Protein 5JGF (pdb70)

Organism: Saccharomyces cerevisiae (strain ATCC 204508 / S288c) (NCBI:txid559292)

GO terms:
  GO:0070006 metalloaminopeptidase activity (F, IDA)
  GO:0000324 fungal-type vacuole (C, IDA)
  GO:0034270 Cvt complex (C, IDA)
  GO:0005737 cytoplasm (C, HDA)
  GO:0032258 cytoplasm to vacuole targeting by the Cvt pathway (P, IMP)
  GO:0005773 vacuole (C, EXP)
  GO:0004177 aminopeptidase activity (F, EXP)
  GO:0042802 identical protein binding (F, IPI)
  GO:0005515 protein binding (F, IPI)

InterPro domains:
  IPR001948 Peptidase M18 [PF02127] (59-501)
  IPR001948 Peptidase M18 [PR00932] (126-142)
  IPR001948 Peptidase M18 [PR00932] (160-180)
  IPR001948 Peptidase M18 [PR00932] (198-215)
  IPR001948 Peptidase M18 [PR00932] (336-354)
  IPR001948 Peptidase M18 [PR00932] (379-395)
  IPR001948 Peptidase M18 [PR00932] (468-483)
  IPR001948 Peptidase M18 [PTHR28570] (48-510)
  IPR023358 Peptidase M18, domain 2 [G3DSA:2.30.250.10] (137-286)

Radius of gyration: 43.35 Å; Cα contacts (8 Å, |Δi|>4): 4606; chains: 4; bounding box: 129×74×133 Å

Foldseek 3Di:
DVLLVVLVVLLVLCLQQVFLLSNLVVLVVVQVVLPAAEDEPPDFCLVVAELLFAWYKYDDPSRKIKTKGAFSQAALLLFEEEEEAASGFKFKWFPQQQADDADVQWGFTFIGTDFPDLWPLQAPFQKKKKFKFWWDAPPGDDIDIFIFIRPPHRQWGFHQDDCVVPPVRDDDDDSGPRRIITRDGDDDDDDDPLLCLECCVNSYPVVVLCVRCVRRVHHNNGTHGTIMTIAGNDGWDQDDPVSFKIKFFRVWPVLLLVLLSVLVSVLVVPDRSNHDHHMYMYIYAYCFSPPQPDCRGLLVPPVVVCVVSNVVSNDVDDGDLLSNQQNYEYEFATAAAADDVVCNVWFDVQAHHHAPAAKEFEDEPPPQALADPVNVVLLVVLCVVLVHDYGHHYTDPPHDDDHGCHSVNCVVRVHRYTYIYFYWHPGSRSMTMGTSSRSVRSSSSSSSSVVPSSVSSVVD/DVLLVVLVVLLVLCLQQVFLLSNLVVLVVVQVVLPAAEDEPVDFCLPVAELQGAWYKYDDPSRWIKTKGAFNQAALLLFEEEEEAASGFKFKWFPQQQADDADVQWGFTFIGTDFPDLWPLQAPFQKKKKFKFWFDAPPGDDIDIFIFIRPPHRQWGFHQDPCVVPPVRDDDDDSGPRRIITRDGDDDDDQDPLLCLAPCVPSYPPVVLCVRCVRRVHHNNGTHGTIMTIAGNDGWDQDDPVSFKIKFFRVWPVLLVVLLSVLVSVLVVPDRSNPDHHMYMYIYAYCFSPPQPDCRGLLVPPVVVCVQSNVVSNDPDDGDLLSNQQNYEYEHATADAADDVVCNVWFDVQAHHHADAAKEFEDEPPPQALADDVNVVLLVVLCVVLVHDYGHHYTDPPHDDDHGCHSVNCVVRVHRYTYIYFYWHPGSRSMTMGTSSRSVRSSSSSSSCVVPSSVSSVVD/DVLLVVLVVLLVLCLQQVFLLSNLVVLVVVQVVLPAAEDEPPDFCLPVAALQGAWYKYDDPSRKIKTKGAFSQAALLLFEEEEEAASGFKFKWFPQQQADDADVQWGFTFIGTDFPDLFPLQAFFQKKKKFKFWFDAPPGDDIDIFIFIRPPHRQWHFHQDDCVVPPVNDDDDDSGPRRIITRDGDDDDDQDPLLCLECCVNSYPVVVLCVRCVRRVHDNNGTHGTIMTIAGNDGWDQDDPVSFKIKFFRVWPVLLVVLLSVLCSVLVVPDRSNPDHHMYMYIYAYCFSPPQPDCRGLLVPPVVVCVVSNVVNHDVDDGDLLSNQQNYEYEHATAAAADDVVCNVWFDPQAHHHADAAKEFEDEPPPQALADDVNVVLLVVLCVVLVHDYGHHYTDPPHDDDHGCHSVNCVVRVHRYTYIYFYWHPGSRSMTMGTSSRSVRSSSSSSSCVVPSSVSSVVD/DVLLVLLVVLLVLCLQQVFLLSNLVVLVVVQVVLPAAEDEPPDFCLPVAELQWAWYKYDDPSRKIKTKGAFSQAALLLFEEEEEAASGFKFKWFPQQQADDADVQWGFTFIGTDFPDLWPLQAFFQKKKKFKFWWDAPPGDDIDIFIFIRPPHRQWHFHQDPCVVPPVRDDDDDSGPRRIITRDGDDPVPDDDDPLLCLECCVNSYDPVVLCVRCVRRVHDNNGTHGTIMTIAGNDGWDQDDPVSFKIKFFRVWPVLLVVLLSVLVSVLVVPDRSSPDHHMYMYIYAYCFSPPQPDCRGLLVPPVVVCVVSNVVSNDVDDGDLLSNQQNYEYEHATADAADDVVCNVWFDPQAHHHADAAKEFEDEPPQQALADDVNVVLLVVLCVVLVGDYGHHYTDPPHDDDHGCHSVNCVVRVHRYTYIYFYWHPGSRSMTMGTSSRSVRSSSSSSSCVVPSSVSSVVD

Secondary structure (DSSP, 8-state):
-HHHHHHHHHHHHHHH--SHHHHHHHHHHHHHHTTPEE--TTS--TTTS-TT-EEEEEEETTTEEEEEEE-TT--GGG--EEEEEE---SEEEE-SS-----BTTBEE--EEEESS-SSGGGTT--EEEEEEEEE--TT----EEEEEE-TT---BB-PPPPGGG-GGGSS---TTTT---EEE-----PPPTTGGGSTTBTTB-HHHHHHHHHHHT--GGGEEEEEEEEEE-PPPEEESTTS-EEEES-HHHHHHHHHHHHHHHHHHTT--TTT---EEEEEEES-GGGTS-STTSGGG-HHHHHHHHHHHHH-SS---HHHHHHT-EEEEE--EEPP-TT-GGGS-TT----TTS--EEE--TTSSS---HHHHHHHHHHHHHHT---EEE---TTS-----SHHHHHHHH--EEEEEE-EEBSTTSSSEEEETTHHHHHHHHHHHHHHHHHHHHTT-/-HHHHHHHHHHHHHHH--SHHHHHHHHHHHHHHTTPEE--TTS--TTTS-TT-EEEEEEETTTEEEEEEE-TT--GGG--EEEEEE----EEEE-SS-----BTTBEE--EEEESS-SSGGGTT--EEEEEEEEEE-TT---EEEEEEE-TT---BB-PPPPGGG-GGGSS---TTTTS--EEE-----PPPTTGGGSTTBTTB-HHHHHHHHHHHTS-GGGEEEEEEEEEE-PPPEEESTTS-EEEES-HHHHHHHHHHHHHHHHHHHT--GGG---EEEEEEES-GGGTS-STTSGGG-HHHHHHHHHHHHH-SS---HHHHHHT-EEEEE--EEPP-TT-GGGS-TT----TTS--EEE--TTSSS---HHHHHHHHHHHHHHT---EEE---TTS-----SHHHHHHHH--EEEEEE-EEBSTTSSSEEEETTHHHHHHHHHHHHHHHHHHHHHT-/-HHHHHHHHHHHHHHH--SHHHHHHHHHHHHHHTTPEE--TTS--TTTS-TTEEEEEEEETTTEEEEEEEETT--GGG--EEEEEE----EEEE-SS-----BTTBEE--EEEESS-SSGGGTT--EEEEEEEEE--TT----EEEEEE-TT---BB-PPPPGGG-GGGSS---TTTTS--EEE-----PPPTTGGGSTTBTTB-HHHHHHHHHHHTS-GGGEEEEEEEEEE-PPPEEESTTS-EEEES-HHHHHHHHHHHHHHHHHHTT--GGG---EEEEEEES-GGGTS-STTSGGG-HHHHHHHHHHHHH-SS---HHHHHHT-EEEEE--EEPP-TT-GGGS-TTS---TTS-EEEE--TTSSS---HHHHHHHHHHHHHHT--EEEE---TTS-----SHHHHHHHH--EEEEEE-EEBSTTSSSEEEESSHHHHHHHHHHHHHHHHHHHHHT-/-HHHHHHHHHHHHHHH--SHHHHHHHHHHHHHHTTPEE--TTS-STTTS-TTEEEEEEEETTTEEEEEEEETT--GGG--EEEEEE---SEEEE-SS-----BTTBEE--EEEESS-SSGGGTT--EEEEEEEEE--TT----EEEEEE-TT---BB-PPPPGGG-GGGSS---TTTTS--EEE------PPPPTTGGGSTTBTTB-HHHHHHHHHHHT--GGGEEEEEEEEEE-PPPEEESTTS-EEEES-HHHHHHHHHHHHHHHHHHTT--TTT---EEEEEEES-GGGTS-STTSGGG-HHHHHHHHHHHHH-SS---HHHHHHT-EEEEE--EEPP-TT-GGGS-TT----TTS-EEEE--TTSSS---HHHHHHHHHHHHHHT--EEEE---TTS-----SHHHHHHHH--EEEEEE-EEBSTTSSSEEEETTHHHHHHHHHHHHHHHHHHHHHT-

Structure (mmCIF, N/CA/C/O backbone):
data_5JGF
#
_entry.id   5JGF
#
_cell.length_a   140.969
_cell.length_b   140.969
_cell.length_c   348.917
_cell.angle_alpha   90.00
_cell.angle_beta   90.00
_cell.angle_gamma   120.00
#
_symmetry.space_group_name_H-M   'H 3'
#
loop_
_entity.id
_entity.type
_entity.pdbx_description
1 polymer 'Vacuolar aminopeptidase 1'
2 non-polymer 'ZINC ION'
3 water water
#
loop_
_atom_site.group_PDB
_atom_site.id
_atom_site.type_symbol
_atom_site.label_atom_id
_atom_site.label_alt_id
_atom_site.label_comp_id
_atom_site.label_asym_id
_atom_site.label_entity_id
_atom_site.label_seq_id
_atom_site.pdbx_PDB_ins_code
_atom_site.Cartn_x
_atom_site.Cartn_y
_atom_site.Cartn_z
_atom_site.occupancy
_atom_site.B_iso_or_equiv
_atom_site.auth_seq_id
_atom_site.auth_comp_id
_atom_site.auth_asym_id
_atom_site.auth_atom_id
_atom_site.pdbx_PDB_model_num
ATOM 1 N N . HIS A 1 6 ? 13.943 34.312 25.061 1.00 41.37 47 HIS A N 1
ATOM 2 C CA . HIS A 1 6 ? 13.944 35.708 24.535 1.00 39.93 47 HIS A CA 1
ATOM 3 C C . HIS A 1 6 ? 15.052 35.895 23.505 1.00 37.98 47 HIS A C 1
ATOM 4 O O . HIS A 1 6 ? 14.850 36.526 22.465 1.00 37.60 47 HIS A O 1
ATOM 6 N N . ASN A 1 7 ? 16.223 35.342 23.797 1.00 33.37 48 ASN A N 1
ATOM 7 C CA . ASN A 1 7 ? 17.348 35.460 22.887 1.00 28.43 48 ASN A CA 1
ATOM 8 C C . ASN A 1 7 ? 17.056 34.706 21.591 1.00 29.14 48 ASN A C 1
ATOM 9 O O . ASN A 1 7 ? 17.413 35.163 20.504 1.00 29.07 48 ASN A O 1
ATOM 14 N N . TYR A 1 8 ? 16.398 33.556 21.711 1.00 29.41 49 TYR A N 1
ATOM 15 C CA . TYR A 1 8 ? 16.055 32.758 20.539 1.00 29.10 49 TYR A CA 1
ATOM 16 C C . TYR A 1 8 ? 15.033 33.488 19.677 1.00 27.89 49 TYR A C 1
ATOM 17 O O . TYR A 1 8 ? 15.119 33.470 18.451 1.00 26.58 49 TYR A O 1
ATOM 26 N N . GLU A 1 9 ? 14.067 34.128 20.326 1.00 26.67 50 GLU A N 1
ATOM 27 C CA . GLU A 1 9 ? 13.040 34.881 19.616 1.00 27.89 50 GLU A CA 1
ATOM 28 C C . GLU A 1 9 ? 13.659 36.067 18.888 1.00 26.05 50 GLU A C 1
ATOM 29 O O . GLU A 1 9 ? 13.299 36.364 17.747 1.00 22.02 50 GLU A O 1
ATOM 35 N N . ASP A 1 10 ? 14.591 36.745 19.550 1.00 24.05 51 ASP A N 1
ATOM 36 C CA . ASP A 1 10 ? 15.236 37.902 18.945 1.00 24.96 51 ASP A CA 1
ATOM 37 C C . ASP A 1 10 ? 16.095 37.532 17.740 1.00 22.30 51 ASP A C 1
ATOM 38 O O . ASP A 1 10 ? 16.044 38.203 16.712 1.00 21.46 51 ASP A O 1
ATOM 43 N N . ILE A 1 11 ? 16.882 36.468 17.861 1.00 20.58 52 ILE A N 1
ATOM 44 C CA . ILE A 1 11 ? 17.740 36.059 16.757 1.00 20.52 52 ILE A CA 1
ATOM 45 C C . ILE A 1 11 ? 16.898 35.531 15.592 1.00 19.60 52 ILE A C 1
ATOM 46 O O . ILE A 1 11 ? 17.295 35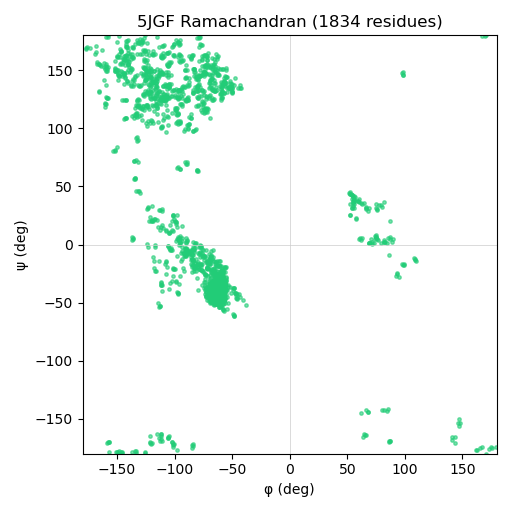.643 14.431 1.00 18.42 52 ILE A O 1
ATOM 51 N N . ALA A 1 12 ? 15.730 34.972 15.902 1.00 20.07 53 ALA A N 1
ATOM 52 C CA . ALA A 1 12 ? 14.832 34.467 14.863 1.00 20.52 53 ALA A CA 1
ATOM 53 C C . ALA A 1 12 ? 14.331 35.665 14.069 1.00 21.10 53 ALA A C 1
ATOM 54 O O . ALA A 1 12 ? 14.249 35.622 12.841 1.00 19.19 53 ALA A O 1
ATOM 56 N N . GLN A 1 13 ? 13.994 36.740 14.776 1.00 18.76 54 GLN A N 1
ATOM 57 C CA . GLN A 1 13 ? 13.527 37.950 14.110 1.00 20.51 54 GLN A CA 1
ATOM 58 C C . GLN A 1 13 ? 14.638 38.590 13.275 1.00 19.17 54 GLN A C 1
ATOM 59 O O . GLN A 1 13 ? 14.378 39.104 12.186 1.00 18.35 54 GLN A O 1
ATOM 65 N N . GLU A 1 14 ? 15.875 38.573 13.776 1.00 19.24 55 GLU A N 1
ATOM 66 C CA . GLU A 1 14 ? 16.997 39.148 13.025 1.00 19.22 55 GLU A CA 1
ATOM 67 C C . GLU A 1 14 ? 17.176 38.370 11.731 1.00 17.69 55 GLU A C 1
ATOM 68 O O . GLU A 1 14 ? 17.449 38.945 10.675 1.00 16.52 55 GLU A O 1
ATOM 74 N N . PHE A 1 15 ? 17.036 37.054 11.823 1.00 15.50 56 PHE A N 1
ATOM 75 C CA . PHE A 1 15 ? 17.172 36.198 10.653 1.00 16.29 56 PHE A CA 1
ATOM 76 C C . PHE A 1 15 ? 16.105 36.562 9.624 1.00 15.64 56 PHE A C 1
ATOM 77 O O . PHE A 1 15 ? 16.395 36.708 8.439 1.00 15.93 56 PHE A O 1
ATOM 85 N N . ILE A 1 16 ? 14.865 36.695 10.081 1.00 15.70 57 ILE A N 1
ATOM 86 C CA . ILE A 1 16 ? 13.770 37.061 9.188 1.00 15.89 57 ILE A CA 1
ATOM 87 C C . ILE A 1 16 ? 14.087 38.383 8.490 1.00 16.97 57 ILE A C 1
ATOM 88 O O . ILE A 1 16 ? 13.962 38.495 7.270 1.00 14.46 57 ILE A O 1
ATOM 93 N N . ASP A 1 17 ? 14.512 39.382 9.260 1.00 17.05 58 ASP A N 1
ATOM 94 C CA . ASP A 1 17 ? 14.854 40.678 8.682 1.00 18.62 58 ASP A CA 1
ATOM 95 C C . ASP A 1 17 ? 16.017 40.554 7.700 1.00 16.31 58 ASP A C 1
ATOM 96 O O . ASP A 1 17 ? 16.022 41.194 6.652 1.00 15.45 58 ASP A O 1
ATOM 101 N N . PHE A 1 18 ? 16.999 39.727 8.050 1.00 16.78 59 PHE A N 1
ATOM 102 C CA . PHE A 1 18 ? 18.167 39.484 7.205 1.00 15.49 59 PHE A CA 1
ATOM 103 C C . PHE A 1 18 ? 17.709 38.954 5.843 1.00 14.05 59 PHE A C 1
ATOM 104 O O . PHE A 1 18 ? 18.106 39.467 4.800 1.00 14.35 59 PHE A O 1
ATOM 112 N N . ILE A 1 19 ? 16.866 37.927 5.863 1.00 14.76 60 ILE A N 1
ATOM 113 C CA . ILE A 1 19 ? 16.349 37.330 4.631 1.00 13.55 60 ILE A CA 1
ATOM 114 C C . ILE A 1 19 ? 15.584 38.344 3.778 1.00 14.39 60 ILE A C 1
ATOM 115 O O . ILE A 1 19 ? 15.784 38.436 2.567 1.00 14.25 60 ILE A O 1
ATOM 120 N N . TYR A 1 20 ? 14.711 39.104 4.429 1.00 13.99 61 TYR A N 1
ATOM 121 C CA . TYR A 1 20 ? 13.883 40.106 3.767 1.00 15.44 61 TYR A CA 1
ATOM 122 C C . TYR A 1 20 ? 14.663 41.275 3.163 1.00 15.20 61 TYR A C 1
ATOM 123 O O . TYR A 1 20 ? 14.383 41.708 2.040 1.00 13.06 61 TYR A O 1
ATOM 132 N N . LYS A 1 21 ? 15.644 41.784 3.904 1.00 15.50 62 LYS A N 1
ATOM 133 C CA . LYS A 1 21 ? 16.435 42.922 3.442 1.00 16.14 62 LYS A CA 1
ATOM 134 C C . LYS A 1 21 ? 17.573 42.594 2.478 1.00 15.86 62 LYS A C 1
ATOM 135 O O . LYS A 1 21 ? 18.135 43.497 1.855 1.00 15.06 62 LYS A O 1
ATOM 141 N N . ASN A 1 22 ? 17.901 41.311 2.341 1.00 14.50 63 ASN A N 1
ATOM 142 C CA . ASN A 1 22 ? 18.993 40.885 1.464 1.00 16.01 63 ASN A CA 1
ATOM 143 C C . ASN A 1 22 ? 18.537 39.723 0.577 1.00 15.03 63 ASN A C 1
ATOM 144 O O . ASN A 1 22 ? 18.979 38.588 0.741 1.00 15.55 63 ASN A O 1
ATOM 149 N N . PRO A 1 23 ? 17.660 40.011 -0.397 1.00 14.82 64 PRO A N 1
ATOM 150 C CA . PRO A 1 23 ? 17.109 39.017 -1.324 1.00 15.03 64 PRO A CA 1
ATOM 151 C C . PRO A 1 23 ? 18.058 38.268 -2.257 1.00 15.58 64 PRO A C 1
ATOM 152 O O . PRO A 1 23 ? 17.834 37.089 -2.535 1.00 16.53 64 PRO A O 1
ATOM 156 N N . THR A 1 24 ? 19.105 38.926 -2.747 1.00 14.63 65 THR A N 1
ATOM 157 C CA . THR A 1 24 ? 20.028 38.250 -3.656 1.00 14.43 65 THR A CA 1
ATOM 158 C C . THR A 1 24 ? 21.345 37.902 -2.977 1.00 15.83 65 THR A C 1
ATOM 159 O O . THR A 1 24 ? 21.658 38.416 -1.900 1.00 14.90 65 THR A O 1
ATOM 163 N N . THR A 1 25 ? 22.111 37.022 -3.615 1.00 15.12 66 THR A N 1
ATOM 164 C CA . THR A 1 25 ? 23.404 36.603 -3.085 1.00 15.03 66 THR A CA 1
ATOM 165 C C . THR A 1 25 ? 24.304 37.829 -2.885 1.00 15.84 66 THR A C 1
ATOM 166 O O . THR A 1 25 ? 25.060 37.900 -1.911 1.00 16.67 66 THR A O 1
ATOM 170 N N . TYR A 1 26 ? 24.217 38.793 -3.798 1.00 13.62 67 TYR A N 1
ATOM 171 C CA . TYR A 1 26 ? 25.021 40.012 -3.683 1.00 15.09 67 TYR A CA 1
ATOM 172 C C . TYR A 1 26 ? 24.693 40.739 -2.377 1.00 16.33 67 TYR A C 1
ATOM 173 O O . TYR A 1 26 ? 25.597 41.171 -1.658 1.00 15.98 67 TYR A O 1
ATOM 182 N N . HIS A 1 27 ? 23.403 40.873 -2.076 1.00 15.79 68 HIS A N 1
ATOM 183 C CA . HIS A 1 27 ? 22.970 41.544 -0.852 1.00 15.67 68 HIS A CA 1
ATOM 184 C C . HIS A 1 27 ? 23.455 40.799 0.380 1.00 17.32 68 HIS A C 1
ATOM 185 O O . HIS A 1 27 ? 23.935 41.407 1.343 1.00 16.22 68 HIS A O 1
ATOM 192 N N . VAL A 1 28 ? 23.314 39.479 0.353 1.00 14.77 69 VAL A N 1
ATOM 193 C CA . VAL A 1 28 ? 23.731 38.644 1.471 1.00 15.83 69 VAL A CA 1
ATOM 194 C C . VAL A 1 28 ? 25.219 38.823 1.771 1.00 16.57 69 VAL A C 1
ATOM 195 O O . VAL A 1 28 ? 25.607 39.007 2.924 1.00 15.87 69 VAL A O 1
ATOM 199 N N . VAL A 1 29 ? 26.048 38.783 0.734 1.00 14.94 70 VAL A N 1
ATOM 200 C CA . VAL A 1 29 ? 27.485 38.948 0.921 1.00 16.94 70 VAL A CA 1
ATOM 201 C C . VAL A 1 29 ? 27.791 40.352 1.441 1.00 17.21 70 VAL A C 1
ATOM 202 O O . VAL A 1 29 ? 28.637 40.528 2.319 1.00 16.70 70 VAL A O 1
ATOM 206 N N . SER A 1 30 ? 27.087 41.344 0.908 1.00 17.16 71 SER A N 1
ATOM 207 C CA . SER A 1 30 ? 27.281 42.726 1.327 1.00 19.39 71 SER A CA 1
ATOM 208 C C . SER A 1 30 ? 26.877 42.896 2.789 1.00 19.38 71 SER A C 1
ATOM 209 O O . SER A 1 30 ? 27.522 43.632 3.538 1.00 18.65 71 SER A O 1
ATOM 212 N N . PHE A 1 31 ? 25.806 42.213 3.186 1.00 17.54 72 PHE A N 1
ATOM 213 C CA . PHE A 1 31 ? 25.317 42.260 4.561 1.00 18.87 72 PHE A CA 1
ATOM 214 C C . PHE A 1 31 ? 26.397 41.741 5.505 1.00 18.46 72 PHE A C 1
ATOM 215 O O . PHE A 1 31 ? 26.725 42.383 6.506 1.00 18.02 72 PHE A O 1
ATOM 223 N N . PHE A 1 32 ? 26.945 40.571 5.189 1.00 16.35 73 PHE A N 1
ATOM 224 C CA . PHE A 1 32 ? 27.979 39.980 6.027 1.00 17.43 73 PHE A CA 1
ATOM 225 C C . PHE A 1 32 ? 29.258 40.816 6.046 1.00 17.11 73 PHE A C 1
ATOM 226 O O . PHE A 1 32 ? 29.934 40.892 7.070 1.00 19.13 73 PHE A O 1
ATOM 234 N N . ALA A 1 33 ? 29.591 41.446 4.924 1.00 18.37 74 ALA A N 1
ATOM 235 C CA . ALA A 1 33 ? 30.792 42.279 4.869 1.00 18.69 74 ALA A CA 1
ATOM 236 C C . ALA A 1 33 ? 30.622 43.466 5.818 1.00 20.29 74 ALA A C 1
ATOM 237 O O . ALA A 1 33 ? 31.552 43.838 6.542 1.00 20.15 74 ALA A O 1
ATOM 239 N N . GLU A 1 34 ? 29.431 44.058 5.813 1.00 19.77 75 GLU A N 1
ATOM 240 C CA . GLU A 1 34 ? 29.145 45.193 6.687 1.00 20.87 75 GLU A CA 1
ATOM 241 C C . GLU A 1 34 ? 29.200 44.759 8.151 1.00 21.71 75 GLU A C 1
ATOM 242 O O . GLU A 1 34 ? 29.738 45.471 9.004 1.00 21.23 75 GLU A O 1
ATOM 244 N N . LEU A 1 35 ? 28.644 43.586 8.438 1.00 19.93 76 LEU A N 1
ATOM 245 C CA . LEU A 1 35 ? 28.636 43.057 9.795 1.00 21.29 76 LEU A CA 1
ATOM 246 C C . LEU A 1 35 ? 30.073 42.834 10.259 1.00 21.04 76 LEU A C 1
ATOM 247 O O . LEU A 1 35 ? 30.424 43.138 11.400 1.00 20.14 76 LEU A O 1
ATOM 252 N N . LEU A 1 36 ? 30.902 42.312 9.360 1.00 19.06 77 LEU A N 1
ATOM 253 C CA . LEU A 1 36 ? 32.303 42.038 9.672 1.00 20.53 77 LEU A CA 1
ATOM 254 C C . LEU A 1 36 ? 33.139 43.305 9.890 1.00 21.74 77 LEU A C 1
ATOM 255 O O . LEU A 1 36 ? 33.972 43.358 10.803 1.00 20.48 77 LEU A O 1
ATOM 260 N N . ASP A 1 37 ? 32.931 44.312 9.044 1.00 21.78 78 ASP A N 1
ATOM 261 C CA . ASP A 1 37 ? 33.650 45.587 9.169 1.00 23.63 78 ASP A CA 1
ATOM 262 C C . ASP A 1 37 ? 33.380 46.146 10.542 1.00 24.49 78 ASP A C 1
ATOM 263 O O . ASP A 1 37 ? 34.249 46.702 11.216 1.00 23.67 78 ASP A O 1
ATOM 268 N N . LYS A 1 38 ? 32.116 46.000 10.903 1.00 23.72 79 LYS A N 1
ATOM 269 C CA . LYS A 1 38 ? 31.548 46.457 12.143 1.00 23.10 79 LYS A CA 1
ATOM 270 C C . LYS A 1 38 ? 32.150 45.800 13.356 1.00 24.48 79 LYS A C 1
ATOM 271 O O . LYS A 1 38 ? 32.256 46.425 14.402 1.00 23.72 79 LYS A O 1
ATOM 277 N N . HIS A 1 39 ? 32.547 44.543 13.211 1.00 23.89 80 HIS A N 1
ATOM 278 C CA . HIS A 1 39 ? 33.161 43.797 14.301 1.00 23.78 80 HIS A CA 1
ATOM 279 C C . HIS A 1 39 ? 34.687 43.709 14.192 1.00 23.72 80 HIS A C 1
ATOM 280 O O . HIS A 1 39 ? 35.329 42.767 14.675 1.00 24.34 80 HIS A O 1
ATOM 287 N N . ASN A 1 40 ? 35.250 44.699 13.511 1.00 23.80 81 ASN A N 1
ATOM 288 C CA . ASN A 1 40 ? 36.689 44.834 13.352 1.00 26.11 81 ASN A CA 1
ATOM 289 C C . ASN A 1 40 ? 37.453 43.817 12.512 1.00 25.58 81 ASN A C 1
ATOM 290 O O . ASN A 1 40 ? 38.627 43.558 12.777 1.00 24.10 81 ASN A O 1
ATOM 295 N N . PHE A 1 41 ? 36.796 43.226 11.518 1.00 22.66 82 PHE A N 1
ATOM 296 C CA . PHE A 1 41 ? 37.487 42.302 10.622 1.00 21.82 82 PHE A CA 1
ATOM 297 C C . PHE A 1 41 ? 37.970 43.203 9.491 1.00 20.72 82 PHE A C 1
ATOM 298 O O . PHE A 1 41 ? 37.220 44.051 9.015 1.00 22.61 82 PHE A O 1
ATOM 306 N N . LYS A 1 42 ? 39.214 43.033 9.063 1.00 21.10 83 LYS A N 1
ATOM 307 C CA . LYS A 1 42 ? 39.757 43.869 7.997 1.00 21.36 83 LYS A CA 1
ATOM 308 C C . LYS A 1 42 ? 39.576 43.234 6.628 1.00 21.17 83 LYS A C 1
ATOM 309 O O . LYS A 1 42 ? 39.933 42.077 6.422 1.00 19.73 83 LYS A O 1
ATOM 311 N N . TYR A 1 43 ? 39.026 43.998 5.690 1.00 21.37 84 TYR A N 1
ATOM 312 C CA . TYR A 1 43 ? 38.828 43.493 4.338 1.00 22.02 84 TYR A CA 1
ATOM 313 C C . TYR A 1 43 ? 40.148 43.469 3.581 1.00 22.26 84 TYR A C 1
ATOM 314 O O . TYR A 1 43 ? 40.903 44.443 3.595 1.00 22.41 84 TYR A O 1
ATOM 323 N N . LEU A 1 44 ? 40.420 42.348 2.925 1.00 20.10 85 LEU A N 1
ATOM 324 C CA . LEU A 1 44 ? 41.626 42.190 2.128 1.00 21.14 85 LEU A CA 1
ATOM 325 C C . LEU A 1 44 ? 41.188 41.868 0.705 1.00 22.46 85 LEU A C 1
ATOM 326 O O . LEU A 1 44 ? 40.395 40.954 0.491 1.00 21.35 85 LEU A O 1
ATOM 331 N N . SER A 1 45 ? 41.693 42.621 -0.265 1.00 20.85 86 SER A N 1
ATOM 332 C CA . SER A 1 45 ? 41.341 42.379 -1.659 1.00 20.74 86 SER A CA 1
ATOM 333 C C . SER A 1 45 ? 42.128 41.199 -2.215 1.00 20.51 86 SER A C 1
ATOM 334 O O . SER A 1 45 ? 43.320 41.063 -1.947 1.00 20.27 86 SER A O 1
ATOM 337 N N . GLU A 1 46 ? 41.458 40.343 -2.984 1.00 19.93 87 GLU A N 1
ATOM 338 C CA . GLU A 1 46 ? 42.110 39.183 -3.589 1.00 21.01 87 GLU A CA 1
ATOM 339 C C . GLU A 1 46 ? 43.141 39.594 -4.628 1.00 19.26 87 GLU A C 1
ATOM 340 O O . GLU A 1 46 ? 44.085 38.853 -4.906 1.00 18.19 87 GLU A O 1
ATOM 346 N N . LYS A 1 47 ? 42.947 40.769 -5.214 1.00 18.79 88 LYS A N 1
ATOM 347 C CA . LYS A 1 47 ? 43.840 41.243 -6.261 1.00 21.98 88 LYS A CA 1
ATOM 348 C C . LYS A 1 47 ? 45.184 41.793 -5.798 1.00 20.73 88 LYS A C 1
ATOM 349 O O . LYS A 1 47 ? 46.006 42.183 -6.625 1.00 19.33 88 LYS A O 1
ATOM 355 N N . SER A 1 48 ? 45.409 41.819 -4.488 1.00 22.37 89 SER A N 1
ATOM 356 C CA . SER A 1 48 ? 46.677 42.311 -3.944 1.00 24.45 89 SER A CA 1
ATOM 357 C C . SER A 1 48 ? 47.329 41.272 -3.046 1.00 24.34 89 SER A C 1
ATOM 358 O O . SER A 1 48 ? 46.645 40.527 -2.352 1.00 23.93 89 SER A O 1
ATOM 361 N N . ASN A 1 49 ? 48.656 41.223 -3.058 1.00 25.27 90 ASN A N 1
ATOM 362 C CA . ASN A 1 49 ? 49.372 40.282 -2.215 1.00 25.43 90 ASN A CA 1
ATOM 363 C C . ASN A 1 49 ? 49.151 40.704 -0.756 1.00 24.88 90 ASN A C 1
ATOM 364 O O . ASN A 1 49 ? 49.232 41.886 -0.424 1.00 24.30 90 ASN A O 1
ATOM 369 N N . TRP A 1 50 ? 48.851 39.735 0.105 1.00 22.47 91 TRP A N 1
ATOM 370 C CA . TRP A 1 50 ? 48.586 40.004 1.515 1.00 23.10 91 TRP A CA 1
ATOM 371 C C . TRP A 1 50 ? 49.799 40.098 2.437 1.00 24.56 91 TRP A C 1
ATOM 372 O O . TRP A 1 50 ? 49.633 40.366 3.627 1.00 23.87 91 TRP A O 1
ATOM 383 N N . GLN A 1 51 ? 50.998 39.888 1.889 1.00 26.90 92 GLN A N 1
ATOM 384 C CA . GLN A 1 51 ? 52.249 39.927 2.653 1.00 32.53 92 GLN A CA 1
ATOM 385 C C . GLN A 1 51 ? 52.376 41.130 3.561 1.00 33.95 92 GLN A C 1
ATOM 386 O O . GLN A 1 51 ? 52.825 40.985 4.686 1.00 34.67 92 GLN A O 1
ATOM 392 N N . ASP A 1 52 ? 51.980 42.312 3.099 1.00 35.88 93 ASP A N 1
ATOM 393 C CA . ASP A 1 52 ? 52.090 43.503 3.941 1.00 38.31 93 ASP A CA 1
ATOM 394 C C . ASP A 1 52 ? 50.801 43.885 4.675 1.00 36.82 93 ASP A C 1
ATOM 395 O O . ASP A 1 52 ? 50.713 44.947 5.301 1.00 37.24 93 ASP A O 1
ATOM 400 N N . SER A 1 53 ? 49.793 43.028 4.577 1.00 32.89 94 SER A N 1
ATOM 401 C CA . SER A 1 53 ? 48.516 43.278 5.234 1.00 30.10 94 SER A CA 1
ATOM 402 C C . SER A 1 53 ? 48.348 42.359 6.431 1.00 28.16 94 SER A C 1
ATOM 403 O O . SER A 1 53 ? 47.618 42.676 7.364 1.00 27.07 94 SER A O 1
ATOM 406 N N . ILE A 1 54 ? 49.021 41.215 6.395 1.00 27.54 95 ILE A N 1
ATOM 407 C CA . ILE A 1 54 ? 48.950 40.246 7.484 1.00 27.62 95 ILE A CA 1
ATOM 408 C C . ILE A 1 54 ? 50.353 40.023 8.031 1.00 28.75 95 ILE A C 1
ATOM 409 O O . ILE A 1 54 ? 51.271 39.704 7.280 1.00 29.22 95 ILE A O 1
ATOM 414 N N . GLY A 1 55 ? 50.518 40.195 9.337 1.00 30.60 96 GLY A N 1
ATOM 415 C CA . GLY A 1 55 ? 51.829 40.010 9.932 1.00 31.47 96 GLY A CA 1
ATOM 416 C C . GLY A 1 55 ? 51.870 38.950 11.013 1.00 31.53 96 GLY A C 1
ATOM 417 O O . GLY A 1 55 ? 50.947 38.144 11.144 1.00 30.44 96 GLY A O 1
ATOM 418 N N . GLU A 1 56 ? 52.950 38.965 11.790 1.00 31.90 97 GLU A N 1
ATOM 419 C CA . GLU A 1 56 ? 53.164 38.018 12.881 1.00 31.54 97 GLU A CA 1
ATOM 420 C C . GLU A 1 56 ? 52.034 37.972 13.899 1.00 29.33 97 GLU A C 1
ATOM 421 O O . GLU A 1 56 ? 51.779 36.933 14.505 1.00 28.49 97 GLU A O 1
ATOM 427 N N . ASP A 1 57 ? 51.369 39.102 14.099 1.00 28.66 98 ASP A N 1
ATOM 428 C CA . ASP A 1 57 ? 50.288 39.185 15.071 1.00 28.77 98 ASP A CA 1
ATOM 429 C C . ASP A 1 57 ? 48.958 38.599 14.604 1.00 26.35 98 ASP A C 1
ATOM 430 O O . ASP A 1 57 ? 48.020 38.491 15.392 1.00 25.25 98 ASP A O 1
ATOM 435 N N . GLY A 1 58 ? 48.876 38.215 13.336 1.00 24.75 99 GLY A N 1
ATOM 436 C CA . GLY A 1 58 ? 47.629 37.666 12.831 1.00 22.65 99 GLY A CA 1
ATOM 437 C C . GLY A 1 58 ? 46.536 38.714 12.935 1.00 21.41 99 GLY A C 1
ATOM 438 O O . GLY A 1 58 ? 46.802 39.902 12.763 1.00 21.80 99 GLY A O 1
ATOM 439 N N . GLY A 1 59 ? 45.309 38.285 13.218 1.00 21.18 100 GLY A N 1
ATOM 440 C CA . GLY A 1 59 ? 44.209 39.227 13.336 1.00 19.69 100 GLY A CA 1
ATOM 441 C C . GLY A 1 59 ? 42.914 38.706 12.740 1.00 20.43 100 GLY A C 1
ATOM 442 O O . GLY A 1 59 ? 42.789 37.515 12.460 1.00 18.81 100 GLY A O 1
ATOM 443 N N . LYS A 1 60 ? 41.952 39.605 12.550 1.00 19.48 101 LYS A N 1
ATOM 444 C CA . LYS A 1 60 ? 40.650 39.260 11.987 1.00 19.08 101 LYS A CA 1
ATOM 445 C C . LYS A 1 60 ? 40.538 39.882 10.598 1.00 19.89 101 LYS A C 1
ATOM 446 O O . LYS A 1 60 ? 40.695 41.096 10.443 1.00 19.68 101 LYS A O 1
ATOM 452 N N . PHE A 1 61 ? 40.271 39.053 9.590 1.00 18.11 102 PHE A N 1
ATOM 453 C CA . PHE A 1 61 ? 40.166 39.536 8.215 1.00 17.76 102 PHE A CA 1
ATOM 454 C C . PHE A 1 61 ? 39.060 38.842 7.429 1.00 18.04 102 PHE A C 1
ATOM 455 O O . PHE A 1 61 ? 38.417 37.915 7.912 1.00 17.74 102 PHE A O 1
ATOM 463 N N . TYR A 1 62 ? 38.850 39.311 6.205 1.00 18.63 103 TYR A N 1
ATOM 464 C CA . TYR A 1 62 ? 37.885 38.696 5.301 1.00 18.18 103 TYR A CA 1
ATOM 465 C C . TYR A 1 62 ? 38.149 39.203 3.897 1.00 18.68 103 TYR A C 1
ATOM 466 O O . TYR A 1 62 ? 38.720 40.281 3.709 1.00 17.35 103 TYR A O 1
ATOM 475 N N . THR A 1 63 ? 37.766 38.403 2.909 1.00 17.83 104 THR A N 1
ATOM 476 C CA . THR A 1 63 ? 37.951 38.784 1.521 1.00 16.05 104 THR A CA 1
ATOM 477 C C . THR A 1 63 ? 36.711 38.345 0.756 1.00 16.13 104 THR A C 1
ATOM 478 O O . THR A 1 63 ? 35.908 37.555 1.262 1.00 15.14 104 THR A O 1
ATOM 482 N N . ILE A 1 64 ? 36.552 38.869 -0.451 1.00 15.40 105 ILE A N 1
ATOM 483 C CA . ILE A 1 64 ? 35.393 38.542 -1.272 1.00 16.12 105 ILE A CA 1
ATOM 484 C C . ILE A 1 64 ? 35.802 38.299 -2.714 1.00 15.98 105 ILE A C 1
ATOM 485 O O . ILE A 1 64 ? 36.665 38.991 -3.255 1.00 15.08 105 ILE A O 1
ATOM 490 N N . ARG A 1 65 ? 35.168 37.311 -3.334 1.00 15.48 106 ARG A N 1
ATOM 491 C CA . ARG A 1 65 ? 35.436 36.986 -4.723 1.00 15.28 106 ARG A CA 1
ATOM 492 C C . ARG A 1 65 ? 34.135 37.069 -5.518 1.00 14.77 106 ARG A C 1
ATOM 493 O O . ARG A 1 65 ? 33.115 36.521 -5.105 1.00 15.43 106 ARG A O 1
ATOM 501 N N . ASN A 1 66 ? 34.174 37.777 -6.642 1.00 15.06 107 ASN A N 1
ATOM 502 C CA . ASN A 1 66 ? 33.012 37.901 -7.521 1.00 17.04 107 ASN A CA 1
ATOM 503 C C . ASN A 1 66 ? 31.821 38.598 -6.868 1.00 17.67 107 ASN A C 1
ATOM 504 O O . ASN A 1 66 ? 30.746 38.679 -7.461 1.00 17.60 107 ASN A O 1
ATOM 509 N N . GLY A 1 67 ? 32.015 39.101 -5.652 1.00 17.14 108 GLY A N 1
ATOM 510 C CA . GLY A 1 67 ? 30.936 39.762 -4.936 1.00 16.04 108 GLY A CA 1
ATOM 511 C C . GLY A 1 67 ? 29.906 38.784 -4.384 1.00 15.31 108 GLY A C 1
ATOM 512 O O . GLY A 1 67 ? 28.898 39.199 -3.812 1.00 14.56 108 GLY A O 1
ATOM 513 N N . THR A 1 68 ? 30.171 37.485 -4.525 1.00 15.21 109 THR A N 1
ATOM 514 C CA . THR A 1 68 ? 29.236 36.451 -4.075 1.00 15.44 109 THR A CA 1
ATOM 515 C C . THR A 1 68 ? 29.881 35.282 -3.326 1.00 15.45 109 THR A C 1
ATOM 516 O O . THR A 1 68 ? 29.206 34.306 -2.987 1.00 15.50 109 THR A O 1
ATOM 520 N N . ASN A 1 69 ? 31.180 35.385 -3.073 1.00 15.02 110 ASN A N 1
ATOM 521 C CA . ASN A 1 69 ? 31.945 34.330 -2.409 1.00 15.65 110 ASN A CA 1
ATOM 522 C C . ASN A 1 69 ? 32.769 35.052 -1.335 1.00 15.69 110 ASN A C 1
ATOM 523 O O . ASN A 1 69 ? 33.655 35.841 -1.659 1.00 15.44 110 ASN A O 1
ATOM 528 N N . LEU A 1 70 ? 32.469 34.790 -0.066 1.00 14.38 111 LEU A N 1
ATOM 529 C CA . LEU A 1 70 ? 33.168 35.464 1.028 1.00 15.76 111 LEU A CA 1
ATOM 530 C C . LEU A 1 70 ? 33.809 34.532 2.046 1.00 16.09 111 LEU A C 1
ATOM 531 O O . LEU A 1 70 ? 33.254 33.491 2.391 1.00 16.34 111 LEU A O 1
ATOM 536 N N . SER A 1 71 ? 34.986 34.918 2.527 1.00 15.47 112 SER A N 1
ATOM 537 C CA . SER A 1 71 ? 35.687 34.134 3.533 1.00 14.82 112 SER A CA 1
ATOM 538 C C . SER A 1 71 ? 36.147 35.048 4.660 1.00 15.44 112 SER A C 1
ATOM 539 O O . SER A 1 71 ? 36.894 35.998 4.427 1.00 15.22 112 SER A O 1
ATOM 542 N N . ALA A 1 72 ? 35.680 34.769 5.871 1.00 15.30 113 ALA A N 1
ATOM 543 C CA . ALA A 1 72 ? 36.060 35.548 7.044 1.00 15.08 113 ALA A CA 1
ATOM 544 C C . ALA A 1 72 ? 36.932 34.633 7.883 1.00 17.16 113 ALA A C 1
ATOM 545 O O . ALA A 1 72 ? 36.625 33.451 8.043 1.00 16.84 113 ALA A O 1
ATOM 547 N N . PHE A 1 73 ? 38.030 35.157 8.413 1.00 16.60 114 PHE A N 1
ATOM 548 C CA . PHE A 1 73 ? 38.891 34.310 9.211 1.00 16.50 114 PHE A CA 1
ATOM 549 C C . PHE A 1 73 ? 39.561 35.024 10.369 1.00 17.33 114 PHE A C 1
ATOM 550 O O . PHE A 1 73 ? 39.722 36.246 10.363 1.00 16.70 114 PHE A O 1
ATOM 558 N N . ILE A 1 74 ? 39.922 34.238 11.374 1.00 19.30 115 ILE A N 1
ATOM 559 C CA . ILE A 1 74 ? 40.590 34.750 12.561 1.00 17.85 115 ILE A CA 1
ATOM 560 C C . ILE A 1 74 ? 41.882 33.959 12.689 1.00 18.77 115 ILE A C 1
ATOM 561 O O . ILE A 1 74 ? 41.858 32.735 12.825 1.00 18.36 115 ILE A O 1
ATOM 566 N N . LEU A 1 75 ? 43.010 34.662 12.634 1.00 18.04 116 LEU A N 1
ATOM 567 C CA . LEU A 1 75 ? 44.315 34.020 12.731 1.00 18.11 116 LEU A CA 1
ATOM 568 C C . LEU A 1 75 ? 45.039 34.478 13.994 1.00 19.49 116 LEU A C 1
ATOM 569 O O . LEU A 1 75 ? 45.314 35.667 14.162 1.00 18.70 116 LEU A O 1
ATOM 574 N N . GLY A 1 76 ? 45.338 33.530 14.877 1.00 19.74 117 GLY A N 1
ATOM 575 C CA . GLY A 1 76 ? 46.023 33.857 16.119 1.00 20.10 117 GLY A CA 1
ATOM 576 C C . GLY A 1 76 ? 47.529 33.956 15.973 1.00 20.07 117 GLY A C 1
ATOM 577 O O . GLY A 1 76 ? 48.140 33.221 15.198 1.00 19.65 117 GLY A O 1
ATOM 578 N N . LYS A 1 77 ? 48.129 34.869 16.731 1.00 21.27 118 LYS A N 1
ATOM 579 C CA . LYS A 1 77 ? 49.574 35.088 16.705 1.00 22.06 118 LYS A CA 1
ATOM 580 C C . LYS A 1 77 ? 50.355 33.814 17.001 1.00 20.17 118 LYS A C 1
ATOM 581 O O . LYS A 1 77 ? 51.451 33.609 16.478 1.00 20.74 118 LYS A O 1
ATOM 587 N N . ASN A 1 78 ? 49.785 32.955 17.836 1.00 20.19 119 ASN A N 1
ATOM 588 C CA . ASN A 1 78 ? 50.455 31.718 18.211 1.00 20.70 119 ASN A CA 1
ATOM 589 C C . ASN A 1 78 ? 50.008 30.479 17.445 1.00 20.47 119 ASN A C 1
ATOM 590 O O . ASN A 1 78 ? 50.252 29.352 17.879 1.00 20.41 119 ASN A O 1
ATOM 595 N N . TRP A 1 79 ? 49.360 30.678 16.305 1.00 20.43 120 TRP A N 1
ATOM 596 C CA . TRP A 1 79 ? 48.910 29.548 15.503 1.00 20.66 120 TRP A CA 1
ATOM 597 C C . TRP A 1 79 ? 50.098 28.862 14.823 1.00 20.47 120 TRP A C 1
ATOM 598 O O . TRP A 1 79 ? 51.096 29.511 14.494 1.00 20.73 120 TRP A O 1
ATOM 609 N N . ARG A 1 80 ? 49.993 27.543 14.650 1.00 21.66 121 ARG A N 1
ATOM 610 C CA . ARG A 1 80 ? 51.002 26.747 13.937 1.00 21.11 121 ARG A CA 1
ATOM 611 C C . ARG A 1 80 ? 50.273 25.697 13.130 1.00 20.10 121 ARG A C 1
ATOM 612 O O . ARG A 1 80 ? 49.130 25.350 13.441 1.00 18.34 121 ARG A O 1
ATOM 620 N N . ALA A 1 81 ? 50.951 25.179 12.111 1.00 20.11 122 ALA A N 1
ATOM 621 C CA . ALA A 1 81 ? 50.392 24.173 11.215 1.00 21.06 122 ALA A CA 1
ATOM 622 C C . ALA A 1 81 ? 49.675 23.032 11.927 1.00 21.77 122 ALA A C 1
ATOM 623 O O . ALA A 1 81 ? 48.567 22.648 11.538 1.00 20.81 122 ALA A O 1
ATOM 625 N N . GLU A 1 82 ? 50.292 22.492 12.974 1.00 20.49 123 GLU A N 1
ATOM 626 C CA . GLU A 1 82 ? 49.704 21.379 13.708 1.00 20.67 123 GLU A CA 1
ATOM 627 C C . GLU A 1 82 ? 48.356 21.677 14.356 1.00 19.10 123 GLU A C 1
ATOM 628 O O . GLU A 1 82 ? 47.616 20.755 14.702 1.00 18.43 123 GLU A O 1
ATOM 634 N N . LYS A 1 83 ? 48.036 22.957 14.520 1.00 17.46 124 LYS A N 1
ATOM 635 C CA . LYS A 1 83 ? 46.763 23.356 15.119 1.00 18.39 124 LYS A CA 1
ATOM 636 C C . LYS A 1 83 ? 45.629 23.227 14.099 1.00 18.01 124 LYS A C 1
ATOM 637 O O . LYS A 1 83 ? 44.452 23.219 14.463 1.00 16.45 124 LYS A O 1
ATOM 643 N N . GLY A 1 84 ? 45.997 23.140 12.824 1.00 18.23 125 GLY A N 1
ATOM 644 C CA . GLY A 1 84 ? 45.005 23.014 11.770 1.00 19.07 125 GLY A CA 1
ATOM 645 C C . GLY A 1 84 ? 44.107 24.231 11.654 1.00 20.15 125 GLY A C 1
ATOM 646 O O . GLY A 1 84 ? 44.428 25.308 12.162 1.00 18.20 125 GLY A O 1
ATOM 647 N N . VAL A 1 85 ? 42.977 24.063 10.973 1.00 18.87 126 VAL A N 1
ATOM 648 C CA . VAL A 1 85 ? 42.025 25.153 10.787 1.00 17.10 126 VAL A CA 1
ATOM 649 C C . VAL A 1 85 ? 40.611 24.678 11.133 1.00 17.81 126 VAL A C 1
ATOM 650 O O . VAL A 1 85 ? 40.220 23.569 10.769 1.00 18.04 126 VAL A O 1
ATOM 654 N N . GLY A 1 86 ? 39.865 25.509 11.857 1.00 16.21 127 GLY A N 1
ATOM 655 C CA . GLY A 1 86 ? 38.493 25.180 12.212 1.00 16.80 127 GLY A CA 1
ATOM 656 C C . GLY A 1 86 ? 37.643 25.880 11.171 1.00 16.17 127 GLY A C 1
ATOM 657 O O . GLY A 1 86 ? 37.573 27.113 11.144 1.00 15.37 127 GLY A O 1
ATOM 658 N N . VAL A 1 87 ? 36.984 25.100 10.321 1.00 14.92 128 VAL A N 1
ATOM 659 C CA . VAL A 1 87 ? 36.203 25.668 9.227 1.00 15.04 128 VAL A CA 1
ATOM 660 C C . VAL A 1 87 ? 34.715 25.351 9.186 1.00 14.27 128 VAL A C 1
ATOM 661 O O . VAL A 1 87 ? 34.286 24.255 9.535 1.00 15.88 128 VAL A O 1
ATOM 665 N N . ILE A 1 88 ? 33.931 26.334 8.760 1.00 14.64 129 ILE A N 1
ATOM 666 C CA . ILE A 1 88 ? 32.506 26.120 8.550 1.00 14.94 129 ILE A CA 1
ATOM 667 C C . ILE A 1 88 ? 32.283 26.633 7.137 1.00 14.76 129 ILE A C 1
ATOM 668 O O . ILE A 1 88 ? 32.524 27.808 6.852 1.00 14.05 129 ILE A O 1
ATOM 673 N N . GLY A 1 89 ? 31.856 25.743 6.246 1.00 13.93 130 GLY A N 1
ATOM 674 C CA . GLY A 1 89 ? 31.602 26.140 4.874 1.00 14.32 130 GLY A CA 1
ATOM 675 C C . GLY A 1 89 ? 30.124 26.003 4.572 1.00 14.87 130 GLY A C 1
ATOM 676 O O . GLY A 1 89 ? 29.527 24.970 4.866 1.00 15.32 130 GLY A O 1
ATOM 677 N N . SER A 1 90 ? 29.533 27.045 3.994 1.00 15.41 131 SER A N 1
ATOM 678 C CA . SER A 1 90 ? 28.110 27.051 3.647 1.00 16.34 131 SER A CA 1
ATOM 679 C C . SER A 1 90 ? 27.936 27.771 2.315 1.00 14.65 131 SER A C 1
ATOM 680 O O . SER A 1 90 ? 28.889 28.358 1.800 1.00 14.79 131 SER A O 1
ATOM 683 N N . HIS A 1 91 ? 26.737 27.721 1.738 1.00 13.93 132 HIS A N 1
ATOM 684 C CA . HIS A 1 91 ? 26.529 28.431 0.482 1.00 13.02 132 HIS A CA 1
ATOM 685 C C . HIS A 1 91 ? 25.500 29.538 0.637 1.00 12.57 132 HIS A C 1
ATOM 686 O O . HIS A 1 91 ? 24.541 29.416 1.403 1.00 12.86 132 HIS A O 1
ATOM 693 N N . VAL A 1 92 ? 25.737 30.645 -0.060 1.00 13.09 133 VAL A N 1
ATOM 694 C CA . VAL A 1 92 ? 24.849 31.793 0.014 1.00 12.81 133 VAL A CA 1
ATOM 695 C C . VAL A 1 92 ? 23.948 31.970 -1.197 1.00 12.62 133 VAL A C 1
ATOM 696 O O . VAL A 1 92 ? 23.108 32.866 -1.211 1.00 13.10 133 VAL A O 1
ATOM 700 N N . ASP A 1 93 ? 24.122 31.135 -2.220 1.00 12.13 134 ASP A N 1
ATOM 701 C CA . ASP A 1 93 ? 23.240 31.233 -3.374 1.00 13.46 134 ASP A CA 1
ATOM 702 C C . ASP A 1 93 ? 21.991 30.433 -3.017 1.00 12.68 134 ASP A C 1
ATOM 703 O O . ASP A 1 93 ? 22.049 29.501 -2.216 1.00 12.69 134 ASP A O 1
ATOM 708 N N . ALA A 1 94 ? 20.857 30.818 -3.585 1.00 13.71 135 ALA A N 1
ATOM 709 C CA . ALA A 1 94 ? 19.608 30.114 -3.329 1.00 13.13 135 ALA A CA 1
ATOM 710 C C . ALA A 1 94 ? 18.840 30.047 -4.639 1.00 11.99 135 ALA A C 1
ATOM 711 O O . ALA A 1 94 ? 19.055 30.868 -5.531 1.00 12.09 135 ALA A O 1
ATOM 713 N N . LEU A 1 95 ? 17.956 29.065 -4.767 1.00 14.09 136 LEU A N 1
ATOM 714 C CA . LEU A 1 95 ? 17.167 28.946 -5.985 1.00 12.25 136 LEU A CA 1
ATOM 715 C C . LEU A 1 95 ? 16.491 30.280 -6.247 1.00 11.35 136 LEU A C 1
ATOM 716 O O . LEU A 1 95 ? 15.942 30.900 -5.333 1.00 12.83 136 LEU A O 1
ATOM 721 N N . THR A 1 96 ? 16.537 30.722 -7.498 1.00 12.48 137 THR A N 1
ATOM 722 C CA . THR A 1 96 ? 15.930 31.989 -7.866 1.00 12.38 137 THR A CA 1
ATOM 723 C C . THR A 1 96 ? 15.603 32.005 -9.357 1.00 12.71 137 THR A C 1
ATOM 724 O O . THR A 1 96 ? 15.652 30.969 -10.030 1.00 13.24 137 THR A O 1
ATOM 728 N N . VAL A 1 97 ? 15.242 33.181 -9.856 1.00 12.69 138 VAL A N 1
ATOM 729 C CA . VAL A 1 97 ? 14.925 33.364 -11.265 1.00 11.78 138 VAL A CA 1
ATOM 730 C C . VAL A 1 97 ? 15.782 34.527 -11.746 1.00 13.79 138 VAL A C 1
ATOM 731 O O . VAL A 1 97 ? 15.793 35.594 -11.134 1.00 14.09 138 VAL A O 1
ATOM 735 N N . LYS A 1 98 ? 16.504 34.310 -12.840 1.00 13.27 139 LYS A N 1
ATOM 736 C CA . LYS A 1 98 ? 17.396 35.324 -13.391 1.00 14.15 139 LYS A CA 1
ATOM 737 C C . LYS A 1 98 ? 16.868 35.998 -14.648 1.00 15.11 139 LYS A C 1
ATOM 738 O O . LYS A 1 98 ? 16.319 35.338 -15.528 1.00 15.25 139 LYS A O 1
ATOM 744 N N . LEU A 1 99 ? 17.031 37.315 -14.739 1.00 13.88 140 LEU A N 1
ATOM 745 C CA . LEU A 1 99 ? 16.615 38.001 -15.954 1.00 15.21 140 LEU A CA 1
ATOM 746 C C . LEU A 1 99 ? 17.600 37.532 -17.013 1.00 15.42 140 LEU A C 1
ATOM 747 O O . LEU A 1 99 ? 18.785 37.372 -16.729 1.00 15.26 140 LEU A O 1
ATOM 752 N N . LYS A 1 100 ? 17.122 37.290 -18.226 1.00 14.43 141 LYS A N 1
ATOM 753 C CA . LYS A 1 100 ? 18.013 36.845 -19.287 1.00 15.16 141 LYS A CA 1
ATOM 754 C C . LYS A 1 100 ? 18.892 38.005 -19.747 1.00 15.24 141 LYS A C 1
ATOM 755 O O . LYS A 1 100 ? 18.590 39.168 -19.464 1.00 14.48 141 LYS A O 1
ATOM 761 N N . PRO A 1 101 ? 20.004 37.703 -20.440 1.00 15.38 142 PRO A N 1
ATOM 762 C CA . PRO A 1 101 ? 20.918 38.739 -20.937 1.00 15.01 142 PRO A CA 1
ATOM 763 C C . PRO A 1 101 ? 20.118 39.830 -21.652 1.00 16.85 142 PRO A C 1
ATOM 764 O O . PRO A 1 101 ? 20.436 41.017 -21.567 1.00 15.70 142 PRO A O 1
ATOM 768 N N . VAL A 1 102 ? 19.085 39.403 -22.371 1.00 15.26 143 VAL A N 1
ATOM 769 C CA . VAL A 1 102 ? 18.170 40.310 -23.056 1.00 14.89 143 VAL A CA 1
ATOM 770 C C . VAL A 1 102 ? 16.813 39.918 -22.485 1.00 16.76 143 VAL A C 1
ATOM 771 O O . VAL A 1 102 ? 16.289 38.857 -22.819 1.00 15.57 143 VAL A O 1
ATOM 775 N N . SER A 1 103 ? 16.254 40.750 -21.608 1.00 15.45 144 SER A N 1
ATOM 776 C CA . SER A 1 103 ? 14.965 40.419 -20.998 1.00 16.42 144 SER A CA 1
ATOM 777 C C . SER A 1 103 ? 13.796 41.000 -21.773 1.00 16.39 144 SER A C 1
ATOM 778 O O . SER A 1 103 ? 12.641 40.693 -21.486 1.00 14.93 144 SER A O 1
ATOM 781 N N . PHE A 1 104 ? 14.102 41.830 -22.764 1.00 16.89 145 PHE A N 1
ATOM 782 C CA . PHE A 1 104 ? 13.068 42.473 -23.561 1.00 18.97 145 PHE A CA 1
ATOM 783 C C . PHE A 1 104 ? 12.127 41.507 -24.270 1.00 19.67 145 PHE A C 1
ATOM 784 O O . PHE A 1 104 ? 12.556 40.513 -24.861 1.00 19.08 145 PHE A O 1
ATOM 792 N N . LYS A 1 105 ? 10.835 41.814 -24.195 1.00 19.71 146 LYS A N 1
ATOM 793 C CA . LYS A 1 105 ? 9.795 41.032 -24.857 1.00 19.89 146 LYS A CA 1
ATOM 794 C C . LYS A 1 105 ? 8.772 42.017 -25.409 1.00 20.62 146 LYS A C 1
ATOM 795 O O . LYS A 1 105 ? 8.443 43.008 -24.751 1.00 20.00 146 LYS A O 1
ATOM 801 N N . ASP A 1 106 ? 8.282 41.761 -26.618 1.00 21.53 147 ASP A N 1
ATOM 802 C CA . ASP A 1 106 ? 7.279 42.639 -27.205 1.00 24.38 147 ASP A CA 1
ATOM 803 C C . ASP A 1 106 ? 6.050 42.503 -26.320 1.00 23.81 147 ASP A C 1
ATOM 804 O O . ASP A 1 106 ? 5.840 41.456 -25.713 1.00 22.00 147 ASP A O 1
ATOM 809 N N . THR A 1 107 ? 5.243 43.553 -26.232 1.00 24.26 148 THR A N 1
ATOM 810 C CA . THR A 1 107 ? 4.037 43.465 -25.422 1.00 23.98 148 THR A CA 1
ATOM 811 C C . THR A 1 107 ? 3.140 42.428 -26.083 1.00 23.49 148 THR A C 1
ATOM 812 O O . THR A 1 107 ? 3.178 42.246 -27.301 1.00 23.17 148 THR A O 1
ATOM 816 N N . ALA A 1 108 ? 2.356 41.730 -25.273 1.00 21.90 149 ALA A N 1
ATOM 817 C CA . ALA A 1 108 ? 1.452 40.702 -25.774 1.00 21.29 149 ALA A CA 1
ATOM 818 C C . ALA A 1 108 ? 0.042 41.136 -25.411 1.00 20.55 149 ALA A C 1
ATOM 819 O O . ALA A 1 108 ? -0.362 41.041 -24.254 1.00 20.03 149 ALA A O 1
ATOM 821 N N . GLU A 1 109 ? -0.696 41.612 -26.411 1.00 19.58 150 GLU A N 1
ATOM 822 C CA . GLU A 1 109 ? -2.054 42.108 -26.212 1.00 20.54 150 GLU A CA 1
ATOM 823 C C . GLU A 1 109 ? -2.049 43.205 -25.149 1.00 20.69 150 GLU A C 1
ATOM 824 O O . GLU A 1 109 ? -3.013 43.363 -24.399 1.00 20.24 150 GLU A O 1
ATOM 830 N N . GLY A 1 110 ? -0.950 43.952 -25.080 1.00 18.64 151 GLY A N 1
ATOM 831 C CA . GLY A 1 110 ? -0.847 45.034 -24.117 1.00 17.35 151 GLY A CA 1
ATOM 832 C C . GLY A 1 110 ? -0.071 44.723 -22.849 1.00 18.46 151 GLY A C 1
ATOM 833 O O . GLY A 1 110 ? 0.338 45.635 -22.127 1.00 17.28 151 GLY A O 1
ATOM 834 N N . TYR A 1 111 ? 0.131 43.438 -22.571 1.00 16.33 152 TYR A N 1
ATOM 835 C CA . TYR A 1 111 ? 0.854 43.018 -21.373 1.00 16.91 152 TYR A CA 1
ATOM 836 C C . TYR A 1 111 ? 2.363 43.101 -21.510 1.00 15.01 152 TYR A C 1
ATOM 837 O O . TYR A 1 111 ? 2.929 42.679 -22.517 1.00 17.77 152 TYR A O 1
ATOM 846 N N . GLY A 1 112 ? 3.006 43.637 -20.480 1.00 15.75 153 GLY A N 1
ATOM 847 C CA . GLY A 1 112 ? 4.451 43.723 -20.472 1.00 14.64 153 GLY A CA 1
ATOM 848 C C . GLY A 1 112 ? 4.960 42.484 -19.757 1.00 14.22 153 GLY A C 1
ATOM 849 O O . GLY A 1 112 ? 4.410 42.085 -18.728 1.00 14.42 153 GLY A O 1
ATOM 850 N N . ARG A 1 113 ? 5.989 41.857 -20.313 1.00 13.21 154 ARG A N 1
ATOM 851 C CA . ARG A 1 113 ? 6.579 40.660 -19.726 1.00 13.50 154 ARG A CA 1
ATOM 852 C C . ARG A 1 113 ? 8.088 40.746 -19.879 1.00 14.39 154 ARG A C 1
ATOM 853 O O . ARG A 1 113 ? 8.584 41.478 -20.733 1.00 15.75 154 ARG A O 1
ATOM 861 N N . ILE A 1 114 ? 8.816 40.012 -19.045 1.00 14.28 155 ILE A N 1
ATOM 862 C CA . ILE A 1 114 ? 10.269 40.006 -19.137 1.00 14.12 155 ILE A CA 1
ATOM 863 C C . ILE A 1 114 ? 10.761 38.574 -19.295 1.00 14.47 155 ILE A C 1
ATOM 864 O O . ILE A 1 114 ? 10.210 37.647 -18.698 1.00 14.72 155 ILE A O 1
ATOM 869 N N . ALA A 1 115 ? 11.787 38.403 -20.119 1.00 12.77 156 ALA A N 1
ATOM 870 C CA . ALA A 1 115 ? 12.367 37.093 -20.371 1.00 13.14 156 ALA A CA 1
ATOM 871 C C . ALA A 1 115 ? 13.301 36.737 -19.220 1.00 13.47 156 ALA A C 1
ATOM 872 O O . ALA A 1 115 ? 14.202 37.505 -18.880 1.00 12.18 156 ALA A O 1
ATOM 874 N N . VAL A 1 116 ? 13.074 35.570 -18.627 1.00 12.13 157 VAL A N 1
ATOM 875 C CA . VAL A 1 116 ? 13.867 35.115 -17.494 1.00 12.26 157 VAL A CA 1
ATOM 876 C C . VAL A 1 116 ? 14.259 33.649 -17.632 1.00 13.72 157 VAL A C 1
ATOM 877 O O . VAL A 1 116 ? 13.752 32.936 -18.500 1.00 12.33 157 VAL A O 1
ATOM 881 N N . ALA A 1 117 ? 15.163 33.205 -16.766 1.00 13.08 158 ALA A N 1
ATOM 882 C CA . ALA A 1 117 ? 15.620 31.825 -16.779 1.00 13.68 158 ALA A CA 1
ATOM 883 C C . ALA A 1 117 ? 15.716 31.330 -15.347 1.00 13.28 158 ALA A C 1
ATOM 884 O O . ALA A 1 117 ? 15.978 32.104 -14.423 1.00 13.82 158 ALA A O 1
ATOM 886 N N . PRO A 1 118 ? 15.508 30.026 -15.137 1.00 12.95 159 PRO A N 1
ATOM 887 C CA . PRO A 1 118 ? 15.590 29.509 -13.774 1.00 11.89 159 PRO A CA 1
ATOM 888 C C . PRO A 1 118 ? 17.026 29.280 -13.313 1.00 13.17 159 PRO A C 1
ATOM 889 O O . PRO A 1 118 ? 17.883 28.877 -14.100 1.00 13.98 159 PRO A O 1
ATOM 893 N N . TYR A 1 119 ? 17.284 29.575 -12.043 1.00 12.21 160 TYR A N 1
ATOM 894 C CA . TYR A 1 119 ? 18.589 29.328 -11.431 1.00 11.86 160 TYR A CA 1
ATOM 895 C C . TYR A 1 119 ? 18.225 28.206 -10.466 1.00 11.80 160 TYR A C 1
ATOM 896 O O . TYR A 1 119 ? 17.645 28.452 -9.410 1.00 11.43 160 TYR A O 1
ATOM 905 N N . GLY A 1 120 ? 18.548 26.974 -10.835 1.00 12.89 161 GLY A N 1
ATOM 906 C CA . GLY A 1 120 ? 18.164 25.851 -9.999 1.00 13.83 161 GLY A CA 1
ATOM 907 C C . GLY A 1 120 ? 16.759 25.455 -10.431 1.00 16.06 161 GLY A C 1
ATOM 908 O O . GLY A 1 120 ? 16.262 25.957 -11.447 1.00 15.01 161 GLY A O 1
ATOM 909 N N . GLY A 1 121 ? 16.103 24.589 -9.661 1.00 16.13 162 GLY A N 1
ATOM 910 C CA . GLY A 1 121 ? 14.769 24.131 -10.021 1.00 16.69 162 GLY A CA 1
ATOM 911 C C . GLY A 1 121 ? 13.592 25.035 -9.703 1.00 16.23 162 GLY A C 1
ATOM 912 O O . GLY A 1 121 ? 12.717 24.667 -8.919 1.00 18.24 162 GLY A O 1
ATOM 913 N N . THR A 1 122 ? 13.554 26.214 -10.314 1.00 15.38 163 THR A N 1
ATOM 914 C CA . THR A 1 122 ? 12.455 27.143 -10.077 1.00 15.32 163 THR A CA 1
ATOM 915 C C . THR A 1 122 ? 11.514 27.186 -11.282 1.00 15.44 163 THR A C 1
ATOM 916 O O . THR A 1 122 ? 11.577 26.321 -12.159 1.00 15.32 163 THR A O 1
ATOM 920 N N . LEU A 1 123 ? 10.644 28.190 -11.315 1.00 13.46 164 LEU A N 1
ATOM 921 C CA . LEU A 1 123 ? 9.672 28.348 -12.394 1.00 16.92 164 LEU A CA 1
ATOM 922 C C . LEU A 1 123 ? 8.753 27.132 -12.476 1.00 16.53 164 LEU A C 1
ATOM 923 O O . LEU A 1 123 ? 8.412 26.655 -13.562 1.00 16.57 164 LEU A O 1
ATOM 928 N N . ASN A 1 124 ? 8.377 26.621 -11.309 1.00 16.26 165 ASN A N 1
ATOM 929 C CA . ASN A 1 124 ? 7.469 25.488 -11.232 1.00 15.72 165 ASN A CA 1
ATOM 930 C C . ASN A 1 124 ? 6.188 26.003 -10.605 1.00 15.99 165 ASN A C 1
ATOM 931 O O . ASN A 1 124 ? 5.991 27.211 -10.486 1.00 14.52 165 ASN A O 1
ATOM 936 N N . GLU A 1 125 ? 5.319 25.100 -10.182 1.00 14.81 166 GLU A N 1
ATOM 937 C CA . GLU A 1 125 ? 4.059 25.536 -9.612 1.00 17.04 166 GLU A CA 1
ATOM 938 C C . GLU A 1 125 ? 4.142 26.309 -8.299 1.00 16.21 166 GLU A C 1
ATOM 939 O O . GLU A 1 125 ? 3.252 27.101 -7.986 1.00 15.19 166 GLU A O 1
ATOM 945 N N . LEU A 1 126 ? 5.202 26.096 -7.527 1.00 14.08 167 LEU A N 1
ATOM 946 C CA . LEU A 1 126 ? 5.354 26.828 -6.274 1.00 14.08 167 LEU A CA 1
ATOM 947 C C . LEU A 1 126 ? 5.693 28.299 -6.557 1.00 14.60 167 LEU A C 1
ATOM 948 O O . LEU A 1 126 ? 5.494 29.170 -5.705 1.00 15.16 167 LEU A O 1
ATOM 953 N N . TRP A 1 127 ? 6.206 28.580 -7.752 1.00 12.99 168 TRP A N 1
ATOM 954 C CA . TRP A 1 127 ? 6.559 29.956 -8.121 1.00 13.34 168 TRP A CA 1
ATOM 955 C C . TRP A 1 127 ? 5.405 30.715 -8.768 1.00 12.57 168 TRP A C 1
ATOM 956 O O . TRP A 1 127 ? 5.519 31.907 -9.070 1.00 12.82 168 TRP A O 1
ATOM 967 N N . LEU A 1 128 ? 4.292 30.025 -8.983 1.00 12.10 169 LEU A N 1
ATOM 968 C CA . LEU A 1 128 ? 3.130 30.664 -9.586 1.00 12.76 169 LEU A CA 1
ATOM 969 C C . LEU A 1 128 ? 2.372 31.488 -8.556 1.00 10.70 169 LEU A C 1
ATOM 970 O O . LEU A 1 128 ? 2.295 31.121 -7.387 1.00 11.96 169 LEU A O 1
ATOM 975 N N . ASP A 1 129 ? 1.819 32.607 -9.004 1.00 12.33 170 ASP A N 1
ATOM 976 C CA . ASP A 1 129 ? 1.023 33.459 -8.140 1.00 11.30 170 ASP A CA 1
ATOM 977 C C . ASP A 1 129 ? 1.719 33.890 -6.857 1.00 12.01 170 ASP A C 1
ATOM 978 O O . ASP A 1 129 ? 1.119 33.897 -5.783 1.00 11.99 170 ASP A O 1
ATOM 983 N N . ARG A 1 130 ? 2.990 34.254 -6.985 1.00 12.08 171 ARG A N 1
ATOM 984 C CA . ARG A 1 130 ? 3.783 34.722 -5.858 1.00 13.43 171 ARG A CA 1
ATOM 985 C C . ARG A 1 130 ? 4.196 36.149 -6.220 1.00 13.46 171 ARG A C 1
ATOM 986 O O . ARG A 1 130 ? 4.502 36.428 -7.386 1.00 14.33 171 ARG A O 1
ATOM 994 N N . ASP A 1 131 ? 4.180 37.052 -5.240 1.00 13.11 172 ASP A N 1
ATOM 995 C CA . ASP A 1 131 ? 4.566 38.447 -5.471 1.00 14.31 172 ASP A CA 1
ATOM 996 C C . ASP A 1 131 ? 6.085 38.481 -5.637 1.00 13.98 172 ASP A C 1
ATOM 997 O O . ASP A 1 131 ? 6.819 38.214 -4.684 1.00 13.37 172 ASP A O 1
ATOM 1002 N N . LEU A 1 132 ? 6.555 38.820 -6.834 1.00 14.36 173 LEU A N 1
ATOM 1003 C CA . LEU A 1 132 ? 7.990 38.839 -7.102 1.00 13.17 173 LEU A CA 1
ATOM 1004 C C . LEU A 1 132 ? 8.626 40.216 -7.228 1.00 14.03 173 LEU A C 1
ATOM 1005 O O . LEU A 1 132 ? 8.198 41.043 -8.030 1.00 14.46 173 LEU A O 1
ATOM 1010 N N . GLY A 1 133 ? 9.661 40.445 -6.428 1.00 14.02 174 GLY A N 1
ATOM 1011 C CA . GLY A 1 133 ? 10.382 41.700 -6.489 1.00 14.38 174 GLY A CA 1
ATOM 1012 C C . GLY A 1 133 ? 11.583 41.470 -7.387 1.00 15.32 174 GLY A C 1
ATOM 1013 O O . GLY A 1 133 ? 11.854 40.332 -7.781 1.00 15.52 174 GLY A O 1
ATOM 1014 N N . ILE A 1 134 ? 12.297 42.536 -7.731 1.00 13.84 175 ILE A N 1
ATOM 1015 C CA . ILE A 1 134 ? 13.472 42.412 -8.587 1.00 14.32 175 ILE A CA 1
ATOM 1016 C C . ILE A 1 134 ? 14.649 43.075 -7.885 1.00 14.55 175 ILE A C 1
ATOM 1017 O O . ILE A 1 134 ? 14.476 44.057 -7.161 1.00 12.42 175 ILE A O 1
ATOM 1022 N N . GLY A 1 135 ? 15.843 42.531 -8.082 1.00 13.74 176 GLY A N 1
ATOM 1023 C CA . GLY A 1 135 ? 17.003 43.110 -7.432 1.00 14.92 176 GLY A CA 1
ATOM 1024 C C . GLY A 1 135 ? 18.287 42.428 -7.829 1.00 15.13 176 GLY A C 1
ATOM 1025 O O . GLY A 1 135 ? 18.273 41.372 -8.466 1.00 13.15 176 GLY A O 1
ATOM 1026 N N . GLY A 1 136 ? 19.407 43.027 -7.445 1.00 14.30 177 GLY A N 1
ATOM 1027 C CA . GLY A 1 136 ? 20.684 42.443 -7.786 1.00 14.29 177 GLY A CA 1
ATOM 1028 C C . GLY A 1 136 ? 21.757 43.474 -8.049 1.00 16.32 177 GLY A C 1
ATOM 1029 O O . GLY A 1 136 ? 21.694 44.598 -7.548 1.00 16.39 177 GLY A O 1
ATOM 1030 N N . ARG A 1 137 ? 22.732 43.086 -8.864 1.00 16.79 178 ARG A N 1
ATOM 1031 C CA . ARG A 1 137 ? 23.867 43.936 -9.186 1.00 17.25 178 ARG A CA 1
ATOM 1032 C C . ARG A 1 137 ? 23.789 44.645 -10.529 1.00 18.21 178 ARG A C 1
ATOM 1033 O O . ARG A 1 137 ? 23.479 44.036 -11.555 1.00 17.13 178 ARG A O 1
ATOM 1041 N N . LEU A 1 138 ? 24.077 45.942 -10.508 1.00 18.46 179 LEU A N 1
ATOM 1042 C CA . LEU A 1 138 ? 24.095 46.754 -11.716 1.00 18.69 179 LEU A CA 1
ATOM 1043 C C . LEU A 1 138 ? 25.522 47.244 -11.907 1.00 19.84 179 LEU A C 1
ATOM 1044 O O . LEU A 1 138 ? 26.191 47.606 -10.938 1.00 19.94 179 LEU A O 1
ATOM 1049 N N . LEU A 1 139 ? 25.993 47.239 -13.147 1.00 19.15 180 LEU A N 1
ATOM 1050 C CA . LEU A 1 139 ? 27.324 47.744 -13.444 1.00 20.56 180 LEU A CA 1
ATOM 1051 C C . LEU A 1 139 ? 27.074 49.018 -14.235 1.00 21.04 180 LEU A C 1
ATOM 1052 O O . LEU A 1 139 ? 26.274 49.026 -15.171 1.00 19.95 180 LEU A O 1
ATOM 1057 N N . TYR A 1 140 ? 27.736 50.102 -13.851 1.00 21.87 181 TYR A N 1
ATOM 1058 C CA . TYR A 1 140 ? 27.533 51.362 -14.548 1.00 23.62 181 TYR A CA 1
ATOM 1059 C C . TYR A 1 140 ? 28.817 52.157 -14.694 1.00 24.42 181 TYR A C 1
ATOM 1060 O O . TYR A 1 140 ? 29.804 51.903 -14.007 1.00 23.51 181 TYR A O 1
ATOM 1069 N N . LYS A 1 141 ? 28.787 53.122 -15.605 1.00 26.94 182 LYS A N 1
ATOM 1070 C CA . LYS A 1 141 ? 29.931 53.981 -15.865 1.00 29.59 182 LYS A CA 1
ATOM 1071 C C . LYS A 1 141 ? 29.432 55.420 -15.918 1.00 30.28 182 LYS A C 1
ATOM 1072 O O . LYS A 1 141 ? 28.681 55.789 -16.819 1.00 29.51 182 LYS A O 1
ATOM 1078 N N . LYS A 1 142 ? 29.833 56.228 -14.941 1.00 33.16 183 LYS A N 1
ATOM 1079 C CA . LYS A 1 142 ? 29.400 57.620 -14.897 1.00 35.63 183 LYS A CA 1
ATOM 1080 C C . LYS A 1 142 ? 29.792 58.354 -16.171 1.00 35.81 183 LYS A C 1
ATOM 1081 O O . LYS A 1 142 ? 30.896 58.181 -16.689 1.00 34.96 183 LYS A O 1
ATOM 1087 N N . LYS A 1 143 ? 28.871 59.169 -16.675 1.00 36.79 184 LYS A N 1
ATOM 1088 C CA . LYS A 1 143 ? 29.100 59.929 -17.895 1.00 38.82 184 LYS A CA 1
ATOM 1089 C C . LYS A 1 143 ? 30.449 60.650 -17.878 1.00 38.46 184 LYS A C 1
ATOM 1090 O O . LYS A 1 143 ? 30.849 61.223 -16.862 1.00 36.60 184 LYS A O 1
ATOM 1096 N N . GLY A 1 144 ? 31.149 60.599 -19.007 1.00 38.92 185 GLY A N 1
ATOM 1097 C CA . GLY A 1 144 ? 32.438 61.258 -19.121 1.00 39.81 185 GLY A CA 1
ATOM 1098 C C . GLY A 1 144 ? 33.622 60.534 -18.504 1.00 40.47 185 GLY A C 1
ATOM 1099 O O . GLY A 1 144 ? 34.742 61.045 -18.538 1.00 41.17 185 GLY A O 1
ATOM 1100 N N . THR A 1 145 ? 33.393 59.352 -17.939 1.00 39.64 186 THR A N 1
ATOM 1101 C CA . THR A 1 145 ? 34.480 58.596 -17.322 1.00 39.19 186 THR A CA 1
ATOM 1102 C C . THR A 1 145 ? 34.595 57.198 -17.920 1.00 38.71 186 THR A C 1
ATOM 1103 O O . THR A 1 145 ? 33.753 56.785 -18.715 1.00 38.77 186 THR A O 1
ATOM 1107 N N . ASN A 1 146 ? 35.641 56.474 -17.532 1.00 38.74 187 ASN A N 1
ATOM 1108 C CA . ASN A 1 146 ? 35.859 55.120 -18.028 1.00 39.55 187 ASN A CA 1
ATOM 1109 C C . ASN A 1 146 ? 35.716 54.075 -16.928 1.00 38.43 187 ASN A C 1
ATOM 1110 O O . ASN A 1 146 ? 35.607 52.882 -17.213 1.00 39.14 187 ASN A O 1
ATOM 1115 N N . GLU A 1 147 ? 35.723 54.525 -15.677 1.00 36.10 188 GLU A N 1
ATOM 1116 C CA . GLU A 1 147 ? 35.613 53.625 -14.533 1.00 34.86 188 GLU A CA 1
ATOM 1117 C C . GLU A 1 147 ? 34.276 52.890 -14.468 1.00 34.31 188 GLU A C 1
ATOM 1118 O O . GLU A 1 147 ? 33.216 53.484 -14.665 1.00 32.77 188 GLU A O 1
ATOM 1120 N N . ILE A 1 148 ? 34.336 51.591 -14.193 1.00 32.43 189 ILE A N 1
ATOM 1121 C CA . ILE A 1 148 ? 33.130 50.783 -14.082 1.00 31.70 189 ILE A CA 1
ATOM 1122 C C . ILE A 1 148 ? 32.861 50.578 -12.602 1.00 31.38 189 ILE A C 1
ATOM 1123 O O . ILE A 1 148 ? 33.749 50.162 -11.860 1.00 31.48 189 ILE A O 1
ATOM 1128 N N . LYS A 1 149 ? 31.643 50.886 -12.170 1.00 28.06 190 LYS A N 1
ATOM 1129 C CA . LYS A 1 149 ? 31.279 50.721 -10.771 1.00 23.90 190 LYS A CA 1
ATOM 1130 C C . LYS A 1 149 ? 30.086 49.793 -10.629 1.00 25.37 190 LYS A C 1
ATOM 1131 O O . LYS A 1 149 ? 29.364 49.537 -11.592 1.00 25.63 190 LYS A O 1
ATOM 1137 N N . SER A 1 150 ? 29.891 49.292 -9.416 1.00 26.11 191 SER A N 1
ATOM 1138 C CA . SER A 1 150 ? 28.788 48.392 -9.125 1.00 26.01 191 SER A CA 1
ATOM 1139 C C . SER A 1 150 ? 27.812 49.031 -8.145 1.00 26.03 191 SER A C 1
ATOM 1140 O O . SER A 1 150 ? 28.189 49.872 -7.329 1.00 25.38 191 SER A O 1
ATOM 1143 N N . ALA A 1 151 ? 26.549 48.635 -8.242 1.00 24.13 192 ALA A N 1
ATOM 1144 C CA . ALA A 1 151 ? 25.513 49.143 -7.355 1.00 22.73 192 ALA A CA 1
ATOM 1145 C C . ALA A 1 151 ? 24.475 48.047 -7.170 1.00 21.78 192 ALA A C 1
ATOM 1146 O O . ALA A 1 151 ? 24.162 47.321 -8.112 1.00 20.23 192 ALA A O 1
ATOM 1148 N N . LEU A 1 152 ? 23.958 47.914 -5.956 1.00 20.34 193 LEU A N 1
ATOM 1149 C CA . LEU A 1 152 ? 22.939 46.907 -5.692 1.00 21.29 193 LEU A CA 1
ATOM 1150 C C . LEU A 1 152 ? 21.584 47.593 -5.624 1.00 21.38 193 LEU A C 1
ATOM 1151 O O . LEU A 1 152 ? 21.459 48.678 -5.051 1.00 20.41 193 LEU A O 1
ATOM 1156 N N . VAL A 1 153 ? 20.576 46.969 -6.224 1.00 18.48 194 VAL A N 1
ATOM 1157 C CA . VAL A 1 153 ? 19.226 47.520 -6.215 1.00 16.01 194 VAL A CA 1
ATOM 1158 C C . VAL A 1 153 ? 18.258 46.464 -5.690 1.00 17.53 194 VAL A C 1
ATOM 1159 O O . VAL A 1 153 ? 18.550 45.268 -5.736 1.00 14.47 194 VAL A O 1
ATOM 1163 N N . ASP A 1 154 ? 17.108 46.913 -5.199 1.00 16.42 195 ASP A N 1
ATOM 1164 C CA . ASP A 1 154 ? 16.108 46.019 -4.632 1.00 17.01 195 ASP A CA 1
ATOM 1165 C C . ASP A 1 154 ? 14.758 46.738 -4.631 1.00 17.04 195 ASP A C 1
ATOM 1166 O O . ASP A 1 154 ? 14.619 47.800 -4.030 1.00 16.06 195 ASP A O 1
ATOM 1171 N N . SER A 1 155 ? 13.767 46.162 -5.304 1.00 17.26 196 SER A N 1
ATOM 1172 C CA . SER A 1 155 ? 12.443 46.780 -5.384 1.00 16.13 196 SER A CA 1
ATOM 1173 C C . SER A 1 155 ? 11.587 46.600 -4.131 1.00 15.34 196 SER A C 1
ATOM 1174 O O . SER A 1 155 ? 10.601 47.315 -3.949 1.00 16.65 196 SER A O 1
ATOM 1177 N N . THR A 1 156 ? 11.951 45.647 -3.278 1.00 14.33 197 THR A N 1
ATOM 1178 C CA . THR A 1 156 ? 11.190 45.375 -2.057 1.00 15.17 197 THR A CA 1
ATOM 1179 C C . THR A 1 156 ? 10.772 46.691 -1.397 1.00 18.01 197 THR A C 1
ATOM 1180 O O . THR A 1 156 ? 11.590 47.590 -1.234 1.00 16.42 197 THR A O 1
ATOM 1184 N N . PRO A 1 157 ? 9.506 46.802 -0.954 1.00 16.87 198 PRO A N 1
ATOM 1185 C CA . PRO A 1 157 ? 8.406 45.834 -1.014 1.00 17.43 198 PRO A CA 1
ATOM 1186 C C . PRO A 1 157 ? 7.605 45.742 -2.312 1.00 17.52 198 PRO A C 1
ATOM 1187 O O . PRO A 1 157 ? 6.671 44.949 -2.402 1.00 18.85 198 PRO A O 1
ATOM 1191 N N . LEU A 1 158 ? 7.951 46.536 -3.317 1.00 17.58 199 LEU A N 1
ATOM 1192 C CA . LEU A 1 158 ? 7.197 46.491 -4.563 1.00 16.60 199 LEU A CA 1
ATOM 1193 C C . LEU A 1 158 ? 7.406 45.219 -5.378 1.00 16.80 199 LEU A C 1
ATOM 1194 O O . LEU A 1 158 ? 8.520 44.924 -5.810 1.00 16.54 199 LEU A O 1
ATOM 1199 N N . PRO A 1 159 ? 6.338 44.425 -5.566 1.00 15.59 200 PRO A N 1
ATOM 1200 C CA . PRO A 1 159 ? 6.497 43.208 -6.364 1.00 15.40 200 PRO A CA 1
ATOM 1201 C C . PRO A 1 159 ? 6.243 43.662 -7.802 1.00 15.92 200 PRO A C 1
ATOM 1202 O O . PRO A 1 159 ? 5.097 43.909 -8.192 1.00 16.27 200 PRO A O 1
ATOM 1206 N N . VAL A 1 160 ? 7.317 43.800 -8.576 1.00 15.00 201 VAL A N 1
ATOM 1207 C CA . VAL A 1 160 ? 7.204 44.272 -9.955 1.00 15.39 201 VAL A CA 1
ATOM 1208 C C . VAL A 1 160 ? 6.592 43.275 -10.926 1.00 16.72 201 VAL A C 1
ATOM 1209 O O . VAL A 1 160 ? 6.139 43.655 -12.001 1.00 16.37 201 VAL A O 1
ATOM 1213 N N . CYS A 1 161 ? 6.584 41.997 -10.572 1.00 17.25 202 CYS A N 1
ATOM 1214 C CA . CYS A 1 161 ? 5.987 41.027 -11.474 1.00 18.42 202 CYS A CA 1
ATOM 1215 C C . CYS A 1 161 ? 5.390 39.836 -10.752 1.00 17.44 202 CYS A C 1
ATOM 1216 O O . CYS A 1 161 ? 5.512 39.696 -9.531 1.00 14.71 202 CYS A O 1
ATOM 1219 N N . ARG A 1 162 ? 4.737 38.979 -11.527 1.00 16.30 203 ARG A N 1
ATOM 1220 C CA . ARG A 1 162 ? 4.069 37.804 -10.995 1.00 15.08 203 ARG A CA 1
ATOM 1221 C C . ARG A 1 162 ? 3.851 36.854 -12.171 1.00 13.09 203 ARG A C 1
ATOM 1222 O O . ARG A 1 162 ? 3.573 37.300 -13.280 1.00 13.01 203 ARG A O 1
ATOM 1230 N N . ILE A 1 163 ? 4.011 35.556 -11.931 1.00 11.72 204 ILE A N 1
ATOM 1231 C CA . ILE A 1 163 ? 3.817 34.540 -12.969 1.00 11.76 204 ILE A CA 1
ATOM 1232 C C . ILE A 1 163 ? 2.409 34.013 -12.709 1.00 12.05 204 ILE A C 1
ATOM 1233 O O . ILE A 1 163 ? 2.189 33.236 -11.783 1.00 12.00 204 ILE A O 1
ATOM 1238 N N . PRO A 1 164 ? 1.438 34.424 -13.539 1.00 14.87 205 PRO A N 1
ATOM 1239 C CA . PRO A 1 164 ? 0.033 34.030 -13.408 1.00 12.47 205 PRO A CA 1
ATOM 1240 C C . PRO A 1 164 ? -0.386 32.622 -13.798 1.00 14.24 205 PRO A C 1
ATOM 1241 O O . PRO A 1 164 ? -0.207 32.201 -14.940 1.00 13.22 205 PRO A O 1
ATOM 1245 N N . SER A 1 165 ? -0.958 31.902 -12.839 1.00 13.53 206 SER A N 1
ATOM 1246 C CA . SER A 1 165 ? -1.453 30.559 -13.100 1.00 13.44 206 SER A CA 1
ATOM 1247 C C . SER A 1 165 ? -2.687 30.749 -13.974 1.00 14.20 206 SER A C 1
ATOM 1248 O O . SER A 1 165 ? -3.334 31.798 -13.910 1.00 13.68 206 SER A O 1
ATOM 1251 N N . LEU A 1 166 ? -3.007 29.751 -14.794 1.00 12.93 207 LEU A N 1
ATOM 1252 C CA . LEU A 1 166 ? -4.191 29.819 -15.644 1.00 13.07 207 LEU A CA 1
ATOM 1253 C C . LEU A 1 166 ? -5.356 29.279 -14.823 1.00 12.30 207 LEU A C 1
ATOM 1254 O O . LEU A 1 166 ? -5.208 28.276 -14.130 1.00 14.27 207 LEU A O 1
ATOM 1259 N N . ALA A 1 167 ? -6.509 29.937 -14.887 1.00 12.52 208 ALA A N 1
ATOM 1260 C CA . ALA A 1 167 ? -7.668 29.472 -14.129 1.00 13.41 208 ALA A CA 1
ATOM 1261 C C . ALA A 1 167 ? -8.001 28.030 -14.509 1.00 14.75 208 ALA A C 1
ATOM 1262 O O . ALA A 1 167 ? -7.926 27.654 -15.678 1.00 14.18 208 ALA A O 1
ATOM 1264 N N . PRO A 1 168 ? -8.381 27.207 -13.521 1.00 13.48 209 PRO A N 1
ATOM 1265 C CA . PRO A 1 168 ? -8.724 25.801 -13.760 1.00 15.65 209 PRO A CA 1
ATOM 1266 C C . PRO A 1 168 ? -9.952 25.621 -14.650 1.00 15.71 209 PRO A C 1
ATOM 1267 O O . PRO A 1 168 ? -10.159 24.550 -15.224 1.00 16.62 209 PRO A O 1
ATOM 1271 N N . HIS A 1 169 ? -10.754 26.676 -14.764 1.00 15.09 210 HIS A N 1
ATOM 1272 C CA . HIS A 1 169 ? -11.965 26.655 -15.583 1.00 16.55 210 HIS A CA 1
ATOM 1273 C C . HIS A 1 169 ? -11.670 26.243 -17.025 1.00 17.76 210 HIS A C 1
ATOM 1274 O O . HIS A 1 169 ? -12.526 25.684 -17.717 1.00 17.02 210 HIS A O 1
ATOM 1281 N N . PHE A 1 170 ? -10.452 26.517 -17.473 1.00 16.64 211 PHE A N 1
ATOM 1282 C CA . PHE A 1 170 ? -10.054 26.206 -18.840 1.00 17.61 211 PHE A CA 1
ATOM 1283 C C . PHE A 1 170 ? -9.708 24.743 -19.113 1.00 18.07 211 PHE A C 1
ATOM 1284 O O . PHE A 1 170 ? -9.472 24.361 -20.260 1.00 19.34 211 PHE A O 1
ATOM 1292 N N . GLY A 1 171 ? -9.678 23.929 -18.064 1.00 18.94 212 GLY A N 1
ATOM 1293 C CA . GLY A 1 171 ? -9.402 22.512 -18.244 1.00 18.96 212 GLY A CA 1
ATOM 1294 C C . GLY A 1 171 ? -7.955 22.057 -18.289 1.00 19.65 212 GLY A C 1
ATOM 1295 O O . GLY A 1 171 ? -7.102 22.561 -17.561 1.00 18.34 212 GLY A O 1
ATOM 1296 N N . LYS A 1 172 ? -7.688 21.086 -19.161 1.00 18.63 213 LYS A N 1
ATOM 1297 C CA . LYS A 1 172 ? -6.359 20.509 -19.316 1.00 20.48 213 LYS A CA 1
ATOM 1298 C C . LYS A 1 172 ? -5.206 21.506 -19.435 1.00 19.72 213 LYS A C 1
ATOM 1299 O O . LYS A 1 172 ? -4.145 21.297 -18.853 1.00 20.41 213 LYS A O 1
ATOM 1301 N N . PRO A 1 173 ? -5.389 22.596 -20.199 1.00 21.66 214 PRO A N 1
ATOM 1302 C CA . PRO A 1 173 ? -4.311 23.582 -20.346 1.00 21.22 214 PRO A CA 1
ATOM 1303 C C . PRO A 1 173 ? -3.843 24.180 -19.016 1.00 20.65 214 PRO A C 1
ATOM 1304 O O . PRO A 1 173 ? -2.710 24.656 -18.902 1.00 19.65 214 PRO A O 1
ATOM 1308 N N . ALA A 1 174 ? -4.717 24.148 -18.014 1.00 18.70 215 ALA A N 1
ATOM 1309 C CA . ALA A 1 174 ? -4.395 24.703 -16.704 1.00 19.37 215 ALA A CA 1
ATOM 1310 C C . ALA A 1 174 ? -3.743 23.691 -15.762 1.00 20.58 215 ALA A C 1
ATOM 1311 O O . ALA A 1 174 ? -3.478 24.002 -14.603 1.00 19.90 215 ALA A O 1
ATOM 1313 N N . GLU A 1 175 ? -3.487 22.484 -16.256 1.00 22.01 216 GLU A N 1
ATOM 1314 C CA . GLU A 1 175 ? -2.861 21.451 -15.434 1.00 23.58 216 GLU A CA 1
ATOM 1315 C C . GLU A 1 175 ? -1.354 21.421 -15.666 1.00 21.73 216 GLU A C 1
ATOM 1316 O O . GLU A 1 175 ? -0.894 21.442 -16.807 1.00 21.57 216 GLU A O 1
ATOM 1322 N N . GLY A 1 176 ? -0.589 21.376 -14.579 1.00 19.78 217 GLY A N 1
ATOM 1323 C CA . GLY A 1 176 ? 0.856 21.343 -14.701 1.00 20.61 217 GLY A CA 1
ATOM 1324 C C . GLY A 1 176 ? 1.356 19.953 -15.051 1.00 22.49 217 GLY A C 1
ATOM 1325 O O . GLY A 1 176 ? 0.555 19.024 -15.142 1.00 21.75 217 GLY A O 1
ATOM 1326 N N . PRO A 1 177 ? 2.675 19.771 -15.246 1.00 23.32 218 PRO A N 1
ATOM 1327 C CA . PRO A 1 177 ? 3.705 20.809 -15.151 1.00 21.36 218 PRO A CA 1
ATOM 1328 C C . PRO A 1 177 ? 3.644 21.792 -16.312 1.00 21.12 218 PRO A C 1
ATOM 1329 O O . PRO A 1 177 ? 3.037 21.514 -17.351 1.00 19.36 218 PRO A O 1
ATOM 1333 N N . PHE A 1 178 ? 4.279 22.944 -16.133 1.00 17.71 219 PHE A N 1
ATOM 1334 C CA . PHE A 1 178 ? 4.278 23.974 -17.156 1.00 15.90 219 PHE A CA 1
ATOM 1335 C C . PHE A 1 178 ? 5.646 24.189 -17.777 1.00 15.83 219 PHE A C 1
ATOM 1336 O O . PHE A 1 178 ? 6.675 24.008 -17.123 1.00 15.55 219 PHE A O 1
ATOM 1344 N N . ASP A 1 179 ? 5.640 24.567 -19.050 1.00 14.73 220 ASP A N 1
ATOM 1345 C CA . ASP A 1 179 ? 6.864 24.825 -19.799 1.00 14.79 220 ASP A CA 1
ATOM 1346 C C . ASP A 1 179 ? 7.535 26.069 -19.214 1.00 15.16 220 ASP A C 1
ATOM 1347 O O . ASP A 1 179 ? 6.911 27.128 -19.121 1.00 13.58 220 ASP A O 1
ATOM 1352 N N . LYS A 1 180 ? 8.804 25.944 -18.833 1.00 14.49 221 LYS A N 1
ATOM 1353 C CA . LYS A 1 180 ? 9.539 27.056 -18.225 1.00 15.59 221 LYS A CA 1
ATOM 1354 C C . LYS A 1 180 ? 9.896 28.192 -19.174 1.00 15.85 221 LYS A C 1
ATOM 1355 O O . LYS A 1 180 ? 10.233 29.292 -18.731 1.00 15.01 221 LYS A O 1
ATOM 1361 N N . GLU A 1 181 ? 9.822 27.935 -20.473 1.00 14.55 222 GLU A N 1
ATOM 1362 C CA . GLU A 1 181 ? 10.142 28.960 -21.458 1.00 15.04 222 GLU A CA 1
ATOM 1363 C C . GLU A 1 181 ? 8.904 29.667 -22.003 1.00 15.82 222 GLU A C 1
ATOM 1364 O O . GLU A 1 181 ? 8.901 30.889 -22.177 1.00 15.08 222 GLU A O 1
ATOM 1370 N N . ASP A 1 182 ? 7.845 28.904 -22.251 1.00 15.42 223 ASP A N 1
ATOM 1371 C CA . ASP A 1 182 ? 6.632 29.471 -22.829 1.00 16.38 223 ASP A CA 1
ATOM 1372 C C . ASP A 1 182 ? 5.465 29.753 -21.904 1.00 16.42 223 ASP A C 1
ATOM 1373 O O . ASP A 1 182 ? 4.602 30.564 -22.238 1.00 16.97 223 ASP A O 1
ATOM 1378 N N . GLN A 1 183 ? 5.420 29.102 -20.749 1.00 14.44 224 GLN A N 1
ATOM 1379 C CA . GLN A 1 183 ? 4.284 29.302 -19.865 1.00 15.29 224 GLN A CA 1
ATOM 1380 C C . GLN A 1 183 ? 4.537 30.018 -18.544 1.00 15.89 224 GLN A C 1
ATOM 1381 O O . GLN A 1 183 ? 3.669 30.732 -18.050 1.00 16.73 224 GLN A O 1
ATOM 1387 N N . THR A 1 184 ? 5.717 29.841 -17.968 1.00 12.99 225 THR A N 1
ATOM 1388 C CA . THR A 1 184 ? 6.013 30.483 -16.697 1.00 13.76 225 THR A CA 1
ATOM 1389 C C . THR A 1 184 ? 6.813 31.759 -16.919 1.00 13.53 225 THR A C 1
ATOM 1390 O O . THR A 1 184 ? 7.976 31.851 -16.531 1.00 12.45 225 THR A O 1
ATOM 1394 N N . ILE A 1 185 ? 6.171 32.737 -17.552 1.00 13.93 226 ILE A N 1
ATOM 1395 C CA . ILE A 1 185 ? 6.802 34.020 -17.855 1.00 13.58 226 ILE A CA 1
ATOM 1396 C C . ILE A 1 185 ? 6.240 35.116 -16.947 1.00 13.97 226 ILE A C 1
ATOM 1397 O O . ILE A 1 185 ? 5.024 35.282 -16.837 1.00 14.61 226 ILE A O 1
ATOM 1402 N N . PRO A 1 186 ? 7.122 35.874 -16.275 1.00 14.08 227 PRO A N 1
ATOM 1403 C CA . PRO A 1 186 ? 6.664 36.941 -15.384 1.00 14.20 227 PRO A CA 1
ATOM 1404 C C . PRO A 1 186 ? 5.989 38.085 -16.129 1.00 13.50 227 PRO A C 1
ATOM 1405 O O . PRO A 1 186 ? 6.500 38.569 -17.142 1.00 13.36 227 PRO A O 1
ATOM 1409 N N . VAL A 1 187 ? 4.836 38.505 -15.619 1.00 14.31 228 VAL A N 1
ATOM 1410 C CA . VAL A 1 187 ? 4.091 39.620 -16.188 1.00 13.80 228 VAL A CA 1
ATOM 1411 C C . VAL A 1 187 ? 4.505 40.807 -15.328 1.00 14.99 228 VAL A C 1
ATOM 1412 O O . VAL A 1 187 ? 4.382 40.763 -14.104 1.00 13.99 228 VAL A O 1
ATOM 1416 N N . ILE A 1 188 ? 5.000 41.862 -15.967 1.00 15.18 229 ILE A N 1
ATOM 1417 C CA . ILE A 1 188 ? 5.484 43.020 -15.228 1.00 16.98 229 ILE A CA 1
ATOM 1418 C C . ILE A 1 188 ? 4.589 44.256 -15.297 1.00 19.00 229 ILE A C 1
ATOM 1419 O O . ILE A 1 188 ? 4.738 45.185 -14.499 1.00 17.63 229 ILE A O 1
ATOM 1424 N N . GLY A 1 189 ? 3.651 44.274 -16.235 1.00 18.10 230 GLY A N 1
ATOM 1425 C CA . GLY A 1 189 ? 2.770 45.423 -16.325 1.00 19.99 230 GLY A CA 1
ATOM 1426 C C . GLY A 1 189 ? 1.809 45.413 -17.491 1.00 20.40 230 GLY A C 1
ATOM 1427 O O . GLY A 1 189 ? 1.697 44.429 -18.220 1.00 18.83 230 GLY A O 1
ATOM 1428 N N . PHE A 1 190 ? 1.094 46.522 -17.642 1.00 21.60 231 PHE A N 1
ATOM 1429 C CA . PHE A 1 190 ? 0.140 46.710 -18.726 1.00 22.47 231 PHE A CA 1
ATOM 1430 C C . PHE A 1 190 ? 0.086 48.224 -18.912 1.00 25.37 231 PHE A C 1
ATOM 1431 O O . PHE A 1 190 ? -0.819 48.891 -18.412 1.00 25.04 231 PHE A O 1
ATOM 1439 N N . PRO A 1 191 ? 1.076 48.784 -19.625 1.00 26.48 232 PRO A N 1
ATOM 1440 C CA . PRO A 1 191 ? 1.177 50.222 -19.885 1.00 28.86 232 PRO A CA 1
ATOM 1441 C C . PRO A 1 191 ? 0.102 50.838 -20.770 1.00 31.77 232 PRO A C 1
ATOM 1442 O O . PRO A 1 191 ? -0.512 50.164 -21.599 1.00 30.19 232 PRO A O 1
ATOM 1446 N N . THR A 1 192 ? -0.116 52.134 -20.571 1.00 34.35 233 THR A N 1
ATOM 1447 C CA . THR A 1 192 ? -1.087 52.895 -21.344 1.00 38.40 233 THR A CA 1
ATOM 1448 C C . THR A 1 192 ? -0.333 54.051 -21.989 1.00 41.48 233 THR A C 1
ATOM 1449 O O . THR A 1 192 ? 0.710 54.474 -21.488 1.00 41.36 233 THR A O 1
ATOM 1453 N N . PRO A 1 193 ? -0.842 54.571 -23.116 1.00 45.08 234 PRO A N 1
ATOM 1454 C CA . PRO A 1 193 ? -0.186 55.685 -23.808 1.00 46.88 234 PRO A CA 1
ATOM 1455 C C . PRO A 1 193 ? -0.439 57.028 -23.126 1.00 48.52 234 PRO A C 1
ATOM 1456 O O . PRO A 1 193 ? 0.170 57.342 -22.102 1.00 50.19 234 PRO A O 1
ATOM 1460 N N . GLU A 1 199 ? 6.787 57.455 -21.713 1.00 46.54 240 GLU A N 1
ATOM 1461 C CA . GLU A 1 199 ? 7.481 58.409 -22.568 1.00 45.93 240 GLU A CA 1
ATOM 1462 C C . GLU A 1 199 ? 8.498 57.689 -23.452 1.00 45.57 240 GLU A C 1
ATOM 1463 O O . GLU A 1 199 ? 9.193 56.780 -22.997 1.00 45.60 240 GLU A O 1
ATOM 1465 N N . PRO A 1 200 ? 8.594 58.083 -24.733 1.00 45.14 241 PRO A N 1
ATOM 1466 C CA . PRO A 1 200 ? 9.540 57.458 -25.665 1.00 44.28 241 PRO A CA 1
ATOM 1467 C C . PRO A 1 200 ? 10.990 57.660 -25.223 1.00 43.32 241 PRO A C 1
ATOM 1468 O O . PRO A 1 200 ? 11.311 58.645 -24.557 1.00 42.58 241 PRO A O 1
ATOM 1472 N N . PRO A 1 201 ? 11.882 56.725 -25.592 1.00 42.50 242 PRO A N 1
ATOM 1473 C CA . PRO A 1 201 ? 13.304 56.794 -25.235 1.00 41.68 242 PRO A CA 1
ATOM 1474 C C . PRO A 1 201 ? 13.917 58.144 -25.605 1.00 40.90 242 PRO A C 1
ATOM 1475 O O . PRO A 1 201 ? 13.601 58.706 -26.658 1.00 41.48 242 PRO A O 1
ATOM 1479 N N . THR A 1 202 ? 14.784 58.667 -24.741 1.00 39.77 243 THR A N 1
ATOM 1480 C CA . THR A 1 202 ? 15.442 59.937 -25.030 1.00 39.54 243 THR A CA 1
ATOM 1481 C C . THR A 1 202 ? 16.763 59.629 -25.721 1.00 39.10 243 THR A C 1
ATOM 1482 O O . THR A 1 202 ? 17.284 58.518 -25.601 1.00 38.99 243 THR A O 1
ATOM 1486 N N . ASP A 1 203 ? 17.301 60.609 -26.438 1.00 35.62 244 ASP A N 1
ATOM 1487 C CA . ASP A 1 203 ? 18.567 60.426 -27.119 1.00 31.82 244 ASP A CA 1
ATOM 1488 C C . ASP A 1 203 ? 19.669 60.004 -26.166 1.00 35.07 244 ASP A C 1
ATOM 1489 O O . ASP A 1 203 ? 20.547 59.226 -26.533 1.00 37.17 244 ASP A O 1
ATOM 1494 N N . ASP A 1 204 ? 19.624 60.504 -24.936 1.00 37.85 245 ASP A N 1
ATOM 1495 C CA . ASP A 1 204 ? 20.647 60.138 -23.958 1.00 38.61 245 ASP A CA 1
ATOM 1496 C C . ASP A 1 204 ? 20.464 58.700 -23.460 1.00 36.56 245 ASP A C 1
ATOM 1497 O O . ASP A 1 204 ? 21.440 57.971 -23.283 1.00 34.95 245 ASP A O 1
ATOM 1502 N N . GLU A 1 205 ? 19.218 58.298 -23.225 1.00 34.28 246 GLU A N 1
ATOM 1503 C CA . GLU A 1 205 ? 18.931 56.941 -22.755 1.00 32.49 246 GLU A CA 1
ATOM 1504 C C . GLU A 1 205 ? 19.393 55.896 -23.767 1.00 32.44 246 GLU A C 1
ATOM 1505 O O . GLU A 1 205 ? 19.787 54.792 -23.393 1.00 31.46 246 GLU A O 1
ATOM 1511 N N . LYS A 1 206 ? 19.349 56.250 -25.048 1.00 32.32 247 LYS A N 1
ATOM 1512 C CA . LYS A 1 206 ? 19.762 55.333 -26.105 1.00 33.42 247 LYS A CA 1
ATOM 1513 C C . LYS A 1 206 ? 21.274 55.156 -26.153 1.00 32.05 247 LYS A C 1
ATOM 1514 O O . LYS A 1 206 ? 21.787 54.357 -26.936 1.00 32.23 247 LYS A O 1
ATOM 1520 N N . LYS A 1 207 ? 21.984 55.906 -25.319 1.00 31.08 248 LYS A N 1
ATOM 1521 C CA . LYS A 1 207 ? 23.437 55.817 -25.271 1.00 29.97 248 LYS A CA 1
ATOM 1522 C C . LYS A 1 207 ? 23.858 54.607 -24.441 1.00 29.67 248 LYS A C 1
ATOM 1523 O O . LYS A 1 207 ? 24.987 54.129 -24.545 1.00 30.13 248 LYS A O 1
ATOM 1525 N N . SER A 1 208 ? 22.941 54.113 -23.616 1.00 27.84 249 SER A N 1
ATOM 1526 C CA . SER A 1 208 ? 23.224 52.963 -22.769 1.00 26.82 249 SER A CA 1
ATOM 1527 C C . SER A 1 208 ? 23.462 51.698 -23.583 1.00 24.97 249 SER A C 1
ATOM 1528 O O . SER A 1 208 ? 22.698 51.380 -24.491 1.00 24.03 249 SER A O 1
ATOM 1531 N N . PRO A 1 209 ? 24.541 50.966 -23.276 1.00 24.30 250 PRO A N 1
ATOM 1532 C CA . PRO A 1 209 ? 24.818 49.733 -24.015 1.00 25.17 250 PRO A CA 1
ATOM 1533 C C . PRO A 1 209 ? 23.666 48.744 -23.814 1.00 24.72 250 PRO A C 1
ATOM 1534 O O . PRO A 1 209 ? 23.542 47.759 -24.538 1.00 24.49 250 PRO A O 1
ATOM 1538 N N . LEU A 1 210 ? 22.823 49.020 -22.822 1.00 23.32 251 LEU A N 1
ATOM 1539 C CA . LEU A 1 210 ? 21.692 48.148 -22.528 1.00 22.42 251 LEU A CA 1
ATOM 1540 C C . LEU A 1 210 ? 20.401 48.571 -23.214 1.00 22.30 251 LEU A C 1
ATOM 1541 O O . LEU A 1 210 ? 19.394 47.870 -23.123 1.00 21.10 251 LEU A O 1
ATOM 1546 N N . PHE A 1 211 ? 20.411 49.710 -23.897 1.00 22.06 252 PHE A N 1
ATOM 1547 C CA . PHE A 1 211 ? 19.193 50.144 -24.566 1.00 23.38 252 PHE A CA 1
ATOM 1548 C C . PHE A 1 211 ? 18.765 49.104 -25.593 1.00 23.14 252 PHE A C 1
ATOM 1549 O O . PHE A 1 211 ? 19.566 48.660 -26.411 1.00 23.17 252 PHE A O 1
ATOM 1557 N N . GLY A 1 212 ? 17.498 48.714 -25.535 1.00 24.06 253 GLY A N 1
ATOM 1558 C CA . GLY A 1 212 ? 16.996 47.723 -26.465 1.00 24.93 253 GLY A CA 1
ATOM 1559 C C . GLY A 1 212 ? 17.084 46.310 -25.919 1.00 25.61 253 GLY A C 1
ATOM 1560 O O . GLY A 1 212 ? 16.325 45.438 -26.343 1.00 26.70 253 GLY A O 1
ATOM 1561 N N . LYS A 1 213 ? 18.005 46.075 -24.986 1.00 23.46 254 LYS A N 1
ATOM 1562 C CA . LYS A 1 213 ? 18.170 44.746 -24.402 1.00 21.85 254 LYS A CA 1
ATOM 1563 C C . LYS A 1 213 ? 17.176 44.506 -23.278 1.00 20.33 254 LYS A C 1
ATOM 1564 O O . LYS A 1 213 ? 16.902 43.366 -22.902 1.00 18.69 254 LYS A O 1
ATOM 1570 N N . HIS A 1 214 ? 16.649 45.596 -22.737 1.00 20.20 255 HIS A N 1
ATOM 1571 C CA . HIS A 1 214 ? 15.669 45.536 -21.666 1.00 18.64 255 HIS A CA 1
ATOM 1572 C C . HIS A 1 214 ? 14.718 46.698 -21.887 1.00 20.98 255 HIS A C 1
ATOM 1573 O O . HIS A 1 214 ? 15.121 47.744 -22.402 1.00 22.36 255 HIS A O 1
ATOM 1580 N N . CYS A 1 215 ? 13.461 46.509 -21.505 1.00 21.49 256 CYS A N 1
ATOM 1581 C CA . CYS A 1 215 ? 12.449 47.545 -21.653 1.00 25.06 256 CYS A CA 1
ATOM 1582 C C . CYS A 1 215 ? 12.942 48.856 -21.050 1.00 23.16 256 CYS A C 1
ATOM 1583 O O . CYS A 1 215 ? 13.504 48.868 -19.959 1.00 23.35 256 CYS A O 1
ATOM 1586 N N . ILE A 1 216 ? 12.729 49.961 -21.759 1.00 23.19 257 ILE A N 1
ATOM 1587 C CA . ILE A 1 216 ? 13.158 51.261 -21.256 1.00 23.31 257 ILE A CA 1
ATOM 1588 C C . ILE A 1 216 ? 12.531 51.531 -19.885 1.00 21.76 257 ILE A C 1
ATOM 1589 O O . ILE A 1 216 ? 13.124 52.214 -19.049 1.00 23.23 257 ILE A O 1
ATOM 1594 N N . HIS A 1 217 ? 11.340 50.989 -19.650 1.00 22.02 258 HIS A N 1
ATOM 1595 C CA . HIS A 1 217 ? 10.675 51.175 -18.366 1.00 21.63 258 HIS A CA 1
ATOM 1596 C C . HIS A 1 217 ? 11.492 50.524 -17.251 1.00 21.97 258 HIS A C 1
ATOM 1597 O O . HIS A 1 217 ? 11.689 51.120 -16.190 1.00 21.24 258 HIS A O 1
ATOM 1599 N N . LEU A 1 218 ? 11.976 49.308 -17.497 1.00 21.61 259 LEU A N 1
ATOM 1600 C CA . LEU A 1 218 ? 12.781 48.602 -16.504 1.00 21.66 259 LEU A CA 1
ATOM 1601 C C . LEU A 1 218 ? 14.119 49.310 -16.324 1.00 20.19 259 LEU A C 1
ATOM 1602 O O . LEU A 1 218 ? 14.603 49.448 -15.201 1.00 19.19 259 LEU A O 1
ATOM 1607 N N . LEU A 1 219 ? 14.716 49.761 -17.426 1.00 19.79 260 LEU A N 1
ATOM 1608 C CA . LEU A 1 219 ? 15.997 50.467 -17.349 1.00 20.99 260 LEU A CA 1
ATOM 1609 C C . LEU A 1 219 ? 15.870 51.720 -16.487 1.00 20.62 260 LEU A C 1
ATOM 1610 O O . LEU A 1 219 ? 16.712 51.979 -15.627 1.00 20.00 260 LEU A O 1
ATOM 1615 N N . ARG A 1 220 ? 14.817 52.497 -16.725 1.00 20.84 261 ARG A N 1
ATOM 1616 C CA . ARG A 1 220 ? 14.586 53.713 -15.952 1.00 21.45 261 ARG A CA 1
ATOM 1617 C C . ARG A 1 220 ? 14.371 53.395 -14.475 1.00 21.51 261 ARG A C 1
ATOM 1618 O O . ARG A 1 220 ? 14.852 54.114 -13.599 1.00 20.93 261 ARG A O 1
ATOM 1626 N N . TYR A 1 221 ? 13.650 52.312 -14.203 1.00 20.70 262 TYR A N 1
ATOM 1627 C CA . TYR A 1 221 ? 13.357 51.919 -12.831 1.00 21.32 262 TYR A CA 1
ATOM 1628 C C . TYR A 1 221 ? 14.586 51.523 -12.012 1.00 21.33 262 TYR A C 1
ATOM 1629 O O . TYR A 1 221 ? 14.753 51.981 -10.879 1.00 20.70 262 TYR A O 1
ATOM 1638 N N . VAL A 1 222 ? 15.448 50.676 -12.565 1.00 19.58 263 VAL A N 1
ATOM 1639 C CA . VAL A 1 222 ? 16.632 50.269 -11.818 1.00 20.40 263 VAL A CA 1
ATOM 1640 C C . VAL A 1 222 ? 17.662 51.394 -11.754 1.00 19.92 263 VAL A C 1
ATOM 1641 O O . VAL A 1 222 ? 18.427 51.488 -10.793 1.00 19.55 263 VAL A O 1
ATOM 1645 N N . ALA A 1 223 ? 17.681 52.247 -12.772 1.00 20.77 264 ALA A N 1
ATOM 1646 C CA . ALA A 1 223 ? 18.603 53.379 -12.778 1.00 21.70 264 ALA A CA 1
ATOM 1647 C C . ALA A 1 223 ? 18.211 54.290 -11.626 1.00 22.38 264 ALA A C 1
ATOM 1648 O O . ALA A 1 223 ? 19.062 54.808 -10.907 1.00 23.19 264 ALA A O 1
ATOM 1650 N N . LYS A 1 224 ? 16.909 54.468 -11.450 1.00 21.63 265 LYS A N 1
ATOM 1651 C CA . LYS A 1 224 ? 16.398 55.307 -10.383 1.00 21.78 265 LYS A CA 1
ATOM 1652 C C . LYS A 1 224 ? 16.700 54.727 -9.011 1.00 23.12 265 LYS A C 1
ATOM 1653 O O . LYS A 1 224 ? 17.025 55.465 -8.091 1.00 21.88 265 LYS A O 1
ATOM 1659 N N . LEU A 1 225 ? 16.583 53.410 -8.867 1.00 22.53 266 LEU A N 1
ATOM 1660 C CA . LEU A 1 225 ? 16.871 52.774 -7.586 1.00 22.81 266 LEU A CA 1
ATOM 1661 C C . LEU A 1 225 ? 18.348 52.933 -7.229 1.00 23.33 266 LEU A C 1
ATOM 1662 O O . LEU A 1 225 ? 18.704 53.088 -6.061 1.00 23.77 266 LEU A O 1
ATOM 1667 N N . ALA A 1 226 ? 19.203 52.896 -8.243 1.00 21.71 267 ALA A N 1
ATOM 1668 C CA . ALA A 1 226 ? 20.644 53.014 -8.036 1.00 24.43 267 ALA A CA 1
ATOM 1669 C C . ALA A 1 226 ? 21.125 54.460 -7.971 1.00 25.69 267 ALA A C 1
ATOM 1670 O O . ALA A 1 226 ? 22.232 54.729 -7.507 1.00 27.28 267 ALA A O 1
ATOM 1672 N N . GLY A 1 227 ? 20.297 55.385 -8.440 1.00 26.31 268 GLY A N 1
ATOM 1673 C CA . GLY A 1 227 ? 20.680 56.783 -8.423 1.00 27.11 268 GLY A CA 1
ATOM 1674 C C . GLY A 1 227 ? 21.647 57.143 -9.537 1.00 27.58 268 GLY A C 1
ATOM 1675 O O . GLY A 1 227 ? 22.525 57.984 -9.354 1.00 28.95 268 GLY A O 1
ATOM 1676 N N . VAL A 1 228 ? 21.496 56.502 -10.692 1.00 26.19 269 VAL A N 1
ATOM 1677 C CA . VAL A 1 228 ? 22.358 56.776 -11.837 1.00 25.21 269 VAL A CA 1
ATOM 1678 C C . VAL A 1 228 ? 21.490 57.048 -13.058 1.00 25.70 269 VAL A C 1
ATOM 1679 O O . VAL A 1 228 ? 20.268 56.924 -12.991 1.00 25.72 269 VAL A O 1
ATOM 1683 N N . GLU A 1 229 ? 22.117 57.425 -14.168 1.00 25.14 270 GLU A N 1
ATOM 1684 C CA . GLU A 1 229 ? 21.381 57.693 -15.397 1.00 26.31 270 GLU A CA 1
ATOM 1685 C C . GLU A 1 229 ? 21.283 56.408 -16.210 1.00 25.45 270 GLU A C 1
ATOM 1686 O O . GLU A 1 229 ? 22.125 55.519 -16.075 1.00 24.63 270 GLU A O 1
ATOM 1692 N N . VAL A 1 230 ? 20.257 56.309 -17.050 1.00 23.88 271 VAL A N 1
ATOM 1693 C CA . VAL A 1 230 ? 20.080 55.127 -17.884 1.00 23.79 271 VAL A CA 1
ATOM 1694 C C . VAL A 1 230 ? 21.284 54.945 -18.810 1.00 24.64 271 VAL A C 1
ATOM 1695 O O . VAL A 1 230 ? 21.778 53.830 -18.990 1.00 24.60 271 VAL A O 1
ATOM 1699 N N . SER A 1 231 ? 21.759 56.046 -19.387 1.00 23.56 272 SER A N 1
ATOM 1700 C CA . SER A 1 231 ? 22.900 56.010 -20.298 1.00 22.73 272 SER A CA 1
ATOM 1701 C C . SER A 1 231 ? 24.150 55.426 -19.643 1.00 23.61 272 SER A C 1
ATOM 1702 O O . SER A 1 231 ? 25.050 54.938 -20.329 1.00 23.82 272 SER A O 1
ATOM 1705 N N . GLU A 1 232 ? 24.199 55.469 -18.317 1.00 22.43 273 GLU A N 1
ATOM 1706 C CA . GLU A 1 232 ? 25.354 54.972 -17.578 1.00 25.35 273 GLU A CA 1
ATOM 1707 C C . GLU A 1 232 ? 25.334 53.475 -17.270 1.00 24.06 273 GLU A C 1
ATOM 1708 O O . GLU A 1 232 ? 26.340 52.918 -16.836 1.00 25.88 273 GLU A O 1
ATOM 1714 N N . LEU A 1 233 ? 24.198 52.825 -17.494 1.00 22.75 274 LEU A N 1
ATOM 1715 C CA . LEU A 1 233 ? 24.086 51.390 -17.233 1.00 22.21 274 LEU A CA 1
ATOM 1716 C C . LEU A 1 233 ? 24.772 50.598 -18.345 1.00 21.75 274 LEU A C 1
ATOM 1717 O O . LEU A 1 233 ? 24.484 50.810 -19.523 1.00 22.25 274 LEU A O 1
ATOM 1722 N N . ILE A 1 234 ? 25.674 49.687 -17.986 1.00 22.29 275 ILE A N 1
ATOM 1723 C CA . ILE A 1 234 ? 26.350 48.889 -19.009 1.00 22.65 275 ILE A CA 1
ATOM 1724 C C . ILE A 1 234 ? 26.039 47.395 -18.912 1.00 21.06 275 ILE A C 1
ATOM 1725 O O . ILE A 1 234 ? 26.180 46.667 -19.894 1.00 19.94 275 ILE A O 1
ATOM 1730 N N . GLN A 1 235 ? 25.623 46.937 -17.733 1.00 19.82 276 GLN A N 1
ATOM 1731 C CA . GLN A 1 235 ? 25.262 45.529 -17.538 1.00 19.15 276 GLN A CA 1
ATOM 1732 C C . GLN A 1 235 ? 24.571 45.299 -16.200 1.00 19.63 276 GLN A C 1
ATOM 1733 O O . GLN A 1 235 ? 24.620 46.139 -15.303 1.00 19.01 276 GLN A O 1
ATOM 1739 N N . MET A 1 236 ? 23.915 44.153 -16.069 1.00 18.40 277 MET A N 1
ATOM 1740 C CA . MET A 1 236 ? 23.239 43.830 -14.824 1.00 17.92 277 MET A CA 1
ATOM 1741 C C . MET A 1 236 ? 23.011 42.340 -14.653 1.00 17.19 277 MET A C 1
ATOM 1742 O O . MET A 1 236 ? 22.928 41.591 -15.625 1.00 16.10 277 MET A O 1
ATOM 1747 N N . ASP A 1 237 ? 22.941 41.930 -13.393 1.00 15.51 278 ASP A N 1
ATOM 1748 C CA . ASP A 1 237 ? 22.720 40.545 -12.999 1.00 16.30 278 ASP A CA 1
ATOM 1749 C C . ASP A 1 237 ? 21.607 40.635 -11.960 1.00 14.78 278 ASP A C 1
ATOM 1750 O O . ASP A 1 237 ? 21.875 40.784 -10.770 1.00 15.18 278 ASP A O 1
ATOM 1755 N N . LEU A 1 238 ? 20.359 40.560 -12.417 1.00 14.60 279 LEU A N 1
ATOM 1756 C CA . LEU A 1 238 ? 19.208 40.682 -11.525 1.00 14.18 279 LEU A CA 1
ATOM 1757 C C . LEU A 1 238 ? 18.400 39.400 -11.330 1.00 14.87 279 LEU A C 1
ATOM 1758 O O . LEU A 1 238 ? 18.291 38.576 -12.244 1.00 13.06 279 LEU A O 1
ATOM 1763 N N . ASP A 1 239 ? 17.834 39.263 -10.129 1.00 14.86 280 ASP A N 1
ATOM 1764 C CA . ASP A 1 239 ? 17.000 38.123 -9.738 1.00 13.99 280 ASP A CA 1
ATOM 1765 C C . ASP A 1 239 ? 15.560 38.589 -9.570 1.00 15.62 280 ASP A C 1
ATOM 1766 O O . ASP A 1 239 ? 15.294 39.780 -9.382 1.00 14.43 280 ASP A O 1
ATOM 1771 N N . LEU A 1 240 ? 14.644 37.626 -9.609 1.00 15.41 281 LEU A N 1
ATOM 1772 C CA . LEU A 1 240 ? 13.235 37.872 -9.324 1.00 13.46 281 LEU A CA 1
ATOM 1773 C C . LEU A 1 240 ? 13.101 36.981 -8.097 1.00 13.58 281 LEU A C 1
ATOM 1774 O O . LEU A 1 240 ? 13.589 35.848 -8.101 1.00 12.50 281 LEU A O 1
ATOM 1779 N N . PHE A 1 241 ? 12.469 37.487 -7.045 1.00 10.87 282 PHE A N 1
ATOM 1780 C CA . PHE A 1 241 ? 12.343 36.728 -5.805 1.00 13.72 282 PHE A CA 1
ATOM 1781 C C . PHE A 1 241 ? 11.062 37.068 -5.054 1.00 11.63 282 PHE A C 1
ATOM 1782 O O . PHE A 1 241 ? 10.453 38.109 -5.289 1.00 12.72 282 PHE A O 1
ATOM 1790 N N . ASP A 1 242 ? 10.667 36.184 -4.144 1.00 12.66 283 ASP A N 1
ATOM 1791 C CA . ASP A 1 242 ? 9.458 36.385 -3.354 1.00 13.12 283 ASP A CA 1
ATOM 1792 C C . ASP A 1 242 ? 9.698 37.538 -2.380 1.00 14.68 283 ASP A C 1
ATOM 1793 O O . ASP A 1 242 ? 10.695 37.544 -1.654 1.00 13.48 283 ASP A O 1
ATOM 1798 N N . VAL A 1 243 ? 8.796 38.514 -2.365 1.00 14.99 284 VAL A N 1
ATOM 1799 C CA . VAL A 1 243 ? 8.947 39.645 -1.451 1.00 16.24 284 VAL A CA 1
ATOM 1800 C C . VAL A 1 243 ? 8.153 39.471 -0.163 1.00 17.33 284 VAL A C 1
ATOM 1801 O O . VAL A 1 243 ? 8.099 40.386 0.658 1.00 17.69 284 VAL A O 1
ATOM 1805 N N . GLN A 1 244 ? 7.532 38.310 0.030 1.00 14.69 285 GLN A N 1
ATOM 1806 C CA . GLN A 1 244 ? 6.770 38.110 1.259 1.00 15.47 285 GLN A CA 1
ATOM 1807 C C . GLN A 1 244 ? 7.732 37.919 2.423 1.00 16.21 285 GLN A C 1
ATOM 1808 O O . GLN A 1 244 ? 8.513 36.964 2.456 1.00 13.53 285 GLN A O 1
ATOM 1814 N N . LYS A 1 245 ? 7.681 38.844 3.375 1.00 15.10 286 LYS A N 1
ATOM 1815 C CA . LYS A 1 245 ? 8.553 38.782 4.539 1.00 14.54 286 LYS A CA 1
ATOM 1816 C C . LYS A 1 245 ? 8.285 37.518 5.343 1.00 14.32 286 LYS A C 1
ATOM 1817 O O . LYS A 1 245 ? 7.151 37.040 5.410 1.00 14.27 286 LYS A O 1
ATOM 1823 N N . GLY A 1 246 ? 9.337 36.981 5.951 1.00 14.09 287 GLY A N 1
ATOM 1824 C CA . GLY A 1 246 ? 9.196 35.783 6.758 1.00 14.49 287 GLY A CA 1
ATOM 1825 C C . GLY A 1 246 ? 8.307 36.038 7.959 1.00 16.07 287 GLY A C 1
ATOM 1826 O O . GLY A 1 246 ? 8.061 37.188 8.323 1.00 16.31 287 GLY A O 1
ATOM 1827 N N . THR A 1 247 ? 7.830 34.969 8.585 1.00 16.13 288 THR A N 1
ATOM 1828 C CA . THR A 1 247 ? 6.944 35.099 9.734 1.00 17.12 288 THR A CA 1
ATOM 1829 C C . THR A 1 247 ? 7.071 33.916 10.684 1.00 17.97 288 THR A C 1
ATOM 1830 O O . THR A 1 247 ? 7.373 32.801 10.264 1.00 16.53 288 THR A O 1
ATOM 1834 N N . ILE A 1 248 ? 6.850 34.169 11.971 1.00 17.22 289 ILE A N 1
ATOM 1835 C CA . ILE A 1 248 ? 6.870 33.104 12.960 1.00 16.62 289 ILE A CA 1
ATOM 1836 C C . ILE A 1 248 ? 5.456 32.541 12.870 1.00 17.17 289 ILE A C 1
ATOM 1837 O O . ILE A 1 248 ? 4.486 33.300 12.892 1.00 18.24 289 ILE A O 1
ATOM 1842 N N . GLY A 1 249 ? 5.337 31.222 12.758 1.00 16.21 290 GLY A N 1
ATOM 1843 C CA . GLY A 1 249 ? 4.024 30.618 12.622 1.00 17.24 290 GLY A CA 1
ATOM 1844 C C . GLY A 1 249 ? 3.756 29.415 13.497 1.00 15.70 290 GLY A C 1
ATOM 1845 O O . GLY A 1 249 ? 4.598 29.002 14.292 1.00 16.42 290 GLY A O 1
ATOM 1846 N N . GLY A 1 250 ? 2.573 28.838 13.327 1.00 15.81 291 GLY A N 1
ATOM 1847 C CA . GLY A 1 250 ? 2.178 27.702 14.134 1.00 16.59 291 GLY A CA 1
ATOM 1848 C C . GLY A 1 250 ? 1.304 28.271 15.234 1.00 18.31 291 GLY A C 1
ATOM 1849 O O . GLY A 1 250 ? 1.530 29.395 15.680 1.00 17.22 291 GLY A O 1
ATOM 1850 N N . ILE A 1 251 ? 0.300 27.519 15.665 1.00 17.75 292 ILE A N 1
ATOM 1851 C CA . ILE A 1 251 ? -0.592 28.004 16.708 1.00 19.41 292 ILE A CA 1
ATOM 1852 C C . ILE A 1 251 ? 0.181 28.279 18.004 1.00 20.01 292 ILE A C 1
ATOM 1853 O O . ILE A 1 251 ? -0.234 29.102 18.821 1.00 20.30 292 ILE A O 1
ATOM 1858 N N . GLY A 1 252 ? 1.313 27.598 18.169 1.00 19.21 293 GLY A N 1
ATOM 1859 C CA . GLY A 1 252 ? 2.143 27.783 19.347 1.00 19.87 293 GLY A CA 1
ATOM 1860 C C . GLY A 1 252 ? 3.450 28.479 19.010 1.00 19.42 293 GLY A C 1
ATOM 1861 O O . GLY A 1 252 ? 4.386 28.492 19.810 1.00 18.47 293 GLY A O 1
ATOM 1862 N N . LYS A 1 253 ? 3.504 29.060 17.814 1.00 19.39 294 LYS A N 1
ATOM 1863 C CA . LYS A 1 253 ? 4.680 29.772 17.321 1.00 19.32 294 LYS A CA 1
ATOM 1864 C C . LYS A 1 253 ? 5.953 28.927 17.331 1.00 19.37 294 LYS A C 1
ATOM 1865 O O . LYS A 1 253 ? 7.032 29.407 17.679 1.00 18.48 294 LYS A O 1
ATOM 1871 N N . HIS A 1 254 ? 5.813 27.671 16.917 1.00 18.72 295 HIS A N 1
ATOM 1872 C CA . HIS A 1 254 ? 6.921 26.723 16.861 1.00 19.34 295 HIS A CA 1
ATOM 1873 C C . HIS A 1 254 ? 7.706 26.809 15.552 1.00 18.18 295 HIS A C 1
ATOM 1874 O O . HIS A 1 254 ? 8.801 26.255 15.449 1.00 17.21 295 HIS A O 1
ATOM 1881 N N . PHE A 1 255 ? 7.152 27.498 14.558 1.00 16.46 296 PHE A N 1
ATOM 1882 C CA . PHE A 1 255 ? 7.795 27.589 13.248 1.00 15.95 296 PHE A CA 1
ATOM 1883 C C . PHE A 1 255 ? 8.189 28.977 12.778 1.00 15.04 296 PHE A C 1
ATOM 1884 O O . PHE A 1 255 ? 7.726 29.990 13.296 1.00 15.32 296 PHE A O 1
ATOM 1892 N N . LEU A 1 256 ? 9.045 28.988 11.764 1.00 14.74 297 LEU A N 1
ATOM 1893 C CA . LEU A 1 256 ? 9.515 30.204 11.117 1.00 14.45 297 LEU A CA 1
ATOM 1894 C C . LEU A 1 256 ? 9.327 29.919 9.627 1.00 14.22 297 LEU A C 1
ATOM 1895 O O . LEU A 1 256 ? 9.884 28.950 9.102 1.00 14.20 297 LEU A O 1
ATOM 1900 N N . PHE A 1 257 ? 8.511 30.736 8.966 1.00 13.20 298 PHE A N 1
ATOM 1901 C CA . PHE A 1 257 ? 8.246 30.583 7.540 1.00 13.54 298 PHE A CA 1
ATOM 1902 C C . PHE A 1 257 ? 9.004 31.681 6.813 1.00 13.58 298 PHE A C 1
ATOM 1903 O O . PHE A 1 257 ? 8.850 32.858 7.131 1.00 14.32 298 PHE A O 1
ATOM 1911 N N . ALA A 1 258 ? 9.817 31.307 5.835 1.00 13.99 299 ALA A N 1
ATOM 1912 C CA . ALA A 1 258 ? 10.588 32.304 5.106 1.00 15.10 299 ALA A CA 1
ATOM 1913 C C . ALA A 1 258 ? 11.174 31.734 3.827 1.00 14.52 299 ALA A C 1
ATOM 1914 O O . ALA A 1 258 ? 11.387 30.528 3.711 1.00 15.07 299 ALA A O 1
ATOM 1916 N N . PRO A 1 259 ? 11.444 32.605 2.844 1.00 14.39 300 PRO A N 1
ATOM 1917 C CA . PRO A 1 259 ? 12.016 32.146 1.581 1.00 14.04 300 PRO A CA 1
ATOM 1918 C C . PRO A 1 259 ? 13.530 32.035 1.675 1.00 14.38 300 PRO A C 1
ATOM 1919 O O . PRO A 1 259 ? 14.154 32.573 2.598 1.00 11.69 300 PRO A O 1
ATOM 1923 N N . ARG A 1 260 ? 14.101 31.304 0.725 1.00 12.95 301 ARG A N 1
ATOM 1924 C CA . ARG A 1 260 ? 15.541 31.143 0.603 1.00 12.84 301 ARG A CA 1
ATOM 1925 C C . ARG A 1 260 ? 16.283 30.648 1.846 1.00 14.23 301 ARG A C 1
ATOM 1926 O O . ARG A 1 260 ? 17.390 31.098 2.125 1.00 14.42 301 ARG A O 1
ATOM 1934 N N . LEU A 1 261 ? 15.684 29.712 2.579 1.00 13.67 302 LEU A N 1
ATOM 1935 C CA . LEU A 1 261 ? 16.328 29.158 3.778 1.00 15.56 302 LEU A CA 1
ATOM 1936 C C . LEU A 1 261 ? 17.586 28.359 3.404 1.00 16.63 302 LEU A C 1
ATOM 1937 O O . LEU A 1 261 ? 18.593 28.400 4.102 1.00 14.45 302 LEU A O 1
ATOM 1942 N N . ASP A 1 262 ? 17.513 27.629 2.299 1.00 16.08 303 ASP A N 1
ATOM 1943 C CA . ASP A 1 262 ? 18.627 26.840 1.806 1.00 18.34 303 ASP A CA 1
ATOM 1944 C C . ASP A 1 262 ? 19.525 27.743 0.926 1.00 19.52 303 ASP A C 1
ATOM 1945 O O . ASP A 1 262 ? 19.088 28.164 -0.142 1.00 18.95 303 ASP A O 1
ATOM 1950 N N . ASP A 1 263 ? 20.727 28.118 1.371 1.00 16.35 304 ASP A N 1
ATOM 1951 C CA . ASP A 1 263 ? 21.337 27.706 2.642 1.00 16.25 304 ASP A CA 1
ATOM 1952 C C . ASP A 1 263 ? 21.700 28.954 3.493 1.00 18.97 304 ASP A C 1
ATOM 1953 O O . ASP A 1 263 ? 22.672 28.946 4.244 1.00 14.00 304 ASP A O 1
ATOM 1958 N N . ARG A 1 264 ? 20.925 30.026 3.361 1.00 15.21 305 ARG A N 1
ATOM 1959 C CA . ARG A 1 264 ? 21.201 31.252 4.103 1.00 15.82 305 ARG A CA 1
ATOM 1960 C C . ARG A 1 264 ? 20.881 31.069 5.576 1.00 16.21 305 ARG A C 1
ATOM 1961 O O . ARG A 1 264 ? 21.290 31.871 6.420 1.00 17.41 305 ARG A O 1
ATOM 1969 N N . LEU A 1 265 ? 20.152 30.003 5.894 1.00 14.72 306 LEU A N 1
ATOM 1970 C CA . LEU A 1 265 ? 19.828 29.698 7.286 1.00 15.41 306 LEU A CA 1
ATOM 1971 C C . LEU A 1 265 ? 21.125 29.291 8.012 1.00 16.70 306 LEU A C 1
ATOM 1972 O O . LEU A 1 265 ? 21.431 29.808 9.088 1.00 16.11 306 LEU A O 1
ATOM 1977 N N . CYS A 1 266 ? 21.884 28.367 7.422 1.00 15.22 307 CYS A N 1
ATOM 1978 C CA . CYS A 1 266 ? 23.151 27.932 8.021 1.00 17.03 307 CYS A CA 1
ATOM 1979 C C . CYS A 1 266 ? 24.217 29.017 7.891 1.00 16.66 307 CYS A C 1
ATOM 1980 O O . CYS A 1 266 ? 25.036 29.210 8.791 1.00 15.00 307 CYS A O 1
ATOM 1983 N N . SER A 1 267 ? 24.211 29.717 6.761 1.00 15.63 308 SER A N 1
ATOM 1984 C CA . SER A 1 267 ? 25.181 30.780 6.526 1.00 16.91 308 SER A CA 1
ATOM 1985 C C . SER A 1 267 ? 25.052 31.848 7.608 1.00 16.60 308 SER A C 1
ATOM 1986 O O . SER A 1 267 ? 26.046 32.299 8.176 1.00 17.87 308 SER A O 1
ATOM 1989 N N . PHE A 1 268 ? 23.817 32.242 7.894 1.00 16.02 309 PHE A N 1
ATOM 1990 C CA . PHE A 1 268 ? 23.558 33.253 8.914 1.00 16.99 309 PHE A CA 1
ATOM 1991 C C . PHE A 1 268 ? 23.981 32.753 10.296 1.00 16.95 309 PHE A C 1
ATOM 1992 O O . PHE A 1 268 ? 24.681 33.450 11.033 1.00 17.12 309 PHE A O 1
ATOM 2000 N N . ALA A 1 269 ? 23.556 31.543 10.646 1.00 15.90 310 ALA A N 1
ATOM 2001 C CA . ALA A 1 269 ? 23.890 30.974 11.946 1.00 17.84 310 ALA A CA 1
ATOM 2002 C C . ALA A 1 269 ? 25.392 30.838 12.145 1.00 18.24 310 ALA A C 1
ATOM 2003 O O . ALA A 1 269 ? 25.915 31.137 13.220 1.00 17.18 310 ALA A O 1
ATOM 2005 N N . ALA A 1 270 ? 26.087 30.385 11.107 1.00 17.37 311 ALA A N 1
ATOM 2006 C CA . ALA A 1 270 ? 27.532 30.206 11.183 1.00 17.16 311 ALA A CA 1
ATOM 2007 C C . ALA A 1 270 ? 28.256 31.543 11.321 1.00 18.37 311 ALA A C 1
ATOM 2008 O O . ALA A 1 270 ? 29.195 31.676 12.110 1.00 16.80 311 ALA A O 1
ATOM 2010 N N . MET A 1 271 ? 27.815 32.529 10.549 1.00 18.74 312 MET A N 1
ATOM 2011 C CA . MET A 1 271 ? 28.422 33.855 10.566 1.00 20.87 312 MET A CA 1
ATOM 2012 C C . MET A 1 271 ? 28.214 34.546 11.914 1.00 21.92 312 MET A C 1
ATOM 2013 O O . MET A 1 271 ? 29.139 35.149 12.464 1.00 20.57 312 MET A O 1
ATOM 2018 N N . ILE A 1 272 ? 27.000 34.459 12.445 1.00 21.04 313 ILE A N 1
ATOM 2019 C CA . ILE A 1 272 ? 26.696 35.069 13.734 1.00 21.92 313 ILE A CA 1
ATOM 2020 C C . ILE A 1 272 ? 27.505 34.373 14.823 1.00 22.06 313 ILE A C 1
ATOM 2021 O O . ILE A 1 272 ? 27.979 35.012 15.763 1.00 21.39 313 ILE A O 1
ATOM 2026 N N . ALA A 1 273 ? 27.664 33.060 14.694 1.00 19.39 314 ALA A N 1
ATOM 2027 C CA . ALA A 1 273 ? 28.429 32.301 15.673 1.00 19.30 314 ALA A CA 1
ATOM 2028 C C . ALA A 1 273 ? 29.886 32.757 15.648 1.00 18.61 314 ALA A C 1
ATOM 2029 O O . ALA A 1 273 ? 30.521 32.879 16.696 1.00 18.47 314 ALA A O 1
ATOM 2031 N N . LEU A 1 274 ? 30.411 33.011 14.452 1.00 18.28 315 LEU A N 1
ATOM 2032 C CA . LEU A 1 274 ? 31.793 33.462 14.312 1.00 20.01 315 LEU A CA 1
ATOM 2033 C C . LEU A 1 274 ? 31.983 34.821 14.987 1.00 22.05 315 LEU A C 1
ATOM 2034 O O . LEU A 1 274 ? 32.966 35.042 15.699 1.00 21.05 315 LEU A O 1
ATOM 2039 N N . ILE A 1 275 ? 31.038 35.728 14.752 1.00 22.19 316 ILE A N 1
ATOM 2040 C CA . ILE A 1 275 ? 31.088 37.068 15.329 1.00 26.11 316 ILE A CA 1
ATOM 2041 C C . ILE A 1 275 ? 30.994 37.028 16.853 1.00 25.40 316 ILE A C 1
ATOM 2042 O O . ILE A 1 275 ? 31.712 37.753 17.542 1.00 25.02 316 ILE A O 1
ATOM 2047 N N . CYS A 1 276 ? 30.103 36.191 17.375 1.00 24.58 317 CYS A N 1
ATOM 2048 C CA . CYS A 1 276 ? 29.941 36.061 18.820 1.00 26.27 317 CYS A CA 1
ATOM 2049 C C . CYS A 1 276 ? 31.207 35.479 19.429 1.00 26.50 317 CYS A C 1
ATOM 2050 O O . CYS A 1 276 ? 31.641 35.890 20.505 1.00 25.50 317 CYS A O 1
ATOM 2053 N N . TYR A 1 277 ? 31.789 34.514 18.727 1.00 23.99 318 TYR A N 1
ATOM 2054 C CA . TYR A 1 277 ? 33.009 33.861 19.170 1.00 24.08 318 TYR A CA 1
ATOM 2055 C C . TYR A 1 277 ? 34.206 34.809 19.109 1.00 25.54 318 TYR A C 1
ATOM 2056 O O . TYR A 1 277 ? 35.026 34.848 20.029 1.00 25.96 318 TYR A O 1
ATOM 2065 N N . ALA A 1 278 ? 34.295 35.575 18.027 1.00 25.06 319 ALA A N 1
ATOM 2066 C CA . ALA A 1 278 ? 35.392 36.517 17.830 1.00 26.41 319 ALA A CA 1
ATOM 2067 C C . ALA A 1 278 ? 35.443 37.601 18.905 1.00 28.41 319 ALA A C 1
ATOM 2068 O O . ALA A 1 278 ? 36.517 38.115 19.224 1.00 27.81 319 ALA A O 1
ATOM 2070 N N . LYS A 1 279 ? 34.284 37.947 19.457 1.00 28.83 320 LYS A N 1
ATOM 2071 C CA . LYS A 1 279 ? 34.205 38.978 20.486 1.00 32.67 320 LYS A CA 1
ATOM 2072 C C . LYS A 1 279 ? 35.095 38.652 21.682 1.00 34.04 320 LYS A C 1
ATOM 2073 O O . LYS A 1 279 ? 35.609 39.555 22.344 1.00 34.51 320 LYS A O 1
ATOM 2075 N N . ASP A 1 280 ? 35.277 37.365 21.959 1.00 34.62 321 ASP A N 1
ATOM 2076 C CA . ASP A 1 280 ? 36.103 36.955 23.085 1.00 36.01 321 ASP A CA 1
ATOM 2077 C C . ASP A 1 280 ? 37.439 36.357 22.681 1.00 34.82 321 ASP A C 1
ATOM 2078 O O . ASP A 1 280 ? 38.135 35.768 23.508 1.00 35.96 321 ASP A O 1
ATOM 2083 N N . VAL A 1 281 ? 37.808 36.507 21.416 1.00 32.70 322 VAL A N 1
ATOM 2084 C CA . VAL A 1 281 ? 39.082 35.975 20.968 1.00 31.64 322 VAL A CA 1
ATOM 2085 C C . VAL A 1 281 ? 40.133 37.074 20.903 1.00 30.92 322 VAL A C 1
ATOM 2086 O O . VAL A 1 281 ? 39.922 38.131 20.305 1.00 30.53 322 VAL A O 1
ATOM 2090 N N . ASN A 1 282 ? 41.274 36.806 21.526 1.00 28.43 323 ASN A N 1
ATOM 2091 C CA . ASN A 1 282 ? 42.398 37.734 21.545 1.00 25.59 323 ASN A CA 1
ATOM 2092 C C . ASN A 1 282 ? 43.408 37.123 20.579 1.00 26.83 323 ASN A C 1
ATOM 2093 O O . ASN A 1 282 ? 44.090 36.149 20.926 1.00 29.01 323 ASN A O 1
ATOM 2098 N N . THR A 1 283 ? 43.498 37.682 19.371 1.00 28.08 324 THR A N 1
ATOM 2099 C CA . THR A 1 283 ? 44.420 37.157 18.370 1.00 28.49 324 THR A CA 1
ATOM 2100 C C . THR A 1 283 ? 45.876 37.297 18.783 1.00 28.00 324 THR A C 1
ATOM 2101 O O . THR A 1 283 ? 46.746 36.665 18.191 1.00 28.55 324 THR A O 1
ATOM 2105 N N . GLU A 1 284 ? 46.147 38.122 19.790 1.00 29.05 325 GLU A N 1
ATOM 2106 C CA . GLU A 1 284 ? 47.522 38.308 20.255 1.00 29.68 325 GLU A CA 1
ATOM 2107 C C . GLU A 1 284 ? 47.976 37.097 21.066 1.00 30.62 325 GLU A C 1
ATOM 2108 O O . GLU A 1 284 ? 49.170 36.828 21.183 1.00 31.50 325 GLU A O 1
ATOM 2110 N N . GLU A 1 285 ? 47.013 36.362 21.612 1.00 30.75 326 GLU A N 1
ATOM 2111 C CA . GLU A 1 285 ? 47.308 35.187 22.423 1.00 33.20 326 GLU A CA 1
ATOM 2112 C C . GLU A 1 285 ? 46.902 33.875 21.752 1.00 30.57 326 GLU A C 1
ATOM 2113 O O . GLU A 1 285 ? 47.615 32.875 21.835 1.00 29.87 326 GLU A O 1
ATOM 2119 N N . SER A 1 286 ? 45.752 33.894 21.089 1.00 27.57 327 SER A N 1
ATOM 2120 C CA . SER A 1 286 ? 45.198 32.718 20.422 1.00 23.79 327 SER A CA 1
ATOM 2121 C C . SER A 1 286 ? 46.157 31.912 19.549 1.00 20.64 327 SER A C 1
ATOM 2122 O O . SER A 1 286 ? 47.022 32.468 18.880 1.00 19.99 327 SER A O 1
ATOM 2125 N N . ASP A 1 287 ? 45.989 30.593 19.558 1.00 20.05 328 ASP A N 1
ATOM 2126 C CA . ASP A 1 287 ? 46.817 29.709 18.743 1.00 20.55 328 ASP A CA 1
ATOM 2127 C C . ASP A 1 287 ? 45.953 29.007 17.693 1.00 19.03 328 ASP A C 1
ATOM 2128 O O . ASP A 1 287 ? 46.330 27.969 17.152 1.00 19.62 328 ASP A O 1
ATOM 2133 N N . LEU A 1 288 ? 44.799 29.593 17.396 1.00 20.17 329 LEU A N 1
ATOM 2134 C CA . LEU A 1 288 ? 43.882 29.007 16.426 1.00 19.37 329 LEU A CA 1
ATOM 2135 C C . LEU A 1 288 ? 43.760 29.788 15.124 1.00 20.08 329 LEU A C 1
ATOM 2136 O O . LEU A 1 288 ? 44.164 30.949 15.026 1.00 20.20 329 LEU A O 1
ATOM 2141 N N . PHE A 1 289 ? 43.199 29.117 14.122 1.00 18.80 330 PHE A N 1
ATOM 2142 C CA . PHE A 1 289 ? 42.949 29.692 12.806 1.00 17.57 330 PHE A CA 1
ATOM 2143 C C . PHE A 1 289 ? 41.523 29.218 12.526 1.00 18.20 330 PHE A C 1
ATOM 2144 O O . PHE A 1 289 ? 41.289 28.024 12.316 1.00 17.69 330 PHE A O 1
ATOM 2152 N N . SER A 1 290 ? 40.576 30.150 12.557 1.00 17.02 331 SER A N 1
ATOM 2153 C CA . SER A 1 290 ? 39.166 29.829 12.349 1.00 16.99 331 SER A CA 1
ATOM 2154 C C . SER A 1 290 ? 38.590 30.581 11.162 1.00 17.00 331 SER A C 1
ATOM 2155 O O . SER A 1 290 ? 39.027 31.682 10.844 1.00 15.04 331 SER A O 1
ATOM 2158 N N . THR A 1 291 ? 37.592 29.994 10.511 1.00 15.86 332 THR A N 1
ATOM 2159 C CA . THR A 1 291 ? 36.996 30.657 9.368 1.00 15.50 332 THR A CA 1
ATOM 2160 C C . THR A 1 291 ? 35.619 30.142 9.007 1.00 14.65 332 THR A C 1
ATOM 2161 O O . THR A 1 291 ? 35.278 28.988 9.266 1.00 13.27 332 THR A O 1
ATOM 2165 N N . VAL A 1 292 ? 34.832 31.039 8.431 1.00 14.15 333 VAL A N 1
ATOM 2166 C CA . VAL A 1 292 ? 33.516 30.714 7.911 1.00 14.78 333 VAL A CA 1
ATOM 2167 C C . VAL A 1 292 ? 33.664 31.182 6.470 1.00 15.07 333 VAL A C 1
ATOM 2168 O O . VAL A 1 292 ? 33.963 32.351 6.220 1.00 15.29 333 VAL A O 1
ATOM 2172 N N . THR A 1 293 ? 33.503 30.265 5.524 1.00 15.22 334 THR A N 1
ATOM 2173 C CA . THR A 1 293 ? 33.616 30.615 4.120 1.00 13.52 334 THR A CA 1
ATOM 2174 C C . THR A 1 293 ? 32.264 30.324 3.474 1.00 15.23 334 THR A C 1
ATOM 2175 O O . THR A 1 293 ? 31.716 29.233 3.622 1.00 14.34 334 THR A O 1
ATOM 2179 N N . LEU A 1 294 ? 31.731 31.328 2.785 1.00 13.52 335 LEU A N 1
ATOM 2180 C CA . LEU A 1 294 ? 30.429 31.243 2.138 1.00 14.48 335 LEU A CA 1
ATOM 2181 C C . LEU A 1 294 ? 30.600 31.183 0.632 1.00 14.15 335 LEU A C 1
ATOM 2182 O O . LEU A 1 294 ? 31.216 32.070 0.033 1.00 14.02 335 LEU A O 1
ATOM 2187 N N . TYR A 1 295 ? 30.030 30.146 0.022 1.00 13.19 336 TYR A N 1
ATOM 2188 C CA . TYR A 1 295 ? 30.152 29.947 -1.415 1.00 13.36 336 TYR A CA 1
ATOM 2189 C C . TYR A 1 295 ? 28.911 30.246 -2.236 1.00 12.62 336 TYR A C 1
ATOM 2190 O O . TYR A 1 295 ? 27.783 30.181 -1.751 1.00 12.59 336 TYR A O 1
ATOM 2199 N N . ASP A 1 296 ? 29.149 30.560 -3.501 1.00 13.28 337 ASP A N 1
ATOM 2200 C CA . ASP A 1 296 ? 28.092 30.840 -4.460 1.00 14.21 337 ASP A CA 1
ATOM 2201 C C . ASP A 1 296 ? 27.968 29.555 -5.275 1.00 13.04 337 ASP A C 1
ATOM 2202 O O . ASP A 1 296 ? 28.780 28.640 -5.121 1.00 13.87 337 ASP A O 1
ATOM 2207 N N . ASN A 1 297 ? 26.932 29.475 -6.104 1.00 12.38 338 ASN A N 1
ATOM 2208 C CA . ASN A 1 297 ? 26.745 28.354 -7.023 1.00 12.94 338 ASN A CA 1
ATOM 2209 C C . ASN A 1 297 ? 26.653 26.909 -6.533 1.00 11.42 338 ASN A C 1
ATOM 2210 O O . ASN A 1 297 ? 26.901 25.991 -7.313 1.00 12.41 338 ASN A O 1
ATOM 2215 N N . GLU A 1 298 ? 26.304 26.672 -5.273 1.00 10.86 339 GLU A N 1
ATOM 2216 C CA . GLU A 1 298 ? 26.184 25.286 -4.821 1.00 10.92 339 GLU A CA 1
ATOM 2217 C C . GLU A 1 298 ? 24.982 24.644 -5.518 1.00 13.37 339 GLU A C 1
ATOM 2218 O O . GLU A 1 298 ? 24.994 23.449 -5.837 1.00 11.94 339 GLU A O 1
ATOM 2224 N N . GLU A 1 299 ? 23.952 25.449 -5.762 1.00 12.63 340 GLU A N 1
ATOM 2225 C CA . GLU A 1 299 ? 22.732 24.959 -6.392 1.00 15.44 340 GLU A CA 1
ATOM 2226 C C . GLU A 1 299 ? 22.918 24.566 -7.856 1.00 15.28 340 GLU A C 1
ATOM 2227 O O . GLU A 1 299 ? 22.021 23.970 -8.453 1.00 15.35 340 GLU A O 1
ATOM 2233 N N . ILE A 1 300 ? 24.072 24.896 -8.436 1.00 14.50 341 ILE A N 1
ATOM 2234 C CA . ILE A 1 300 ? 24.336 24.514 -9.818 1.00 15.95 341 ILE A CA 1
ATOM 2235 C C . ILE A 1 300 ? 25.572 23.627 -9.981 1.00 14.69 341 ILE A C 1
ATOM 2236 O O . ILE A 1 300 ? 26.129 23.525 -11.073 1.00 15.38 341 ILE A O 1
ATOM 2241 N N . GLY A 1 301 ? 26.005 22.985 -8.899 1.00 13.58 342 GLY A N 1
ATOM 2242 C CA . GLY A 1 301 ? 27.143 22.086 -9.007 1.00 15.92 342 GLY A CA 1
ATOM 2243 C C . GLY A 1 301 ? 28.469 22.510 -8.405 1.00 15.09 342 GLY A C 1
ATOM 2244 O O . GLY A 1 301 ? 29.385 21.692 -8.315 1.00 13.70 342 GLY A O 1
ATOM 2245 N N . SER A 1 302 ? 28.586 23.779 -8.024 1.00 14.69 343 SER A N 1
ATOM 2246 C CA . SER A 1 302 ? 29.805 24.296 -7.399 1.00 14.73 343 SER A CA 1
ATOM 2247 C C . SER A 1 302 ? 31.054 24.393 -8.277 1.00 14.80 343 SER A C 1
ATOM 2248 O O . SER A 1 302 ? 32.109 24.801 -7.791 1.00 12.71 343 SER A O 1
ATOM 2251 N N . LEU A 1 303 ? 30.951 24.027 -9.553 1.00 13.12 344 LEU A N 1
ATOM 2252 C CA . LEU A 1 303 ? 32.109 24.102 -10.440 1.00 12.14 344 LEU A CA 1
ATOM 2253 C C . LEU A 1 303 ? 32.220 25.463 -11.127 1.00 13.77 344 LEU A C 1
ATOM 2254 O O . LEU A 1 303 ? 32.010 25.588 -12.335 1.00 12.33 344 LEU A O 1
ATOM 2259 N N . THR A 1 304 ? 32.530 26.482 -10.332 1.00 13.53 345 THR A N 1
ATOM 2260 C CA . THR A 1 304 ? 32.722 27.847 -10.820 1.00 13.86 345 THR A CA 1
ATOM 2261 C C . THR A 1 304 ? 33.806 28.416 -9.911 1.00 14.12 345 THR A C 1
ATOM 2262 O O . THR A 1 304 ? 34.096 27.839 -8.865 1.00 14.03 345 THR A O 1
ATOM 2266 N N . ARG A 1 305 ? 34.405 29.537 -10.288 1.00 14.20 346 ARG A N 1
ATOM 2267 C CA . ARG A 1 305 ? 35.460 30.091 -9.446 1.00 16.04 346 ARG A CA 1
ATOM 2268 C C . ARG A 1 305 ? 34.925 30.601 -8.107 1.00 15.65 346 ARG A C 1
ATOM 2269 O O . ARG A 1 305 ? 35.670 30.672 -7.128 1.00 15.11 346 ARG A O 1
ATOM 2277 N N . GLN A 1 306 ? 33.641 30.952 -8.056 1.00 13.90 347 GLN A N 1
ATOM 2278 C CA . GLN A 1 306 ? 33.055 31.440 -6.810 1.00 14.31 347 GLN A CA 1
ATOM 2279 C C . GLN A 1 306 ? 32.345 30.333 -6.026 1.00 14.30 347 GLN A C 1
ATOM 2280 O O . GLN A 1 306 ? 31.759 30.586 -4.974 1.00 13.29 347 GLN A O 1
ATOM 2286 N N . GLY A 1 307 ? 32.409 29.110 -6.547 1.00 13.56 348 GLY A N 1
ATOM 2287 C CA . GLY A 1 307 ? 31.796 27.975 -5.878 1.00 12.68 348 GLY A CA 1
ATOM 2288 C C . GLY A 1 307 ? 32.832 27.248 -5.036 1.00 12.93 348 GLY A C 1
ATOM 2289 O O . GLY A 1 307 ? 34.013 27.604 -5.060 1.00 14.30 348 GLY A O 1
ATOM 2290 N N . ALA A 1 308 ? 32.406 26.225 -4.301 1.00 12.02 349 ALA A N 1
ATOM 2291 C CA . ALA A 1 308 ? 33.320 25.480 -3.441 1.00 12.88 349 ALA A CA 1
ATOM 2292 C C . ALA A 1 308 ? 34.526 24.909 -4.175 1.00 13.72 349 ALA A C 1
ATOM 2293 O O . ALA A 1 308 ? 35.620 24.841 -3.615 1.00 14.36 349 ALA A O 1
ATOM 2295 N N . LYS A 1 309 ? 34.333 24.497 -5.424 1.00 12.20 350 LYS A N 1
ATOM 2296 C CA . LYS A 1 309 ? 35.427 23.924 -6.198 1.00 13.58 350 LYS A CA 1
ATOM 2297 C C . LYS A 1 309 ? 36.397 25.001 -6.672 1.00 14.01 350 LYS A C 1
ATOM 2298 O O . LYS A 1 309 ? 37.477 24.689 -7.179 1.00 15.49 350 LYS A O 1
ATOM 2304 N N . GLY A 1 310 ? 36.006 26.261 -6.485 1.00 13.09 351 GLY A N 1
ATOM 2305 C CA . GLY A 1 310 ? 36.835 27.394 -6.869 1.00 14.57 351 GLY A CA 1
ATOM 2306 C C . GLY A 1 310 ? 37.999 27.597 -5.910 1.00 15.73 351 GLY A C 1
ATOM 2307 O O . GLY A 1 310 ? 38.920 28.367 -6.185 1.00 16.03 351 GLY A O 1
ATOM 2308 N N . GLY A 1 311 ? 37.935 26.927 -4.763 1.00 15.09 352 GLY A N 1
ATOM 2309 C CA . GLY A 1 311 ? 39.015 26.983 -3.789 1.00 15.28 352 GLY A CA 1
ATOM 2310 C C . GLY A 1 311 ? 39.348 28.241 -3.003 1.00 16.62 352 GLY A C 1
ATOM 2311 O O . GLY A 1 311 ? 40.514 28.439 -2.649 1.00 16.42 352 GLY A O 1
ATOM 2312 N N . LEU A 1 312 ? 38.368 29.085 -2.702 1.00 15.03 353 LEU A N 1
ATOM 2313 C CA . LEU A 1 312 ? 38.671 30.292 -1.933 1.00 17.08 353 LEU A CA 1
ATOM 2314 C C . LEU A 1 312 ? 39.205 29.931 -0.544 1.00 17.17 353 LEU A C 1
ATOM 2315 O O . LEU A 1 312 ? 40.114 30.588 -0.032 1.00 16.12 353 LEU A O 1
ATOM 2320 N N . LEU A 1 313 ? 38.647 28.884 0.062 1.00 14.98 354 LEU A N 1
ATOM 2321 C CA . LEU A 1 313 ? 39.087 28.460 1.392 1.00 16.83 354 LEU A CA 1
ATOM 2322 C C . LEU A 1 313 ? 40.575 28.127 1.394 1.00 17.81 354 LEU A C 1
ATOM 2323 O O . LEU A 1 313 ? 41.332 28.623 2.234 1.00 17.85 354 LEU A O 1
ATOM 2328 N N . GLU A 1 314 ? 40.985 27.285 0.451 1.00 16.17 355 GLU A N 1
ATOM 2329 C CA . GLU A 1 314 ? 42.377 26.875 0.336 1.00 18.17 355 GLU A CA 1
ATOM 2330 C C . GLU A 1 314 ? 43.271 28.082 0.064 1.00 19.19 355 GLU A C 1
ATOM 2331 O O . GLU A 1 314 ? 44.398 28.160 0.566 1.00 17.12 355 GLU A O 1
ATOM 2337 N N . SER A 1 315 ? 42.764 29.022 -0.729 1.00 17.70 356 SER A N 1
ATOM 2338 C CA . SER A 1 315 ? 43.512 30.230 -1.059 1.00 20.05 356 SER A CA 1
ATOM 2339 C C . SER A 1 315 ? 43.756 31.063 0.193 1.00 19.94 356 SER A C 1
ATOM 2340 O O . SER A 1 315 ? 44.879 31.498 0.452 1.00 20.34 356 SER A O 1
ATOM 2343 N N . VAL A 1 316 ? 42.697 31.281 0.966 1.00 17.55 357 VAL A N 1
ATOM 2344 C CA . VAL A 1 316 ? 42.790 32.056 2.195 1.00 18.30 357 VAL A CA 1
ATOM 2345 C C . VAL A 1 316 ? 43.831 31.464 3.141 1.00 19.51 357 VAL A C 1
ATOM 2346 O O . VAL A 1 316 ? 44.662 32.187 3.692 1.00 19.23 357 VAL A O 1
ATOM 2350 N N . VAL A 1 317 ? 43.799 30.149 3.315 1.00 17.40 358 VAL A N 1
ATOM 2351 C CA . VAL A 1 317 ? 44.741 29.494 4.214 1.00 18.83 358 VAL A CA 1
ATOM 2352 C C . VAL A 1 317 ? 46.178 29.572 3.721 1.00 19.72 358 VAL A C 1
ATOM 2353 O O . VAL A 1 317 ? 47.098 29.792 4.514 1.00 18.73 358 VAL A O 1
ATOM 2357 N N . GLU A 1 318 ? 46.382 29.396 2.419 1.00 17.95 359 GLU A N 1
ATOM 2358 C CA . GLU A 1 318 ? 47.730 29.466 1.880 1.00 20.23 359 GLU A CA 1
ATOM 2359 C C . GLU A 1 318 ? 48.275 30.892 1.936 1.00 20.42 359 GLU A C 1
ATOM 2360 O O . GLU A 1 318 ? 49.382 31.114 2.426 1.00 20.29 359 GLU A O 1
ATOM 2366 N N . ARG A 1 319 ? 47.498 31.855 1.446 1.00 18.44 360 ARG A N 1
ATOM 2367 C CA . ARG A 1 319 ? 47.927 33.252 1.450 1.00 19.49 360 ARG A CA 1
ATOM 2368 C C . ARG A 1 319 ? 48.205 33.744 2.872 1.00 20.78 360 ARG A C 1
ATOM 2369 O O . ARG A 1 319 ? 49.218 34.396 3.127 1.00 20.51 360 ARG A O 1
ATOM 2377 N N . SER A 1 320 ? 47.299 33.428 3.791 1.00 19.72 361 SER A N 1
ATOM 2378 C CA . SER A 1 320 ? 47.441 33.836 5.183 1.00 22.28 361 SER A CA 1
ATOM 2379 C C . SER A 1 320 ? 48.691 33.249 5.834 1.00 22.59 361 SER A C 1
ATOM 2380 O O . SER A 1 320 ? 49.480 33.973 6.445 1.00 23.58 361 SER A O 1
ATOM 2383 N N . SER A 1 321 ? 48.866 31.939 5.707 1.00 21.80 362 SER A N 1
ATOM 2384 C CA . SER A 1 321 ? 50.015 31.268 6.301 1.00 23.03 362 SER A CA 1
ATOM 2385 C C . SER A 1 321 ? 51.336 31.746 5.699 1.00 22.84 362 SER A C 1
ATOM 2386 O O . SER A 1 321 ? 52.366 31.744 6.375 1.00 22.84 362 SER A O 1
ATOM 2389 N N . SER A 1 322 ? 51.307 32.166 4.438 1.00 22.31 363 SER A N 1
ATOM 2390 C CA . SER A 1 322 ? 52.514 32.658 3.778 1.00 25.42 363 SER A CA 1
ATOM 2391 C C . SER A 1 322 ? 52.907 34.043 4.279 1.00 25.26 363 SER A C 1
ATOM 2392 O O . SER A 1 322 ? 54.088 34.337 4.447 1.00 25.50 363 SER A O 1
ATOM 2395 N N . ALA A 1 323 ? 51.916 34.893 4.515 1.00 24.51 364 ALA A N 1
ATOM 2396 C CA . ALA A 1 323 ? 52.179 36.248 4.990 1.00 25.16 364 ALA A CA 1
ATOM 2397 C C . ALA A 1 323 ? 52.436 36.270 6.493 1.00 25.40 364 ALA A C 1
ATOM 2398 O O . ALA A 1 323 ? 53.158 37.126 6.999 1.00 25.02 364 ALA A O 1
ATOM 2400 N N . PHE A 1 324 ? 51.839 35.309 7.187 1.00 25.57 365 PHE A N 1
ATOM 2401 C CA . PHE A 1 324 ? 51.924 35.170 8.636 1.00 27.23 365 PHE A CA 1
ATOM 2402 C C . PHE A 1 324 ? 53.324 34.971 9.210 1.00 28.48 365 PHE A C 1
ATOM 2403 O O . PHE A 1 324 ? 53.664 35.545 10.246 1.00 27.18 365 PHE A O 1
ATOM 2411 N N . THR A 1 325 ? 54.132 34.153 8.548 1.00 30.32 366 THR A N 1
ATOM 2412 C CA . THR A 1 325 ? 55.475 33.878 9.034 1.00 31.78 366 THR A CA 1
ATOM 2413 C C . THR A 1 325 ? 56.489 33.791 7.904 1.00 32.54 366 THR A C 1
ATOM 2414 O O . THR A 1 325 ? 56.126 33.574 6.750 1.00 32.15 366 THR A O 1
ATOM 2418 N N . LYS A 1 326 ? 57.763 33.961 8.244 1.00 33.95 367 LYS A N 1
ATOM 2419 C CA . LYS A 1 326 ? 58.835 33.905 7.256 1.00 34.45 367 LYS A CA 1
ATOM 2420 C C . LYS A 1 326 ? 59.242 32.461 6.993 1.00 34.91 367 LYS A C 1
ATOM 2421 O O . LYS A 1 326 ? 59.836 32.150 5.962 1.00 35.65 367 LYS A O 1
ATOM 2423 N N . LYS A 1 327 ? 58.918 31.581 7.932 1.00 34.96 368 LYS A N 1
ATOM 2424 C CA . LYS A 1 327 ? 59.244 30.169 7.801 1.00 36.14 368 LYS A CA 1
ATOM 2425 C C . LYS A 1 327 ? 58.190 29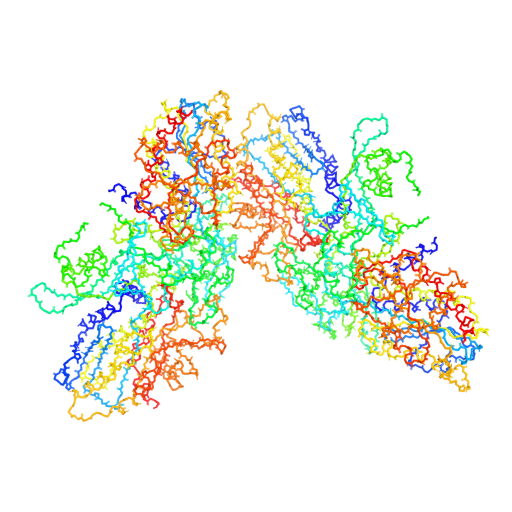.465 6.952 1.00 36.33 368 LYS A C 1
ATOM 2426 O O . LYS A 1 327 ? 57.017 29.841 6.959 1.00 35.46 368 LYS A O 1
ATOM 2428 N N . PRO A 1 328 ? 58.598 28.428 6.207 1.00 36.43 369 PRO A N 1
ATOM 2429 C CA . PRO A 1 328 ? 57.660 27.690 5.361 1.00 36.21 369 PRO A CA 1
ATOM 2430 C C . PRO A 1 328 ? 56.596 26.969 6.180 1.00 34.94 369 PRO A C 1
ATOM 2431 O O . PRO A 1 328 ? 56.882 26.407 7.239 1.00 35.97 369 PRO A O 1
ATOM 2435 N N . VAL A 1 329 ? 55.361 27.008 5.691 1.00 32.57 370 VAL A N 1
ATOM 2436 C CA . VAL A 1 329 ? 54.252 26.338 6.362 1.00 29.64 370 VAL A CA 1
ATOM 2437 C C . VAL A 1 329 ? 53.833 25.143 5.517 1.00 27.85 370 VAL A C 1
ATOM 2438 O O . VAL A 1 329 ? 53.569 25.281 4.326 1.00 27.50 370 VAL A O 1
ATOM 2442 N N . ASP A 1 330 ? 53.781 23.977 6.150 1.00 25.40 371 ASP A N 1
ATOM 2443 C CA . ASP A 1 330 ? 53.412 22.723 5.495 1.00 22.45 371 ASP A CA 1
ATOM 2444 C C . ASP A 1 330 ? 51.883 22.621 5.463 1.00 21.54 371 ASP A C 1
ATOM 2445 O O . ASP A 1 330 ? 51.255 22.227 6.450 1.00 20.27 371 ASP A O 1
ATOM 2450 N N . LEU A 1 331 ? 51.289 22.997 4.332 1.00 21.25 372 LEU A N 1
ATOM 2451 C CA . LEU A 1 331 ? 49.833 22.968 4.164 1.00 19.98 372 LEU A CA 1
ATOM 2452 C C . LEU A 1 331 ? 49.222 21.575 4.313 1.00 18.43 372 LEU A C 1
ATOM 2453 O O . LEU A 1 331 ? 48.074 21.438 4.736 1.00 19.54 372 LEU A O 1
ATOM 2458 N N . HIS A 1 332 ? 49.979 20.542 3.962 1.00 17.74 373 HIS A N 1
ATOM 2459 C CA . HIS A 1 332 ? 49.479 19.177 4.090 1.00 18.62 373 HIS A CA 1
ATOM 2460 C C . HIS A 1 332 ? 49.304 18.836 5.568 1.00 18.29 373 HIS A C 1
ATOM 2461 O O . HIS A 1 332 ? 48.367 18.133 5.949 1.00 17.62 373 HIS A O 1
ATOM 2468 N N . THR A 1 333 ? 50.207 19.336 6.407 1.00 16.69 374 THR A N 1
ATOM 2469 C CA . THR A 1 333 ? 50.107 19.101 7.842 1.00 17.86 374 THR A CA 1
ATOM 2470 C C . THR A 1 333 ? 48.947 19.927 8.385 1.00 16.69 374 THR A C 1
ATOM 2471 O O . THR A 1 333 ? 48.211 19.475 9.265 1.00 16.32 374 THR A O 1
ATOM 2475 N N . VAL A 1 334 ? 48.779 21.139 7.864 1.00 17.09 375 VAL A N 1
ATOM 2476 C CA . VAL A 1 334 ? 47.691 22.005 8.310 1.00 17.26 375 VAL A CA 1
ATOM 2477 C C . VAL A 1 334 ? 46.350 21.314 8.108 1.00 17.26 375 VAL A C 1
ATOM 2478 O O . VAL A 1 334 ? 45.578 21.143 9.049 1.00 14.93 375 VAL A O 1
ATOM 2482 N N . TRP A 1 335 ? 46.086 20.897 6.877 1.00 16.12 376 TRP A N 1
ATOM 2483 C CA . TRP A 1 335 ? 44.819 20.252 6.570 1.00 16.54 376 TRP A CA 1
ATOM 2484 C C . TRP A 1 335 ? 44.622 18.906 7.257 1.00 16.34 376 TRP A C 1
ATOM 2485 O O . TRP A 1 335 ? 43.495 18.533 7.598 1.00 16.94 376 TRP A O 1
ATOM 2496 N N . ALA A 1 336 ? 45.711 18.185 7.498 1.00 17.25 377 ALA A N 1
ATOM 2497 C CA . ALA A 1 336 ? 45.596 16.896 8.173 1.00 18.21 377 ALA A CA 1
ATOM 2498 C C . ALA A 1 336 ? 45.106 17.082 9.610 1.00 18.67 377 ALA A C 1
ATOM 2499 O O . ALA A 1 336 ? 44.534 16.168 10.203 1.00 20.32 377 ALA A O 1
ATOM 2501 N N . ASN A 1 337 ? 45.318 18.273 10.162 1.00 18.34 378 ASN A N 1
ATOM 2502 C CA . ASN A 1 337 ? 44.906 18.568 11.534 1.00 17.57 378 ASN A CA 1
ATOM 2503 C C . ASN A 1 337 ? 43.659 19.444 11.610 1.00 17.38 378 ASN A C 1
ATOM 2504 O O . ASN A 1 337 ? 43.281 19.909 12.690 1.00 14.96 378 ASN A O 1
ATOM 2509 N N . SER A 1 338 ? 43.013 19.653 10.468 1.00 16.15 379 SER A N 1
ATOM 2510 C CA . SER A 1 338 ? 41.830 20.499 10.407 1.00 15.98 379 SER A CA 1
ATOM 2511 C C . SER A 1 338 ? 40.498 19.760 10.456 1.00 15.32 379 SER A C 1
ATOM 2512 O O . SER A 1 338 ? 40.421 18.557 10.209 1.00 14.96 379 SER A O 1
ATOM 2515 N N . ILE A 1 339 ? 39.450 20.504 10.792 1.00 15.14 380 ILE A N 1
ATOM 2516 C CA . ILE A 1 339 ? 38.095 19.973 10.814 1.00 15.59 380 ILE A CA 1
ATOM 2517 C C . ILE A 1 339 ? 37.224 20.954 10.036 1.00 17.35 380 ILE A C 1
ATOM 2518 O O . ILE A 1 339 ? 37.198 22.151 10.332 1.00 15.97 380 ILE A O 1
ATOM 2523 N N . ILE A 1 340 ? 36.527 20.449 9.027 1.00 14.46 381 ILE A N 1
ATOM 2524 C CA . ILE A 1 340 ? 35.656 21.296 8.229 1.00 14.80 381 ILE A CA 1
ATOM 2525 C C . ILE A 1 340 ? 34.208 20.901 8.458 1.00 15.68 381 ILE A C 1
ATOM 2526 O O . ILE A 1 340 ? 33.852 19.731 8.323 1.00 14.31 381 ILE A O 1
ATOM 2531 N N . LEU A 1 341 ? 33.381 21.866 8.837 1.00 14.72 382 LEU A N 1
ATOM 2532 C CA . LEU A 1 341 ? 31.968 21.587 9.008 1.00 14.10 382 LEU A CA 1
ATOM 2533 C C . LEU A 1 341 ? 31.329 22.093 7.729 1.00 14.54 382 LEU A C 1
ATOM 2534 O O . LEU A 1 341 ? 31.397 23.284 7.427 1.00 14.11 382 LEU A O 1
ATOM 2539 N N . SER A 1 342 ? 30.756 21.177 6.960 1.00 13.95 383 SER A N 1
ATOM 2540 C CA . SER A 1 342 ? 30.065 21.535 5.727 1.00 14.16 383 SER A CA 1
ATOM 2541 C C . SER A 1 342 ? 28.628 21.734 6.186 1.00 14.25 383 SER A C 1
ATOM 2542 O O . SER A 1 342 ? 27.883 20.771 6.350 1.00 14.05 383 SER A O 1
ATOM 2545 N N . ALA A 1 343 ? 28.251 22.987 6.416 1.00 14.01 384 ALA A N 1
ATOM 2546 C CA . ALA A 1 343 ? 26.920 23.299 6.914 1.00 13.78 384 ALA A CA 1
ATOM 2547 C C . ALA A 1 343 ? 25.928 23.655 5.820 1.00 14.69 384 ALA A C 1
ATOM 2548 O O . ALA A 1 343 ? 25.964 24.748 5.259 1.00 14.14 384 ALA A O 1
ATOM 2550 N N . ASP A 1 344 ? 25.049 22.708 5.519 1.00 13.92 385 ASP A N 1
ATOM 2551 C CA . ASP A 1 344 ? 24.021 22.908 4.510 1.00 13.85 385 ASP A CA 1
ATOM 2552 C C . ASP A 1 344 ? 22.746 22.334 5.111 1.00 13.42 385 ASP A C 1
ATOM 2553 O O . ASP A 1 344 ? 22.767 21.268 5.730 1.00 15.01 385 ASP A O 1
ATOM 2558 N N . VAL A 1 345 ? 21.640 23.050 4.952 1.00 13.94 386 VAL A N 1
ATOM 2559 C CA . VAL A 1 345 ? 20.374 22.596 5.502 1.00 13.41 386 VAL A CA 1
ATOM 2560 C C . VAL A 1 345 ? 20.025 21.190 5.019 1.00 14.34 386 VAL A C 1
ATOM 2561 O O . VAL A 1 345 ? 20.344 20.813 3.891 1.00 14.64 386 VAL A O 1
ATOM 2565 N N . ASN A 1 346 ? 19.411 20.403 5.894 1.00 14.02 387 ASN A N 1
ATOM 2566 C CA . ASN A 1 346 ? 18.974 19.065 5.526 1.00 15.51 387 ASN A CA 1
ATOM 2567 C C . ASN A 1 346 ? 17.467 19.004 5.740 1.00 15.28 387 ASN A C 1
ATOM 2568 O O . ASN A 1 346 ? 16.840 20.025 6.041 1.00 13.98 387 ASN A O 1
ATOM 2573 N N . HIS A 1 347 ? 16.890 17.816 5.619 1.00 14.05 388 HIS A N 1
ATOM 2574 C CA . HIS A 1 347 ? 15.438 17.664 5.688 1.00 15.34 388 HIS A CA 1
ATOM 2575 C C . HIS A 1 347 ? 14.725 17.335 6.988 1.00 14.00 388 HIS A C 1
ATOM 2576 O O . HIS A 1 347 ? 14.960 16.291 7.595 1.00 13.19 388 HIS A O 1
ATOM 2583 N N . LEU A 1 348 ? 13.819 18.221 7.388 1.00 14.50 389 LEU A N 1
ATOM 2584 C CA . LEU A 1 348 ? 13.010 17.990 8.576 1.00 13.28 389 LEU A CA 1
ATOM 2585 C C . LEU A 1 348 ? 11.975 16.940 8.192 1.00 14.94 389 LEU A C 1
ATOM 2586 O O . LEU A 1 348 ? 11.500 16.915 7.058 1.00 13.85 389 LEU A O 1
ATOM 2591 N N . TYR A 1 349 ? 11.629 16.073 9.133 1.00 14.02 390 TYR A N 1
ATOM 2592 C CA . TYR A 1 349 ? 10.617 15.059 8.885 1.00 16.12 390 TYR A CA 1
ATOM 2593 C C . TYR A 1 349 ? 9.328 15.778 8.465 1.00 15.66 390 TYR A C 1
ATOM 2594 O O . TYR A 1 349 ? 8.907 16.731 9.119 1.00 14.79 390 TYR A O 1
ATOM 2603 N N . ASN A 1 350 ? 8.724 15.346 7.361 1.00 15.43 391 ASN A N 1
ATOM 2604 C CA . ASN A 1 350 ? 7.461 15.931 6.902 1.00 14.70 391 ASN A CA 1
ATOM 2605 C C . ASN A 1 350 ? 6.436 14.844 7.220 1.00 15.02 391 ASN A C 1
ATOM 2606 O O . ASN A 1 350 ? 6.424 13.790 6.584 1.00 14.28 391 ASN A O 1
ATOM 2611 N N . PRO A 1 351 ? 5.559 15.089 8.206 1.00 14.50 392 PRO A N 1
ATOM 2612 C CA . PRO A 1 351 ? 4.543 14.114 8.609 1.00 15.78 392 PRO A CA 1
ATOM 2613 C C . PRO A 1 351 ? 3.574 13.633 7.533 1.00 15.80 392 PRO A C 1
ATOM 2614 O O . PRO A 1 351 ? 2.938 12.592 7.694 1.00 16.12 392 PRO A O 1
ATOM 2618 N N . ASN A 1 352 ? 3.451 14.380 6.443 1.00 14.52 393 ASN A N 1
ATOM 2619 C CA . ASN A 1 352 ? 2.534 13.982 5.382 1.00 15.21 393 ASN A CA 1
ATOM 2620 C C . ASN A 1 352 ? 3.161 13.034 4.363 1.00 15.65 393 ASN A C 1
ATOM 2621 O O . ASN A 1 352 ? 2.468 12.511 3.488 1.00 15.82 393 ASN A O 1
ATOM 2626 N N . PHE A 1 353 ? 4.469 12.817 4.479 1.00 14.99 394 PHE A N 1
ATOM 2627 C CA . PHE A 1 353 ? 5.180 11.912 3.574 1.00 16.25 394 PHE A CA 1
ATOM 2628 C C . PHE A 1 353 ? 6.095 11.003 4.399 1.00 16.22 394 PHE A C 1
ATOM 2629 O O . PHE A 1 353 ? 7.300 10.935 4.161 1.00 17.00 394 PHE A O 1
ATOM 2637 N N . PRO A 1 354 ? 5.524 10.274 5.368 1.00 16.81 395 PRO A N 1
ATOM 2638 C CA . PRO A 1 354 ? 6.330 9.385 6.210 1.00 18.08 395 PRO A CA 1
ATOM 2639 C C . PRO A 1 354 ? 7.113 8.324 5.446 1.00 19.34 395 PRO A C 1
ATOM 2640 O O . PRO A 1 354 ? 8.187 7.907 5.877 1.00 18.31 395 PRO A O 1
ATOM 2644 N N . GLU A 1 355 ? 6.579 7.905 4.305 1.00 19.99 396 GLU A N 1
ATOM 2645 C CA . GLU A 1 355 ? 7.217 6.868 3.510 1.00 20.82 396 GLU A CA 1
ATOM 2646 C C . GLU A 1 355 ? 8.567 7.218 2.882 1.00 19.17 396 GLU A C 1
ATOM 2647 O O . GLU A 1 355 ? 9.247 6.332 2.364 1.00 19.34 396 GLU A O 1
ATOM 2653 N N . VAL A 1 356 ? 8.965 8.487 2.915 1.00 18.21 397 VAL A N 1
ATOM 2654 C CA . VAL A 1 356 ? 10.255 8.864 2.337 1.00 18.96 397 VAL A CA 1
ATOM 2655 C C . VAL A 1 356 ? 11.323 9.169 3.395 1.00 18.42 397 VAL A C 1
ATOM 2656 O O . VAL A 1 356 ? 12.470 9.476 3.065 1.00 18.29 397 VAL A O 1
ATOM 2660 N N . TYR A 1 357 ? 10.947 9.081 4.667 1.00 17.30 398 TYR A N 1
ATOM 2661 C CA . TYR A 1 357 ? 11.894 9.341 5.744 1.00 16.47 398 TYR A CA 1
ATOM 2662 C C . TYR A 1 357 ? 12.310 8.055 6.453 1.00 16.83 398 TYR A C 1
ATOM 2663 O O . TYR A 1 357 ? 11.474 7.212 6.791 1.00 18.31 398 TYR A O 1
ATOM 2672 N N . LEU A 1 358 ? 13.614 7.913 6.669 1.00 17.26 399 LEU A N 1
ATOM 2673 C CA . LEU A 1 358 ? 14.180 6.731 7.314 1.00 15.22 399 LEU A CA 1
ATOM 2674 C C . LEU A 1 358 ? 13.989 6.727 8.826 1.00 16.68 399 LEU A C 1
ATOM 2675 O O . LEU A 1 358 ? 14.449 7.632 9.522 1.00 15.70 399 LEU A O 1
ATOM 2680 N N . LYS A 1 359 ? 13.313 5.699 9.331 1.00 17.11 400 LYS A N 1
ATOM 2681 C CA . LYS A 1 359 ? 13.069 5.581 10.761 1.00 18.56 400 LYS A CA 1
ATOM 2682 C C . LYS A 1 359 ? 14.387 5.694 11.521 1.00 17.83 400 LYS A C 1
ATOM 2683 O O . LYS A 1 359 ? 15.391 5.090 11.135 1.00 15.78 400 LYS A O 1
ATOM 2689 N N . ASN A 1 360 ? 14.367 6.481 12.593 1.00 17.19 401 ASN A N 1
ATOM 2690 C CA . ASN A 1 360 ? 15.535 6.719 13.438 1.00 17.51 401 ASN A CA 1
ATOM 2691 C C . ASN A 1 360 ? 16.604 7.579 12.776 1.00 17.89 401 ASN A C 1
ATOM 2692 O O . ASN A 1 360 ? 17.661 7.823 13.363 1.00 16.69 401 ASN A O 1
ATOM 2697 N N . HIS A 1 361 ? 16.333 8.041 11.558 1.00 16.41 402 HIS A N 1
ATOM 2698 C CA . HIS A 1 361 ? 17.292 8.883 10.855 1.00 15.05 402 HIS A CA 1
ATOM 2699 C C . HIS A 1 361 ? 16.668 10.141 10.262 1.00 15.15 402 HIS A C 1
ATOM 2700 O O . HIS A 1 361 ? 16.898 10.475 9.100 1.00 15.74 402 HIS A O 1
ATOM 2707 N N . PHE A 1 362 ? 15.857 10.828 11.057 1.00 16.11 403 PHE A N 1
ATOM 2708 C CA . PHE A 1 362 ? 15.264 12.078 10.614 1.00 15.46 403 PHE A CA 1
ATOM 2709 C C . PHE A 1 362 ? 15.184 13.029 11.797 1.00 14.61 403 PHE A C 1
ATOM 2710 O O . PHE A 1 362 ? 15.038 12.603 12.946 1.00 15.94 403 PHE A O 1
ATOM 2718 N N . PRO A 1 363 ? 15.314 14.332 11.532 1.00 13.76 404 PRO A N 1
ATOM 2719 C CA . PRO A 1 363 ? 15.257 15.348 12.581 1.00 14.05 404 PRO A CA 1
ATOM 2720 C C . PRO A 1 363 ? 13.875 15.981 12.725 1.00 15.41 404 PRO A C 1
ATOM 2721 O O . PRO A 1 363 ? 13.028 15.864 11.837 1.00 14.48 404 PRO A O 1
ATOM 2725 N N . VAL A 1 364 ? 13.662 16.642 13.858 1.00 14.14 405 VAL A N 1
ATOM 2726 C CA . VAL A 1 364 ? 12.417 17.341 14.138 1.00 15.47 405 VAL A CA 1
ATOM 2727 C C . VAL A 1 364 ? 12.778 18.783 14.496 1.00 14.99 405 VAL A C 1
ATOM 2728 O O . VAL A 1 364 ? 13.943 19.096 14.754 1.00 14.05 405 VAL A O 1
ATOM 2732 N N . PRO A 1 365 ? 11.784 19.681 14.519 1.00 14.39 406 PRO A N 1
ATOM 2733 C CA . PRO A 1 365 ? 12.043 21.088 14.838 1.00 15.43 406 PRO A CA 1
ATOM 2734 C C . PRO A 1 365 ? 12.465 21.394 16.273 1.00 15.53 406 PRO A C 1
ATOM 2735 O O . PRO A 1 365 ? 12.158 20.651 17.200 1.00 16.27 406 PRO A O 1
ATOM 2739 N N . ASN A 1 366 ? 13.179 22.504 16.420 1.00 15.44 407 ASN A N 1
ATOM 2740 C CA . ASN A 1 366 ? 13.607 23.026 17.716 1.00 16.88 407 ASN A CA 1
ATOM 2741 C C . ASN A 1 366 ? 14.352 22.106 18.675 1.00 17.09 407 ASN A C 1
ATOM 2742 O O . ASN A 1 366 ? 14.197 22.215 19.895 1.00 16.74 407 ASN A O 1
ATOM 2747 N N . VAL A 1 367 ? 15.176 21.219 18.132 1.00 15.01 408 VAL A N 1
ATOM 2748 C CA . VAL A 1 367 ? 15.943 20.300 18.959 1.00 16.48 408 VAL A CA 1
ATOM 2749 C C . VAL A 1 367 ? 17.432 20.631 18.868 1.00 18.23 408 VAL A C 1
ATOM 2750 O O . VAL A 1 367 ? 18.099 20.822 19.888 1.00 17.42 408 VAL A O 1
ATOM 2754 N N . GLY A 1 368 ? 17.947 20.715 17.645 1.00 17.80 409 GLY A N 1
ATOM 2755 C CA . GLY A 1 368 ? 19.354 21.024 17.462 1.00 16.56 409 GLY A CA 1
ATOM 2756 C C . GLY A 1 368 ? 19.863 20.674 16.076 1.00 17.75 409 GLY A C 1
ATOM 2757 O O . GLY A 1 368 ? 19.099 20.231 15.214 1.00 16.02 409 GLY A O 1
ATOM 2758 N N . ILE A 1 369 ? 21.163 20.867 15.873 1.00 16.32 410 ILE A N 1
ATOM 2759 C CA . ILE A 1 369 ? 21.813 20.596 14.596 1.00 14.74 410 ILE A CA 1
ATOM 2760 C C . ILE A 1 369 ? 21.576 19.152 14.146 1.00 14.79 410 ILE A C 1
ATOM 2761 O O . ILE A 1 369 ? 21.414 18.253 14.970 1.00 14.55 410 ILE A O 1
ATOM 2766 N N . THR A 1 370 ? 21.547 18.933 12.835 1.00 15.94 411 THR A N 1
ATOM 2767 C CA . THR A 1 370 ? 21.323 17.596 12.294 1.00 13.51 411 THR A CA 1
ATOM 2768 C C . THR A 1 370 ? 22.528 17.127 11.491 1.00 13.22 411 THR A C 1
ATOM 2769 O O . THR A 1 370 ? 22.988 17.817 10.589 1.00 13.20 411 THR A O 1
ATOM 2773 N N . LEU A 1 371 ? 23.046 15.956 11.842 1.00 14.49 412 LEU A N 1
ATOM 2774 C CA . LEU A 1 371 ? 24.190 15.381 11.145 1.00 16.67 412 LEU A CA 1
ATOM 2775 C C . LEU A 1 371 ? 23.679 14.733 9.864 1.00 16.11 412 LEU A C 1
ATOM 2776 O O . LEU A 1 371 ? 22.702 13.990 9.904 1.00 17.19 412 LEU A O 1
ATOM 2781 N N . SER A 1 372 ? 24.332 15.015 8.739 1.00 14.71 413 SER A N 1
ATOM 2782 C CA . SER A 1 372 ? 23.939 14.428 7.459 1.00 15.50 413 SER A CA 1
ATOM 2783 C C . SER A 1 372 ? 24.838 13.225 7.195 1.00 16.79 413 SER A C 1
ATOM 2784 O O . SER A 1 372 ? 26.055 13.361 7.061 1.00 14.30 413 SER A O 1
ATOM 2787 N N . LEU A 1 373 ? 24.230 12.046 7.120 1.00 15.53 414 LEU A N 1
ATOM 2788 C CA . LEU A 1 373 ? 24.976 10.816 6.910 1.00 16.13 414 LEU A CA 1
ATOM 2789 C C . LEU A 1 373 ? 24.583 10.119 5.614 1.00 16.44 414 LEU A C 1
ATOM 2790 O O . LEU A 1 373 ? 23.407 10.071 5.257 1.00 16.29 414 LEU A O 1
ATOM 2795 N N . ASP A 1 374 ? 25.574 9.578 4.914 1.00 15.97 415 ASP A N 1
ATOM 2796 C CA . ASP A 1 374 ? 25.326 8.866 3.664 1.00 15.70 415 ASP A CA 1
ATOM 2797 C C . ASP A 1 374 ? 26.507 7.947 3.381 1.00 17.22 415 ASP A C 1
ATOM 2798 O O . ASP A 1 374 ? 27.654 8.391 3.347 1.00 17.80 415 ASP A O 1
ATOM 2803 N N . PRO A 1 375 ? 26.239 6.651 3.159 1.00 16.85 416 PRO A N 1
ATOM 2804 C CA . PRO A 1 375 ? 27.312 5.690 2.890 1.00 17.24 416 PRO A CA 1
ATOM 2805 C C . PRO A 1 375 ? 27.794 5.620 1.441 1.00 18.16 416 PRO A C 1
ATOM 2806 O O . PRO A 1 375 ? 28.733 4.883 1.137 1.00 18.00 416 PRO A O 1
ATOM 2810 N N . ASN A 1 376 ? 27.167 6.382 0.551 1.00 17.02 417 ASN A N 1
ATOM 2811 C CA . ASN A 1 376 ? 27.560 6.344 -0.850 1.00 17.06 417 ASN A CA 1
ATOM 2812 C C . ASN A 1 376 ? 28.182 7.615 -1.414 1.00 16.61 417 ASN A C 1
ATOM 2813 O O . ASN A 1 376 ? 28.048 7.907 -2.601 1.00 15.59 417 ASN A O 1
ATOM 2818 N N . GLY A 1 377 ? 28.855 8.370 -0.554 1.00 17.41 418 GLY A N 1
ATOM 2819 C CA . GLY A 1 377 ? 29.540 9.568 -1.003 1.00 17.42 418 GLY A CA 1
ATOM 2820 C C . GLY A 1 377 ? 28.782 10.870 -1.177 1.00 17.71 418 GLY A C 1
ATOM 2821 O O . GLY A 1 377 ? 29.386 11.860 -1.594 1.00 17.12 418 GLY A O 1
ATOM 2822 N N . HIS A 1 378 ? 27.487 10.902 -0.876 1.00 16.10 419 HIS A N 1
ATOM 2823 C CA . HIS A 1 378 ? 26.748 12.152 -1.024 1.00 18.02 419 HIS A CA 1
ATOM 2824 C C . HIS A 1 378 ? 27.130 13.146 0.072 1.00 17.41 419 HIS A C 1
ATOM 2825 O O . HIS A 1 378 ? 27.022 14.359 -0.112 1.00 18.81 419 HIS A O 1
ATOM 2832 N N . MET A 1 379 ? 27.567 12.617 1.209 1.00 15.38 420 MET A N 1
ATOM 2833 C CA . MET A 1 379 ? 28.000 13.431 2.345 1.00 15.39 420 MET A CA 1
ATOM 2834 C C . MET A 1 379 ? 29.414 12.959 2.688 1.00 16.63 420 MET A C 1
ATOM 2835 O O . MET A 1 379 ? 29.754 11.800 2.448 1.00 15.74 420 MET A O 1
ATOM 2840 N N . ALA A 1 380 ? 30.232 13.846 3.249 1.00 16.43 421 ALA A N 1
ATOM 2841 C CA . ALA A 1 380 ? 31.613 13.497 3.599 1.00 16.16 421 ALA A CA 1
ATOM 2842 C C . ALA A 1 380 ? 31.758 12.970 5.025 1.00 16.65 421 ALA A C 1
ATOM 2843 O O . ALA A 1 380 ? 32.821 12.474 5.409 1.00 15.52 421 ALA A O 1
ATOM 2845 N N . THR A 1 381 ? 30.687 13.076 5.803 1.00 16.36 422 THR A N 1
ATOM 2846 C CA . THR A 1 381 ? 30.676 12.625 7.191 1.00 16.13 422 THR A CA 1
ATOM 2847 C C . THR A 1 381 ? 31.193 11.196 7.366 1.00 19.48 422 THR A C 1
ATOM 2848 O O . THR A 1 381 ? 30.787 10.283 6.638 1.00 17.86 422 THR A O 1
ATOM 2852 N N . ASP A 1 382 ? 32.098 11.007 8.326 1.00 17.72 423 ASP A N 1
ATOM 2853 C CA . ASP A 1 382 ? 32.651 9.680 8.605 1.00 17.96 423 ASP A CA 1
ATOM 2854 C C . ASP A 1 382 ? 32.481 9.327 10.084 1.00 18.21 423 ASP A C 1
ATOM 2855 O O . ASP A 1 382 ? 31.942 10.121 10.857 1.00 16.67 423 ASP A O 1
ATOM 2860 N N . VAL A 1 383 ? 32.942 8.142 10.478 1.00 17.62 424 VAL A N 1
ATOM 2861 C CA . VAL A 1 383 ? 32.788 7.694 11.861 1.00 18.25 424 VAL A CA 1
ATOM 2862 C C . VAL A 1 383 ? 33.497 8.578 12.889 1.00 17.70 424 VAL A C 1
ATOM 2863 O O . VAL A 1 383 ? 32.964 8.820 13.970 1.00 18.47 424 VAL A O 1
ATOM 2867 N N . VAL A 1 384 ? 34.689 9.064 12.561 1.00 16.59 425 VAL A N 1
ATOM 2868 C CA . VAL A 1 384 ? 35.413 9.927 13.490 1.00 15.86 425 VAL A CA 1
ATOM 2869 C C . VAL A 1 384 ? 34.724 11.286 13.594 1.00 17.40 425 VAL A C 1
ATOM 2870 O O . VAL A 1 384 ? 34.570 11.831 14.689 1.00 16.73 425 VAL A O 1
ATOM 2874 N N . GLY A 1 385 ? 34.304 11.828 12.451 1.00 16.14 426 GLY A N 1
ATOM 2875 C CA . GLY A 1 385 ? 33.627 13.113 12.455 1.00 16.04 426 GLY A CA 1
ATOM 2876 C C . GLY A 1 385 ? 32.335 13.055 13.248 1.00 17.30 426 GLY A C 1
ATOM 2877 O O . GLY A 1 385 ? 31.986 13.997 13.964 1.00 16.42 426 GLY A O 1
ATOM 2878 N N . THR A 1 386 ? 31.616 11.945 13.118 1.00 17.15 427 THR A N 1
ATOM 2879 C CA . THR A 1 386 ? 30.364 11.766 13.841 1.00 16.44 427 THR A CA 1
ATOM 2880 C C . THR A 1 386 ? 30.655 11.768 15.340 1.00 18.10 427 THR A C 1
ATOM 2881 O O . THR A 1 386 ? 29.986 12.453 16.113 1.00 17.86 427 THR A O 1
ATOM 2885 N N . ALA A 1 387 ? 31.665 11.003 15.744 1.00 17.67 428 ALA A N 1
ATOM 2886 C CA . ALA A 1 387 ? 32.040 10.926 17.151 1.00 18.19 428 ALA A CA 1
ATOM 2887 C C . ALA A 1 387 ? 32.452 12.301 17.670 1.00 19.11 428 ALA A C 1
ATOM 2888 O O . ALA A 1 387 ? 32.094 12.686 18.785 1.00 20.44 428 ALA A O 1
ATOM 2890 N N . LEU A 1 388 ? 33.198 13.044 16.857 1.00 19.24 429 LEU A N 1
ATOM 2891 C CA . LEU A 1 388 ? 33.658 14.370 17.253 1.00 18.64 429 LEU A CA 1
ATOM 2892 C C . LEU A 1 388 ? 32.495 15.321 17.502 1.00 19.20 429 LEU A C 1
ATOM 2893 O O . LEU A 1 388 ? 32.466 16.029 18.508 1.00 16.42 429 LEU A O 1
ATOM 2898 N N . VAL A 1 389 ? 31.534 15.341 16.584 1.00 17.86 430 VAL A N 1
ATOM 2899 C CA . VAL A 1 389 ? 30.382 16.218 16.739 1.00 17.63 430 VAL A CA 1
ATOM 2900 C C . VAL A 1 389 ? 29.546 15.826 17.954 1.00 17.98 430 VAL A C 1
ATOM 2901 O O . VAL A 1 389 ? 29.036 16.689 18.670 1.00 17.24 430 VAL A O 1
ATOM 2905 N N . GLU A 1 390 ? 29.409 14.527 18.196 1.00 17.94 431 GLU A N 1
ATOM 2906 C CA . GLU A 1 390 ? 28.623 14.077 19.333 1.00 19.04 431 GLU A CA 1
ATOM 2907 C C . GLU A 1 390 ? 29.326 14.405 20.652 1.00 21.02 431 GLU A C 1
ATOM 2908 O O . GLU A 1 390 ? 28.673 14.727 21.643 1.00 20.79 431 GLU A O 1
ATOM 2914 N N . GLU A 1 391 ? 30.654 14.348 20.658 1.00 22.68 432 GLU A N 1
ATOM 2915 C CA . GLU A 1 391 ? 31.422 14.669 21.861 1.00 24.08 432 GLU A CA 1
ATOM 2916 C C . GLU A 1 391 ? 31.327 16.175 22.083 1.00 24.26 432 GLU A C 1
ATOM 2917 O O . GLU A 1 391 ? 31.132 16.648 23.203 1.00 23.36 432 GLU A O 1
ATOM 2923 N N . LEU A 1 392 ? 31.458 16.919 20.992 1.00 23.10 433 LEU A N 1
ATOM 2924 C CA . LEU A 1 392 ? 31.382 18.370 21.018 1.00 24.23 433 LEU A CA 1
ATOM 2925 C C . LEU A 1 392 ? 30.033 18.785 21.602 1.00 25.02 433 LEU A C 1
ATOM 2926 O O . LEU A 1 392 ? 29.959 19.642 22.486 1.00 22.69 433 LEU A O 1
ATOM 2931 N N . ALA A 1 393 ? 28.967 18.160 21.108 1.00 22.26 434 ALA A N 1
ATOM 2932 C CA . ALA A 1 393 ? 27.617 18.461 21.568 1.00 22.60 434 ALA A CA 1
ATOM 2933 C C . ALA A 1 393 ? 27.425 18.123 23.044 1.00 23.29 434 ALA A C 1
ATOM 2934 O O . ALA A 1 393 ? 26.793 18.879 23.782 1.00 23.21 434 ALA A O 1
ATOM 2936 N N . ARG A 1 394 ? 27.958 16.985 23.473 1.00 24.48 435 ARG A N 1
ATOM 2937 C CA . ARG A 1 394 ? 27.823 16.592 24.869 1.00 27.80 435 ARG A CA 1
ATOM 2938 C C . ARG A 1 394 ? 28.486 17.624 25.779 1.00 27.42 435 ARG A C 1
ATOM 2939 O O . ARG A 1 394 ? 27.977 17.924 26.859 1.00 26.24 435 ARG A O 1
ATOM 2947 N N . ARG A 1 395 ? 29.607 18.183 25.330 1.00 27.57 436 ARG A N 1
ATOM 2948 C CA . ARG A 1 395 ? 30.328 19.183 26.115 1.00 28.54 436 ARG A CA 1
ATOM 2949 C C . ARG A 1 395 ? 29.645 20.545 26.173 1.00 28.74 436 ARG A C 1
ATOM 2950 O O . ARG A 1 395 ? 29.667 21.206 27.212 1.00 28.06 436 ARG A O 1
ATOM 2958 N N . ASN A 1 396 ? 29.052 20.965 25.058 1.00 26.32 437 ASN A N 1
ATOM 2959 C CA . ASN A 1 396 ? 28.402 22.271 24.979 1.00 24.76 437 ASN A CA 1
ATOM 2960 C C . ASN A 1 396 ? 26.924 22.236 25.357 1.00 22.89 437 ASN A C 1
ATOM 2961 O O . ASN A 1 396 ? 26.267 23.274 25.392 1.00 23.57 437 ASN A O 1
ATOM 2966 N N . GLY A 1 397 ? 26.400 21.050 25.644 1.00 20.55 438 GLY A N 1
ATOM 2967 C CA . GLY A 1 397 ? 25.000 20.951 26.009 1.00 20.87 438 GLY A CA 1
ATOM 2968 C C . GLY A 1 397 ? 24.088 21.112 24.807 1.00 22.05 438 GLY A C 1
ATOM 2969 O O . GLY A 1 397 ? 22.997 21.681 24.908 1.00 21.81 438 GLY A O 1
ATOM 2970 N N . ASP A 1 398 ? 24.544 20.620 23.660 1.00 20.72 439 ASP A N 1
ATOM 2971 C CA . ASP A 1 398 ? 23.761 20.691 22.431 1.00 21.18 439 ASP A CA 1
ATOM 2972 C C . ASP A 1 398 ? 23.193 19.314 22.124 1.00 20.06 439 ASP A C 1
ATOM 2973 O O . ASP A 1 398 ? 23.716 18.298 22.581 1.00 20.80 439 ASP A O 1
ATOM 2978 N N . LYS A 1 399 ? 22.115 19.292 21.352 1.00 20.56 440 LYS A N 1
ATOM 2979 C CA . LYS A 1 399 ? 21.490 18.044 20.937 1.00 22.11 440 LYS A CA 1
ATOM 2980 C C . LYS A 1 399 ? 21.902 17.829 19.484 1.00 20.30 440 LYS A C 1
ATOM 2981 O O . LYS A 1 399 ? 22.059 18.794 18.733 1.00 18.63 440 LYS A O 1
ATOM 2987 N N . VAL A 1 400 ? 22.086 16.572 19.094 1.00 19.08 441 VAL A N 1
ATOM 2988 C CA . VAL A 1 400 ? 22.466 16.251 17.724 1.00 20.01 441 VAL A CA 1
ATOM 2989 C C . VAL A 1 400 ? 21.457 15.282 17.125 1.00 18.62 441 VAL A C 1
ATOM 2990 O O . VAL A 1 400 ? 21.131 14.262 17.731 1.00 20.15 441 VAL A O 1
ATOM 2994 N N . GLN A 1 401 ? 20.963 15.606 15.937 1.00 16.05 442 GLN A N 1
ATOM 2995 C CA . GLN A 1 401 ? 19.996 14.752 15.264 1.00 15.19 442 GLN A CA 1
ATOM 2996 C C . GLN A 1 401 ? 20.654 14.095 14.063 1.00 15.27 442 GLN A C 1
ATOM 2997 O O . GLN A 1 401 ? 21.781 14.436 13.704 1.00 13.64 442 GLN A O 1
ATOM 3003 N N . TYR A 1 402 ? 19.946 13.152 13.447 1.00 15.46 443 TYR A N 1
ATOM 3004 C CA . TYR A 1 402 ? 20.469 12.440 12.287 1.00 15.16 443 TYR A CA 1
ATOM 3005 C C . TYR A 1 402 ? 19.553 12.524 11.080 1.00 15.64 443 TYR A C 1
ATOM 3006 O O . TYR A 1 402 ? 18.332 12.611 11.215 1.00 12.01 443 TYR A O 1
ATOM 3015 N N . PHE A 1 403 ? 20.162 12.499 9.900 1.00 14.83 444 PHE A N 1
ATOM 3016 C CA . PHE A 1 403 ? 19.406 12.424 8.662 1.00 15.61 444 PHE A CA 1
ATOM 3017 C C . PHE A 1 403 ? 20.169 11.570 7.670 1.00 15.11 444 PHE A C 1
ATOM 3018 O O . PHE A 1 403 ? 21.337 11.830 7.376 1.00 14.58 444 PHE A O 1
ATOM 3026 N N . GLN A 1 404 ? 19.496 10.536 7.179 1.00 14.23 445 GLN A N 1
ATOM 3027 C CA . GLN A 1 404 ? 20.042 9.639 6.174 1.00 14.81 445 GLN A CA 1
ATOM 3028 C C . GLN A 1 404 ? 18.844 9.176 5.357 1.00 15.26 445 GLN A C 1
ATOM 3029 O O . GLN A 1 404 ? 17.740 9.019 5.891 1.00 16.04 445 GLN A O 1
ATOM 3035 N N . ILE A 1 405 ? 19.053 8.978 4.064 1.00 16.38 446 ILE A N 1
ATOM 3036 C CA . ILE A 1 405 ? 17.969 8.546 3.192 1.00 17.74 446 ILE A CA 1
ATOM 3037 C C . ILE A 1 405 ? 17.644 7.071 3.353 1.00 18.79 446 ILE A C 1
ATOM 3038 O O . ILE A 1 405 ? 18.469 6.302 3.846 1.00 17.39 446 ILE A O 1
ATOM 3043 N N . LYS A 1 406 ? 16.439 6.672 2.955 1.00 17.89 447 LYS A N 1
ATOM 3044 C CA . LYS A 1 406 ? 16.066 5.263 3.013 1.00 18.13 447 LYS A CA 1
ATOM 3045 C C . LYS A 1 406 ? 16.841 4.623 1.867 1.00 17.86 447 LYS A C 1
ATOM 3046 O O . LYS A 1 406 ? 17.185 5.310 0.899 1.00 17.36 447 LYS A O 1
ATOM 3052 N N . ASN A 1 407 ? 17.122 3.325 1.964 1.00 17.63 448 ASN A N 1
ATOM 3053 C CA . ASN A 1 407 ? 17.875 2.636 0.918 1.00 16.92 448 ASN A CA 1
ATOM 3054 C C . ASN A 1 407 ? 17.223 2.707 -0.456 1.00 19.24 448 ASN A C 1
ATOM 3055 O O . ASN A 1 407 ? 17.925 2.632 -1.468 1.00 17.73 448 ASN A O 1
ATOM 3060 N N . ASN A 1 408 ? 15.900 2.868 -0.502 1.00 18.54 449 ASN A N 1
ATOM 3061 C CA . ASN A 1 408 ? 15.179 2.924 -1.775 1.00 19.46 449 ASN A CA 1
ATOM 3062 C C . ASN A 1 408 ? 14.812 4.349 -2.168 1.00 21.75 449 ASN A C 1
ATOM 3063 O O . ASN A 1 408 ? 13.919 4.553 -2.998 1.00 20.59 449 ASN A O 1
ATOM 3068 N N . SER A 1 409 ? 15.514 5.328 -1.600 1.00 21.61 450 SER A N 1
ATOM 3069 C CA . SER A 1 409 ? 15.245 6.740 -1.880 1.00 21.46 450 SER A CA 1
ATOM 3070 C C . SER A 1 409 ? 16.380 7.403 -2.666 1.00 22.14 450 SER A C 1
ATOM 3071 O O . SER A 1 409 ? 17.218 6.713 -3.245 1.00 21.67 450 SER A O 1
ATOM 3074 N N . ARG A 1 410 ? 16.384 8.735 -2.705 1.00 21.69 451 ARG A N 1
ATOM 3075 C CA . ARG A 1 410 ? 17.406 9.487 -3.440 1.00 22.59 451 ARG A CA 1
ATOM 3076 C C . ARG A 1 410 ? 18.010 10.556 -2.538 1.00 21.01 451 ARG A C 1
ATOM 3077 O O . ARG A 1 410 ? 17.322 11.117 -1.689 1.00 20.79 451 ARG A O 1
ATOM 3079 N N . SER A 1 411 ? 19.290 10.850 -2.741 1.00 21.82 452 SER A N 1
ATOM 3080 C CA . SER A 1 411 ? 19.977 11.847 -1.926 1.00 22.48 452 SER A CA 1
ATOM 3081 C C . SER A 1 411 ? 20.397 13.102 -2.683 1.00 22.51 452 SER A C 1
ATOM 3082 O O . SER A 1 411 ? 20.765 13.044 -3.857 1.00 21.67 452 SER A O 1
ATOM 3085 N N . GLY A 1 412 ? 20.330 14.238 -1.994 1.00 22.51 453 GLY A N 1
ATOM 3086 C CA . GLY A 1 412 ? 20.755 15.490 -2.587 1.00 22.56 453 GLY A CA 1
ATOM 3087 C C . GLY A 1 412 ? 22.256 15.562 -2.366 1.00 22.45 453 GLY A C 1
ATOM 3088 O O . GLY A 1 412 ? 22.850 14.607 -1.856 1.00 22.21 453 GLY A O 1
ATOM 3089 N N . GLY A 1 413 ? 22.877 16.675 -2.737 1.00 21.76 454 GLY A N 1
ATOM 3090 C CA . GLY A 1 413 ? 24.314 16.799 -2.558 1.00 20.32 454 GLY A CA 1
ATOM 3091 C C . GLY A 1 413 ? 24.701 18.054 -1.804 1.00 18.89 454 GLY A C 1
ATOM 3092 O O . GLY A 1 413 ? 23.851 18.887 -1.499 1.00 17.84 454 GLY A O 1
ATOM 3093 N N . THR A 1 414 ? 25.985 18.184 -1.490 1.00 18.44 455 THR A N 1
ATOM 3094 C CA . THR A 1 414 ? 26.492 19.354 -0.779 1.00 17.59 455 THR A CA 1
ATOM 3095 C C . THR A 1 414 ? 27.921 19.602 -1.249 1.00 17.34 455 THR A C 1
ATOM 3096 O O . THR A 1 414 ? 28.446 18.860 -2.080 1.00 16.84 455 THR A O 1
ATOM 3100 N N . ILE A 1 415 ? 28.544 20.646 -0.712 1.00 15.97 456 ILE A N 1
ATOM 3101 C CA . ILE A 1 415 ? 29.922 20.973 -1.058 1.00 14.37 456 ILE A CA 1
ATOM 3102 C C . ILE A 1 415 ? 30.885 20.148 -0.201 1.00 13.94 456 ILE A C 1
ATOM 3103 O O . ILE A 1 415 ? 32.101 20.223 -0.380 1.00 13.12 456 ILE A O 1
ATOM 3108 N N . GLY A 1 416 ? 30.333 19.374 0.730 1.00 13.37 457 GLY A N 1
ATOM 3109 C CA . GLY A 1 416 ? 31.145 18.570 1.634 1.00 13.87 457 GLY A CA 1
ATOM 3110 C C . GLY A 1 416 ? 32.249 17.736 1.007 1.00 14.83 457 GLY A C 1
ATOM 3111 O O . GLY A 1 416 ? 33.430 17.919 1.327 1.00 15.46 457 GLY A O 1
ATOM 3112 N N . PRO A 1 417 ? 31.896 16.782 0.129 1.00 13.27 458 PRO A N 1
ATOM 3113 C CA . PRO A 1 417 ? 32.876 15.920 -0.537 1.00 14.39 458 PRO A CA 1
ATOM 3114 C C . PRO A 1 417 ? 33.943 16.715 -1.289 1.00 14.44 458 PRO A C 1
ATOM 3115 O O . PRO A 1 417 ? 35.114 16.335 -1.303 1.00 14.79 458 PRO A O 1
ATOM 3119 N N . SER A 1 418 ? 33.531 17.814 -1.916 1.00 13.99 459 SER A N 1
ATOM 3120 C CA . SER A 1 418 ? 34.466 18.657 -2.654 1.00 12.51 459 SER A CA 1
ATOM 3121 C C . SER A 1 418 ? 35.509 19.258 -1.716 1.00 13.46 459 SER A C 1
ATOM 3122 O O . SER A 1 418 ? 36.708 19.185 -1.982 1.00 13.54 459 SER A O 1
ATOM 3125 N N . LEU A 1 419 ? 35.055 19.851 -0.619 1.00 13.47 460 LEU A N 1
ATOM 3126 C CA . LEU A 1 419 ? 35.983 20.463 0.325 1.00 14.95 460 LEU A CA 1
ATOM 3127 C C . LEU A 1 419 ? 36.917 19.435 0.943 1.00 14.02 460 LEU A C 1
ATOM 3128 O O . LEU A 1 419 ? 38.117 19.677 1.074 1.00 16.12 460 LEU A O 1
ATOM 3133 N N . ALA A 1 420 ? 36.372 18.280 1.309 1.00 15.67 461 ALA A N 1
ATOM 3134 C CA . ALA A 1 420 ? 37.176 17.223 1.911 1.00 13.83 461 ALA A CA 1
ATOM 3135 C C . ALA A 1 420 ? 38.249 16.719 0.951 1.00 14.75 461 ALA A C 1
ATOM 3136 O O . ALA A 1 420 ? 39.402 16.532 1.343 1.00 14.94 461 ALA A O 1
ATOM 3138 N N . SER A 1 421 ? 37.872 16.506 -0.306 1.00 13.35 462 SER A N 1
ATOM 3139 C CA . SER A 1 421 ? 38.808 16.005 -1.306 1.00 14.31 462 SER A CA 1
ATOM 3140 C C . SER A 1 421 ? 39.854 17.050 -1.693 1.00 15.00 462 SER A C 1
ATOM 3141 O O . SER A 1 421 ? 41.024 16.725 -1.903 1.00 14.52 462 SER A O 1
ATOM 3144 N N . GLN A 1 422 ? 39.428 18.305 -1.779 1.00 13.09 463 GLN A N 1
ATOM 3145 C CA . GLN A 1 422 ? 40.319 19.396 -2.157 1.00 15.52 463 GLN A CA 1
ATOM 3146 C C . GLN A 1 422 ? 41.369 19.735 -1.100 1.00 15.87 463 GLN A C 1
ATOM 3147 O O . GLN A 1 422 ? 42.486 20.135 -1.434 1.00 16.37 463 GLN A O 1
ATOM 3153 N N . THR A 1 423 ? 41.012 19.570 0.168 1.00 15.78 464 THR A N 1
ATOM 3154 C CA . THR A 1 423 ? 41.926 19.885 1.265 1.00 15.34 464 THR A CA 1
ATOM 3155 C C . THR A 1 423 ? 42.586 18.670 1.895 1.00 16.96 464 THR A C 1
ATOM 3156 O O . THR A 1 423 ? 43.716 18.755 2.377 1.00 16.53 464 THR A O 1
ATOM 3160 N N . GLY A 1 424 ? 41.879 17.544 1.895 1.00 17.17 465 GLY A N 1
ATOM 3161 C CA . GLY A 1 424 ? 42.408 16.344 2.515 1.00 18.09 465 GLY A CA 1
ATOM 3162 C C . GLY A 1 424 ? 42.020 16.329 3.988 1.00 16.87 465 GLY A C 1
ATOM 3163 O O . GLY A 1 424 ? 42.377 15.414 4.730 1.00 17.04 465 GLY A O 1
ATOM 3164 N N . ALA A 1 425 ? 41.271 17.345 4.408 1.00 16.27 466 ALA A N 1
ATOM 3165 C CA . ALA A 1 425 ? 40.834 17.468 5.797 1.00 15.62 466 ALA A CA 1
ATOM 3166 C C . ALA A 1 425 ? 39.524 16.746 6.089 1.00 15.96 466 ALA A C 1
ATOM 3167 O O . ALA A 1 425 ? 38.623 16.709 5.252 1.00 15.39 466 ALA A O 1
ATOM 3169 N N . ARG A 1 426 ? 39.425 16.166 7.281 1.00 14.83 467 ARG A N 1
ATOM 3170 C CA . ARG A 1 426 ? 38.205 15.481 7.682 1.00 15.65 467 ARG A CA 1
ATOM 3171 C C . ARG A 1 426 ? 37.071 16.505 7.649 1.00 16.64 467 ARG A C 1
ATOM 3172 O O . ARG A 1 426 ? 37.160 17.575 8.261 1.00 14.88 467 ARG A O 1
ATOM 3180 N N . THR A 1 427 ? 36.011 16.169 6.921 1.00 15.57 468 THR A N 1
ATOM 3181 C CA . THR A 1 427 ? 34.867 17.058 6.756 1.00 15.00 468 THR A CA 1
ATOM 3182 C C . THR A 1 427 ? 33.580 16.407 7.247 1.00 15.84 468 THR A C 1
ATOM 3183 O O . THR A 1 427 ? 33.316 15.237 6.965 1.00 14.46 468 THR A O 1
ATOM 3187 N N . ILE A 1 428 ? 32.790 17.181 7.986 1.00 13.49 469 ILE A N 1
ATOM 3188 C CA . ILE A 1 428 ? 31.531 16.715 8.543 1.00 14.95 469 ILE A CA 1
ATOM 3189 C C . ILE A 1 428 ? 30.357 17.478 7.929 1.00 13.86 469 ILE A C 1
ATOM 3190 O O . ILE A 1 428 ? 30.291 18.705 8.019 1.00 13.52 469 ILE A O 1
ATOM 3195 N N . ASP A 1 429 ? 29.441 16.755 7.289 1.00 14.00 470 ASP A N 1
ATOM 3196 C CA . ASP A 1 429 ? 28.270 17.388 6.698 1.00 12.85 470 ASP A CA 1
ATOM 3197 C C . ASP A 1 429 ? 27.148 17.401 7.718 1.00 12.86 470 ASP A C 1
ATOM 3198 O O . ASP A 1 429 ? 26.763 16.362 8.249 1.00 14.92 470 ASP A O 1
ATOM 3203 N N . LEU A 1 430 ? 26.630 18.589 7.995 1.00 13.22 471 LEU A N 1
ATOM 3204 C CA . LEU A 1 430 ? 25.548 18.746 8.950 1.00 13.94 471 LEU A CA 1
ATOM 3205 C C . LEU A 1 430 ? 24.811 20.039 8.650 1.00 12.75 471 LEU A C 1
ATOM 3206 O O . LEU A 1 430 ? 25.138 20.742 7.698 1.00 14.99 471 LEU A O 1
ATOM 3211 N N . GLY A 1 431 ? 23.807 20.353 9.453 1.00 13.50 472 GLY A N 1
ATOM 3212 C CA . GLY A 1 431 ? 23.086 21.586 9.220 1.00 13.59 472 GLY A CA 1
ATOM 3213 C C . GLY A 1 431 ? 21.795 21.686 9.989 1.00 12.32 472 GLY A C 1
ATOM 3214 O O . GLY A 1 431 ? 21.427 20.781 10.735 1.00 15.76 472 GLY A O 1
ATOM 3215 N N . ILE A 1 432 ? 21.117 22.811 9.815 1.00 13.28 473 ILE A N 1
ATOM 3216 C CA . ILE A 1 432 ? 19.841 23.045 10.462 1.00 13.49 473 ILE A CA 1
ATOM 3217 C C . ILE A 1 432 ? 18.811 22.469 9.495 1.00 15.74 473 ILE A C 1
ATOM 3218 O O . ILE A 1 432 ? 18.786 22.837 8.320 1.00 16.58 473 ILE A O 1
ATOM 3223 N N . ALA A 1 433 ? 17.983 21.553 9.986 1.00 15.18 474 ALA A N 1
ATOM 3224 C CA . ALA A 1 433 ? 16.969 20.914 9.151 1.00 15.06 474 ALA A CA 1
ATOM 3225 C C . ALA A 1 433 ? 15.804 21.848 8.855 1.00 15.29 474 ALA A C 1
ATOM 3226 O O . ALA A 1 433 ? 15.455 22.706 9.667 1.00 13.78 474 ALA A O 1
ATOM 3228 N N . GLN A 1 434 ? 15.206 21.681 7.681 1.00 13.31 475 GLN A N 1
ATOM 3229 C CA . GLN A 1 434 ? 14.083 22.516 7.287 1.00 14.35 475 GLN A CA 1
ATOM 3230 C C . GLN A 1 434 ? 13.068 21.720 6.476 1.00 13.85 475 GLN A C 1
ATOM 3231 O O . GLN A 1 434 ? 13.383 20.667 5.923 1.00 13.23 475 GLN A O 1
ATOM 3237 N N . LEU A 1 435 ? 11.846 22.232 6.419 1.00 13.66 476 LEU A N 1
ATOM 3238 C CA . LEU A 1 435 ? 10.787 21.610 5.634 1.00 15.07 476 LEU A CA 1
ATOM 3239 C C . LEU A 1 435 ? 10.755 22.317 4.284 1.00 14.93 476 LEU A C 1
ATOM 3240 O O . LEU A 1 435 ? 11.224 23.452 4.156 1.00 13.95 476 LEU A O 1
ATOM 3245 N N . SER A 1 436 ? 10.212 21.635 3.281 1.00 13.73 477 SER A N 1
ATOM 3246 C CA . SER A 1 436 ? 10.039 22.210 1.952 1.00 13.65 477 SER A CA 1
ATOM 3247 C C . SER A 1 436 ? 11.276 22.830 1.316 1.00 13.31 477 SER A C 1
ATOM 3248 O O . SER A 1 436 ? 11.199 23.911 0.728 1.00 13.18 477 SER A O 1
ATOM 3251 N N . MET A 1 437 ? 12.410 22.150 1.418 1.00 13.67 478 MET A N 1
ATOM 3252 C CA . MET A 1 437 ? 13.634 22.665 0.826 1.00 13.14 478 MET A CA 1
ATOM 3253 C C . MET A 1 437 ? 13.387 22.892 -0.668 1.00 14.56 478 MET A C 1
ATOM 3254 O O . MET A 1 437 ? 12.734 22.080 -1.329 1.00 13.09 478 MET A O 1
ATOM 3259 N N . HIS A 1 438 ? 13.903 24.009 -1.175 1.00 12.48 479 HIS A N 1
ATOM 3260 C CA . HIS A 1 438 ? 13.782 24.418 -2.574 1.00 12.35 479 HIS A CA 1
ATOM 3261 C C . HIS A 1 438 ? 12.427 24.988 -2.988 1.00 13.24 479 HIS A C 1
ATOM 3262 O O . HIS A 1 438 ? 12.208 25.295 -4.159 1.00 12.97 479 HIS A O 1
ATOM 3269 N N . SER A 1 439 ? 11.517 25.128 -2.033 1.00 11.83 480 SER A N 1
ATOM 3270 C CA . SER A 1 439 ? 10.233 25.744 -2.325 1.00 13.02 480 SER A CA 1
ATOM 3271 C C . SER A 1 439 ? 10.542 27.238 -2.397 1.00 13.63 480 SER A C 1
ATOM 3272 O O . SER A 1 439 ? 11.655 27.656 -2.075 1.00 12.51 480 SER A O 1
ATOM 3275 N N . ILE A 1 440 ? 9.577 28.047 -2.818 1.00 11.92 481 ILE A N 1
ATOM 3276 C CA . ILE A 1 440 ? 9.815 29.481 -2.862 1.00 11.56 481 ILE A CA 1
ATOM 3277 C C . ILE A 1 440 ? 9.673 30.028 -1.431 1.00 13.63 481 ILE A C 1
ATOM 3278 O O . ILE A 1 440 ? 10.189 31.096 -1.102 1.00 13.00 481 ILE A O 1
ATOM 3283 N N . ARG A 1 441 ? 8.981 29.279 -0.580 1.00 12.13 482 ARG A N 1
ATOM 3284 C CA . ARG A 1 441 ? 8.795 29.680 0.815 1.00 14.17 482 ARG A CA 1
ATOM 3285 C C . ARG A 1 441 ? 8.842 28.427 1.681 1.00 15.52 482 ARG A C 1
ATOM 3286 O O . ARG A 1 441 ? 7.922 27.603 1.657 1.00 15.54 482 ARG A O 1
ATOM 3294 N N . ALA A 1 442 ? 9.923 28.288 2.445 1.00 14.73 483 ALA A N 1
ATOM 3295 C CA . ALA A 1 442 ? 10.118 27.118 3.290 1.00 12.59 483 ALA A CA 1
ATOM 3296 C C . ALA A 1 442 ? 9.816 27.362 4.764 1.00 13.29 483 ALA A C 1
ATOM 3297 O O . ALA A 1 442 ? 9.280 28.406 5.143 1.00 12.33 483 ALA A O 1
ATOM 3299 N N . ALA A 1 443 ? 10.170 26.387 5.596 1.00 15.36 484 ALA A N 1
ATOM 3300 C CA . ALA A 1 443 ? 9.928 26.493 7.027 1.00 14.72 484 ALA A CA 1
ATOM 3301 C C . ALA A 1 443 ? 10.924 25.701 7.860 1.00 14.73 484 ALA A C 1
ATOM 3302 O O . ALA A 1 443 ? 11.475 24.695 7.413 1.00 13.55 484 ALA A O 1
ATOM 3304 N N . THR A 1 444 ? 11.150 26.171 9.081 1.00 14.27 485 THR A N 1
ATOM 3305 C CA . THR A 1 444 ? 12.041 25.501 10.018 1.00 14.31 485 THR A CA 1
ATOM 3306 C C . THR A 1 444 ? 11.517 25.828 11.412 1.00 15.47 485 THR A C 1
ATOM 3307 O O . THR A 1 444 ? 10.494 26.500 11.541 1.00 13.40 485 THR A O 1
ATOM 3311 N N . GLY A 1 445 ? 12.192 25.343 12.449 1.00 14.93 486 GLY A N 1
ATOM 3312 C CA . GLY A 1 445 ? 11.741 25.629 13.800 1.00 15.12 486 GLY A CA 1
ATOM 3313 C C . GLY A 1 445 ? 12.054 27.065 14.178 1.00 16.30 486 GLY A C 1
ATOM 3314 O O . GLY A 1 445 ? 13.045 27.630 13.719 1.00 15.90 486 GLY A O 1
ATOM 3315 N N . SER A 1 446 ? 11.214 27.666 15.016 1.00 16.22 487 SER A N 1
ATOM 3316 C CA . SER A 1 446 ? 11.440 29.049 15.433 1.00 17.73 487 SER A CA 1
ATOM 3317 C C . SER A 1 446 ? 12.669 29.181 16.332 1.00 17.55 487 SER A C 1
ATOM 3318 O O . SER A 1 446 ? 13.242 30.264 16.461 1.00 18.22 487 SER A O 1
ATOM 3321 N N . LYS A 1 447 ? 13.077 28.076 16.944 1.00 17.19 488 LYS A N 1
ATOM 3322 C CA . LYS A 1 447 ? 14.247 28.080 17.820 1.00 17.78 488 LYS A CA 1
ATOM 3323 C C . LYS A 1 447 ? 15.505 27.584 17.117 1.00 18.20 488 LYS A C 1
ATOM 3324 O O . LYS A 1 447 ? 16.612 27.687 17.651 1.00 17.48 488 LYS A O 1
ATOM 3330 N N . ASP A 1 448 ? 15.334 27.047 15.918 1.00 17.36 489 ASP A N 1
ATOM 3331 C CA . ASP A 1 448 ? 16.457 26.499 15.183 1.00 17.20 489 ASP A CA 1
ATOM 3332 C C . ASP A 1 448 ? 17.581 27.447 14.775 1.00 16.13 489 ASP A C 1
ATOM 3333 O O . ASP A 1 448 ? 18.735 27.029 14.714 1.00 15.94 489 ASP A O 1
ATOM 3338 N N . VAL A 1 449 ? 17.279 28.712 14.501 1.00 16.37 490 VAL A N 1
ATOM 3339 C CA . VAL A 1 449 ? 18.352 29.641 14.150 1.00 17.90 490 VAL A CA 1
ATOM 3340 C C . VAL A 1 449 ? 19.237 29.785 15.392 1.00 18.09 490 VAL A C 1
ATOM 3341 O O . VAL A 1 449 ? 20.460 29.677 15.312 1.00 17.85 490 VAL A O 1
ATOM 3345 N N . GLY A 1 450 ? 18.604 30.009 16.539 1.00 17.59 491 GLY A N 1
ATOM 3346 C CA . GLY A 1 450 ? 19.344 30.149 17.785 1.00 18.93 491 GLY A CA 1
ATOM 3347 C C . GLY A 1 450 ? 20.112 28.897 18.176 1.00 17.64 491 GLY A C 1
ATOM 3348 O O . GLY A 1 450 ? 21.264 28.973 18.613 1.00 18.79 491 GLY A O 1
ATOM 3349 N N . LEU A 1 451 ? 19.478 27.737 18.031 1.00 16.37 492 LEU A N 1
ATOM 3350 C CA . LEU A 1 451 ? 20.131 26.477 18.370 1.00 16.78 492 LEU A CA 1
ATOM 3351 C C . LEU A 1 451 ? 21.317 26.240 17.441 1.00 16.37 492 LEU A C 1
ATOM 3352 O O . LEU A 1 451 ? 22.322 25.645 17.837 1.00 17.57 492 LEU A O 1
ATOM 3357 N N . GLY A 1 452 ? 21.195 26.711 16.204 1.00 15.85 493 GLY A N 1
ATOM 3358 C CA . GLY A 1 452 ? 22.272 26.553 15.245 1.00 16.69 493 GLY A CA 1
ATOM 3359 C C . GLY A 1 452 ? 23.452 27.414 15.647 1.00 16.14 493 GLY A C 1
ATOM 3360 O O . GLY A 1 452 ? 24.594 26.956 15.653 1.00 16.19 493 GLY A O 1
ATOM 3361 N N . VAL A 1 453 ? 23.173 28.667 15.989 1.00 16.54 494 VAL A N 1
ATOM 3362 C CA . VAL A 1 453 ? 24.222 29.591 16.406 1.00 17.51 494 VAL A CA 1
ATOM 3363 C C . VAL A 1 453 ? 24.942 29.022 17.623 1.00 17.46 494 VAL A C 1
ATOM 3364 O O . VAL A 1 453 ? 26.169 29.039 17.698 1.00 19.15 494 VAL A O 1
ATOM 3368 N N . LYS A 1 454 ? 24.166 28.515 18.573 1.00 18.97 495 LYS A N 1
ATOM 3369 C CA . LYS A 1 454 ? 24.721 27.944 19.792 1.00 19.66 495 LYS A CA 1
ATOM 3370 C C . LYS A 1 454 ? 25.682 26.810 19.461 1.00 19.18 495 LYS A C 1
ATOM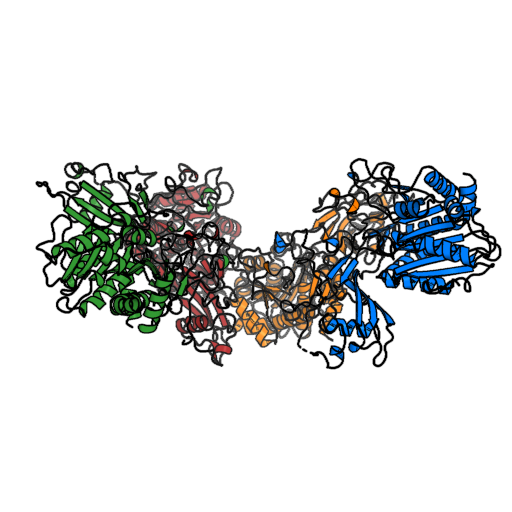 3371 O O . LYS A 1 454 ? 26.790 26.752 19.994 1.00 17.99 495 LYS A O 1
ATOM 3377 N N . PHE A 1 455 ? 25.262 25.914 18.573 1.00 16.83 496 PHE A N 1
ATOM 3378 C CA . PHE A 1 455 ? 26.110 24.796 18.185 1.00 17.11 496 PHE A CA 1
ATOM 3379 C C . PHE A 1 455 ? 27.400 25.238 17.496 1.00 15.90 496 PHE A C 1
ATOM 3380 O O . PHE A 1 455 ? 28.483 24.757 17.833 1.00 17.31 496 PHE A O 1
ATOM 3388 N N . PHE A 1 456 ? 27.289 26.137 16.521 1.00 16.13 497 PHE A N 1
ATOM 3389 C CA . PHE A 1 456 ? 28.470 26.603 15.798 1.00 16.63 497 PHE A CA 1
ATOM 3390 C C . PHE A 1 456 ? 29.418 27.391 16.693 1.00 18.23 497 PHE A C 1
ATOM 3391 O O . PHE A 1 456 ? 30.636 27.348 16.509 1.00 17.81 497 PHE A O 1
ATOM 3399 N N . ASN A 1 457 ? 28.857 28.121 17.651 1.00 19.86 498 ASN A N 1
ATOM 3400 C CA . ASN A 1 457 ? 29.672 28.896 18.580 1.00 21.56 498 ASN A CA 1
ATOM 3401 C C . ASN A 1 457 ? 30.486 27.882 19.377 1.00 20.52 498 ASN A C 1
ATOM 3402 O O . ASN A 1 457 ? 31.690 28.050 19.574 1.00 21.37 498 ASN A O 1
ATOM 3407 N N . GLY A 1 458 ? 29.815 26.822 19.818 1.00 19.56 499 GLY A N 1
ATOM 3408 C CA . GLY A 1 458 ? 30.476 25.774 20.577 1.00 19.22 499 GLY A CA 1
ATOM 3409 C C . GLY A 1 458 ? 31.577 25.114 19.770 1.00 19.50 499 GLY A C 1
ATOM 3410 O O . GLY A 1 458 ? 32.603 24.709 20.319 1.00 19.23 499 GLY A O 1
ATOM 3411 N N . PHE A 1 459 ? 31.366 24.998 18.462 1.00 18.46 500 PHE A N 1
ATOM 3412 C CA . PHE A 1 459 ? 32.368 24.397 17.585 1.00 17.24 500 PHE A CA 1
ATOM 3413 C C . PHE A 1 459 ? 33.661 25.208 17.608 1.00 17.87 500 PHE A C 1
ATOM 3414 O O . PHE A 1 459 ? 34.737 24.668 17.852 1.00 17.15 500 PHE A O 1
ATOM 3422 N N . PHE A 1 460 ? 33.558 26.507 17.344 1.00 18.58 501 PHE A N 1
ATOM 3423 C CA . PHE A 1 460 ? 34.748 27.350 17.328 1.00 19.01 501 PHE A CA 1
ATOM 3424 C C . PHE A 1 460 ? 35.468 27.340 18.670 1.00 20.95 501 PHE A C 1
ATOM 3425 O O . PHE A 1 460 ? 36.697 27.363 18.727 1.00 21.47 501 PHE A O 1
ATOM 3433 N N . LYS A 1 461 ? 34.699 27.281 19.748 1.00 21.43 502 LYS A N 1
ATOM 3434 C CA . LYS A 1 461 ? 35.269 27.279 21.085 1.00 23.78 502 LYS A CA 1
ATOM 3435 C C . LYS A 1 461 ? 35.948 25.979 21.504 1.00 23.67 502 LYS A C 1
ATOM 3436 O O . LYS A 1 461 ? 37.034 26.008 22.084 1.00 20.84 502 LYS A O 1
ATOM 3442 N N . HIS A 1 462 ? 35.335 24.841 21.187 1.00 22.96 503 HIS A N 1
ATOM 3443 C CA . HIS A 1 462 ? 35.877 23.561 21.634 1.00 23.40 503 HIS A CA 1
ATOM 3444 C C . HIS A 1 462 ? 36.352 22.507 20.640 1.00 21.34 503 HIS A C 1
ATOM 3445 O O . HIS A 1 462 ? 36.840 21.463 21.069 1.00 20.64 503 HIS A O 1
ATOM 3452 N N . TRP A 1 463 ? 36.231 22.743 19.337 1.00 19.28 504 TRP A N 1
ATOM 3453 C CA . TRP A 1 463 ? 36.645 21.707 18.389 1.00 18.99 504 TRP A CA 1
ATOM 3454 C C . TRP A 1 463 ? 38.100 21.260 18.525 1.00 18.36 504 TRP A C 1
ATOM 3455 O O . TRP A 1 463 ? 38.390 20.066 18.468 1.00 17.81 504 TRP A O 1
ATOM 3466 N N . ARG A 1 464 ? 39.016 22.207 18.708 1.00 18.38 505 ARG A N 1
ATOM 3467 C CA . ARG A 1 464 ? 40.429 21.860 18.826 1.00 19.92 505 ARG A CA 1
ATOM 3468 C C . ARG A 1 464 ? 40.671 20.919 20.005 1.00 19.25 505 ARG A C 1
ATOM 3469 O O . ARG A 1 464 ? 41.350 19.900 19.871 1.00 20.79 505 ARG A O 1
ATOM 3477 N N . SER A 1 465 ? 40.102 21.256 21.156 1.00 21.05 506 SER A N 1
ATOM 3478 C CA . SER A 1 465 ? 40.263 20.440 22.357 1.00 23.35 506 SER A CA 1
ATOM 3479 C C . SER A 1 465 ? 39.676 19.045 22.184 1.00 24.59 506 SER A C 1
ATOM 3480 O O . SER A 1 465 ? 40.235 18.062 22.671 1.00 23.26 506 SER A O 1
ATOM 3483 N N . VAL A 1 466 ? 38.545 18.960 21.492 1.00 24.52 507 VAL A N 1
ATOM 3484 C CA . VAL A 1 466 ? 37.890 17.678 21.267 1.00 24.53 507 VAL A CA 1
ATOM 3485 C C . VAL A 1 466 ? 38.642 16.814 20.258 1.00 24.74 507 VAL A C 1
ATOM 3486 O O . VAL A 1 466 ? 38.834 15.616 20.476 1.00 24.97 507 VAL A O 1
ATOM 3490 N N . TYR A 1 467 ? 39.074 17.416 19.156 1.00 23.85 508 TYR A N 1
ATOM 3491 C CA . TYR A 1 467 ? 39.787 16.660 18.139 1.00 24.39 508 TYR A CA 1
ATOM 3492 C C . TYR A 1 467 ? 41.105 16.122 18.694 1.00 25.71 508 TYR A C 1
ATOM 3493 O O . TYR A 1 467 ? 41.595 15.084 18.244 1.00 25.91 508 TYR A O 1
ATOM 3502 N N . ASP A 1 468 ? 41.671 16.817 19.680 1.00 24.67 509 ASP A N 1
ATOM 3503 C CA . ASP A 1 468 ? 42.925 16.371 20.290 1.00 26.85 509 ASP A CA 1
ATOM 3504 C C . ASP A 1 468 ? 42.778 14.988 20.913 1.00 27.26 509 ASP A C 1
ATOM 3505 O O . ASP A 1 468 ? 43.742 14.231 20.987 1.00 28.40 509 ASP A O 1
ATOM 3510 N N . GLU A 1 469 ? 41.571 14.664 21.368 1.00 29.93 510 GLU A N 1
ATOM 3511 C CA . GLU A 1 469 ? 41.322 13.372 22.000 1.00 32.89 510 GLU A CA 1
ATOM 3512 C C . GLU A 1 469 ? 41.400 12.204 21.026 1.00 33.91 510 GLU A C 1
ATOM 3513 O O . GLU A 1 469 ? 41.479 11.050 21.445 1.00 33.97 510 GLU A O 1
ATOM 3519 N N . PHE A 1 470 ? 41.370 12.499 19.731 1.00 33.63 511 PHE A N 1
ATOM 3520 C CA . PHE A 1 470 ? 41.456 11.452 18.722 1.00 35.72 511 PHE A CA 1
ATOM 3521 C C . PHE A 1 470 ? 42.899 11.336 18.243 1.00 38.66 511 PHE A C 1
ATOM 3522 O O . PHE A 1 470 ? 43.105 11.035 17.048 1.00 41.42 511 PHE A O 1
ATOM 3530 N N . HIS B 1 6 ? -6.347 59.520 -7.781 1.00 40.78 47 HIS B N 1
ATOM 3531 C CA . HIS B 1 6 ? -6.233 59.310 -6.307 1.00 40.54 47 HIS B CA 1
ATOM 3532 C C . HIS B 1 6 ? -7.445 58.554 -5.763 1.00 38.78 47 HIS B C 1
ATOM 3533 O O . HIS B 1 6 ? -7.323 57.758 -4.832 1.00 37.78 47 HIS B O 1
ATOM 3535 N N . ASN B 1 7 ? -8.612 58.810 -6.347 1.00 36.84 48 ASN B N 1
ATOM 3536 C CA . ASN B 1 7 ? -9.842 58.147 -5.927 1.00 34.07 48 ASN B CA 1
ATOM 3537 C C . ASN B 1 7 ? -9.752 56.643 -6.188 1.00 32.38 48 ASN B C 1
ATOM 3538 O O . ASN B 1 7 ? -10.147 55.836 -5.346 1.00 29.75 48 ASN B O 1
ATOM 3540 N N . TYR B 1 8 ? -9.234 56.271 -7.356 1.00 30.88 49 TYR B N 1
ATOM 3541 C CA . TYR B 1 8 ? -9.097 54.861 -7.704 1.00 29.46 49 TYR B CA 1
ATOM 3542 C C . TYR B 1 8 ? -8.086 54.166 -6.804 1.00 27.91 49 TYR B C 1
ATOM 3543 O O . TYR B 1 8 ? -8.294 53.028 -6.390 1.00 26.17 49 TYR B O 1
ATOM 3552 N N . GLU B 1 9 ? -6.991 54.855 -6.502 1.00 27.64 50 GLU B N 1
ATOM 3553 C CA . GLU B 1 9 ? -5.957 54.297 -5.640 1.00 28.01 50 GLU B CA 1
ATOM 3554 C C . GLU B 1 9 ? -6.506 54.068 -4.237 1.00 26.99 50 GLU B C 1
ATOM 3555 O O . GLU B 1 9 ? -6.251 53.030 -3.625 1.00 24.67 50 GLU B O 1
ATOM 3561 N N . ASP B 1 10 ? -7.264 55.038 -3.731 1.00 24.66 51 ASP B N 1
ATOM 3562 C CA . ASP B 1 10 ? -7.835 54.924 -2.395 1.00 24.87 51 ASP B CA 1
ATOM 3563 C C . ASP B 1 10 ? -8.817 53.764 -2.276 1.00 22.42 51 ASP B C 1
ATOM 3564 O O . ASP B 1 10 ? -8.768 53.002 -1.312 1.00 20.28 51 ASP B O 1
ATOM 3569 N N . ILE B 1 11 ? -9.710 53.627 -3.252 1.00 21.01 52 ILE B N 1
ATOM 3570 C CA . ILE B 1 11 ? -10.689 52.550 -3.203 1.00 21.03 52 ILE B CA 1
ATOM 3571 C C . ILE B 1 11 ? -9.990 51.198 -3.359 1.00 19.86 52 ILE B C 1
ATOM 3572 O O . ILE B 1 11 ? -10.437 50.189 -2.804 1.00 17.43 52 ILE B O 1
ATOM 3577 N N . ALA B 1 12 ? -8.886 51.183 -4.103 1.00 19.87 53 ALA B N 1
ATOM 3578 C CA . ALA B 1 12 ? -8.125 49.952 -4.293 1.00 18.62 53 ALA B CA 1
ATOM 3579 C C . ALA B 1 12 ? -7.591 49.512 -2.934 1.00 19.52 53 ALA B C 1
ATOM 3580 O O . ALA B 1 12 ? -7.657 48.332 -2.581 1.00 16.77 53 ALA B O 1
ATOM 3582 N N . GLN B 1 13 ? -7.066 50.468 -2.170 1.00 19.24 54 GLN B N 1
ATOM 3583 C CA . GLN B 1 13 ? -6.539 50.178 -0.840 1.00 19.56 54 GLN B CA 1
ATOM 3584 C C . GLN B 1 13 ? -7.645 49.730 0.109 1.00 17.98 54 GLN B C 1
ATOM 3585 O O . GLN B 1 13 ? -7.434 48.850 0.941 1.00 18.04 54 GLN B O 1
ATOM 3591 N N . GLU B 1 14 ? -8.822 50.338 -0.004 1.00 17.87 55 GLU B N 1
ATOM 3592 C CA . GLU B 1 14 ? -9.943 49.960 0.854 1.00 18.55 55 GLU B CA 1
ATOM 3593 C C . GLU B 1 14 ? -10.315 48.506 0.579 1.00 17.20 55 GLU B C 1
ATOM 3594 O O . GLU B 1 14 ? -10.644 47.750 1.499 1.00 16.22 55 GLU B O 1
ATOM 3600 N N . PHE B 1 15 ? -10.270 48.125 -0.695 1.00 16.48 56 PHE B N 1
ATOM 3601 C CA . PHE B 1 15 ? -10.592 46.757 -1.085 1.00 15.33 56 PHE B CA 1
ATOM 3602 C C . PHE B 1 15 ? -9.572 45.795 -0.485 1.00 14.57 56 PHE B C 1
ATOM 3603 O O . PHE B 1 15 ? -9.932 44.756 0.068 1.00 14.79 56 PHE B O 1
ATOM 3611 N N . ILE B 1 16 ? -8.294 46.143 -0.602 1.00 15.70 57 ILE B N 1
ATOM 3612 C CA . ILE B 1 16 ? -7.235 45.307 -0.045 1.00 16.09 57 ILE B CA 1
ATOM 3613 C C . ILE B 1 16 ? -7.457 45.118 1.458 1.00 15.51 57 ILE B C 1
ATOM 3614 O O . ILE B 1 16 ? -7.405 43.998 1.965 1.00 14.50 57 ILE B O 1
ATOM 3619 N N . ASP B 1 17 ? -7.719 46.211 2.171 1.00 17.06 58 ASP B N 1
ATOM 3620 C CA . ASP B 1 17 ? -7.954 46.119 3.611 1.00 18.60 58 ASP B CA 1
ATOM 3621 C C . ASP B 1 17 ? -9.189 45.276 3.918 1.00 16.05 58 ASP B C 1
ATOM 3622 O O . ASP B 1 17 ? -9.201 44.501 4.871 1.00 17.29 58 ASP B O 1
ATOM 3627 N N . PHE B 1 18 ? -10.226 45.444 3.103 1.00 16.49 59 PHE B N 1
ATOM 3628 C CA . PHE B 1 18 ? -11.473 44.703 3.253 1.00 15.58 59 PHE B CA 1
ATOM 3629 C C . PHE B 1 18 ? -11.202 43.202 3.155 1.00 15.53 59 PHE B C 1
ATOM 3630 O O . PHE B 1 18 ? -11.652 42.421 3.994 1.00 14.56 59 PHE B O 1
ATOM 3638 N N . ILE B 1 19 ? -10.456 42.805 2.129 1.00 14.95 60 ILE B N 1
ATOM 3639 C CA . ILE B 1 19 ? -10.130 41.395 1.929 1.00 14.50 60 ILE B CA 1
ATOM 3640 C C . ILE B 1 19 ? -9.302 40.854 3.092 1.00 14.41 60 ILE B C 1
ATOM 3641 O O . ILE B 1 19 ? -9.549 39.759 3.593 1.00 14.89 60 ILE B O 1
ATOM 3646 N N . TYR B 1 20 ? -8.322 41.639 3.522 1.00 13.98 61 TYR B N 1
ATOM 3647 C CA . TYR B 1 20 ? -7.432 41.249 4.608 1.00 14.77 61 TYR B CA 1
ATOM 3648 C C . TYR B 1 20 ? -8.123 41.118 5.972 1.00 16.66 61 TYR B C 1
ATOM 3649 O O . TYR B 1 20 ? -7.877 40.165 6.716 1.00 15.65 61 TYR B O 1
ATOM 3658 N N . LYS B 1 21 ? -8.992 42.071 6.293 1.00 15.40 62 LYS B N 1
ATOM 3659 C CA . LYS B 1 21 ? -9.678 42.073 7.583 1.00 17.77 62 LYS B CA 1
ATOM 3660 C C . LYS B 1 21 ? -10.932 41.209 7.680 1.00 16.88 62 LYS B C 1
ATOM 3661 O O . LYS B 1 21 ? -11.468 41.013 8.769 1.00 15.61 62 LYS B O 1
ATOM 3667 N N . ASN B 1 22 ? -11.391 40.678 6.552 1.00 15.73 63 ASN B N 1
ATOM 3668 C CA . ASN B 1 22 ? -12.594 39.847 6.536 1.00 16.95 63 ASN B CA 1
ATOM 3669 C C . ASN B 1 22 ? -12.328 38.591 5.708 1.00 16.25 63 ASN B C 1
ATOM 3670 O O . ASN B 1 22 ? -12.839 38.441 4.601 1.00 15.61 63 ASN B O 1
ATOM 3675 N N . PRO B 1 23 ? -11.525 37.665 6.254 1.00 16.67 64 PRO B N 1
ATOM 3676 C CA . PRO B 1 23 ? -11.160 36.413 5.583 1.00 16.27 64 PRO B CA 1
ATOM 3677 C C . PRO B 1 23 ? -12.249 35.398 5.250 1.00 16.34 64 PRO B C 1
ATOM 3678 O O . PRO B 1 23 ? -12.165 34.730 4.220 1.00 16.63 64 PRO B O 1
ATOM 3682 N N . THR B 1 24 ? -13.260 35.265 6.101 1.00 15.15 65 THR B N 1
ATOM 3683 C CA . THR B 1 24 ? -14.316 34.292 5.830 1.00 15.71 65 THR B CA 1
ATOM 3684 C C . THR B 1 24 ? -15.616 34.945 5.385 1.00 16.55 65 THR B C 1
ATOM 3685 O O . THR B 1 24 ? -15.813 36.147 5.558 1.00 16.03 65 THR B O 1
ATOM 3689 N N . THR B 1 25 ? -16.506 34.136 4.819 1.00 16.08 66 THR B N 1
ATOM 3690 C CA . THR B 1 25 ? -17.795 34.628 4.352 1.00 15.39 66 THR B CA 1
ATOM 3691 C C . THR B 1 25 ? -18.525 35.330 5.503 1.00 16.85 66 THR B C 1
ATOM 3692 O O . THR B 1 25 ? -19.165 36.364 5.303 1.00 15.97 66 THR B O 1
ATOM 3696 N N . TYR B 1 26 ? -18.418 34.769 6.705 1.00 14.42 67 TYR B N 1
ATOM 3697 C CA . TYR B 1 26 ? -19.051 35.366 7.880 1.00 16.54 67 TYR B CA 1
ATOM 3698 C C . TYR B 1 26 ? -18.545 36.793 8.098 1.00 16.57 67 TYR B C 1
ATOM 3699 O O . TYR B 1 26 ? -19.340 37.709 8.317 1.00 16.43 67 TYR B O 1
ATOM 3708 N N . HIS B 1 27 ? -17.227 36.981 8.042 1.00 16.34 68 HIS B N 1
ATOM 3709 C CA . HIS B 1 27 ? -16.649 38.315 8.237 1.00 17.51 68 HIS B CA 1
ATOM 3710 C C . HIS B 1 27 ? -17.114 39.278 7.153 1.00 16.44 68 HIS B C 1
ATOM 3711 O O . HIS B 1 27 ? -17.469 40.417 7.442 1.00 16.46 68 HIS B O 1
ATOM 3718 N N . VAL B 1 28 ? -17.092 38.821 5.905 1.00 14.30 69 VAL B N 1
ATOM 3719 C CA . VAL B 1 28 ? -17.510 39.649 4.777 1.00 15.23 69 VAL B CA 1
ATOM 3720 C C . VAL B 1 28 ? -18.944 40.152 4.959 1.00 16.27 69 VAL B C 1
ATOM 3721 O O . VAL B 1 28 ? -19.219 41.342 4.791 1.00 15.32 69 VAL B O 1
ATOM 3725 N N . VAL B 1 29 ? -19.857 39.251 5.308 1.00 15.84 70 VAL B N 1
ATOM 3726 C CA . VAL B 1 29 ? -21.247 39.649 5.506 1.00 17.22 70 VAL B CA 1
ATOM 3727 C C . VAL B 1 29 ? -21.360 40.619 6.683 1.00 17.50 70 VAL B C 1
ATOM 3728 O O . VAL B 1 29 ? -22.097 41.603 6.613 1.00 18.32 70 VAL B O 1
ATOM 3732 N N . SER B 1 30 ? -20.617 40.348 7.751 1.00 17.48 71 SER B N 1
ATOM 3733 C CA . SER B 1 30 ? -20.634 41.207 8.932 1.00 19.18 71 SER B CA 1
ATOM 3734 C C . SER B 1 30 ? -20.127 42.597 8.558 1.00 19.41 71 SER B C 1
ATOM 3735 O O . SER B 1 30 ? -20.657 43.614 9.015 1.00 18.94 71 SER B O 1
ATOM 3738 N N . PHE B 1 31 ? -19.096 42.632 7.719 1.00 17.74 72 PHE B N 1
ATOM 3739 C CA . PHE B 1 31 ? -18.513 43.884 7.253 1.00 18.21 72 PHE B CA 1
ATOM 3740 C C . PHE B 1 31 ? -19.557 44.724 6.524 1.00 19.09 72 PHE B C 1
ATOM 3741 O O . PHE B 1 31 ? -19.716 45.916 6.797 1.00 18.09 72 PHE B O 1
ATOM 3749 N N . PHE B 1 32 ? -20.265 44.106 5.583 1.00 18.20 73 PHE B N 1
ATOM 3750 C CA . PHE B 1 32 ? -21.272 44.836 4.830 1.00 18.32 73 PHE B CA 1
ATOM 3751 C C . PHE B 1 32 ? -22.441 45.263 5.709 1.00 18.83 73 PHE B C 1
ATOM 3752 O O . PHE B 1 32 ? -23.001 46.343 5.517 1.00 18.89 73 PHE B O 1
ATOM 3760 N N . ALA B 1 33 ? -22.800 44.428 6.679 1.00 18.16 74 ALA B N 1
ATOM 3761 C CA . ALA B 1 33 ? -23.896 44.761 7.582 1.00 19.66 74 ALA B CA 1
ATOM 3762 C C . ALA B 1 33 ? -23.552 46.041 8.343 1.00 21.32 74 ALA B C 1
ATOM 3763 O O . ALA B 1 33 ? -24.374 46.950 8.456 1.00 19.31 74 ALA B O 1
ATOM 3765 N N . GLU B 1 34 ? -22.331 46.109 8.865 1.00 22.24 75 GLU B N 1
ATOM 3766 C CA . GLU B 1 34 ? -21.899 47.290 9.604 1.00 25.30 75 GLU B CA 1
ATOM 3767 C C . GLU B 1 34 ? -21.859 48.520 8.709 1.00 23.92 75 GLU B C 1
ATOM 3768 O O . GLU B 1 34 ? -22.225 49.619 9.131 1.00 23.14 75 GLU B O 1
ATOM 3774 N N . LEU B 1 35 ? -21.415 48.333 7.472 1.00 21.97 76 LEU B N 1
ATOM 3775 C CA . LEU B 1 35 ? -21.340 49.429 6.517 1.00 22.61 76 LEU B CA 1
ATOM 3776 C C . LEU B 1 35 ? -22.746 49.948 6.251 1.00 22.03 76 LEU B C 1
ATOM 3777 O O . LEU B 1 35 ? -22.980 51.157 6.204 1.00 22.77 76 LEU B O 1
ATOM 3782 N N . LEU B 1 36 ? -23.679 49.018 6.078 1.00 19.29 77 LEU B N 1
ATOM 3783 C CA . LEU B 1 36 ? -25.066 49.367 5.819 1.00 20.18 77 LEU B CA 1
ATOM 3784 C C . LEU B 1 36 ? -25.672 50.104 7.013 1.00 21.02 77 LEU B C 1
ATOM 3785 O O . LEU B 1 36 ? -26.410 51.074 6.832 1.00 19.84 77 LEU B O 1
ATOM 3790 N N . ASP B 1 37 ? -25.358 49.648 8.225 1.00 22.45 78 ASP B N 1
ATOM 3791 C CA . ASP B 1 37 ? -25.869 50.297 9.432 1.00 23.64 78 ASP B CA 1
ATOM 3792 C C . ASP B 1 37 ? -25.395 51.743 9.462 1.00 25.07 78 ASP B C 1
ATOM 3793 O O . ASP B 1 37 ? -26.176 52.660 9.717 1.00 24.54 78 ASP B O 1
ATOM 3798 N N . LYS B 1 38 ? -24.107 51.938 9.201 1.00 25.51 79 LYS B N 1
ATOM 3799 C CA . LYS B 1 38 ? -23.518 53.268 9.204 1.00 28.14 79 LYS B CA 1
ATOM 3800 C C . LYS B 1 38 ? -24.176 54.189 8.184 1.00 28.01 79 LYS B C 1
ATOM 3801 O O . LYS B 1 38 ? -24.199 55.406 8.370 1.00 28.11 79 LYS B O 1
ATOM 3807 N N . HIS B 1 39 ? -24.710 53.618 7.108 1.00 25.75 80 HIS B N 1
ATOM 3808 C CA . HIS B 1 39 ? -25.360 54.425 6.085 1.00 24.82 80 HIS B CA 1
ATOM 3809 C C . HIS B 1 39 ? -26.881 54.411 6.175 1.00 24.86 80 HIS B C 1
ATOM 3810 O O . HIS B 1 39 ? -27.591 54.631 5.192 1.00 24.44 80 HIS B O 1
ATOM 3817 N N . ASN B 1 40 ? -27.360 54.150 7.384 1.00 25.17 81 ASN B N 1
ATOM 3818 C CA . ASN B 1 40 ? -28.777 54.141 7.712 1.00 27.29 81 ASN B CA 1
ATOM 3819 C C . ASN B 1 40 ? -29.722 53.157 7.037 1.00 25.93 81 ASN B C 1
ATOM 3820 O O . ASN B 1 40 ? -30.871 53.495 6.750 1.00 23.66 81 ASN B O 1
ATOM 3825 N N . PHE B 1 41 ? -29.243 51.947 6.773 1.00 22.60 82 PHE B N 1
ATOM 3826 C CA . PHE B 1 41 ? -30.107 50.918 6.216 1.00 21.20 82 PHE B CA 1
ATOM 3827 C C . PHE B 1 41 ? -30.591 50.209 7.469 1.00 21.48 82 PHE B C 1
ATOM 3828 O O . PHE B 1 41 ? -29.804 49.956 8.380 1.00 22.61 82 PHE B O 1
ATOM 3836 N N . LYS B 1 42 ? -31.876 49.894 7.528 1.00 21.32 83 LYS B N 1
ATOM 3837 C CA . LYS B 1 42 ? -32.429 49.233 8.700 1.00 23.65 83 LYS B CA 1
ATOM 3838 C C . LYS B 1 42 ? -32.453 47.715 8.555 1.00 21.92 83 LYS B C 1
ATOM 3839 O O . LYS B 1 42 ? -32.991 47.185 7.588 1.00 20.20 83 LYS B O 1
ATOM 3845 N N . TYR B 1 43 ? -31.864 47.021 9.522 1.00 21.41 84 TYR B N 1
ATOM 3846 C CA . TYR B 1 43 ? -31.839 45.566 9.493 1.00 21.36 84 TYR B CA 1
ATOM 3847 C C . TYR B 1 43 ? -33.190 44.974 9.848 1.00 22.63 84 TYR B C 1
ATOM 3848 O O . TYR B 1 43 ? -33.811 45.363 10.838 1.00 22.63 84 TYR B O 1
ATOM 3857 N N . LEU B 1 44 ? -33.635 44.027 9.030 1.00 20.38 85 LEU B N 1
ATOM 3858 C CA . LEU B 1 44 ? -34.899 43.344 9.250 1.00 20.07 85 LEU B CA 1
ATOM 3859 C C . LEU B 1 44 ? -34.604 41.853 9.380 1.00 21.55 85 LEU B C 1
ATOM 3860 O O . LEU B 1 44 ? -33.887 41.284 8.558 1.00 21.30 85 LEU B O 1
ATOM 3865 N N . SER B 1 45 ? -35.146 41.225 10.415 1.00 20.31 86 SER B N 1
ATOM 3866 C CA . SER B 1 45 ? -34.934 39.799 10.627 1.00 20.24 86 SER B CA 1
ATOM 3867 C C . SER B 1 45 ? -35.859 38.957 9.756 1.00 20.68 86 SER B C 1
ATOM 3868 O O . SER B 1 45 ? -37.056 39.234 9.653 1.00 19.58 86 SER B O 1
ATOM 3871 N N . GLU B 1 46 ? -35.294 37.927 9.130 1.00 19.93 87 GLU B N 1
ATOM 3872 C CA . GLU B 1 46 ? -36.055 37.022 8.278 1.00 21.75 87 GLU B CA 1
ATOM 3873 C C . GLU B 1 46 ? -37.108 36.261 9.064 1.00 21.10 87 GLU B C 1
ATOM 3874 O O . GLU B 1 46 ? -38.143 35.876 8.525 1.00 21.73 87 GLU B O 1
ATOM 3880 N N . LYS B 1 47 ? -36.828 36.024 10.339 1.00 21.04 88 LYS B N 1
ATOM 3881 C CA . LYS B 1 47 ? -37.746 35.263 11.175 1.00 22.72 88 LYS B CA 1
ATOM 3882 C C . LYS B 1 47 ? -38.961 36.041 11.663 1.00 22.31 88 LYS B C 1
ATOM 3883 O O . LYS B 1 47 ? -39.801 35.493 12.370 1.00 21.80 88 LYS B O 1
ATOM 3889 N N . SER B 1 48 ? -39.047 37.314 11.285 1.00 23.45 89 SER B N 1
ATOM 3890 C CA . SER B 1 48 ? -40.176 38.156 11.676 1.00 24.46 89 SER B CA 1
ATOM 3891 C C . SER B 1 48 ? -40.921 38.708 10.456 1.00 23.11 89 SER B C 1
ATOM 3892 O O . SER B 1 48 ? -40.306 39.002 9.434 1.00 21.84 89 SER B O 1
ATOM 3895 N N . ASN B 1 49 ? -42.242 38.845 10.562 1.00 22.59 90 ASN B N 1
ATOM 3896 C CA . ASN B 1 49 ? -43.027 39.389 9.462 1.00 22.42 90 ASN B CA 1
ATOM 3897 C C . ASN B 1 49 ? -42.696 40.873 9.350 1.00 22.80 90 ASN B C 1
ATOM 3898 O O . ASN B 1 49 ? -42.576 41.555 10.365 1.00 21.87 90 ASN B O 1
ATOM 3903 N N . TRP B 1 50 ? -42.557 41.372 8.124 1.00 20.24 91 TRP B N 1
ATOM 3904 C CA . TRP B 1 50 ? -42.186 42.769 7.909 1.00 22.39 91 TRP B CA 1
ATOM 3905 C C . TRP B 1 50 ? -43.328 43.764 7.708 1.00 22.82 91 TRP B C 1
ATOM 3906 O O . TRP B 1 50 ? -43.073 44.943 7.471 1.00 22.41 91 TRP B O 1
ATOM 3917 N N . GLN B 1 51 ? -44.571 43.306 7.800 1.00 24.93 92 GLN B N 1
ATOM 3918 C CA . GLN B 1 51 ? -45.716 44.188 7.586 1.00 28.77 92 GLN B CA 1
ATOM 3919 C C . GLN B 1 51 ? -45.629 45.523 8.327 1.00 29.46 92 GLN B C 1
ATOM 3920 O O . GLN B 1 51 ? -45.936 46.570 7.759 1.00 29.56 92 GLN B O 1
ATOM 3926 N N . ASP B 1 52 ? -45.204 45.497 9.585 1.00 29.70 93 ASP B N 1
ATOM 3927 C CA . ASP B 1 52 ? -45.112 46.734 10.357 1.00 31.42 93 ASP B CA 1
ATOM 3928 C C . ASP B 1 52 ? -43.729 47.370 10.362 1.00 30.18 93 ASP B C 1
ATOM 3929 O O . ASP B 1 52 ? -43.528 48.411 10.988 1.00 30.59 93 ASP B O 1
ATOM 3934 N N . SER B 1 53 ? -42.776 46.756 9.669 1.00 26.99 94 SER B N 1
ATOM 3935 C CA . SER B 1 53 ? -41.421 47.294 9.627 1.00 26.41 94 SER B CA 1
ATOM 3936 C C . SER B 1 53 ? -41.205 48.156 8.394 1.00 24.01 94 SER B C 1
ATOM 3937 O O . SER B 1 53 ? -40.372 49.058 8.393 1.00 24.00 94 SER B O 1
ATOM 3940 N N . ILE B 1 54 ? -41.956 47.866 7.341 1.00 23.33 95 ILE B N 1
ATOM 3941 C CA . ILE B 1 54 ? -41.847 48.624 6.105 1.00 24.43 95 ILE B CA 1
ATOM 3942 C C . ILE B 1 54 ? -43.167 49.343 5.860 1.00 25.48 95 ILE B C 1
ATOM 3943 O O . ILE B 1 54 ? -44.197 48.700 5.700 1.00 25.17 95 ILE B O 1
ATOM 3948 N N . GLY B 1 55 ? -43.127 50.676 5.839 1.00 26.72 96 GLY B N 1
ATOM 3949 C CA . GLY B 1 55 ? -44.330 51.472 5.624 1.00 27.77 96 GLY B CA 1
ATOM 3950 C C . GLY B 1 55 ? -44.467 52.021 4.216 1.00 27.52 96 GLY B C 1
ATOM 3951 O O . GLY B 1 55 ? -43.661 51.688 3.346 1.00 26.76 96 GLY B O 1
ATOM 3952 N N . GLU B 1 56 ? -45.463 52.877 3.984 1.00 26.39 97 GLU B N 1
ATOM 3953 C CA . GLU B 1 56 ? -45.659 53.426 2.646 1.00 24.65 97 GLU B CA 1
ATOM 3954 C C . GLU B 1 56 ? -44.591 54.399 2.179 1.00 24.66 97 GLU B C 1
ATOM 3955 O O . GLU B 1 56 ? -44.557 54.745 1.006 1.00 27.13 97 GLU B O 1
ATOM 3961 N N . ASP B 1 57 ? -43.720 54.846 3.075 1.00 25.51 98 ASP B N 1
ATOM 3962 C CA . ASP B 1 57 ? -42.650 55.744 2.663 1.00 26.75 98 ASP B CA 1
ATOM 3963 C C . ASP B 1 57 ? -41.464 54.916 2.170 1.00 25.85 98 ASP B C 1
ATOM 3964 O O . ASP B 1 57 ? -40.477 55.459 1.681 1.00 25.62 98 ASP B O 1
ATOM 3969 N N . GLY B 1 58 ? -41.563 53.598 2.315 1.00 24.50 99 GLY B N 1
ATOM 3970 C CA . GLY B 1 58 ? -40.480 52.728 1.888 1.00 23.44 99 GLY B CA 1
ATOM 3971 C C . GLY B 1 58 ? -39.255 52.969 2.744 1.00 22.18 99 GLY B C 1
ATOM 3972 O O . GLY B 1 58 ? -39.373 53.205 3.947 1.00 22.71 99 GLY B O 1
ATOM 3973 N N . GLY B 1 59 ? -38.074 52.921 2.139 1.00 20.18 100 GLY B N 1
ATOM 3974 C CA . GLY B 1 59 ? -36.866 53.150 2.909 1.00 19.68 100 GLY B CA 1
ATOM 3975 C C . GLY B 1 59 ? -35.690 52.293 2.489 1.00 20.75 100 GLY B C 1
ATOM 3976 O O . GLY B 1 59 ? -35.704 51.690 1.420 1.00 18.38 100 GLY B O 1
ATOM 3977 N N . LYS B 1 60 ? -34.673 52.248 3.343 1.00 19.96 101 LYS B N 1
ATOM 3978 C CA . LYS B 1 60 ? -33.462 51.477 3.089 1.00 20.19 101 LYS B CA 1
ATOM 3979 C C . LYS B 1 60 ? -33.363 50.384 4.144 1.00 20.66 101 LYS B C 1
ATOM 3980 O O . LYS B 1 60 ? -33.373 50.667 5.346 1.00 20.12 101 LYS B O 1
ATOM 3986 N N . PHE B 1 61 ? -33.278 49.135 3.694 1.00 18.35 102 PHE B N 1
ATOM 3987 C CA . PHE B 1 61 ? -33.202 48.003 4.613 1.00 19.24 102 PHE B CA 1
ATOM 3988 C C . PHE B 1 61 ? -32.262 46.918 4.110 1.00 19.10 102 PHE B C 1
ATOM 3989 O O . PHE B 1 61 ? -31.735 46.991 3.000 1.00 17.92 102 PHE B O 1
ATOM 3997 N N . TYR B 1 62 ? -32.065 45.907 4.948 1.00 18.97 103 TYR B N 1
ATOM 3998 C CA . TYR B 1 62 ? -31.259 44.751 4.581 1.00 18.65 103 TYR B CA 1
ATOM 3999 C C . TYR B 1 62 ? -31.597 43.618 5.532 1.00 18.44 103 TYR B C 1
ATOM 4000 O O . TYR B 1 62 ? -32.096 43.845 6.635 1.00 18.97 103 TYR B O 1
ATOM 4009 N N . THR B 1 63 ? -31.359 42.392 5.085 1.00 17.18 104 THR B N 1
ATOM 4010 C CA . THR B 1 63 ? -31.619 41.230 5.912 1.00 16.34 104 THR B CA 1
ATOM 4011 C C . THR B 1 63 ? -30.511 40.225 5.652 1.00 17.76 104 THR B C 1
ATOM 4012 O O . THR B 1 63 ? -29.799 40.315 4.649 1.00 15.46 104 THR B O 1
ATOM 4016 N N . ILE B 1 64 ? -30.361 39.273 6.563 1.00 17.57 105 ILE B N 1
ATOM 4017 C CA . ILE B 1 64 ? -29.325 38.265 6.433 1.00 17.93 105 ILE B CA 1
ATOM 4018 C C . ILE B 1 64 ? -29.888 36.881 6.717 1.00 18.14 105 ILE B C 1
ATOM 4019 O O . ILE B 1 64 ? -30.770 36.716 7.560 1.00 16.84 105 ILE B O 1
ATOM 4024 N N . ARG B 1 65 ? -29.381 35.894 5.991 1.00 16.12 106 ARG B N 1
ATOM 4025 C CA . ARG B 1 65 ? -29.798 34.513 6.170 1.00 17.19 106 ARG B CA 1
ATOM 4026 C C . ARG B 1 65 ? -28.552 33.668 6.417 1.00 17.37 106 ARG B C 1
ATOM 4027 O O . ARG B 1 65 ? -27.562 33.801 5.699 1.00 16.38 106 ARG B O 1
ATOM 4035 N N . ASN B 1 66 ? -28.599 32.824 7.445 1.00 16.15 107 ASN B N 1
ATOM 4036 C CA . ASN B 1 66 ? -27.490 31.929 7.775 1.00 17.89 107 ASN B CA 1
ATOM 4037 C C . ASN B 1 66 ? -26.188 32.661 8.106 1.00 17.22 107 ASN B C 1
ATOM 4038 O O . ASN B 1 66 ? -25.156 32.026 8.313 1.00 18.16 107 ASN B O 1
ATOM 4043 N N . GLY B 1 67 ? -26.238 33.989 8.149 1.00 17.45 108 GLY B N 1
ATOM 4044 C CA . GLY B 1 67 ? -25.046 34.770 8.437 1.00 18.01 108 GLY B CA 1
ATOM 4045 C C . GLY B 1 67 ? -24.075 34.843 7.264 1.00 17.36 108 GLY B C 1
ATOM 4046 O O . GLY B 1 67 ? -22.976 35.388 7.394 1.00 16.00 108 GLY B O 1
ATOM 4047 N N . THR B 1 68 ? -24.485 34.313 6.113 1.00 17.64 109 THR B N 1
ATOM 4048 C CA . THR B 1 68 ? -23.630 34.294 4.923 1.00 16.34 109 THR B CA 1
ATOM 4049 C C . THR B 1 68 ? -24.356 34.690 3.635 1.00 17.92 109 THR B C 1
ATOM 4050 O O . THR B 1 68 ? -23.777 34.636 2.544 1.00 16.84 109 THR B O 1
ATOM 4054 N N . ASN B 1 69 ? -25.616 35.091 3.762 1.00 16.13 110 ASN B N 1
ATOM 4055 C CA . ASN B 1 69 ? -26.444 35.457 2.613 1.00 15.95 110 ASN B CA 1
ATOM 4056 C C . ASN B 1 69 ? -27.120 36.777 2.989 1.00 16.70 110 ASN B C 1
ATOM 4057 O O . ASN B 1 69 ? -27.972 36.809 3.874 1.00 16.55 110 ASN B O 1
ATOM 4062 N N . LEU B 1 70 ? -26.734 37.861 2.323 1.00 16.55 111 LEU B N 1
ATOM 4063 C CA . LEU B 1 70 ? -27.279 39.180 2.641 1.00 16.89 111 LEU B CA 1
ATOM 4064 C C . LEU B 1 70 ? -27.953 39.896 1.480 1.00 16.57 111 LEU B C 1
ATOM 4065 O O . LEU B 1 70 ? -27.522 39.790 0.335 1.00 16.67 111 LEU B O 1
ATOM 4070 N N . SER B 1 71 ? -29.017 40.632 1.788 1.00 16.01 112 SER B N 1
ATOM 4071 C CA . SER B 1 71 ? -29.735 41.387 0.770 1.00 14.99 112 SER B CA 1
ATOM 4072 C C . SER B 1 71 ? -30.025 42.797 1.264 1.00 16.27 112 SER B C 1
ATOM 4073 O O . SER B 1 71 ? -30.721 42.975 2.259 1.00 14.99 112 SER B O 1
ATOM 4076 N N . ALA B 1 72 ? -29.469 43.787 0.575 1.00 15.87 113 ALA B N 1
ATOM 4077 C CA . ALA B 1 72 ? -29.682 45.186 0.921 1.00 16.66 113 ALA B CA 1
ATOM 4078 C C . ALA B 1 72 ? -30.581 45.762 -0.160 1.00 17.17 113 ALA B C 1
ATOM 4079 O O . ALA B 1 72 ? -30.409 45.464 -1.342 1.00 16.39 113 ALA B O 1
ATOM 4081 N N . PHE B 1 73 ? -31.556 46.573 0.233 1.00 16.97 114 PHE B N 1
ATOM 4082 C CA . PHE B 1 73 ? -32.447 47.150 -0.758 1.00 17.24 114 PHE B CA 1
ATOM 4083 C C . PHE B 1 73 ? -32.955 48.532 -0.399 1.00 18.44 114 PHE B C 1
ATOM 4084 O O . PHE B 1 73 ? -32.998 48.911 0.769 1.00 17.66 114 PHE B O 1
ATOM 4092 N N . ILE B 1 74 ? -33.317 49.280 -1.435 1.00 18.68 115 ILE B N 1
ATOM 4093 C CA . ILE B 1 74 ? -33.832 50.632 -1.296 1.00 18.97 115 ILE B CA 1
ATOM 4094 C C . ILE B 1 74 ? -35.185 50.626 -1.984 1.00 19.36 115 ILE B C 1
ATOM 4095 O O . ILE B 1 74 ? -35.280 50.329 -3.175 1.00 21.37 115 ILE B O 1
ATOM 4100 N N . LEU B 1 75 ? -36.232 50.943 -1.232 1.00 18.16 116 LEU B N 1
ATOM 4101 C CA . LEU B 1 75 ? -37.579 50.953 -1.779 1.00 18.93 116 LEU B CA 1
ATOM 4102 C C . LEU B 1 75 ? -38.161 52.361 -1.744 1.00 20.71 116 LEU B C 1
ATOM 4103 O O . LEU B 1 75 ? -38.291 52.959 -0.678 1.00 20.49 116 LEU B O 1
ATOM 4108 N N . GLY B 1 76 ? -38.505 52.880 -2.918 1.00 20.81 117 GLY B N 1
ATOM 4109 C CA . GLY B 1 76 ? -39.055 54.221 -3.008 1.00 22.84 117 GLY B CA 1
ATOM 4110 C C . GLY B 1 76 ? -40.539 54.306 -2.711 1.00 23.25 117 GLY B C 1
ATOM 4111 O O . GLY B 1 76 ? -41.301 53.377 -2.980 1.00 22.26 117 GLY B O 1
ATOM 4112 N N . LYS B 1 77 ? -40.953 55.440 -2.157 1.00 24.31 118 LYS B N 1
ATOM 4113 C CA . LYS B 1 77 ? -42.351 55.665 -1.817 1.00 24.46 118 LYS B CA 1
ATOM 4114 C C . LYS B 1 77 ? -43.263 55.561 -3.036 1.00 23.78 118 LYS B C 1
ATOM 4115 O O . LYS B 1 77 ? -44.375 55.044 -2.942 1.00 25.45 118 LYS B O 1
ATOM 4121 N N . ASN B 1 78 ? -42.789 56.046 -4.179 1.00 22.98 119 ASN B N 1
ATOM 4122 C CA . ASN B 1 78 ? -43.589 56.020 -5.400 1.00 23.63 119 ASN B CA 1
ATOM 4123 C C . ASN B 1 78 ? -43.371 54.814 -6.313 1.00 22.82 119 ASN B C 1
ATOM 4124 O O . ASN B 1 78 ? -43.771 54.836 -7.479 1.00 22.41 119 ASN B O 1
ATOM 4129 N N . TRP B 1 79 ? -42.749 53.763 -5.790 1.00 23.03 120 TRP B N 1
ATOM 4130 C CA . TRP B 1 79 ? -42.500 52.569 -6.589 1.00 22.47 120 TRP B CA 1
ATOM 4131 C C . TRP B 1 79 ? -43.795 51.817 -6.886 1.00 23.07 120 TRP B C 1
ATOM 4132 O O . TRP B 1 79 ? -44.733 51.813 -6.084 1.00 22.99 120 TRP B O 1
ATOM 4143 N N . ARG B 1 80 ? -43.834 51.198 -8.062 1.00 22.33 121 ARG B N 1
ATOM 4144 C CA . ARG B 1 80 ? -44.972 50.395 -8.498 1.00 25.38 121 ARG B CA 1
ATOM 4145 C C . ARG B 1 80 ? -44.403 49.205 -9.247 1.00 22.85 121 ARG B C 1
ATOM 4146 O O . ARG B 1 80 ? -43.293 49.284 -9.776 1.00 20.31 121 ARG B O 1
ATOM 4154 N N . ALA B 1 81 ? -45.186 48.133 -9.339 1.00 22.26 122 ALA B N 1
ATOM 4155 C CA . ALA B 1 81 ? -44.776 46.915 -10.036 1.00 21.94 122 ALA B CA 1
ATOM 4156 C C . ALA B 1 81 ? -44.135 47.162 -11.407 1.00 22.88 122 ALA B C 1
ATOM 4157 O O . ALA B 1 81 ? -43.078 46.598 -11.716 1.00 20.70 122 ALA B O 1
ATOM 4159 N N . GLU B 1 82 ? -44.749 48.015 -12.226 1.00 21.53 123 GLU B N 1
ATOM 4160 C CA . GLU B 1 82 ? -44.210 48.285 -13.561 1.00 22.97 123 GLU B CA 1
ATOM 4161 C C . GLU B 1 82 ? -42.798 48.874 -13.602 1.00 20.63 123 GLU B C 1
ATOM 4162 O O . GLU B 1 82 ? -42.139 48.822 -14.641 1.00 20.89 123 GLU B O 1
ATOM 4168 N N . LYS B 1 83 ? -42.329 49.428 -12.487 1.00 20.12 124 LYS B N 1
ATOM 4169 C CA . LYS B 1 83 ? -40.982 49.995 -12.432 1.00 19.96 124 LYS B CA 1
ATOM 4170 C C . LYS B 1 83 ? -39.948 48.875 -12.306 1.00 20.21 124 LYS B C 1
ATOM 4171 O O . LYS B 1 83 ? -38.761 49.086 -12.555 1.00 18.25 124 LYS B O 1
ATOM 4177 N N . GLY B 1 84 ? -40.404 47.692 -11.900 1.00 19.67 125 GLY B N 1
ATOM 4178 C CA . GLY B 1 84 ? -39.500 46.564 -11.745 1.00 18.86 125 GLY B CA 1
ATOM 4179 C C . GLY B 1 84 ? -38.490 46.750 -10.626 1.00 20.04 125 GLY B C 1
ATOM 4180 O O . GLY B 1 84 ? -38.651 47.611 -9.754 1.00 18.91 125 GLY B O 1
ATOM 4181 N N . VAL B 1 85 ? -37.443 45.932 -10.645 1.00 17.87 126 VAL B N 1
ATOM 4182 C CA . VAL B 1 85 ? -36.395 46.002 -9.633 1.00 16.61 126 VAL B CA 1
ATOM 4183 C C . VAL B 1 85 ? -35.026 46.007 -10.314 1.00 16.65 126 VAL B C 1
ATOM 4184 O O . VAL B 1 85 ? -34.800 45.258 -11.268 1.00 16.19 126 VAL B O 1
ATOM 4188 N N . GLY B 1 86 ? -34.130 46.866 -9.833 1.00 15.82 127 GLY B N 1
ATOM 4189 C CA . GLY B 1 86 ? -32.780 46.935 -10.372 1.00 16.50 127 GLY B CA 1
ATOM 4190 C C . GLY B 1 86 ? -31.954 46.093 -9.424 1.00 15.74 127 GLY B C 1
ATOM 4191 O O . GLY B 1 86 ? -31.764 46.466 -8.267 1.00 16.75 127 GLY B O 1
ATOM 4192 N N . VAL B 1 87 ? -31.458 44.960 -9.909 1.00 15.61 128 VAL B N 1
ATOM 4193 C CA . VAL B 1 87 ? -30.714 44.030 -9.066 1.00 14.23 128 VAL B CA 1
ATOM 4194 C C . VAL B 1 87 ? -29.279 43.721 -9.475 1.00 14.38 128 VAL B C 1
ATOM 4195 O O . VAL B 1 87 ? -28.965 43.631 -10.658 1.00 15.46 128 VAL B O 1
ATOM 4199 N N . ILE B 1 88 ? -28.415 43.562 -8.477 1.00 14.69 129 ILE B N 1
ATOM 4200 C CA . ILE B 1 88 ? -27.038 43.143 -8.713 1.00 14.85 129 ILE B CA 1
ATOM 4201 C C . ILE B 1 88 ? -26.851 41.962 -7.772 1.00 14.12 129 ILE B C 1
ATOM 4202 O O . ILE B 1 88 ? -26.955 42.109 -6.555 1.00 13.90 129 ILE B O 1
ATOM 4207 N N . GLY B 1 89 ? -26.600 40.787 -8.337 1.00 12.96 130 GLY B N 1
ATOM 4208 C CA . GLY B 1 89 ? -26.400 39.610 -7.516 1.00 14.00 130 GLY B CA 1
ATOM 4209 C C . GLY B 1 89 ? -24.974 39.118 -7.648 1.00 15.08 130 GLY B C 1
ATOM 4210 O O . GLY B 1 89 ? -24.457 38.995 -8.759 1.00 14.82 130 GLY B O 1
ATOM 4211 N N . SER B 1 90 ? -24.334 38.850 -6.514 1.00 14.56 131 SER B N 1
ATOM 4212 C CA . SER B 1 90 ? -22.957 38.363 -6.497 1.00 15.81 131 SER B CA 1
ATOM 4213 C C . SER B 1 90 ? -22.813 37.338 -5.384 1.00 15.68 131 SER B C 1
ATOM 4214 O O . SER B 1 90 ? -23.718 37.173 -4.563 1.00 15.59 131 SER B O 1
ATOM 4217 N N . HIS B 1 91 ? -21.684 36.641 -5.348 1.00 13.59 132 HIS B N 1
ATOM 4218 C CA . HIS B 1 91 ? -21.493 35.668 -4.287 1.00 13.56 132 HIS B CA 1
ATOM 4219 C C . HIS B 1 91 ? -20.332 36.069 -3.396 1.00 13.19 132 HIS B C 1
ATOM 4220 O O . HIS B 1 91 ? -19.335 36.622 -3.864 1.00 13.14 132 HIS B O 1
ATOM 4227 N N . VAL B 1 92 ? -20.499 35.831 -2.099 1.00 12.32 133 VAL B N 1
ATOM 4228 C CA . VAL B 1 92 ? -19.484 36.186 -1.121 1.00 13.72 133 VAL B CA 1
ATOM 4229 C C . VAL B 1 92 ? -18.659 35.014 -0.620 1.00 13.70 133 VAL B C 1
ATOM 4230 O O . VAL B 1 92 ? -17.726 35.207 0.156 1.00 13.93 133 VAL B O 1
ATOM 4234 N N . ASP B 1 93 ? -19.001 33.797 -1.039 1.00 12.83 134 ASP B N 1
ATOM 4235 C CA . ASP B 1 93 ? -18.202 32.649 -0.627 1.00 14.08 134 ASP B CA 1
ATOM 4236 C C . ASP B 1 93 ? -17.019 32.576 -1.591 1.00 13.63 134 ASP B C 1
ATOM 4237 O O . ASP B 1 93 ? -17.119 33.011 -2.738 1.00 14.22 134 ASP B O 1
ATOM 4242 N N . ALA B 1 94 ? -15.897 32.051 -1.114 1.00 11.78 135 ALA B N 1
ATOM 4243 C CA . ALA B 1 94 ? -14.704 31.911 -1.943 1.00 13.24 135 ALA B CA 1
ATOM 4244 C C . ALA B 1 94 ? -14.044 30.578 -1.619 1.00 12.55 135 ALA B C 1
ATOM 4245 O O . ALA B 1 94 ? -14.227 30.034 -0.528 1.00 12.40 135 ALA B O 1
ATOM 4247 N N . LEU B 1 95 ? -13.289 30.044 -2.571 1.00 13.36 136 LEU B N 1
ATOM 4248 C CA . LEU B 1 95 ? -12.606 28.781 -2.350 1.00 12.71 136 LEU B CA 1
ATOM 4249 C C . LEU B 1 95 ? -11.815 28.890 -1.052 1.00 12.61 136 LEU B C 1
ATOM 4250 O O . LEU B 1 95 ? -11.150 29.898 -0.799 1.00 13.57 136 LEU B O 1
ATOM 4255 N N . THR B 1 96 ? -11.896 27.857 -0.226 1.00 12.56 137 THR B N 1
ATOM 4256 C CA . THR B 1 96 ? -11.186 27.859 1.038 1.00 12.47 137 THR B CA 1
ATOM 4257 C C . THR B 1 96 ? -11.006 26.428 1.526 1.00 12.54 137 THR B C 1
ATOM 4258 O O . THR B 1 96 ? -11.252 25.468 0.787 1.00 13.99 137 THR B O 1
ATOM 4262 N N . VAL B 1 97 ? -10.548 26.296 2.761 1.00 12.81 138 VAL B N 1
ATOM 4263 C CA . VAL B 1 97 ? -10.336 24.996 3.381 1.00 13.47 138 VAL B CA 1
ATOM 4264 C C . VAL B 1 97 ? -11.106 25.023 4.695 1.00 14.88 138 VAL B C 1
ATOM 4265 O O . VAL B 1 97 ? -10.970 25.960 5.480 1.00 14.83 138 VAL B O 1
ATOM 4269 N N . LYS B 1 98 ? -11.920 23.998 4.919 1.00 14.42 139 LYS B N 1
ATOM 4270 C CA . LYS B 1 98 ? -12.747 23.909 6.120 1.00 15.26 139 LYS B CA 1
ATOM 4271 C C . LYS B 1 98 ? -12.234 22.887 7.126 1.00 16.21 139 LYS B C 1
ATOM 4272 O O . LYS B 1 98 ? -11.836 21.790 6.749 1.00 14.52 139 LYS B O 1
ATOM 4278 N N . LEU B 1 99 ? -12.237 23.242 8.408 1.00 14.89 140 LEU B N 1
ATOM 4279 C CA . LEU B 1 99 ? -11.832 22.272 9.416 1.00 15.52 140 LEU B CA 1
ATOM 4280 C C . LEU B 1 99 ? -12.934 21.222 9.388 1.00 15.48 140 LEU B C 1
ATOM 4281 O O . LEU B 1 99 ? -14.104 21.557 9.191 1.00 15.40 140 LEU B O 1
ATOM 4286 N N . LYS B 1 100 ? -12.575 19.956 9.563 1.00 14.03 141 LYS B N 1
ATOM 4287 C CA . LYS B 1 100 ? -13.581 18.904 9.561 1.00 15.40 141 LYS B CA 1
ATOM 4288 C C . LYS B 1 100 ? -14.383 18.944 10.865 1.00 17.26 141 LYS B C 1
ATOM 4289 O O . LYS B 1 100 ? -13.965 19.579 11.834 1.00 16.59 141 LYS B O 1
ATOM 4295 N N . PRO B 1 101 ? -15.561 18.291 10.893 1.00 17.23 142 PRO B N 1
ATOM 4296 C CA . PRO B 1 101 ? -16.398 18.266 12.100 1.00 16.68 142 PRO B CA 1
ATOM 4297 C C . PRO B 1 101 ? -15.544 17.878 13.305 1.00 17.08 142 PRO B C 1
ATOM 4298 O O . PRO B 1 101 ? -15.723 18.390 14.408 1.00 17.18 142 PRO B O 1
ATOM 4302 N N . VAL B 1 102 ? -14.617 16.957 13.073 1.00 17.45 143 VAL B N 1
ATOM 4303 C CA . VAL B 1 102 ? -13.673 16.515 14.091 1.00 16.90 143 VAL B CA 1
ATOM 4304 C C . VAL B 1 102 ? -12.314 16.760 13.441 1.00 18.96 143 VAL B C 1
ATOM 4305 O O . VAL B 1 102 ? -11.885 15.990 12.583 1.00 19.35 143 VAL B O 1
ATOM 4309 N N . SER B 1 103 ? -11.647 17.843 13.828 1.00 18.26 144 SER B N 1
ATOM 4310 C CA . SER B 1 103 ? -10.355 18.169 13.232 1.00 18.09 144 SER B CA 1
ATOM 4311 C C . SER B 1 103 ? -9.194 17.515 13.962 1.00 19.51 144 SER B C 1
ATOM 4312 O O . SER B 1 103 ? -8.050 17.606 13.524 1.00 17.52 144 SER B O 1
ATOM 4315 N N . PHE B 1 104 ? -9.491 16.850 15.073 1.00 19.85 145 PHE B N 1
ATOM 4316 C CA . PHE B 1 104 ? -8.455 16.206 15.866 1.00 20.97 145 PHE B CA 1
ATOM 4317 C C . PHE B 1 104 ? -7.673 15.122 15.126 1.00 22.02 145 PHE B C 1
ATOM 4318 O O . PHE B 1 104 ? -8.241 14.303 14.403 1.00 21.78 145 PHE B O 1
ATOM 4326 N N . LYS B 1 105 ? -6.356 15.139 15.309 1.00 22.16 146 LYS B N 1
ATOM 4327 C CA . LYS B 1 105 ? -5.461 14.149 14.714 1.00 23.80 146 LYS B CA 1
ATOM 4328 C C . LYS B 1 105 ? -4.387 13.832 15.748 1.00 23.91 146 LYS B C 1
ATOM 4329 O O . LYS B 1 105 ? -3.927 14.728 16.458 1.00 23.08 146 LYS B O 1
ATOM 4335 N N . ASP B 1 106 ? -3.999 12.566 15.851 1.00 25.14 147 ASP B N 1
ATOM 4336 C CA . ASP B 1 106 ? -2.949 12.196 16.793 1.00 26.50 147 ASP B CA 1
ATOM 4337 C C . ASP B 1 106 ? -1.685 12.890 16.297 1.00 25.71 147 ASP B C 1
ATOM 4338 O O . ASP B 1 106 ? -1.569 13.179 15.107 1.00 24.22 147 ASP B O 1
ATOM 4343 N N . THR B 1 107 ? -0.747 13.176 17.194 1.00 26.05 148 THR B N 1
ATOM 4344 C CA . THR B 1 107 ? 0.490 13.814 16.760 1.00 26.16 148 THR B CA 1
ATOM 4345 C C . THR B 1 107 ? 1.257 12.778 15.950 1.00 25.44 148 THR B C 1
ATOM 4346 O O . THR B 1 107 ? 1.186 11.583 16.235 1.00 24.98 148 THR B O 1
ATOM 4350 N N . ALA B 1 108 ? 1.971 13.238 14.929 1.00 23.53 149 ALA B N 1
ATOM 4351 C CA . ALA B 1 108 ? 2.742 12.350 14.067 1.00 23.48 149 ALA B CA 1
ATOM 4352 C C . ALA B 1 108 ? 4.216 12.669 14.261 1.00 22.32 149 ALA B C 1
ATOM 4353 O O . ALA B 1 108 ? 4.704 13.690 13.776 1.00 20.36 149 ALA B O 1
ATOM 4355 N N . GLU B 1 109 ? 4.912 11.787 14.974 1.00 21.83 150 GLU B N 1
ATOM 4356 C CA . GLU B 1 109 ? 6.324 11.971 15.286 1.00 21.95 150 GLU B CA 1
ATOM 4357 C C . GLU B 1 109 ? 6.504 13.328 15.961 1.00 21.44 150 GLU B C 1
ATOM 4358 O O . GLU B 1 109 ? 7.518 14.001 15.779 1.00 21.22 150 GLU B O 1
ATOM 4364 N N . GLY B 1 110 ? 5.498 13.736 16.731 1.00 21.19 151 GLY B N 1
ATOM 4365 C CA . GLY B 1 110 ? 5.576 15.004 17.433 1.00 18.82 151 GLY B CA 1
ATOM 4366 C C . GLY B 1 110 ? 4.883 16.172 16.759 1.00 20.05 151 GLY B C 1
ATOM 4367 O O . GLY B 1 110 ? 4.634 17.200 17.395 1.00 19.40 151 GLY B O 1
ATOM 4368 N N . TYR B 1 111 ? 4.574 16.030 15.474 1.00 18.36 152 TYR B N 1
ATOM 4369 C CA . TYR B 1 111 ? 3.910 17.103 14.744 1.00 17.45 152 TYR B CA 1
ATOM 4370 C C . TYR B 1 111 ? 2.417 17.157 15.002 1.00 17.36 152 TYR B C 1
ATOM 4371 O O . TYR B 1 111 ? 1.738 16.130 15.017 1.00 18.57 152 TYR B O 1
ATOM 4380 N N . GLY B 1 112 ? 1.915 18.371 15.190 1.00 16.51 153 GLY B N 1
ATOM 4381 C CA . GLY B 1 112 ? 0.497 18.565 15.393 1.00 16.02 153 GLY B CA 1
ATOM 4382 C C . GLY B 1 112 ? -0.092 18.940 14.043 1.00 16.61 153 GLY B C 1
ATOM 4383 O O . GLY B 1 112 ? 0.467 19.778 13.328 1.00 16.42 153 GLY B O 1
ATOM 4384 N N . ARG B 1 113 ? -1.202 18.303 13.684 1.00 15.13 154 ARG B N 1
ATOM 4385 C CA . ARG B 1 113 ? -1.890 18.567 12.422 1.00 15.29 154 ARG B CA 1
ATOM 4386 C C . ARG B 1 113 ? -3.391 18.616 12.685 1.00 16.70 154 ARG B C 1
ATOM 4387 O O . ARG B 1 113 ? -3.861 18.132 13.712 1.00 17.19 154 ARG B O 1
ATOM 4395 N N . ILE B 1 114 ? -4.139 19.211 11.763 1.00 15.08 155 ILE B N 1
ATOM 4396 C CA . ILE B 1 114 ? -5.589 19.276 11.907 1.00 15.94 155 ILE B CA 1
ATOM 4397 C C . ILE B 1 114 ? -6.235 18.702 10.653 1.00 14.91 155 ILE B C 1
ATOM 4398 O O . ILE B 1 114 ? -5.744 18.910 9.540 1.00 15.64 155 ILE B O 1
ATOM 4403 N N . ALA B 1 115 ? -7.324 17.966 10.842 1.00 13.77 156 ALA B N 1
ATOM 4404 C CA . ALA B 1 115 ? -8.048 17.360 9.730 1.00 13.56 156 ALA B CA 1
ATOM 4405 C C . ALA B 1 115 ? -8.935 18.417 9.081 1.00 14.14 156 ALA B C 1
ATOM 4406 O O . ALA B 1 115 ? -9.730 19.072 9.757 1.00 12.12 156 ALA B O 1
ATOM 4408 N N . VAL B 1 116 ? -8.788 18.582 7.768 1.00 13.69 157 VAL B N 1
ATOM 4409 C CA . VAL B 1 116 ? -9.561 19.573 7.031 1.00 13.39 157 VAL B CA 1
ATOM 4410 C C . VAL B 1 116 ? -10.123 18.995 5.741 1.00 14.54 157 VAL B C 1
ATOM 4411 O O . VAL B 1 116 ? -9.796 17.871 5.356 1.00 14.24 157 VAL B O 1
ATOM 4415 N N . ALA B 1 117 ? -10.968 19.779 5.080 1.00 13.37 158 ALA B N 1
ATOM 4416 C CA . ALA B 1 117 ? -11.584 19.377 3.821 1.00 13.10 158 ALA B CA 1
ATOM 4417 C C . ALA B 1 117 ? -11.618 20.580 2.893 1.00 13.10 158 ALA B C 1
ATOM 4418 O O . ALA B 1 117 ? -11.706 21.722 3.341 1.00 13.31 158 ALA B O 1
ATOM 4420 N N . PRO B 1 118 ? -11.549 20.343 1.576 1.00 13.35 159 PRO B N 1
ATOM 4421 C CA . PRO B 1 118 ? -11.577 21.469 0.644 1.00 13.82 159 PRO B CA 1
ATOM 4422 C C . PRO B 1 118 ? -12.988 21.988 0.382 1.00 13.59 159 PRO B C 1
ATOM 4423 O O . PRO B 1 118 ? -13.944 21.215 0.333 1.00 14.13 159 PRO B O 1
ATOM 4427 N N . TYR B 1 119 ? -13.109 23.305 0.242 1.00 13.32 160 TYR B N 1
ATOM 4428 C CA . TYR B 1 119 ? -14.380 23.942 -0.094 1.00 12.21 160 TYR B CA 1
ATOM 4429 C C . TYR B 1 119 ? -14.070 24.440 -1.499 1.00 12.19 160 TYR B C 1
ATOM 4430 O O . TYR B 1 119 ? -13.398 25.455 -1.672 1.00 11.80 160 TYR B O 1
ATOM 4439 N N . GLY B 1 120 ? -14.538 23.714 -2.507 1.00 13.49 161 GLY B N 1
ATOM 4440 C CA . GLY B 1 120 ? -14.214 24.091 -3.868 1.00 12.62 161 GLY B CA 1
ATOM 4441 C C . GLY B 1 120 ? -12.893 23.415 -4.200 1.00 13.68 161 GLY B C 1
ATOM 4442 O O . GLY B 1 120 ? -12.423 22.573 -3.429 1.00 14.84 161 GLY B O 1
ATOM 4443 N N . GLY B 1 121 ? -12.277 23.789 -5.318 1.00 14.93 162 GLY B N 1
ATOM 4444 C CA . GLY B 1 121 ? -11.026 23.163 -5.724 1.00 15.60 162 GLY B CA 1
ATOM 4445 C C . GLY B 1 121 ? -9.751 23.656 -5.066 1.00 16.06 162 GLY B C 1
ATOM 4446 O O . GLY B 1 121 ? -8.875 24.204 -5.736 1.00 17.07 162 GLY B O 1
ATOM 4447 N N . THR B 1 122 ? -9.635 23.457 -3.757 1.00 14.47 163 THR B N 1
ATOM 4448 C CA . THR B 1 122 ? -8.441 23.878 -3.033 1.00 14.08 163 THR B CA 1
ATOM 4449 C C . THR B 1 122 ? -7.587 22.665 -2.676 1.00 15.13 163 THR B C 1
ATOM 4450 O O . THR B 1 122 ? -7.797 21.575 -3.208 1.00 15.07 163 THR B O 1
ATOM 4454 N N . LEU B 1 123 ? -6.623 22.862 -1.784 1.00 13.78 164 LEU B N 1
ATOM 4455 C CA . LEU B 1 123 ? -5.729 21.788 -1.364 1.00 15.22 164 LEU B CA 1
ATOM 4456 C C . LEU B 1 123 ? -4.944 21.218 -2.540 1.00 16.02 164 LEU B C 1
ATOM 4457 O O . LEU B 1 123 ? -4.699 20.014 -2.620 1.00 16.94 164 LEU B O 1
ATOM 4462 N N . ASN B 1 124 ? -4.568 22.097 -3.461 1.00 16.40 165 ASN B N 1
ATOM 4463 C CA . ASN B 1 124 ? -3.775 21.708 -4.615 1.00 18.21 165 ASN B CA 1
ATOM 4464 C C . ASN B 1 124 ? -2.399 22.335 -4.428 1.00 17.32 165 ASN B C 1
ATOM 4465 O O . ASN B 1 124 ? -2.094 22.856 -3.356 1.00 16.50 165 ASN B O 1
ATOM 4470 N N . GLU B 1 125 ? -1.572 22.303 -5.463 1.00 16.15 166 GLU B N 1
ATOM 4471 C CA . GLU B 1 125 ? -0.231 22.854 -5.345 1.00 18.15 166 GLU B CA 1
ATOM 4472 C C . GLU B 1 125 ? -0.157 24.346 -5.042 1.00 17.77 166 GLU B C 1
ATOM 4473 O O . GLU B 1 125 ? 0.810 24.804 -4.439 1.00 17.00 166 GLU B O 1
ATOM 4479 N N . LEU B 1 126 ? -1.172 25.106 -5.435 1.00 16.07 167 LEU B N 1
ATOM 4480 C CA . LEU B 1 126 ? -1.157 26.537 -5.152 1.00 15.78 167 LEU B CA 1
ATOM 4481 C C . LEU B 1 126 ? -1.366 26.797 -3.658 1.00 15.21 167 LEU B C 1
ATOM 4482 O O . LEU B 1 126 ? -1.023 27.866 -3.155 1.00 14.52 167 LEU B O 1
ATOM 4487 N N . TRP B 1 127 ? -1.919 25.816 -2.949 1.00 13.58 168 TRP B N 1
ATOM 4488 C CA . TRP B 1 127 ? -2.153 25.963 -1.512 1.00 13.69 168 TRP B CA 1
ATOM 4489 C C . TRP B 1 127 ? -0.980 25.486 -0.659 1.00 13.16 168 TRP B C 1
ATOM 4490 O O . TRP B 1 127 ? -0.997 25.618 0.565 1.00 14.78 168 TRP B O 1
ATOM 4501 N N . LEU B 1 128 ? 0.040 24.933 -1.304 1.00 12.47 169 LEU B N 1
ATOM 4502 C CA . LEU B 1 128 ? 1.213 24.455 -0.582 1.00 12.06 169 LEU B CA 1
ATOM 4503 C C . LEU B 1 128 ? 2.141 25.609 -0.226 1.00 12.33 169 LEU B C 1
ATOM 4504 O O . LEU B 1 128 ? 2.270 26.572 -0.979 1.00 11.12 169 LEU B O 1
ATOM 4509 N N . ASP B 1 129 ? 2.790 25.496 0.925 1.00 12.70 170 ASP B N 1
ATOM 4510 C CA . ASP B 1 129 ? 3.746 26.500 1.363 1.00 12.11 170 ASP B CA 1
ATOM 4511 C C . ASP B 1 129 ? 3.202 27.922 1.384 1.00 13.85 170 ASP B C 1
ATOM 4512 O O . ASP B 1 129 ? 3.875 28.869 0.976 1.00 13.70 170 ASP B O 1
ATOM 4517 N N . ARG B 1 130 ? 1.977 28.053 1.881 1.00 13.34 171 ARG B N 1
ATOM 4518 C CA . ARG B 1 130 ? 1.311 29.340 2.007 1.00 13.64 171 ARG B CA 1
ATOM 4519 C C . ARG B 1 130 ? 1.006 29.513 3.495 1.00 13.53 171 ARG B C 1
ATOM 4520 O O . ARG B 1 130 ? 0.621 28.551 4.165 1.00 13.52 171 ARG B O 1
ATOM 4528 N N . ASP B 1 131 ? 1.190 30.725 4.012 1.00 13.99 172 ASP B N 1
ATOM 4529 C CA . ASP B 1 131 ? 0.913 31.009 5.422 1.00 14.97 172 ASP B CA 1
ATOM 4530 C C . ASP B 1 131 ? -0.600 31.029 5.613 1.00 14.46 172 ASP B C 1
ATOM 4531 O O . ASP B 1 131 ? -1.283 31.899 5.073 1.00 14.12 172 ASP B O 1
ATOM 4536 N N . LEU B 1 132 ? -1.121 30.082 6.387 1.00 13.44 173 LEU B N 1
ATOM 4537 C CA . LEU B 1 132 ? -2.560 29.998 6.598 1.00 13.47 173 LEU B CA 1
ATOM 4538 C C . LEU B 1 132 ? -3.046 30.362 7.994 1.00 15.46 173 LEU B C 1
ATOM 4539 O O . LEU B 1 132 ? -2.613 29.781 8.992 1.00 15.20 173 LEU B O 1
ATOM 4544 N N . GLY B 1 133 ? -3.965 31.319 8.051 1.00 14.65 174 GLY B N 1
ATOM 4545 C CA . GLY B 1 133 ? -4.536 31.714 9.322 1.00 15.77 174 GLY B CA 1
ATOM 4546 C C . GLY B 1 133 ? -5.825 30.936 9.492 1.00 16.06 174 GLY B C 1
ATOM 4547 O O . GLY B 1 133 ? -6.263 30.244 8.567 1.00 16.78 174 GLY B O 1
ATOM 4548 N N . ILE B 1 134 ? -6.438 31.028 10.665 1.00 15.22 175 ILE B N 1
ATOM 4549 C CA . ILE B 1 134 ? -7.688 30.320 10.908 1.00 14.22 175 ILE B CA 1
ATOM 4550 C C . ILE B 1 134 ? -8.735 31.325 11.375 1.00 16.50 175 ILE B C 1
ATOM 4551 O O . ILE B 1 134 ? -8.409 32.311 12.031 1.00 15.68 175 ILE B O 1
ATOM 4556 N N . GLY B 1 135 ? -9.991 31.093 11.016 1.00 16.03 176 GLY B N 1
ATOM 4557 C CA . GLY B 1 135 ? -11.029 32.017 11.424 1.00 16.83 176 GLY B CA 1
ATOM 4558 C C . GLY B 1 135 ? -12.403 31.573 10.987 1.00 17.46 176 GLY B C 1
ATOM 4559 O O . GLY B 1 135 ? -12.545 30.650 10.183 1.00 16.67 176 GLY B O 1
ATOM 4560 N N . GLY B 1 136 ? -13.424 32.237 11.515 1.00 16.21 177 GLY B N 1
ATOM 4561 C CA . GLY B 1 136 ? -14.778 31.877 11.158 1.00 16.76 177 GLY B CA 1
ATOM 4562 C C . GLY B 1 136 ? -15.767 32.079 12.285 1.00 18.44 177 GLY B C 1
ATOM 4563 O O . GLY B 1 136 ? -15.583 32.947 13.142 1.00 18.39 177 GLY B O 1
ATOM 4564 N N . ARG B 1 137 ? -16.809 31.254 12.289 1.00 19.13 178 ARG B N 1
ATOM 4565 C CA . ARG B 1 137 ? -17.873 31.344 13.280 1.00 19.94 178 ARG B CA 1
ATOM 4566 C C . ARG B 1 137 ? -17.813 30.321 14.405 1.00 20.65 178 ARG B C 1
ATOM 4567 O O . ARG B 1 137 ? -17.647 29.120 14.176 1.00 19.02 178 ARG B O 1
ATOM 4575 N N . LEU B 1 138 ? -17.967 30.824 15.625 1.00 20.57 179 LEU B N 1
ATOM 4576 C CA . LEU B 1 138 ? -17.972 30.009 16.829 1.00 21.02 179 LEU B CA 1
ATOM 4577 C C . LEU B 1 138 ? -19.357 30.124 17.455 1.00 21.03 179 LEU B C 1
ATOM 4578 O O . LEU B 1 138 ? -19.914 31.219 17.526 1.00 20.67 179 LEU B O 1
ATOM 4583 N N . LEU B 1 139 ? -19.918 29.000 17.888 1.00 19.88 180 LEU B N 1
ATOM 4584 C CA . LEU B 1 139 ? -21.218 29.008 18.554 1.00 21.11 180 LEU B CA 1
ATOM 4585 C C . LEU B 1 139 ? -20.920 28.664 20.004 1.00 21.87 180 LEU B C 1
ATOM 4586 O O . LEU B 1 139 ? -20.227 27.688 20.281 1.00 22.23 180 LEU B O 1
ATOM 4591 N N . TYR B 1 140 ? -21.424 29.464 20.933 1.00 23.41 181 TYR B N 1
ATOM 4592 C CA . TYR B 1 140 ? -21.156 29.191 22.337 1.00 25.04 181 TYR B CA 1
ATOM 4593 C C . TYR B 1 140 ? -22.371 29.418 23.222 1.00 26.07 181 TYR B C 1
ATOM 4594 O O . TYR B 1 140 ? -23.334 30.076 22.828 1.00 25.20 181 TYR B O 1
ATOM 4603 N N . LYS B 1 141 ? -22.307 28.856 24.422 1.00 28.73 182 LYS B N 1
ATOM 4604 C CA . LYS B 1 141 ? -23.375 28.963 25.405 1.00 31.74 182 LYS B CA 1
ATOM 4605 C C . LYS B 1 141 ? -22.760 29.437 26.718 1.00 33.75 182 LYS B C 1
ATOM 4606 O O . LYS B 1 141 ? -22.061 28.677 27.387 1.00 31.86 182 LYS B O 1
ATOM 4612 N N . LYS B 1 142 ? -23.001 30.694 27.077 1.00 36.69 183 LYS B N 1
ATOM 4613 C CA . LYS B 1 142 ? -22.459 31.230 28.322 1.00 40.67 183 LYS B CA 1
ATOM 4614 C C . LYS B 1 142 ? -22.855 30.343 29.495 1.00 40.64 183 LYS B C 1
ATOM 4615 O O . LYS B 1 142 ? -24.008 29.929 29.610 1.00 39.82 183 LYS B O 1
ATOM 4621 N N . LYS B 1 143 ? -21.888 30.052 30.359 1.00 41.24 184 LYS B N 1
ATOM 4622 C CA . LYS B 1 143 ? -22.125 29.209 31.524 1.00 42.31 184 LYS B CA 1
ATOM 4623 C C . LYS B 1 143 ? -23.343 29.680 32.311 1.00 42.91 184 LYS B C 1
ATOM 4624 O O . LYS B 1 143 ? -23.517 30.876 32.554 1.00 42.88 184 LYS B O 1
ATOM 4626 N N . GLY B 1 144 ? -24.191 28.731 32.697 1.00 43.64 185 GLY B N 1
ATOM 4627 C CA . GLY B 1 144 ? -25.376 29.065 33.463 1.00 44.21 185 GLY B CA 1
ATOM 4628 C C . GLY B 1 144 ? -26.593 29.464 32.649 1.00 44.85 185 GLY B C 1
ATOM 4629 O O . GLY B 1 144 ? -27.682 29.609 33.203 1.00 45.77 185 GLY B O 1
ATOM 4630 N N . THR B 1 145 ? -26.424 29.644 31.341 1.00 44.36 186 THR B N 1
ATOM 4631 C CA . THR B 1 145 ? -27.544 30.033 30.486 1.00 44.02 186 THR B CA 1
ATOM 4632 C C . THR B 1 145 ? -27.885 28.942 29.477 1.00 43.40 186 THR B C 1
ATOM 4633 O O . THR B 1 145 ? -27.236 27.897 29.432 1.00 42.81 186 THR B O 1
ATOM 4637 N N . ASN B 1 146 ? -28.914 29.191 28.673 1.00 42.99 187 ASN B N 1
ATOM 4638 C CA . ASN B 1 146 ? -29.341 28.242 27.649 1.00 42.79 187 ASN B CA 1
ATOM 4639 C C . ASN B 1 146 ? -29.196 28.855 26.261 1.00 41.51 187 ASN B C 1
ATOM 4640 O O . ASN B 1 146 ? -29.146 28.139 25.260 1.00 41.73 187 ASN B O 1
ATOM 4645 N N . GLU B 1 147 ? -29.131 30.181 26.211 1.00 38.83 188 GLU B N 1
ATOM 4646 C CA . GLU B 1 147 ? -29.013 30.901 24.951 1.00 37.55 188 GLU B CA 1
ATOM 4647 C C . GLU B 1 147 ? -27.724 30.596 24.199 1.00 36.84 188 GLU B C 1
ATOM 4648 O O . GLU B 1 147 ? -26.633 30.596 24.772 1.00 36.08 188 GLU B O 1
ATOM 4650 N N . ILE B 1 148 ? -27.865 30.331 22.907 1.00 35.07 189 ILE B N 1
ATOM 4651 C CA . ILE B 1 148 ? -26.725 30.042 22.054 1.00 33.67 189 ILE B CA 1
ATOM 4652 C C . ILE B 1 148 ? -26.379 31.316 21.301 1.00 32.76 189 ILE B C 1
ATOM 4653 O O . ILE B 1 148 ? -27.243 31.924 20.671 1.00 33.66 189 ILE B O 1
ATOM 4658 N N . LYS B 1 149 ? -25.120 31.729 21.382 1.00 29.38 190 LYS B N 1
ATOM 4659 C CA . LYS B 1 149 ? -24.676 32.930 20.692 1.00 24.62 190 LYS B CA 1
ATOM 4660 C C . LYS B 1 149 ? -23.517 32.582 19.777 1.00 26.21 190 LYS B C 1
ATOM 4661 O O . LYS B 1 149 ? -22.945 31.495 19.870 1.00 26.03 190 LYS B O 1
ATOM 4667 N N . SER B 1 150 ? -23.178 33.497 18.880 1.00 26.67 191 SER B N 1
ATOM 4668 C CA . SER B 1 150 ? -22.072 33.249 17.975 1.00 28.18 191 SER B CA 1
ATOM 4669 C C . SER B 1 150 ? -21.063 34.377 18.048 1.00 26.91 191 SER B C 1
ATOM 4670 O O . SER B 1 150 ? -21.398 35.519 18.369 1.00 27.08 191 SER B O 1
ATOM 4673 N N . ALA B 1 151 ? -19.817 34.036 17.753 1.00 24.50 192 ALA B N 1
ATOM 4674 C CA . ALA B 1 151 ? -18.733 34.997 17.750 1.00 22.82 192 ALA B CA 1
ATOM 4675 C C . ALA B 1 151 ? -17.874 34.688 16.535 1.00 22.80 192 ALA B C 1
ATOM 4676 O O . ALA B 1 151 ? -17.789 33.536 16.106 1.00 20.35 192 ALA B O 1
ATOM 4678 N N . LEU B 1 152 ? -17.262 35.721 15.971 1.00 21.31 193 LEU B N 1
ATOM 4679 C CA . LEU B 1 152 ? -16.384 35.554 14.823 1.00 20.99 193 LEU B CA 1
ATOM 4680 C C . LEU B 1 152 ? -14.955 35.689 15.324 1.00 21.69 193 LEU B C 1
ATOM 4681 O O . LEU B 1 152 ? -14.655 36.571 16.126 1.00 19.60 193 LEU B O 1
ATOM 4686 N N . VAL B 1 153 ? -14.078 34.800 14.872 1.00 18.51 194 VAL B N 1
ATOM 4687 C CA . VAL B 1 153 ? -12.682 34.847 15.279 1.00 16.70 194 VAL B CA 1
ATOM 4688 C C . VAL B 1 153 ? -11.795 34.892 14.039 1.00 17.90 194 VAL B C 1
ATOM 4689 O O . VAL B 1 153 ? -12.219 34.504 12.944 1.00 14.51 194 VAL B O 1
ATOM 4693 N N . ASP B 1 154 ? -10.567 35.366 14.220 1.00 15.45 195 ASP B N 1
ATOM 4694 C CA . ASP B 1 154 ? -9.619 35.500 13.121 1.00 15.80 195 ASP B CA 1
ATOM 4695 C C . ASP B 1 154 ? -8.203 35.596 13.687 1.00 16.71 195 ASP B C 1
ATOM 4696 O O . ASP B 1 154 ? -7.887 36.529 14.425 1.00 16.24 195 ASP B O 1
ATOM 4701 N N . SER B 1 155 ? -7.350 34.638 13.333 1.00 15.97 196 SER B N 1
ATOM 4702 C CA . SER B 1 155 ? -5.976 34.616 13.833 1.00 15.55 196 SER B CA 1
ATOM 4703 C C . SER B 1 155 ? -5.043 35.629 13.171 1.00 15.60 196 SER B C 1
ATOM 4704 O O . SER B 1 155 ? -3.962 35.904 13.692 1.00 16.46 196 SER B O 1
ATOM 4707 N N . THR B 1 156 ? -5.445 36.168 12.022 1.00 15.78 197 THR B N 1
ATOM 4708 C CA . THR B 1 156 ? -4.616 37.138 11.299 1.00 15.57 197 THR B CA 1
ATOM 4709 C C . THR B 1 156 ? -4.023 38.128 12.299 1.00 17.87 197 THR B C 1
ATOM 4710 O O . THR B 1 156 ? -4.745 38.651 13.145 1.00 17.31 197 THR B O 1
ATOM 4714 N N . PRO B 1 157 ? -2.728 38.473 12.161 1.00 17.00 198 PRO B N 1
ATOM 4715 C CA . PRO B 1 157 ? -1.727 38.017 11.189 1.00 16.64 198 PRO B CA 1
ATOM 4716 C C . PRO B 1 157 ? -1.028 36.689 11.454 1.00 16.82 198 PRO B C 1
ATOM 4717 O O . PRO B 1 157 ? -0.167 36.279 10.675 1.00 18.12 198 PRO B O 1
ATOM 4721 N N . LEU B 1 158 ? -1.390 36.012 12.536 1.00 17.14 199 LEU B N 1
ATOM 4722 C CA . LEU B 1 158 ? -0.751 34.745 12.867 1.00 16.64 199 LEU B CA 1
ATOM 4723 C C . LEU B 1 158 ? -1.149 33.586 11.959 1.00 16.49 199 LEU B C 1
ATOM 4724 O O . LEU B 1 158 ? -2.318 33.204 11.898 1.00 15.99 199 LEU B O 1
ATOM 4729 N N . PRO B 1 159 ? -0.180 33.030 11.215 1.00 17.33 200 PRO B N 1
ATOM 4730 C CA . PRO B 1 159 ? -0.516 31.901 10.345 1.00 16.20 200 PRO B CA 1
ATOM 4731 C C . PRO B 1 159 ? -0.336 30.671 11.227 1.00 15.62 200 PRO B C 1
ATOM 4732 O O . PRO B 1 159 ? 0.787 30.246 11.499 1.00 16.84 200 PRO B O 1
ATOM 4736 N N . VAL B 1 160 ? -1.442 30.117 11.703 1.00 15.37 201 VAL B N 1
ATOM 4737 C CA . VAL B 1 160 ? -1.368 28.961 12.589 1.00 15.94 201 VAL B CA 1
ATOM 4738 C C . VAL B 1 160 ? -0.954 27.656 11.917 1.00 16.15 201 VAL B C 1
ATOM 4739 O O . VAL B 1 160 ? -0.516 26.723 12.591 1.00 15.11 201 VAL B O 1
ATOM 4743 N N . CYS B 1 161 ? -1.104 27.583 10.597 1.00 17.46 202 CYS B N 1
ATOM 4744 C CA . CYS B 1 161 ? -0.747 26.361 9.888 1.00 18.03 202 CYS B CA 1
ATOM 4745 C C . CYS B 1 161 ? -0.223 26.581 8.510 1.00 16.95 202 CYS B C 1
ATOM 4746 O O . CYS B 1 161 ? -0.276 27.688 7.990 1.00 14.74 202 CYS B O 1
ATOM 4749 N N . ARG B 1 162 ? 0.324 25.517 7.942 1.00 15.64 203 ARG B N 1
ATOM 4750 C CA . ARG B 1 162 ? 0.924 25.560 6.623 1.00 15.92 203 ARG B CA 1
ATOM 4751 C C . ARG B 1 162 ? 0.980 24.124 6.101 1.00 13.40 203 ARG B C 1
ATOM 4752 O O . ARG B 1 162 ? 1.273 23.196 6.857 1.00 14.11 203 ARG B O 1
ATOM 4760 N N . ILE B 1 163 ? 0.646 23.944 4.827 1.00 14.03 204 ILE B N 1
ATOM 4761 C CA . ILE B 1 163 ? 0.675 22.619 4.198 1.00 12.61 204 ILE B CA 1
ATOM 4762 C C . ILE B 1 163 ? 2.044 22.537 3.523 1.00 13.19 204 ILE B C 1
ATOM 4763 O O . ILE B 1 163 ? 2.279 23.166 2.492 1.00 14.41 204 ILE B O 1
ATOM 4768 N N . PRO B 1 164 ? 2.964 21.750 4.098 1.00 14.14 205 PRO B N 1
ATOM 4769 C CA . PRO B 1 164 ? 4.326 21.589 3.585 1.00 13.33 205 PRO B CA 1
ATOM 4770 C C . PRO B 1 164 ? 4.561 20.724 2.358 1.00 13.00 205 PRO B C 1
ATOM 4771 O O . PRO B 1 164 ? 4.223 19.543 2.340 1.00 12.97 205 PRO B O 1
ATOM 4775 N N . SER B 1 165 ? 5.163 21.323 1.336 1.00 13.38 206 SER B N 1
ATOM 4776 C CA . SER B 1 165 ? 5.495 20.586 0.126 1.00 13.95 206 SER B CA 1
ATOM 4777 C C . SER B 1 165 ? 6.673 19.697 0.497 1.00 14.13 206 SER B C 1
ATOM 4778 O O . SER B 1 165 ? 7.432 20.018 1.413 1.00 14.30 206 SER B O 1
ATOM 4781 N N . LEU B 1 166 ? 6.820 18.574 -0.195 1.00 13.66 207 LEU B N 1
ATOM 4782 C CA . LEU B 1 166 ? 7.946 17.684 0.060 1.00 14.88 207 LEU B CA 1
ATOM 4783 C C . LEU B 1 166 ? 9.093 18.184 -0.812 1.00 14.65 207 LEU B C 1
ATOM 4784 O O . LEU B 1 166 ? 8.875 18.574 -1.957 1.00 15.13 207 LEU B O 1
ATOM 4789 N N . ALA B 1 167 ? 10.310 18.183 -0.277 1.00 13.80 208 ALA B N 1
ATOM 4790 C CA . ALA B 1 167 ? 11.461 18.639 -1.049 1.00 15.88 208 ALA B CA 1
ATOM 4791 C C . ALA B 1 167 ? 11.599 17.774 -2.298 1.00 17.25 208 ALA B C 1
ATOM 4792 O O . ALA B 1 167 ? 11.411 16.558 -2.245 1.00 16.40 208 ALA B O 1
ATOM 4794 N N . PRO B 1 168 ? 11.932 18.393 -3.440 1.00 16.01 209 PRO B N 1
ATOM 4795 C CA . PRO B 1 168 ? 12.089 17.666 -4.704 1.00 18.37 209 PRO B CA 1
ATOM 4796 C C . PRO B 1 168 ? 13.215 16.635 -4.666 1.00 17.84 209 PRO B C 1
ATOM 4797 O O . PRO B 1 168 ? 13.259 15.721 -5.493 1.00 16.56 209 PRO B O 1
ATOM 4801 N N . HIS B 1 169 ? 14.109 16.786 -3.692 1.00 16.86 210 HIS B N 1
ATOM 4802 C CA . HIS B 1 169 ? 15.248 15.889 -3.517 1.00 18.67 210 HIS B CA 1
ATOM 4803 C C . HIS B 1 169 ? 14.819 14.431 -3.401 1.00 19.08 210 HIS B C 1
ATOM 4804 O O . HIS B 1 169 ? 15.568 13.524 -3.763 1.00 19.05 210 HIS B O 1
ATOM 4811 N N . PHE B 1 170 ? 13.610 14.215 -2.894 1.00 17.96 211 PHE B N 1
ATOM 4812 C CA . PHE B 1 170 ? 13.088 12.870 -2.693 1.00 18.41 211 PHE B CA 1
ATOM 4813 C C . PHE B 1 170 ? 12.559 12.201 -3.954 1.00 19.60 211 PHE B C 1
ATOM 4814 O O . PHE B 1 170 ? 12.127 11.049 -3.915 1.00 19.88 211 PHE B O 1
ATOM 4822 N N . GLY B 1 171 ? 12.589 12.926 -5.067 1.00 19.79 212 GLY B N 1
ATOM 4823 C CA . GLY B 1 171 ? 12.146 12.358 -6.328 1.00 20.32 212 GLY B CA 1
ATOM 4824 C C . GLY B 1 171 ? 10.656 12.290 -6.605 1.00 20.71 212 GLY B C 1
ATOM 4825 O O . GLY B 1 171 ? 9.896 13.194 -6.255 1.00 19.32 212 GLY B O 1
ATOM 4826 N N . LYS B 1 172 ? 10.247 11.197 -7.245 1.00 20.21 213 LYS B N 1
ATOM 4827 C CA . LYS B 1 172 ? 8.857 10.976 -7.629 1.00 21.43 213 LYS B CA 1
ATOM 4828 C C . LYS B 1 172 ? 7.805 11.308 -6.573 1.00 20.90 213 LYS B C 1
ATOM 4829 O O . LYS B 1 172 ? 6.766 11.889 -6.892 1.00 21.67 213 LYS B O 1
ATOM 4831 N N . PRO B 1 173 ? 8.043 10.931 -5.307 1.00 20.99 214 PRO B N 1
ATOM 4832 C CA . PRO B 1 173 ? 7.058 11.230 -4.262 1.00 21.23 214 PRO B CA 1
ATOM 4833 C C . PRO B 1 173 ? 6.758 12.723 -4.113 1.00 20.85 214 PRO B C 1
ATOM 4834 O O . PRO B 1 173 ? 5.700 13.106 -3.607 1.00 20.59 214 PRO B O 1
ATOM 4838 N N . ALA B 1 174 ? 7.688 13.561 -4.561 1.00 20.39 215 ALA B N 1
ATOM 4839 C CA . ALA B 1 174 ? 7.526 15.009 -4.458 1.00 20.01 215 ALA B CA 1
ATOM 4840 C C . ALA B 1 174 ? 6.840 15.635 -5.669 1.00 20.21 215 ALA B C 1
ATOM 4841 O O . ALA B 1 174 ? 6.680 16.853 -5.732 1.00 20.02 215 ALA B O 1
ATOM 4843 N N . GLU B 1 175 ? 6.440 14.812 -6.632 1.00 20.82 216 GLU B N 1
ATOM 4844 C CA . GLU B 1 175 ? 5.771 15.330 -7.821 1.00 23.22 216 GLU B CA 1
ATOM 4845 C C . GLU B 1 175 ? 4.259 15.257 -7.640 1.00 22.77 216 GLU B C 1
ATOM 4846 O O . GLU B 1 175 ? 3.731 14.241 -7.189 1.00 22.61 216 GLU B O 1
ATOM 4852 N N . GLY B 1 176 ? 3.567 16.339 -7.983 1.00 21.30 217 GLY B N 1
ATOM 4853 C CA . GLY B 1 176 ? 2.121 16.359 -7.847 1.00 21.37 217 GLY B CA 1
ATOM 4854 C C . GLY B 1 176 ? 1.436 15.656 -9.006 1.00 22.70 217 GLY B C 1
ATOM 4855 O O . GLY B 1 176 ? 2.114 15.188 -9.923 1.00 21.71 217 GLY B O 1
ATOM 4856 N N . PRO B 1 177 ? 0.095 15.555 -8.998 1.00 22.90 218 PRO B N 1
ATOM 4857 C CA . PRO B 1 177 ? -0.807 16.082 -7.968 1.00 22.37 218 PRO B CA 1
ATOM 4858 C C . PRO B 1 177 ? -0.738 15.297 -6.663 1.00 21.70 218 PRO B C 1
ATOM 4859 O O . PRO B 1 177 ? -0.280 14.152 -6.628 1.00 19.19 218 PRO B O 1
ATOM 4863 N N . PHE B 1 178 ? -1.214 15.919 -5.592 1.00 19.87 219 PHE B N 1
ATOM 4864 C CA . PHE B 1 178 ? -1.177 15.300 -4.279 1.00 17.58 219 PHE B CA 1
ATOM 4865 C C . PHE B 1 178 ? -2.552 14.919 -3.756 1.00 17.13 219 PHE B C 1
ATOM 4866 O O . PHE B 1 178 ? -3.545 15.593 -4.036 1.00 16.25 219 PHE B O 1
ATOM 4874 N N . ASP B 1 179 ? -2.595 13.824 -3.005 1.00 15.17 220 ASP B N 1
ATOM 4875 C CA . ASP B 1 179 ? -3.834 13.325 -2.423 1.00 15.70 220 ASP B CA 1
ATOM 4876 C C . ASP B 1 179 ? -4.330 14.344 -1.403 1.00 16.03 220 ASP B C 1
ATOM 4877 O O . ASP B 1 179 ? -3.601 14.716 -0.480 1.00 15.79 220 ASP B O 1
ATOM 4882 N N . LYS B 1 180 ? -5.571 14.789 -1.556 1.00 15.27 221 LYS B N 1
ATOM 4883 C CA . LYS B 1 180 ? -6.116 15.797 -0.652 1.00 16.64 221 LYS B CA 1
ATOM 4884 C C . LYS B 1 180 ? -6.449 15.321 0.766 1.00 16.71 221 LYS B C 1
ATOM 4885 O O . LYS B 1 180 ? -6.665 16.137 1.664 1.00 16.60 221 LYS B O 1
ATOM 4891 N N . GLU B 1 181 ? -6.510 14.011 0.969 1.00 15.05 222 GLU B N 1
ATOM 4892 C CA . GLU B 1 181 ? -6.806 13.471 2.295 1.00 16.71 222 GLU B CA 1
ATOM 4893 C C . GLU B 1 181 ? -5.532 13.085 3.051 1.00 16.72 222 GLU B C 1
ATOM 4894 O O . GLU B 1 181 ? -5.398 13.366 4.244 1.00 16.42 222 GLU B O 1
ATOM 4900 N N . ASP B 1 182 ? -4.584 12.467 2.353 1.00 17.73 223 ASP B N 1
ATOM 4901 C CA . ASP B 1 182 ? -3.354 12.007 2.995 1.00 18.28 223 ASP B CA 1
ATOM 4902 C C . ASP B 1 182 ? -2.091 12.847 2.856 1.00 19.81 223 ASP B C 1
ATOM 4903 O O . ASP B 1 182 ? -1.177 12.720 3.674 1.00 18.40 223 ASP B O 1
ATOM 4908 N N . GLN B 1 183 ? -2.020 13.700 1.841 1.00 16.97 224 GLN B N 1
ATOM 4909 C CA . GLN B 1 183 ? -0.807 14.482 1.652 1.00 17.28 224 GLN B CA 1
ATOM 4910 C C . GLN B 1 183 ? -0.902 15.984 1.908 1.00 18.31 224 GLN B C 1
ATOM 4911 O O . GLN B 1 183 ? 0.050 16.590 2.394 1.00 20.13 224 GLN B O 1
ATOM 4917 N N . THR B 1 184 ? -2.037 16.591 1.592 1.00 15.76 225 THR B N 1
ATOM 4918 C CA . THR B 1 184 ? -2.180 18.028 1.797 1.00 15.37 225 THR B CA 1
ATOM 4919 C C . THR B 1 184 ? -2.841 18.325 3.140 1.00 16.41 225 THR B C 1
ATOM 4920 O O . THR B 1 184 ? -3.949 18.863 3.200 1.00 15.22 225 THR B O 1
ATOM 4924 N N . ILE B 1 185 ? -2.141 17.973 4.217 1.00 14.23 226 ILE B N 1
ATOM 4925 C CA . ILE B 1 185 ? -2.647 18.175 5.571 1.00 15.09 226 ILE B CA 1
ATOM 4926 C C . ILE B 1 185 ? -1.909 19.319 6.265 1.00 16.13 226 ILE B C 1
ATOM 4927 O O . ILE B 1 185 ? -0.680 19.336 6.322 1.00 15.30 226 ILE B O 1
ATOM 4932 N N . PRO B 1 186 ? -2.656 20.292 6.803 1.00 15.33 227 PRO B N 1
ATOM 4933 C CA . PRO B 1 186 ? -2.048 21.436 7.490 1.00 14.89 227 PRO B CA 1
ATOM 4934 C C . PRO B 1 186 ? -1.295 21.036 8.752 1.00 15.57 227 PRO B C 1
ATOM 4935 O O . PRO B 1 186 ? -1.811 20.280 9.579 1.00 15.62 227 PRO B O 1
ATOM 4939 N N . VAL B 1 187 ? -0.073 21.538 8.890 1.00 15.78 228 VAL B N 1
ATOM 4940 C CA . VAL B 1 187 ? 0.730 21.271 10.075 1.00 15.44 228 VAL B CA 1
ATOM 4941 C C . VAL B 1 187 ? 0.492 22.492 10.951 1.00 17.17 228 VAL B C 1
ATOM 4942 O O . VAL B 1 187 ? 0.683 23.623 10.505 1.00 17.95 228 VAL B O 1
ATOM 4946 N N . ILE B 1 188 ? 0.071 22.268 12.190 1.00 17.79 229 ILE B N 1
ATOM 4947 C CA . ILE B 1 188 ? -0.238 23.380 13.074 1.00 18.55 229 ILE B CA 1
ATOM 4948 C C . ILE B 1 188 ? 0.773 23.622 14.199 1.00 20.03 229 ILE B C 1
ATOM 4949 O O . ILE B 1 188 ? 0.765 24.680 14.828 1.00 20.24 229 ILE B O 1
ATOM 4954 N N . GLY B 1 189 ? 1.657 22.663 14.444 1.00 19.95 230 GLY B N 1
ATOM 4955 C CA . GLY B 1 189 ? 2.646 22.865 15.489 1.00 20.76 230 GLY B CA 1
ATOM 4956 C C . GLY B 1 189 ? 3.517 21.670 15.812 1.00 21.49 230 GLY B C 1
ATOM 4957 O O . GLY B 1 189 ? 3.455 20.636 15.149 1.00 20.01 230 GLY B O 1
ATOM 4958 N N . PHE B 1 190 ? 4.355 21.838 16.830 1.00 22.28 231 PHE B N 1
ATOM 4959 C CA . PHE B 1 190 ? 5.244 20.785 17.308 1.00 23.11 231 PHE B CA 1
ATOM 4960 C C . PHE B 1 190 ? 5.442 21.094 18.791 1.00 25.38 231 PHE B C 1
ATOM 4961 O O . PHE B 1 190 ? 6.446 21.683 19.186 1.00 25.05 231 PHE B O 1
ATOM 4969 N N . PRO B 1 191 ? 4.469 20.706 19.629 1.00 27.87 232 PRO B N 1
ATOM 4970 C CA . PRO B 1 191 ? 4.514 20.944 21.075 1.00 30.36 232 PRO B CA 1
ATOM 4971 C C . PRO B 1 191 ? 5.601 20.214 21.857 1.00 33.10 232 PRO B C 1
ATOM 4972 O O . PRO B 1 191 ? 6.100 19.169 21.441 1.00 31.53 232 PRO B O 1
ATOM 4976 N N . THR B 1 192 ? 5.963 20.792 22.996 1.00 36.80 233 THR B N 1
ATOM 4977 C CA . THR B 1 192 ? 6.968 20.213 23.877 1.00 40.25 233 THR B CA 1
ATOM 4978 C C . THR B 1 192 ? 6.312 19.986 25.232 1.00 42.90 233 THR B C 1
ATOM 4979 O O . THR B 1 192 ? 5.378 20.695 25.600 1.00 42.83 233 THR B O 1
ATOM 4983 N N . PRO B 1 193 ? 6.787 18.986 25.989 1.00 45.50 234 PRO B N 1
ATOM 4984 C CA . PRO B 1 193 ? 6.222 18.690 27.308 1.00 46.94 234 PRO B CA 1
ATOM 4985 C C . PRO B 1 193 ? 6.666 19.692 28.372 1.00 48.07 234 PRO B C 1
ATOM 4986 O O . PRO B 1 193 ? 6.245 20.849 28.365 1.00 49.04 234 PRO B O 1
ATOM 4990 N N . GLU B 1 199 ? -0.658 22.589 29.332 1.00 50.50 240 GLU B N 1
ATOM 4991 C CA . GLU B 1 199 ? -1.291 21.964 30.487 1.00 49.85 240 GLU B CA 1
ATOM 4992 C C . GLU B 1 199 ? -2.344 20.945 30.058 1.00 49.07 240 GLU B C 1
ATOM 4993 O O . GLU B 1 199 ? -2.970 21.092 29.009 1.00 48.91 240 GLU B O 1
ATOM 4995 N N . PRO B 1 200 ? -2.537 19.885 30.860 1.00 48.41 241 PRO B N 1
ATOM 4996 C CA . PRO B 1 200 ? -3.528 18.848 30.549 1.00 47.10 241 PRO B CA 1
ATOM 4997 C C . PRO B 1 200 ? -4.944 19.431 30.599 1.00 45.67 241 PRO B C 1
ATOM 4998 O O . PRO B 1 200 ? -5.176 20.445 31.256 1.00 44.49 241 PRO B O 1
ATOM 5002 N N . PRO B 1 201 ? -5.906 18.798 29.906 1.00 45.13 242 PRO B N 1
ATOM 5003 C CA . PRO B 1 201 ? -7.293 19.278 29.891 1.00 44.28 242 PRO B CA 1
ATOM 5004 C C . PRO B 1 201 ? -7.846 19.421 31.310 1.00 43.99 242 PRO B C 1
ATOM 5005 O O . PRO B 1 201 ? -7.703 18.505 32.127 1.00 44.76 242 PRO B O 1
ATOM 5009 N N . THR B 1 202 ? -8.463 20.563 31.615 1.00 40.23 243 THR B N 1
ATOM 5010 C CA . THR B 1 202 ? -9.040 20.736 32.950 1.00 32.85 243 THR B CA 1
ATOM 5011 C C . THR B 1 202 ? -10.443 20.139 32.955 1.00 40.73 243 THR B C 1
ATOM 5012 O O . THR B 1 202 ? -11.056 19.968 31.901 1.00 44.36 243 THR B O 1
ATOM 5016 N N . ASP B 1 203 ? -10.950 19.836 34.145 1.00 44.12 244 ASP B N 1
ATOM 5017 C CA . ASP B 1 203 ? -12.282 19.260 34.279 1.00 44.60 244 ASP B CA 1
ATOM 5018 C C . ASP B 1 203 ? -13.353 20.161 33.668 1.00 43.16 244 ASP B C 1
ATOM 5019 O O . ASP B 1 203 ? -14.352 19.680 33.132 1.00 43.55 244 ASP B O 1
ATOM 5024 N N . ASP B 1 204 ? -13.149 21.471 33.748 1.00 41.76 245 ASP B N 1
ATOM 5025 C CA . ASP B 1 204 ? -14.117 22.411 33.190 1.00 41.57 245 ASP B CA 1
ATOM 5026 C C . ASP B 1 204 ? -14.066 22.413 31.661 1.00 39.67 245 ASP B C 1
ATOM 5027 O O . ASP B 1 204 ? -15.100 22.466 30.993 1.00 39.08 245 ASP B O 1
ATOM 5032 N N . GLU B 1 205 ? -12.856 22.359 31.111 1.00 37.59 246 GLU B N 1
ATOM 5033 C CA . GLU B 1 205 ? -12.679 22.344 29.662 1.00 36.19 246 GLU B CA 1
ATOM 5034 C C . GLU B 1 205 ? -13.323 21.092 29.074 1.00 35.79 246 GLU B C 1
ATOM 5035 O O . GLU B 1 205 ? -13.872 21.123 27.971 1.00 35.13 246 GLU B O 1
ATOM 5041 N N . LYS B 1 206 ? -13.261 19.993 29.821 1.00 35.27 247 LYS B N 1
ATOM 5042 C CA . LYS B 1 206 ? -13.838 18.731 29.371 1.00 35.71 247 LYS B CA 1
ATOM 5043 C C . LYS B 1 206 ? -15.362 18.778 29.322 1.00 34.67 247 LYS B C 1
ATOM 5044 O O . LYS B 1 206 ? -16.002 17.830 28.869 1.00 34.92 247 LYS B O 1
ATOM 5050 N N . LYS B 1 207 ? -15.941 19.881 29.787 1.00 31.50 248 LYS B N 1
ATOM 5051 C CA . LYS B 1 207 ? -17.392 20.035 29.776 1.00 27.69 248 LYS B CA 1
ATOM 5052 C C . LYS B 1 207 ? -17.883 20.494 28.409 1.00 28.97 248 LYS B C 1
ATOM 5053 O O . LYS B 1 207 ? -19.074 20.412 28.107 1.00 29.85 248 LYS B O 1
ATOM 5059 N N . SER B 1 208 ? -16.965 20.981 27.583 1.00 28.26 249 SER B N 1
ATOM 5060 C CA . SER B 1 208 ? -17.330 21.448 26.253 1.00 27.76 249 SER B CA 1
ATOM 5061 C C . SER B 1 208 ? -17.770 20.304 25.357 1.00 26.51 249 SER B C 1
ATOM 5062 O O . SER B 1 208 ? -17.129 19.256 25.317 1.00 27.08 249 SER B O 1
ATOM 5065 N N . PRO B 1 209 ? -18.885 20.485 24.637 1.00 26.41 250 PRO B N 1
ATOM 5066 C CA . PRO B 1 209 ? -19.372 19.437 23.738 1.00 26.62 250 PRO B CA 1
ATOM 5067 C C . PRO B 1 209 ? -18.321 19.168 22.661 1.00 26.62 250 PRO B C 1
ATOM 5068 O O . PRO B 1 209 ? -18.351 18.138 21.993 1.00 28.26 250 PRO B O 1
ATOM 5072 N N . LEU B 1 210 ? -17.391 20.106 22.502 1.00 25.42 251 LEU B N 1
ATOM 5073 C CA . LEU B 1 210 ? -16.338 19.979 21.502 1.00 24.42 251 LEU B CA 1
ATOM 5074 C C . LEU B 1 210 ? -15.074 19.313 22.026 1.00 25.74 251 LEU B C 1
ATOM 5075 O O . LEU B 1 210 ? -14.176 18.985 21.248 1.00 24.12 251 LEU B O 1
ATOM 5080 N N . PHE B 1 211 ? -14.987 19.112 23.336 1.00 25.03 252 PHE B N 1
ATOM 5081 C CA . PHE B 1 211 ? -13.800 18.475 23.884 1.00 26.93 252 PHE B CA 1
ATOM 5082 C C . PHE B 1 211 ? -13.589 17.113 23.231 1.00 26.63 252 PHE B C 1
ATOM 5083 O O . PHE B 1 211 ? -14.512 16.305 23.147 1.00 26.92 252 PHE B O 1
ATOM 5091 N N . GLY B 1 212 ? -12.371 16.871 22.759 1.00 27.45 253 GLY B N 1
ATOM 5092 C CA . GLY B 1 212 ? -12.070 15.606 22.114 1.00 28.69 253 GLY B CA 1
ATOM 5093 C C . GLY B 1 212 ? -12.211 15.660 20.603 1.00 28.78 253 GLY B C 1
ATOM 5094 O O . GLY B 1 212 ? -11.535 14.918 19.887 1.00 29.49 253 GLY B O 1
ATOM 5095 N N . LYS B 1 213 ? -13.082 16.540 20.112 1.00 27.77 254 LYS B N 1
ATOM 5096 C CA . LYS B 1 213 ? -13.304 16.676 18.675 1.00 25.81 254 LYS B CA 1
ATOM 5097 C C . LYS B 1 213 ? -12.283 17.598 18.014 1.00 24.27 254 LYS B C 1
ATOM 5098 O O . LYS B 1 213 ? -12.113 17.582 16.796 1.00 21.05 254 LYS B O 1
ATOM 5104 N N . HIS B 1 214 ? -11.611 18.403 18.830 1.00 23.23 255 HIS B N 1
ATOM 5105 C CA . HIS B 1 214 ? -10.591 19.329 18.353 1.00 22.34 255 HIS B CA 1
ATOM 5106 C C . HIS B 1 214 ? -9.521 19.399 19.435 1.00 24.74 255 HIS B C 1
ATOM 5107 O O . HIS B 1 214 ? -9.834 19.315 20.624 1.00 23.84 255 HIS B O 1
ATOM 5114 N N . CYS B 1 215 ? -8.266 19.545 19.022 1.00 25.38 256 CYS B N 1
ATOM 5115 C CA . CYS B 1 215 ? -7.156 19.629 19.963 1.00 27.30 256 CYS B CA 1
ATOM 5116 C C . CYS B 1 215 ? -7.448 20.682 21.029 1.00 26.82 256 CYS B C 1
ATOM 5117 O O . CYS B 1 215 ? -7.948 21.762 20.723 1.00 26.14 256 CYS B O 1
ATOM 5120 N N . ILE B 1 216 ? -7.129 20.366 22.281 1.00 26.21 257 ILE B N 1
ATOM 5121 C CA . ILE B 1 216 ? -7.368 21.300 23.375 1.00 25.32 257 ILE B CA 1
ATOM 5122 C C . ILE B 1 216 ? -6.641 22.625 23.147 1.00 25.01 257 ILE B C 1
ATOM 5123 O O . ILE B 1 216 ? -7.105 23.680 23.584 1.00 25.10 257 ILE B O 1
ATOM 5128 N N . HIS B 1 217 ? -5.502 22.574 22.465 1.00 24.45 258 HIS B N 1
ATOM 5129 C CA . HIS B 1 217 ? -4.748 23.792 22.182 1.00 23.80 258 HIS B CA 1
ATOM 5130 C C . HIS B 1 217 ? -5.556 24.689 21.241 1.00 24.52 258 HIS B C 1
ATOM 5131 O O . HIS B 1 217 ? -5.594 25.908 21.405 1.00 24.85 258 HIS B O 1
ATOM 5133 N N . LEU B 1 218 ? -6.202 24.078 20.254 1.00 23.74 259 LEU B N 1
ATOM 5134 C CA . LEU B 1 218 ? -7.019 24.827 19.302 1.00 23.20 259 LEU B CA 1
ATOM 5135 C C . LEU B 1 218 ? -8.244 25.415 19.998 1.00 21.73 259 LEU B C 1
ATOM 5136 O O . LEU B 1 218 ? -8.592 26.574 19.781 1.00 21.43 259 LEU B O 1
ATOM 5141 N N . LEU B 1 219 ? -8.903 24.609 20.827 1.00 20.27 260 LEU B N 1
ATOM 5142 C CA . LEU B 1 219 ? -10.082 25.066 21.554 1.00 20.23 260 LEU B CA 1
ATOM 5143 C C . LEU B 1 219 ? -9.726 26.241 22.457 1.00 20.94 260 LEU B C 1
ATOM 5144 O O . LEU B 1 219 ? -10.446 27.237 22.501 1.00 21.30 260 LEU B O 1
ATOM 5149 N N . ARG B 1 220 ? -8.610 26.128 23.171 1.00 21.49 261 ARG B N 1
ATOM 5150 C CA . ARG B 1 220 ? -8.181 27.206 24.058 1.00 21.71 261 ARG B CA 1
ATOM 5151 C C . ARG B 1 220 ? -7.878 28.460 23.256 1.00 21.99 261 ARG B C 1
ATOM 5152 O O . ARG B 1 220 ? -8.195 29.570 23.679 1.00 21.26 261 ARG B O 1
ATOM 5160 N N . TYR B 1 221 ? -7.268 28.276 22.090 1.00 21.35 262 TYR B N 1
ATOM 5161 C CA . TYR B 1 221 ? -6.910 29.403 21.246 1.00 22.68 262 TYR B CA 1
ATOM 5162 C C . TYR B 1 221 ? -8.115 30.170 20.711 1.00 22.14 262 TYR B C 1
ATOM 5163 O O . TYR B 1 221 ? -8.179 31.393 20.840 1.00 22.59 262 TYR B O 1
ATOM 5172 N N . VAL B 1 222 ? -9.074 29.469 20.117 1.00 21.54 263 VAL B N 1
ATOM 5173 C CA . VAL B 1 222 ? -10.239 30.163 19.580 1.00 22.48 263 VAL B CA 1
ATOM 5174 C C . VAL B 1 222 ? -11.122 30.719 20.697 1.00 22.17 263 VAL B C 1
ATOM 5175 O O . VAL B 1 222 ? -11.764 31.753 20.528 1.00 21.58 263 VAL B O 1
ATOM 5179 N N . ALA B 1 223 ? -11.146 30.043 21.842 1.00 22.68 264 ALA B N 1
ATOM 5180 C CA . ALA B 1 223 ? -11.938 30.521 22.971 1.00 23.08 264 ALA B CA 1
ATOM 5181 C C . ALA B 1 223 ? -11.354 31.858 23.425 1.00 23.98 264 ALA B C 1
ATOM 5182 O O . ALA B 1 223 ? -12.089 32.798 23.728 1.00 24.05 264 ALA B O 1
ATOM 5184 N N . LYS B 1 224 ? -10.026 31.937 23.456 1.00 24.53 265 LYS B N 1
ATOM 5185 C CA . LYS B 1 224 ? -9.338 33.160 23.859 1.00 25.45 265 LYS B CA 1
ATOM 5186 C C . LYS B 1 224 ? -9.597 34.293 22.866 1.00 25.38 265 LYS B C 1
ATOM 5187 O O . LYS B 1 224 ? -9.778 35.445 23.264 1.00 24.03 265 LYS B O 1
ATOM 5189 N N . LEU B 1 225 ? -9.609 33.973 21.575 1.00 24.31 266 LEU B N 1
ATOM 5190 C CA . LEU B 1 225 ? -9.864 34.987 20.555 1.00 24.56 266 LEU B CA 1
ATOM 5191 C C . LEU B 1 225 ? -11.283 35.528 20.688 1.00 24.27 266 LEU B C 1
ATOM 5192 O O . LEU B 1 225 ? -11.532 36.709 20.450 1.00 25.58 266 LEU B O 1
ATOM 5197 N N . ALA B 1 226 ? -12.211 34.655 21.066 1.00 23.90 267 ALA B N 1
ATOM 5198 C CA . ALA B 1 226 ? -13.610 35.040 21.212 1.00 26.01 267 ALA B CA 1
ATOM 5199 C C . ALA B 1 226 ? -13.914 35.644 22.582 1.00 27.76 267 ALA B C 1
ATOM 5200 O O . ALA B 1 226 ? -14.922 36.330 22.755 1.00 27.48 267 ALA B O 1
ATOM 5202 N N . GLY B 1 227 ? -13.043 35.389 23.551 1.00 27.94 268 GLY B N 1
ATOM 5203 C CA . GLY B 1 227 ? -13.257 35.922 24.883 1.00 28.44 268 GLY B CA 1
ATOM 5204 C C . GLY B 1 227 ? -14.274 35.119 25.670 1.00 28.58 268 GLY B C 1
ATOM 5205 O O . GLY B 1 227 ? -15.029 35.672 26.468 1.00 30.02 268 GLY B O 1
ATOM 5206 N N . VAL B 1 228 ? -14.301 33.811 25.438 1.00 27.32 269 VAL B N 1
ATOM 5207 C CA . VAL B 1 228 ? -15.220 32.923 26.140 1.00 26.29 269 VAL B CA 1
ATOM 5208 C C . VAL B 1 228 ? -14.428 31.760 26.727 1.00 26.49 269 VAL B C 1
ATOM 5209 O O . VAL B 1 228 ? -13.228 31.639 26.483 1.00 27.07 269 VAL B O 1
ATOM 5213 N N . GLU B 1 229 ? -15.096 30.911 27.500 1.00 27.05 270 GLU B N 1
ATOM 5214 C CA . GLU B 1 229 ? -14.444 29.756 28.106 1.00 28.48 270 GLU B CA 1
ATOM 5215 C C . GLU B 1 229 ? -14.568 28.553 27.180 1.00 26.89 270 GLU B C 1
ATOM 5216 O O . GLU B 1 229 ? -15.540 28.436 26.436 1.00 25.61 270 GLU B O 1
ATOM 5222 N N . VAL B 1 230 ? -13.585 27.661 27.230 1.00 25.53 271 VAL B N 1
ATOM 5223 C CA . VAL B 1 230 ? -13.603 26.462 26.399 1.00 24.70 271 VAL B CA 1
ATOM 5224 C C . VAL B 1 230 ? -14.881 25.667 26.655 1.00 25.81 271 VAL B C 1
ATOM 5225 O O . VAL B 1 230 ? -15.497 25.147 25.724 1.00 25.06 271 VAL B O 1
ATOM 5229 N N . SER B 1 231 ? -15.283 25.590 27.921 1.00 25.09 272 SER B N 1
ATOM 5230 C CA . SER B 1 231 ? -16.483 24.854 28.305 1.00 25.54 272 SER B CA 1
ATOM 5231 C C . SER B 1 231 ? -17.743 25.397 27.640 1.00 25.25 272 SER B C 1
ATOM 5232 O O . SER B 1 231 ? -18.740 24.685 27.506 1.00 26.54 272 SER B O 1
ATOM 5235 N N . GLU B 1 232 ? -17.697 26.659 27.227 1.00 24.92 273 GLU B N 1
ATOM 5236 C CA . GLU B 1 232 ? -18.844 27.299 26.598 1.00 25.58 273 GLU B CA 1
ATOM 5237 C C . GLU B 1 232 ? -18.909 27.087 25.084 1.00 24.85 273 GLU B C 1
ATOM 5238 O O . GLU B 1 232 ? -19.903 27.435 24.451 1.00 25.86 273 GLU B O 1
ATOM 5244 N N . LEU B 1 233 ? -17.864 26.514 24.498 1.00 23.90 274 LEU B N 1
ATOM 5245 C CA . LEU B 1 233 ? -17.855 26.281 23.052 1.00 24.16 274 LEU B CA 1
ATOM 5246 C C . LEU B 1 233 ? -18.810 25.138 22.691 1.00 24.16 274 LEU B C 1
ATOM 5247 O O . LEU B 1 233 ? -18.691 24.039 23.220 1.00 24.36 274 LEU B O 1
ATOM 5252 N N . ILE B 1 234 ? -19.747 25.410 21.781 1.00 23.46 275 ILE B N 1
ATOM 5253 C CA . ILE B 1 234 ? -20.762 24.448 21.347 1.00 24.08 275 ILE B CA 1
ATOM 5254 C C . ILE B 1 234 ? -20.523 23.847 19.958 1.00 22.23 275 ILE B C 1
ATOM 5255 O O . ILE B 1 234 ? -20.767 22.659 19.748 1.00 20.87 275 ILE B O 1
ATOM 5260 N N . GLN B 1 235 ? -20.040 24.661 19.025 1.00 20.89 276 GLN B N 1
ATOM 5261 C CA . GLN B 1 235 ? -19.758 24.207 17.668 1.00 19.76 276 GLN B CA 1
ATOM 5262 C C . GLN B 1 235 ? -18.969 25.288 16.969 1.00 20.08 276 GLN B C 1
ATOM 5263 O O . GLN B 1 235 ? -18.817 26.391 17.494 1.00 18.72 276 GLN B O 1
ATOM 5269 N N . MET B 1 236 ? -18.460 24.974 15.786 1.00 19.13 277 MET B N 1
ATOM 5270 C CA . MET B 1 236 ? -17.715 25.967 15.040 1.00 19.01 277 MET B CA 1
ATOM 5271 C C . MET B 1 236 ? -17.633 25.640 13.566 1.00 17.96 277 MET B C 1
ATOM 5272 O O . MET B 1 236 ? -17.724 24.481 13.170 1.00 17.95 277 MET B O 1
ATOM 5277 N N . ASP B 1 237 ? -17.486 26.689 12.765 1.00 17.38 278 ASP B N 1
ATOM 5278 C CA . ASP B 1 237 ? -17.372 26.590 11.314 1.00 17.45 278 ASP B CA 1
ATOM 5279 C C . ASP B 1 237 ? -16.179 27.474 10.966 1.00 16.60 278 ASP B C 1
ATOM 5280 O O . ASP B 1 237 ? -16.333 28.672 10.710 1.00 16.17 278 ASP B O 1
ATOM 5285 N N . LEU B 1 238 ? -14.990 26.879 10.967 1.00 15.77 279 LEU B N 1
ATOM 5286 C CA . LEU B 1 238 ? -13.764 27.622 10.699 1.00 15.43 279 LEU B CA 1
ATOM 5287 C C . LEU B 1 238 ? -13.091 27.299 9.370 1.00 15.04 279 LEU B C 1
ATOM 5288 O O . LEU B 1 238 ? -13.141 26.165 8.893 1.00 15.45 279 LEU B O 1
ATOM 5293 N N . ASP B 1 239 ? -12.467 28.321 8.787 1.00 16.11 280 ASP B N 1
ATOM 5294 C CA . ASP B 1 239 ? -11.739 28.210 7.524 1.00 15.61 280 ASP B CA 1
ATOM 5295 C C . ASP B 1 239 ? -10.255 28.384 7.791 1.00 16.09 280 ASP B C 1
ATOM 5296 O O . ASP B 1 239 ? -9.852 28.934 8.822 1.00 15.15 280 ASP B O 1
ATOM 5301 N N . LEU B 1 240 ? -9.459 27.927 6.830 1.00 14.53 281 LEU B N 1
ATOM 5302 C CA . LEU B 1 240 ? -8.018 28.124 6.835 1.00 14.65 281 LEU B CA 1
ATOM 5303 C C . LEU B 1 240 ? -7.901 28.978 5.580 1.00 15.74 281 LEU B C 1
ATOM 5304 O O . LEU B 1 240 ? -8.531 28.674 4.560 1.00 14.97 281 LEU B O 1
ATOM 5309 N N . PHE B 1 241 ? -7.122 30.049 5.650 1.00 13.61 282 PHE B N 1
ATOM 5310 C CA . PHE B 1 241 ? -6.994 30.956 4.517 1.00 14.79 282 PHE B CA 1
ATOM 5311 C C . PHE B 1 241 ? -5.634 31.626 4.493 1.00 14.17 282 PHE B C 1
ATOM 5312 O O . PHE B 1 241 ? -4.935 31.671 5.502 1.00 15.60 282 PHE B O 1
ATOM 5320 N N . ASP B 1 242 ? -5.270 32.157 3.333 1.00 14.09 283 ASP B N 1
ATOM 5321 C CA . ASP B 1 242 ? -3.990 32.834 3.168 1.00 15.14 283 ASP B CA 1
ATOM 5322 C C . ASP B 1 242 ? -4.019 34.150 3.942 1.00 15.52 283 ASP B C 1
ATOM 5323 O O . ASP B 1 242 ? -4.933 34.956 3.762 1.00 14.21 283 ASP B O 1
ATOM 5328 N N . VAL B 1 243 ? -3.021 34.373 4.797 1.00 14.33 284 VAL B N 1
ATOM 5329 C CA . VAL B 1 243 ? -2.968 35.609 5.575 1.00 15.08 284 VAL B CA 1
ATOM 5330 C C . VAL B 1 243 ? -2.099 36.682 4.931 1.00 17.01 284 VAL B C 1
ATOM 5331 O O . VAL B 1 243 ? -1.864 37.733 5.532 1.00 17.29 284 VAL B O 1
ATOM 5335 N N . GLN B 1 244 ? -1.604 36.431 3.722 1.00 14.17 285 GLN B N 1
ATOM 5336 C CA . GLN B 1 244 ? -0.774 37.436 3.066 1.00 15.14 285 GLN B CA 1
ATOM 5337 C C . GLN B 1 244 ? -1.656 38.575 2.570 1.00 16.18 285 GLN B C 1
ATOM 5338 O O . GLN B 1 244 ? -2.528 38.378 1.721 1.00 14.69 285 GLN B O 1
ATOM 5344 N N . LYS B 1 245 ? -1.431 39.766 3.114 1.00 15.63 286 LYS B N 1
ATOM 5345 C CA . LYS B 1 245 ? -2.206 40.939 2.734 1.00 15.00 286 LYS B CA 1
ATOM 5346 C C . LYS B 1 245 ? -2.027 41.267 1.257 1.00 14.68 286 LYS B C 1
ATOM 5347 O O . LYS B 1 245 ? -0.947 41.074 0.697 1.00 15.33 286 LYS B O 1
ATOM 5353 N N . GLY B 1 246 ? -3.092 41.763 0.635 1.00 14.14 287 GLY B N 1
ATOM 5354 C CA . GLY B 1 246 ? -3.037 42.127 -0.770 1.00 14.98 287 GLY B CA 1
ATOM 5355 C C . GLY B 1 246 ? -2.035 43.244 -1.002 1.00 17.20 287 GLY B C 1
ATOM 5356 O O . GLY B 1 246 ? -1.653 43.946 -0.061 1.00 16.51 287 GLY B O 1
ATOM 5357 N N . THR B 1 247 ? -1.615 43.416 -2.252 1.00 15.39 288 THR B N 1
ATOM 5358 C CA . THR B 1 247 ? -0.641 44.443 -2.592 1.00 18.05 288 THR B CA 1
ATOM 5359 C C . THR B 1 247 ? -0.821 44.975 -4.005 1.00 18.54 288 THR B C 1
ATOM 5360 O O . THR B 1 247 ? -1.275 44.258 -4.896 1.00 18.54 288 THR B O 1
ATOM 5364 N N . ILE B 1 248 ? -0.463 46.241 -4.201 1.00 17.54 289 ILE B N 1
ATOM 5365 C CA . ILE B 1 248 ? -0.513 46.844 -5.521 1.00 17.38 289 ILE B CA 1
ATOM 5366 C C . ILE B 1 248 ? 0.814 46.406 -6.128 1.00 18.75 289 ILE B C 1
ATOM 5367 O O . ILE B 1 248 ? 1.865 46.540 -5.492 1.00 18.68 289 ILE B O 1
ATOM 5372 N N . GLY B 1 249 ? 0.768 45.864 -7.340 1.00 17.13 290 GLY B N 1
ATOM 5373 C CA . GLY B 1 249 ? 1.985 45.389 -7.971 1.00 17.87 290 GLY B CA 1
ATOM 5374 C C . GLY B 1 249 ? 2.196 45.791 -9.414 1.00 16.18 290 GLY B C 1
ATOM 5375 O O . GLY B 1 249 ? 1.364 46.476 -10.020 1.00 16.38 290 GLY B O 1
ATOM 5376 N N . GLY B 1 250 ? 3.317 45.338 -9.968 1.00 16.39 291 GLY B N 1
ATOM 5377 C CA . GLY B 1 250 ? 3.663 45.669 -11.334 1.00 15.14 291 GLY B CA 1
ATOM 5378 C C . GLY B 1 250 ? 4.649 46.815 -11.265 1.00 17.44 291 GLY B C 1
ATOM 5379 O O . GLY B 1 250 ? 4.552 47.666 -10.379 1.00 16.36 291 GLY B O 1
ATOM 5380 N N . ILE B 1 251 ? 5.601 46.850 -12.187 1.00 17.12 292 ILE B N 1
ATOM 5381 C CA . ILE B 1 251 ? 6.600 47.910 -12.181 1.00 19.54 292 ILE B CA 1
ATOM 5382 C C . ILE B 1 251 ? 5.968 49.302 -12.291 1.00 20.20 292 ILE B C 1
ATOM 5383 O O . ILE B 1 251 ? 6.563 50.297 -11.866 1.00 20.04 292 ILE B O 1
ATOM 5388 N N . GLY B 1 252 ? 4.767 49.362 -12.861 1.00 18.43 293 GLY B N 1
ATOM 5389 C CA . GLY B 1 252 ? 4.064 50.627 -13.010 1.00 17.98 293 GLY B CA 1
ATOM 5390 C C . GLY B 1 252 ? 2.823 50.673 -12.133 1.00 18.75 293 GLY B C 1
ATOM 5391 O O . GLY B 1 252 ? 1.969 51.550 -12.284 1.00 17.71 293 GLY B O 1
ATOM 5392 N N . LYS B 1 253 ? 2.734 49.716 -11.212 1.00 17.40 294 LYS B N 1
ATOM 5393 C CA . LYS B 1 253 ? 1.619 49.600 -10.274 1.00 17.74 294 LYS B CA 1
ATOM 5394 C C . LYS B 1 253 ? 0.261 49.485 -10.962 1.00 17.84 294 LYS B C 1
ATOM 5395 O O . LYS B 1 253 ? -0.730 50.058 -10.509 1.00 17.84 294 LYS B O 1
ATOM 5401 N N . HIS B 1 254 ? 0.229 48.709 -12.042 1.00 17.18 295 HIS B N 1
ATOM 5402 C CA . HIS B 1 254 ? -0.982 48.481 -12.828 1.00 17.68 295 HIS B CA 1
ATOM 5403 C C . HIS B 1 254 ? -1.846 47.353 -12.265 1.00 16.89 295 HIS B C 1
ATOM 5404 O O . HIS B 1 254 ? -2.994 47.184 -12.683 1.00 16.20 295 HIS B O 1
ATOM 5411 N N . PHE B 1 255 ? -1.301 46.578 -11.332 1.00 16.17 296 PHE B N 1
ATOM 5412 C CA . PHE B 1 255 ? -2.037 45.448 -10.770 1.00 16.02 296 PHE B CA 1
ATOM 5413 C C . PHE B 1 255 ? -2.299 45.477 -9.277 1.00 16.10 296 PHE B C 1
ATOM 5414 O O . PHE B 1 255 ? -1.661 46.207 -8.521 1.00 17.24 296 PHE B O 1
ATOM 5422 N N . LEU B 1 256 ? -3.240 44.632 -8.871 1.00 16.06 297 LEU B N 1
ATOM 5423 C CA . LEU B 1 256 ? -3.610 44.462 -7.476 1.00 15.92 297 LEU B CA 1
ATOM 5424 C C . LEU B 1 256 ? -3.581 42.953 -7.242 1.00 15.40 297 LEU B C 1
ATOM 5425 O O . LEU B 1 256 ? -4.327 42.207 -7.887 1.00 15.01 297 LEU B O 1
ATOM 5430 N N . PHE B 1 257 ? -2.697 42.509 -6.352 1.00 14.51 298 PHE B N 1
ATOM 5431 C CA . PHE B 1 257 ? -2.574 41.087 -6.025 1.00 14.11 298 PHE B CA 1
ATOM 5432 C C . PHE B 1 257 ? -3.255 40.854 -4.687 1.00 14.75 298 PHE B C 1
ATOM 5433 O O . PHE B 1 257 ? -2.963 41.540 -3.706 1.00 14.89 298 PHE B O 1
ATOM 5441 N N . ALA B 1 258 ? -4.160 39.885 -4.639 1.00 14.04 299 ALA B N 1
ATOM 5442 C CA . ALA B 1 258 ? -4.874 39.610 -3.405 1.00 14.29 299 ALA B CA 1
ATOM 5443 C C . ALA B 1 258 ? -5.618 38.290 -3.464 1.00 13.99 299 ALA B C 1
ATOM 5444 O O . ALA B 1 258 ? -5.968 37.802 -4.538 1.00 14.63 299 ALA B O 1
ATOM 5446 N N . PRO B 1 259 ? -5.878 37.696 -2.296 1.00 14.55 300 PRO B N 1
ATOM 5447 C CA . PRO B 1 259 ? -6.592 36.424 -2.253 1.00 14.09 300 PRO B CA 1
ATOM 5448 C C . PRO B 1 259 ? -8.105 36.614 -2.270 1.00 15.96 300 PRO B C 1
ATOM 5449 O O . PRO B 1 259 ? -8.619 37.703 -1.991 1.00 14.21 300 PRO B O 1
ATOM 5453 N N . ARG B 1 260 ? -8.802 35.547 -2.637 1.00 14.23 301 ARG B N 1
ATOM 5454 C CA . ARG B 1 260 ? -10.257 35.519 -2.637 1.00 14.47 301 ARG B CA 1
ATOM 5455 C C . ARG B 1 260 ? -10.973 36.595 -3.463 1.00 15.11 301 ARG B C 1
ATOM 5456 O O . ARG B 1 260 ? -12.023 37.091 -3.062 1.00 15.56 301 ARG B O 1
ATOM 5464 N N . LEU B 1 261 ? -10.417 36.941 -4.621 1.00 14.26 302 LEU B N 1
ATOM 5465 C CA . LEU B 1 261 ? -11.041 37.945 -5.486 1.00 14.61 302 LEU B CA 1
ATOM 5466 C C . LEU B 1 261 ? -12.401 37.458 -6.013 1.00 16.35 302 LEU B C 1
ATOM 5467 O O . LEU B 1 261 ? -13.340 38.236 -6.155 1.00 14.52 302 LEU B O 1
ATOM 5472 N N . ASP B 1 262 ? -12.490 36.168 -6.307 1.00 15.49 303 ASP B N 1
ATOM 5473 C CA . ASP B 1 262 ? -13.722 35.535 -6.799 1.00 17.44 303 ASP B CA 1
ATOM 5474 C C . ASP B 1 262 ? -14.543 35.159 -5.551 1.00 18.89 303 ASP B C 1
ATOM 5475 O O . ASP B 1 262 ? -14.154 34.238 -4.835 1.00 18.35 303 ASP B O 1
ATOM 5480 N N . ASP B 1 263 ? -15.692 35.799 -5.299 1.00 16.31 304 ASP B N 1
ATOM 5481 C CA . ASP B 1 263 ? -16.222 36.951 -6.053 1.00 14.17 304 ASP B CA 1
ATOM 5482 C C . ASP B 1 263 ? -16.401 38.188 -5.149 1.00 18.27 304 ASP B C 1
ATOM 5483 O O . ASP B 1 263 ? -17.326 38.985 -5.313 1.00 13.51 304 ASP B O 1
ATOM 5488 N N . ARG B 1 264 ? -15.526 38.335 -4.161 1.00 14.47 305 ARG B N 1
ATOM 5489 C CA . ARG B 1 264 ? -15.614 39.469 -3.245 1.00 15.13 305 ARG B CA 1
ATOM 5490 C C . ARG B 1 264 ? -15.214 40.756 -3.949 1.00 14.54 305 ARG B C 1
ATOM 5491 O O . ARG B 1 264 ? -15.479 41.861 -3.468 1.00 15.29 305 ARG B O 1
ATOM 5499 N N . LEU B 1 265 ? -14.575 40.612 -5.104 1.00 15.14 306 LEU B N 1
ATOM 5500 C CA . LEU B 1 265 ? -14.174 41.764 -5.909 1.00 15.19 306 LEU B CA 1
ATOM 5501 C C . LEU B 1 265 ? -15.456 42.447 -6.421 1.00 16.35 306 LEU B C 1
ATOM 5502 O O . LEU B 1 265 ? -15.630 43.659 -6.270 1.00 14.72 306 LEU B O 1
ATOM 5507 N N . CYS B 1 266 ? -16.354 41.669 -7.024 1.00 15.92 307 CYS B N 1
ATOM 5508 C CA . CYS B 1 266 ? -17.617 42.226 -7.517 1.00 16.05 307 CYS B CA 1
ATOM 5509 C C . CYS B 1 266 ? -18.556 42.569 -6.362 1.00 16.41 307 CYS B C 1
ATOM 5510 O O . CYS B 1 266 ? -19.277 43.571 -6.415 1.00 15.06 307 CYS B O 1
ATOM 5513 N N . SER B 1 267 ? -18.558 41.735 -5.325 1.00 14.42 308 SER B N 1
ATOM 5514 C CA . SER B 1 267 ? -19.418 41.977 -4.168 1.00 15.98 308 SER B CA 1
ATOM 5515 C C . SER B 1 267 ? -19.087 43.336 -3.553 1.00 16.68 308 SER B C 1
ATOM 5516 O O . SER B 1 267 ? -19.976 44.154 -3.297 1.00 16.47 308 SER B O 1
ATOM 5519 N N . PHE B 1 268 ? -17.803 43.571 -3.319 1.00 15.56 309 PHE B N 1
ATOM 5520 C CA . PHE B 1 268 ? -17.354 44.829 -2.738 1.00 16.42 309 PHE B CA 1
ATOM 5521 C C . PHE B 1 268 ? -17.734 46.008 -3.636 1.00 16.85 309 PHE B C 1
ATOM 5522 O O . PHE B 1 268 ? -18.337 46.984 -3.178 1.00 17.45 309 PHE B O 1
ATOM 5530 N N . ALA B 1 269 ? -17.383 45.912 -4.916 1.00 15.27 310 ALA B N 1
ATOM 5531 C CA . ALA B 1 269 ? -17.676 46.979 -5.868 1.00 16.56 310 ALA B CA 1
ATOM 5532 C C . ALA B 1 269 ? -19.165 47.283 -5.956 1.00 17.17 310 ALA B C 1
ATOM 5533 O O . ALA B 1 269 ? -19.566 48.448 -6.025 1.00 18.43 310 ALA B O 1
ATOM 5535 N N . ALA B 1 270 ? -19.986 46.238 -5.957 1.00 15.29 311 ALA B N 1
ATOM 5536 C CA . ALA B 1 270 ? -21.432 46.410 -6.046 1.00 16.71 311 ALA B CA 1
ATOM 5537 C C . ALA B 1 270 ? -22.013 47.065 -4.790 1.00 17.91 311 ALA B C 1
ATOM 5538 O O . ALA B 1 270 ? -22.875 47.946 -4.881 1.00 18.03 311 ALA B O 1
ATOM 5540 N N . MET B 1 271 ? -21.548 46.634 -3.622 1.00 17.36 312 MET B N 1
ATOM 5541 C CA . MET B 1 271 ? -22.042 47.191 -2.365 1.00 19.28 312 MET B CA 1
ATOM 5542 C C . MET B 1 271 ? -21.624 48.646 -2.185 1.00 19.92 312 MET B C 1
ATOM 5543 O O . MET B 1 271 ? -22.408 49.466 -1.708 1.00 19.24 312 MET B O 1
ATOM 5548 N N . ILE B 1 272 ? -20.387 48.965 -2.553 1.00 20.10 313 ILE B N 1
ATOM 5549 C CA . ILE B 1 272 ? -19.910 50.336 -2.427 1.00 20.39 313 ILE B CA 1
ATOM 5550 C C . ILE B 1 272 ? -20.691 51.227 -3.392 1.00 20.20 313 ILE B C 1
ATOM 5551 O O . ILE B 1 272 ? -21.010 52.374 -3.073 1.00 19.62 313 ILE B O 1
ATOM 5556 N N . ALA B 1 273 ? -21.003 50.695 -4.570 1.00 18.38 314 ALA B N 1
ATOM 5557 C CA . ALA B 1 273 ? -21.764 51.452 -5.555 1.00 18.42 314 ALA B CA 1
ATOM 5558 C C . ALA B 1 273 ? -23.170 51.711 -5.014 1.00 19.66 314 ALA B C 1
ATOM 5559 O O . ALA B 1 273 ? -23.725 52.795 -5.202 1.00 18.78 314 ALA B O 1
ATOM 5561 N N . LEU B 1 274 ? -23.743 50.712 -4.345 1.00 18.18 315 LEU B N 1
ATOM 5562 C CA . LEU B 1 274 ? -25.081 50.853 -3.780 1.00 19.81 315 LEU B CA 1
ATOM 5563 C C . LEU B 1 274 ? -25.071 51.932 -2.701 1.00 21.71 315 LEU B C 1
ATOM 5564 O O . LEU B 1 274 ? -25.988 52.746 -2.620 1.00 22.33 315 LEU B O 1
ATOM 5569 N N . ILE B 1 275 ? -24.030 51.925 -1.874 1.00 23.00 316 ILE B N 1
ATOM 5570 C CA . ILE B 1 275 ? -23.891 52.897 -0.795 1.00 25.50 316 ILE B CA 1
ATOM 5571 C C . ILE B 1 275 ? -23.726 54.310 -1.345 1.00 25.37 316 ILE B C 1
ATOM 5572 O O . ILE B 1 275 ? -24.366 55.248 -0.864 1.00 24.67 316 ILE B O 1
ATOM 5577 N N . CYS B 1 276 ? -22.864 54.463 -2.346 1.00 24.19 317 CYS B N 1
ATOM 5578 C CA . CYS B 1 276 ? -22.639 55.770 -2.955 1.00 25.52 317 CYS B CA 1
ATOM 5579 C C . CYS B 1 276 ? -23.929 56.271 -3.579 1.00 25.15 317 CYS B C 1
ATOM 5580 O O . CYS B 1 276 ? -24.271 57.448 -3.469 1.00 24.12 317 CYS B O 1
ATOM 5583 N N . TYR B 1 277 ? -24.636 55.366 -4.244 1.00 22.96 318 TYR B N 1
ATOM 5584 C CA . TYR B 1 277 ? -25.895 55.699 -4.891 1.00 21.94 318 TYR B CA 1
ATOM 5585 C C . TYR B 1 277 ? -26.964 56.089 -3.872 1.00 22.35 318 TYR B C 1
ATOM 5586 O O . TYR B 1 277 ? -27.669 57.084 -4.050 1.00 23.61 318 TYR B O 1
ATOM 5595 N N . ALA B 1 278 ? -27.069 55.310 -2.800 1.00 21.71 319 ALA B N 1
ATOM 5596 C CA . ALA B 1 278 ? -28.056 55.552 -1.755 1.00 22.73 319 ALA B CA 1
ATOM 5597 C C . ALA B 1 278 ? -27.886 56.904 -1.061 1.00 25.13 319 ALA B C 1
ATOM 5598 O O . ALA B 1 278 ? -28.853 57.476 -0.556 1.00 23.80 319 ALA B O 1
ATOM 5600 N N . LYS B 1 279 ? -26.658 57.413 -1.038 1.00 26.25 320 LYS B N 1
ATOM 5601 C CA . LYS B 1 279 ? -26.374 58.689 -0.389 1.00 30.04 320 LYS B CA 1
ATOM 5602 C C . LYS B 1 279 ? -27.228 59.828 -0.936 1.00 32.29 320 LYS B C 1
ATOM 5603 O O . LYS B 1 279 ? -27.631 60.721 -0.187 1.00 32.95 320 LYS B O 1
ATOM 5605 N N . ASP B 1 280 ? -27.509 59.797 -2.236 1.00 33.34 321 ASP B N 1
ATOM 5606 C CA . ASP B 1 280 ? -28.305 60.848 -2.863 1.00 35.58 321 ASP B CA 1
ATOM 5607 C C . ASP B 1 280 ? -29.738 60.440 -3.177 1.00 35.36 321 ASP B C 1
ATOM 5608 O O . ASP B 1 280 ? -30.414 61.102 -3.964 1.00 36.33 321 ASP B O 1
ATOM 5613 N N . VAL B 1 281 ? -30.208 59.363 -2.565 1.00 33.62 322 VAL B N 1
ATOM 5614 C CA . VAL B 1 281 ? -31.560 58.904 -2.821 1.00 33.24 322 VAL B CA 1
ATOM 5615 C C . VAL B 1 281 ? -32.485 59.160 -1.646 1.00 32.50 322 VAL B C 1
ATOM 5616 O O . VAL B 1 281 ? -32.234 58.677 -0.542 1.00 33.94 322 VAL B O 1
ATOM 5620 N N . ASN B 1 282 ? -33.546 59.930 -1.845 1.00 31.07 323 ASN B N 1
ATOM 5621 C CA . ASN B 1 282 ? -34.483 60.068 -0.741 1.00 27.90 323 ASN B CA 1
ATOM 5622 C C . ASN B 1 282 ? -35.656 59.239 -1.195 1.00 29.64 323 ASN B C 1
ATOM 5623 O O . ASN B 1 282 ? -36.311 59.548 -2.198 1.00 31.84 323 ASN B O 1
ATOM 5628 N N . THR B 1 283 ? -35.913 58.183 -0.441 1.00 31.00 324 THR B N 1
ATOM 5629 C CA . THR B 1 283 ? -36.985 57.254 -0.735 1.00 31.16 324 THR B CA 1
ATOM 5630 C C . THR B 1 283 ? -38.378 57.882 -0.736 1.00 30.27 324 THR B C 1
ATOM 5631 O O . THR B 1 283 ? -39.329 57.276 -1.226 1.00 30.57 324 THR B O 1
ATOM 5635 N N . GLU B 1 284 ? -38.505 59.090 -0.192 1.00 29.70 325 GLU B N 1
ATOM 5636 C CA . GLU B 1 284 ? -39.801 59.762 -0.168 1.00 27.21 325 GLU B CA 1
ATOM 5637 C C . GLU B 1 284 ? -40.154 60.301 -1.550 1.00 29.12 325 GLU B C 1
ATOM 5638 O O . GLU B 1 284 ? -41.328 60.493 -1.865 1.00 31.49 325 GLU B O 1
ATOM 5644 N N . GLU B 1 285 ? -39.137 60.537 -2.376 1.00 28.86 326 GLU B N 1
ATOM 5645 C CA . GLU B 1 285 ? -39.348 61.056 -3.725 1.00 27.31 326 GLU B CA 1
ATOM 5646 C C . GLU B 1 285 ? -38.789 60.126 -4.803 1.00 30.05 326 GLU B C 1
ATOM 5647 O O . GLU B 1 285 ? -38.487 60.564 -5.913 1.00 34.52 326 GLU B O 1
ATOM 5653 N N . SER B 1 286 ? -38.652 58.846 -4.479 1.00 29.59 327 SER B N 1
ATOM 5654 C CA . SER B 1 286 ? -38.121 57.878 -5.433 1.00 26.54 327 SER B CA 1
ATOM 5655 C C . SER B 1 286 ? -39.182 56.865 -5.845 1.00 24.62 327 SER B C 1
ATOM 5656 O O . SER B 1 286 ? -40.043 56.497 -5.046 1.00 22.53 327 SER B O 1
ATOM 5659 N N . ASP B 1 287 ? -39.119 56.420 -7.097 1.00 23.69 328 ASP B N 1
ATOM 5660 C CA . ASP B 1 287 ? -40.066 55.433 -7.602 1.00 23.40 328 ASP B CA 1
ATOM 5661 C C . ASP B 1 287 ? -39.335 54.149 -7.993 1.00 22.58 328 ASP B C 1
ATOM 5662 O O . ASP B 1 287 ? -39.842 53.353 -8.781 1.00 20.67 328 ASP B O 1
ATOM 5667 N N . LEU B 1 288 ? -38.148 53.949 -7.428 1.00 21.10 329 LEU B N 1
ATOM 5668 C CA . LEU B 1 288 ? -37.348 52.765 -7.734 1.00 21.05 329 LEU B CA 1
ATOM 5669 C C . LEU B 1 288 ? -37.236 51.770 -6.585 1.00 21.07 329 LEU B C 1
ATOM 5670 O O . LEU B 1 288 ? -37.491 52.095 -5.423 1.00 20.34 329 LEU B O 1
ATOM 5675 N N . PHE B 1 289 ? -36.854 50.547 -6.940 1.00 18.50 330 PHE B N 1
ATOM 5676 C CA . PHE B 1 289 ? -36.651 49.462 -5.991 1.00 18.23 330 PHE B CA 1
ATOM 5677 C C . PHE B 1 289 ? -35.298 48.902 -6.437 1.00 18.89 330 PHE B C 1
ATOM 5678 O O . PHE B 1 289 ? -35.188 48.311 -7.516 1.00 17.99 330 PHE B O 1
ATOM 5686 N N . SER B 1 290 ? -34.271 49.126 -5.622 1.00 16.75 331 SER B N 1
ATOM 5687 C CA . SER B 1 290 ? -32.917 48.684 -5.945 1.00 17.18 331 SER B CA 1
ATOM 5688 C C . SER B 1 290 ? -32.363 47.735 -4.895 1.00 17.34 331 SER B C 1
ATOM 5689 O O . SER B 1 290 ? -32.702 47.834 -3.716 1.00 16.51 331 SER B O 1
ATOM 5692 N N . THR B 1 291 ? -31.498 46.821 -5.319 1.00 15.51 332 THR B N 1
ATOM 5693 C CA . THR B 1 291 ? -30.926 45.882 -4.372 1.00 16.02 332 THR B CA 1
ATOM 5694 C C . THR B 1 291 ? -29.639 45.215 -4.824 1.00 15.44 332 THR B C 1
ATOM 5695 O O . THR B 1 291 ? -29.408 45.014 -6.011 1.00 14.32 332 THR B O 1
ATOM 5699 N N . VAL B 1 292 ? -28.800 44.901 -3.846 1.00 15.97 333 VAL B N 1
ATOM 5700 C CA . VAL B 1 292 ? -27.573 44.162 -4.081 1.00 15.41 333 VAL B CA 1
ATOM 5701 C C . VAL B 1 292 ? -27.769 42.967 -3.164 1.00 16.68 333 VAL B C 1
ATOM 5702 O O . VAL B 1 292 ? -27.899 43.124 -1.947 1.00 16.50 333 VAL B O 1
ATOM 5706 N N . THR B 1 293 ? -27.842 41.776 -3.745 1.00 15.80 334 THR B N 1
ATOM 5707 C CA . THR B 1 293 ? -28.016 40.576 -2.946 1.00 15.02 334 THR B CA 1
ATOM 5708 C C . THR B 1 293 ? -26.752 39.738 -3.082 1.00 15.60 334 THR B C 1
ATOM 5709 O O . THR B 1 293 ? -26.290 39.474 -4.192 1.00 15.56 334 THR B O 1
ATOM 5713 N N . LEU B 1 294 ? -26.194 39.351 -1.938 1.00 14.35 335 LEU B N 1
ATOM 5714 C CA . LEU B 1 294 ? -24.956 38.582 -1.872 1.00 13.87 335 LEU B CA 1
ATOM 5715 C C . LEU B 1 294 ? -25.245 37.160 -1.425 1.00 14.62 335 LEU B C 1
ATOM 5716 O O . LEU B 1 294 ? -25.828 36.937 -0.361 1.00 12.82 335 LEU B O 1
ATOM 5721 N N . TYR B 1 295 ? -24.821 36.199 -2.239 1.00 14.34 336 TYR B N 1
ATOM 5722 C CA . TYR B 1 295 ? -25.066 34.794 -1.956 1.00 14.11 336 TYR B CA 1
ATOM 5723 C C . TYR B 1 295 ? -23.859 33.992 -1.497 1.00 14.43 336 TYR B C 1
ATOM 5724 O O . TYR B 1 295 ? -22.715 34.312 -1.810 1.00 13.22 336 TYR B O 1
ATOM 5733 N N . ASP B 1 296 ? -24.152 32.925 -0.767 1.00 13.65 337 ASP B N 1
ATOM 5734 C CA . ASP B 1 296 ? -23.142 32.008 -0.259 1.00 15.02 337 ASP B CA 1
ATOM 5735 C C . ASP B 1 296 ? -23.206 30.795 -1.191 1.00 14.64 337 ASP B C 1
ATOM 5736 O O . ASP B 1 296 ? -24.098 30.704 -2.036 1.00 13.84 337 ASP B O 1
ATOM 5741 N N . ASN B 1 297 ? -22.237 29.894 -1.069 1.00 14.22 338 ASN B N 1
ATOM 5742 C CA . ASN B 1 297 ? -22.237 28.645 -1.828 1.00 12.91 338 ASN B CA 1
ATOM 5743 C C . ASN B 1 297 ? -22.273 28.624 -3.362 1.00 12.17 338 ASN B C 1
ATOM 5744 O O . ASN B 1 297 ? -22.680 27.618 -3.951 1.00 12.32 338 ASN B O 1
ATOM 5749 N N . GLU B 1 298 ? -21.858 29.699 -4.026 1.00 10.02 339 GLU B N 1
ATOM 5750 C CA . GLU B 1 298 ? -21.848 29.682 -5.487 1.00 11.24 339 GLU B CA 1
ATOM 5751 C C . GLU B 1 298 ? -20.787 28.687 -5.954 1.00 13.79 339 GLU B C 1
ATOM 5752 O O . GLU B 1 298 ? -20.960 28.003 -6.966 1.00 12.23 339 GLU B O 1
ATOM 5758 N N . GLU B 1 299 ? -19.693 28.601 -5.201 1.00 13.35 340 GLU B N 1
ATOM 5759 C CA . GLU B 1 299 ? -18.594 27.712 -5.561 1.00 16.52 340 GLU B CA 1
ATOM 5760 C C . GLU B 1 299 ? -18.931 26.227 -5.424 1.00 16.91 340 GLU B C 1
ATOM 5761 O O . GLU B 1 299 ? -18.163 25.376 -5.878 1.00 16.56 340 GLU B O 1
ATOM 5767 N N . ILE B 1 300 ? -20.065 25.909 -4.800 1.00 14.74 341 ILE B N 1
ATOM 5768 C CA . ILE B 1 300 ? -20.458 24.510 -4.674 1.00 15.82 341 ILE B CA 1
ATOM 5769 C C . ILE B 1 300 ? -21.791 24.181 -5.348 1.00 15.32 341 ILE B C 1
ATOM 5770 O O . ILE B 1 300 ? -22.427 23.180 -5.020 1.00 16.38 341 ILE B O 1
ATOM 5775 N N . GLY B 1 301 ? -22.216 25.024 -6.288 1.00 13.33 342 GLY B N 1
ATOM 5776 C CA . GLY B 1 301 ? -23.446 24.739 -7.014 1.00 15.11 342 GLY B CA 1
ATOM 5777 C C . GLY B 1 301 ? -24.677 25.585 -6.745 1.00 15.02 342 GLY B C 1
ATOM 5778 O O . GLY B 1 301 ? -25.655 25.504 -7.500 1.00 12.79 342 GLY B O 1
ATOM 5779 N N . SER B 1 302 ? -24.645 26.365 -5.668 1.00 12.60 343 SER B N 1
ATOM 5780 C CA . SER B 1 302 ? -25.748 27.252 -5.303 1.00 14.63 343 SER B CA 1
ATOM 5781 C C . SER B 1 302 ? -27.032 26.586 -4.814 1.00 15.69 343 SER B C 1
ATOM 5782 O O . SER B 1 302 ? -28.005 27.280 -4.506 1.00 14.84 343 SER B O 1
ATOM 5785 N N . LEU B 1 303 ? -27.051 25.258 -4.735 1.00 13.30 344 LEU B N 1
ATOM 5786 C CA . LEU B 1 303 ? -28.254 24.573 -4.275 1.00 14.52 344 LEU B CA 1
ATOM 5787 C C . LEU B 1 303 ? -28.263 24.398 -2.756 1.00 12.67 344 LEU B C 1
ATOM 5788 O O . LEU B 1 303 ? -28.095 23.294 -2.233 1.00 12.94 344 LEU B O 1
ATOM 5793 N N . THR B 1 304 ? -28.438 25.513 -2.054 1.00 14.26 345 THR B N 1
ATOM 5794 C CA . THR B 1 304 ? -28.518 25.526 -0.595 1.00 13.75 345 THR B CA 1
ATOM 5795 C C . THR B 1 304 ? -29.458 26.680 -0.274 1.00 14.52 345 THR B C 1
ATOM 5796 O O . THR B 1 304 ? -29.717 27.522 -1.134 1.00 14.54 345 THR B O 1
ATOM 5800 N N . ARG B 1 305 ? -29.972 26.736 0.948 1.00 15.83 346 ARG B N 1
ATOM 5801 C CA . ARG B 1 305 ? -30.891 27.816 1.285 1.00 15.19 346 ARG B CA 1
ATOM 5802 C C . ARG B 1 305 ? -30.208 29.181 1.273 1.00 16.40 346 ARG B C 1
ATOM 5803 O O . ARG B 1 305 ? -30.869 30.200 1.093 1.00 15.91 346 ARG B O 1
ATOM 5811 N N . GLN B 1 306 ? -28.890 29.211 1.459 1.00 15.25 347 GLN B N 1
ATOM 5812 C CA . GLN B 1 306 ? -28.180 30.487 1.451 1.00 15.11 347 GLN B CA 1
ATOM 5813 C C . GLN B 1 306 ? -27.530 30.792 0.101 1.00 14.90 347 GLN B C 1
ATOM 5814 O O . GLN B 1 306 ? -26.827 31.793 -0.049 1.00 14.35 347 GLN B O 1
ATOM 5820 N N . GLY B 1 307 ? -27.774 29.921 -0.874 1.00 13.26 348 GLY B N 1
ATOM 5821 C CA . GLY B 1 307 ? -27.237 30.115 -2.211 1.00 12.57 348 GLY B CA 1
ATOM 5822 C C . GLY B 1 307 ? -28.282 30.772 -3.098 1.00 13.08 348 GLY B C 1
ATOM 5823 O O . GLY B 1 307 ? -29.429 30.954 -2.679 1.00 13.68 348 GLY B O 1
ATOM 5824 N N . ALA B 1 308 ? -27.900 31.121 -4.323 1.00 12.96 349 ALA B N 1
ATOM 5825 C CA . ALA B 1 308 ? -28.820 31.777 -5.248 1.00 13.81 349 ALA B CA 1
ATOM 5826 C C . ALA B 1 308 ? -30.126 31.015 -5.440 1.00 14.80 349 ALA B C 1
ATOM 5827 O O . ALA B 1 308 ? -31.179 31.627 -5.619 1.00 14.47 349 ALA B O 1
ATOM 5829 N N . LYS B 1 309 ? -30.060 29.687 -5.405 1.00 12.48 350 LYS B N 1
ATOM 5830 C CA . LYS B 1 309 ? -31.255 28.869 -5.588 1.00 14.74 350 LYS B CA 1
ATOM 5831 C C . LYS B 1 309 ? -32.160 28.874 -4.355 1.00 14.73 350 LYS B C 1
ATOM 5832 O O . LYS B 1 309 ? -33.289 28.387 -4.413 1.00 13.72 350 LYS B O 1
ATOM 5838 N N . GLY B 1 310 ? -31.656 29.435 -3.256 1.00 13.53 351 GLY B N 1
ATOM 5839 C CA . GLY B 1 310 ? -32.419 29.522 -2.017 1.00 13.71 351 GLY B CA 1
ATOM 5840 C C . GLY B 1 310 ? -33.447 30.642 -2.072 1.00 16.24 351 GLY B C 1
ATOM 5841 O O . GLY B 1 310 ? -34.297 30.772 -1.188 1.00 16.14 351 GLY B O 1
ATOM 5842 N N . GLY B 1 311 ? -33.338 31.472 -3.104 1.00 14.47 352 GLY B N 1
ATOM 5843 C CA . GLY B 1 311 ? -34.285 32.553 -3.330 1.00 15.28 352 GLY B CA 1
ATOM 5844 C C . GLY B 1 311 ? -34.442 33.718 -2.367 1.00 14.73 352 GLY B C 1
ATOM 5845 O O . GLY B 1 311 ? -35.560 34.209 -2.199 1.00 16.24 352 GLY B O 1
ATOM 5846 N N . LEU B 1 312 ? -33.365 34.184 -1.744 1.00 14.08 353 LEU B N 1
ATOM 5847 C CA . LEU B 1 312 ? -33.495 35.319 -0.831 1.00 15.45 353 LEU B CA 1
ATOM 5848 C C . LEU B 1 312 ? -33.954 36.565 -1.593 1.00 16.17 353 LEU B C 1
ATOM 5849 O O . LEU B 1 312 ? -34.712 37.381 -1.064 1.00 15.95 353 LEU B O 1
ATOM 5854 N N . LEU B 1 313 ? -33.498 36.710 -2.837 1.00 15.57 354 LEU B N 1
ATOM 5855 C CA . LEU B 1 313 ? -33.874 37.859 -3.656 1.00 15.34 354 LEU B CA 1
ATOM 5856 C C . LEU B 1 313 ? -35.383 37.907 -3.854 1.00 16.62 354 LEU B C 1
ATOM 5857 O O . LEU B 1 313 ? -36.028 38.928 -3.595 1.00 15.68 354 LEU B O 1
ATOM 5862 N N . GLU B 1 314 ? -35.936 36.795 -4.322 1.00 15.98 355 GLU B N 1
ATOM 5863 C CA . GLU B 1 314 ? -37.365 36.693 -4.562 1.00 17.89 355 GLU B CA 1
ATOM 5864 C C . GLU B 1 314 ? -38.136 36.958 -3.267 1.00 19.05 355 GLU B C 1
ATOM 5865 O O . GLU B 1 314 ? -39.173 37.623 -3.276 1.00 17.89 355 GLU B O 1
ATOM 5871 N N . SER B 1 315 ? -37.615 36.441 -2.159 1.00 18.03 356 SER B N 1
ATOM 5872 C CA . SER B 1 315 ? -38.240 36.615 -0.850 1.00 20.10 356 SER B CA 1
ATOM 5873 C C . SER B 1 315 ? -38.303 38.090 -0.455 1.00 19.20 356 SER B C 1
ATOM 5874 O O . SER B 1 315 ? -39.349 38.591 -0.041 1.00 19.51 356 SER B O 1
ATOM 5877 N N . VAL B 1 316 ? -37.177 38.780 -0.585 1.00 17.74 357 VAL B N 1
ATOM 5878 C CA . VAL B 1 316 ? -37.110 40.191 -0.235 1.00 19.31 357 VAL B CA 1
ATOM 5879 C C . VAL B 1 316 ? -38.103 41.017 -1.044 1.00 19.47 357 VAL B C 1
ATOM 5880 O O . VAL B 1 316 ? -38.808 41.863 -0.494 1.00 19.45 357 VAL B O 1
ATOM 5884 N N . VAL B 1 317 ? -38.171 40.768 -2.345 1.00 17.48 358 VAL B N 1
ATOM 5885 C CA . VAL B 1 317 ? -39.086 41.518 -3.194 1.00 18.45 358 VAL B CA 1
ATOM 5886 C C . VAL B 1 317 ? -40.551 41.250 -2.852 1.00 19.75 358 VAL B C 1
ATOM 5887 O O . VAL B 1 317 ? -41.363 42.178 -2.821 1.00 18.69 358 VAL B O 1
ATOM 5891 N N . GLU B 1 318 ? -40.892 39.992 -2.583 1.00 17.98 359 GLU B N 1
ATOM 5892 C CA . GLU B 1 318 ? -42.271 39.664 -2.245 1.00 19.95 359 GLU B CA 1
ATOM 5893 C C . GLU B 1 318 ? -42.672 40.212 -0.876 1.00 20.46 359 GLU B C 1
ATOM 5894 O O . GLU B 1 318 ? -43.730 40.827 -0.735 1.00 19.69 359 GLU B O 1
ATOM 5900 N N . ARG B 1 319 ? -41.829 39.993 0.129 1.00 18.59 360 ARG B N 1
ATOM 5901 C CA . ARG B 1 319 ? -42.121 40.471 1.479 1.00 19.58 360 ARG B CA 1
ATOM 5902 C C . ARG B 1 319 ? -42.237 41.994 1.513 1.00 19.93 360 ARG B C 1
ATOM 5903 O O . ARG B 1 319 ? -43.159 42.543 2.120 1.00 19.14 360 ARG B O 1
ATOM 5911 N N . SER B 1 320 ? -41.301 42.664 0.850 1.00 19.91 361 SER B N 1
ATOM 5912 C CA . SER B 1 320 ? -41.271 44.120 0.794 1.00 21.40 361 SER B CA 1
ATOM 5913 C C . SER B 1 320 ? -42.492 44.710 0.103 1.00 22.12 361 SER B C 1
ATOM 5914 O O . SER B 1 320 ? -43.124 45.626 0.631 1.00 23.24 361 SER B O 1
ATOM 5917 N N . SER B 1 321 ? -42.824 44.191 -1.075 1.00 21.38 362 SER B N 1
ATOM 5918 C CA . SER B 1 321 ? -43.977 44.691 -1.814 1.00 22.75 362 SER B CA 1
ATOM 5919 C C . SER B 1 321 ? -45.281 44.406 -1.067 1.00 23.75 362 SER B C 1
ATOM 5920 O O . SER B 1 321 ? -46.248 45.161 -1.179 1.00 22.72 362 SER B O 1
ATOM 5923 N N . SER B 1 322 ? -45.305 43.321 -0.299 1.00 23.23 363 SER B N 1
ATOM 5924 C CA . SER B 1 322 ? -46.494 42.974 0.470 1.00 24.97 363 SER B CA 1
ATOM 5925 C C . SER B 1 322 ? -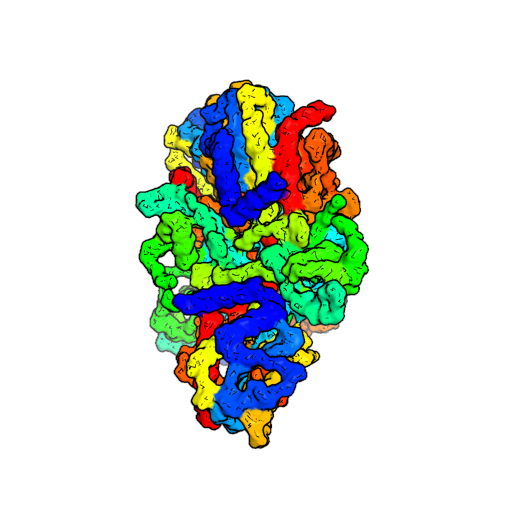46.687 43.947 1.630 1.00 25.19 363 SER B C 1
ATOM 5926 O O . SER B 1 322 ? -47.786 44.441 1.861 1.00 25.57 363 SER B O 1
ATOM 5929 N N . ALA B 1 323 ? -45.609 44.226 2.355 1.00 25.64 364 ALA B N 1
ATOM 5930 C CA . ALA B 1 323 ? -45.672 45.130 3.499 1.00 25.76 364 ALA B CA 1
ATOM 5931 C C . ALA B 1 323 ? -45.818 46.588 3.072 1.00 26.79 364 ALA B C 1
ATOM 5932 O O . ALA B 1 323 ? -46.453 47.391 3.755 1.00 27.11 364 ALA B O 1
ATOM 5934 N N . PHE B 1 324 ? -45.227 46.906 1.928 1.00 26.24 365 PHE B N 1
ATOM 5935 C CA . PHE B 1 324 ? -45.214 48.250 1.357 1.00 28.24 365 PHE B CA 1
ATOM 5936 C C . PHE B 1 324 ? -46.564 48.930 1.117 1.00 29.82 365 PHE B C 1
ATOM 5937 O O . PHE B 1 324 ? -46.764 50.084 1.503 1.00 29.74 365 PHE B O 1
ATOM 5945 N N . THR B 1 325 ? -47.478 48.223 0.463 1.00 31.34 366 THR B N 1
ATOM 5946 C CA . THR B 1 325 ? -48.786 48.783 0.144 1.00 31.87 366 THR B CA 1
ATOM 5947 C C . THR B 1 325 ? -49.924 47.839 0.499 1.00 32.39 366 THR B C 1
ATOM 5948 O O . THR B 1 325 ? -49.712 46.646 0.708 1.00 31.13 366 THR B O 1
ATOM 5952 N N . LYS B 1 326 ? -51.135 48.385 0.563 1.00 33.30 367 LYS B N 1
ATOM 5953 C CA . LYS B 1 326 ? -52.317 47.596 0.883 1.00 33.81 367 LYS B CA 1
ATOM 5954 C C . LYS B 1 326 ? -52.860 46.936 -0.380 1.00 34.03 367 LYS B C 1
ATOM 5955 O O . LYS B 1 326 ? -53.555 45.924 -0.313 1.00 34.80 367 LYS B O 1
ATOM 5957 N N . LYS B 1 327 ? -52.540 47.515 -1.532 1.00 35.72 368 LYS B N 1
ATOM 5958 C CA . LYS B 1 327 ? -52.991 46.970 -2.807 1.00 36.55 368 LYS B CA 1
ATOM 5959 C C . LYS B 1 327 ? -52.124 45.772 -3.189 1.00 37.12 368 LYS B C 1
ATOM 5960 O O . LYS B 1 327 ? -50.923 45.751 -2.913 1.00 35.65 368 LYS B O 1
ATOM 5962 N N . PRO B 1 328 ? -52.723 44.754 -3.827 1.00 37.38 369 PRO B N 1
ATOM 5963 C CA . PRO B 1 328 ? -51.964 43.567 -4.231 1.00 36.88 369 PRO B CA 1
ATOM 5964 C C . PRO B 1 328 ? -50.926 43.911 -5.295 1.00 35.35 369 PRO B C 1
ATOM 5965 O O . PRO B 1 328 ? -51.177 44.735 -6.176 1.00 35.82 369 PRO B O 1
ATOM 5969 N N . VAL B 1 329 ? -49.758 43.286 -5.202 1.00 32.85 370 VAL B N 1
ATOM 5970 C CA . VAL B 1 329 ? -48.688 43.526 -6.163 1.00 31.50 370 VAL B CA 1
ATOM 5971 C C . VAL B 1 329 ? -48.477 42.300 -7.037 1.00 28.94 370 VAL B C 1
ATOM 5972 O O . VAL B 1 329 ? -48.271 41.199 -6.534 1.00 29.66 370 VAL B O 1
ATOM 5976 N N . ASP B 1 330 ? -48.539 42.502 -8.348 1.00 27.11 371 ASP B N 1
ATOM 5977 C CA . ASP B 1 330 ? -48.351 41.420 -9.306 1.00 26.74 371 ASP B CA 1
ATOM 5978 C C . ASP B 1 330 ? -46.853 41.202 -9.505 1.00 24.00 371 ASP B C 1
ATOM 5979 O O . ASP B 1 330 ? -46.207 41.928 -10.257 1.00 23.65 371 ASP B O 1
ATOM 5984 N N . LEU B 1 331 ? -46.308 40.204 -8.817 1.00 22.45 372 LEU B N 1
ATOM 5985 C CA . LEU B 1 331 ? -44.882 39.899 -8.900 1.00 21.37 372 LEU B CA 1
ATOM 5986 C C . LEU B 1 331 ? -44.417 39.517 -10.306 1.00 20.68 372 LEU B C 1
ATOM 5987 O O . LEU B 1 331 ? -43.247 39.702 -10.648 1.00 19.03 372 LEU B O 1
ATOM 5992 N N . HIS B 1 332 ? -45.324 38.988 -11.121 1.00 19.60 373 HIS B N 1
ATOM 5993 C CA . HIS B 1 332 ? -44.964 38.609 -12.482 1.00 21.86 373 HIS B CA 1
ATOM 5994 C C . HIS B 1 332 ? -44.700 39.861 -13.307 1.00 21.18 373 HIS B C 1
ATOM 5995 O O . HIS B 1 332 ? -43.836 39.867 -14.186 1.00 20.92 373 HIS B O 1
ATOM 6002 N N . THR B 1 333 ? -45.444 40.926 -13.019 1.00 18.93 374 THR B N 1
ATOM 6003 C CA . THR B 1 333 ? -45.254 42.184 -13.725 1.00 18.61 374 THR B CA 1
ATOM 6004 C C . THR B 1 333 ? -43.971 42.828 -13.215 1.00 17.62 374 THR B C 1
ATOM 6005 O O . THR B 1 333 ? -43.214 43.427 -13.981 1.00 17.70 374 THR B O 1
ATOM 6009 N N . VAL B 1 334 ? -43.726 42.692 -11.916 1.00 16.25 375 VAL B N 1
ATOM 6010 C CA . VAL B 1 334 ? -42.522 43.252 -11.315 1.00 16.66 375 VAL B CA 1
ATOM 6011 C C . VAL B 1 334 ? -41.281 42.686 -12.001 1.00 14.32 375 VAL B C 1
ATOM 6012 O O . VAL B 1 334 ? -40.449 43.428 -12.515 1.00 15.47 375 VAL B O 1
ATOM 6016 N N . TRP B 1 335 ? -41.160 41.364 -12.011 1.00 15.64 376 TRP B N 1
ATOM 6017 C CA . TRP B 1 335 ? -39.997 40.730 -12.617 1.00 15.31 376 TRP B CA 1
ATOM 6018 C C . TRP B 1 335 ? -39.893 40.927 -14.124 1.00 14.64 376 TRP B C 1
ATOM 6019 O O . TRP B 1 335 ? -38.789 41.028 -14.666 1.00 14.42 376 TRP B O 1
ATOM 6030 N N . ALA B 1 336 ? -41.030 41.012 -14.805 1.00 14.98 377 ALA B N 1
ATOM 6031 C CA . ALA B 1 336 ? -41.009 41.218 -16.251 1.00 15.38 377 ALA B CA 1
ATOM 6032 C C . ALA B 1 336 ? -40.374 42.569 -16.591 1.00 15.68 377 ALA B C 1
ATOM 6033 O O . ALA B 1 336 ? -39.811 42.746 -17.669 1.00 16.08 377 ALA B O 1
ATOM 6035 N N . ASN B 1 337 ? -40.454 43.516 -15.659 1.00 16.12 378 ASN B N 1
ATOM 6036 C CA . ASN B 1 337 ? -39.899 44.855 -15.858 1.00 16.46 378 ASN B CA 1
ATOM 6037 C C . ASN B 1 337 ? -38.560 45.066 -15.153 1.00 16.69 378 ASN B C 1
ATOM 6038 O O . ASN B 1 337 ? -38.076 46.193 -15.063 1.00 15.98 378 ASN B O 1
ATOM 6043 N N . SER B 1 338 ? -37.958 43.986 -14.666 1.00 16.48 379 SER B N 1
ATOM 6044 C CA . SER B 1 338 ? -36.697 44.083 -13.934 1.00 15.98 379 SER B CA 1
ATOM 6045 C C . SER B 1 338 ? -35.448 43.732 -14.731 1.00 15.55 379 SER B C 1
ATOM 6046 O O . SER B 1 338 ? -35.520 43.107 -15.785 1.00 15.22 379 SER B O 1
ATOM 6049 N N . ILE B 1 339 ? -34.299 44.156 -14.211 1.00 15.61 380 ILE B N 1
ATOM 6050 C CA . ILE B 1 339 ? -33.009 43.848 -14.817 1.00 15.62 380 ILE B CA 1
ATOM 6051 C C . ILE B 1 339 ? -32.107 43.350 -13.700 1.00 16.04 380 ILE B C 1
ATOM 6052 O O . ILE B 1 339 ? -31.939 44.021 -12.680 1.00 13.51 380 ILE B O 1
ATOM 6057 N N . ILE B 1 340 ? -31.542 42.164 -13.887 1.00 14.29 381 ILE B N 1
ATOM 6058 C CA . ILE B 1 340 ? -30.651 41.591 -12.892 1.00 14.53 381 ILE B CA 1
ATOM 6059 C C . ILE B 1 340 ? -29.244 41.508 -13.452 1.00 16.02 381 ILE B C 1
ATOM 6060 O O . ILE B 1 340 ? -29.029 40.930 -14.519 1.00 14.31 381 ILE B O 1
ATOM 6065 N N . LEU B 1 341 ? -28.292 42.107 -12.747 1.00 15.35 382 LEU B N 1
ATOM 6066 C CA . LEU B 1 341 ? -26.905 42.023 -13.163 1.00 14.95 382 LEU B CA 1
ATOM 6067 C C . LEU B 1 341 ? -26.304 40.930 -12.297 1.00 14.00 382 LEU B C 1
ATOM 6068 O O . LEU B 1 341 ? -26.217 41.077 -11.081 1.00 16.53 382 LEU B O 1
ATOM 6073 N N . SER B 1 342 ? -25.939 39.817 -12.919 1.00 13.50 383 SER B N 1
ATOM 6074 C CA . SER B 1 342 ? -25.304 38.719 -12.204 1.00 13.36 383 SER B CA 1
ATOM 6075 C C . SER B 1 342 ? -23.830 39.089 -12.290 1.00 13.95 383 SER B C 1
ATOM 6076 O O . SER B 1 342 ? -23.190 38.877 -13.319 1.00 13.84 383 SER B O 1
ATOM 6079 N N . ALA B 1 343 ? -23.304 39.669 -11.218 1.00 13.15 384 ALA B N 1
ATOM 6080 C CA . ALA B 1 343 ? -21.918 40.111 -11.198 1.00 13.48 384 ALA B CA 1
ATOM 6081 C C . ALA B 1 343 ? -20.969 39.098 -10.590 1.00 14.55 384 ALA B C 1
ATOM 6082 O O . ALA B 1 343 ? -20.932 38.921 -9.375 1.00 15.06 384 ALA B O 1
ATOM 6084 N N . ASP B 1 344 ? -20.202 38.436 -11.452 1.00 14.29 385 ASP B N 1
ATOM 6085 C CA . ASP B 1 344 ? -19.225 37.449 -11.013 1.00 13.90 385 ASP B CA 1
ATOM 6086 C C . ASP B 1 344 ? -17.976 37.676 -11.849 1.00 13.65 385 ASP B C 1
ATOM 6087 O O . ASP B 1 344 ? -18.057 37.897 -13.054 1.00 13.18 385 ASP B O 1
ATOM 6092 N N . VAL B 1 345 ? -16.821 37.634 -11.206 1.00 12.80 386 VAL B N 1
ATOM 6093 C CA . VAL B 1 345 ? -15.574 37.858 -11.912 1.00 13.59 386 VAL B CA 1
ATOM 6094 C C . VAL B 1 345 ? -15.420 36.907 -13.092 1.00 14.43 386 VAL B C 1
ATOM 6095 O O . VAL B 1 345 ? -15.877 35.763 -13.047 1.00 14.04 386 VAL B O 1
ATOM 6099 N N . ASN B 1 346 ? -14.823 37.400 -14.170 1.00 12.40 387 ASN B N 1
ATOM 6100 C CA . ASN B 1 346 ? -14.568 36.560 -15.329 1.00 14.23 387 ASN B CA 1
ATOM 6101 C C . ASN B 1 346 ? -13.063 36.575 -15.580 1.00 15.59 387 ASN B C 1
ATOM 6102 O O . ASN B 1 346 ? -12.300 37.094 -14.757 1.00 13.84 387 ASN B O 1
ATOM 6107 N N . HIS B 1 347 ? -12.637 36.033 -16.714 1.00 12.81 388 HIS B N 1
ATOM 6108 C CA . HIS B 1 347 ? -11.213 35.897 -16.997 1.00 13.88 388 HIS B CA 1
ATOM 6109 C C . HIS B 1 347 ? -10.458 36.946 -17.795 1.00 12.64 388 HIS B C 1
ATOM 6110 O O . HIS B 1 347 ? -10.779 37.223 -18.947 1.00 12.05 388 HIS B O 1
ATOM 6117 N N . LEU B 1 348 ? -9.433 37.511 -17.166 1.00 12.06 389 LEU B N 1
ATOM 6118 C CA . LEU B 1 348 ? -8.566 38.472 -17.832 1.00 12.13 389 LEU B CA 1
ATOM 6119 C C . LEU B 1 348 ? -7.681 37.662 -18.771 1.00 13.89 389 LEU B C 1
ATOM 6120 O O . LEU B 1 348 ? -7.320 36.522 -18.468 1.00 13.25 389 LEU B O 1
ATOM 6125 N N . TYR B 1 349 ? -7.333 38.243 -19.909 1.00 13.01 390 TYR B N 1
ATOM 6126 C CA . TYR B 1 349 ? -6.453 37.572 -20.851 1.00 14.15 390 TYR B CA 1
ATOM 6127 C C . TYR B 1 349 ? -5.140 37.274 -20.120 1.00 14.44 390 TYR B C 1
ATOM 6128 O O . TYR B 1 349 ? -4.602 38.143 -19.438 1.00 13.35 390 TYR B O 1
ATOM 6137 N N . ASN B 1 350 ? -4.649 36.043 -20.241 1.00 14.59 391 ASN B N 1
ATOM 6138 C CA . ASN B 1 350 ? -3.375 35.652 -19.633 1.00 13.89 391 ASN B CA 1
ATOM 6139 C C . ASN B 1 350 ? -2.454 35.468 -20.838 1.00 14.49 391 ASN B C 1
ATOM 6140 O O . ASN B 1 350 ? -2.584 34.495 -21.586 1.00 14.74 391 ASN B O 1
ATOM 6145 N N . PRO B 1 351 ? -1.507 36.401 -21.039 1.00 14.22 392 PRO B N 1
ATOM 6146 C CA . PRO B 1 351 ? -0.570 36.353 -22.166 1.00 15.48 392 PRO B CA 1
ATOM 6147 C C . PRO B 1 351 ? 0.259 35.087 -22.330 1.00 14.54 392 PRO B C 1
ATOM 6148 O O . PRO B 1 351 ? 0.782 34.830 -23.415 1.00 15.07 392 PRO B O 1
ATOM 6152 N N . ASN B 1 352 ? 0.374 34.296 -21.269 1.00 14.35 393 ASN B N 1
ATOM 6153 C CA . ASN B 1 352 ? 1.164 33.073 -21.335 1.00 14.48 393 ASN B CA 1
ATOM 6154 C C . ASN B 1 352 ? 0.374 31.865 -21.833 1.00 14.23 393 ASN B C 1
ATOM 6155 O O . ASN B 1 352 ? 0.946 30.799 -22.066 1.00 14.38 393 ASN B O 1
ATOM 6160 N N . PHE B 1 353 ? -0.936 32.038 -21.991 1.00 13.69 394 PHE B N 1
ATOM 6161 C CA . PHE B 1 353 ? -1.802 30.968 -22.487 1.00 14.58 394 PHE B CA 1
ATOM 6162 C C . PHE B 1 353 ? -2.731 31.541 -23.560 1.00 14.61 394 PHE B C 1
ATOM 6163 O O . PHE B 1 353 ? -3.950 31.435 -23.456 1.00 14.64 394 PHE B O 1
ATOM 6171 N N . PRO B 1 354 ? -2.161 32.139 -24.619 1.00 15.67 395 PRO B N 1
ATOM 6172 C CA . PRO B 1 354 ? -2.992 32.718 -25.676 1.00 16.00 395 PRO B CA 1
ATOM 6173 C C . PRO B 1 354 ? -3.941 31.735 -26.352 1.00 17.37 395 PRO B C 1
ATOM 6174 O O . PRO B 1 354 ? -4.999 32.129 -26.839 1.00 17.27 395 PRO B O 1
ATOM 6178 N N . GLU B 1 355 ? -3.565 30.459 -26.363 1.00 17.95 396 GLU B N 1
ATOM 6179 C CA . GLU B 1 355 ? -4.366 29.423 -27.008 1.00 18.68 396 GLU B CA 1
ATOM 6180 C C . GLU B 1 355 ? -5.729 29.136 -26.374 1.00 17.78 396 GLU B C 1
ATOM 6181 O O . GLU B 1 355 ? -6.567 28.468 -26.985 1.00 16.63 396 GLU B O 1
ATOM 6187 N N . VAL B 1 356 ? -5.967 29.622 -25.160 1.00 16.44 397 VAL B N 1
ATOM 6188 C CA . VAL B 1 356 ? -7.253 29.356 -24.522 1.00 17.26 397 VAL B CA 1
ATOM 6189 C C . VAL B 1 356 ? -8.194 30.551 -24.523 1.00 17.38 397 VAL B C 1
ATOM 6190 O O . VAL B 1 356 ? -9.327 30.451 -24.057 1.00 17.83 397 VAL B O 1
ATOM 6194 N N . TYR B 1 357 ? -7.730 31.683 -25.041 1.00 15.82 398 TYR B N 1
ATOM 6195 C CA . TYR B 1 357 ? -8.575 32.868 -25.088 1.00 16.23 398 TYR B CA 1
ATOM 6196 C C . TYR B 1 357 ? -9.068 33.146 -26.503 1.00 16.41 398 TYR B C 1
ATOM 6197 O O . TYR B 1 357 ? -8.312 33.053 -27.472 1.00 17.02 398 TYR B O 1
ATOM 6206 N N . LEU B 1 358 ? -10.352 33.477 -26.606 1.00 15.96 399 LEU B N 1
ATOM 6207 C CA . LEU B 1 358 ? -10.995 33.754 -27.886 1.00 14.08 399 LEU B CA 1
ATOM 6208 C C . LEU B 1 358 ? -10.694 35.152 -28.402 1.00 15.43 399 LEU B C 1
ATOM 6209 O O . LEU B 1 358 ? -11.036 36.148 -27.762 1.00 14.59 399 LEU B O 1
ATOM 6214 N N . LYS B 1 359 ? -10.060 35.223 -29.567 1.00 13.83 400 LYS B N 1
ATOM 6215 C CA . LYS B 1 359 ? -9.725 36.503 -30.170 1.00 17.10 400 LYS B CA 1
ATOM 6216 C C . LYS B 1 359 ? -10.962 37.395 -30.243 1.00 16.68 400 LYS B C 1
ATOM 6217 O O . LYS B 1 359 ? -12.042 36.949 -30.641 1.00 14.70 400 LYS B O 1
ATOM 6223 N N . ASN B 1 360 ? -10.785 38.652 -29.844 1.00 16.42 401 ASN B N 1
ATOM 6224 C CA . ASN B 1 360 ? -11.852 39.650 -29.829 1.00 17.27 401 ASN B CA 1
ATOM 6225 C C . ASN B 1 360 ? -12.866 39.427 -28.716 1.00 16.64 401 ASN B C 1
ATOM 6226 O O . ASN B 1 360 ? -13.834 40.176 -28.598 1.00 16.69 401 ASN B O 1
ATOM 6231 N N . HIS B 1 361 ? -12.647 38.401 -27.899 1.00 14.78 402 HIS B N 1
ATOM 6232 C CA . HIS B 1 361 ? -13.563 38.113 -26.803 1.00 13.67 402 HIS B CA 1
ATOM 6233 C C . HIS B 1 361 ? -12.857 37.900 -25.471 1.00 11.84 402 HIS B C 1
ATOM 6234 O O . HIS B 1 361 ? -13.140 36.938 -24.763 1.00 13.55 402 HIS B O 1
ATOM 6241 N N . PHE B 1 362 ? -11.920 38.783 -25.143 1.00 13.90 403 PHE B N 1
ATOM 6242 C CA . PHE B 1 362 ? -11.237 38.711 -23.861 1.00 12.30 403 PHE B CA 1
ATOM 6243 C C . PHE B 1 362 ? -10.973 40.123 -23.363 1.00 12.05 403 PHE B C 1
ATOM 6244 O O . PHE B 1 362 ? -10.781 41.048 -24.155 1.00 14.28 403 PHE B O 1
ATOM 6252 N N . PRO B 1 363 ? -10.997 40.313 -22.037 1.00 13.59 404 PRO B N 1
ATOM 6253 C CA . PRO B 1 363 ? -10.760 41.623 -21.430 1.00 13.87 404 PRO B CA 1
ATOM 6254 C C . PRO B 1 363 ? -9.310 41.820 -20.996 1.00 14.02 404 PRO B C 1
ATOM 6255 O O . PRO B 1 363 ? -8.550 40.857 -20.868 1.00 13.46 404 PRO B O 1
ATOM 6259 N N . VAL B 1 364 ? -8.940 43.076 -20.772 1.00 14.53 405 VAL B N 1
ATOM 6260 C CA . VAL B 1 364 ? -7.603 43.416 -20.308 1.00 12.94 405 VAL B CA 1
ATOM 6261 C C . VAL B 1 364 ? -7.776 44.263 -19.051 1.00 14.26 405 VAL B C 1
ATOM 6262 O O . VAL B 1 364 ? -8.875 44.735 -18.761 1.00 13.01 405 VAL B O 1
ATOM 6266 N N . PRO B 1 365 ? -6.694 44.467 -18.287 1.00 14.08 406 PRO B N 1
ATOM 6267 C CA . PRO B 1 365 ? -6.756 45.256 -17.052 1.00 14.39 406 PRO B CA 1
ATOM 6268 C C . PRO B 1 365 ? -7.037 46.746 -17.204 1.00 14.98 406 PRO B C 1
ATOM 6269 O O . PRO B 1 365 ? -6.697 47.361 -18.215 1.00 13.47 406 PRO B O 1
ATOM 6273 N N . ASN B 1 366 ? -7.667 47.304 -16.174 1.00 15.14 407 ASN B N 1
ATOM 6274 C CA . ASN B 1 366 ? -7.956 48.731 -16.082 1.00 16.17 407 ASN B CA 1
ATOM 6275 C C . ASN B 1 366 ? -8.718 49.407 -17.215 1.00 16.80 407 ASN B C 1
ATOM 6276 O O . ASN B 1 366 ? -8.438 50.560 -17.555 1.00 17.64 407 ASN B O 1
ATOM 6281 N N . VAL B 1 367 ? -9.692 48.711 -17.788 1.00 15.56 408 VAL B N 1
ATOM 6282 C CA . VAL B 1 367 ? -10.483 49.287 -18.869 1.00 15.77 408 VAL B CA 1
ATOM 6283 C C . VAL B 1 367 ? -11.929 49.468 -18.426 1.00 16.82 408 VAL B C 1
ATOM 6284 O O . VAL B 1 367 ? -12.505 50.547 -18.574 1.00 16.39 408 VAL B O 1
ATOM 6288 N N . GLY B 1 368 ? -12.512 48.410 -17.874 1.00 16.67 409 GLY B N 1
ATOM 6289 C CA . GLY B 1 368 ? -13.889 48.492 -17.427 1.00 17.27 409 GLY B CA 1
ATOM 6290 C C . GLY B 1 368 ? -14.526 47.132 -17.242 1.00 17.32 409 GLY B C 1
ATOM 6291 O O . GLY B 1 368 ? -13.877 46.099 -17.413 1.00 15.40 409 GLY B O 1
ATOM 6292 N N . ILE B 1 369 ? -15.808 47.138 -16.896 1.00 17.09 410 ILE B N 1
ATOM 6293 C CA . ILE B 1 369 ? -16.561 45.912 -16.669 1.00 15.07 410 ILE B CA 1
ATOM 6294 C C . ILE B 1 369 ? -16.498 44.991 -17.892 1.00 15.17 410 ILE B C 1
ATOM 6295 O O . ILE B 1 369 ? -16.346 45.453 -19.024 1.00 13.96 410 ILE B O 1
ATOM 6300 N N . THR B 1 370 ? -16.617 43.686 -17.664 1.00 14.88 411 THR B N 1
ATOM 6301 C CA . THR B 1 370 ? -16.574 42.721 -18.757 1.00 12.96 411 THR B CA 1
ATOM 6302 C C . THR B 1 370 ? -17.870 41.930 -18.855 1.00 14.17 411 THR B C 1
ATOM 6303 O O . THR B 1 370 ? -18.317 41.334 -17.877 1.00 13.78 411 THR B O 1
ATOM 6307 N N . LEU B 1 371 ? -18.473 41.936 -20.039 1.00 15.25 412 LEU B N 1
ATOM 6308 C CA . LEU B 1 371 ? -19.707 41.196 -20.276 1.00 15.54 412 LEU B CA 1
ATOM 6309 C C . LEU B 1 371 ? -19.354 39.732 -20.477 1.00 16.15 412 LEU B C 1
ATOM 6310 O O . LEU B 1 371 ? -18.429 39.417 -21.230 1.00 16.15 412 LEU B O 1
ATOM 6315 N N . SER B 1 372 ? -20.085 38.842 -19.809 1.00 14.45 413 SER B N 1
ATOM 6316 C CA . SER B 1 372 ? -19.855 37.406 -19.942 1.00 15.55 413 SER B CA 1
ATOM 6317 C C . SER B 1 372 ? -20.886 36.857 -20.921 1.00 16.31 413 SER B C 1
ATOM 6318 O O . SER B 1 372 ? -22.092 36.888 -20.659 1.00 14.46 413 SER B O 1
ATOM 6321 N N . LEU B 1 373 ? -20.404 36.355 -22.051 1.00 14.61 414 LEU B N 1
ATOM 6322 C CA . LEU B 1 373 ? -21.281 35.835 -23.086 1.00 15.84 414 LEU B CA 1
ATOM 6323 C C . LEU B 1 373 ? -21.060 34.352 -23.337 1.00 15.30 414 LEU B C 1
ATOM 6324 O O . LEU B 1 373 ? -19.927 33.879 -23.346 1.00 15.22 414 LEU B O 1
ATOM 6329 N N . ASP B 1 374 ? -22.150 33.625 -23.543 1.00 15.38 415 ASP B N 1
ATOM 6330 C CA . ASP B 1 374 ? -22.075 32.197 -23.820 1.00 16.09 415 ASP B CA 1
ATOM 6331 C C . ASP B 1 374 ? -23.367 31.754 -24.491 1.00 16.42 415 ASP B C 1
ATOM 6332 O O . ASP B 1 374 ? -24.456 32.000 -23.975 1.00 17.11 415 ASP B O 1
ATOM 6337 N N . PRO B 1 375 ? -23.261 31.083 -25.646 1.00 16.92 416 PRO B N 1
ATOM 6338 C CA . PRO B 1 375 ? -24.445 30.620 -26.377 1.00 17.08 416 PRO B CA 1
ATOM 6339 C C . PRO B 1 375 ? -25.036 29.293 -25.911 1.00 16.72 416 PRO B C 1
ATOM 6340 O O . PRO B 1 375 ? -26.097 28.886 -26.388 1.00 15.89 416 PRO B O 1
ATOM 6344 N N . ASN B 1 376 ? -24.365 28.617 -24.983 1.00 15.50 417 ASN B N 1
ATOM 6345 C CA . ASN B 1 376 ? -24.867 27.335 -24.519 1.00 15.90 417 ASN B CA 1
ATOM 6346 C C . ASN B 1 376 ? -25.389 27.288 -23.087 1.00 15.87 417 ASN B C 1
ATOM 6347 O O . ASN B 1 376 ? -25.307 26.261 -22.419 1.00 15.53 417 ASN B O 1
ATOM 6352 N N . GLY B 1 377 ? -25.922 28.412 -22.620 1.00 16.50 418 GLY B N 1
ATOM 6353 C CA . GLY B 1 377 ? -26.512 28.460 -21.294 1.00 15.88 418 GLY B CA 1
ATOM 6354 C C . GLY B 1 377 ? -25.642 28.644 -20.066 1.00 16.24 418 GLY B C 1
ATOM 6355 O O . GLY B 1 377 ? -26.170 28.642 -18.954 1.00 14.76 418 GLY B O 1
ATOM 6356 N N . HIS B 1 378 ? -24.332 28.805 -20.231 1.00 15.67 419 HIS B N 1
ATOM 6357 C CA . HIS B 1 378 ? -23.477 28.991 -19.062 1.00 17.57 419 HIS B CA 1
ATOM 6358 C C . HIS B 1 378 ? -23.665 30.386 -18.472 1.00 17.29 419 HIS B C 1
ATOM 6359 O O . HIS B 1 378 ? -23.416 30.606 -17.285 1.00 17.97 419 HIS B O 1
ATOM 6366 N N . MET B 1 379 ? -24.097 31.319 -19.313 1.00 15.32 420 MET B N 1
ATOM 6367 C CA . MET B 1 379 ? -24.350 32.700 -18.898 1.00 16.05 420 MET B CA 1
ATOM 6368 C C . MET B 1 379 ? -25.780 33.036 -19.330 1.00 16.04 420 MET B C 1
ATOM 6369 O O . MET B 1 379 ? -26.275 32.470 -20.302 1.00 14.45 420 MET B O 1
ATOM 6374 N N . ALA B 1 380 ? -26.439 33.951 -18.622 1.00 15.68 421 ALA B N 1
ATOM 6375 C CA . ALA B 1 380 ? -27.821 34.319 -18.956 1.00 15.97 421 ALA B CA 1
ATOM 6376 C C . ALA B 1 380 ? -27.912 35.489 -19.937 1.00 15.73 421 ALA B C 1
ATOM 6377 O O . ALA B 1 380 ? -28.989 35.787 -20.467 1.00 14.94 421 ALA B O 1
ATOM 6379 N N . THR B 1 381 ? -26.778 36.136 -20.183 1.00 14.74 422 THR B N 1
ATOM 6380 C CA . THR B 1 381 ? -26.701 37.284 -21.082 1.00 14.47 422 THR B CA 1
ATOM 6381 C C . THR B 1 381 ? -27.348 37.036 -22.443 1.00 17.69 422 THR B C 1
ATOM 6382 O O . THR B 1 381 ? -27.080 36.015 -23.083 1.00 16.65 422 THR B O 1
ATOM 6386 N N . ASP B 1 382 ? -28.195 37.971 -22.880 1.00 15.67 423 ASP B N 1
ATOM 6387 C CA . ASP B 1 382 ? -28.867 37.866 -24.176 1.00 16.34 423 ASP B CA 1
ATOM 6388 C C . ASP B 1 382 ? -28.616 39.120 -25.012 1.00 17.29 423 ASP B C 1
ATOM 6389 O O . ASP B 1 382 ? -27.913 40.031 -24.573 1.00 16.99 423 ASP B O 1
ATOM 6394 N N . VAL B 1 383 ? -29.196 39.178 -26.207 1.00 17.00 424 VAL B N 1
ATOM 6395 C CA . VAL B 1 383 ? -28.971 40.318 -27.091 1.00 17.25 424 VAL B CA 1
ATOM 6396 C C . VAL B 1 383 ? -29.513 41.644 -26.553 1.00 17.16 424 VAL B C 1
ATOM 6397 O O . VAL B 1 383 ? -28.872 42.685 -26.710 1.00 17.94 424 VAL B O 1
ATOM 6401 N N . VAL B 1 384 ? -30.681 41.617 -25.918 1.00 16.47 425 VAL B N 1
ATOM 6402 C CA . VAL B 1 384 ? -31.248 42.845 -25.364 1.00 16.25 425 VAL B CA 1
ATOM 6403 C C . VAL B 1 384 ? -30.426 43.301 -24.162 1.00 16.76 425 VAL B C 1
ATOM 6404 O O . VAL B 1 384 ? -30.137 44.489 -24.012 1.00 15.89 425 VAL B O 1
ATOM 6408 N N . GLY B 1 385 ? -30.036 42.353 -23.316 1.00 15.78 426 GLY B N 1
ATOM 6409 C CA . GLY B 1 385 ? -29.240 42.693 -22.148 1.00 16.93 426 GLY B CA 1
ATOM 6410 C C . GLY B 1 385 ? -27.905 43.297 -22.547 1.00 17.83 426 GLY B C 1
ATOM 6411 O O . GLY B 1 385 ? -27.415 44.232 -21.911 1.00 17.21 426 GLY B O 1
ATOM 6412 N N . THR B 1 386 ? -27.314 42.756 -23.607 1.00 16.17 427 THR B N 1
ATOM 6413 C CA . THR B 1 386 ? -26.037 43.241 -24.115 1.00 16.60 427 THR B CA 1
ATOM 6414 C C . THR B 1 386 ? -26.179 44.687 -24.591 1.00 17.02 427 THR B C 1
ATOM 6415 O O . THR B 1 386 ? -25.348 45.537 -24.274 1.00 16.72 427 THR B O 1
ATOM 6419 N N . ALA B 1 387 ? -27.235 44.959 -25.350 1.00 16.71 428 ALA B N 1
ATOM 6420 C CA . ALA B 1 387 ? -27.483 46.306 -25.857 1.00 15.98 428 ALA B CA 1
ATOM 6421 C C . ALA B 1 387 ? -27.731 47.270 -24.695 1.00 16.53 428 ALA B C 1
ATOM 6422 O O . ALA B 1 387 ? -27.246 48.401 -24.702 1.00 16.06 428 ALA B O 1
ATOM 6424 N N . LEU B 1 388 ? -28.480 46.817 -23.694 1.00 16.70 429 LEU B N 1
ATOM 6425 C CA . LEU B 1 388 ? -28.783 47.660 -22.541 1.00 17.24 429 LEU B CA 1
ATOM 6426 C C . LEU B 1 388 ? -27.503 48.072 -21.824 1.00 18.42 429 LEU B C 1
ATOM 6427 O O . LEU B 1 388 ? -27.301 49.251 -21.530 1.00 15.96 429 LEU B O 1
ATOM 6432 N N . VAL B 1 389 ? -26.635 47.103 -21.547 1.00 17.42 430 VAL B N 1
ATOM 6433 C CA . VAL B 1 389 ? -25.378 47.400 -20.870 1.00 17.92 430 VAL B CA 1
ATOM 6434 C C . VAL B 1 389 ? -24.499 48.325 -21.713 1.00 17.66 430 VAL B C 1
ATOM 6435 O O . VAL B 1 389 ? -23.853 49.230 -21.188 1.00 16.76 430 VAL B O 1
ATOM 6439 N N . GLU B 1 390 ? -24.478 48.110 -23.025 1.00 19.68 431 GLU B N 1
ATOM 6440 C CA . GLU B 1 390 ? -23.655 48.953 -23.887 1.00 19.82 431 GLU B CA 1
ATOM 6441 C C . GLU B 1 390 ? -24.223 50.366 -23.980 1.00 20.95 431 GLU B C 1
ATOM 6442 O O . GLU B 1 390 ? -23.480 51.343 -24.087 1.00 20.95 431 GLU B O 1
ATOM 6448 N N . GLU B 1 391 ? -25.545 50.477 -23.927 1.00 21.55 432 GLU B N 1
ATOM 6449 C CA . GLU B 1 391 ? -26.173 51.801 -23.949 1.00 23.89 432 GLU B CA 1
ATOM 6450 C C . GLU B 1 391 ? -25.872 52.529 -22.642 1.00 23.16 432 GLU B C 1
ATOM 6451 O O . GLU B 1 391 ? -25.533 53.683 -22.617 1.00 22.12 432 GLU B O 1
ATOM 6457 N N . LEU B 1 392 ? -25.995 51.815 -21.546 1.00 22.66 433 LEU B N 1
ATOM 6458 C CA . LEU B 1 392 ? -25.716 52.332 -20.217 1.00 22.91 433 LEU B CA 1
ATOM 6459 C C . LEU B 1 392 ? -24.324 52.896 -20.179 1.00 22.80 433 LEU B C 1
ATOM 6460 O O . LEU B 1 392 ? -24.097 54.009 -19.745 1.00 22.37 433 LEU B O 1
ATOM 6465 N N . ALA B 1 393 ? -23.379 52.048 -20.558 1.00 21.30 434 ALA B N 1
ATOM 6466 C CA . ALA B 1 393 ? -21.958 52.415 -20.595 1.00 21.21 434 ALA B CA 1
ATOM 6467 C C . ALA B 1 393 ? -21.733 53.684 -21.448 1.00 22.42 434 ALA B C 1
ATOM 6468 O O . ALA B 1 393 ? -21.002 54.592 -21.052 1.00 23.76 434 ALA B O 1
ATOM 6470 N N . ARG B 1 394 ? -22.363 53.753 -22.620 1.00 23.08 435 ARG B N 1
ATOM 6471 C CA . ARG B 1 394 ? -22.213 54.924 -23.481 1.00 26.57 435 ARG B CA 1
ATOM 6472 C C . ARG B 1 394 ? -22.720 56.178 -22.775 1.00 28.09 435 ARG B C 1
ATOM 6473 O O . ARG B 1 394 ? -22.086 57.228 -22.841 1.00 29.50 435 ARG B O 1
ATOM 6481 N N . ARG B 1 395 ? -23.845 56.063 -22.076 1.00 28.60 436 ARG B N 1
ATOM 6482 C CA . ARG B 1 395 ? -24.406 57.208 -21.366 1.00 29.07 436 ARG B CA 1
ATOM 6483 C C . ARG B 1 395 ? -23.572 57.636 -20.168 1.00 28.78 436 ARG B C 1
ATOM 6484 O O . ARG B 1 395 ? -23.472 58.826 -19.868 1.00 29.17 436 ARG B O 1
ATOM 6492 N N . ASN B 1 396 ? -22.971 56.669 -19.484 1.00 25.33 437 ASN B N 1
ATOM 6493 C CA . ASN B 1 396 ? -22.199 56.970 -18.287 1.00 24.65 437 ASN B CA 1
ATOM 6494 C C . ASN B 1 396 ? -20.696 57.126 -18.453 1.00 22.62 437 ASN B C 1
ATOM 6495 O O . ASN B 1 396 ? -19.988 57.393 -17.483 1.00 23.15 437 ASN B O 1
ATOM 6500 N N . GLY B 1 397 ? -20.207 56.970 -19.676 1.00 20.89 438 GLY B N 1
ATOM 6501 C CA . GLY B 1 397 ? -18.782 57.106 -19.904 1.00 21.60 438 GLY B CA 1
ATOM 6502 C C . GLY B 1 397 ? -18.000 55.897 -19.428 1.00 20.81 438 GLY B C 1
ATOM 6503 O O . GLY B 1 397 ? -16.850 56.018 -19.006 1.00 20.59 438 GLY B O 1
ATOM 6504 N N . ASP B 1 398 ? -18.627 54.727 -19.483 1.00 19.14 439 ASP B N 1
ATOM 6505 C CA . ASP B 1 398 ? -17.963 53.495 -19.074 1.00 18.85 439 ASP B CA 1
ATOM 6506 C C . ASP B 1 398 ? -17.579 52.693 -20.307 1.00 19.84 439 ASP B C 1
ATOM 6507 O O . ASP B 1 398 ? -18.193 52.828 -21.368 1.00 18.95 439 ASP B O 1
ATOM 6512 N N . LYS B 1 399 ? -16.558 51.857 -20.163 1.00 19.05 440 LYS B N 1
ATOM 6513 C CA . LYS B 1 399 ? -16.126 50.998 -21.254 1.00 20.20 440 LYS B CA 1
ATOM 6514 C C . LYS B 1 399 ? -16.587 49.583 -20.929 1.00 18.63 440 LYS B C 1
ATOM 6515 O O . LYS B 1 399 ? -16.635 49.192 -19.761 1.00 17.01 440 LYS B O 1
ATOM 6521 N N . VAL B 1 400 ? -16.944 48.829 -21.963 1.00 16.76 441 VAL B N 1
ATOM 6522 C CA . VAL B 1 400 ? -17.423 47.465 -21.786 1.00 17.05 441 VAL B CA 1
ATOM 6523 C C . VAL B 1 400 ? -16.557 46.504 -22.586 1.00 16.65 441 VAL B C 1
ATOM 6524 O O . VAL B 1 400 ? -16.261 46.753 -23.754 1.00 17.37 441 VAL B O 1
ATOM 6528 N N . GLN B 1 401 ? -16.145 45.415 -21.949 1.00 14.08 442 GLN B N 1
ATOM 6529 C CA . GLN B 1 401 ? -15.315 44.418 -22.609 1.00 13.64 442 GLN B CA 1
ATOM 6530 C C . GLN B 1 401 ? -16.119 43.136 -22.746 1.00 14.39 442 GLN B C 1
ATOM 6531 O O . GLN B 1 401 ? -17.201 43.011 -22.174 1.00 13.07 442 GLN B O 1
ATOM 6537 N N . TYR B 1 402 ? -15.589 42.184 -23.505 1.00 13.76 443 TYR B N 1
ATOM 6538 C CA . TYR B 1 402 ? -16.269 40.917 -23.715 1.00 13.35 443 TYR B CA 1
ATOM 6539 C C . TYR B 1 402 ? -15.421 39.728 -23.301 1.00 14.57 443 TYR B C 1
ATOM 6540 O O . TYR B 1 402 ? -14.186 39.772 -23.348 1.00 13.06 443 TYR B O 1
ATOM 6549 N N . PHE B 1 403 ? -16.104 38.666 -22.896 1.00 13.78 444 PHE B N 1
ATOM 6550 C CA . PHE B 1 403 ? -15.450 37.407 -22.607 1.00 14.74 444 PHE B CA 1
ATOM 6551 C C . PHE B 1 403 ? -16.382 36.286 -23.009 1.00 14.10 444 PHE B C 1
ATOM 6552 O O . PHE B 1 403 ? -17.534 36.231 -22.577 1.00 14.82 444 PHE B O 1
ATOM 6560 N N . GLN B 1 404 ? -15.876 35.412 -23.868 1.00 12.69 445 GLN B N 1
ATOM 6561 C CA . GLN B 1 404 ? -16.607 34.236 -24.308 1.00 14.19 445 GLN B CA 1
ATOM 6562 C C . GLN B 1 404 ? -15.523 33.197 -24.569 1.00 14.79 445 GLN B C 1
ATOM 6563 O O . GLN B 1 404 ? -14.417 33.545 -24.986 1.00 13.46 445 GLN B O 1
ATOM 6569 N N . ILE B 1 405 ? -15.825 31.932 -24.306 1.00 15.44 446 ILE B N 1
ATOM 6570 C CA . ILE B 1 405 ? -14.842 30.877 -24.518 1.00 15.93 446 ILE B CA 1
ATOM 6571 C C . ILE B 1 405 ? -14.679 30.533 -25.992 1.00 16.70 446 ILE B C 1
ATOM 6572 O O . ILE B 1 405 ? -15.521 30.875 -26.818 1.00 15.74 446 ILE B O 1
ATOM 6577 N N . LYS B 1 406 ? -13.575 29.867 -26.318 1.00 15.57 447 LYS B N 1
ATOM 6578 C CA . LYS B 1 406 ? -13.340 29.424 -27.684 1.00 16.58 447 LYS B CA 1
ATOM 6579 C C . LYS B 1 406 ? -14.257 28.213 -27.843 1.00 14.44 447 LYS B C 1
ATOM 6580 O O . LYS B 1 406 ? -14.588 27.562 -26.856 1.00 14.30 447 LYS B O 1
ATOM 6586 N N . ASN B 1 407 ? -14.678 27.916 -29.069 1.00 15.48 448 ASN B N 1
ATOM 6587 C CA . ASN B 1 407 ? -15.573 26.783 -29.300 1.00 13.90 448 ASN B CA 1
ATOM 6588 C C . ASN B 1 407 ? -15.003 25.442 -28.828 1.00 16.56 448 ASN B C 1
ATOM 6589 O O . ASN B 1 407 ? -15.760 24.530 -28.505 1.00 14.81 448 ASN B O 1
ATOM 6594 N N . ASN B 1 408 ? -13.676 25.327 -28.800 1.00 16.73 449 ASN B N 1
ATOM 6595 C CA . ASN B 1 408 ? -13.020 24.087 -28.386 1.00 17.77 449 ASN B CA 1
ATOM 6596 C C . ASN B 1 408 ? -12.538 24.112 -26.937 1.00 19.45 449 ASN B C 1
ATOM 6597 O O . ASN B 1 408 ? -11.689 23.311 -26.540 1.00 18.49 449 ASN B O 1
ATOM 6602 N N . SER B 1 409 ? -13.096 25.023 -26.148 1.00 19.35 450 SER B N 1
ATOM 6603 C CA . SER B 1 409 ? -12.716 25.162 -24.746 1.00 20.17 450 SER B CA 1
ATOM 6604 C C . SER B 1 409 ? -13.921 24.818 -23.870 1.00 21.14 450 SER B C 1
ATOM 6605 O O . SER B 1 409 ? -14.867 24.179 -24.329 1.00 21.16 450 SER B O 1
ATOM 6608 N N . ARG B 1 410 ? -13.883 25.218 -22.606 1.00 22.10 451 ARG B N 1
ATOM 6609 C CA . ARG B 1 410 ? -15.003 24.960 -21.709 1.00 23.76 451 ARG B CA 1
ATOM 6610 C C . ARG B 1 410 ? -15.232 26.171 -20.826 1.00 22.18 451 ARG B C 1
ATOM 6611 O O . ARG B 1 410 ? -14.307 26.935 -20.548 1.00 22.37 451 ARG B O 1
ATOM 6619 N N . SER B 1 411 ? -16.472 26.338 -20.386 1.00 22.16 452 SER B N 1
ATOM 6620 C CA . SER B 1 411 ? -16.846 27.479 -19.562 1.00 22.14 452 SER B CA 1
ATOM 6621 C C . SER B 1 411 ? -17.223 27.140 -18.131 1.00 22.01 452 SER B C 1
ATOM 6622 O O . SER B 1 411 ? -17.731 26.055 -17.849 1.00 20.47 452 SER B O 1
ATOM 6625 N N . GLY B 1 412 ? -16.969 28.089 -17.233 1.00 21.28 453 GLY B N 1
ATOM 6626 C CA . GLY B 1 412 ? -17.343 27.916 -15.845 1.00 20.79 453 GLY B CA 1
ATOM 6627 C C . GLY B 1 412 ? -18.796 28.361 -15.774 1.00 20.22 453 GLY B C 1
ATOM 6628 O O . GLY B 1 412 ? -19.407 28.631 -16.813 1.00 19.08 453 GLY B O 1
ATOM 6629 N N . GLY B 1 413 ? -19.356 28.444 -14.572 1.00 19.25 454 GLY B N 1
ATOM 6630 C CA . GLY B 1 413 ? -20.744 28.860 -14.448 1.00 18.97 454 GLY B CA 1
ATOM 6631 C C . GLY B 1 413 ? -20.927 29.991 -13.454 1.00 18.90 454 GLY B C 1
ATOM 6632 O O . GLY B 1 413 ? -19.969 30.414 -12.806 1.00 16.22 454 GLY B O 1
ATOM 6633 N N . THR B 1 414 ? -22.157 30.487 -13.343 1.00 17.34 455 THR B N 1
ATOM 6634 C CA . THR B 1 414 ? -22.479 31.570 -12.417 1.00 16.21 455 THR B CA 1
ATOM 6635 C C . THR B 1 414 ? -23.900 31.356 -11.898 1.00 17.66 455 THR B C 1
ATOM 6636 O O . THR B 1 414 ? -24.556 30.377 -12.252 1.00 18.18 455 THR B O 1
ATOM 6640 N N . ILE B 1 415 ? -24.372 32.279 -11.066 1.00 16.05 456 ILE B N 1
ATOM 6641 C CA . ILE B 1 415 ? -25.722 32.193 -10.520 1.00 14.43 456 ILE B CA 1
ATOM 6642 C C . ILE B 1 415 ? -26.712 32.832 -11.494 1.00 15.34 456 ILE B C 1
ATOM 6643 O O . ILE B 1 415 ? -27.926 32.793 -11.273 1.00 13.70 456 ILE B O 1
ATOM 6648 N N . GLY B 1 416 ? -26.182 33.422 -12.564 1.00 13.56 457 GLY B N 1
ATOM 6649 C CA . GLY B 1 416 ? -27.012 34.099 -13.549 1.00 14.24 457 GLY B CA 1
ATOM 6650 C C . GLY B 1 416 ? -28.215 33.322 -14.052 1.00 14.41 457 GLY B C 1
ATOM 6651 O O . GLY B 1 416 ? -29.356 33.764 -13.885 1.00 14.14 457 GLY B O 1
ATOM 6652 N N . PRO B 1 417 ? -27.997 32.164 -14.694 1.00 13.53 458 PRO B N 1
ATOM 6653 C CA . PRO B 1 417 ? -29.111 31.360 -15.206 1.00 15.16 458 PRO B CA 1
ATOM 6654 C C . PRO B 1 417 ? -30.147 31.025 -14.130 1.00 14.75 458 PRO B C 1
ATOM 6655 O O . PRO B 1 417 ? -31.351 31.025 -14.400 1.00 15.19 458 PRO B O 1
ATOM 6659 N N . SER B 1 418 ? -29.678 30.739 -12.917 1.00 14.41 459 SER B N 1
ATOM 6660 C CA . SER B 1 418 ? -30.577 30.414 -11.810 1.00 15.48 459 SER B CA 1
ATOM 6661 C C . SER B 1 418 ? -31.482 31.602 -11.474 1.00 15.09 459 SER B C 1
ATOM 6662 O O . SER B 1 418 ? -32.697 31.450 -11.362 1.00 13.97 459 SER B O 1
ATOM 6665 N N . LEU B 1 419 ? -30.891 32.782 -11.309 1.00 13.25 460 LEU B N 1
ATOM 6666 C CA . LEU B 1 419 ? -31.693 33.961 -10.987 1.00 14.25 460 LEU B CA 1
ATOM 6667 C C . LEU B 1 419 ? -32.681 34.284 -12.108 1.00 13.90 460 LEU B C 1
ATOM 6668 O O . LEU B 1 419 ? -33.846 34.593 -11.848 1.00 13.31 460 LEU B O 1
ATOM 6673 N N . ALA B 1 420 ? -32.224 34.202 -13.354 1.00 14.29 461 ALA B N 1
ATOM 6674 C CA . ALA B 1 420 ? -33.090 34.491 -14.499 1.00 14.82 461 ALA B CA 1
ATOM 6675 C C . ALA B 1 420 ? -34.286 33.538 -14.567 1.00 15.42 461 ALA B C 1
ATOM 6676 O O . ALA B 1 420 ? -35.421 33.965 -14.783 1.00 16.79 461 ALA B O 1
ATOM 6678 N N . SER B 1 421 ? -34.025 32.248 -14.380 1.00 14.84 462 SER B N 1
ATOM 6679 C CA . SER B 1 421 ? -35.070 31.230 -14.430 1.00 15.11 462 SER B CA 1
ATOM 6680 C C . SER B 1 421 ? -36.028 31.335 -13.249 1.00 16.77 462 SER B C 1
ATOM 6681 O O . SER B 1 421 ? -37.238 31.160 -13.398 1.00 14.92 462 SER B O 1
ATOM 6684 N N . GLN B 1 422 ? -35.479 31.622 -12.075 1.00 13.57 463 GLN B N 1
ATOM 6685 C CA . GLN B 1 422 ? -36.287 31.722 -10.866 1.00 16.23 463 GLN B CA 1
ATOM 6686 C C . GLN B 1 422 ? -37.207 32.934 -10.847 1.00 16.17 463 GLN B C 1
ATOM 6687 O O . GLN B 1 422 ? -38.327 32.854 -10.346 1.00 16.25 463 GLN B O 1
ATOM 6693 N N . THR B 1 423 ? -36.743 34.049 -11.398 1.00 15.08 464 THR B N 1
ATOM 6694 C CA . THR B 1 423 ? -37.538 35.276 -11.408 1.00 15.84 464 THR B CA 1
ATOM 6695 C C . THR B 1 423 ? -38.269 35.519 -12.718 1.00 17.08 464 THR B C 1
ATOM 6696 O O . THR B 1 423 ? -39.358 36.099 -12.734 1.00 17.71 464 THR B O 1
ATOM 6700 N N . GLY B 1 424 ? -37.665 35.076 -13.816 1.00 16.06 465 GLY B N 1
ATOM 6701 C CA . GLY B 1 424 ? -38.254 35.293 -15.123 1.00 15.64 465 GLY B CA 1
ATOM 6702 C C . GLY B 1 424 ? -37.795 36.643 -15.646 1.00 15.00 465 GLY B C 1
ATOM 6703 O O . GLY B 1 424 ? -38.240 37.100 -16.694 1.00 17.22 465 GLY B O 1
ATOM 6704 N N . ALA B 1 425 ? -36.888 37.280 -14.912 1.00 14.06 466 ALA B N 1
ATOM 6705 C CA . ALA B 1 425 ? -36.371 38.591 -15.290 1.00 14.97 466 ALA B CA 1
ATOM 6706 C C . ALA B 1 425 ? -35.119 38.507 -16.151 1.00 15.17 466 ALA B C 1
ATOM 6707 O O . ALA B 1 425 ? -34.277 37.628 -15.953 1.00 15.37 466 ALA B O 1
ATOM 6709 N N . ARG B 1 426 ? -35.004 39.424 -17.107 1.00 12.73 467 ARG B N 1
ATOM 6710 C CA . ARG B 1 426 ? -33.840 39.470 -17.982 1.00 12.85 467 ARG B CA 1
ATOM 6711 C C . ARG B 1 426 ? -32.615 39.644 -17.090 1.00 14.84 467 ARG B C 1
ATOM 6712 O O . ARG B 1 426 ? -32.553 40.561 -16.266 1.00 12.63 467 ARG B O 1
ATOM 6720 N N . THR B 1 427 ? -31.647 38.748 -17.256 1.00 14.00 468 THR B N 1
ATOM 6721 C CA . THR B 1 427 ? -30.440 38.752 -16.442 1.00 12.28 468 THR B CA 1
ATOM 6722 C C . THR B 1 427 ? -29.191 38.877 -17.305 1.00 14.51 468 THR B C 1
ATOM 6723 O O . THR B 1 427 ? -29.076 38.242 -18.354 1.00 13.46 468 THR B O 1
ATOM 6727 N N . ILE B 1 428 ? -28.259 39.704 -16.849 1.00 13.44 469 ILE B N 1
ATOM 6728 C CA . ILE B 1 428 ? -27.029 39.953 -17.581 1.00 13.77 469 ILE B CA 1
ATOM 6729 C C . ILE B 1 428 ? -25.824 39.526 -16.755 1.00 13.80 469 ILE B C 1
ATOM 6730 O O . ILE B 1 428 ? -25.603 40.037 -15.662 1.00 11.33 469 ILE B O 1
ATOM 6735 N N . ASP B 1 429 ? -25.057 38.574 -17.277 1.00 13.07 470 ASP B N 1
ATOM 6736 C CA . ASP B 1 429 ? -23.865 38.104 -16.589 1.00 12.35 470 ASP B CA 1
ATOM 6737 C C . ASP B 1 429 ? -22.684 38.966 -17.004 1.00 12.41 470 ASP B C 1
ATOM 6738 O O . ASP B 1 429 ? -22.400 39.118 -18.186 1.00 14.03 470 ASP B O 1
ATOM 6743 N N . LEU B 1 430 ? -22.017 39.550 -16.018 1.00 12.92 471 LEU B N 1
ATOM 6744 C CA . LEU B 1 430 ? -20.863 40.397 -16.266 1.00 13.29 471 LEU B CA 1
ATOM 6745 C C . LEU B 1 430 ? -20.034 40.441 -14.999 1.00 13.11 471 LEU B C 1
ATOM 6746 O O . LEU B 1 430 ? -20.383 39.813 -14.004 1.00 15.35 471 LEU B O 1
ATOM 6751 N N . GLY B 1 431 ? -18.929 41.169 -15.029 1.00 13.42 472 GLY B N 1
ATOM 6752 C CA . GLY B 1 431 ? -18.112 41.246 -13.838 1.00 13.75 472 GLY B CA 1
ATOM 6753 C C . GLY B 1 431 ? -16.777 41.893 -14.091 1.00 12.59 472 GLY B C 1
ATOM 6754 O O . GLY B 1 431 ? -16.475 42.291 -15.212 1.00 14.40 472 GLY B O 1
ATOM 6755 N N . ILE B 1 432 ? -15.985 42.013 -13.033 1.00 13.39 473 ILE B N 1
ATOM 6756 C CA . ILE B 1 432 ? -14.657 42.590 -13.137 1.00 13.63 473 ILE B CA 1
ATOM 6757 C C . ILE B 1 432 ? -13.751 41.403 -13.429 1.00 13.79 473 ILE B C 1
ATOM 6758 O O . ILE B 1 432 ? -13.754 40.419 -12.691 1.00 14.65 473 ILE B O 1
ATOM 6763 N N . ALA B 1 433 ? -12.997 41.489 -14.517 1.00 14.03 474 ALA B N 1
ATOM 6764 C CA . ALA B 1 433 ? -12.109 40.403 -14.915 1.00 13.64 474 ALA B CA 1
ATOM 6765 C C . ALA B 1 433 ? -10.872 40.305 -14.031 1.00 14.74 474 ALA B C 1
ATOM 6766 O O . ALA B 1 433 ? -10.368 41.313 -13.530 1.00 12.77 474 ALA B O 1
ATOM 6768 N N . GLN B 1 434 ? -10.385 39.082 -13.848 1.00 12.58 475 GLN B N 1
ATOM 6769 C CA . GLN B 1 434 ? -9.203 38.846 -13.033 1.00 13.73 475 GLN B CA 1
ATOM 6770 C C . GLN B 1 434 ? -8.356 37.713 -13.607 1.00 13.76 475 GLN B C 1
ATOM 6771 O O . GLN B 1 434 ? -8.841 36.877 -14.374 1.00 12.72 475 GLN B O 1
ATOM 6777 N N . LEU B 1 435 ? -7.085 37.696 -13.224 1.00 12.93 476 LEU B N 1
ATOM 6778 C CA . LEU B 1 435 ? -6.175 36.637 -13.639 1.00 13.16 476 LEU B CA 1
ATOM 6779 C C . LEU B 1 435 ? -6.194 35.593 -12.531 1.00 13.90 476 LEU B C 1
ATOM 6780 O O . LEU B 1 435 ? -6.576 35.886 -11.397 1.00 12.06 476 LEU B O 1
ATOM 6785 N N . SER B 1 436 ? -5.791 34.375 -12.872 1.00 12.50 477 SER B N 1
ATOM 6786 C CA . SER B 1 436 ? -5.676 33.291 -11.905 1.00 13.09 477 SER B CA 1
ATOM 6787 C C . SER B 1 436 ? -6.884 33.016 -11.019 1.00 12.36 477 SER B C 1
ATOM 6788 O O . SER B 1 436 ? -6.735 32.809 -9.814 1.00 12.54 477 SER B O 1
ATOM 6791 N N . MET B 1 437 ? -8.076 32.996 -11.604 1.00 12.33 478 MET B N 1
ATOM 6792 C CA . MET B 1 437 ? -9.272 32.724 -10.821 1.00 11.70 478 MET B CA 1
ATOM 6793 C C . MET B 1 437 ? -9.106 31.382 -10.103 1.00 12.25 478 MET B C 1
ATOM 6794 O O . MET B 1 437 ? -8.575 30.425 -10.670 1.00 12.41 478 MET B O 1
ATOM 6799 N N . HIS B 1 438 ? -9.549 31.338 -8.850 1.00 10.73 479 HIS B N 1
ATOM 6800 C CA . HIS B 1 438 ? -9.480 30.156 -7.992 1.00 10.47 479 HIS B CA 1
ATOM 6801 C C . HIS B 1 438 ? -8.108 29.817 -7.435 1.00 10.30 479 HIS B C 1
ATOM 6802 O O . HIS B 1 438 ? -7.929 28.777 -6.805 1.00 12.16 479 HIS B O 1
ATOM 6809 N N . SER B 1 439 ? -7.133 30.685 -7.669 1.00 11.47 480 SER B N 1
ATOM 6810 C CA . SER B 1 439 ? -5.810 30.468 -7.097 1.00 12.01 480 SER B CA 1
ATOM 6811 C C . SER B 1 439 ? -5.966 30.936 -5.656 1.00 13.37 480 SER B C 1
ATOM 6812 O O . SER B 1 439 ? -6.985 31.536 -5.311 1.00 12.50 480 SER B O 1
ATOM 6815 N N . ILE B 1 440 ? -4.975 30.666 -4.814 1.00 12.07 481 ILE B N 1
ATOM 6816 C CA . ILE B 1 440 ? -5.053 31.124 -3.433 1.00 11.86 481 ILE B CA 1
ATOM 6817 C C . ILE B 1 440 ? -4.737 32.625 -3.420 1.00 14.60 481 ILE B C 1
ATOM 6818 O O . ILE B 1 440 ? -5.110 33.341 -2.490 1.00 14.28 481 ILE B O 1
ATOM 6823 N N . ARG B 1 441 ? -4.054 33.101 -4.459 1.00 13.26 482 ARG B N 1
ATOM 6824 C CA . ARG B 1 441 ? -3.724 34.528 -4.570 1.00 13.57 482 ARG B CA 1
ATOM 6825 C C . ARG B 1 441 ? -3.837 34.947 -6.036 1.00 14.97 482 ARG B C 1
ATOM 6826 O O . ARG B 1 441 ? -3.006 34.576 -6.869 1.00 16.04 482 ARG B O 1
ATOM 6834 N N . ALA B 1 442 ? -4.867 35.731 -6.338 1.00 13.46 483 ALA B N 1
ATOM 6835 C CA . ALA B 1 442 ? -5.139 36.174 -7.699 1.00 12.34 483 ALA B CA 1
ATOM 6836 C C . ALA B 1 442 ? -4.701 37.601 -8.005 1.00 12.52 483 ALA B C 1
ATOM 6837 O O . ALA B 1 442 ? -4.029 38.246 -7.200 1.00 12.09 483 ALA B O 1
ATOM 6839 N N . ALA B 1 443 ? -5.087 38.089 -9.180 1.00 12.87 484 ALA B N 1
ATOM 6840 C CA . ALA B 1 443 ? -4.719 39.439 -9.594 1.00 13.77 484 ALA B CA 1
ATOM 6841 C C . ALA B 1 443 ? -5.732 40.072 -10.536 1.00 13.88 484 ALA B C 1
ATOM 6842 O O . ALA B 1 443 ? -6.403 39.380 -11.302 1.00 13.56 484 ALA B O 1
ATOM 6844 N N . THR B 1 444 ? -5.832 41.397 -10.467 1.00 13.77 485 THR B N 1
ATOM 6845 C CA . THR B 1 444 ? -6.721 42.167 -11.330 1.00 14.44 485 THR B CA 1
ATOM 6846 C C . THR B 1 444 ? -6.045 43.523 -11.522 1.00 14.89 485 THR B C 1
ATOM 6847 O O . THR B 1 444 ? -4.937 43.741 -11.022 1.00 13.52 485 THR B O 1
ATOM 6851 N N . GLY B 1 445 ? -6.677 44.428 -12.260 1.00 14.73 486 GLY B N 1
ATOM 6852 C CA . GLY B 1 445 ? -6.070 45.731 -12.450 1.00 14.51 486 GLY B CA 1
ATOM 6853 C C . GLY B 1 445 ? -6.215 46.572 -11.196 1.00 15.06 486 GLY B C 1
ATOM 6854 O O . GLY B 1 445 ? -7.201 46.449 -10.470 1.00 14.87 486 GLY B O 1
ATOM 6855 N N . SER B 1 446 ? -5.225 47.416 -10.922 1.00 14.88 487 SER B N 1
ATOM 6856 C CA . SER B 1 446 ? -5.292 48.290 -9.753 1.00 15.98 487 SER B CA 1
ATOM 6857 C C . SER B 1 446 ? -6.433 49.311 -9.892 1.00 16.88 487 SER B C 1
ATOM 6858 O O . SER B 1 446 ? -6.881 49.871 -8.903 1.00 16.80 487 SER B O 1
ATOM 6861 N N . LYS B 1 447 ? -6.897 49.550 -11.115 1.00 17.51 488 LYS B N 1
ATOM 6862 C CA . LYS B 1 447 ? -8.003 50.475 -11.401 1.00 19.10 488 LYS B CA 1
ATOM 6863 C C . LYS B 1 447 ? -9.367 49.790 -11.435 1.00 19.25 488 LYS B C 1
ATOM 6864 O O . LYS B 1 447 ? -10.404 50.444 -11.348 1.00 17.57 488 LYS B O 1
ATOM 6870 N N . ASP B 1 448 ? -9.367 48.479 -11.620 1.00 18.09 489 ASP B N 1
ATOM 6871 C CA . ASP B 1 448 ? -10.618 47.752 -11.757 1.00 17.09 489 ASP B CA 1
ATOM 6872 C C . ASP B 1 448 ? -11.651 47.817 -10.638 1.00 17.08 489 ASP B C 1
ATOM 6873 O O . ASP B 1 448 ? -12.851 47.760 -10.906 1.00 17.83 489 ASP B O 1
ATOM 6878 N N . VAL B 1 449 ? -11.219 47.960 -9.392 1.00 16.97 490 VAL B N 1
ATOM 6879 C CA . VAL B 1 449 ? -12.193 48.072 -8.311 1.00 18.34 490 VAL B CA 1
ATOM 6880 C C . VAL B 1 449 ? -12.972 49.377 -8.499 1.00 16.66 490 VAL B C 1
ATOM 6881 O O . VAL B 1 449 ? -14.203 49.385 -8.461 1.00 16.32 490 VAL B O 1
ATOM 6885 N N . GLY B 1 450 ? -12.243 50.469 -8.713 1.00 15.77 491 GLY B N 1
ATOM 6886 C CA . GLY B 1 450 ? -12.878 51.761 -8.922 1.00 17.65 491 GLY B CA 1
ATOM 6887 C C . GLY B 1 450 ? -13.718 51.810 -10.188 1.00 16.54 491 GLY B C 1
ATOM 6888 O O . GLY B 1 450 ? -14.802 52.395 -10.199 1.00 16.99 491 GLY B O 1
ATOM 6889 N N . LEU B 1 451 ? -13.227 51.200 -11.263 1.00 15.31 492 LEU B N 1
ATOM 6890 C CA . LEU B 1 451 ? -13.969 51.185 -12.517 1.00 16.68 492 LEU B CA 1
ATOM 6891 C C . LEU B 1 451 ? -15.256 50.385 -12.345 1.00 16.08 492 LEU B C 1
ATOM 6892 O O . LEU B 1 451 ? -16.288 50.717 -12.932 1.00 16.36 492 LEU B O 1
ATOM 6897 N N . GLY B 1 452 ? -15.187 49.333 -11.535 1.00 16.08 493 GLY B N 1
ATOM 6898 C CA . GLY B 1 452 ? -16.356 48.509 -11.287 1.00 15.72 493 GLY B CA 1
ATOM 6899 C C . GLY B 1 452 ? -17.387 49.302 -10.506 1.00 16.39 493 GLY B C 1
ATOM 6900 O O . GLY B 1 452 ? -18.570 49.315 -10.853 1.00 15.31 493 GLY B O 1
ATOM 6901 N N . VAL B 1 453 ? -16.939 49.969 -9.446 1.00 15.51 494 VAL B N 1
ATOM 6902 C CA . VAL B 1 453 ? -17.845 50.778 -8.635 1.00 16.34 494 VAL B CA 1
ATOM 6903 C C . VAL B 1 453 ? -18.534 51.810 -9.523 1.00 16.09 494 VAL B C 1
ATOM 6904 O O . VAL B 1 453 ? -19.749 51.993 -9.456 1.00 17.49 494 VAL B O 1
ATOM 6908 N N . LYS B 1 454 ? -17.749 52.479 -10.360 1.00 16.88 495 LYS B N 1
ATOM 6909 C CA . LYS B 1 454 ? -18.283 53.497 -11.259 1.00 18.11 495 LYS B CA 1
ATOM 6910 C C . LYS B 1 454 ? -19.381 52.924 -12.147 1.00 18.56 495 LYS B C 1
ATOM 6911 O O . LYS B 1 454 ? -20.452 53.516 -12.287 1.00 16.66 495 LYS B O 1
ATOM 6917 N N . PHE B 1 455 ? -19.122 51.764 -12.740 1.00 16.68 496 PHE B N 1
ATOM 6918 C CA . PHE B 1 455 ? -20.111 51.143 -13.606 1.00 16.63 496 PHE B CA 1
ATOM 6919 C C . PHE B 1 455 ? -21.390 50.766 -12.862 1.00 15.10 496 PHE B C 1
ATOM 6920 O O . PHE B 1 455 ? -22.493 51.053 -13.332 1.00 16.36 496 PHE B O 1
ATOM 6928 N N . PHE B 1 456 ? -21.251 50.116 -11.710 1.00 15.22 497 PHE B N 1
ATOM 6929 C CA . PHE B 1 456 ? -22.423 49.698 -10.948 1.00 15.56 497 PHE B CA 1
ATOM 6930 C C . PHE B 1 456 ? -23.220 50.890 -10.432 1.00 17.61 497 PHE B C 1
ATOM 6931 O O . PHE B 1 456 ? -24.444 50.826 -10.332 1.00 16.71 497 PHE B O 1
ATOM 6939 N N . ASN B 1 457 ? -22.524 51.970 -10.096 1.00 18.90 498 ASN B N 1
ATOM 6940 C CA . ASN B 1 457 ? -23.192 53.171 -9.613 1.00 20.29 498 ASN B CA 1
ATOM 6941 C C . ASN B 1 457 ? -24.034 53.705 -10.768 1.00 19.60 498 ASN B C 1
ATOM 6942 O O . ASN B 1 457 ? -25.177 54.115 -10.578 1.00 20.75 498 ASN B O 1
ATOM 6947 N N . GLY B 1 458 ? -23.463 53.678 -11.970 1.00 18.61 499 GLY B N 1
ATOM 6948 C CA . GLY B 1 458 ? -24.174 54.149 -13.145 1.00 18.86 499 GLY B CA 1
ATOM 6949 C C . GLY B 1 458 ? -25.396 53.297 -13.427 1.00 19.49 499 GLY B C 1
ATOM 6950 O O . GLY B 1 458 ? -26.414 53.789 -13.920 1.00 18.12 499 GLY B O 1
ATOM 6951 N N . PHE B 1 459 ? -25.291 52.008 -13.120 1.00 18.71 500 PHE B N 1
ATOM 6952 C CA . PHE B 1 459 ? -26.398 51.084 -13.323 1.00 17.79 500 PHE B CA 1
ATOM 6953 C C . PHE B 1 459 ? -27.595 51.500 -12.470 1.00 18.24 500 PHE B C 1
ATOM 6954 O O . PHE B 1 459 ? -28.704 51.660 -12.978 1.00 18.90 500 PHE B O 1
ATOM 6962 N N . PHE B 1 460 ? -27.371 51.667 -11.170 1.00 18.11 501 PHE B N 1
ATOM 6963 C CA . PHE B 1 460 ? -28.455 52.049 -10.275 1.00 19.48 501 PHE B CA 1
ATOM 6964 C C . PHE B 1 460 ? -29.066 53.391 -10.665 1.00 19.93 501 PHE B C 1
ATOM 6965 O O . PHE B 1 460 ? -30.283 53.568 -10.612 1.00 19.55 501 PHE B O 1
ATOM 6973 N N . LYS B 1 461 ? -28.220 54.323 -11.079 1.00 20.28 502 LYS B N 1
ATOM 6974 C CA . LYS B 1 461 ? -28.684 55.645 -11.472 1.00 21.43 502 LYS B CA 1
ATOM 6975 C C . LYS B 1 461 ? -29.479 55.695 -12.773 1.00 21.82 502 LYS B C 1
ATOM 6976 O O . LYS B 1 461 ? -30.468 56.423 -12.866 1.00 20.47 502 LYS B O 1
ATOM 6982 N N . HIS B 1 462 ? -29.073 54.910 -13.769 1.00 20.27 503 HIS B N 1
ATOM 6983 C CA . HIS B 1 462 ? -29.730 54.986 -15.068 1.00 21.59 503 HIS B CA 1
ATOM 6984 C C . HIS B 1 462 ? -30.346 53.756 -15.723 1.00 19.67 503 HIS B C 1
ATOM 6985 O O . HIS B 1 462 ? -30.881 53.875 -16.822 1.00 19.63 503 HIS B O 1
ATOM 6992 N N . TRP B 1 463 ? -30.295 52.587 -15.090 1.00 17.69 504 TRP B N 1
ATOM 6993 C CA . TRP B 1 463 ? -30.857 51.403 -15.743 1.00 16.99 504 TRP B CA 1
ATOM 6994 C C . TRP B 1 463 ? -32.336 51.531 -16.116 1.00 17.68 504 TRP B C 1
ATOM 6995 O O . TRP B 1 463 ? -32.746 51.092 -17.193 1.00 16.16 504 TRP B O 1
ATOM 7006 N N . ARG B 1 464 ? -33.134 52.133 -15.236 1.00 17.28 505 ARG B N 1
ATOM 7007 C CA . ARG B 1 464 ? -34.567 52.285 -15.486 1.00 18.45 505 ARG B CA 1
ATOM 7008 C C . ARG B 1 464 ? -34.857 53.131 -16.725 1.00 18.99 505 ARG B C 1
ATOM 7009 O O . ARG B 1 464 ? -35.683 52.761 -17.563 1.00 19.49 505 ARG B O 1
ATOM 7017 N N . SER B 1 465 ? -34.171 54.262 -16.841 1.00 20.98 506 SER B N 1
ATOM 7018 C CA . SER B 1 465 ? -34.352 55.155 -17.982 1.00 22.40 506 SER B CA 1
ATOM 7019 C C . SER B 1 465 ? -33.890 54.492 -19.277 1.00 23.09 506 SER B C 1
ATOM 7020 O O . SER B 1 465 ? -34.475 54.693 -20.342 1.00 21.35 506 SER B O 1
ATOM 7023 N N . VAL B 1 466 ? -32.831 53.697 -19.183 1.00 22.73 507 VAL B N 1
ATOM 7024 C CA . VAL B 1 466 ? -32.306 53.015 -20.354 1.00 22.76 507 VAL B CA 1
ATOM 7025 C C . VAL B 1 466 ? -33.223 51.885 -20.805 1.00 22.22 507 VAL B C 1
ATOM 7026 O O . VAL B 1 466 ? -33.541 51.774 -21.990 1.00 23.28 507 VAL B O 1
ATOM 7030 N N . TYR B 1 467 ? -33.656 51.055 -19.861 1.00 22.18 508 TYR B N 1
ATOM 7031 C CA . TYR B 1 467 ? -34.525 49.932 -20.188 1.00 22.61 508 TYR B CA 1
ATOM 7032 C C . TYR B 1 467 ? -35.864 50.413 -20.745 1.00 24.39 508 TYR B C 1
ATOM 7033 O O . TYR B 1 467 ? -36.529 49.686 -21.489 1.00 22.36 508 TYR B O 1
ATOM 7042 N N . ASP B 1 468 ? -36.255 51.636 -20.392 1.00 23.43 509 ASP B N 1
ATOM 7043 C CA . ASP B 1 468 ? -37.507 52.195 -20.896 1.00 24.70 509 ASP B CA 1
ATOM 7044 C C . ASP B 1 468 ? -37.459 52.309 -22.419 1.00 25.41 509 ASP B C 1
ATOM 7045 O O . ASP B 1 468 ? -38.486 52.191 -23.085 1.00 26.15 509 ASP B O 1
ATOM 7050 N N . GLU B 1 469 ? -36.265 52.539 -22.962 1.00 26.45 510 GLU B N 1
ATOM 7051 C CA . GLU B 1 469 ? -36.088 52.685 -24.406 1.00 29.89 510 GLU B CA 1
ATOM 7052 C C . GLU B 1 469 ? -36.296 51.380 -25.164 1.00 30.63 510 GLU B C 1
ATOM 7053 O O . GLU B 1 469 ? -36.389 51.377 -26.391 1.00 30.60 510 GLU B O 1
ATOM 7059 N N . PHE B 1 470 ? -36.359 50.271 -24.434 1.00 31.53 511 PHE B N 1
ATOM 7060 C CA . PHE B 1 470 ? -36.577 48.967 -25.049 1.00 33.97 511 PHE B CA 1
ATOM 7061 C C . PHE B 1 470 ? -38.045 48.581 -24.922 1.00 36.39 511 PHE B C 1
ATOM 7062 O O . PHE B 1 470 ? -38.844 49.452 -24.514 1.00 39.22 511 PHE B O 1
ATOM 7070 N N . HIS C 1 6 ? -22.231 39.880 -67.436 1.00 38.02 47 HIS C N 1
ATOM 7071 C CA . HIS C 1 6 ? -23.437 39.006 -67.391 1.00 36.56 47 HIS C CA 1
ATOM 7072 C C . HIS C 1 6 ? -23.148 37.650 -68.026 1.00 35.19 47 HIS C C 1
ATOM 7073 O O . HIS C 1 6 ? -23.806 36.657 -67.712 1.00 35.18 47 HIS C O 1
ATOM 7075 N N . ASN C 1 7 ? -22.160 37.615 -68.916 1.00 33.15 48 ASN C N 1
ATOM 7076 C CA . ASN C 1 7 ? -21.780 36.381 -69.594 1.00 31.20 48 ASN C CA 1
ATOM 7077 C C . ASN C 1 7 ? -21.299 35.327 -68.596 1.00 29.76 48 ASN C C 1
ATOM 7078 O O . ASN C 1 7 ? -21.653 34.154 -68.714 1.00 28.06 48 ASN C O 1
ATOM 7080 N N . TYR C 1 8 ? -20.491 35.746 -67.622 1.00 28.10 49 TYR C N 1
ATOM 7081 C CA . TYR C 1 8 ? -19.979 34.822 -66.611 1.00 26.37 49 TYR C CA 1
ATOM 7082 C C . TYR C 1 8 ? -21.111 34.288 -65.744 1.00 25.06 49 TYR C C 1
ATOM 7083 O O . TYR C 1 8 ? -21.123 33.114 -65.378 1.00 23.45 49 TYR C O 1
ATOM 7092 N N . GLU C 1 9 ? -22.057 35.158 -65.411 1.00 24.46 50 GLU C N 1
ATOM 7093 C CA . GLU C 1 9 ? -23.202 34.762 -64.604 1.00 24.44 50 GLU C CA 1
ATOM 7094 C C . GLU C 1 9 ? -24.075 33.783 -65.381 1.00 23.36 50 GLU C C 1
ATOM 7095 O O . GLU C 1 9 ? -24.541 32.782 -64.832 1.00 21.05 50 GLU C O 1
ATOM 7101 N N . ASP C 1 10 ? -24.298 34.072 -66.662 1.00 21.20 51 ASP C N 1
ATOM 7102 C CA . ASP C 1 10 ? -25.128 33.205 -67.491 1.00 21.91 51 ASP C CA 1
ATOM 7103 C C . ASP C 1 10 ? -24.548 31.808 -67.642 1.00 20.52 51 ASP C C 1
ATOM 7104 O O . ASP C 1 10 ? -25.259 30.815 -67.483 1.00 19.08 51 ASP C O 1
ATOM 7109 N N . ILE C 1 11 ? -23.260 31.731 -67.958 1.00 19.16 52 ILE C N 1
ATOM 7110 C CA . ILE C 1 11 ? -22.622 30.438 -68.147 1.00 19.09 52 ILE C CA 1
ATOM 7111 C C . ILE C 1 11 ? -22.572 29.668 -66.827 1.00 18.43 52 ILE C C 1
ATOM 7112 O O . ILE C 1 11 ? -22.648 28.438 -66.818 1.00 18.18 52 ILE C O 1
ATOM 7117 N N . ALA C 1 12 ? -22.458 30.389 -65.714 1.00 16.96 53 ALA C N 1
ATOM 7118 C CA . ALA C 1 12 ? -22.439 29.749 -64.400 1.00 16.79 53 ALA C CA 1
ATOM 7119 C C . ALA C 1 12 ? -23.792 29.077 -64.189 1.00 17.03 53 ALA C C 1
ATOM 7120 O O . ALA C 1 12 ? -23.868 27.952 -63.698 1.00 15.43 53 ALA C O 1
ATOM 7122 N N . GLN C 1 13 ? -24.863 29.775 -64.558 1.00 16.79 54 GLN C N 1
ATOM 7123 C CA . GLN C 1 13 ? -26.209 29.227 -64.422 1.00 18.47 54 GLN C CA 1
ATOM 7124 C C . GLN C 1 13 ? -26.408 28.037 -65.355 1.00 18.15 54 GLN C C 1
ATOM 7125 O O . GLN C 1 13 ? -27.064 27.060 -64.991 1.00 16.59 54 GLN C O 1
ATOM 7131 N N . GLU C 1 14 ? -25.849 28.118 -66.560 1.00 17.81 55 GLU C N 1
ATOM 7132 C CA . GLU C 1 14 ? -25.970 27.019 -67.513 1.00 17.08 55 GLU C CA 1
ATOM 7133 C C . GLU C 1 14 ? -25.280 25.787 -66.932 1.00 16.15 55 GLU C C 1
ATOM 7134 O O . GLU C 1 14 ? -25.762 24.664 -67.078 1.00 14.39 55 GLU C O 1
ATOM 7140 N N . PHE C 1 15 ? -24.143 26.006 -66.281 1.00 14.84 56 PHE C N 1
ATOM 7141 C CA . PHE C 1 15 ? -23.403 24.903 -65.683 1.00 12.90 56 PHE C CA 1
ATOM 7142 C C . PHE C 1 15 ? -24.234 24.259 -64.578 1.00 12.23 56 PHE C C 1
ATOM 7143 O O . PHE C 1 15 ? -24.321 23.035 -64.480 1.00 13.87 56 PHE C O 1
ATOM 7151 N N . ILE C 1 16 ? -24.841 25.089 -63.738 1.00 13.15 57 ILE C N 1
ATOM 7152 C CA . ILE C 1 16 ? -25.674 24.586 -62.654 1.00 13.32 57 ILE C CA 1
ATOM 7153 C C . ILE C 1 16 ? -26.808 23.730 -63.217 1.00 14.31 57 ILE C C 1
ATOM 7154 O O . ILE C 1 16 ? -27.070 22.629 -62.727 1.00 12.54 57 ILE C O 1
ATOM 7159 N N . ASP C 1 17 ? -27.477 24.227 -64.254 1.00 14.26 58 ASP C N 1
ATOM 7160 C CA . ASP C 1 17 ? -28.569 23.477 -64.864 1.00 16.32 58 ASP C CA 1
ATOM 7161 C C . ASP C 1 17 ? -28.055 22.172 -65.469 1.00 13.88 58 ASP C C 1
ATOM 7162 O O . ASP C 1 17 ? -28.703 21.134 -65.359 1.00 14.31 58 ASP C O 1
ATOM 7167 N N . PHE C 1 18 ? -26.888 22.237 -66.103 1.00 13.62 59 PHE C N 1
ATOM 7168 C CA . PHE C 1 18 ? -26.261 21.067 -66.714 1.00 12.64 59 PHE C CA 1
ATOM 7169 C C . PHE C 1 18 ? -26.049 19.978 -65.655 1.00 13.06 59 PHE C C 1
ATOM 7170 O O . PHE C 1 18 ? -26.416 18.817 -65.855 1.00 13.04 59 PHE C O 1
ATOM 7178 N N . ILE C 1 19 ? -25.463 20.359 -64.526 1.00 12.64 60 ILE C N 1
ATOM 7179 C CA . ILE C 1 19 ? -25.215 19.409 -63.446 1.00 12.21 60 ILE C CA 1
ATOM 7180 C C . ILE C 1 19 ? -26.512 18.811 -62.900 1.00 12.35 60 ILE C C 1
ATOM 7181 O O . ILE C 1 19 ? -26.601 17.608 -62.653 1.00 12.24 60 ILE C O 1
ATOM 7186 N N . TYR C 1 20 ? -27.512 19.664 -62.710 1.00 12.14 61 TYR C N 1
ATOM 7187 C CA . TYR C 1 20 ? -28.801 19.251 -62.170 1.00 13.34 61 TYR C CA 1
ATOM 7188 C C . TYR C 1 20 ? -29.601 18.338 -63.101 1.00 13.62 61 TYR C C 1
ATOM 7189 O O . TYR C 1 20 ? -30.210 17.358 -62.659 1.00 13.19 61 TYR C O 1
ATOM 7198 N N . LYS C 1 21 ? -29.593 18.652 -64.392 1.00 13.31 62 LYS C N 1
ATOM 7199 C CA . LYS C 1 21 ? -30.353 17.870 -65.362 1.00 15.32 62 LYS C CA 1
ATOM 7200 C C . LYS C 1 21 ? -29.671 16.623 -65.903 1.00 13.78 62 LYS C C 1
ATOM 7201 O O . LYS C 1 21 ? -30.302 15.826 -66.587 1.00 13.57 62 LYS C O 1
ATOM 7207 N N . ASN C 1 22 ? -28.394 16.442 -65.584 1.00 12.73 63 ASN C N 1
ATOM 7208 C CA . ASN C 1 22 ? -27.645 15.285 -66.069 1.00 13.76 63 ASN C CA 1
ATOM 7209 C C . ASN C 1 22 ? -26.829 14.693 -64.921 1.00 13.42 63 ASN C C 1
ATOM 7210 O O . ASN C 1 22 ? -25.607 14.803 -64.890 1.00 15.44 63 ASN C O 1
ATOM 7215 N N . PRO C 1 23 ? -27.510 14.037 -63.968 1.00 12.85 64 PRO C N 1
ATOM 7216 C CA . PRO C 1 23 ? -26.885 13.423 -62.791 1.00 13.85 64 PRO C CA 1
ATOM 7217 C C . PRO C 1 23 ? -25.891 12.281 -62.987 1.00 13.73 64 PRO C C 1
ATOM 7218 O O . PRO C 1 23 ? -24.918 12.182 -62.236 1.00 14.70 64 PRO C O 1
ATOM 7222 N N . THR C 1 24 ? -26.116 11.419 -63.973 1.00 13.92 65 THR C N 1
ATOM 7223 C CA . THR C 1 24 ? -25.200 10.300 -64.184 1.00 13.23 65 THR C CA 1
ATOM 7224 C C . THR C 1 24 ? -24.283 10.511 -65.382 1.00 14.11 65 THR C C 1
ATOM 7225 O O . THR C 1 24 ? -24.513 11.394 -66.211 1.00 13.08 65 THR C O 1
ATOM 7229 N N . THR C 1 25 ? -23.237 9.697 -65.467 1.00 12.74 66 THR C N 1
ATOM 7230 C CA . THR C 1 25 ? -22.294 9.807 -66.569 1.00 12.49 66 THR C CA 1
ATOM 7231 C C . THR C 1 25 ? -23.044 9.634 -67.891 1.00 13.64 66 THR C C 1
ATOM 7232 O O . THR C 1 25 ? -22.749 10.314 -68.876 1.00 13.82 66 THR C O 1
ATOM 7236 N N . TYR C 1 26 ? -24.019 8.730 -67.907 1.00 11.43 67 TYR C N 1
ATOM 7237 C CA . TYR C 1 26 ? -24.808 8.498 -69.116 1.00 13.02 67 TYR C CA 1
ATOM 7238 C C . TYR C 1 26 ? -25.497 9.778 -69.569 1.00 13.97 67 TYR C C 1
ATOM 7239 O O . TYR C 1 26 ? -25.484 10.108 -70.757 1.00 14.04 67 TYR C O 1
ATOM 7248 N N . HIS C 1 27 ? -26.104 10.492 -68.624 1.00 13.24 68 HIS C N 1
ATOM 7249 C CA . HIS C 1 27 ? -26.795 11.740 -68.945 1.00 13.80 68 HIS C CA 1
ATOM 7250 C C . HIS C 1 27 ? -25.819 12.785 -69.461 1.00 13.98 68 HIS C C 1
ATOM 7251 O O . HIS C 1 27 ? -26.097 13.475 -70.439 1.00 12.74 68 HIS C O 1
ATOM 7258 N N . VAL C 1 28 ? -24.675 12.904 -68.795 1.00 13.65 69 VAL C N 1
ATOM 7259 C CA . VAL C 1 28 ? -23.666 13.876 -69.188 1.00 13.64 69 VAL C CA 1
ATOM 7260 C C . VAL C 1 28 ? -23.209 13.657 -70.630 1.00 14.92 69 VAL C C 1
ATOM 7261 O O . VAL C 1 28 ? -23.106 14.609 -71.405 1.00 12.85 69 VAL C O 1
ATOM 7265 N N . VAL C 1 29 ? -22.945 12.406 -70.994 1.00 13.37 70 VAL C N 1
ATOM 7266 C CA . VAL C 1 29 ? -22.505 12.107 -72.352 1.00 14.40 70 VAL C CA 1
ATOM 7267 C C . VAL C 1 29 ? -23.629 12.411 -73.343 1.00 15.11 70 VAL C C 1
ATOM 7268 O O . VAL C 1 29 ? -23.393 12.995 -74.402 1.00 15.22 70 VAL C O 1
ATOM 7272 N N . SER C 1 30 ? -24.849 12.027 -72.988 1.00 15.06 71 SER C N 1
ATOM 7273 C CA . SER C 1 30 ? -26.002 12.273 -73.846 1.00 17.68 71 SER C CA 1
ATOM 7274 C C . SER C 1 30 ? -26.173 13.781 -74.055 1.00 18.22 71 SER C C 1
ATOM 7275 O O . SER C 1 30 ? -26.473 14.237 -75.161 1.00 17.50 71 SER C O 1
ATOM 7278 N N . PHE C 1 31 ? -25.975 14.551 -72.987 1.00 16.22 72 PHE C N 1
ATOM 7279 C CA . PHE C 1 31 ? -26.085 16.006 -73.054 1.00 15.88 72 PHE C CA 1
ATOM 7280 C C . PHE C 1 31 ? -25.093 16.573 -74.065 1.00 16.19 72 PHE C C 1
ATOM 7281 O O . PHE C 1 31 ? -25.449 17.399 -74.912 1.00 14.44 72 PHE C O 1
ATOM 7289 N N . PHE C 1 32 ? -23.840 16.141 -73.974 1.00 15.25 73 PHE C N 1
ATOM 7290 C CA . PHE C 1 32 ? -22.836 16.644 -74.897 1.00 15.60 73 PHE C CA 1
ATOM 7291 C C . PHE C 1 32 ? -23.102 16.188 -76.329 1.00 16.52 73 PHE C C 1
ATOM 7292 O O . PHE C 1 32 ? -22.892 16.950 -77.275 1.00 16.12 73 PHE C O 1
ATOM 7300 N N . ALA C 1 33 ? -23.576 14.958 -76.493 1.00 13.90 74 ALA C N 1
ATOM 7301 C CA . ALA C 1 33 ? -23.879 14.454 -77.829 1.00 16.79 74 ALA C CA 1
ATOM 7302 C C . ALA C 1 33 ? -24.936 15.345 -78.481 1.00 18.84 74 ALA C C 1
ATOM 7303 O O . ALA C 1 33 ? -24.803 15.740 -79.642 1.00 18.52 74 ALA C O 1
ATOM 7305 N N . GLU C 1 34 ? -25.988 15.652 -77.727 1.00 18.72 75 GLU C N 1
ATOM 7306 C CA . GLU C 1 34 ? -27.066 16.497 -78.231 1.00 20.09 75 GLU C CA 1
ATOM 7307 C C . GLU C 1 34 ? -26.558 17.892 -78.580 1.00 20.17 75 GLU C C 1
ATOM 7308 O O . GLU C 1 34 ? -26.947 18.467 -79.598 1.00 20.48 75 GLU C O 1
ATOM 7314 N N . LEU C 1 35 ? -25.688 18.432 -77.734 1.00 18.52 76 LEU C N 1
ATOM 7315 C CA . LEU C 1 35 ? -25.117 19.753 -77.964 1.00 19.13 76 LEU C CA 1
ATOM 7316 C C . LEU C 1 35 ? -24.271 19.746 -79.236 1.00 19.85 76 LEU C C 1
ATOM 7317 O O . LEU C 1 35 ? -24.315 20.683 -80.034 1.00 19.75 76 LEU C O 1
ATOM 7322 N N . LEU C 1 36 ? -23.489 18.688 -79.410 1.00 16.85 77 LEU C N 1
ATOM 7323 C CA . LEU C 1 36 ? -22.638 18.556 -80.584 1.00 18.32 77 LEU C CA 1
ATOM 7324 C C . LEU C 1 36 ? -23.492 18.427 -81.847 1.00 19.66 77 LEU C C 1
ATOM 7325 O O . LEU C 1 36 ? -23.160 19.006 -82.885 1.00 19.53 77 LEU C O 1
ATOM 7330 N N . ASP C 1 37 ? -24.586 17.672 -81.754 1.00 20.52 78 ASP C N 1
ATOM 7331 C CA . ASP C 1 37 ? -25.489 17.494 -82.893 1.00 21.85 78 ASP C CA 1
ATOM 7332 C C . ASP C 1 37 ? -26.006 18.856 -83.341 1.00 23.40 78 ASP C C 1
ATOM 7333 O O . ASP C 1 37 ? -26.016 19.173 -84.531 1.00 23.71 78 ASP C O 1
ATOM 7338 N N . LYS C 1 38 ? -26.442 19.652 -82.371 1.00 22.83 79 LYS C N 1
ATOM 7339 C CA . LYS C 1 38 ? -26.980 20.979 -82.640 1.00 23.97 79 LYS C CA 1
ATOM 7340 C C . LYS C 1 38 ? -25.957 21.897 -83.294 1.00 24.56 79 LYS C C 1
ATOM 7341 O O . LYS C 1 38 ? -26.323 22.835 -84.002 1.00 24.90 79 LYS C O 1
ATOM 7343 N N . HIS C 1 39 ? -24.675 21.632 -83.056 1.00 22.38 80 HIS C N 1
ATOM 7344 C CA . HIS C 1 39 ? -23.625 22.458 -83.632 1.00 21.42 80 HIS C CA 1
ATOM 7345 C C . HIS C 1 39 ? -22.956 21.830 -84.844 1.00 21.19 80 HIS C C 1
ATOM 7346 O O . HIS C 1 39 ? -21.812 22.134 -85.175 1.00 21.29 80 HIS C O 1
ATOM 7353 N N . ASN C 1 40 ? -23.695 20.938 -85.490 1.00 22.15 81 ASN C N 1
ATOM 7354 C CA . ASN C 1 40 ? -23.256 20.282 -86.713 1.00 24.14 81 ASN C CA 1
ATOM 7355 C C . ASN C 1 40 ? -22.073 19.324 -86.673 1.00 22.73 81 ASN C C 1
ATOM 7356 O O . ASN C 1 40 ? -21.338 19.210 -87.652 1.00 21.21 81 ASN C O 1
ATOM 7361 N N . PHE C 1 41 ? -21.876 18.646 -85.545 1.00 19.05 82 PHE C N 1
ATOM 7362 C CA . PHE C 1 41 ? -20.818 17.647 -85.453 1.00 18.70 82 PHE C CA 1
ATOM 7363 C C . PHE C 1 41 ? -21.524 16.357 -85.852 1.00 19.09 82 PHE C C 1
ATOM 7364 O O . PHE C 1 41 ? -22.639 16.101 -85.406 1.00 21.21 82 PHE C O 1
ATOM 7372 N N . LYS C 1 42 ? -20.890 15.549 -86.691 1.00 19.42 83 LYS C N 1
ATOM 7373 C CA . LYS C 1 42 ? -21.504 14.305 -87.140 1.00 21.66 83 LYS C CA 1
ATOM 7374 C C . LYS C 1 42 ? -21.084 13.116 -86.288 1.00 19.69 83 LYS C C 1
ATOM 7375 O O . LYS C 1 42 ? -19.893 12.870 -86.097 1.00 16.94 83 LYS C O 1
ATOM 7381 N N . TYR C 1 43 ? -22.067 12.374 -85.792 1.00 19.48 84 TYR C N 1
ATOM 7382 C CA . TYR C 1 43 ? -21.787 11.202 -84.977 1.00 19.91 84 TYR C CA 1
ATOM 7383 C C . TYR C 1 43 ? -21.309 10.044 -85.833 1.00 19.97 84 TYR C C 1
ATOM 7384 O O . TYR C 1 43 ? -21.918 9.720 -86.856 1.00 19.36 84 TYR C O 1
ATOM 7393 N N . LEU C 1 44 ? -20.213 9.428 -85.407 1.00 17.31 85 LEU C N 1
ATOM 7394 C CA . LEU C 1 44 ? -19.640 8.281 -86.097 1.00 17.77 85 LEU C CA 1
ATOM 7395 C C . LEU C 1 44 ? -19.628 7.106 -85.128 1.00 20.82 85 LEU C C 1
ATOM 7396 O O . LEU C 1 44 ? -19.175 7.240 -83.993 1.00 19.68 85 LEU C O 1
ATOM 7401 N N . SER C 1 45 ? -20.124 5.958 -85.572 1.00 19.35 86 SER C N 1
ATOM 7402 C CA . SER C 1 45 ? -20.145 4.775 -84.723 1.00 20.32 86 SER C CA 1
ATOM 7403 C C . SER C 1 45 ? -18.789 4.082 -84.706 1.00 19.88 86 SER C C 1
ATOM 7404 O O . SER C 1 45 ? -18.149 3.927 -85.746 1.00 18.35 86 SER C O 1
ATOM 7407 N N . GLU C 1 46 ? -18.353 3.671 -83.519 1.00 19.73 87 GLU C N 1
ATOM 7408 C CA . GLU C 1 46 ? -17.082 2.971 -83.371 1.00 19.50 87 GLU C CA 1
ATOM 7409 C C . GLU C 1 46 ? -17.118 1.618 -84.062 1.00 18.78 87 GLU C C 1
ATOM 7410 O O . GLU C 1 46 ? -16.086 1.095 -84.478 1.00 18.76 87 GLU C O 1
ATOM 7416 N N . LYS C 1 47 ? -18.312 1.048 -84.169 1.00 17.88 88 LYS C N 1
ATOM 7417 C CA . LYS C 1 47 ? -18.466 -0.269 -84.769 1.00 19.51 88 LYS C CA 1
ATOM 7418 C C . LYS C 1 47 ? -18.405 -0.332 -86.289 1.00 19.11 88 LYS C C 1
ATOM 7419 O O . LYS C 1 47 ? -18.490 -1.417 -86.863 1.00 17.36 88 LYS C O 1
ATOM 7425 N N . SER C 1 48 ? -18.254 0.818 -86.939 1.00 18.73 89 SER C N 1
ATOM 7426 C CA . SER C 1 48 ? -18.167 0.864 -88.396 1.00 20.61 89 SER C CA 1
ATOM 7427 C C . SER C 1 48 ? -16.892 1.575 -88.824 1.00 20.96 89 SER C C 1
ATOM 7428 O O . SER C 1 48 ? -16.423 2.477 -88.137 1.00 19.05 89 SER C O 1
ATOM 7431 N N . ASN C 1 49 ? -16.333 1.168 -89.959 1.00 20.90 90 ASN C N 1
ATOM 7432 C CA . ASN C 1 49 ? -15.122 1.796 -90.466 1.00 22.06 90 ASN C CA 1
ATOM 7433 C C . ASN C 1 49 ? -15.460 3.212 -90.925 1.00 21.73 90 ASN C C 1
ATOM 7434 O O . ASN C 1 49 ? -16.522 3.442 -91.500 1.00 21.83 90 ASN C O 1
ATOM 7439 N N . TRP C 1 50 ? -14.559 4.156 -90.669 1.00 19.87 91 TRP C N 1
ATOM 7440 C CA . TRP C 1 50 ? -14.793 5.554 -91.021 1.00 22.15 91 TRP C CA 1
ATOM 7441 C C . TRP C 1 50 ? -14.222 6.025 -92.357 1.00 22.86 91 TRP C C 1
ATOM 7442 O O . TRP C 1 50 ? -14.353 7.199 -92.698 1.00 24.16 91 TRP C O 1
ATOM 7453 N N . GLN C 1 51 ? -13.599 5.127 -93.111 1.00 25.05 92 GLN C N 1
ATOM 7454 C CA . GLN C 1 51 ? -12.999 5.504 -94.391 1.00 28.69 92 GLN C CA 1
ATOM 7455 C C . GLN C 1 51 ? -13.911 6.365 -95.263 1.00 30.02 92 GLN C C 1
ATOM 7456 O O . GLN C 1 51 ? -13.478 7.381 -95.802 1.00 30.70 92 GLN C O 1
ATOM 7462 N N . ASP C 1 52 ? -15.173 5.976 -95.396 1.00 29.83 93 ASP C N 1
ATOM 7463 C CA . ASP C 1 52 ? -16.092 6.739 -96.234 1.00 31.85 93 ASP C CA 1
ATOM 7464 C C . ASP C 1 52 ? -16.922 7.793 -95.505 1.00 31.72 93 ASP C C 1
ATOM 7465 O O . ASP C 1 52 ? -17.687 8.526 -96.134 1.00 31.76 93 ASP C O 1
ATOM 7470 N N . SER C 1 53 ? -16.771 7.880 -94.188 1.00 28.14 94 SER C N 1
ATOM 7471 C CA . SER C 1 53 ? -17.519 8.863 -93.411 1.00 26.98 94 SER C CA 1
ATOM 7472 C C . SER C 1 53 ? -16.734 10.159 -93.273 1.00 26.10 94 SER C C 1
ATOM 7473 O O . SER C 1 53 ? -17.309 11.221 -93.041 1.00 24.82 94 SER C O 1
ATOM 7476 N N . ILE C 1 54 ? -15.415 10.067 -93.412 1.00 25.04 95 ILE C N 1
ATOM 7477 C CA . ILE C 1 54 ? -14.555 11.238 -93.303 1.00 25.86 95 ILE C CA 1
ATOM 7478 C C . ILE C 1 54 ? -13.831 11.456 -94.630 1.00 26.28 95 ILE C C 1
ATOM 7479 O O . ILE C 1 54 ? -13.021 10.631 -95.041 1.00 25.65 95 ILE C O 1
ATOM 7484 N N . GLY C 1 55 ? -14.127 12.569 -95.294 1.00 27.69 96 GLY C N 1
ATOM 7485 C CA . GLY C 1 55 ? -13.500 12.854 -96.575 1.00 28.44 96 GLY C CA 1
ATOM 7486 C C . GLY C 1 55 ? -12.305 13.786 -96.512 1.00 28.40 96 GLY C C 1
ATOM 7487 O O . GLY C 1 55 ? -11.887 14.209 -95.433 1.00 27.90 96 GLY C O 1
ATOM 7488 N N . GLU C 1 56 ? -11.758 14.113 -97.680 1.00 26.61 97 GLU C N 1
ATOM 7489 C CA . GLU C 1 56 ? -10.597 14.992 -97.776 1.00 23.57 97 GLU C CA 1
ATOM 7490 C C . GLU C 1 56 ? -10.849 16.377 -97.189 1.00 24.25 97 GLU C C 1
ATOM 7491 O O . GLU C 1 56 ? -9.908 17.075 -96.815 1.00 26.27 97 GLU C O 1
ATOM 7497 N N . ASP C 1 57 ? -12.114 16.777 -97.117 1.00 23.99 98 ASP C N 1
ATOM 7498 C CA . ASP C 1 57 ? -12.470 18.082 -96.569 1.00 24.36 98 ASP C CA 1
ATOM 7499 C C . ASP C 1 57 ? -12.447 18.064 -95.044 1.00 22.92 98 ASP C C 1
ATOM 7500 O O . ASP C 1 57 ? -12.570 19.108 -94.407 1.00 22.41 98 ASP C O 1
ATOM 7505 N N . GLY C 1 58 ? -12.286 16.879 -94.462 1.00 21.95 99 GLY C N 1
ATOM 7506 C CA . GLY C 1 58 ? -12.281 16.774 -93.012 1.00 21.48 99 GLY C CA 1
ATOM 7507 C C . GLY C 1 58 ? -13.670 17.084 -92.483 1.00 20.69 99 GLY C C 1
ATOM 7508 O O . GLY C 1 58 ? -14.665 16.732 -93.117 1.00 21.17 99 GLY C O 1
ATOM 7509 N N . GLY C 1 59 ? -13.755 17.740 -91.329 1.00 19.38 100 GLY C N 1
ATOM 7510 C CA . GLY C 1 59 ? -15.060 18.068 -90.785 1.00 18.25 100 GLY C CA 1
ATOM 7511 C C . GLY C 1 59 ? -15.139 17.979 -89.276 1.00 18.80 100 GLY C C 1
ATOM 7512 O O . GLY C 1 59 ? -14.123 17.823 -88.602 1.00 17.30 100 GLY C O 1
ATOM 7513 N N . LYS C 1 60 ? -16.356 18.086 -88.752 1.00 17.11 101 LYS C N 1
ATOM 7514 C CA . LYS C 1 60 ? -16.603 18.028 -87.318 1.00 16.94 101 LYS C CA 1
ATOM 7515 C C . LYS C 1 60 ? -17.330 16.729 -87.001 1.00 17.44 101 LYS C C 1
ATOM 7516 O O . LYS C 1 60 ? -18.388 16.446 -87.567 1.00 17.60 101 LYS C O 1
ATOM 7522 N N . PHE C 1 61 ? -16.756 15.940 -86.097 1.00 16.13 102 PHE C N 1
ATOM 7523 C CA . PHE C 1 61 ? -17.337 14.655 -85.735 1.00 16.35 102 PHE C CA 1
ATOM 7524 C C . PHE C 1 61 ? -17.196 14.330 -84.254 1.00 15.16 102 PHE C C 1
ATOM 7525 O O . PHE C 1 61 ? -16.525 15.032 -83.502 1.00 15.65 102 PHE C O 1
ATOM 7533 N N . TYR C 1 62 ? -17.838 13.242 -83.850 1.00 15.69 103 TYR C N 1
ATOM 7534 C CA . TYR C 1 62 ? -17.726 12.754 -82.485 1.00 16.02 103 TYR C CA 1
ATOM 7535 C C . TYR C 1 62 ? -18.161 11.298 -82.449 1.00 16.83 103 TYR C C 1
ATOM 7536 O O . TYR C 1 62 ? -18.935 10.844 -83.296 1.00 16.01 103 TYR C O 1
ATOM 7545 N N . THR C 1 63 ? -17.624 10.551 -81.493 1.00 14.55 104 THR C N 1
ATOM 7546 C CA . THR C 1 63 ? -17.991 9.157 -81.348 1.00 14.41 104 THR C CA 1
ATOM 7547 C C . THR C 1 63 ? -18.171 8.880 -79.862 1.00 14.83 104 THR C C 1
ATOM 7548 O O . THR C 1 63 ? -17.737 9.668 -79.019 1.00 14.01 104 THR C O 1
ATOM 7552 N N . ILE C 1 64 ? -18.826 7.772 -79.544 1.00 14.07 105 ILE C N 1
ATOM 7553 C CA . ILE C 1 64 ? -19.077 7.415 -78.157 1.00 14.20 105 ILE C CA 1
ATOM 7554 C C . ILE C 1 64 ? -18.787 5.939 -77.929 1.00 15.58 105 ILE C C 1
ATOM 7555 O O . ILE C 1 64 ? -19.077 5.094 -78.783 1.00 14.87 105 ILE C O 1
ATOM 7560 N N . ARG C 1 65 ? -18.209 5.636 -76.774 1.00 13.97 106 ARG C N 1
ATOM 7561 C CA . ARG C 1 65 ? -17.900 4.259 -76.409 1.00 15.14 106 ARG C CA 1
ATOM 7562 C C . ARG C 1 65 ? -18.570 3.946 -75.071 1.00 14.99 106 ARG C C 1
ATOM 7563 O O . ARG C 1 65 ? -18.471 4.733 -74.131 1.00 14.04 106 ARG C O 1
ATOM 7571 N N . ASN C 1 66 ? -19.268 2.813 -75.002 1.00 15.18 107 ASN C N 1
ATOM 7572 C CA . ASN C 1 66 ? -19.927 2.369 -73.770 1.00 16.11 107 ASN C CA 1
ATOM 7573 C C . ASN C 1 66 ? -20.990 3.343 -73.254 1.00 16.25 107 ASN C C 1
ATOM 7574 O O . ASN C 1 66 ? -21.548 3.143 -72.172 1.00 15.84 107 ASN C O 1
ATOM 7579 N N . GLY C 1 67 ? -21.266 4.389 -74.030 1.00 15.54 108 GLY C N 1
ATOM 7580 C CA . GLY C 1 67 ? -22.242 5.390 -73.628 1.00 14.48 108 GLY C CA 1
ATOM 7581 C C . GLY C 1 67 ? -21.732 6.306 -72.524 1.00 13.88 108 GLY C C 1
ATOM 7582 O O . GLY C 1 67 ? -22.477 7.140 -72.004 1.00 12.94 108 GLY C O 1
ATOM 7583 N N . THR C 1 68 ? -20.450 6.176 -72.187 1.00 13.35 109 THR C N 1
ATOM 7584 C CA . THR C 1 68 ? -19.851 6.966 -71.109 1.00 12.39 109 THR C CA 1
ATOM 7585 C C . THR C 1 68 ? -18.466 7.530 -71.438 1.00 14.34 109 THR C C 1
ATOM 7586 O O . THR C 1 68 ? -17.811 8.116 -70.573 1.00 13.59 109 THR C O 1
ATOM 7590 N N . ASN C 1 69 ? -18.029 7.359 -72.683 1.00 12.59 110 ASN C N 1
ATOM 7591 C CA . ASN C 1 69 ? -16.704 7.795 -73.129 1.00 13.50 110 ASN C CA 1
ATOM 7592 C C . ASN C 1 69 ? -16.945 8.467 -74.485 1.00 14.26 110 ASN C C 1
ATOM 7593 O O . ASN C 1 69 ? -17.302 7.799 -75.454 1.00 13.48 110 ASN C O 1
ATOM 7598 N N . LEU C 1 70 ? -16.756 9.783 -74.548 1.00 14.56 111 LEU C N 1
ATOM 7599 C CA . LEU C 1 70 ? -17.008 10.526 -75.780 1.00 14.14 111 LEU C CA 1
ATOM 7600 C C . LEU C 1 70 ? -15.817 11.325 -76.288 1.00 15.24 111 LEU C C 1
ATOM 7601 O O . LEU C 1 70 ? -15.031 11.861 -75.509 1.00 14.38 111 LEU C O 1
ATOM 7606 N N . SER C 1 71 ? -15.681 11.388 -77.607 1.00 13.81 112 SER C N 1
ATOM 7607 C CA . SER C 1 71 ? -14.611 12.163 -78.211 1.00 13.08 112 SER C CA 1
ATOM 7608 C C . SER C 1 71 ? -15.176 12.996 -79.347 1.00 13.85 112 SER C C 1
ATOM 7609 O O . SER C 1 71 ? -15.748 12.456 -80.292 1.00 11.83 112 SER C O 1
ATOM 7612 N N . ALA C 1 72 ? -15.032 14.311 -79.232 1.00 13.51 113 ALA C N 1
ATOM 7613 C CA . ALA C 1 72 ? -15.499 15.234 -80.262 1.00 14.24 113 ALA C CA 1
ATOM 7614 C C . ALA C 1 72 ? -14.242 15.765 -80.920 1.00 14.97 113 ALA C C 1
ATOM 7615 O O . ALA C 1 72 ? -13.273 16.089 -80.234 1.00 14.17 113 ALA C O 1
ATOM 7617 N N . PHE C 1 73 ? -14.236 15.848 -82.245 1.00 14.54 114 PHE C N 1
ATOM 7618 C CA . PHE C 1 73 ? -13.052 16.350 -82.915 1.00 14.14 114 PHE C CA 1
ATOM 7619 C C . PHE C 1 73 ? -13.346 17.163 -84.162 1.00 15.24 114 PHE C C 1
ATOM 7620 O O . PHE C 1 73 ? -14.418 17.050 -84.761 1.00 15.39 114 PHE C O 1
ATOM 7628 N N . ILE C 1 74 ? -12.383 18.007 -84.514 1.00 14.89 115 ILE C N 1
ATOM 7629 C CA . ILE C 1 74 ? -12.473 18.879 -85.677 1.00 15.48 115 ILE C CA 1
ATOM 7630 C C . ILE C 1 74 ? -11.220 18.626 -86.499 1.00 16.27 115 ILE C C 1
ATOM 7631 O O . ILE C 1 74 ? -10.110 18.886 -86.037 1.00 16.38 115 ILE C O 1
ATOM 7636 N N . LEU C 1 75 ? -11.399 18.109 -87.710 1.00 16.94 116 LEU C N 1
ATOM 7637 C CA . LEU C 1 75 ? -10.275 17.808 -88.589 1.00 16.67 116 LEU C CA 1
ATOM 7638 C C . LEU C 1 75 ? -10.266 18.744 -89.799 1.00 18.10 116 LEU C C 1
ATOM 7639 O O . LEU C 1 75 ? -11.222 18.779 -90.571 1.00 17.69 116 LEU C O 1
ATOM 7644 N N . GLY C 1 76 ? -9.178 19.490 -89.957 1.00 18.16 117 GLY C N 1
ATOM 7645 C CA . GLY C 1 76 ? -9.075 20.420 -91.069 1.00 18.85 117 GLY C CA 1
ATOM 7646 C C . GLY C 1 76 ? -8.653 19.760 -92.368 1.00 18.91 117 GLY C C 1
ATOM 7647 O O . GLY C 1 76 ? -7.851 18.826 -92.376 1.00 18.49 117 GLY C O 1
ATOM 7648 N N . LYS C 1 77 ? -9.195 20.255 -93.475 1.00 19.60 118 LYS C N 1
ATOM 7649 C CA . LYS C 1 77 ? -8.874 19.724 -94.794 1.00 19.34 118 LYS C CA 1
ATOM 7650 C C . LYS C 1 77 ? -7.375 19.771 -95.073 1.00 19.62 118 LYS C C 1
ATOM 7651 O O . LYS C 1 77 ? -6.827 18.888 -95.731 1.00 20.02 118 LYS C O 1
ATOM 7657 N N . ASN C 1 78 ? -6.713 20.801 -94.561 1.00 20.50 119 ASN C N 1
ATOM 7658 C CA . ASN C 1 78 ? -5.287 20.976 -94.800 1.00 20.26 119 ASN C CA 1
ATOM 7659 C C . ASN C 1 78 ? -4.383 20.496 -93.670 1.00 19.35 119 ASN C C 1
ATOM 7660 O O . ASN C 1 78 ? -3.218 20.886 -93.586 1.00 18.06 119 ASN C O 1
ATOM 7665 N N . TRP C 1 79 ? -4.913 19.639 -92.809 1.00 18.75 120 TRP C N 1
ATOM 7666 C CA . TRP C 1 79 ? -4.124 19.121 -91.699 1.00 17.21 120 TRP C CA 1
ATOM 7667 C C . TRP C 1 79 ? -3.091 18.109 -92.185 1.00 18.19 120 TRP C C 1
ATOM 7668 O O . TRP C 1 79 ? -3.283 17.446 -93.203 1.00 16.87 120 TRP C O 1
ATOM 7679 N N . ARG C 1 80 ? -1.983 18.015 -91.459 1.00 18.66 121 ARG C N 1
ATOM 7680 C CA . ARG C 1 80 ? -0.940 17.048 -91.762 1.00 17.42 121 ARG C CA 1
ATOM 7681 C C . ARG C 1 80 ? -0.247 16.729 -90.445 1.00 17.00 121 ARG C C 1
ATOM 7682 O O . ARG C 1 80 ? -0.320 17.512 -89.493 1.00 16.01 121 ARG C O 1
ATOM 7690 N N . ALA C 1 81 ? 0.407 15.574 -90.396 1.00 17.72 122 ALA C N 1
ATOM 7691 C CA . ALA C 1 81 ? 1.092 15.095 -89.195 1.00 16.83 122 ALA C CA 1
ATOM 7692 C C . ALA C 1 81 ? 1.863 16.134 -88.393 1.00 18.09 122 ALA C C 1
ATOM 7693 O O . ALA C 1 81 ? 1.733 16.203 -87.167 1.00 17.08 122 ALA C O 1
ATOM 7695 N N . GLU C 1 82 ? 2.666 16.940 -89.077 1.00 15.98 123 GLU C N 1
ATOM 7696 C CA . GLU C 1 82 ? 3.477 17.944 -88.408 1.00 16.52 123 GLU C CA 1
ATOM 7697 C C . GLU C 1 82 ? 2.708 18.991 -87.603 1.00 15.36 123 GLU C C 1
ATOM 7698 O O . GLU C 1 82 ? 3.284 19.649 -86.742 1.00 15.49 123 GLU C O 1
ATOM 7704 N N . LYS C 1 83 ? 1.416 19.143 -87.875 1.00 14.58 124 LYS C N 1
ATOM 7705 C CA . LYS C 1 83 ? 0.597 20.111 -87.145 1.00 15.73 124 LYS C CA 1
ATOM 7706 C C . LYS C 1 83 ? 0.185 19.538 -85.788 1.00 15.94 124 LYS C C 1
ATOM 7707 O O . LYS C 1 83 ? -0.247 20.274 -84.900 1.00 15.82 124 LYS C O 1
ATOM 7713 N N . GLY C 1 84 ? 0.314 18.222 -85.646 1.00 15.34 125 GLY C N 1
ATOM 7714 C CA . GLY C 1 84 ? -0.046 17.566 -84.400 1.00 14.73 125 GLY C CA 1
ATOM 7715 C C . GLY C 1 84 ? -1.529 17.654 -84.102 1.00 15.72 125 GLY C C 1
ATOM 7716 O O . GLY C 1 84 ? -2.333 17.958 -84.985 1.00 14.84 125 GLY C O 1
ATOM 7717 N N . VAL C 1 85 ? -1.897 17.379 -82.854 1.00 14.44 126 VAL C N 1
ATOM 7718 C CA . VAL C 1 85 ? -3.294 17.439 -82.431 1.00 13.93 126 VAL C CA 1
ATOM 7719 C C . VAL C 1 85 ? -3.398 18.275 -81.154 1.00 15.77 126 VAL C C 1
ATOM 7720 O O . VAL C 1 85 ? -2.571 18.135 -80.253 1.00 15.22 126 VAL C O 1
ATOM 7724 N N . GLY C 1 86 ? -4.399 19.153 -81.098 1.00 14.06 127 GLY C N 1
ATOM 7725 C CA . GLY C 1 86 ? -4.628 19.973 -79.917 1.00 14.57 127 GLY C CA 1
ATOM 7726 C C . GLY C 1 86 ? -5.697 19.233 -79.137 1.00 13.90 127 GLY C C 1
ATOM 7727 O O . GLY C 1 86 ? -6.843 19.143 -79.580 1.00 12.90 127 GLY C O 1
ATOM 7728 N N . VAL C 1 87 ? -5.327 18.718 -77.969 1.00 12.38 128 VAL C N 1
ATOM 7729 C CA . VAL C 1 87 ? -6.234 17.904 -77.163 1.00 13.39 128 VAL C CA 1
ATOM 7730 C C . VAL C 1 87 ? -6.542 18.386 -75.756 1.00 12.78 128 VAL C C 1
ATOM 7731 O O . VAL C 1 87 ? -5.677 18.917 -75.071 1.00 13.66 128 VAL C O 1
ATOM 7735 N N . ILE C 1 88 ? -7.788 18.195 -75.333 1.00 11.96 129 ILE C N 1
ATOM 7736 C CA . ILE C 1 88 ? -8.164 18.486 -73.956 1.00 14.71 129 ILE C CA 1
ATOM 7737 C C . ILE C 1 88 ? -8.824 17.191 -73.507 1.00 12.98 129 ILE C C 1
ATOM 7738 O O . ILE C 1 88 ? -9.807 16.753 -74.103 1.00 14.11 129 ILE C O 1
ATOM 7743 N N . GLY C 1 89 ? -8.263 16.564 -72.479 1.00 10.72 130 GLY C N 1
ATOM 7744 C CA . GLY C 1 89 ? -8.836 15.328 -71.981 1.00 13.09 130 GLY C CA 1
ATOM 7745 C C . GLY C 1 89 ? -9.325 15.519 -70.559 1.00 13.87 130 GLY C C 1
ATOM 7746 O O . GLY C 1 89 ? -8.593 16.036 -69.719 1.00 12.96 130 GLY C O 1
ATOM 7747 N N . SER C 1 90 ? -10.563 15.116 -70.291 1.00 13.17 131 SER C N 1
ATOM 7748 C CA . SER C 1 90 ? -11.149 15.241 -68.957 1.00 13.53 131 SER C CA 1
ATOM 7749 C C . SER C 1 90 ? -11.997 14.009 -68.670 1.00 13.22 131 SER C C 1
ATOM 7750 O O . SER C 1 90 ? -12.235 13.195 -69.564 1.00 13.63 131 SER C O 1
ATOM 7753 N N . HIS C 1 91 ? -12.449 13.853 -67.429 1.00 11.17 132 HIS C N 1
ATOM 7754 C CA . HIS C 1 91 ? -13.288 12.703 -67.125 1.00 12.73 132 HIS C CA 1
ATOM 7755 C C . HIS C 1 91 ? -14.695 13.134 -66.746 1.00 12.22 132 HIS C C 1
ATOM 7756 O O . HIS C 1 91 ? -14.896 14.179 -66.120 1.00 11.73 132 HIS C O 1
ATOM 7763 N N . VAL C 1 92 ? -15.677 12.343 -67.173 1.00 11.24 133 VAL C N 1
ATOM 7764 C CA . VAL C 1 92 ? -17.069 12.652 -66.893 1.00 11.11 133 VAL C CA 1
ATOM 7765 C C . VAL C 1 92 ? -17.688 11.804 -65.794 1.00 10.73 133 VAL C C 1
ATOM 7766 O O . VAL C 1 92 ? -18.845 12.013 -65.431 1.00 11.57 133 VAL C O 1
ATOM 7770 N N . ASP C 1 93 ? -16.937 10.836 -65.273 1.00 10.95 134 ASP C N 1
ATOM 7771 C CA . ASP C 1 93 ? -17.465 10.033 -64.180 1.00 12.46 134 ASP C CA 1
ATOM 7772 C C . ASP C 1 93 ? -17.224 10.840 -62.906 1.00 12.76 134 ASP C C 1
ATOM 7773 O O . ASP C 1 93 ? -16.297 11.647 -62.839 1.00 12.45 134 ASP C O 1
ATOM 7778 N N . ALA C 1 94 ? -18.084 10.650 -61.912 1.00 11.48 135 ALA C N 1
ATOM 7779 C CA . ALA C 1 94 ? -17.946 11.351 -60.644 1.00 11.59 135 ALA C CA 1
ATOM 7780 C C . ALA C 1 94 ? -18.291 10.380 -59.527 1.00 10.59 135 ALA C C 1
ATOM 7781 O O . ALA C 1 94 ? -19.023 9.417 -59.744 1.00 10.88 135 ALA C O 1
ATOM 7783 N N . LEU C 1 95 ? -17.750 10.618 -58.337 1.00 11.50 136 LEU C N 1
ATOM 7784 C CA . LEU C 1 95 ? -18.042 9.747 -57.206 1.00 10.94 136 LEU C CA 1
ATOM 7785 C C . LEU C 1 95 ? -19.553 9.612 -57.082 1.00 10.94 136 LEU C C 1
ATOM 7786 O O . LEU C 1 95 ? -20.281 10.598 -57.180 1.00 11.61 136 LEU C O 1
ATOM 7791 N N . THR C 1 96 ? -20.024 8.389 -56.878 1.00 10.26 137 THR C N 1
ATOM 7792 C CA . THR C 1 96 ? -21.449 8.161 -56.748 1.00 10.30 137 THR C CA 1
ATOM 7793 C C . THR C 1 96 ? -21.710 6.863 -55.991 1.00 11.43 137 THR C C 1
ATOM 7794 O O . THR C 1 96 ? -20.797 6.283 -55.402 1.00 10.95 137 THR C O 1
ATOM 7798 N N . VAL C 1 97 ? -22.965 6.436 -55.987 1.00 12.14 138 VAL C N 1
ATOM 7799 C CA . VAL C 1 97 ? -23.372 5.207 -55.317 1.00 11.26 138 VAL C CA 1
ATOM 7800 C C . VAL C 1 97 ? -24.117 4.389 -56.362 1.00 12.60 138 VAL C C 1
ATOM 7801 O O . VAL C 1 97 ? -25.032 4.893 -57.006 1.00 12.11 138 VAL C O 1
ATOM 7805 N N . LYS C 1 98 ? -23.708 3.136 -56.536 1.00 12.62 139 LYS C N 1
ATOM 7806 C CA . LYS C 1 98 ? -24.314 2.252 -57.533 1.00 12.86 139 LYS C CA 1
ATOM 7807 C C . LYS C 1 98 ? -25.242 1.202 -56.940 1.00 13.50 139 LYS C C 1
ATOM 7808 O O . LYS C 1 98 ? -24.937 0.609 -55.910 1.00 13.45 139 LYS C O 1
ATOM 7814 N N . LEU C 1 99 ? -26.379 0.965 -57.584 1.00 11.49 140 LEU C N 1
ATOM 7815 C CA . LEU C 1 99 ? -27.258 -0.081 -57.094 1.00 13.26 140 LEU C CA 1
ATOM 7816 C C . LEU C 1 99 ? -26.495 -1.371 -57.373 1.00 12.75 140 LEU C C 1
ATOM 7817 O O . LEU C 1 99 ? -25.809 -1.475 -58.390 1.00 12.33 140 LEU C O 1
ATOM 7822 N N . LYS C 1 100 ? -26.585 -2.342 -56.475 1.00 13.40 141 LYS C N 1
ATOM 7823 C CA . LYS C 1 100 ? -25.893 -3.606 -56.696 1.00 13.05 141 LYS C CA 1
ATOM 7824 C C . LYS C 1 100 ? -26.633 -4.412 -57.759 1.00 13.86 141 LYS C C 1
ATOM 7825 O O . LYS C 1 100 ? -27.788 -4.117 -58.073 1.00 12.92 141 LYS C O 1
ATOM 7831 N N . PRO C 1 101 ? -25.969 -5.425 -58.347 1.00 14.00 142 PRO C N 1
ATOM 7832 C CA . PRO C 1 101 ? -26.598 -6.260 -59.377 1.00 14.22 142 PRO C CA 1
ATOM 7833 C C . PRO C 1 101 ? -27.965 -6.740 -58.900 1.00 14.47 142 PRO C C 1
ATOM 7834 O O . PRO C 1 101 ? -28.916 -6.817 -59.674 1.00 13.80 142 PRO C O 1
ATOM 7838 N N . VAL C 1 102 ? -28.044 -7.073 -57.617 1.00 14.38 143 VAL C N 1
ATOM 7839 C CA . VAL C 1 102 ? -29.295 -7.479 -56.986 1.00 13.71 143 VAL C CA 1
ATOM 7840 C C . VAL C 1 102 ? -29.453 -6.459 -55.859 1.00 14.60 143 VAL C C 1
ATOM 7841 O O . VAL C 1 102 ? -28.752 -6.537 -54.856 1.00 13.63 143 VAL C O 1
ATOM 7845 N N . SER C 1 103 ? -30.346 -5.486 -56.032 1.00 14.86 144 SER C N 1
ATOM 7846 C CA . SER C 1 103 ? -30.532 -4.458 -55.008 1.00 14.93 144 SER C CA 1
ATOM 7847 C C . SER C 1 103 ? -31.593 -4.842 -53.987 1.00 15.74 144 SER C C 1
ATOM 7848 O O . SER C 1 103 ? -31.765 -4.163 -52.978 1.00 14.93 144 SER C O 1
ATOM 7851 N N . PHE C 1 104 ? -32.298 -5.936 -54.252 1.00 16.35 145 PHE C N 1
ATOM 7852 C CA . PHE C 1 104 ? -33.356 -6.398 -53.362 1.00 18.75 145 PHE C CA 1
ATOM 7853 C C . PHE C 1 104 ? -32.891 -6.649 -51.934 1.00 18.87 145 PHE C C 1
ATOM 7854 O O . PHE C 1 104 ? -31.825 -7.221 -51.704 1.00 18.30 145 PHE C O 1
ATOM 7862 N N . LYS C 1 105 ? -33.706 -6.210 -50.979 1.00 19.04 146 LYS C N 1
ATOM 7863 C CA . LYS C 1 105 ? -33.445 -6.418 -49.559 1.00 19.50 146 LYS C CA 1
ATOM 7864 C C . LYS C 1 105 ? -34.801 -6.652 -48.899 1.00 20.78 146 LYS C C 1
ATOM 7865 O O . LYS C 1 105 ? -35.781 -5.989 -49.241 1.00 20.23 146 LYS C O 1
ATOM 7871 N N . ASP C 1 106 ? -34.870 -7.608 -47.978 1.00 21.78 147 ASP C N 1
ATOM 7872 C CA . ASP C 1 106 ? -36.127 -7.865 -47.290 1.00 23.41 147 ASP C CA 1
ATOM 7873 C C . ASP C 1 106 ? -36.421 -6.610 -46.482 1.00 22.92 147 ASP C C 1
ATOM 7874 O O . ASP C 1 106 ? -35.494 -5.916 -46.058 1.00 20.56 147 ASP C O 1
ATOM 7879 N N . THR C 1 107 ? -37.698 -6.306 -46.281 1.00 22.58 148 THR C N 1
ATOM 7880 C CA . THR C 1 107 ? -38.049 -5.138 -45.488 1.00 23.36 148 THR C CA 1
ATOM 7881 C C . THR C 1 107 ? -37.521 -5.399 -44.084 1.00 22.90 148 THR C C 1
ATOM 7882 O O . THR C 1 107 ? -37.428 -6.551 -43.654 1.00 22.70 148 THR C O 1
ATOM 7886 N N . ALA C 1 108 ? -37.160 -4.331 -43.382 1.00 21.16 149 ALA C N 1
ATOM 7887 C CA . ALA C 1 108 ? -36.627 -4.433 -42.029 1.00 21.17 149 ALA C CA 1
ATOM 7888 C C . ALA C 1 108 ? -37.561 -3.668 -41.105 1.00 20.84 149 ALA C C 1
ATOM 7889 O O . ALA C 1 108 ? -37.575 -2.435 -41.106 1.00 19.08 149 ALA C O 1
ATOM 7891 N N . GLU C 1 109 ? -38.338 -4.408 -40.318 1.00 20.34 150 GLU C N 1
ATOM 7892 C CA . GLU C 1 109 ? -39.308 -3.809 -39.410 1.00 20.06 150 GLU C CA 1
ATOM 7893 C C . GLU C 1 109 ? -40.216 -2.885 -40.216 1.00 19.53 150 GLU C C 1
ATOM 7894 O O . GLU C 1 109 ? -40.684 -1.864 -39.715 1.00 19.27 150 GLU C O 1
ATOM 7900 N N . GLY C 1 110 ? -40.446 -3.243 -41.478 1.00 18.69 151 GLY C N 1
ATOM 7901 C CA . GLY C 1 110 ? -41.312 -2.449 -42.333 1.00 17.17 151 GLY C CA 1
ATOM 7902 C C . GLY C 1 110 ? -40.611 -1.487 -43.279 1.00 17.65 151 GLY C C 1
ATOM 7903 O O . GLY C 1 110 ? -41.210 -1.014 -44.246 1.00 16.70 151 GLY C O 1
ATOM 7904 N N . TYR C 1 111 ? -39.345 -1.189 -43.005 1.00 15.84 152 TYR C N 1
ATOM 7905 C CA . TYR C 1 111 ? -38.578 -0.268 -43.843 1.00 15.87 152 TYR C CA 1
ATOM 7906 C C . TYR C 1 111 ? -38.072 -0.894 -45.125 1.00 14.93 152 TYR C C 1
ATOM 7907 O O . TYR C 1 111 ? -37.556 -2.009 -45.120 1.00 16.66 152 TYR C O 1
ATOM 7916 N N . GLY C 1 112 ? -38.213 -0.154 -46.219 1.00 14.50 153 GLY C N 1
ATOM 7917 C CA . GLY C 1 112 ? -37.724 -0.622 -47.497 1.00 14.55 153 GLY C CA 1
ATOM 7918 C C . GLY C 1 112 ? -36.334 -0.040 -47.692 1.00 14.37 153 GLY C C 1
ATOM 7919 O O . GLY C 1 112 ? -36.112 1.152 -47.444 1.00 14.56 153 GLY C O 1
ATOM 7920 N N . ARG C 1 113 ? -35.393 -0.882 -48.104 1.00 12.32 154 ARG C N 1
ATOM 7921 C CA . ARG C 1 113 ? -34.019 -0.454 -48.346 1.00 13.02 154 ARG C CA 1
ATOM 7922 C C . ARG C 1 113 ? -33.522 -1.102 -49.633 1.00 13.09 154 ARG C C 1
ATOM 7923 O O . ARG C 1 113 ? -34.080 -2.099 -50.087 1.00 14.19 154 ARG C O 1
ATOM 7931 N N . ILE C 1 114 ? -32.484 -0.529 -50.227 1.00 13.31 155 ILE C N 1
ATOM 7932 C CA . ILE C 1 114 ? -31.909 -1.098 -51.440 1.00 12.54 155 ILE C CA 1
ATOM 7933 C C . ILE C 1 114 ? -30.417 -1.323 -51.226 1.00 12.42 155 ILE C C 1
ATOM 7934 O O . ILE C 1 114 ? -29.743 -0.516 -50.584 1.00 13.65 155 ILE C O 1
ATOM 7939 N N . ALA C 1 115 ? -29.911 -2.430 -51.754 1.00 11.88 156 ALA C N 1
ATOM 7940 C CA . ALA C 1 115 ? -28.500 -2.762 -51.620 1.00 12.42 156 ALA C CA 1
ATOM 7941 C C . ALA C 1 115 ? -27.716 -1.980 -52.659 1.00 12.67 156 ALA C C 1
ATOM 7942 O O . ALA C 1 115 ? -28.031 -2.023 -53.853 1.00 11.59 156 ALA C O 1
ATOM 7944 N N . VAL C 1 116 ? -26.697 -1.263 -52.195 1.00 12.16 157 VAL C N 1
ATOM 7945 C CA . VAL C 1 116 ? -25.869 -0.441 -53.068 1.00 12.34 157 VAL C CA 1
ATOM 7946 C C . VAL C 1 116 ? -24.392 -0.606 -52.744 1.00 12.61 157 VAL C C 1
ATOM 7947 O O . VAL C 1 116 ? -24.030 -1.213 -51.733 1.00 13.00 157 VAL C O 1
ATOM 7951 N N . ALA C 1 117 ? -23.548 -0.058 -53.610 1.00 12.56 158 ALA C N 1
ATOM 7952 C CA . ALA C 1 117 ? -22.103 -0.117 -53.435 1.00 12.23 158 ALA C CA 1
ATOM 7953 C C . ALA C 1 117 ? -21.512 1.239 -53.794 1.00 11.46 158 ALA C C 1
ATOM 7954 O O . ALA C 1 117 ? -22.066 1.976 -54.609 1.00 12.11 158 ALA C O 1
ATOM 7956 N N . PRO C 1 118 ? -20.371 1.586 -53.190 1.00 12.45 159 PRO C N 1
ATOM 7957 C CA . PRO C 1 118 ? -19.749 2.875 -53.490 1.00 10.40 159 PRO C CA 1
ATOM 7958 C C . PRO C 1 118 ? -18.936 2.852 -54.780 1.00 12.27 159 PRO C C 1
ATOM 7959 O O . PRO C 1 118 ? -18.296 1.849 -55.098 1.00 12.56 159 PRO C O 1
ATOM 7963 N N . TYR C 1 119 ? -18.993 3.951 -55.527 1.00 10.61 160 TYR C N 1
ATOM 7964 C CA . TYR C 1 119 ? -18.208 4.115 -56.750 1.00 10.09 160 TYR C CA 1
ATOM 7965 C C . TYR C 1 119 ? -17.250 5.211 -56.311 1.00 11.16 160 TYR C C 1
ATOM 7966 O O . TYR C 1 119 ? -17.617 6.383 -56.277 1.00 11.57 160 TYR C O 1
ATOM 7975 N N . GLY C 1 120 ? -16.026 4.835 -55.963 1.00 11.22 161 GLY C N 1
ATOM 7976 C CA . GLY C 1 120 ? -15.093 5.825 -55.460 1.00 12.85 161 GLY C CA 1
ATOM 7977 C C . GLY C 1 120 ? -15.365 5.919 -53.963 1.00 14.47 161 GLY C C 1
ATOM 7978 O O . GLY C 1 120 ? -16.131 5.111 -53.421 1.00 14.03 161 GLY C O 1
ATOM 7979 N N . GLY C 1 121 ? -14.776 6.907 -53.297 1.00 14.82 162 GLY C N 1
ATOM 7980 C CA . GLY C 1 121 ? -14.947 7.041 -51.858 1.00 15.51 162 GLY C CA 1
ATOM 7981 C C . GLY C 1 121 ? -16.214 7.698 -51.347 1.00 14.84 162 GLY C C 1
ATOM 7982 O O . GLY C 1 121 ? -16.160 8.759 -50.726 1.00 14.87 162 GLY C O 1
ATOM 7983 N N . THR C 1 122 ? -17.356 7.070 -51.595 1.00 14.00 163 THR C N 1
ATOM 7984 C CA . THR C 1 122 ? -18.628 7.605 -51.129 1.00 12.51 163 THR C CA 1
ATOM 7985 C C . THR C 1 122 ? -19.130 6.798 -49.931 1.00 14.68 163 THR C C 1
ATOM 7986 O O . THR C 1 122 ? -18.377 6.031 -49.327 1.00 13.35 163 THR C O 1
ATOM 7990 N N . LEU C 1 123 ? -20.404 6.969 -49.594 1.00 12.40 164 LEU C N 1
ATOM 7991 C CA . LEU C 1 123 ? -20.999 6.267 -48.462 1.00 14.79 164 LEU C CA 1
ATOM 7992 C C . LEU C 1 123 ? -20.275 6.588 -47.156 1.00 15.75 164 LEU C C 1
ATOM 7993 O O . LEU C 1 123 ? -20.082 5.721 -46.301 1.00 15.36 164 LEU C O 1
ATOM 7998 N N . ASN C 1 124 ? -19.859 7.842 -47.019 1.00 14.77 165 ASN C N 1
ATOM 7999 C CA . ASN C 1 124 ? -19.207 8.294 -45.800 1.00 16.14 165 ASN C CA 1
ATOM 8000 C C . ASN C 1 124 ? -20.156 9.289 -45.142 1.00 15.10 165 ASN C C 1
ATOM 8001 O O . ASN C 1 124 ? -21.308 9.418 -45.554 1.00 12.52 165 ASN C O 1
ATOM 8006 N N . GLU C 1 125 ? -19.677 10.001 -44.130 1.00 14.72 166 GLU C N 1
ATOM 8007 C CA . GLU C 1 125 ? -20.523 10.948 -43.427 1.00 15.25 166 GLU C CA 1
ATOM 8008 C C . GLU C 1 125 ? -21.073 12.091 -44.272 1.00 15.32 166 GLU C C 1
ATOM 8009 O O . GLU C 1 125 ? -22.134 12.630 -43.966 1.00 15.07 166 GLU C O 1
ATOM 8015 N N . LEU C 1 126 ? -20.374 12.457 -45.340 1.00 13.27 167 LEU C N 1
ATOM 8016 C CA . LEU C 1 126 ? -20.865 13.531 -46.193 1.00 12.17 167 LEU C CA 1
ATOM 8017 C C . LEU C 1 126 ? -22.086 13.065 -46.990 1.00 13.43 167 LEU C C 1
ATOM 8018 O O . LEU C 1 126 ? -22.877 13.884 -47.456 1.00 13.15 167 LEU C O 1
ATOM 8023 N N . TRP C 1 127 ? -22.247 11.751 -47.131 1.00 12.17 168 TRP C N 1
ATOM 8024 C CA . TRP C 1 127 ? -23.385 11.206 -47.872 1.00 12.29 168 TRP C CA 1
ATOM 8025 C C . TRP C 1 127 ? -24.600 10.944 -46.991 1.00 12.04 168 TRP C C 1
ATOM 8026 O O . TRP C 1 127 ? -25.665 10.572 -47.483 1.00 13.08 168 TRP C O 1
ATOM 8037 N N . LEU C 1 128 ? -24.445 11.146 -45.688 1.00 11.94 169 LEU C N 1
ATOM 8038 C CA . LEU C 1 128 ? -25.547 10.940 -44.756 1.00 11.70 169 LEU C CA 1
ATOM 8039 C C . LEU C 1 128 ? -26.522 12.111 -44.779 1.00 10.49 169 LEU C C 1
ATOM 8040 O O . LEU C 1 128 ? -26.124 13.261 -44.960 1.00 9.71 169 LEU C O 1
ATOM 8045 N N . ASP C 1 129 ? -27.799 11.802 -44.595 1.00 9.87 170 ASP C N 1
ATOM 8046 C CA . ASP C 1 129 ? -28.832 12.823 -44.535 1.00 11.61 170 ASP C CA 1
ATOM 8047 C C . ASP C 1 129 ? -28.842 13.771 -45.732 1.00 11.98 170 ASP C C 1
ATOM 8048 O O . ASP C 1 129 ? -28.987 14.989 -45.582 1.00 12.70 170 ASP C O 1
ATOM 8053 N N . ARG C 1 130 ? -28.684 13.192 -46.918 1.00 11.96 171 ARG C N 1
ATOM 8054 C CA . ARG C 1 130 ? -28.701 13.935 -48.173 1.00 12.05 171 ARG C CA 1
ATOM 8055 C C . ARG C 1 130 ? -29.851 13.353 -48.994 1.00 12.37 171 ARG C C 1
ATOM 8056 O O . ARG C 1 130 ? -30.054 12.135 -49.002 1.00 12.70 171 ARG C O 1
ATOM 8064 N N . ASP C 1 131 ? -30.609 14.219 -49.662 1.00 11.80 172 ASP C N 1
ATOM 8065 C CA . ASP C 1 131 ? -31.735 13.779 -50.491 1.00 13.44 172 ASP C CA 1
ATOM 8066 C C . ASP C 1 131 ? -31.172 13.111 -51.745 1.00 12.49 172 ASP C C 1
ATOM 8067 O O . ASP C 1 131 ? -30.560 13.775 -52.582 1.00 11.75 172 ASP C O 1
ATOM 8072 N N . LEU C 1 132 ? -31.396 11.808 -51.886 1.00 12.95 173 LEU C N 1
ATOM 8073 C CA . LEU C 1 132 ? -30.858 11.077 -53.028 1.00 11.92 173 LEU C CA 1
ATOM 8074 C C . LEU C 1 132 ? -31.863 10.640 -54.086 1.00 12.37 173 LEU C C 1
ATOM 8075 O O . LEU C 1 132 ? -32.850 9.966 -53.788 1.00 14.38 173 LEU C O 1
ATOM 8080 N N . GLY C 1 133 ? -31.592 11.019 -55.329 1.00 12.44 174 GLY C N 1
ATOM 8081 C CA . GLY C 1 133 ? -32.458 10.617 -56.421 1.00 12.19 174 GLY C CA 1
ATOM 8082 C C . GLY C 1 133 ? -31.838 9.380 -57.042 1.00 12.93 174 GLY C C 1
ATOM 8083 O O . GLY C 1 133 ? -30.731 8.982 -56.667 1.00 12.58 174 GLY C O 1
ATOM 8084 N N . ILE C 1 134 ? -32.546 8.758 -57.977 1.00 12.85 175 ILE C N 1
ATOM 8085 C CA . ILE C 1 134 ? -32.030 7.570 -58.643 1.00 12.15 175 ILE C CA 1
ATOM 8086 C C . ILE C 1 134 ? -32.111 7.804 -60.149 1.00 14.40 175 ILE C C 1
ATOM 8087 O O . ILE C 1 134 ? -33.011 8.490 -60.630 1.00 12.54 175 ILE C O 1
ATOM 8092 N N . GLY C 1 135 ? -31.157 7.260 -60.893 1.00 12.02 176 GLY C N 1
ATOM 8093 C CA . GLY C 1 135 ? -31.178 7.462 -62.328 1.00 12.49 176 GLY C CA 1
ATOM 8094 C C . GLY C 1 135 ? -30.063 6.707 -63.009 1.00 13.95 176 GLY C C 1
ATOM 8095 O O . GLY C 1 135 ? -29.151 6.210 -62.351 1.00 12.41 176 GLY C O 1
ATOM 8096 N N . GLY C 1 136 ? -30.130 6.625 -64.333 1.00 11.88 177 GLY C N 1
ATOM 8097 C CA . GLY C 1 136 ? -29.105 5.912 -65.060 1.00 13.58 177 GLY C CA 1
ATOM 8098 C C . GLY C 1 136 ? -29.627 5.243 -66.311 1.00 14.41 177 GLY C C 1
ATOM 8099 O O . GLY C 1 136 ? -30.631 5.665 -66.889 1.00 14.26 177 GLY C O 1
ATOM 8100 N N . ARG C 1 137 ? -28.950 4.175 -66.708 1.00 13.86 178 ARG C N 1
ATOM 8101 C CA . ARG C 1 137 ? -29.288 3.447 -67.917 1.00 16.53 178 ARG C CA 1
ATOM 8102 C C . ARG C 1 137 ? -30.068 2.157 -67.701 1.00 16.52 178 ARG C C 1
ATOM 8103 O O . ARG C 1 137 ? -29.723 1.338 -66.846 1.00 15.82 178 ARG C O 1
ATOM 8111 N N . LEU C 1 138 ? -31.129 1.990 -68.484 1.00 16.36 179 LEU C N 1
ATOM 8112 C CA . LEU C 1 138 ? -31.939 0.782 -68.436 1.00 16.22 179 LEU C CA 1
ATOM 8113 C C . LEU C 1 138 ? -31.789 0.118 -69.797 1.00 17.32 179 LEU C C 1
ATOM 8114 O O . LEU C 1 138 ? -31.712 0.802 -70.816 1.00 17.05 179 LEU C O 1
ATOM 8119 N N . LEU C 1 139 ? -31.726 -1.206 -69.812 1.00 18.46 180 LEU C N 1
ATOM 8120 C CA . LEU C 1 139 ? -31.650 -1.945 -71.065 1.00 19.46 180 LEU C CA 1
ATOM 8121 C C . LEU C 1 139 ? -32.968 -2.700 -71.112 1.00 19.63 180 LEU C C 1
ATOM 8122 O O . LEU C 1 139 ? -33.372 -3.315 -70.125 1.00 20.05 180 LEU C O 1
ATOM 8127 N N . TYR C 1 140 ? -33.655 -2.636 -72.245 1.00 21.69 181 TYR C N 1
ATOM 8128 C CA . TYR C 1 140 ? -34.931 -3.320 -72.354 1.00 22.70 181 TYR C CA 1
ATOM 8129 C C . TYR C 1 140 ? -35.134 -3.922 -73.732 1.00 24.26 181 TYR C C 1
ATOM 8130 O O . TYR C 1 140 ? -34.453 -3.564 -74.693 1.00 23.88 181 TYR C O 1
ATOM 8139 N N . LYS C 1 141 ? -36.079 -4.849 -73.810 1.00 26.52 182 LYS C N 1
ATOM 8140 C CA . LYS C 1 141 ? -36.405 -5.537 -75.053 1.00 28.90 182 LYS C CA 1
ATOM 8141 C C . LYS C 1 141 ? -37.918 -5.422 -75.230 1.00 29.35 182 LYS C C 1
ATOM 8142 O O . LYS C 1 141 ? -38.659 -6.023 -74.460 1.00 27.42 182 LYS C O 1
ATOM 8148 N N . LYS C 1 142 ? -38.385 -4.661 -76.222 1.00 30.02 183 LYS C N 1
ATOM 8149 C CA . LYS C 1 142 ? -39.832 -4.519 -76.410 1.00 30.05 183 LYS C CA 1
ATOM 8150 C C . LYS C 1 142 ? -40.423 -5.899 -76.637 1.00 34.47 183 LYS C C 1
ATOM 8151 O O . LYS C 1 142 ? -39.839 -6.711 -77.350 1.00 35.62 183 LYS C O 1
ATOM 8157 N N . LYS C 1 143 ? -41.581 -6.150 -76.032 1.00 38.77 184 LYS C N 1
ATOM 8158 C CA . LYS C 1 143 ? -42.271 -7.432 -76.141 1.00 40.69 184 LYS C CA 1
ATOM 8159 C C . LYS C 1 143 ? -42.420 -7.890 -77.587 1.00 41.88 184 LYS C C 1
ATOM 8160 O O . LYS C 1 143 ? -42.723 -7.091 -78.472 1.00 41.14 184 LYS C O 1
ATOM 8162 N N . GLY C 1 144 ? -42.192 -9.180 -77.818 1.00 42.88 185 GLY C N 1
ATOM 8163 C CA . GLY C 1 144 ? -42.317 -9.733 -79.154 1.00 43.62 185 GLY C CA 1
ATOM 8164 C C . GLY C 1 144 ? -41.116 -9.523 -80.057 1.00 44.28 185 GLY C C 1
ATOM 8165 O O . GLY C 1 144 ? -41.151 -9.893 -81.230 1.00 44.49 185 GLY C O 1
ATOM 8166 N N . THR C 1 145 ? -40.050 -8.933 -79.525 1.00 43.25 186 THR C N 1
ATOM 8167 C CA . THR C 1 145 ? -38.857 -8.692 -80.327 1.00 43.20 186 THR C CA 1
ATOM 8168 C C . THR C 1 145 ? -37.601 -9.195 -79.629 1.00 42.75 186 THR C C 1
ATOM 8169 O O . THR C 1 145 ? -37.655 -9.668 -78.494 1.00 42.89 186 THR C O 1
ATOM 8173 N N . ASN C 1 146 ? -36.468 -9.086 -80.314 1.00 43.20 187 ASN C N 1
ATOM 8174 C CA . ASN C 1 146 ? -35.198 -9.536 -79.760 1.00 43.07 187 ASN C CA 1
ATOM 8175 C C . ASN C 1 146 ? -34.199 -8.394 -79.617 1.00 40.66 187 ASN C C 1
ATOM 8176 O O . ASN C 1 146 ? -33.154 -8.558 -78.988 1.00 40.72 187 ASN C O 1
ATOM 8181 N N . GLU C 1 147 ? -34.512 -7.240 -80.197 1.00 35.07 188 GLU C N 1
ATOM 8182 C CA . GLU C 1 147 ? -33.610 -6.102 -80.120 1.00 29.92 188 GLU C CA 1
ATOM 8183 C C . GLU C 1 147 ? -33.525 -5.485 -78.729 1.00 30.74 188 GLU C C 1
ATOM 8184 O O . GLU C 1 147 ? -34.539 -5.264 -78.066 1.00 31.42 188 GLU C O 1
ATOM 8190 N N . ILE C 1 148 ? -32.300 -5.213 -78.295 1.00 30.99 189 ILE C N 1
ATOM 8191 C CA . ILE C 1 148 ? -32.063 -4.608 -76.995 1.00 29.52 189 ILE C CA 1
ATOM 8192 C C . ILE C 1 148 ? -31.911 -3.110 -77.203 1.00 29.52 189 ILE C C 1
ATOM 8193 O O . ILE C 1 148 ? -31.152 -2.673 -78.067 1.00 28.93 189 ILE C O 1
ATOM 8198 N N . LYS C 1 149 ? -32.636 -2.324 -76.414 1.00 27.20 190 LYS C N 1
ATOM 8199 C CA . LYS C 1 149 ? -32.562 -0.875 -76.525 1.00 22.84 190 LYS C CA 1
ATOM 8200 C C . LYS C 1 149 ? -32.209 -0.261 -75.182 1.00 24.11 190 LYS C C 1
ATOM 8201 O O . LYS C 1 149 ? -32.312 -0.914 -74.141 1.00 22.51 190 LYS C O 1
ATOM 8207 N N . SER C 1 150 ? -31.796 0.998 -75.210 1.00 24.11 191 SER C N 1
ATOM 8208 C CA . SER C 1 150 ? -31.419 1.683 -73.989 1.00 24.75 191 SER C CA 1
ATOM 8209 C C . SER C 1 150 ? -32.306 2.891 -73.717 1.00 23.32 191 SER C C 1
ATOM 8210 O O . SER C 1 150 ? -32.809 3.536 -74.639 1.00 22.45 191 SER C O 1
ATOM 8213 N N . ALA C 1 151 ? -32.498 3.183 -72.437 1.00 21.21 192 ALA C N 1
ATOM 8214 C CA . ALA C 1 151 ? -33.299 4.319 -72.008 1.00 20.29 192 ALA C CA 1
ATOM 8215 C C . ALA C 1 151 ? -32.624 4.903 -70.776 1.00 19.02 192 ALA C C 1
ATOM 8216 O O . ALA C 1 151 ? -32.076 4.167 -69.958 1.00 18.94 192 ALA C O 1
ATOM 8218 N N . LEU C 1 152 ? -32.649 6.223 -70.659 1.00 17.58 193 LEU C N 1
ATOM 8219 C CA . LEU C 1 152 ? -32.062 6.896 -69.508 1.00 19.04 193 LEU C CA 1
ATOM 8220 C C . LEU C 1 152 ? -33.213 7.360 -68.625 1.00 18.67 193 LEU C C 1
ATOM 8221 O O . LEU C 1 152 ? -34.195 7.900 -69.130 1.00 17.87 193 LEU C O 1
ATOM 8226 N N . VAL C 1 153 ? -33.108 7.132 -67.319 1.00 15.22 194 VAL C N 1
ATOM 8227 C CA . VAL C 1 153 ? -34.151 7.563 -66.391 1.00 14.44 194 VAL C CA 1
ATOM 8228 C C . VAL C 1 153 ? -33.540 8.448 -65.308 1.00 15.32 194 VAL C C 1
ATOM 8229 O O . VAL C 1 153 ? -32.334 8.402 -65.067 1.00 13.93 194 VAL C O 1
ATOM 8233 N N . ASP C 1 154 ? -34.377 9.252 -64.662 1.00 15.04 195 ASP C N 1
ATOM 8234 C CA . ASP C 1 154 ? -33.917 10.185 -63.637 1.00 14.40 195 ASP C CA 1
ATOM 8235 C C . ASP C 1 154 ? -35.120 10.580 -62.781 1.00 15.03 195 ASP C C 1
ATOM 8236 O O . ASP C 1 154 ? -36.104 11.104 -63.301 1.00 16.14 195 ASP C O 1
ATOM 8241 N N . SER C 1 155 ? -35.040 10.337 -61.476 1.00 12.88 196 SER C N 1
ATOM 8242 C CA . SER C 1 155 ? -36.150 10.651 -60.577 1.00 13.22 196 SER C CA 1
ATOM 8243 C C . SER C 1 155 ? -36.238 12.119 -60.180 1.00 14.08 196 SER C C 1
ATOM 8244 O O . SER C 1 155 ? -37.261 12.561 -59.654 1.00 13.77 196 SER C O 1
ATOM 8247 N N . THR C 1 156 ? -35.170 12.874 -60.418 1.00 13.96 197 THR C N 1
ATOM 8248 C CA . THR C 1 156 ? -35.150 14.287 -60.060 1.00 14.54 197 THR C CA 1
ATOM 8249 C C . THR C 1 156 ? -36.457 14.952 -60.487 1.00 16.27 197 THR C C 1
ATOM 8250 O O . THR C 1 156 ? -36.921 14.749 -61.606 1.00 15.79 197 THR C O 1
ATOM 8254 N N . PRO C 1 157 ? -37.062 15.771 -59.607 1.00 15.69 198 PRO C N 1
ATOM 8255 C CA . PRO C 1 157 ? -36.630 16.167 -58.261 1.00 14.34 198 PRO C CA 1
ATOM 8256 C C . PRO C 1 157 ? -36.969 15.224 -57.098 1.00 14.12 198 PRO C C 1
ATOM 8257 O O . PRO C 1 157 ? -36.654 15.530 -55.951 1.00 15.56 198 PRO C O 1
ATOM 8261 N N . LEU C 1 158 ? -37.598 14.089 -57.375 1.00 14.02 199 LEU C N 1
ATOM 8262 C CA . LEU C 1 158 ? -37.955 13.175 -56.297 1.00 14.98 199 LEU C CA 1
ATOM 8263 C C . LEU C 1 158 ? -36.773 12.428 -55.692 1.00 13.91 199 LEU C C 1
ATOM 8264 O O . LEU C 1 158 ? -36.100 11.658 -56.379 1.00 14.06 199 LEU C O 1
ATOM 8269 N N . PRO C 1 159 ? -36.486 12.667 -54.402 1.00 14.61 200 PRO C N 1
ATOM 8270 C CA . PRO C 1 159 ? -35.373 11.957 -53.769 1.00 14.09 200 PRO C CA 1
ATOM 8271 C C . PRO C 1 159 ? -35.986 10.657 -53.244 1.00 14.17 200 PRO C C 1
ATOM 8272 O O . PRO C 1 159 ? -36.700 10.658 -52.240 1.00 15.15 200 PRO C O 1
ATOM 8276 N N . VAL C 1 160 ? -35.733 9.555 -53.940 1.00 12.68 201 VAL C N 1
ATOM 8277 C CA . VAL C 1 160 ? -36.298 8.267 -53.550 1.00 13.99 201 VAL C CA 1
ATOM 8278 C C . VAL C 1 160 ? -35.595 7.610 -52.365 1.00 14.12 201 VAL C C 1
ATOM 8279 O O . VAL C 1 160 ? -36.183 6.772 -51.687 1.00 13.75 201 VAL C O 1
ATOM 8283 N N . CYS C 1 161 ? -34.344 7.997 -52.126 1.00 15.78 202 CYS C N 1
ATOM 8284 C CA . CYS C 1 161 ? -33.528 7.414 -51.058 1.00 17.21 202 CYS C CA 1
ATOM 8285 C C . CYS C 1 161 ? -32.901 8.446 -50.137 1.00 14.61 202 CYS C C 1
ATOM 8286 O O . CYS C 1 161 ? -32.819 9.627 -50.464 1.00 14.66 202 CYS C O 1
ATOM 8289 N N . ARG C 1 162 ? -32.441 7.964 -48.988 1.00 14.32 203 ARG C N 1
ATOM 8290 C CA . ARG C 1 162 ? -31.765 8.784 -47.992 1.00 13.19 203 ARG C CA 1
ATOM 8291 C C . ARG C 1 162 ? -31.089 7.821 -47.026 1.00 11.58 203 ARG C C 1
ATOM 8292 O O . ARG C 1 162 ? -31.703 6.853 -46.587 1.00 12.55 203 ARG C O 1
ATOM 8300 N N . ILE C 1 163 ? -29.819 8.073 -46.728 1.00 12.10 204 ILE C N 1
ATOM 8301 C CA . ILE C 1 163 ? -29.048 7.242 -45.800 1.00 11.30 204 ILE C CA 1
ATOM 8302 C C . ILE C 1 163 ? -29.124 7.987 -44.471 1.00 12.90 204 ILE C C 1
ATOM 8303 O O . ILE C 1 163 ? -28.456 9.004 -44.278 1.00 11.55 204 ILE C O 1
ATOM 8308 N N . PRO C 1 164 ? -29.936 7.479 -43.530 1.00 13.37 205 PRO C N 1
ATOM 8309 C CA . PRO C 1 164 ? -30.133 8.098 -42.216 1.00 13.78 205 PRO C CA 1
ATOM 8310 C C . PRO C 1 164 ? -29.050 7.980 -41.158 1.00 12.94 205 PRO C C 1
ATOM 8311 O O . PRO C 1 164 ? -28.687 6.883 -40.747 1.00 10.93 205 PRO C O 1
ATOM 8315 N N . SER C 1 165 ? -28.555 9.125 -40.702 1.00 12.53 206 SER C N 1
ATOM 8316 C CA . SER C 1 165 ? -27.560 9.130 -39.643 1.00 12.04 206 SER C CA 1
ATOM 8317 C C . SER C 1 165 ? -28.305 8.707 -38.382 1.00 13.22 206 SER C C 1
ATOM 8318 O O . SER C 1 165 ? -29.522 8.880 -38.288 1.00 12.58 206 SER C O 1
ATOM 8321 N N . LEU C 1 166 ? -27.583 8.139 -37.424 1.00 12.24 207 LEU C N 1
ATOM 8322 C CA . LEU C 1 166 ? -28.188 7.736 -36.159 1.00 12.51 207 LEU C CA 1
ATOM 8323 C C . LEU C 1 166 ? -28.086 8.935 -35.221 1.00 12.95 207 LEU C C 1
ATOM 8324 O O . LEU C 1 166 ? -27.046 9.592 -35.165 1.00 13.64 207 LEU C O 1
ATOM 8329 N N . ALA C 1 167 ? -29.154 9.226 -34.483 1.00 11.86 208 ALA C N 1
ATOM 8330 C CA . ALA C 1 167 ? -29.136 10.358 -33.563 1.00 12.63 208 ALA C CA 1
ATOM 8331 C C . ALA C 1 167 ? -27.982 10.212 -32.574 1.00 14.43 208 ALA C C 1
ATOM 8332 O O . ALA C 1 167 ? -27.700 9.114 -32.095 1.00 14.53 208 ALA C O 1
ATOM 8334 N N . PRO C 1 168 ? -27.304 11.324 -32.252 1.00 13.15 209 PRO C N 1
ATOM 8335 C CA . PRO C 1 168 ? -26.176 11.307 -31.315 1.00 16.01 209 PRO C CA 1
ATOM 8336 C C . PRO C 1 168 ? -26.566 10.880 -29.898 1.00 16.23 209 PRO C C 1
ATOM 8337 O O . PRO C 1 168 ? -25.709 10.488 -29.102 1.00 15.27 209 PRO C O 1
ATOM 8341 N N . HIS C 1 169 ? -27.861 10.950 -29.601 1.00 15.07 210 HIS C N 1
ATOM 8342 C CA . HIS C 1 169 ? -28.392 10.577 -28.292 1.00 17.31 210 HIS C CA 1
ATOM 8343 C C . HIS C 1 169 ? -27.997 9.155 -27.894 1.00 17.72 210 HIS C C 1
ATOM 8344 O O . HIS C 1 169 ? -27.839 8.851 -26.708 1.00 17.85 210 HIS C O 1
ATOM 8351 N N . PHE C 1 170 ? -27.838 8.286 -28.887 1.00 16.77 211 PHE C N 1
ATOM 8352 C CA . PHE C 1 170 ? -27.488 6.893 -28.629 1.00 16.96 211 PHE C CA 1
ATOM 8353 C C . PHE C 1 170 ? -26.033 6.640 -28.246 1.00 17.97 211 PHE C C 1
ATOM 8354 O O . PHE C 1 170 ? -25.657 5.508 -27.936 1.00 19.57 211 PHE C O 1
ATOM 8362 N N . GLY C 1 171 ? -25.215 7.685 -28.272 1.00 19.12 212 GLY C N 1
ATOM 8363 C CA . GLY C 1 171 ? -23.826 7.531 -27.873 1.00 18.88 212 GLY C CA 1
ATOM 8364 C C . GLY C 1 171 ? -22.840 7.043 -28.916 1.00 19.77 212 GLY C C 1
ATOM 8365 O O . GLY C 1 171 ? -22.933 7.391 -30.091 1.00 18.42 212 GLY C O 1
ATOM 8366 N N . LYS C 1 172 ? -21.889 6.225 -28.467 1.00 19.72 213 LYS C N 1
ATOM 8367 C CA . LYS C 1 172 ? -20.835 5.688 -29.323 1.00 19.72 213 LYS C CA 1
ATOM 8368 C C . LYS C 1 172 ? -21.274 5.106 -30.668 1.00 19.13 213 LYS C C 1
ATOM 8369 O O . LYS C 1 172 ? -20.615 5.327 -31.684 1.00 19.73 213 LYS C O 1
ATOM 8371 N N . PRO C 1 173 ? -22.382 4.347 -30.698 1.00 19.92 214 PRO C N 1
ATOM 8372 C CA . PRO C 1 173 ? -22.821 3.777 -31.978 1.00 19.73 214 PRO C CA 1
ATOM 8373 C C . PRO C 1 173 ? -23.095 4.831 -33.052 1.00 18.72 214 PRO C C 1
ATOM 8374 O O . PRO C 1 173 ? -23.084 4.528 -34.247 1.00 17.39 214 PRO C O 1
ATOM 8378 N N . ALA C 1 174 ? -23.339 6.064 -32.618 1.00 17.91 215 ALA C N 1
ATOM 8379 C CA . ALA C 1 174 ? -23.635 7.159 -33.537 1.00 18.07 215 ALA C CA 1
ATOM 8380 C C . ALA C 1 174 ? -22.386 7.902 -34.004 1.00 18.63 215 ALA C C 1
ATOM 8381 O O . ALA C 1 174 ? -22.480 8.887 -34.736 1.00 18.40 215 ALA C O 1
ATOM 8383 N N . GLU C 1 175 ? -21.219 7.435 -33.577 1.00 19.45 216 GLU C N 1
ATOM 8384 C CA . GLU C 1 175 ? -19.964 8.065 -33.971 1.00 20.74 216 GLU C CA 1
ATOM 8385 C C . GLU C 1 175 ? -19.360 7.339 -35.165 1.00 19.33 216 GLU C C 1
ATOM 8386 O O . GLU C 1 175 ? -19.280 6.113 -35.177 1.00 19.17 216 GLU C O 1
ATOM 8392 N N . GLY C 1 176 ? -18.945 8.101 -36.173 1.00 17.29 217 GLY C N 1
ATOM 8393 C CA . GLY C 1 176 ? -18.350 7.500 -37.351 1.00 18.93 217 GLY C CA 1
ATOM 8394 C C . GLY C 1 176 ? -16.904 7.114 -37.101 1.00 21.65 217 GLY C C 1
ATOM 8395 O O . GLY C 1 176 ? -16.382 7.359 -36.013 1.00 20.42 217 GLY C O 1
ATOM 8396 N N . PRO C 1 177 ? -16.220 6.517 -38.090 1.00 22.55 218 PRO C N 1
ATOM 8397 C CA . PRO C 1 177 ? -16.735 6.188 -39.424 1.00 22.10 218 PRO C CA 1
ATOM 8398 C C . PRO C 1 177 ? -17.729 5.036 -39.395 1.00 20.58 218 PRO C C 1
ATOM 8399 O O . PRO C 1 177 ? -17.741 4.230 -38.462 1.00 20.04 218 PRO C O 1
ATOM 8403 N N . PHE C 1 178 ? -18.555 4.956 -40.429 1.00 18.20 219 PHE C N 1
ATOM 8404 C CA . PHE C 1 178 ? -19.563 3.915 -40.508 1.00 16.33 219 PHE C CA 1
ATOM 8405 C C . PHE C 1 178 ? -19.243 2.854 -41.549 1.00 15.32 219 PHE C C 1
ATOM 8406 O O . PHE C 1 178 ? -18.603 3.130 -42.562 1.00 15.04 219 PHE C O 1
ATOM 8414 N N . ASP C 1 179 ? -19.682 1.633 -41.270 1.00 14.84 220 ASP C N 1
ATOM 8415 C CA . ASP C 1 179 ? -19.474 0.496 -42.159 1.00 13.23 220 ASP C CA 1
ATOM 8416 C C . ASP C 1 179 ? -20.295 0.716 -43.430 1.00 13.99 220 ASP C C 1
ATOM 8417 O O . ASP C 1 179 ? -21.512 0.905 -43.365 1.00 12.79 220 ASP C O 1
ATOM 8422 N N . LYS C 1 180 ? -19.636 0.681 -44.584 1.00 15.05 221 LYS C N 1
ATOM 8423 C CA . LYS C 1 180 ? -20.317 0.914 -45.855 1.00 15.18 221 LYS C CA 1
ATOM 8424 C C . LYS C 1 180 ? -21.272 -0.189 -46.307 1.00 15.28 221 LYS C C 1
ATOM 8425 O O . LYS C 1 180 ? -22.098 0.034 -47.194 1.00 13.67 221 LYS C O 1
ATOM 8431 N N . GLU C 1 181 ? -21.174 -1.372 -45.707 1.00 14.00 222 GLU C N 1
ATOM 8432 C CA . GLU C 1 181 ? -22.062 -2.477 -46.080 1.00 14.73 222 GLU C CA 1
ATOM 8433 C C . GLU C 1 181 ? -23.270 -2.611 -45.149 1.00 16.39 222 GLU C C 1
ATOM 8434 O O . GLU C 1 181 ? -24.403 -2.821 -45.595 1.00 15.52 222 GLU C O 1
ATOM 8440 N N . ASP C 1 182 ? -23.022 -2.480 -43.851 1.00 16.83 223 ASP C N 1
ATOM 8441 C CA . ASP C 1 182 ? -24.076 -2.641 -42.853 1.00 17.14 223 ASP C CA 1
ATOM 8442 C C . ASP C 1 182 ? -24.724 -1.389 -42.279 1.00 17.25 223 ASP C C 1
ATOM 8443 O O . ASP C 1 182 ? -25.834 -1.461 -41.750 1.00 18.19 223 ASP C O 1
ATOM 8448 N N . GLN C 1 183 ? -24.055 -0.247 -42.367 1.00 13.11 224 GLN C N 1
ATOM 8449 C CA . GLN C 1 183 ? -24.621 0.957 -41.777 1.00 14.18 224 GLN C CA 1
ATOM 8450 C C . GLN C 1 183 ? -25.071 2.062 -42.725 1.00 16.11 224 GLN C C 1
ATOM 8451 O O . GLN C 1 183 ? -26.059 2.744 -42.449 1.00 16.17 224 GLN C O 1
ATOM 8457 N N . THR C 1 184 ? -24.367 2.243 -43.837 1.00 12.18 225 THR C N 1
ATOM 8458 C CA . THR C 1 184 ? -24.736 3.289 -44.785 1.00 12.60 225 THR C CA 1
ATOM 8459 C C . THR C 1 184 ? -25.610 2.729 -45.905 1.00 13.32 225 THR C C 1
ATOM 8460 O O . THR C 1 184 ? -25.216 2.718 -47.072 1.00 13.40 225 THR C O 1
ATOM 8464 N N . ILE C 1 185 ? -26.803 2.272 -45.530 1.00 12.85 226 ILE C N 1
ATOM 8465 C CA . ILE C 1 185 ? -27.748 1.686 -46.475 1.00 13.89 226 ILE C CA 1
ATOM 8466 C C . ILE C 1 185 ? -28.911 2.634 -46.759 1.00 15.20 226 ILE C C 1
ATOM 8467 O O . ILE C 1 185 ? -29.575 3.111 -45.838 1.00 14.76 226 ILE C O 1
ATOM 8472 N N . PRO C 1 186 ? -29.173 2.919 -48.046 1.00 14.68 227 PRO C N 1
ATOM 8473 C CA . PRO C 1 186 ? -30.268 3.822 -48.407 1.00 14.60 227 PRO C CA 1
ATOM 8474 C C . PRO C 1 186 ? -31.642 3.282 -48.031 1.00 14.95 227 PRO C C 1
ATOM 8475 O O . PRO C 1 186 ? -31.960 2.120 -48.306 1.00 13.76 227 PRO C O 1
ATOM 8479 N N . VAL C 1 187 ? -32.444 4.126 -47.389 1.00 13.88 228 VAL C N 1
ATOM 8480 C CA . VAL C 1 187 ? -33.807 3.758 -47.024 1.00 14.72 228 VAL C CA 1
ATOM 8481 C C . VAL C 1 187 ? -34.655 4.330 -48.156 1.00 15.91 228 VAL C C 1
ATOM 8482 O O . VAL C 1 187 ? -34.555 5.518 -48.473 1.00 14.13 228 VAL C O 1
ATOM 8486 N N . ILE C 1 188 ? -35.485 3.493 -48.767 1.00 16.01 229 ILE C N 1
ATOM 8487 C CA . ILE C 1 188 ? -36.286 3.944 -49.895 1.00 16.40 229 ILE C CA 1
ATOM 8488 C C . ILE C 1 188 ? -37.781 4.109 -49.612 1.00 17.11 229 ILE C C 1
ATOM 8489 O O . ILE C 1 188 ? -38.492 4.769 -50.373 1.00 16.73 229 ILE C O 1
ATOM 8494 N N . GLY C 1 189 ? -38.261 3.527 -48.519 1.00 16.17 230 GLY C N 1
ATOM 8495 C CA . GLY C 1 189 ? -39.671 3.668 -48.201 1.00 18.29 230 GLY C CA 1
ATOM 8496 C C . GLY C 1 189 ? -40.150 2.894 -46.991 1.00 18.70 230 GLY C C 1
ATOM 8497 O O . GLY C 1 189 ? -39.363 2.283 -46.271 1.00 19.38 230 GLY C O 1
ATOM 8498 N N . PHE C 1 190 ? -41.457 2.951 -46.759 1.00 20.88 231 PHE C N 1
ATOM 8499 C CA . PHE C 1 190 ? -42.098 2.236 -45.662 1.00 21.05 231 PHE C CA 1
ATOM 8500 C C . PHE C 1 190 ? -43.503 1.953 -46.183 1.00 23.71 231 PHE C C 1
ATOM 8501 O O . PHE C 1 190 ? -44.439 2.705 -45.919 1.00 23.40 231 PHE C O 1
ATOM 8509 N N . PRO C 1 191 ? -43.657 0.867 -46.953 1.00 25.19 232 PRO C N 1
ATOM 8510 C CA . PRO C 1 191 ? -44.945 0.476 -47.533 1.00 27.55 232 PRO C CA 1
ATOM 8511 C C . PRO C 1 191 ? -46.023 0.064 -46.540 1.00 29.84 232 PRO C C 1
ATOM 8512 O O . PRO C 1 191 ? -45.737 -0.293 -45.400 1.00 29.62 232 PRO C O 1
ATOM 8516 N N . THR C 1 192 ? -47.268 0.129 -46.996 1.00 33.15 233 THR C N 1
ATOM 8517 C CA . THR C 1 192 ? -48.417 -0.250 -46.185 1.00 36.60 233 THR C CA 1
ATOM 8518 C C . THR C 1 192 ? -49.230 -1.257 -46.994 1.00 39.26 233 THR C C 1
ATOM 8519 O O . THR C 1 192 ? -49.193 -1.246 -48.223 1.00 39.25 233 THR C O 1
ATOM 8523 N N . PRO C 1 193 ? -49.969 -2.149 -46.315 1.00 42.43 234 PRO C N 1
ATOM 8524 C CA . PRO C 1 193 ? -50.777 -3.149 -47.022 1.00 44.55 234 PRO C CA 1
ATOM 8525 C C . PRO C 1 193 ? -51.967 -2.537 -47.757 1.00 45.74 234 PRO C C 1
ATOM 8526 O O . PRO C 1 193 ? -51.866 -2.182 -48.933 1.00 47.47 234 PRO C O 1
ATOM 8530 N N . GLU C 1 199 ? -49.312 -3.519 -54.878 1.00 48.19 240 GLU C N 1
ATOM 8531 C CA . GLU C 1 199 ? -50.038 -4.653 -55.436 1.00 47.47 240 GLU C CA 1
ATOM 8532 C C . GLU C 1 199 ? -49.081 -5.795 -55.770 1.00 46.76 240 GLU C C 1
ATOM 8533 O O . GLU C 1 199 ? -47.921 -5.566 -56.108 1.00 47.00 240 GLU C O 1
ATOM 8535 N N . PRO C 1 200 ? -49.561 -7.045 -55.671 1.00 46.28 241 PRO C N 1
ATOM 8536 C CA . PRO C 1 200 ? -48.755 -8.236 -55.960 1.00 44.74 241 PRO C CA 1
ATOM 8537 C C . PRO C 1 200 ? -48.247 -8.261 -57.396 1.00 43.35 241 PRO C C 1
ATOM 8538 O O . PRO C 1 200 ? -48.881 -7.720 -58.300 1.00 42.67 241 PRO C O 1
ATOM 8542 N N . PRO C 1 201 ? -47.088 -8.896 -57.624 1.00 42.73 242 PRO C N 1
ATOM 8543 C CA . PRO C 1 201 ? -46.521 -8.976 -58.972 1.00 41.76 242 PRO C CA 1
ATOM 8544 C C . PRO C 1 201 ? -47.495 -9.657 -59.927 1.00 40.48 242 PRO C C 1
ATOM 8545 O O . PRO C 1 201 ? -48.124 -10.649 -59.567 1.00 41.41 242 PRO C O 1
ATOM 8549 N N . THR C 1 202 ? -47.635 -9.126 -61.135 1.00 36.77 243 THR C N 1
ATOM 8550 C CA . THR C 1 202 ? -48.525 -9.740 -62.113 1.00 30.41 243 THR C CA 1
ATOM 8551 C C . THR C 1 202 ? -47.695 -10.800 -62.846 1.00 35.39 243 THR C C 1
ATOM 8552 O O . THR C 1 202 ? -46.463 -10.782 -62.776 1.00 37.58 243 THR C O 1
ATOM 8556 N N . ASP C 1 203 ? -48.357 -11.735 -63.522 1.00 34.88 244 ASP C N 1
ATOM 8557 C CA . ASP C 1 203 ? -47.641 -12.771 -64.256 1.00 31.67 244 ASP C CA 1
ATOM 8558 C C . ASP C 1 203 ? -46.741 -12.193 -65.328 1.00 35.43 244 ASP C C 1
ATOM 8559 O O . ASP C 1 203 ? -45.671 -12.729 -65.592 1.00 38.44 244 ASP C O 1
ATOM 8564 N N . ASP C 1 204 ? -47.169 -11.096 -65.937 1.00 38.00 245 ASP C N 1
ATOM 8565 C CA . ASP C 1 204 ? -46.372 -10.470 -66.976 1.00 38.38 245 ASP C CA 1
ATOM 8566 C C . ASP C 1 204 ? -45.109 -9.843 -66.398 1.00 36.34 245 ASP C C 1
ATOM 8567 O O . ASP C 1 204 ? -44.043 -9.926 -67.003 1.00 35.15 245 ASP C O 1
ATOM 8572 N N . GLU C 1 205 ? -45.228 -9.217 -65.232 1.00 33.59 246 GLU C N 1
ATOM 8573 C CA . GLU C 1 205 ? -44.082 -8.595 -64.570 1.00 32.79 246 GLU C CA 1
ATOM 8574 C C . GLU C 1 205 ? -43.048 -9.660 -64.211 1.00 32.61 246 GLU C C 1
ATOM 8575 O O . GLU C 1 205 ? -41.840 -9.432 -64.321 1.00 32.32 246 GLU C O 1
ATOM 8581 N N . LYS C 1 206 ? -43.519 -10.830 -63.787 1.00 32.73 247 LYS C N 1
ATOM 8582 C CA . LYS C 1 206 ? -42.614 -11.922 -63.424 1.00 33.86 247 LYS C CA 1
ATOM 8583 C C . LYS C 1 206 ? -41.839 -12.463 -64.626 1.00 33.15 247 LYS C C 1
ATOM 8584 O O . LYS C 1 206 ? -40.970 -13.327 -64.481 1.00 33.58 247 LYS C O 1
ATOM 8590 N N . LYS C 1 207 ? -42.152 -11.950 -65.810 1.00 32.56 248 LYS C N 1
ATOM 8591 C CA . LYS C 1 207 ? -41.474 -12.384 -67.026 1.00 31.58 248 LYS C CA 1
ATOM 8592 C C . LYS C 1 207 ? -40.146 -11.655 -67.200 1.00 31.00 248 LYS C C 1
ATOM 8593 O O . LYS C 1 207 ? -39.293 -12.074 -67.984 1.00 31.08 248 LYS C O 1
ATOM 8595 N N . SER C 1 208 ? -39.970 -10.560 -66.469 1.00 28.99 249 SER C N 1
ATOM 8596 C CA . SER C 1 208 ? -38.739 -9.787 -66.564 1.00 27.03 249 SER C CA 1
ATOM 8597 C C . SER C 1 208 ? -37.542 -10.535 -65.989 1.00 24.93 249 SER C C 1
ATOM 8598 O O . SER C 1 208 ? -37.640 -11.178 -64.945 1.00 24.25 249 SER C O 1
ATOM 8601 N N . PRO C 1 209 ? -36.398 -10.480 -66.683 1.00 24.70 250 PRO C N 1
ATOM 8602 C CA . PRO C 1 209 ? -35.198 -11.160 -66.190 1.00 24.92 250 PRO C CA 1
ATOM 8603 C C . PRO C 1 209 ? -34.761 -10.518 -64.868 1.00 24.23 250 PRO C C 1
ATOM 8604 O O . PRO C 1 209 ? -33.976 -11.092 -64.112 1.00 23.82 250 PRO C O 1
ATOM 8608 N N . LEU C 1 210 ? -35.281 -9.324 -64.595 1.00 23.09 251 LEU C N 1
ATOM 8609 C CA . LEU C 1 210 ? -34.935 -8.611 -63.369 1.00 22.49 251 LEU C CA 1
ATOM 8610 C C . LEU C 1 210 ? -35.883 -8.881 -62.212 1.00 22.87 251 LEU C C 1
ATOM 8611 O O . LEU C 1 210 ? -35.631 -8.443 -61.089 1.00 22.01 251 LEU C O 1
ATOM 8616 N N . PHE C 1 211 ? -36.977 -9.593 -62.464 1.00 23.27 252 PHE C N 1
ATOM 8617 C CA . PHE C 1 211 ? -37.906 -9.866 -61.377 1.00 24.88 252 PHE C CA 1
ATOM 8618 C C . PHE C 1 211 ? -37.206 -10.619 -60.254 1.00 24.63 252 PHE C C 1
ATOM 8619 O O . PHE C 1 211 ? -36.530 -11.618 -60.491 1.00 25.46 252 PHE C O 1
ATOM 8627 N N . GLY C 1 212 ? -37.365 -10.127 -59.030 1.00 25.56 253 GLY C N 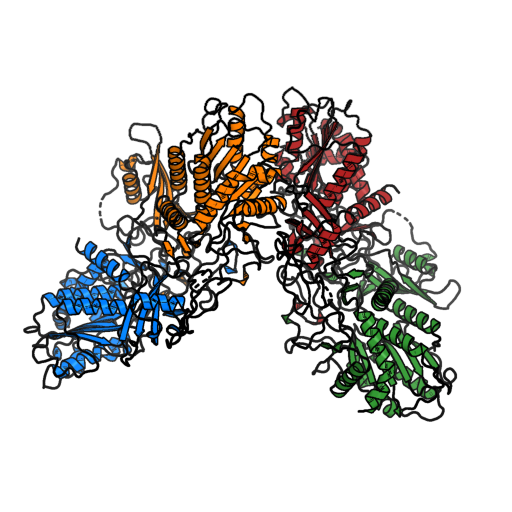1
ATOM 8628 C CA . GLY C 1 212 ? -36.732 -10.767 -57.893 1.00 26.94 253 GLY C CA 1
ATOM 8629 C C . GLY C 1 212 ? -35.370 -10.178 -57.570 1.00 27.02 253 GLY C C 1
ATOM 8630 O O . GLY C 1 212 ? -34.931 -10.219 -56.420 1.00 28.80 253 GLY C O 1
ATOM 8631 N N . LYS C 1 213 ? -34.697 -9.631 -58.579 1.00 24.62 254 LYS C N 1
ATOM 8632 C CA . LYS C 1 213 ? -33.379 -9.039 -58.372 1.00 22.82 254 LYS C CA 1
ATOM 8633 C C . LYS C 1 213 ? -33.488 -7.619 -57.829 1.00 21.45 254 LYS C C 1
ATOM 8634 O O . LYS C 1 213 ? -32.532 -7.078 -57.276 1.00 17.94 254 LYS C O 1
ATOM 8640 N N . HIS C 1 214 ? -34.663 -7.023 -57.997 1.00 20.49 255 HIS C N 1
ATOM 8641 C CA . HIS C 1 214 ? -34.932 -5.674 -57.516 1.00 19.42 255 HIS C CA 1
ATOM 8642 C C . HIS C 1 214 ? -36.392 -5.650 -57.085 1.00 21.35 255 HIS C C 1
ATOM 8643 O O . HIS C 1 214 ? -37.220 -6.347 -57.669 1.00 20.36 255 HIS C O 1
ATOM 8650 N N . CYS C 1 215 ? -36.703 -4.861 -56.061 1.00 22.31 256 CYS C N 1
ATOM 8651 C CA . CYS C 1 215 ? -38.073 -4.757 -55.565 1.00 24.34 256 CYS C CA 1
ATOM 8652 C C . CYS C 1 215 ? -39.016 -4.437 -56.720 1.00 23.71 256 CYS C C 1
ATOM 8653 O O . CYS C 1 215 ? -38.687 -3.625 -57.584 1.00 23.02 256 CYS C O 1
ATOM 8656 N N . ILE C 1 216 ? -40.187 -5.068 -56.738 1.00 24.46 257 ILE C N 1
ATOM 8657 C CA . ILE C 1 216 ? -41.144 -4.817 -57.813 1.00 23.47 257 ILE C CA 1
ATOM 8658 C C . ILE C 1 216 ? -41.536 -3.337 -57.846 1.00 23.07 257 ILE C C 1
ATOM 8659 O O . ILE C 1 216 ? -41.824 -2.785 -58.908 1.00 23.50 257 ILE C O 1
ATOM 8664 N N . HIS C 1 217 ? -41.535 -2.690 -56.684 1.00 23.15 258 HIS C N 1
ATOM 8665 C CA . HIS C 1 217 ? -41.880 -1.273 -56.621 1.00 22.29 258 HIS C CA 1
ATOM 8666 C C . HIS C 1 217 ? -40.848 -0.465 -57.408 1.00 22.06 258 HIS C C 1
ATOM 8667 O O . HIS C 1 217 ? -41.199 0.444 -58.162 1.00 22.82 258 HIS C O 1
ATOM 8669 N N . LEU C 1 218 ? -39.573 -0.796 -57.237 1.00 20.97 259 LEU C N 1
ATOM 8670 C CA . LEU C 1 218 ? -38.523 -0.084 -57.959 1.00 20.55 259 LEU C CA 1
ATOM 8671 C C . LEU C 1 218 ? -38.622 -0.360 -59.457 1.00 19.88 259 LEU C C 1
ATOM 8672 O O . LEU C 1 218 ? -38.506 0.557 -60.272 1.00 18.60 259 LEU C O 1
ATOM 8677 N N . LEU C 1 219 ? -38.840 -1.621 -59.821 1.00 18.35 260 LEU C N 1
ATOM 8678 C CA . LEU C 1 219 ? -38.954 -1.984 -61.230 1.00 19.19 260 LEU C CA 1
ATOM 8679 C C . LEU C 1 219 ? -40.108 -1.240 -61.899 1.00 19.36 260 LEU C C 1
ATOM 8680 O O . LEU C 1 219 ? -39.962 -0.716 -63.004 1.00 19.56 260 LEU C O 1
ATOM 8685 N N . ARG C 1 220 ? -41.252 -1.191 -61.225 1.00 19.81 261 ARG C N 1
ATOM 8686 C CA . ARG C 1 220 ? -42.412 -0.494 -61.766 1.00 19.41 261 ARG C CA 1
ATOM 8687 C C . ARG C 1 220 ? -42.102 0.988 -61.951 1.00 20.02 261 ARG C C 1
ATOM 8688 O O . ARG C 1 220 ? -42.469 1.588 -62.960 1.00 19.34 261 ARG C O 1
ATOM 8696 N N . TYR C 1 221 ? -41.412 1.570 -60.975 1.00 20.37 262 TYR C N 1
ATOM 8697 C CA . TYR C 1 221 ? -41.069 2.986 -61.028 1.00 19.20 262 TYR C CA 1
ATOM 8698 C C . TYR C 1 221 ? -40.161 3.363 -62.198 1.00 20.04 262 TYR C C 1
ATOM 8699 O O . TYR C 1 221 ? -40.469 4.293 -62.948 1.00 18.11 262 TYR C O 1
ATOM 8708 N N . VAL C 1 222 ? -39.047 2.655 -62.366 1.00 18.29 263 VAL C N 1
ATOM 8709 C CA . VAL C 1 222 ? -38.145 2.984 -63.464 1.00 21.09 263 VAL C CA 1
ATOM 8710 C C . VAL C 1 222 ? -38.768 2.647 -64.816 1.00 20.83 263 VAL C C 1
ATOM 8711 O O . VAL C 1 222 ? -38.484 3.304 -65.818 1.00 20.03 263 VAL C O 1
ATOM 8715 N N . ALA C 1 223 ? -39.629 1.633 -64.843 1.00 22.63 264 ALA C N 1
ATOM 8716 C CA . ALA C 1 223 ? -40.297 1.258 -66.086 1.00 21.82 264 ALA C CA 1
ATOM 8717 C C . ALA C 1 223 ? -41.205 2.415 -66.493 1.00 21.79 264 ALA C C 1
ATOM 8718 O O . ALA C 1 223 ? -41.273 2.787 -67.662 1.00 22.75 264 ALA C O 1
ATOM 8720 N N . LYS C 1 224 ? -41.893 2.988 -65.511 1.00 22.60 265 LYS C N 1
ATOM 8721 C CA . LYS C 1 224 ? -42.791 4.110 -65.753 1.00 22.98 265 LYS C CA 1
ATOM 8722 C C . LYS C 1 224 ? -42.019 5.328 -66.264 1.00 23.22 265 LYS C C 1
ATOM 8723 O O . LYS C 1 224 ? -42.471 6.020 -67.175 1.00 22.15 265 LYS C O 1
ATOM 8725 N N . LEU C 1 225 ? -40.852 5.586 -65.681 1.00 22.95 266 LEU C N 1
ATOM 8726 C CA . LEU C 1 225 ? -40.035 6.721 -66.100 1.00 23.39 266 LEU C CA 1
ATOM 8727 C C . LEU C 1 225 ? -39.544 6.551 -67.533 1.00 21.75 266 LEU C C 1
ATOM 8728 O O . LEU C 1 225 ? -39.456 7.523 -68.284 1.00 23.51 266 LEU C O 1
ATOM 8733 N N . ALA C 1 226 ? -39.227 5.316 -67.907 1.00 20.56 267 ALA C N 1
ATOM 8734 C CA . ALA C 1 226 ? -38.723 5.023 -69.246 1.00 22.15 267 ALA C CA 1
ATOM 8735 C C . ALA C 1 226 ? -39.835 4.826 -70.268 1.00 23.20 267 ALA C C 1
ATOM 8736 O O . ALA C 1 226 ? -39.594 4.893 -71.474 1.00 23.83 267 ALA C O 1
ATOM 8738 N N . GLY C 1 227 ? -41.047 4.575 -69.790 1.00 23.96 268 GLY C N 1
ATOM 8739 C CA . GLY C 1 227 ? -42.160 4.370 -70.699 1.00 24.57 268 GLY C CA 1
ATOM 8740 C C . GLY C 1 227 ? -42.199 2.973 -71.289 1.00 25.30 268 GLY C C 1
ATOM 8741 O O . GLY C 1 227 ? -42.629 2.785 -72.427 1.00 26.59 268 GLY C O 1
ATOM 8742 N N . VAL C 1 228 ? -41.746 1.986 -70.522 1.00 23.88 269 VAL C N 1
ATOM 8743 C CA . VAL C 1 228 ? -41.755 0.604 -70.985 1.00 23.66 269 VAL C CA 1
ATOM 8744 C C . VAL C 1 228 ? -42.416 -0.276 -69.930 1.00 24.42 269 VAL C C 1
ATOM 8745 O O . VAL C 1 228 ? -42.720 0.185 -68.829 1.00 24.88 269 VAL C O 1
ATOM 8749 N N . GLU C 1 229 ? -42.644 -1.540 -70.270 1.00 24.57 270 GLU C N 1
ATOM 8750 C CA . GLU C 1 229 ? -43.260 -2.474 -69.335 1.00 26.40 270 GLU C CA 1
ATOM 8751 C C . GLU C 1 229 ? -42.180 -3.152 -68.503 1.00 25.80 270 GLU C C 1
ATOM 8752 O O . GLU C 1 229 ? -41.052 -3.335 -68.963 1.00 25.05 270 GLU C O 1
ATOM 8758 N N . VAL C 1 230 ? -42.533 -3.523 -67.277 1.00 24.39 271 VAL C N 1
ATOM 8759 C CA . VAL C 1 230 ? -41.597 -4.190 -66.384 1.00 23.75 271 VAL C CA 1
ATOM 8760 C C . VAL C 1 230 ? -41.034 -5.446 -67.045 1.00 24.85 271 VAL C C 1
ATOM 8761 O O . VAL C 1 230 ? -39.835 -5.718 -66.958 1.00 23.04 271 VAL C O 1
ATOM 8765 N N . SER C 1 231 ? -41.902 -6.202 -67.712 1.00 24.64 272 SER C N 1
ATOM 8766 C CA . SER C 1 231 ? -41.501 -7.435 -68.383 1.00 24.30 272 SER C CA 1
ATOM 8767 C C . SER C 1 231 ? -40.403 -7.216 -69.415 1.00 23.83 272 SER C C 1
ATOM 8768 O O . SER C 1 231 ? -39.646 -8.136 -69.733 1.00 24.43 272 SER C O 1
ATOM 8771 N N . GLU C 1 232 ? -40.319 -5.998 -69.937 1.00 22.89 273 GLU C N 1
ATOM 8772 C CA . GLU C 1 232 ? -39.329 -5.669 -70.956 1.00 23.58 273 GLU C CA 1
ATOM 8773 C C . GLU C 1 232 ? -37.949 -5.287 -70.415 1.00 23.06 273 GLU C C 1
ATOM 8774 O O . GLU C 1 232 ? -36.984 -5.218 -71.174 1.00 24.92 273 GLU C O 1
ATOM 8780 N N . LEU C 1 233 ? -37.849 -5.045 -69.113 1.00 20.97 274 LEU C N 1
ATOM 8781 C CA . LEU C 1 233 ? -36.567 -4.679 -68.508 1.00 21.04 274 LEU C CA 1
ATOM 8782 C C . LEU C 1 233 ? -35.654 -5.903 -68.410 1.00 21.76 274 LEU C C 1
ATOM 8783 O O . LEU C 1 233 ? -36.064 -6.942 -67.892 1.00 21.28 274 LEU C O 1
ATOM 8788 N N . ILE C 1 234 ? -34.421 -5.796 -68.903 1.00 21.50 275 ILE C N 1
ATOM 8789 C CA . ILE C 1 234 ? -33.507 -6.935 -68.814 1.00 22.79 275 ILE C CA 1
ATOM 8790 C C . ILE C 1 234 ? -32.261 -6.656 -67.969 1.00 20.95 275 ILE C C 1
ATOM 8791 O O . ILE C 1 234 ? -31.633 -7.583 -67.472 1.00 20.03 275 ILE C O 1
ATOM 8796 N N . GLN C 1 235 ? -31.908 -5.382 -67.812 1.00 20.07 276 GLN C N 1
ATOM 8797 C CA . GLN C 1 235 ? -30.753 -4.990 -66.996 1.00 18.67 276 GLN C CA 1
ATOM 8798 C C . GLN C 1 235 ? -30.730 -3.484 -66.746 1.00 18.85 276 GLN C C 1
ATOM 8799 O O . GLN C 1 235 ? -31.443 -2.720 -67.396 1.00 17.22 276 GLN C O 1
ATOM 8805 N N . MET C 1 236 ? -29.914 -3.055 -65.792 1.00 17.40 277 MET C N 1
ATOM 8806 C CA . MET C 1 236 ? -29.806 -1.635 -65.505 1.00 16.71 277 MET C CA 1
ATOM 8807 C C . MET C 1 236 ? -28.529 -1.292 -64.770 1.00 15.94 277 MET C C 1
ATOM 8808 O O . MET C 1 236 ? -27.931 -2.136 -64.106 1.00 15.11 277 MET C O 1
ATOM 8813 N N . ASP C 1 237 ? -28.113 -0.042 -64.931 1.00 14.38 278 ASP C N 1
ATOM 8814 C CA . ASP C 1 237 ? -26.918 0.503 -64.303 1.00 14.71 278 ASP C CA 1
ATOM 8815 C C . ASP C 1 237 ? -27.385 1.846 -63.746 1.00 12.82 278 ASP C C 1
ATOM 8816 O O . ASP C 1 237 ? -27.361 2.863 -64.441 1.00 14.47 278 ASP C O 1
ATOM 8821 N N . LEU C 1 238 ? -27.829 1.836 -62.493 1.00 12.25 279 LEU C N 1
ATOM 8822 C CA . LEU C 1 238 ? -28.344 3.040 -61.852 1.00 11.37 279 LEU C CA 1
ATOM 8823 C C . LEU C 1 238 ? -27.482 3.556 -60.707 1.00 13.72 279 LEU C C 1
ATOM 8824 O O . LEU C 1 238 ? -26.849 2.775 -59.986 1.00 12.33 279 LEU C O 1
ATOM 8829 N N . ASP C 1 239 ? -27.484 4.881 -60.560 1.00 12.78 280 ASP C N 1
ATOM 8830 C CA . ASP C 1 239 ? -26.749 5.598 -59.518 1.00 12.16 280 ASP C CA 1
ATOM 8831 C C . ASP C 1 239 ? -27.753 6.208 -58.556 1.00 13.95 280 ASP C C 1
ATOM 8832 O O . ASP C 1 239 ? -28.927 6.398 -58.896 1.00 11.51 280 ASP C O 1
ATOM 8837 N N . LEU C 1 240 ? -27.259 6.544 -57.367 1.00 12.31 281 LEU C N 1
ATOM 8838 C CA . LEU C 1 240 ? -28.030 7.274 -56.371 1.00 12.49 281 LEU C CA 1
ATOM 8839 C C . LEU C 1 240 ? -27.170 8.533 -56.324 1.00 13.09 281 LEU C C 1
ATOM 8840 O O . LEU C 1 240 ? -25.936 8.440 -56.314 1.00 13.13 281 LEU C O 1
ATOM 8845 N N . PHE C 1 241 ? -27.804 9.700 -56.313 1.00 11.12 282 PHE C N 1
ATOM 8846 C CA . PHE C 1 241 ? -27.069 10.959 -56.327 1.00 12.67 282 PHE C CA 1
ATOM 8847 C C . PHE C 1 241 ? -27.822 12.067 -55.605 1.00 11.24 282 PHE C C 1
ATOM 8848 O O . PHE C 1 241 ? -29.023 11.967 -55.383 1.00 10.25 282 PHE C O 1
ATOM 8856 N N . ASP C 1 242 ? -27.107 13.128 -55.248 1.00 11.28 283 ASP C N 1
ATOM 8857 C CA . ASP C 1 242 ? -27.715 14.255 -54.549 1.00 12.03 283 ASP C CA 1
ATOM 8858 C C . ASP C 1 242 ? -28.599 15.029 -55.527 1.00 13.13 283 ASP C C 1
ATOM 8859 O O . ASP C 1 242 ? -28.142 15.419 -56.601 1.00 12.91 283 ASP C O 1
ATOM 8864 N N . VAL C 1 243 ? -29.857 15.255 -55.159 1.00 13.67 284 VAL C N 1
ATOM 8865 C CA . VAL C 1 243 ? -30.766 15.989 -56.034 1.00 15.42 284 VAL C CA 1
ATOM 8866 C C . VAL C 1 243 ? -30.849 17.472 -55.705 1.00 15.70 284 VAL C C 1
ATOM 8867 O O . VAL C 1 243 ? -31.687 18.177 -56.262 1.00 15.06 284 VAL C O 1
ATOM 8871 N N . GLN C 1 244 ? -30.005 17.954 -54.797 1.00 13.19 285 GLN C N 1
ATOM 8872 C CA . GLN C 1 244 ? -30.048 19.373 -54.467 1.00 13.62 285 GLN C CA 1
ATOM 8873 C C . GLN C 1 244 ? -29.406 20.168 -55.596 1.00 14.07 285 GLN C C 1
ATOM 8874 O O . GLN C 1 244 ? -28.225 19.999 -55.897 1.00 14.07 285 GLN C O 1
ATOM 8880 N N . LYS C 1 245 ? -30.195 21.032 -56.227 1.00 13.80 286 LYS C N 1
ATOM 8881 C CA . LYS C 1 245 ? -29.700 21.845 -57.333 1.00 13.71 286 LYS C CA 1
ATOM 8882 C C . LYS C 1 245 ? -28.593 22.786 -56.878 1.00 12.81 286 LYS C C 1
ATOM 8883 O O . LYS C 1 245 ? -28.605 23.273 -55.746 1.00 13.17 286 LYS C O 1
ATOM 8889 N N . GLY C 1 246 ? -27.632 23.027 -57.766 1.00 12.85 287 GLY C N 1
ATOM 8890 C CA . GLY C 1 246 ? -26.530 23.921 -57.451 1.00 14.17 287 GLY C CA 1
ATOM 8891 C C . GLY C 1 246 ? -27.032 25.331 -57.199 1.00 14.76 287 GLY C C 1
ATOM 8892 O O . GLY C 1 246 ? -28.130 25.690 -57.631 1.00 14.66 287 GLY C O 1
ATOM 8893 N N . THR C 1 247 ? -26.227 26.135 -56.513 1.00 13.64 288 THR C N 1
ATOM 8894 C CA . THR C 1 247 ? -26.614 27.500 -56.191 1.00 16.08 288 THR C CA 1
ATOM 8895 C C . THR C 1 247 ? -25.421 28.442 -56.168 1.00 17.15 288 THR C C 1
ATOM 8896 O O . THR C 1 247 ? -24.303 28.036 -55.852 1.00 16.17 288 THR C O 1
ATOM 8900 N N . ILE C 1 248 ? -25.664 29.703 -56.512 1.00 16.19 289 ILE C N 1
ATOM 8901 C CA . ILE C 1 248 ? -24.620 30.710 -56.448 1.00 15.53 289 ILE C CA 1
ATOM 8902 C C . ILE C 1 248 ? -24.681 31.131 -54.987 1.00 16.64 289 ILE C C 1
ATOM 8903 O O . ILE C 1 248 ? -25.771 31.374 -54.461 1.00 17.66 289 ILE C O 1
ATOM 8908 N N . GLY C 1 249 ? -23.527 31.203 -54.329 1.00 15.07 290 GLY C N 1
ATOM 8909 C CA . GLY C 1 249 ? -23.516 31.556 -52.922 1.00 15.26 290 GLY C CA 1
ATOM 8910 C C . GLY C 1 249 ? -22.446 32.528 -52.472 1.00 14.74 290 GLY C C 1
ATOM 8911 O O . GLY C 1 249 ? -21.627 33.001 -53.263 1.00 15.71 290 GLY C O 1
ATOM 8912 N N . GLY C 1 250 ? -22.446 32.801 -51.172 1.00 16.07 291 GLY C N 1
ATOM 8913 C CA . GLY C 1 250 ? -21.505 33.746 -50.608 1.00 15.81 291 GLY C CA 1
ATOM 8914 C C . GLY C 1 250 ? -22.265 35.051 -50.484 1.00 16.39 291 GLY C C 1
ATOM 8915 O O . GLY C 1 250 ? -23.152 35.328 -51.295 1.00 14.73 291 GLY C O 1
ATOM 8916 N N . ILE C 1 251 ? -21.934 35.850 -49.478 1.00 16.20 292 ILE C N 1
ATOM 8917 C CA . ILE C 1 251 ? -22.624 37.118 -49.265 1.00 17.06 292 ILE C CA 1
ATOM 8918 C C . ILE C 1 251 ? -22.473 38.050 -50.469 1.00 18.16 292 ILE C C 1
ATOM 8919 O O . ILE C 1 251 ? -23.322 38.912 -50.706 1.00 17.70 292 ILE C O 1
ATOM 8924 N N . GLY C 1 252 ? -21.398 37.861 -51.230 1.00 16.88 293 GLY C N 1
ATOM 8925 C CA . GLY C 1 252 ? -21.160 38.676 -52.410 1.00 17.77 293 GLY C CA 1
ATOM 8926 C C . GLY C 1 252 ? -21.300 37.858 -53.684 1.00 18.25 293 GLY C C 1
ATOM 8927 O O . GLY C 1 252 ? -20.871 38.282 -54.757 1.00 18.65 293 GLY C O 1
ATOM 8928 N N . LYS C 1 253 ? -21.907 36.679 -53.554 1.00 16.87 294 LYS C N 1
ATOM 8929 C CA . LYS C 1 253 ? -22.130 35.759 -54.668 1.00 17.22 294 LYS C CA 1
ATOM 8930 C C . LYS C 1 253 ? -20.851 35.405 -55.417 1.00 16.70 294 LYS C C 1
ATOM 8931 O O . LYS C 1 253 ? -20.839 35.309 -56.645 1.00 17.85 294 LYS C O 1
ATOM 8937 N N . HIS C 1 254 ? -19.784 35.185 -54.656 1.00 16.47 295 HIS C N 1
ATOM 8938 C CA . HIS C 1 254 ? -18.475 34.836 -55.200 1.00 16.71 295 HIS C CA 1
ATOM 8939 C C . HIS C 1 254 ? -18.337 33.340 -55.473 1.00 15.13 295 HIS C C 1
ATOM 8940 O O . HIS C 1 254 ? -17.413 32.919 -56.167 1.00 13.46 295 HIS C O 1
ATOM 8947 N N . PHE C 1 255 ? -19.250 32.544 -54.930 1.00 14.45 296 PHE C N 1
ATOM 8948 C CA . PHE C 1 255 ? -19.171 31.092 -55.072 1.00 13.83 296 PHE C CA 1
ATOM 8949 C C . PHE C 1 255 ? -20.296 30.401 -55.824 1.00 14.91 296 PHE C C 1
ATOM 8950 O O . PHE C 1 255 ? -21.375 30.953 -56.026 1.00 12.80 296 PHE C O 1
ATOM 8958 N N . LEU C 1 256 ? -20.013 29.163 -56.218 1.00 13.23 297 LEU C N 1
ATOM 8959 C CA . LEU C 1 256 ? -20.967 28.305 -56.900 1.00 13.82 297 LEU C CA 1
ATOM 8960 C C . LEU C 1 256 ? -20.910 26.982 -56.133 1.00 14.20 297 LEU C C 1
ATOM 8961 O O . LEU C 1 256 ? -19.850 26.352 -56.052 1.00 13.48 297 LEU C O 1
ATOM 8966 N N . PHE C 1 257 ? -22.035 26.590 -55.538 1.00 12.30 298 PHE C N 1
ATOM 8967 C CA . PHE C 1 257 ? -22.120 25.345 -54.780 1.00 12.09 298 PHE C CA 1
ATOM 8968 C C . PHE C 1 257 ? -22.882 24.339 -55.631 1.00 12.78 298 PHE C C 1
ATOM 8969 O O . PHE C 1 257 ? -23.994 24.620 -56.078 1.00 13.04 298 PHE C O 1
ATOM 8977 N N . ALA C 1 258 ? -22.292 23.170 -55.857 1.00 12.95 299 ALA C N 1
ATOM 8978 C CA . ALA C 1 258 ? -22.950 22.151 -56.667 1.00 12.04 299 ALA C CA 1
ATOM 8979 C C . ALA C 1 258 ? -22.277 20.797 -56.505 1.00 11.88 299 ALA C C 1
ATOM 8980 O O . ALA C 1 258 ? -21.100 20.710 -56.156 1.00 11.50 299 ALA C O 1
ATOM 8982 N N . PRO C 1 259 ? -23.025 19.717 -56.754 1.00 12.02 300 PRO C N 1
ATOM 8983 C CA . PRO C 1 259 ? -22.460 18.375 -56.631 1.00 12.18 300 PRO C CA 1
ATOM 8984 C C . PRO C 1 259 ? -21.733 17.960 -57.903 1.00 13.45 300 PRO C C 1
ATOM 8985 O O . PRO C 1 259 ? -21.894 18.577 -58.960 1.00 12.07 300 PRO C O 1
ATOM 8989 N N . ARG C 1 260 ? -20.909 16.929 -57.771 1.00 11.99 301 ARG C N 1
ATOM 8990 C CA . ARG C 1 260 ? -20.198 16.345 -58.897 1.00 12.16 301 ARG C CA 1
ATOM 8991 C C . ARG C 1 260 ? -19.336 17.283 -59.749 1.00 12.54 301 ARG C C 1
ATOM 8992 O O . ARG C 1 260 ? -19.246 17.108 -60.964 1.00 11.70 301 ARG C O 1
ATOM 9000 N N . LEU C 1 261 ? -18.689 18.261 -59.116 1.00 11.91 302 LEU C N 1
ATOM 9001 C CA . LEU C 1 261 ? -17.830 19.199 -59.841 1.00 12.05 302 LEU C CA 1
ATOM 9002 C C . LEU C 1 261 ? -16.632 18.477 -60.469 1.00 13.11 302 LEU C C 1
ATOM 9003 O O . LEU C 1 261 ? -16.225 18.780 -61.582 1.00 13.39 302 LEU C O 1
ATOM 9008 N N . ASP C 1 262 ? -16.075 17.518 -59.739 1.00 14.60 303 ASP C N 1
ATOM 9009 C CA . ASP C 1 262 ? -14.940 16.728 -60.201 1.00 17.02 303 ASP C CA 1
ATOM 9010 C C . ASP C 1 262 ? -15.487 15.551 -61.016 1.00 16.88 303 ASP C C 1
ATOM 9011 O O . ASP C 1 262 ? -16.116 14.663 -60.443 1.00 16.60 303 ASP C O 1
ATOM 9016 N N . ASP C 1 263 ? -15.324 15.540 -62.341 1.00 15.17 304 ASP C N 1
ATOM 9017 C CA . ASP C 1 263 ? -14.614 16.552 -63.133 1.00 14.89 304 ASP C CA 1
ATOM 9018 C C . ASP C 1 263 ? -15.537 17.135 -64.228 1.00 18.18 304 ASP C C 1
ATOM 9019 O O . ASP C 1 263 ? -15.079 17.519 -65.301 1.00 13.27 304 ASP C O 1
ATOM 9024 N N . ARG C 1 264 ? -16.836 17.192 -63.963 1.00 13.89 305 ARG C N 1
ATOM 9025 C CA . ARG C 1 264 ? -17.775 17.719 -64.948 1.00 14.84 305 ARG C CA 1
ATOM 9026 C C . ARG C 1 264 ? -17.608 19.225 -65.083 1.00 15.08 305 ARG C C 1
ATOM 9027 O O . ARG C 1 264 ? -18.101 19.840 -66.033 1.00 14.57 305 ARG C O 1
ATOM 9035 N N . LEU C 1 265 ? -16.892 19.826 -64.137 1.00 15.03 306 LEU C N 1
ATOM 9036 C CA . LEU C 1 265 ? -16.627 21.263 -64.196 1.00 13.28 306 LEU C CA 1
ATOM 9037 C C . LEU C 1 265 ? -15.679 21.536 -65.382 1.00 14.56 306 LEU C C 1
ATOM 9038 O O . LEU C 1 265 ? -15.935 22.416 -66.205 1.00 13.01 306 LEU C O 1
ATOM 9043 N N . CYS C 1 266 ? -14.587 20.777 -65.472 1.00 13.61 307 CYS C N 1
ATOM 9044 C CA . CYS C 1 266 ? -13.645 20.956 -66.580 1.00 14.66 307 CYS C CA 1
ATOM 9045 C C . CYS C 1 266 ? -14.220 20.403 -67.882 1.00 15.09 307 CYS C C 1
ATOM 9046 O O . CYS C 1 266 ? -13.988 20.959 -68.956 1.00 12.89 307 CYS C O 1
ATOM 9049 N N . SER C 1 267 ? -14.965 19.305 -67.786 1.00 12.92 308 SER C N 1
ATOM 9050 C CA . SER C 1 267 ? -15.560 18.701 -68.975 1.00 14.01 308 SER C CA 1
ATOM 9051 C C . SER C 1 267 ? -16.517 19.686 -69.644 1.00 14.24 308 SER C C 1
ATOM 9052 O O . SER C 1 267 ? -16.482 19.872 -70.862 1.00 15.48 308 SER C O 1
ATOM 9055 N N . PHE C 1 268 ? -17.364 20.321 -68.843 1.00 13.18 309 PHE C N 1
ATOM 9056 C CA . PHE C 1 268 ? -18.324 21.289 -69.364 1.00 13.85 309 PHE C CA 1
ATOM 9057 C C . PHE C 1 268 ? -17.582 22.476 -69.977 1.00 15.11 309 PHE C C 1
ATOM 9058 O O . PHE C 1 268 ? -17.851 22.871 -71.114 1.00 15.00 309 PHE C O 1
ATOM 9066 N N . ALA C 1 269 ? -16.646 23.042 -69.221 1.00 12.72 310 ALA C N 1
ATOM 9067 C CA . ALA C 1 269 ? -15.869 24.186 -69.696 1.00 14.83 310 ALA C CA 1
ATOM 9068 C C . ALA C 1 269 ? -15.116 23.883 -70.989 1.00 15.28 310 ALA C C 1
ATOM 9069 O O . ALA C 1 269 ? -15.082 24.712 -71.905 1.00 14.78 310 ALA C O 1
ATOM 9071 N N . ALA C 1 270 ? -14.511 22.699 -71.065 1.00 13.29 311 ALA C N 1
ATOM 9072 C CA . ALA C 1 270 ? -13.759 22.308 -72.254 1.00 13.63 311 ALA C CA 1
ATOM 9073 C C . ALA C 1 270 ? -14.671 22.123 -73.470 1.00 15.36 311 ALA C C 1
ATOM 9074 O O . ALA C 1 270 ? -14.353 22.580 -74.574 1.00 14.77 311 ALA C O 1
ATOM 9076 N N . MET C 1 271 ? -15.800 21.451 -73.268 1.00 15.49 312 MET C N 1
ATOM 9077 C CA . MET C 1 271 ? -16.740 21.213 -74.361 1.00 17.66 312 MET C CA 1
ATOM 9078 C C . MET C 1 271 ? -17.344 22.507 -74.881 1.00 18.19 312 MET C C 1
ATOM 9079 O O . MET C 1 271 ? -17.494 22.683 -76.090 1.00 18.10 312 MET C O 1
ATOM 9084 N N . ILE C 1 272 ? -17.703 23.408 -73.972 1.00 17.61 313 ILE C N 1
ATOM 9085 C CA . ILE C 1 272 ? -18.279 24.680 -74.378 1.00 18.01 313 ILE C CA 1
ATOM 9086 C C . ILE C 1 272 ? -17.230 25.479 -75.141 1.00 16.96 313 ILE C C 1
ATOM 9087 O O . ILE C 1 272 ? -17.548 26.151 -76.121 1.00 18.64 313 ILE C O 1
ATOM 9092 N N . ALA C 1 273 ? -15.978 25.397 -74.702 1.00 15.80 314 ALA C N 1
ATOM 9093 C CA . ALA C 1 273 ? -14.900 26.108 -75.380 1.00 16.29 314 ALA C CA 1
ATOM 9094 C C . ALA C 1 273 ? -14.750 25.575 -76.803 1.00 16.08 314 ALA C C 1
ATOM 9095 O O . ALA C 1 273 ? -14.575 26.347 -77.748 1.00 16.37 314 ALA C O 1
ATOM 9097 N N . LEU C 1 274 ? -14.817 24.254 -76.950 1.00 15.88 315 LEU C N 1
ATOM 9098 C CA . LEU C 1 274 ? -14.695 23.613 -78.258 1.00 18.22 315 LEU C CA 1
ATOM 9099 C C . LEU C 1 274 ? -15.826 24.071 -79.178 1.00 19.33 315 LEU C C 1
ATOM 9100 O O . LEU C 1 274 ? -15.605 24.360 -80.356 1.00 18.83 315 LEU C O 1
ATOM 9105 N N . ILE C 1 275 ? -17.036 24.123 -78.629 1.00 20.31 316 ILE C N 1
ATOM 9106 C CA . ILE C 1 275 ? -18.214 24.546 -79.380 1.00 23.41 316 ILE C CA 1
ATOM 9107 C C . ILE C 1 275 ? -18.084 25.999 -79.841 1.00 23.35 316 ILE C C 1
ATOM 9108 O O . ILE C 1 275 ? -18.348 26.312 -81.004 1.00 22.36 316 ILE C O 1
ATOM 9113 N N . CYS C 1 276 ? -17.688 26.881 -78.925 1.00 22.63 317 CYS C N 1
ATOM 9114 C CA . CYS C 1 276 ? -17.519 28.296 -79.247 1.00 24.50 317 CYS C CA 1
ATOM 9115 C C . CYS C 1 276 ? -16.437 28.447 -80.300 1.00 24.45 317 CYS C C 1
ATOM 9116 O O . CYS C 1 276 ? -16.585 29.209 -81.256 1.00 25.08 317 CYS C O 1
ATOM 9119 N N . TYR C 1 277 ? -15.343 27.719 -80.106 1.00 21.61 318 TYR C N 1
ATOM 9120 C CA . TYR C 1 277 ? -14.218 27.742 -81.031 1.00 20.90 318 TYR C CA 1
ATOM 9121 C C . TYR C 1 277 ? -14.621 27.226 -82.409 1.00 21.43 318 TYR C C 1
ATOM 9122 O O . TYR C 1 277 ? -14.288 27.830 -83.432 1.00 21.44 318 TYR C O 1
ATOM 9131 N N . ALA C 1 278 ? -15.342 26.109 -82.423 1.00 19.60 319 ALA C N 1
ATOM 9132 C CA . ALA C 1 278 ? -15.785 25.479 -83.662 1.00 20.81 319 ALA C CA 1
ATOM 9133 C C . ALA C 1 278 ? -16.713 26.323 -84.529 1.00 22.67 319 ALA C C 1
ATOM 9134 O O . ALA C 1 278 ? -16.742 26.153 -85.749 1.00 22.06 319 ALA C O 1
ATOM 9136 N N . LYS C 1 279 ? -17.474 27.227 -83.922 1.00 23.20 320 LYS C N 1
ATOM 9137 C CA . LYS C 1 279 ? -18.389 28.029 -84.723 1.00 24.78 320 LYS C CA 1
ATOM 9138 C C . LYS C 1 279 ? -17.669 28.970 -85.685 1.00 27.34 320 LYS C C 1
ATOM 9139 O O . LYS C 1 279 ? -18.264 29.402 -86.665 1.00 28.00 320 LYS C O 1
ATOM 9145 N N . ASP C 1 280 ? -16.404 29.286 -85.426 1.00 28.28 321 ASP C N 1
ATOM 9146 C CA . ASP C 1 280 ? -15.667 30.154 -86.336 1.00 31.30 321 ASP C CA 1
ATOM 9147 C C . ASP C 1 280 ? -14.635 29.366 -87.131 1.00 30.74 321 ASP C C 1
ATOM 9148 O O . ASP C 1 280 ? -13.761 29.946 -87.775 1.00 30.58 321 ASP C O 1
ATOM 9153 N N . VAL C 1 281 ? -14.721 28.043 -87.061 1.00 29.23 322 VAL C N 1
ATOM 9154 C CA . VAL C 1 281 ? -13.802 27.201 -87.802 1.00 27.92 322 VAL C CA 1
ATOM 9155 C C . VAL C 1 281 ? -14.509 26.564 -88.985 1.00 27.77 322 VAL C C 1
ATOM 9156 O O . VAL C 1 281 ? -15.579 25.972 -88.844 1.00 27.87 322 VAL C O 1
ATOM 9160 N N . ASN C 1 282 ? -13.921 26.721 -90.163 1.00 27.40 323 ASN C N 1
ATOM 9161 C CA . ASN C 1 282 ? -14.445 26.095 -91.367 1.00 23.90 323 ASN C CA 1
ATOM 9162 C C . ASN C 1 282 ? -13.337 25.134 -91.739 1.00 25.32 323 ASN C C 1
ATOM 9163 O O . ASN C 1 282 ? -12.243 25.555 -92.125 1.00 24.37 323 ASN C O 1
ATOM 9168 N N . THR C 1 283 ? -13.629 23.844 -91.620 1.00 26.23 324 THR C N 1
ATOM 9169 C CA . THR C 1 283 ? -12.652 22.802 -91.894 1.00 27.24 324 THR C CA 1
ATOM 9170 C C . THR C 1 283 ? -12.021 22.846 -93.283 1.00 26.58 324 THR C C 1
ATOM 9171 O O . THR C 1 283 ? -10.921 22.328 -93.478 1.00 26.69 324 THR C O 1
ATOM 9175 N N . GLU C 1 284 ? -12.699 23.456 -94.252 1.00 26.34 325 GLU C N 1
ATOM 9176 C CA . GLU C 1 284 ? -12.130 23.543 -95.597 1.00 25.25 325 GLU C CA 1
ATOM 9177 C C . GLU C 1 284 ? -10.938 24.497 -95.625 1.00 27.47 325 GLU C C 1
ATOM 9178 O O . GLU C 1 284 ? -10.088 24.408 -96.510 1.00 28.58 325 GLU C O 1
ATOM 9184 N N . GLU C 1 285 ? -10.871 25.394 -94.643 1.00 29.08 326 GLU C N 1
ATOM 9185 C CA . GLU C 1 285 ? -9.791 26.377 -94.557 1.00 32.09 326 GLU C CA 1
ATOM 9186 C C . GLU C 1 285 ? -8.895 26.178 -93.333 1.00 30.57 326 GLU C C 1
ATOM 9187 O O . GLU C 1 285 ? -8.135 27.075 -92.967 1.00 31.15 326 GLU C O 1
ATOM 9193 N N . SER C 1 286 ? -8.980 25.015 -92.698 1.00 25.69 327 SER C N 1
ATOM 9194 C CA . SER C 1 286 ? -8.180 24.764 -91.505 1.00 22.67 327 SER C CA 1
ATOM 9195 C C . SER C 1 286 ? -7.127 23.688 -91.710 1.00 19.48 327 SER C C 1
ATOM 9196 O O . SER C 1 286 ? -7.324 22.759 -92.486 1.00 18.02 327 SER C O 1
ATOM 9199 N N . ASP C 1 287 ? -6.007 23.823 -91.007 1.00 19.53 328 ASP C N 1
ATOM 9200 C CA . ASP C 1 287 ? -4.935 22.840 -91.085 1.00 20.01 328 ASP C CA 1
ATOM 9201 C C . ASP C 1 287 ? -4.713 22.242 -89.696 1.00 19.77 328 ASP C C 1
ATOM 9202 O O . ASP C 1 287 ? -3.658 21.677 -89.407 1.00 16.62 328 ASP C O 1
ATOM 9207 N N . LEU C 1 288 ? -5.728 22.366 -88.846 1.00 18.53 329 LEU C N 1
ATOM 9208 C CA . LEU C 1 288 ? -5.645 21.859 -87.481 1.00 18.37 329 LEU C CA 1
ATOM 9209 C C . LEU C 1 288 ? -6.507 20.629 -87.224 1.00 18.59 329 LEU C C 1
ATOM 9210 O O . LEU C 1 288 ? -7.422 20.316 -87.985 1.00 17.22 329 LEU C O 1
ATOM 9215 N N . PHE C 1 289 ? -6.186 19.934 -86.136 1.00 16.54 330 PHE C N 1
ATOM 9216 C CA . PHE C 1 289 ? -6.909 18.746 -85.699 1.00 16.25 330 PHE C CA 1
ATOM 9217 C C . PHE C 1 289 ? -7.081 19.022 -84.206 1.00 16.95 330 PHE C C 1
ATOM 9218 O O . PHE C 1 289 ? -6.103 19.039 -83.454 1.00 15.71 330 PHE C O 1
ATOM 9226 N N . SER C 1 290 ? -8.318 19.280 -83.791 1.00 15.68 331 SER C N 1
ATOM 9227 C CA . SER C 1 290 ? -8.610 19.589 -82.395 1.00 15.23 331 SER C CA 1
ATOM 9228 C C . SER C 1 290 ? -9.620 18.607 -81.820 1.00 15.44 331 SER C C 1
ATOM 9229 O O . SER C 1 290 ? -10.481 18.105 -82.537 1.00 16.06 331 SER C O 1
ATOM 9232 N N . THR C 1 291 ? -9.521 18.339 -80.522 1.00 14.43 332 THR C N 1
ATOM 9233 C CA . THR C 1 291 ? -10.451 17.414 -79.893 1.00 13.91 332 THR C CA 1
ATOM 9234 C C . THR C 1 291 ? -10.570 17.577 -78.390 1.00 12.55 332 THR C C 1
ATOM 9235 O O . THR C 1 291 ? -9.634 18.006 -77.715 1.00 11.82 332 THR C O 1
ATOM 9239 N N . VAL C 1 292 ? -11.749 17.242 -77.888 1.00 14.40 333 VAL C N 1
ATOM 9240 C CA . VAL C 1 292 ? -12.013 17.223 -76.459 1.00 12.84 333 VAL C CA 1
ATOM 9241 C C . VAL C 1 292 ? -12.502 15.795 -76.284 1.00 13.62 333 VAL C C 1
ATOM 9242 O O . VAL C 1 292 ? -13.498 15.396 -76.890 1.00 13.02 333 VAL C O 1
ATOM 9246 N N . THR C 1 293 ? -11.779 15.014 -75.493 1.00 11.93 334 THR C N 1
ATOM 9247 C CA . THR C 1 293 ? -12.163 13.636 -75.251 1.00 13.09 334 THR C CA 1
ATOM 9248 C C . THR C 1 293 ? -12.512 13.505 -73.773 1.00 11.63 334 THR C C 1
ATOM 9249 O O . THR C 1 293 ? -11.738 13.912 -72.907 1.00 13.57 334 THR C O 1
ATOM 9253 N N . LEU C 1 294 ? -13.695 12.956 -73.510 1.00 12.47 335 LEU C N 1
ATOM 9254 C CA . LEU C 1 294 ? -14.222 12.785 -72.160 1.00 12.87 335 LEU C CA 1
ATOM 9255 C C . LEU C 1 294 ? -14.188 11.315 -71.770 1.00 12.19 335 LEU C C 1
ATOM 9256 O O . LEU C 1 294 ? -14.761 10.471 -72.456 1.00 11.57 335 LEU C O 1
ATOM 9261 N N . TYR C 1 295 ? -13.529 11.027 -70.651 1.00 12.08 336 TYR C N 1
ATOM 9262 C CA . TYR C 1 295 ? -13.363 9.660 -70.170 1.00 11.84 336 TYR C CA 1
ATOM 9263 C C . TYR C 1 295 ? -14.207 9.264 -68.966 1.00 10.97 336 TYR C C 1
ATOM 9264 O O . TYR C 1 295 ? -14.584 10.092 -68.140 1.00 11.46 336 TYR C O 1
ATOM 9273 N N . ASP C 1 296 ? -14.477 7.969 -68.881 1.00 10.46 337 ASP C N 1
ATOM 9274 C CA . ASP C 1 296 ? -15.234 7.389 -67.778 1.00 12.13 337 ASP C CA 1
ATOM 9275 C C . ASP C 1 296 ? -14.169 6.776 -66.865 1.00 11.05 337 ASP C C 1
ATOM 9276 O O . ASP C 1 296 ? -12.984 6.765 -67.203 1.00 12.26 337 ASP C O 1
ATOM 9281 N N . ASN C 1 297 ? -14.590 6.315 -65.693 1.00 11.56 338 ASN C N 1
ATOM 9282 C CA . ASN C 1 297 ? -13.715 5.620 -64.753 1.00 11.28 338 ASN C CA 1
ATOM 9283 C C . ASN C 1 297 ? -12.384 6.199 -64.285 1.00 10.67 338 ASN C C 1
ATOM 9284 O O . ASN C 1 297 ? -11.493 5.438 -63.902 1.00 11.79 338 ASN C O 1
ATOM 9289 N N . GLU C 1 298 ? -12.221 7.515 -64.298 1.00 9.55 339 GLU C N 1
ATOM 9290 C CA . GLU C 1 298 ? -10.968 8.084 -63.800 1.00 10.32 339 GLU C CA 1
ATOM 9291 C C . GLU C 1 298 ? -10.920 7.868 -62.285 1.00 12.28 339 GLU C C 1
ATOM 9292 O O . GLU C 1 298 ? -9.851 7.639 -61.707 1.00 10.50 339 GLU C O 1
ATOM 9298 N N . GLU C 1 299 ? -12.087 7.926 -61.651 1.00 11.16 340 GLU C N 1
ATOM 9299 C CA . GLU C 1 299 ? -12.172 7.775 -60.200 1.00 13.94 340 GLU C CA 1
ATOM 9300 C C . GLU C 1 299 ? -11.875 6.364 -59.705 1.00 13.92 340 GLU C C 1
ATOM 9301 O O . GLU C 1 299 ? -11.772 6.146 -58.495 1.00 13.16 340 GLU C O 1
ATOM 9307 N N . ILE C 1 300 ? -11.741 5.409 -60.625 1.00 12.92 341 ILE C N 1
ATOM 9308 C CA . ILE C 1 300 ? -11.413 4.047 -60.227 1.00 13.63 341 ILE C CA 1
ATOM 9309 C C . ILE C 1 300 ? -10.127 3.524 -60.870 1.00 14.17 341 ILE C C 1
ATOM 9310 O O . ILE C 1 300 ? -9.911 2.315 -60.945 1.00 14.12 341 ILE C O 1
ATOM 9315 N N . GLY C 1 301 ? -9.271 4.427 -61.343 1.00 12.67 342 GLY C N 1
ATOM 9316 C CA . GLY C 1 301 ? -8.004 3.981 -61.904 1.00 14.46 342 GLY C CA 1
ATOM 9317 C C . GLY C 1 301 ? -7.785 4.095 -63.398 1.00 13.53 342 GLY C C 1
ATOM 9318 O O . GLY C 1 301 ? -6.653 3.947 -63.860 1.00 12.88 342 GLY C O 1
ATOM 9319 N N . SER C 1 302 ? -8.859 4.331 -64.145 1.00 12.65 343 SER C N 1
ATOM 9320 C CA . SER C 1 302 ? -8.794 4.492 -65.597 1.00 12.47 343 SER C CA 1
ATOM 9321 C C . SER C 1 302 ? -8.450 3.245 -66.406 1.00 12.86 343 SER C C 1
ATOM 9322 O O . SER C 1 302 ? -8.358 3.320 -67.635 1.00 11.24 343 SER C O 1
ATOM 9325 N N . LEU C 1 303 ? -8.266 2.107 -65.741 1.00 10.30 344 LEU C N 1
ATOM 9326 C CA . LEU C 1 303 ? -7.935 0.881 -66.460 1.00 11.02 344 LEU C CA 1
ATOM 9327 C C . LEU C 1 303 ? -9.186 0.103 -66.870 1.00 11.43 344 LEU C C 1
ATOM 9328 O O . LEU C 1 303 ? -9.490 -0.968 -66.327 1.00 10.28 344 LEU C O 1
ATOM 9333 N N . THR C 1 304 ? -9.922 0.672 -67.820 1.00 12.17 345 THR C N 1
ATOM 9334 C CA . THR C 1 304 ? -11.127 0.053 -68.367 1.00 11.03 345 THR C CA 1
ATOM 9335 C C . THR C 1 304 ? -11.150 0.492 -69.826 1.00 11.85 345 THR C C 1
ATOM 9336 O O . THR C 1 304 ? -10.418 1.405 -70.202 1.00 12.31 345 THR C O 1
ATOM 9340 N N . ARG C 1 305 ? -11.978 -0.132 -70.653 1.00 12.03 346 ARG C N 1
ATOM 9341 C CA . ARG C 1 305 ? -11.993 0.258 -72.057 1.00 13.63 346 ARG C CA 1
ATOM 9342 C C . ARG C 1 305 ? -12.559 1.660 -72.277 1.00 13.84 346 ARG C C 1
ATOM 9343 O O . ARG C 1 305 ? -12.258 2.300 -73.285 1.00 13.03 346 ARG C O 1
ATOM 9351 N N . GLN C 1 306 ? -13.363 2.147 -71.332 1.00 13.00 347 GLN C N 1
ATOM 9352 C CA . GLN C 1 306 ? -13.946 3.476 -71.465 1.00 13.01 347 GLN C CA 1
ATOM 9353 C C . GLN C 1 306 ? -13.175 4.534 -70.670 1.00 12.58 347 GLN C C 1
ATOM 9354 O O . GLN C 1 306 ? -13.569 5.700 -70.626 1.00 11.78 347 GLN C O 1
ATOM 9360 N N . GLY C 1 307 ? -12.078 4.118 -70.045 1.00 11.68 348 GLY C N 1
ATOM 9361 C CA . GLY C 1 307 ? -11.256 5.040 -69.284 1.00 11.84 348 GLY C CA 1
ATOM 9362 C C . GLY C 1 307 ? -10.095 5.512 -70.141 1.00 12.00 348 GLY C C 1
ATOM 9363 O O . GLY C 1 307 ? -9.910 5.021 -71.258 1.00 13.45 348 GLY C O 1
ATOM 9364 N N . ALA C 1 308 ? -9.307 6.452 -69.629 1.00 12.86 349 ALA C N 1
ATOM 9365 C CA . ALA C 1 308 ? -8.173 6.990 -70.378 1.00 11.77 349 ALA C CA 1
ATOM 9366 C C . ALA C 1 308 ? -7.237 5.916 -70.926 1.00 12.09 349 ALA C C 1
ATOM 9367 O O . ALA C 1 308 ? -6.702 6.059 -72.025 1.00 12.04 349 ALA C O 1
ATOM 9369 N N . LYS C 1 309 ? -7.037 4.839 -70.172 1.00 11.11 350 LYS C N 1
ATOM 9370 C CA . LYS C 1 309 ? -6.143 3.777 -70.620 1.00 11.56 350 LYS C CA 1
ATOM 9371 C C . LYS C 1 309 ? -6.746 2.937 -71.744 1.00 12.25 350 LYS C C 1
ATOM 9372 O O . LYS C 1 309 ? -6.042 2.142 -72.371 1.00 12.47 350 LYS C O 1
ATOM 9378 N N . GLY C 1 310 ? -8.038 3.137 -72.004 1.00 12.73 351 GLY C N 1
ATOM 9379 C CA . GLY C 1 310 ? -8.732 2.414 -73.060 1.00 11.38 351 GLY C CA 1
ATOM 9380 C C . GLY C 1 310 ? -8.392 2.941 -74.447 1.00 14.65 351 GLY C C 1
ATOM 9381 O O . GLY C 1 310 ? -8.764 2.343 -75.457 1.00 13.62 351 GLY C O 1
ATOM 9382 N N . GLY C 1 311 ? -7.708 4.083 -74.487 1.00 14.09 352 GLY C N 1
ATOM 9383 C CA . GLY C 1 311 ? -7.265 4.672 -75.741 1.00 14.01 352 GLY C CA 1
ATOM 9384 C C . GLY C 1 311 ? -8.226 5.218 -76.787 1.00 14.77 352 GLY C C 1
ATOM 9385 O O . GLY C 1 311 ? -7.901 5.177 -77.973 1.00 15.57 352 GLY C O 1
ATOM 9386 N N . LEU C 1 312 ? -9.382 5.747 -76.396 1.00 14.15 353 LEU C N 1
ATOM 9387 C CA . LEU C 1 312 ? -10.301 6.291 -77.400 1.00 14.03 353 LEU C CA 1
ATOM 9388 C C . LEU C 1 312 ? -9.655 7.454 -78.165 1.00 15.13 353 LEU C C 1
ATOM 9389 O O . LEU C 1 312 ? -9.869 7.611 -79.370 1.00 15.28 353 LEU C O 1
ATOM 9394 N N . LEU C 1 313 ? -8.862 8.266 -77.470 1.00 14.21 354 LEU C N 1
ATOM 9395 C CA . LEU C 1 313 ? -8.197 9.398 -78.114 1.00 14.81 354 LEU C CA 1
ATOM 9396 C C . LEU C 1 313 ? -7.276 8.921 -79.233 1.00 15.60 354 LEU C C 1
ATOM 9397 O O . LEU C 1 313 ? -7.334 9.418 -80.361 1.00 15.85 354 LEU C O 1
ATOM 9402 N N . GLU C 1 314 ? -6.420 7.958 -78.910 1.00 15.48 355 GLU C N 1
ATOM 9403 C CA . GLU C 1 314 ? -5.487 7.412 -79.882 1.00 15.93 355 GLU C CA 1
ATOM 9404 C C . GLU C 1 314 ? -6.250 6.795 -81.051 1.00 16.70 355 GLU C C 1
ATOM 9405 O O . GLU C 1 314 ? -5.849 6.928 -82.208 1.00 15.42 355 GLU C O 1
ATOM 9411 N N . SER C 1 315 ? -7.353 6.124 -80.738 1.00 15.92 356 SER C N 1
ATOM 9412 C CA . SER C 1 315 ? -8.182 5.487 -81.753 1.00 17.85 356 SER C CA 1
ATOM 9413 C C . SER C 1 315 ? -8.740 6.525 -82.723 1.00 17.17 356 SER C C 1
ATOM 9414 O O . SER C 1 315 ? -8.652 6.361 -83.941 1.00 16.98 356 SER C O 1
ATOM 9417 N N . VAL C 1 316 ? -9.309 7.594 -82.176 1.00 15.94 357 VAL C N 1
ATOM 9418 C CA . VAL C 1 316 ? -9.877 8.662 -82.988 1.00 16.17 357 VAL C CA 1
ATOM 9419 C C . VAL C 1 316 ? -8.840 9.253 -83.938 1.00 17.09 357 VAL C C 1
ATOM 9420 O O . VAL C 1 316 ? -9.108 9.437 -85.127 1.00 16.43 357 VAL C O 1
ATOM 9424 N N . VAL C 1 317 ? -7.654 9.547 -83.417 1.00 14.87 358 VAL C N 1
ATOM 9425 C CA . VAL C 1 317 ? -6.602 10.123 -84.243 1.00 16.94 358 VAL C CA 1
ATOM 9426 C C . VAL C 1 317 ? -6.139 9.164 -85.337 1.00 17.44 358 VAL C C 1
ATOM 9427 O O . VAL C 1 317 ? -5.947 9.576 -86.484 1.00 17.19 358 VAL C O 1
ATOM 9431 N N . GLU C 1 318 ? -5.968 7.889 -85.000 1.00 15.97 359 GLU C N 1
ATOM 9432 C CA . GLU C 1 318 ? -5.532 6.925 -86.005 1.00 16.98 359 GLU C CA 1
ATOM 9433 C C . GLU C 1 318 ? -6.607 6.683 -87.065 1.00 17.20 359 GLU C C 1
ATOM 9434 O O . GLU C 1 318 ? -6.324 6.742 -88.265 1.00 17.92 359 GLU C O 1
ATOM 9440 N N . ARG C 1 319 ? -7.835 6.418 -86.628 1.00 16.49 360 ARG C N 1
ATOM 9441 C CA . ARG C 1 319 ? -8.938 6.167 -87.561 1.00 17.07 360 ARG C CA 1
ATOM 9442 C C . ARG C 1 319 ? -9.191 7.359 -88.483 1.00 18.15 360 ARG C C 1
ATOM 9443 O O . ARG C 1 319 ? -9.372 7.196 -89.692 1.00 18.47 360 ARG C O 1
ATOM 9451 N N . SER C 1 320 ? -9.210 8.555 -87.904 1.00 16.88 361 SER C N 1
ATOM 9452 C CA . SER C 1 320 ? -9.448 9.782 -88.663 1.00 19.14 361 SER C CA 1
ATOM 9453 C C . SER C 1 320 ? -8.365 10.056 -89.701 1.00 19.75 361 SER C C 1
ATOM 9454 O O . SER C 1 320 ? -8.663 10.335 -90.866 1.00 21.07 361 SER C O 1
ATOM 9457 N N . SER C 1 321 ? -7.107 9.988 -89.277 1.00 19.04 362 SER C N 1
ATOM 9458 C CA . SER C 1 321 ? -5.995 10.242 -90.184 1.00 20.32 362 SER C CA 1
ATOM 9459 C C . SER C 1 321 ? -5.940 9.199 -91.295 1.00 20.97 362 SER C C 1
ATOM 9460 O O . SER C 1 321 ? -5.563 9.511 -92.426 1.00 20.74 362 SER C O 1
ATOM 9463 N N . SER C 1 322 ? -6.323 7.965 -90.982 1.00 19.93 363 SER C N 1
ATOM 9464 C CA . SER C 1 322 ? -6.315 6.904 -91.983 1.00 21.75 363 SER C CA 1
ATOM 9465 C C . SER C 1 322 ? -7.440 7.096 -92.993 1.00 22.75 363 SER C C 1
ATOM 9466 O O . SER C 1 322 ? -7.279 6.800 -94.174 1.00 23.28 363 SER C O 1
ATOM 9469 N N . ALA C 1 323 ? -8.575 7.602 -92.525 1.00 21.34 364 ALA C N 1
ATOM 9470 C CA . ALA C 1 323 ? -9.728 7.800 -93.392 1.00 22.87 364 ALA C CA 1
ATOM 9471 C C . ALA C 1 323 ? -9.703 9.041 -94.285 1.00 23.38 364 ALA C C 1
ATOM 9472 O O . ALA C 1 323 ? -10.106 8.973 -95.446 1.00 24.26 364 ALA C O 1
ATOM 9474 N N . PHE C 1 324 ? -9.220 10.165 -93.765 1.00 23.40 365 PHE C N 1
ATOM 9475 C CA . PHE C 1 324 ? -9.238 11.404 -94.537 1.00 24.69 365 PHE C CA 1
ATOM 9476 C C . PHE C 1 324 ? -8.202 11.592 -95.655 1.00 25.71 365 PHE C C 1
ATOM 9477 O O . PHE C 1 324 ? -8.290 12.547 -96.425 1.00 25.43 365 PHE C O 1
ATOM 9485 N N . THR C 1 325 ? -7.245 10.677 -95.768 1.00 26.88 366 THR C N 1
ATOM 9486 C CA . THR C 1 325 ? -6.242 10.779 -96.824 1.00 28.42 366 THR C CA 1
ATOM 9487 C C . THR C 1 325 ? -5.738 9.407 -97.260 1.00 29.16 366 THR C C 1
ATOM 9488 O O . THR C 1 325 ? -5.676 8.479 -96.458 1.00 29.19 366 THR C O 1
ATOM 9492 N N . LYS C 1 326 ? -5.381 9.279 -98.536 1.00 28.86 367 LYS C N 1
ATOM 9493 C CA . LYS C 1 326 ? -4.876 8.012 -99.054 1.00 27.28 367 LYS C CA 1
ATOM 9494 C C . LYS C 1 326 ? -3.395 7.841 -98.740 1.00 30.34 367 LYS C C 1
ATOM 9495 O O . LYS C 1 326 ? -2.867 6.731 -98.773 1.00 32.63 367 LYS C O 1
ATOM 9501 N N . LYS C 1 327 ? -2.729 8.947 -98.437 1.00 32.26 368 LYS C N 1
ATOM 9502 C CA . LYS C 1 327 ? -1.312 8.910 -98.113 1.00 33.55 368 LYS C CA 1
ATOM 9503 C C . LYS C 1 327 ? -1.119 8.424 -96.680 1.00 34.22 368 LYS C C 1
ATOM 9504 O O . LYS C 1 327 ? -1.978 8.629 -95.822 1.00 33.33 368 LYS C O 1
ATOM 9506 N N . PRO C 1 328 ? 0.012 7.760 -96.406 1.00 34.70 369 PRO C N 1
ATOM 9507 C CA . PRO C 1 328 ? 0.273 7.264 -95.054 1.00 33.62 369 PRO C CA 1
ATOM 9508 C C . PRO C 1 328 ? 0.463 8.436 -94.103 1.00 31.10 369 PRO C C 1
ATOM 9509 O O . PRO C 1 328 ? 0.956 9.494 -94.502 1.00 30.93 369 PRO C O 1
ATOM 9513 N N . VAL C 1 329 ? 0.056 8.257 -92.852 1.00 27.88 370 VAL C N 1
ATOM 9514 C CA . VAL C 1 329 ? 0.225 9.302 -91.846 1.00 24.67 370 VAL C CA 1
ATOM 9515 C C . VAL C 1 329 ? 1.083 8.729 -90.724 1.00 23.02 370 VAL C C 1
ATOM 9516 O O . VAL C 1 329 ? 0.766 7.687 -90.154 1.00 23.90 370 VAL C O 1
ATOM 9520 N N . ASP C 1 330 ? 2.177 9.420 -90.428 1.00 21.59 371 ASP C N 1
ATOM 9521 C CA . ASP C 1 330 ? 3.128 9.015 -89.395 1.00 19.91 371 ASP C CA 1
ATOM 9522 C C . ASP C 1 330 ? 2.581 9.464 -88.044 1.00 18.58 371 ASP C C 1
ATOM 9523 O O . ASP C 1 330 ? 2.711 10.633 -87.688 1.00 18.28 371 ASP C O 1
ATOM 9528 N N . LEU C 1 331 ? 1.965 8.546 -87.301 1.00 18.45 372 LEU C N 1
ATOM 9529 C CA . LEU C 1 331 ? 1.382 8.875 -85.995 1.00 17.24 372 LEU C CA 1
ATOM 9530 C C . LEU C 1 331 ? 2.424 9.298 -84.963 1.00 16.24 372 LEU C C 1
ATOM 9531 O O . LEU C 1 331 ? 2.120 10.061 -84.039 1.00 16.87 372 LEU C O 1
ATOM 9536 N N . HIS C 1 332 ? 3.649 8.806 -85.110 1.00 15.54 373 HIS C N 1
ATOM 9537 C CA . HIS C 1 332 ? 4.714 9.176 -84.182 1.00 16.87 373 HIS C CA 1
ATOM 9538 C C . HIS C 1 332 ? 5.041 10.650 -84.373 1.00 16.65 373 HIS C C 1
ATOM 9539 O O . HIS C 1 332 ? 5.313 11.361 -83.410 1.00 16.16 373 HIS C O 1
ATOM 9546 N N . THR C 1 333 ? 5.010 11.113 -85.620 1.00 15.67 374 THR C N 1
ATOM 9547 C CA . THR C 1 333 ? 5.275 12.518 -85.892 1.00 15.44 374 THR C CA 1
ATOM 9548 C C . THR C 1 333 ? 4.075 13.331 -85.412 1.00 14.25 374 THR C C 1
ATOM 9549 O O . THR C 1 333 ? 4.226 14.436 -84.897 1.00 13.57 374 THR C O 1
ATOM 9553 N N . VAL C 1 334 ? 2.879 12.773 -85.580 1.00 14.13 375 VAL C N 1
ATOM 9554 C CA . VAL C 1 334 ? 1.670 13.455 -85.136 1.00 13.72 375 VAL C CA 1
ATOM 9555 C C . VAL C 1 334 ? 1.763 13.772 -83.641 1.00 13.54 375 VAL C C 1
ATOM 9556 O O . VAL C 1 334 ? 1.669 14.925 -83.229 1.00 13.63 375 VAL C O 1
ATOM 9560 N N . TRP C 1 335 ? 1.959 12.742 -82.828 1.00 13.87 376 TRP C N 1
ATOM 9561 C CA . TRP C 1 335 ? 2.019 12.947 -81.388 1.00 14.38 376 TRP C CA 1
ATOM 9562 C C . TRP C 1 335 ? 3.212 13.769 -80.918 1.00 14.67 376 TRP C C 1
ATOM 9563 O O . TRP C 1 335 ? 3.109 14.504 -79.933 1.00 13.61 376 TRP C O 1
ATOM 9574 N N . ALA C 1 336 ? 4.335 13.678 -81.626 1.00 14.30 377 ALA C N 1
ATOM 9575 C CA . ALA C 1 336 ? 5.509 14.451 -81.233 1.00 15.40 377 ALA C CA 1
ATOM 9576 C C . ALA C 1 336 ? 5.232 15.949 -81.371 1.00 16.73 377 ALA C C 1
ATOM 9577 O O . ALA C 1 336 ? 5.867 16.769 -80.711 1.00 16.53 377 ALA C O 1
ATOM 9579 N N . ASN C 1 337 ? 4.269 16.297 -82.218 1.00 15.30 378 ASN C N 1
ATOM 9580 C CA . ASN C 1 337 ? 3.913 17.697 -82.450 1.00 15.86 378 ASN C CA 1
ATOM 9581 C C . ASN C 1 337 ? 2.611 18.111 -81.759 1.00 15.52 378 ASN C C 1
ATOM 9582 O O . ASN C 1 337 ? 2.091 19.197 -82.007 1.00 14.14 378 ASN C O 1
ATOM 9587 N N . SER C 1 338 ? 2.100 17.256 -80.878 1.00 14.27 379 SER C N 1
ATOM 9588 C CA . SER C 1 338 ? 0.839 17.537 -80.197 1.00 13.65 379 SER C CA 1
ATOM 9589 C C . SER C 1 338 ? 0.980 18.066 -78.779 1.00 12.75 379 SER C C 1
ATOM 9590 O O . SER C 1 338 ? 2.033 17.954 -78.154 1.00 13.09 379 SER C O 1
ATOM 9593 N N . ILE C 1 339 ? -0.104 18.654 -78.288 1.00 14.35 380 ILE C N 1
ATOM 9594 C CA . ILE C 1 339 ? -0.168 19.165 -76.926 1.00 12.75 380 ILE C CA 1
ATOM 9595 C C . ILE C 1 339 ? -1.476 18.663 -76.339 1.00 14.75 380 ILE C C 1
ATOM 9596 O O . ILE C 1 339 ? -2.552 18.880 -76.905 1.00 14.43 380 ILE C O 1
ATOM 9601 N N . ILE C 1 340 ? -1.381 17.975 -75.209 1.00 13.01 381 ILE C N 1
ATOM 9602 C CA . ILE C 1 340 ? -2.564 17.451 -74.550 1.00 12.87 381 ILE C CA 1
ATOM 9603 C C . ILE C 1 340 ? -2.759 18.172 -73.232 1.00 13.84 381 ILE C C 1
ATOM 9604 O O . ILE C 1 340 ? -1.846 18.219 -72.405 1.00 13.18 381 ILE C O 1
ATOM 9609 N N . LEU C 1 341 ? -3.934 18.763 -73.049 1.00 12.40 382 LEU C N 1
ATOM 9610 C CA . LEU C 1 341 ? -4.235 19.403 -71.784 1.00 13.55 382 LEU C CA 1
ATOM 9611 C C . LEU C 1 341 ? -5.062 18.372 -71.034 1.00 14.14 382 LEU C C 1
ATOM 9612 O O . LEU C 1 341 ? -6.139 17.993 -71.486 1.00 15.26 382 LEU C O 1
ATOM 9617 N N . SER C 1 342 ? -4.529 17.884 -69.921 1.00 13.97 383 SER C N 1
ATOM 9618 C CA . SER C 1 342 ? -5.241 16.928 -69.082 1.00 13.36 383 SER C CA 1
ATOM 9619 C C . SER C 1 342 ? -5.960 17.845 -68.104 1.00 13.24 383 SER C C 1
ATOM 9620 O O . SER C 1 342 ? -5.358 18.338 -67.151 1.00 11.63 383 SER C O 1
ATOM 9623 N N . ALA C 1 343 ? -7.239 18.095 -68.358 1.00 13.25 384 ALA C N 1
ATOM 9624 C CA . ALA C 1 343 ? -8.003 19.009 -67.523 1.00 12.26 384 ALA C CA 1
ATOM 9625 C C . ALA C 1 343 ? -8.822 18.310 -66.451 1.00 13.55 384 ALA C C 1
ATOM 9626 O O . ALA C 1 343 ? -9.864 17.715 -66.727 1.00 12.86 384 ALA C O 1
ATOM 9628 N N . ASP C 1 344 ? -8.322 18.382 -65.224 1.00 12.86 385 ASP C N 1
ATOM 9629 C CA . ASP C 1 344 ? -8.989 17.785 -64.079 1.00 12.74 385 ASP C CA 1
ATOM 9630 C C . ASP C 1 344 ? -8.948 18.821 -62.966 1.00 12.32 385 ASP C C 1
ATOM 9631 O O . ASP C 1 344 ? -7.935 19.499 -62.765 1.00 13.67 385 ASP C O 1
ATOM 9636 N N . VAL C 1 345 ? -10.052 18.961 -62.248 1.00 11.96 386 VAL C N 1
ATOM 9637 C CA . VAL C 1 345 ? -10.111 19.935 -61.172 1.00 12.19 386 VAL C CA 1
ATOM 9638 C C . VAL C 1 345 ? -9.018 19.691 -60.138 1.00 14.21 386 VAL C C 1
ATOM 9639 O O . VAL C 1 345 ? -8.648 18.545 -59.862 1.00 13.51 386 VAL C O 1
ATOM 9643 N N . ASN C 1 346 ? -8.469 20.774 -59.602 1.00 11.44 387 ASN C N 1
ATOM 9644 C CA . ASN C 1 346 ? -7.465 20.656 -58.558 1.00 13.81 387 ASN C CA 1
ATOM 9645 C C . ASN C 1 346 ? -8.003 21.370 -57.325 1.00 13.49 387 ASN C C 1
ATOM 9646 O O . ASN C 1 346 ? -9.167 21.785 -57.300 1.00 11.25 387 ASN C O 1
ATOM 9651 N N . HIS C 1 347 ? -7.159 21.534 -56.316 1.00 13.11 388 HIS C N 1
ATOM 9652 C CA . HIS C 1 347 ? -7.593 22.097 -55.043 1.00 13.11 388 HIS C CA 1
ATOM 9653 C C . HIS C 1 347 ? -7.484 23.580 -54.743 1.00 12.61 388 HIS C C 1
ATOM 9654 O O . HIS C 1 347 ? -6.394 24.138 -54.709 1.00 12.29 388 HIS C O 1
ATOM 9661 N N . LEU C 1 348 ? -8.630 24.206 -54.493 1.00 12.10 389 LEU C N 1
ATOM 9662 C CA . LEU C 1 348 ? -8.653 25.609 -54.100 1.00 11.64 389 LEU C CA 1
ATOM 9663 C C . LEU C 1 348 ? -8.131 25.672 -52.667 1.00 12.84 389 LEU C C 1
ATOM 9664 O O . LEU C 1 348 ? -8.348 24.752 -51.880 1.00 12.35 389 LEU C O 1
ATOM 9669 N N . TYR C 1 349 ? -7.444 26.753 -52.327 1.00 13.46 390 TYR C N 1
ATOM 9670 C CA . TYR C 1 349 ? -6.945 26.924 -50.969 1.00 14.08 390 TYR C CA 1
ATOM 9671 C C . TYR C 1 349 ? -8.150 26.900 -50.026 1.00 13.22 390 TYR C C 1
ATOM 9672 O O . TYR C 1 349 ? -9.152 27.564 -50.286 1.00 13.42 390 TYR C O 1
ATOM 9681 N N . ASN C 1 350 ? -8.062 26.116 -48.954 1.00 12.28 391 ASN C N 1
ATOM 9682 C CA . ASN C 1 350 ? -9.134 26.042 -47.953 1.00 13.72 391 ASN C CA 1
ATOM 9683 C C . ASN C 1 350 ? -8.534 26.755 -46.741 1.00 13.39 391 ASN C C 1
ATOM 9684 O O . ASN C 1 350 ? -7.631 26.233 -46.084 1.00 14.44 391 ASN C O 1
ATOM 9689 N N . PRO C 1 351 ? -9.030 27.962 -46.432 1.00 14.49 392 PRO C N 1
ATOM 9690 C CA . PRO C 1 351 ? -8.528 28.756 -45.307 1.00 13.70 392 PRO C CA 1
ATOM 9691 C C . PRO C 1 351 ? -8.550 28.109 -43.930 1.00 14.00 392 PRO C C 1
ATOM 9692 O O . PRO C 1 351 ? -7.842 28.558 -43.028 1.00 13.80 392 PRO C O 1
ATOM 9696 N N . ASN C 1 352 ? -9.352 27.063 -43.759 1.00 13.14 393 ASN C N 1
ATOM 9697 C CA . ASN C 1 352 ? -9.442 26.406 -42.462 1.00 13.22 393 ASN C CA 1
ATOM 9698 C C . ASN C 1 352 ? -8.412 25.296 -42.276 1.00 14.07 393 ASN C C 1
ATOM 9699 O O . ASN C 1 352 ? -8.298 24.720 -41.190 1.00 13.51 393 ASN C O 1
ATOM 9704 N N . PHE C 1 353 ? -7.662 25.001 -43.337 1.00 13.62 394 PHE C N 1
ATOM 9705 C CA . PHE C 1 353 ? -6.620 23.973 -43.287 1.00 14.77 394 PHE C CA 1
ATOM 9706 C C . PHE C 1 353 ? -5.362 24.513 -43.968 1.00 14.73 394 PHE C C 1
ATOM 9707 O O . PHE C 1 353 ? -4.837 23.904 -44.902 1.00 14.88 394 PHE C O 1
ATOM 9715 N N . PRO C 1 354 ? -4.855 25.663 -43.500 1.00 15.15 395 PRO C N 1
ATOM 9716 C CA . PRO C 1 354 ? -3.657 26.246 -44.108 1.00 16.36 395 PRO C CA 1
ATOM 9717 C C . PRO C 1 354 ? -2.435 25.336 -44.089 1.00 16.86 395 PRO C C 1
ATOM 9718 O O . PRO C 1 354 ? -1.574 25.427 -44.963 1.00 16.85 395 PRO C O 1
ATOM 9722 N N . GLU C 1 355 ? -2.379 24.450 -43.101 1.00 16.22 396 GLU C N 1
ATOM 9723 C CA . GLU C 1 355 ? -1.250 23.545 -42.940 1.00 18.22 396 GLU C CA 1
ATOM 9724 C C . GLU C 1 355 ? -1.061 22.497 -44.038 1.00 17.74 396 GLU C C 1
ATOM 9725 O O . GLU C 1 355 ? 0.000 21.874 -44.114 1.00 18.37 396 GLU C O 1
ATOM 9731 N N . VAL C 1 356 ? -2.065 22.290 -44.886 1.00 15.72 397 VAL C N 1
ATOM 9732 C CA . VAL C 1 356 ? -1.924 21.300 -45.950 1.00 17.53 397 VAL C CA 1
ATOM 9733 C C . VAL C 1 356 ? -1.665 21.934 -47.313 1.00 17.55 397 VAL C C 1
ATOM 9734 O O . VAL C 1 356 ? -1.469 21.230 -48.304 1.00 18.23 397 VAL C O 1
ATOM 9738 N N . TYR C 1 357 ? -1.667 23.263 -47.369 1.00 16.02 398 TYR C N 1
ATOM 9739 C CA . TYR C 1 357 ? -1.418 23.946 -48.629 1.00 16.36 398 TYR C CA 1
ATOM 9740 C C . TYR C 1 357 ? -0.020 24.545 -48.694 1.00 16.17 398 TYR C C 1
ATOM 9741 O O . TYR C 1 357 ? 0.462 25.143 -47.731 1.00 16.57 398 TYR C O 1
ATOM 9750 N N . LEU C 1 358 ? 0.624 24.367 -49.844 1.00 15.38 399 LEU C N 1
ATOM 9751 C CA . LEU C 1 358 ? 1.981 24.855 -50.062 1.00 13.50 399 LEU C CA 1
ATOM 9752 C C . LEU C 1 358 ? 2.014 26.337 -50.420 1.00 14.44 399 LEU C C 1
ATOM 9753 O O . LEU C 1 358 ? 1.445 26.756 -51.429 1.00 14.05 399 LEU C O 1
ATOM 9758 N N . LYS C 1 359 ? 2.686 27.127 -49.588 1.00 13.30 400 LYS C N 1
ATOM 9759 C CA . LYS C 1 359 ? 2.797 28.561 -49.824 1.00 14.95 400 LYS C CA 1
ATOM 9760 C C . LYS C 1 359 ? 3.307 28.823 -51.239 1.00 15.29 400 LYS C C 1
ATOM 9761 O O . LYS C 1 359 ? 4.242 28.166 -51.707 1.00 15.38 400 LYS C O 1
ATOM 9767 N N . ASN C 1 360 ? 2.674 29.783 -51.909 1.00 14.79 401 ASN C N 1
ATOM 9768 C CA . ASN C 1 360 ? 3.008 30.169 -53.278 1.00 15.49 401 ASN C CA 1
ATOM 9769 C C . ASN C 1 360 ? 2.602 29.130 -54.315 1.00 15.20 401 ASN C C 1
ATOM 9770 O O . ASN C 1 360 ? 2.835 29.321 -55.506 1.00 15.64 401 ASN C O 1
ATOM 9775 N N . HIS C 1 361 ? 2.002 28.030 -53.868 1.00 13.40 402 HIS C N 1
ATOM 9776 C CA . HIS C 1 361 ? 1.563 26.993 -54.794 1.00 13.16 402 HIS C CA 1
ATOM 9777 C C . HIS C 1 361 ? 0.114 26.558 -54.577 1.00 14.38 402 HIS C C 1
ATOM 9778 O O . HIS C 1 361 ? -0.183 25.366 -54.549 1.00 11.89 402 HIS C O 1
ATOM 9785 N N . PHE C 1 362 ? -0.781 27.523 -54.389 1.00 13.93 403 PHE C N 1
ATOM 9786 C CA . PHE C 1 362 ? -2.196 27.202 -54.255 1.00 12.23 403 PHE C CA 1
ATOM 9787 C C . PHE C 1 362 ? -3.019 28.264 -54.971 1.00 13.12 403 PHE C C 1
ATOM 9788 O O . PHE C 1 362 ? -2.614 29.425 -55.059 1.00 14.95 403 PHE C O 1
ATOM 9796 N N . PRO C 1 363 ? -4.175 27.870 -55.520 1.00 12.72 404 PRO C N 1
ATOM 9797 C CA . PRO C 1 363 ? -5.047 28.803 -56.233 1.00 11.68 404 PRO C CA 1
ATOM 9798 C C . PRO C 1 363 ? -6.163 29.354 -55.349 1.00 12.27 404 PRO C C 1
ATOM 9799 O O . PRO C 1 363 ? -6.453 28.814 -54.280 1.00 11.73 404 PRO C O 1
ATOM 9803 N N . VAL C 1 364 ? -6.777 30.435 -55.809 1.00 12.00 405 VAL C N 1
ATOM 9804 C CA . VAL C 1 364 ? -7.891 31.052 -55.107 1.00 12.33 405 VAL C CA 1
ATOM 9805 C C . VAL C 1 364 ? -9.021 31.179 -56.130 1.00 12.54 405 VAL C C 1
ATOM 9806 O O . VAL C 1 364 ? -8.803 31.006 -57.332 1.00 11.81 405 VAL C O 1
ATOM 9810 N N . PRO C 1 365 ? -10.242 31.485 -55.672 1.00 12.16 406 PRO C N 1
ATOM 9811 C CA . PRO C 1 365 ? -11.390 31.611 -56.579 1.00 12.15 406 PRO C CA 1
ATOM 9812 C C . PRO C 1 365 ? -11.400 32.800 -57.534 1.00 13.52 406 PRO C C 1
ATOM 9813 O O . PRO C 1 365 ? -10.813 33.843 -57.257 1.00 13.27 406 PRO C O 1
ATOM 9817 N N . ASN C 1 366 ? -12.077 32.609 -58.663 1.00 13.08 407 ASN C N 1
ATOM 9818 C CA . ASN C 1 366 ? -12.287 33.645 -59.670 1.00 14.88 407 ASN C CA 1
ATOM 9819 C C . ASN C 1 366 ? -11.079 34.354 -60.266 1.00 15.27 407 ASN C C 1
ATOM 9820 O O . ASN C 1 366 ? -11.153 35.541 -60.597 1.00 14.30 407 ASN C O 1
ATOM 9825 N N . VAL C 1 367 ? -9.979 33.630 -60.428 1.00 13.25 408 VAL C N 1
ATOM 9826 C CA . VAL C 1 367 ? -8.771 34.216 -60.999 1.00 14.71 408 VAL C CA 1
ATOM 9827 C C . VAL C 1 367 ? -8.478 33.605 -62.364 1.00 15.50 408 VAL C C 1
ATOM 9828 O O . VAL C 1 367 ? -8.321 34.321 -63.355 1.00 15.04 408 VAL C O 1
ATOM 9832 N N . GLY C 1 368 ? -8.419 32.278 -62.416 1.00 14.64 409 GLY C N 1
ATOM 9833 C CA . GLY C 1 368 ? -8.141 31.611 -63.675 1.00 15.04 409 GLY C CA 1
ATOM 9834 C C . GLY C 1 368 ? -7.763 30.152 -63.504 1.00 15.24 409 GLY C C 1
ATOM 9835 O O . GLY C 1 368 ? -7.787 29.616 -62.395 1.00 13.45 409 GLY C O 1
ATOM 9836 N N . ILE C 1 369 ? -7.405 29.519 -64.616 1.00 14.47 410 ILE C N 1
ATOM 9837 C CA . ILE C 1 369 ? -7.027 28.111 -64.636 1.00 13.14 410 ILE C CA 1
ATOM 9838 C C . ILE C 1 369 ? -5.844 27.861 -63.695 1.00 12.77 410 ILE C C 1
ATOM 9839 O O . ILE C 1 369 ? -5.024 28.750 -63.465 1.00 12.81 410 ILE C O 1
ATOM 9844 N N . THR C 1 370 ? -5.768 26.652 -63.148 1.00 12.44 411 THR C N 1
ATOM 9845 C CA . THR C 1 370 ? -4.684 26.297 -62.237 1.00 11.72 411 THR C CA 1
ATOM 9846 C C . THR C 1 370 ? -3.822 25.177 -62.805 1.00 13.37 411 THR C C 1
ATOM 9847 O O . THR C 1 370 ? -4.319 24.115 -63.175 1.00 12.50 411 THR C O 1
ATOM 9851 N N . LEU C 1 371 ? -2.523 25.432 -62.875 1.00 12.87 412 LEU C N 1
ATOM 9852 C CA . LEU C 1 371 ? -1.575 24.455 -63.386 1.00 15.69 412 LEU C CA 1
ATOM 9853 C C . LEU C 1 371 ? -1.270 23.463 -62.263 1.00 15.35 412 LEU C C 1
ATOM 9854 O O . LEU C 1 371 ? -1.013 23.868 -61.130 1.00 15.90 412 LEU C O 1
ATOM 9859 N N . SER C 1 372 ? -1.322 22.169 -62.568 1.00 13.54 413 SER C N 1
ATOM 9860 C CA . SER C 1 372 ? -1.043 21.141 -61.566 1.00 15.29 413 SER C CA 1
ATOM 9861 C C . SER C 1 372 ? 0.390 20.668 -61.752 1.00 15.37 413 SER C C 1
ATOM 9862 O O . SER C 1 372 ? 0.748 20.116 -62.796 1.00 13.34 413 SER C O 1
ATOM 9865 N N . LEU C 1 373 ? 1.208 20.890 -60.732 1.00 12.92 414 LEU C N 1
ATOM 9866 C CA . LEU C 1 373 ? 2.611 20.522 -60.786 1.00 14.87 414 LEU C CA 1
ATOM 9867 C C . LEU C 1 373 ? 2.990 19.504 -59.721 1.00 15.69 414 LEU C C 1
ATOM 9868 O O . LEU C 1 373 ? 2.541 19.585 -58.579 1.00 13.95 414 LEU C O 1
ATOM 9873 N N . ASP C 1 374 ? 3.823 18.546 -60.108 1.00 14.98 415 ASP C N 1
ATOM 9874 C CA . ASP C 1 374 ? 4.285 17.521 -59.187 1.00 14.01 415 ASP C CA 1
ATOM 9875 C C . ASP C 1 374 ? 5.571 16.921 -59.729 1.00 15.47 415 ASP C C 1
ATOM 9876 O O . ASP C 1 374 ? 5.616 16.457 -60.865 1.00 16.43 415 ASP C O 1
ATOM 9881 N N . PRO C 1 375 ? 6.637 16.916 -58.916 1.00 16.23 416 PRO C N 1
ATOM 9882 C CA . PRO C 1 375 ? 7.924 16.367 -59.349 1.00 16.09 416 PRO C CA 1
ATOM 9883 C C . PRO C 1 375 ? 8.060 14.849 -59.244 1.00 16.59 416 PRO C C 1
ATOM 9884 O O . PRO C 1 375 ? 9.080 14.290 -59.651 1.00 17.71 416 PRO C O 1
ATOM 9888 N N . ASN C 1 376 ? 7.042 14.178 -58.712 1.00 14.88 417 ASN C N 1
ATOM 9889 C CA . ASN C 1 376 ? 7.118 12.731 -58.565 1.00 16.09 417 ASN C CA 1
ATOM 9890 C C . ASN C 1 376 ? 6.170 11.895 -59.422 1.00 14.53 417 ASN C C 1
ATOM 9891 O O . ASN C 1 376 ? 5.760 10.805 -59.030 1.00 13.53 417 ASN C O 1
ATOM 9896 N N . GLY C 1 377 ? 5.821 12.419 -60.593 1.00 15.54 418 GLY C N 1
ATOM 9897 C CA . GLY C 1 377 ? 4.979 11.677 -61.518 1.00 15.35 418 GLY C CA 1
ATOM 9898 C C . GLY C 1 377 ? 3.471 11.656 -61.355 1.00 15.22 418 GLY C C 1
ATOM 9899 O O . GLY C 1 377 ? 2.795 10.982 -62.130 1.00 14.94 418 GLY C O 1
ATOM 9900 N N . HIS C 1 378 ? 2.929 12.370 -60.373 1.00 15.13 419 HIS C N 1
ATOM 9901 C CA . HIS C 1 378 ? 1.481 12.388 -60.197 1.00 16.85 419 HIS C CA 1
ATOM 9902 C C . HIS C 1 378 ? 0.813 13.226 -61.282 1.00 16.00 419 HIS C C 1
ATOM 9903 O O . HIS C 1 378 ? -0.360 13.023 -61.599 1.00 18.03 419 HIS C O 1
ATOM 9910 N N . MET C 1 379 ? 1.570 14.171 -61.832 1.00 14.19 420 MET C N 1
ATOM 9911 C CA . MET C 1 379 ? 1.100 15.050 -62.905 1.00 14.17 420 MET C CA 1
ATOM 9912 C C . MET C 1 379 ? 2.118 14.938 -64.043 1.00 15.04 420 MET C C 1
ATOM 9913 O O . MET C 1 379 ? 3.292 14.673 -63.794 1.00 14.04 420 MET C O 1
ATOM 9918 N N . ALA C 1 380 ? 1.674 15.140 -65.281 1.00 15.05 421 ALA C N 1
ATOM 9919 C CA . ALA C 1 380 ? 2.562 15.044 -66.445 1.00 14.50 421 ALA C CA 1
ATOM 9920 C C . ALA C 1 380 ? 3.214 16.380 -66.811 1.00 14.46 421 ALA C C 1
ATOM 9921 O O . ALA C 1 380 ? 4.125 16.435 -67.641 1.00 14.38 421 ALA C O 1
ATOM 9923 N N . THR C 1 381 ? 2.749 17.453 -66.182 1.00 14.71 422 THR C N 1
ATOM 9924 C CA . THR C 1 381 ? 3.263 18.797 -66.436 1.00 14.53 422 THR C CA 1
ATOM 9925 C C . THR C 1 381 ? 4.790 18.892 -66.367 1.00 16.79 422 THR C C 1
ATOM 9926 O O . THR C 1 381 ? 5.404 18.412 -65.411 1.00 15.68 422 THR C O 1
ATOM 9930 N N . ASP C 1 382 ? 5.397 19.505 -67.384 1.00 14.07 423 ASP C N 1
ATOM 9931 C CA . ASP C 1 382 ? 6.849 19.675 -67.414 1.00 16.35 423 ASP C CA 1
ATOM 9932 C C . ASP C 1 382 ? 7.226 21.142 -67.622 1.00 15.47 423 ASP C C 1
ATOM 9933 O O . ASP C 1 382 ? 6.353 22.006 -67.724 1.00 14.88 423 ASP C O 1
ATOM 9938 N N . VAL C 1 383 ? 8.521 21.429 -67.687 1.00 16.22 424 VAL C N 1
ATOM 9939 C CA . VAL C 1 383 ? 8.968 22.810 -67.839 1.00 14.93 424 VAL C CA 1
ATOM 9940 C C . VAL C 1 383 ? 8.527 23.471 -69.146 1.00 16.49 424 VAL C C 1
ATOM 9941 O O . VAL C 1 383 ? 8.136 24.638 -69.148 1.00 16.66 424 VAL C O 1
ATOM 9945 N N . VAL C 1 384 ? 8.575 22.737 -70.254 1.00 16.70 425 VAL C N 1
ATOM 9946 C CA . VAL C 1 384 ? 8.151 23.308 -71.531 1.00 15.91 425 VAL C CA 1
ATOM 9947 C C . VAL C 1 384 ? 6.638 23.539 -71.543 1.00 16.00 425 VAL C C 1
ATOM 9948 O O . VAL C 1 384 ? 6.164 24.583 -71.991 1.00 15.15 425 VAL C O 1
ATOM 9952 N N . GLY C 1 385 ? 5.884 22.565 -71.040 1.00 14.40 426 GLY C N 1
ATOM 9953 C CA . GLY C 1 385 ? 4.438 22.698 -71.004 1.00 15.21 426 GLY C CA 1
ATOM 9954 C C . GLY C 1 385 ? 4.010 23.859 -70.129 1.00 15.04 426 GLY C C 1
ATOM 9955 O O . GLY C 1 385 ? 3.043 24.553 -70.436 1.00 15.59 426 GLY C O 1
ATOM 9956 N N . THR C 1 386 ? 4.727 24.068 -69.028 1.00 14.01 427 THR C N 1
ATOM 9957 C CA . THR C 1 386 ? 4.427 25.168 -68.117 1.00 15.06 427 THR C CA 1
ATOM 9958 C C . THR C 1 386 ? 4.640 26.487 -68.860 1.00 16.00 427 THR C C 1
ATOM 9959 O O . THR C 1 386 ? 3.792 27.381 -68.818 1.00 15.18 427 THR C O 1
ATOM 9963 N N . ALA C 1 387 ? 5.776 26.596 -69.543 1.00 14.87 428 ALA C N 1
ATOM 9964 C CA . ALA C 1 387 ? 6.104 27.800 -70.299 1.00 14.82 428 ALA C CA 1
ATOM 9965 C C . ALA C 1 387 ? 5.064 28.038 -71.393 1.00 14.55 428 ALA C C 1
ATOM 9966 O O . ALA C 1 387 ? 4.643 29.172 -71.626 1.00 15.13 428 ALA C O 1
ATOM 9968 N N . LEU C 1 388 ? 4.645 26.967 -72.060 1.00 15.21 429 LEU C N 1
ATOM 9969 C CA . LEU C 1 388 ? 3.652 27.089 -73.124 1.00 16.53 429 LEU C CA 1
ATOM 9970 C C . LEU C 1 388 ? 2.336 27.638 -72.592 1.00 17.70 429 LEU C C 1
ATOM 9971 O O . LEU C 1 388 ? 1.746 28.541 -73.186 1.00 16.40 429 LEU C O 1
ATOM 9976 N N . VAL C 1 389 ? 1.869 27.095 -71.473 1.00 16.65 430 VAL C N 1
ATOM 9977 C CA . VAL C 1 389 ? 0.616 27.560 -70.897 1.00 16.64 430 VAL C CA 1
ATOM 9978 C C . VAL C 1 389 ? 0.720 29.012 -70.443 1.00 15.81 430 VAL C C 1
ATOM 9979 O O . VAL C 1 389 ? -0.211 29.792 -70.629 1.00 15.37 430 VAL C O 1
ATOM 9983 N N . GLU C 1 390 ? 1.855 29.382 -69.860 1.00 15.76 431 GLU C N 1
ATOM 9984 C CA . GLU C 1 390 ? 2.027 30.748 -69.388 1.00 16.23 431 GLU C CA 1
ATOM 9985 C C . GLU C 1 390 ? 2.133 31.735 -70.551 1.00 16.91 431 GLU C C 1
ATOM 9986 O O . GLU C 1 390 ? 1.631 32.853 -70.465 1.00 17.08 431 GLU C O 1
ATOM 9992 N N . GLU C 1 391 ? 2.766 31.317 -71.643 1.00 18.00 432 GLU C N 1
ATOM 9993 C CA . GLU C 1 391 ? 2.894 32.175 -72.823 1.00 20.66 432 GLU C CA 1
ATOM 9994 C C . GLU C 1 391 ? 1.522 32.305 -73.471 1.00 19.74 432 GLU C C 1
ATOM 9995 O O . GLU C 1 391 ? 1.130 33.377 -73.931 1.00 21.44 432 GLU C O 1
ATOM 10001 N N . LEU C 1 392 ? 0.794 31.197 -73.498 1.00 20.04 433 LEU C N 1
ATOM 10002 C CA . LEU C 1 392 ? -0.543 31.160 -74.071 1.00 20.36 433 LEU C CA 1
ATOM 10003 C C . LEU C 1 392 ? -1.462 32.097 -73.288 1.00 21.45 433 LEU C C 1
ATOM 10004 O O . LEU C 1 392 ? -2.246 32.855 -73.870 1.00 18.30 433 LEU C O 1
ATOM 10009 N N . ALA C 1 393 ? -1.364 32.039 -71.963 1.00 19.06 434 ALA C N 1
ATOM 10010 C CA . ALA C 1 393 ? -2.192 32.877 -71.105 1.00 19.24 434 ALA C CA 1
ATOM 10011 C C . ALA C 1 393 ? -1.847 34.350 -71.290 1.00 20.25 434 ALA C C 1
ATOM 10012 O O . ALA C 1 393 ? -2.739 35.196 -71.348 1.00 19.98 434 ALA C O 1
ATOM 10014 N N . ARG C 1 394 ? -0.555 34.657 -71.378 1.00 20.92 435 ARG C N 1
ATOM 10015 C CA . ARG C 1 394 ? -0.136 36.038 -71.566 1.00 23.54 435 ARG C CA 1
ATOM 10016 C C . ARG C 1 394 ? -0.739 36.589 -72.858 1.00 24.23 435 ARG C C 1
ATOM 10017 O O . ARG C 1 394 ? -1.181 37.737 -72.906 1.00 23.80 435 ARG C O 1
ATOM 10025 N N . ARG C 1 395 ? -0.778 35.762 -73.898 1.00 23.35 436 ARG C N 1
ATOM 10026 C CA . ARG C 1 395 ? -1.333 36.182 -75.180 1.00 25.06 436 ARG C CA 1
ATOM 10027 C C . ARG C 1 395 ? -2.850 36.356 -75.170 1.00 25.32 436 ARG C C 1
ATOM 10028 O O . ARG C 1 395 ? -3.375 37.255 -75.827 1.00 25.73 436 ARG C O 1
ATOM 10036 N N . ASN C 1 396 ? -3.550 35.500 -74.430 1.00 22.25 437 ASN C N 1
ATOM 10037 C CA . ASN C 1 396 ? -5.013 35.539 -74.377 1.00 22.15 437 ASN C CA 1
ATOM 10038 C C . ASN C 1 396 ? -5.570 36.412 -73.257 1.00 20.59 437 ASN C C 1
ATOM 10039 O O . ASN C 1 396 ? -6.781 36.586 -73.154 1.00 21.03 437 ASN C O 1
ATOM 10044 N N . GLY C 1 397 ? -4.694 36.956 -72.421 1.00 18.20 438 GLY C N 1
ATOM 10045 C CA . GLY C 1 397 ? -5.160 37.785 -71.327 1.00 19.45 438 GLY C CA 1
ATOM 10046 C C . GLY C 1 397 ? -5.741 36.946 -70.202 1.00 19.89 438 GLY C C 1
ATOM 10047 O O . GLY C 1 397 ? -6.643 37.386 -69.489 1.00 19.99 438 GLY C O 1
ATOM 10048 N N . ASP C 1 398 ? -5.234 35.726 -70.050 1.00 18.67 439 ASP C N 1
ATOM 10049 C CA . ASP C 1 398 ? -5.698 34.833 -68.992 1.00 18.07 439 ASP C CA 1
ATOM 10050 C C . ASP C 1 398 ? -4.672 34.824 -67.875 1.00 18.79 439 ASP C C 1
ATOM 10051 O O . ASP C 1 398 ? -3.500 35.134 -68.087 1.00 17.94 439 ASP C O 1
ATOM 10056 N N . LYS C 1 399 ? -5.122 34.463 -66.681 1.00 19.11 440 LYS C N 1
ATOM 10057 C CA . LYS C 1 399 ? -4.237 34.368 -65.534 1.00 19.33 440 LYS C CA 1
ATOM 10058 C C . LYS C 1 399 ? -4.048 32.890 -65.230 1.00 17.64 440 LYS C C 1
ATOM 10059 O O . LYS C 1 399 ? -4.960 32.087 -65.434 1.00 14.67 440 LYS C O 1
ATOM 10065 N N . VAL C 1 400 ? -2.856 32.530 -64.767 1.00 16.40 441 VAL C N 1
ATOM 10066 C CA . VAL C 1 400 ? -2.546 31.143 -64.454 1.00 16.73 441 VAL C CA 1
ATOM 10067 C C . VAL C 1 400 ? -2.130 31.011 -62.997 1.00 16.23 441 VAL C C 1
ATOM 10068 O O . VAL C 1 400 ? -1.303 31.780 -62.505 1.00 16.59 441 VAL C O 1
ATOM 10072 N N . GLN C 1 401 ? -2.715 30.041 -62.306 1.00 13.58 442 GLN C N 1
ATOM 10073 C CA . GLN C 1 401 ? -2.386 29.801 -60.910 1.00 13.41 442 GLN C CA 1
ATOM 10074 C C . GLN C 1 401 ? -1.633 28.482 -60.821 1.00 12.74 442 GLN C C 1
ATOM 10075 O O . GLN C 1 401 ? -1.556 27.741 -61.800 1.00 11.02 442 GLN C O 1
ATOM 10081 N N . TYR C 1 402 ? -1.082 28.194 -59.645 1.00 13.51 443 TYR C N 1
ATOM 10082 C CA . TYR C 1 402 ? -0.326 26.964 -59.434 1.00 12.73 443 TYR C CA 1
ATOM 10083 C C . TYR C 1 402 ? -0.858 26.133 -58.282 1.00 13.57 443 TYR C C 1
ATOM 10084 O O . TYR C 1 402 ? -1.392 26.666 -57.310 1.00 11.84 443 TYR C O 1
ATOM 10093 N N . PHE C 1 403 ? -0.695 24.820 -58.401 1.00 12.51 444 PHE C N 1
ATOM 10094 C CA . PHE C 1 403 ? -1.009 23.922 -57.307 1.00 12.60 444 PHE C CA 1
ATOM 10095 C C . PHE C 1 403 ? 0.011 22.799 -57.276 1.00 13.32 444 PHE C C 1
ATOM 10096 O O . PHE C 1 403 ? 0.234 22.112 -58.277 1.00 13.75 444 PHE C O 1
ATOM 10104 N N . GLN C 1 404 ? 0.646 22.643 -56.121 1.00 11.83 445 GLN C N 1
ATOM 10105 C CA . GLN C 1 404 ? 1.608 21.575 -55.884 1.00 12.49 445 GLN C CA 1
ATOM 10106 C C . GLN C 1 404 ? 1.490 21.242 -54.400 1.00 12.52 445 GLN C C 1
ATOM 10107 O O . GLN C 1 404 ? 1.232 22.122 -53.579 1.00 12.36 445 GLN C O 1
ATOM 10113 N N . ILE C 1 405 ? 1.658 19.972 -54.059 1.00 13.75 446 ILE C N 1
ATOM 10114 C CA . ILE C 1 405 ? 1.555 19.554 -52.667 1.00 14.15 446 ILE C CA 1
ATOM 10115 C C . ILE C 1 405 ? 2.791 19.925 -51.862 1.00 15.19 446 ILE C C 1
ATOM 10116 O O . ILE C 1 405 ? 3.857 20.176 -52.425 1.00 15.09 446 ILE C O 1
ATOM 10121 N N . LYS C 1 406 ? 2.642 19.974 -50.541 1.00 15.13 447 LYS C N 1
ATOM 10122 C CA . LYS C 1 406 ? 3.775 20.258 -49.669 1.00 15.03 447 LYS C CA 1
ATOM 10123 C C . LYS C 1 406 ? 4.592 18.970 -49.674 1.00 15.16 447 LYS C C 1
ATOM 10124 O O . LYS C 1 406 ? 4.038 17.893 -49.907 1.00 13.68 447 LYS C O 1
ATOM 10130 N N . ASN C 1 407 ? 5.895 19.060 -49.427 1.00 14.68 448 ASN C N 1
ATOM 10131 C CA . ASN C 1 407 ? 6.730 17.862 -49.434 1.00 15.58 448 ASN C CA 1
ATOM 10132 C C . ASN C 1 407 ? 6.298 16.790 -48.447 1.00 16.66 448 ASN C C 1
ATOM 10133 O O . ASN C 1 407 ? 6.548 15.601 -48.682 1.00 13.34 448 ASN C O 1
ATOM 10138 N N . ASN C 1 408 ? 5.649 17.196 -47.360 1.00 15.09 449 ASN C N 1
ATOM 10139 C CA . ASN C 1 408 ? 5.212 16.260 -46.329 1.00 16.62 449 ASN C CA 1
ATOM 10140 C C . ASN C 1 408 ? 3.739 15.921 -46.465 1.00 19.71 449 ASN C C 1
ATOM 10141 O O . ASN C 1 408 ? 3.118 15.437 -45.514 1.00 18.66 449 ASN C O 1
ATOM 10146 N N . SER C 1 409 ? 3.184 16.145 -47.653 1.00 19.11 450 SER C N 1
ATOM 10147 C CA . SER C 1 409 ? 1.769 15.871 -47.906 1.00 19.65 450 SER C CA 1
ATOM 10148 C C . SER C 1 409 ? 1.574 14.708 -48.873 1.00 21.44 450 SER C C 1
ATOM 10149 O O . SER C 1 409 ? 2.491 13.921 -49.104 1.00 20.96 450 SER C O 1
ATOM 10152 N N . ARG C 1 410 ? 0.370 14.606 -49.428 1.00 22.11 451 ARG C N 1
ATOM 10153 C CA . ARG C 1 410 ? 0.030 13.524 -50.346 1.00 24.12 451 ARG C CA 1
ATOM 10154 C C . ARG C 1 410 ? -0.706 14.075 -51.561 1.00 22.33 451 ARG C C 1
ATOM 10155 O O . ARG C 1 410 ? -1.487 15.020 -51.451 1.00 21.00 451 ARG C O 1
ATOM 10163 N N . SER C 1 411 ? -0.467 13.467 -52.716 1.00 21.75 452 SER C N 1
ATOM 10164 C CA . SER C 1 411 ? -1.094 13.915 -53.953 1.00 22.29 452 SER C CA 1
ATOM 10165 C C . SER C 1 411 ? -2.072 12.925 -54.573 1.00 22.23 452 SER C C 1
ATOM 10166 O O . SER C 1 411 ? -1.889 11.709 -54.488 1.00 21.39 452 SER C O 1
ATOM 10169 N N . GLY C 1 412 ? -3.115 13.466 -55.196 1.00 20.75 453 GLY C N 1
ATOM 10170 C CA . GLY C 1 412 ? -4.088 12.637 -55.878 1.00 20.18 453 GLY C CA 1
ATOM 10171 C C . GLY C 1 412 ? -3.511 12.378 -57.261 1.00 20.69 453 GLY C C 1
ATOM 10172 O O . GLY C 1 412 ? -2.354 12.726 -57.518 1.00 19.31 453 GLY C O 1
ATOM 10173 N N . GLY C 1 413 ? -4.297 11.783 -58.154 1.00 19.06 454 GLY C N 1
ATOM 10174 C CA . GLY C 1 413 ? -3.799 11.502 -59.492 1.00 19.22 454 GLY C CA 1
ATOM 10175 C C . GLY C 1 413 ? -4.753 11.951 -60.582 1.00 18.33 454 GLY C C 1
ATOM 10176 O O . GLY C 1 413 ? -5.861 12.396 -60.290 1.00 16.62 454 GLY C O 1
ATOM 10177 N N . THR C 1 414 ? -4.318 11.848 -61.835 1.00 16.54 455 THR C N 1
ATOM 10178 C CA . THR C 1 414 ? -5.147 12.233 -62.978 1.00 15.42 455 THR C CA 1
ATOM 10179 C C . THR C 1 414 ? -4.838 11.289 -64.139 1.00 14.96 455 THR C C 1
ATOM 10180 O O . THR C 1 414 ? -4.015 10.386 -64.007 1.00 15.25 455 THR C O 1
ATOM 10184 N N . ILE C 1 415 ? -5.492 11.512 -65.276 1.00 14.20 456 ILE C N 1
ATOM 10185 C CA . ILE C 1 415 ? -5.268 10.688 -66.459 1.00 12.96 456 ILE C CA 1
ATOM 10186 C C . ILE C 1 415 ? -4.067 11.211 -67.246 1.00 12.79 456 ILE C C 1
ATOM 10187 O O . ILE C 1 415 ? -3.649 10.597 -68.228 1.00 12.62 456 ILE C O 1
ATOM 10192 N N . GLY C 1 416 ? -3.517 12.340 -66.801 1.00 11.72 457 GLY C N 1
ATOM 10193 C CA . GLY C 1 416 ? -2.393 12.966 -67.482 1.00 13.75 457 GLY C CA 1
ATOM 10194 C C . GLY C 1 416 ? -1.220 12.067 -67.830 1.00 13.95 457 GLY C C 1
ATOM 10195 O O . GLY C 1 416 ? -0.853 11.950 -69.001 1.00 12.83 457 GLY C O 1
ATOM 10196 N N . PRO C 1 417 ? -0.586 11.441 -66.828 1.00 12.64 458 PRO C N 1
ATOM 10197 C CA . PRO C 1 417 ? 0.551 10.560 -67.103 1.00 11.94 458 PRO C CA 1
ATOM 10198 C C . PRO C 1 417 ? 0.198 9.429 -68.070 1.00 13.66 458 PRO C C 1
ATOM 10199 O O . PRO C 1 417 ? 1.023 9.031 -68.893 1.00 12.42 458 PRO C O 1
ATOM 10203 N N . SER C 1 418 ? -1.026 8.912 -67.966 1.00 11.36 459 SER C N 1
ATOM 10204 C CA . SER C 1 418 ? -1.464 7.836 -68.848 1.00 13.13 459 SER C CA 1
ATOM 10205 C C . SER C 1 418 ? -1.505 8.317 -70.296 1.00 12.81 459 SER C C 1
ATOM 10206 O O . SER C 1 418 ? -0.933 7.685 -71.184 1.00 11.84 459 SER C O 1
ATOM 10209 N N . LEU C 1 419 ? -2.174 9.438 -70.537 1.00 12.91 460 LEU C N 1
ATOM 10210 C CA . LEU C 1 419 ? -2.267 9.961 -71.899 1.00 13.98 460 LEU C CA 1
ATOM 10211 C C . LEU C 1 419 ? -0.894 10.299 -72.474 1.00 12.10 460 LEU C C 1
ATOM 10212 O O . LEU C 1 419 ? -0.622 10.017 -73.640 1.00 14.23 460 LEU C O 1
ATOM 10217 N N . ALA C 1 420 ? -0.027 10.894 -71.660 1.00 12.23 461 ALA C N 1
ATOM 10218 C CA . ALA C 1 420 ? 1.315 11.257 -72.114 1.00 12.97 461 ALA C CA 1
ATOM 10219 C C . ALA C 1 420 ? 2.141 10.031 -72.488 1.00 13.15 461 ALA C C 1
ATOM 10220 O O . ALA C 1 420 ? 2.829 10.020 -73.509 1.00 12.74 461 ALA C O 1
ATOM 10222 N N . SER C 1 421 ? 2.076 8.999 -71.655 1.00 12.84 462 SER C N 1
ATOM 10223 C CA . SER C 1 421 ? 2.831 7.775 -71.903 1.00 13.11 462 SER C CA 1
ATOM 10224 C C . SER C 1 421 ? 2.274 7.016 -73.101 1.00 13.28 462 SER C C 1
ATOM 10225 O O . SER C 1 421 ? 3.025 6.485 -73.915 1.00 12.48 462 SER C O 1
ATOM 10228 N N . GLN C 1 422 ? 0.952 6.979 -73.207 1.00 11.81 463 GLN C N 1
ATOM 10229 C CA . GLN C 1 422 ? 0.298 6.265 -74.297 1.00 13.07 463 GLN C CA 1
ATOM 10230 C C . GLN C 1 422 ? 0.519 6.900 -75.668 1.00 13.96 463 GLN C C 1
ATOM 10231 O O . GLN C 1 422 ? 0.648 6.192 -76.666 1.00 14.20 463 GLN C O 1
ATOM 10237 N N . THR C 1 423 ? 0.570 8.227 -75.714 1.00 12.98 464 THR C N 1
ATOM 10238 C CA . THR C 1 423 ? 0.753 8.935 -76.982 1.00 13.25 464 THR C CA 1
ATOM 10239 C C . THR C 1 423 ? 2.183 9.378 -77.255 1.00 15.73 464 THR C C 1
ATOM 10240 O O . THR C 1 423 ? 2.608 9.454 -78.412 1.00 15.92 464 THR C O 1
ATOM 10244 N N . GLY C 1 424 ? 2.919 9.674 -76.191 1.00 13.91 465 GLY C N 1
ATOM 10245 C CA . GLY C 1 424 ? 4.280 10.155 -76.345 1.00 14.86 465 GLY C CA 1
ATOM 10246 C C . GLY C 1 424 ? 4.246 11.667 -76.519 1.00 13.45 465 GLY C C 1
ATOM 10247 O O . GLY C 1 424 ? 5.277 12.304 -76.740 1.00 14.83 465 GLY C O 1
ATOM 10248 N N . ALA C 1 425 ? 3.053 12.242 -76.402 1.00 11.94 466 ALA C N 1
ATOM 10249 C CA . ALA C 1 425 ? 2.862 13.681 -76.569 1.00 13.63 466 ALA C CA 1
ATOM 10250 C C . ALA C 1 425 ? 3.000 14.468 -75.273 1.00 13.81 466 ALA C C 1
ATOM 10251 O O . ALA C 1 425 ? 2.585 14.006 -74.213 1.00 14.71 466 ALA C O 1
ATOM 10253 N N . ARG C 1 426 ? 3.579 15.662 -75.366 1.00 13.87 467 ARG C N 1
ATOM 10254 C CA . ARG C 1 426 ? 3.741 16.521 -74.199 1.00 13.51 467 ARG C CA 1
ATOM 10255 C C . ARG C 1 426 ? 2.348 16.799 -73.638 1.00 14.19 467 ARG C C 1
ATOM 10256 O O . ARG C 1 426 ? 1.459 17.278 -74.347 1.00 13.63 467 ARG C O 1
ATOM 10264 N N . THR C 1 427 ? 2.169 16.481 -72.360 1.00 12.21 468 THR C N 1
ATOM 10265 C CA . THR C 1 427 ? 0.888 16.636 -71.685 1.00 12.69 468 THR C CA 1
ATOM 10266 C C . THR C 1 427 ? 0.993 17.581 -70.493 1.00 13.74 468 THR C C 1
ATOM 10267 O O . THR C 1 427 ? 1.939 17.510 -69.708 1.00 12.30 468 THR C O 1
ATOM 10271 N N . ILE C 1 428 ? 0.006 18.460 -70.365 1.00 12.62 469 ILE C N 1
ATOM 10272 C CA . ILE C 1 428 ? -0.024 19.441 -69.293 1.00 11.38 469 ILE C CA 1
ATOM 10273 C C . ILE C 1 428 ? -1.234 19.218 -68.389 1.00 11.51 469 ILE C C 1
ATOM 10274 O O . ILE C 1 428 ? -2.376 19.256 -68.845 1.00 10.18 469 ILE C O 1
ATOM 10279 N N . ASP C 1 429 ? -0.987 18.965 -67.107 1.00 11.72 470 ASP C N 1
ATOM 10280 C CA . ASP C 1 429 ? -2.083 18.766 -66.168 1.00 10.85 470 ASP C CA 1
ATOM 10281 C C . ASP C 1 429 ? -2.465 20.109 -65.569 1.00 11.79 470 ASP C C 1
ATOM 10282 O O . ASP C 1 429 ? -1.623 20.824 -65.025 1.00 13.02 470 ASP C O 1
ATOM 10287 N N . LEU C 1 430 ? -3.737 20.460 -65.701 1.00 11.67 471 LEU C N 1
ATOM 10288 C CA . LEU C 1 430 ? -4.245 21.716 -65.175 1.00 11.96 471 LEU C CA 1
ATOM 10289 C C . LEU C 1 430 ? -5.744 21.577 -64.992 1.00 10.97 471 LEU C C 1
ATOM 10290 O O . LEU C 1 430 ? -6.312 20.529 -65.281 1.00 12.55 471 LEU C O 1
ATOM 10295 N N . GLY C 1 431 ? -6.387 22.623 -64.494 1.00 12.55 472 GLY C N 1
ATOM 10296 C CA . GLY C 1 431 ? -7.818 22.543 -64.312 1.00 11.39 472 GLY C CA 1
ATOM 10297 C C . GLY C 1 431 ? -8.389 23.704 -63.537 1.00 11.58 472 GLY C C 1
ATOM 10298 O O . GLY C 1 431 ? -7.673 24.624 -63.140 1.00 12.80 472 GLY C O 1
ATOM 10299 N N . ILE C 1 432 ? -9.700 23.668 -63.348 1.00 10.26 473 ILE C N 1
ATOM 10300 C CA . ILE C 1 432 ? -10.391 24.695 -62.588 1.00 13.35 473 ILE C CA 1
ATOM 10301 C C . ILE C 1 432 ? -10.371 24.189 -61.151 1.00 12.15 473 ILE C C 1
ATOM 10302 O O . ILE C 1 432 ? -10.820 23.078 -60.877 1.00 13.81 473 ILE C O 1
ATOM 10307 N N . ALA C 1 433 ? -9.836 24.994 -60.241 1.00 12.83 474 ALA C N 1
ATOM 10308 C CA . ALA C 1 433 ? -9.740 24.599 -58.841 1.00 13.10 474 ALA C CA 1
ATOM 10309 C C . ALA C 1 433 ? -11.081 24.655 -58.121 1.00 12.90 474 ALA C C 1
ATOM 10310 O O . ALA C 1 433 ? -11.933 25.484 -58.440 1.00 12.16 474 ALA C O 1
ATOM 10312 N N . GLN C 1 434 ? -11.260 23.765 -57.148 1.00 11.62 475 GLN C N 1
ATOM 10313 C CA . GLN C 1 434 ? -12.486 23.723 -56.359 1.00 11.86 475 GLN C CA 1
ATOM 10314 C C . GLN C 1 434 ? -12.196 23.347 -54.914 1.00 11.30 475 GLN C C 1
ATOM 10315 O O . GLN C 1 434 ? -11.154 22.770 -54.596 1.00 10.28 475 GLN C O 1
ATOM 10321 N N . LEU C 1 435 ? -13.141 23.679 -54.047 1.00 11.18 476 LEU C N 1
ATOM 10322 C CA . LEU C 1 435 ? -13.053 23.338 -52.638 1.00 10.94 476 LEU C CA 1
ATOM 10323 C C . LEU C 1 435 ? -13.799 22.022 -52.478 1.00 12.21 476 LEU C C 1
ATOM 10324 O O . LEU C 1 435 ? -14.632 21.665 -53.318 1.00 10.16 476 LEU C O 1
ATOM 10329 N N . SER C 1 436 ? -13.483 21.303 -51.407 1.00 11.14 477 SER C N 1
ATOM 10330 C CA . SER C 1 436 ? -14.162 20.062 -51.066 1.00 11.13 477 SER C CA 1
ATOM 10331 C C . SER C 1 436 ? -14.265 19.000 -52.151 1.00 11.58 477 SER C C 1
ATOM 10332 O O . SER C 1 436 ? -15.317 18.381 -52.317 1.00 12.09 477 SER C O 1
ATOM 10335 N N . MET C 1 437 ? -13.180 18.769 -52.881 1.00 10.63 478 MET C N 1
ATOM 10336 C CA . MET C 1 437 ? -13.211 17.755 -53.923 1.00 11.53 478 MET C CA 1
ATOM 10337 C C . MET C 1 437 ? -13.655 16.422 -53.308 1.00 10.93 478 MET C C 1
ATOM 10338 O O . MET C 1 437 ? -13.247 16.069 -52.201 1.00 11.15 478 MET C O 1
ATOM 10343 N N . HIS C 1 438 ? -14.505 15.705 -54.034 1.00 8.28 479 HIS C N 1
ATOM 10344 C CA . HIS C 1 438 ? -15.042 14.411 -53.619 1.00 9.94 479 HIS C CA 1
ATOM 10345 C C . HIS C 1 438 ? -16.132 14.449 -52.553 1.00 10.38 479 HIS C C 1
ATOM 10346 O O . HIS C 1 438 ? -16.577 13.409 -52.075 1.00 12.17 479 HIS C O 1
ATOM 10353 N N . SER C 1 439 ? -16.560 15.642 -52.169 1.00 9.41 480 SER C N 1
ATOM 10354 C CA . SER C 1 439 ? -17.659 15.742 -51.221 1.00 10.50 480 SER C CA 1
ATOM 10355 C C . SER C 1 439 ? -18.892 15.470 -52.078 1.00 10.64 480 SER C C 1
ATOM 10356 O O . SER C 1 439 ? -18.786 15.380 -53.299 1.00 10.15 480 SER C O 1
ATOM 10359 N N . ILE C 1 440 ? -20.057 15.339 -51.458 1.00 10.99 481 ILE C N 1
ATOM 10360 C CA . ILE C 1 440 ? -21.263 15.119 -52.245 1.00 9.72 481 ILE C CA 1
ATOM 10361 C C . ILE C 1 440 ? -21.715 16.473 -52.813 1.00 10.98 481 ILE C C 1
ATOM 10362 O O . ILE C 1 440 ? -22.470 16.537 -53.781 1.00 11.84 481 ILE C O 1
ATOM 10367 N N . ARG C 1 441 ? -21.238 17.555 -52.207 1.00 11.43 482 ARG C N 1
ATOM 10368 C CA . ARG C 1 441 ? -21.574 18.904 -52.669 1.00 11.49 482 ARG C CA 1
ATOM 10369 C C . ARG C 1 441 ? -20.345 19.787 -52.480 1.00 13.76 482 ARG C C 1
ATOM 10370 O O . ARG C 1 441 ? -19.981 20.135 -51.351 1.00 15.25 482 ARG C O 1
ATOM 10378 N N . ALA C 1 442 ? -19.712 20.148 -53.592 1.00 11.96 483 ALA C N 1
ATOM 10379 C CA . ALA C 1 442 ? -18.498 20.950 -53.554 1.00 10.89 483 ALA C CA 1
ATOM 10380 C C . ALA C 1 442 ? -18.721 22.415 -53.893 1.00 11.32 483 ALA C C 1
ATOM 10381 O O . ALA C 1 442 ? -19.858 22.877 -53.995 1.00 11.90 483 ALA C O 1
ATOM 10383 N N . ALA C 1 443 ? -17.627 23.147 -54.068 1.00 10.72 484 ALA C N 1
ATOM 10384 C CA . ALA C 1 443 ? -17.726 24.563 -54.381 1.00 11.50 484 ALA C CA 1
ATOM 10385 C C . ALA C 1 443 ? -16.542 25.076 -55.177 1.00 12.43 484 ALA C C 1
ATOM 10386 O O . ALA C 1 443 ? -15.433 24.556 -55.072 1.00 12.80 484 ALA C O 1
ATOM 10388 N N . THR C 1 444 ? -16.795 26.104 -55.979 1.00 11.24 485 THR C N 1
ATOM 10389 C CA . THR C 1 444 ? -15.759 26.746 -56.776 1.00 13.21 485 THR C CA 1
ATOM 10390 C C . THR C 1 444 ? -16.186 28.204 -56.931 1.00 13.47 485 THR C C 1
ATOM 10391 O O . THR C 1 444 ? -17.209 28.610 -56.375 1.00 12.46 485 THR C O 1
ATOM 10395 N N . GLY C 1 445 ? -15.405 28.999 -57.652 1.00 13.29 486 GLY C N 1
ATOM 10396 C CA . GLY C 1 445 ? -15.766 30.394 -57.832 1.00 13.13 486 GLY C CA 1
ATOM 10397 C C . GLY C 1 445 ? -16.922 30.550 -58.806 1.00 13.49 486 GLY C C 1
ATOM 10398 O O . GLY C 1 445 ? -17.058 29.765 -59.737 1.00 12.42 486 GLY C O 1
ATOM 10399 N N . SER C 1 446 ? -17.761 31.561 -58.597 1.00 13.73 487 SER C N 1
ATOM 10400 C CA . SER C 1 446 ? -18.890 31.782 -59.497 1.00 15.89 487 SER C CA 1
ATOM 10401 C C . SER C 1 446 ? -18.415 32.209 -60.887 1.00 16.80 487 SER C C 1
ATOM 10402 O O . SER C 1 446 ? -19.134 32.046 -61.872 1.00 17.14 487 SER C O 1
ATOM 10405 N N . LYS C 1 447 ? -17.202 32.745 -60.968 1.00 15.69 488 LYS C N 1
ATOM 10406 C CA . LYS C 1 447 ? -16.650 33.175 -62.250 1.00 16.71 488 LYS C CA 1
ATOM 10407 C C . LYS C 1 447 ? -15.781 32.109 -62.910 1.00 17.21 488 LYS C C 1
ATOM 10408 O O . LYS C 1 447 ? -15.461 32.199 -64.096 1.00 17.27 488 LYS C O 1
ATOM 10414 N N . ASP C 1 448 ? -15.398 31.099 -62.144 1.00 16.96 489 ASP C N 1
ATOM 10415 C CA . ASP C 1 448 ? -14.519 30.060 -62.653 1.00 15.19 489 ASP C CA 1
ATOM 10416 C C . ASP C 1 448 ? -14.965 29.222 -63.850 1.00 15.55 489 ASP C C 1
ATOM 10417 O O . ASP C 1 448 ? -14.122 28.786 -64.633 1.00 14.25 489 ASP C O 1
ATOM 10422 N N . VAL C 1 449 ? -16.264 28.990 -64.018 1.00 15.07 490 VAL C N 1
ATOM 10423 C CA . VAL C 1 449 ? -16.704 28.233 -65.189 1.00 16.44 490 VAL C CA 1
ATOM 10424 C C . VAL C 1 449 ? -16.379 29.081 -66.425 1.00 15.06 490 VAL C C 1
ATOM 10425 O O . VAL C 1 449 ? -15.806 28.588 -67.398 1.00 15.32 490 VAL C O 1
ATOM 10429 N N . GLY C 1 450 ? -16.738 30.359 -66.368 1.00 13.84 491 GLY C N 1
ATOM 10430 C CA . GLY C 1 450 ? -16.471 31.262 -67.476 1.00 15.54 491 GLY C CA 1
ATOM 10431 C C . GLY C 1 450 ? -14.992 31.459 -67.760 1.00 16.72 491 GLY C C 1
ATOM 10432 O O . GLY C 1 450 ? -14.568 31.451 -68.918 1.00 16.02 491 GLY C O 1
ATOM 10433 N N . LEU C 1 451 ? -14.200 31.652 -66.708 1.00 15.01 492 LEU C N 1
ATOM 10434 C CA . LEU C 1 451 ? -12.764 31.838 -66.873 1.00 14.99 492 LEU C CA 1
ATOM 10435 C C . LEU C 1 451 ? -12.157 30.582 -67.483 1.00 13.70 492 LEU C C 1
ATOM 10436 O O . LEU C 1 451 ? -11.191 30.654 -68.242 1.00 15.06 492 LEU C O 1
ATOM 10441 N N . GLY C 1 452 ? -12.726 29.430 -67.143 1.00 13.63 493 GLY C N 1
ATOM 10442 C CA . GLY C 1 452 ? -12.232 28.174 -67.684 1.00 13.92 493 GLY C CA 1
ATOM 10443 C C . GLY C 1 452 ? -12.527 28.082 -69.171 1.00 15.00 493 GLY C C 1
ATOM 10444 O O . GLY C 1 452 ? -11.658 27.717 -69.963 1.00 13.74 493 GLY C O 1
ATOM 10445 N N . VAL C 1 453 ? -13.756 28.414 -69.554 1.00 13.95 494 VAL C N 1
ATOM 10446 C CA . VAL C 1 453 ? -14.140 28.375 -70.961 1.00 15.75 494 VAL C CA 1
ATOM 10447 C C . VAL C 1 453 ? -13.222 29.309 -71.742 1.00 14.95 494 VAL C C 1
ATOM 10448 O O . VAL C 1 453 ? -12.707 28.951 -72.800 1.00 16.43 494 VAL C O 1
ATOM 10452 N N . LYS C 1 454 ? -13.015 30.505 -71.204 1.00 16.16 495 LYS C N 1
ATOM 10453 C CA . LYS C 1 454 ? -12.163 31.499 -71.847 1.00 18.16 495 LYS C CA 1
ATOM 10454 C C . LYS C 1 454 ? -10.753 30.955 -72.090 1.00 18.28 495 LYS C C 1
ATOM 10455 O O . LYS C 1 454 ? -10.203 31.098 -73.183 1.00 16.90 495 LYS C O 1
ATOM 10461 N N . PHE C 1 455 ? -10.169 30.324 -71.075 1.00 14.56 496 PHE C N 1
ATOM 10462 C CA . PHE C 1 455 ? -8.829 29.768 -71.220 1.00 14.80 496 PHE C CA 1
ATOM 10463 C C . PHE C 1 455 ? -8.768 28.663 -72.272 1.00 14.21 496 PHE C C 1
ATOM 10464 O O . PHE C 1 455 ? -7.901 28.675 -73.147 1.00 14.85 496 PHE C O 1
ATOM 10472 N N . PHE C 1 456 ? -9.677 27.698 -72.180 1.00 13.73 497 PHE C N 1
ATOM 10473 C CA . PHE C 1 456 ? -9.688 26.593 -73.132 1.00 13.46 497 PHE C CA 1
ATOM 10474 C C . PHE C 1 456 ? -9.958 27.076 -74.553 1.00 15.91 497 PHE C C 1
ATOM 10475 O O . PHE C 1 456 ? -9.415 26.529 -75.517 1.00 15.15 497 PHE C O 1
ATOM 10483 N N . ASN C 1 457 ? -10.800 28.095 -74.683 1.00 16.73 498 ASN C N 1
ATOM 10484 C CA . ASN C 1 457 ? -11.118 28.645 -75.998 1.00 18.71 498 ASN C CA 1
ATOM 10485 C C . ASN C 1 457 ? -9.824 29.216 -76.580 1.00 17.56 498 ASN C C 1
ATOM 10486 O O . ASN C 1 457 ? -9.517 29.013 -77.754 1.00 18.17 498 ASN C O 1
ATOM 10491 N N . GLY C 1 458 ? -9.059 29.913 -75.746 1.00 15.66 499 GLY C N 1
ATOM 10492 C CA . GLY C 1 458 ? -7.803 30.483 -76.199 1.00 17.11 499 GLY C CA 1
ATOM 10493 C C . GLY C 1 458 ? -6.806 29.405 -76.587 1.00 16.61 499 GLY C C 1
ATOM 10494 O O . GLY C 1 458 ? -5.990 29.595 -77.491 1.00 15.60 499 GLY C O 1
ATOM 10495 N N . PHE C 1 459 ? -6.856 28.269 -75.896 1.00 15.64 500 PHE C N 1
ATOM 10496 C CA . PHE C 1 459 ? -5.957 27.161 -76.201 1.00 14.52 500 PHE C CA 1
ATOM 10497 C C . PHE C 1 459 ? -6.172 26.675 -77.637 1.00 15.06 500 PHE C C 1
ATOM 10498 O O . PHE C 1 459 ? -5.236 26.595 -78.428 1.00 15.63 500 PHE C O 1
ATOM 10506 N N . PHE C 1 460 ? -7.413 26.348 -77.968 1.00 14.72 501 PHE C N 1
ATOM 10507 C CA . PHE C 1 460 ? -7.727 25.856 -79.299 1.00 15.90 501 PHE C CA 1
ATOM 10508 C C . PHE C 1 460 ? -7.350 26.850 -80.384 1.00 18.29 501 PHE C C 1
ATOM 10509 O O . PHE C 1 460 ? -6.880 26.472 -81.454 1.00 17.80 501 PHE C O 1
ATOM 10517 N N . LYS C 1 461 ? -7.536 28.127 -80.092 1.00 18.25 502 LYS C N 1
ATOM 10518 C CA . LYS C 1 461 ? -7.234 29.164 -81.059 1.00 19.71 502 LYS C CA 1
ATOM 10519 C C . LYS C 1 461 ? -5.747 29.470 -81.239 1.00 20.35 502 LYS C C 1
ATOM 10520 O O . LYS C 1 461 ? -5.305 29.735 -82.356 1.00 19.66 502 LYS C O 1
ATOM 10526 N N . HIS C 1 462 ? -4.964 29.392 -80.165 1.00 19.73 503 HIS C N 1
ATOM 10527 C CA . HIS C 1 462 ? -3.555 29.760 -80.264 1.00 21.42 503 HIS C CA 1
ATOM 10528 C C . HIS C 1 462 ? -2.458 28.766 -79.888 1.00 19.70 503 HIS C C 1
ATOM 10529 O O . HIS C 1 462 ? -1.279 29.090 -80.026 1.00 18.63 503 HIS C O 1
ATOM 10536 N N . TRP C 1 463 ? -2.805 27.572 -79.422 1.00 16.49 504 TRP C N 1
ATOM 10537 C CA . TRP C 1 463 ? -1.751 26.644 -79.021 1.00 16.32 504 TRP C CA 1
ATOM 10538 C C . TRP C 1 463 ? -0.748 26.317 -80.127 1.00 15.97 504 TRP C C 1
ATOM 10539 O O . TRP C 1 463 ? 0.455 26.273 -79.881 1.00 16.21 504 TRP C O 1
ATOM 10550 N N . ARG C 1 464 ? -1.236 26.091 -81.341 1.00 15.19 505 ARG C N 1
ATOM 10551 C CA . ARG C 1 464 ? -0.351 25.743 -82.451 1.00 16.80 505 ARG C CA 1
ATOM 10552 C C . ARG C 1 464 ? 0.690 26.833 -82.701 1.00 17.30 505 ARG C C 1
ATOM 10553 O O . ARG C 1 464 ? 1.877 26.542 -82.863 1.00 17.79 505 ARG C O 1
ATOM 10561 N N . SER C 1 465 ? 0.243 28.084 -82.716 1.00 19.25 506 SER C N 1
ATOM 10562 C CA . SER C 1 465 ? 1.131 29.218 -82.937 1.00 21.33 506 SER C CA 1
ATOM 10563 C C . SER C 1 465 ? 2.149 29.353 -81.808 1.00 22.73 506 SER C C 1
ATOM 10564 O O . SER C 1 465 ? 3.326 29.628 -82.043 1.00 20.88 506 SER C O 1
ATOM 10567 N N . VAL C 1 466 ? 1.693 29.158 -80.577 1.00 21.89 507 VAL C N 1
ATOM 10568 C CA . VAL C 1 466 ? 2.586 29.260 -79.433 1.00 21.69 507 VAL C CA 1
ATOM 10569 C C . VAL C 1 466 ? 3.614 28.133 -79.393 1.00 22.04 507 VAL C C 1
ATOM 10570 O O . VAL C 1 466 ? 4.805 28.379 -79.187 1.00 22.46 507 VAL C O 1
ATOM 10574 N N . TYR C 1 467 ? 3.161 26.900 -79.589 1.00 20.09 508 TYR C N 1
ATOM 10575 C CA . TYR C 1 467 ? 4.065 25.762 -79.550 1.00 20.71 508 TYR C CA 1
ATOM 10576 C C . TYR C 1 467 ? 5.100 25.853 -80.675 1.00 21.86 508 TYR C C 1
ATOM 10577 O O . TYR C 1 467 ? 6.179 25.275 -80.574 1.00 21.73 508 TYR C O 1
ATOM 10586 N N . ASP C 1 468 ? 4.774 26.590 -81.736 1.00 21.79 509 ASP C N 1
ATOM 10587 C CA . ASP C 1 468 ? 5.707 26.764 -82.852 1.00 22.25 509 ASP C CA 1
ATOM 10588 C C . ASP C 1 468 ? 6.973 27.482 -82.390 1.00 23.87 509 ASP C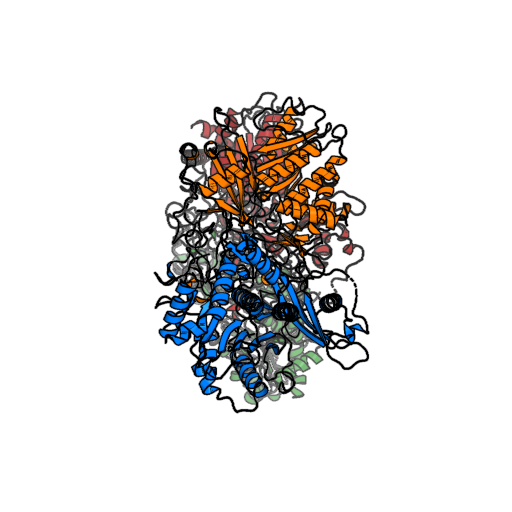 C 1
ATOM 10589 O O . ASP C 1 468 ? 8.052 27.261 -82.934 1.00 24.79 509 ASP C O 1
ATOM 10594 N N . GLU C 1 469 ? 6.835 28.348 -81.389 1.00 25.34 510 GLU C N 1
ATOM 10595 C CA . GLU C 1 469 ? 7.975 29.098 -80.875 1.00 28.48 510 GLU C CA 1
ATOM 10596 C C . GLU C 1 469 ? 8.967 28.212 -80.136 1.00 29.36 510 GLU C C 1
ATOM 10597 O O . GLU C 1 469 ? 10.109 28.605 -79.914 1.00 29.54 510 GLU C O 1
ATOM 10603 N N . PHE C 1 470 ? 8.529 27.017 -79.755 1.00 30.57 511 PHE C N 1
ATOM 10604 C CA . PHE C 1 470 ? 9.397 26.075 -79.060 1.00 33.25 511 PHE C CA 1
ATOM 10605 C C . PHE C 1 470 ? 10.028 25.128 -80.075 1.00 35.96 511 PHE C C 1
ATOM 10606 O O . PHE C 1 470 ? 9.831 25.357 -81.288 1.00 38.30 511 PHE C O 1
ATOM 10614 N N . HIS D 1 6 ? -55.346 13.744 -48.816 1.00 41.03 47 HIS D N 1
ATOM 10615 C CA . HIS D 1 6 ? -55.205 15.131 -49.348 1.00 39.86 47 HIS D CA 1
ATOM 10616 C C . HIS D 1 6 ? -54.929 16.111 -48.216 1.00 38.35 47 HIS D C 1
ATOM 10617 O O . HIS D 1 6 ? -54.073 16.986 -48.338 1.00 37.62 47 HIS D O 1
ATOM 10619 N N . ASN D 1 7 ? -55.662 15.963 -47.116 1.00 35.78 48 ASN D N 1
ATOM 10620 C CA . ASN D 1 7 ? -55.488 16.834 -45.961 1.00 33.42 48 ASN D CA 1
ATOM 10621 C C . ASN D 1 7 ? -54.103 16.637 -45.356 1.00 31.57 48 ASN D C 1
ATOM 10622 O O . ASN D 1 7 ? -53.451 17.598 -44.951 1.00 29.95 48 ASN D O 1
ATOM 10624 N N . TYR D 1 8 ? -53.660 15.384 -45.290 1.00 28.86 49 TYR D N 1
ATOM 10625 C CA . TYR D 1 8 ? -52.343 15.080 -44.736 1.00 26.45 49 TYR D CA 1
ATOM 10626 C C . TYR D 1 8 ? -51.234 15.616 -45.631 1.00 24.88 49 TYR D C 1
ATOM 10627 O O . TYR D 1 8 ? -50.205 16.093 -45.144 1.00 24.32 49 TYR D O 1
ATOM 10636 N N . GLU D 1 9 ? -51.435 15.524 -46.940 1.00 22.74 50 GLU D N 1
ATOM 10637 C CA . GLU D 1 9 ? -50.457 16.034 -47.891 1.00 21.72 50 GLU D CA 1
ATOM 10638 C C . GLU D 1 9 ? -50.349 17.551 -47.798 1.00 22.20 50 GLU D C 1
ATOM 10639 O O . GLU D 1 9 ? -49.255 18.111 -47.825 1.00 21.21 50 GLU D O 1
ATOM 10645 N N . ASP D 1 10 ? -51.496 18.212 -47.700 1.00 21.98 51 ASP D N 1
ATOM 10646 C CA . ASP D 1 10 ? -51.532 19.663 -47.601 1.00 21.75 51 ASP D CA 1
ATOM 10647 C C . ASP D 1 10 ? -50.861 20.157 -46.324 1.00 20.75 51 ASP D C 1
ATOM 10648 O O . ASP D 1 10 ? -50.063 21.091 -46.355 1.00 18.36 51 ASP D O 1
ATOM 10653 N N . ILE D 1 11 ? -51.173 19.529 -45.198 1.00 19.40 52 ILE D N 1
ATOM 10654 C CA . ILE D 1 11 ? -50.569 19.962 -43.945 1.00 19.96 52 ILE D CA 1
ATOM 10655 C C . ILE D 1 11 ? -49.063 19.676 -43.952 1.00 18.08 52 ILE D C 1
ATOM 10656 O O . ILE D 1 11 ? -48.283 20.429 -43.372 1.00 17.22 52 ILE D O 1
ATOM 10661 N N . ALA D 1 12 ? -48.657 18.599 -44.619 1.00 17.49 53 ALA D N 1
ATOM 10662 C CA . ALA D 1 12 ? -47.237 18.263 -44.716 1.00 17.62 53 ALA D CA 1
ATOM 10663 C C . ALA D 1 12 ? -46.524 19.385 -45.466 1.00 17.91 53 ALA D C 1
ATOM 10664 O O . ALA D 1 12 ? -45.431 19.802 -45.083 1.00 16.83 53 ALA D O 1
ATOM 10666 N N . GLN D 1 13 ? -47.148 19.875 -46.536 1.00 16.96 54 GLN D N 1
ATOM 10667 C CA . GLN D 1 13 ? -46.570 20.961 -47.323 1.00 18.12 54 GLN D CA 1
ATOM 10668 C C . GLN D 1 13 ? -46.544 22.260 -46.526 1.00 18.21 54 GLN D C 1
ATOM 10669 O O . GLN D 1 13 ? -45.585 23.029 -46.613 1.00 15.86 54 GLN D O 1
ATOM 10675 N N . GLU D 1 14 ? -47.600 22.511 -45.756 1.00 17.41 55 GLU D N 1
ATOM 10676 C CA . GLU D 1 14 ? -47.656 23.721 -44.942 1.00 17.55 55 GLU D CA 1
ATOM 10677 C C . GLU D 1 14 ? -46.506 23.689 -43.945 1.00 16.23 55 GLU D C 1
ATOM 10678 O O . GLU D 1 14 ? -45.876 24.713 -43.682 1.00 14.01 55 GLU D O 1
ATOM 10684 N N . PHE D 1 15 ? -46.240 22.510 -43.387 1.00 14.46 56 PHE D N 1
ATOM 10685 C CA . PHE D 1 15 ? -45.154 22.364 -42.424 1.00 12.73 56 PHE D CA 1
ATOM 10686 C C . PHE D 1 15 ? -43.813 22.662 -43.092 1.00 13.43 56 PHE D C 1
ATOM 10687 O O . PHE D 1 15 ? -42.980 23.381 -42.539 1.00 13.40 56 PHE D O 1
ATOM 10695 N N . ILE D 1 16 ? -43.600 22.102 -44.279 1.00 14.21 57 ILE D N 1
ATOM 10696 C CA . ILE D 1 16 ? -42.353 22.331 -45.008 1.00 13.80 57 ILE D CA 1
ATOM 10697 C C . ILE D 1 16 ? -42.150 23.827 -45.253 1.00 15.79 57 ILE D C 1
ATOM 10698 O O . ILE D 1 16 ? -41.052 24.357 -45.055 1.00 12.74 57 ILE D O 1
ATOM 10703 N N . ASP D 1 17 ? -43.211 24.511 -45.673 1.00 16.26 58 ASP D N 1
ATOM 10704 C CA . ASP D 1 17 ? -43.125 25.948 -45.919 1.00 16.71 58 ASP D CA 1
ATOM 10705 C C . ASP D 1 17 ? -42.821 26.702 -44.624 1.00 13.74 58 ASP D C 1
ATOM 10706 O O . ASP D 1 17 ? -42.031 27.643 -44.618 1.00 13.51 58 ASP D O 1
ATOM 10711 N N . PHE D 1 18 ? -43.450 26.276 -43.533 1.00 13.80 59 PHE D N 1
ATOM 10712 C CA . PHE D 1 18 ? -43.248 26.885 -42.220 1.00 12.98 59 PHE D CA 1
ATOM 10713 C C . PHE D 1 18 ? -41.775 26.803 -41.821 1.00 13.34 59 PHE D C 1
ATOM 10714 O O . PHE D 1 18 ? -41.172 27.796 -41.413 1.00 11.66 59 PHE D O 1
ATOM 10722 N N . ILE D 1 19 ? -41.194 25.615 -41.952 1.00 12.84 60 ILE D N 1
ATOM 10723 C CA . ILE D 1 19 ? -39.793 25.416 -41.599 1.00 12.18 60 ILE D CA 1
ATOM 10724 C C . ILE D 1 19 ? -38.877 26.274 -42.468 1.00 13.42 60 ILE D C 1
ATOM 10725 O O . ILE D 1 19 ? -37.943 26.902 -41.971 1.00 11.62 60 ILE D O 1
ATOM 10730 N N . TYR D 1 20 ? -39.162 26.299 -43.766 1.00 12.37 61 TYR D N 1
ATOM 10731 C CA . TYR D 1 20 ? -38.371 27.051 -44.735 1.00 13.58 61 TYR D CA 1
ATOM 10732 C C . TYR D 1 20 ? -38.468 28.570 -44.573 1.00 14.88 61 TYR D C 1
ATOM 10733 O O . TYR D 1 20 ? -37.471 29.281 -44.695 1.00 14.28 61 TYR D O 1
ATOM 10742 N N . LYS D 1 21 ? -39.666 29.068 -44.290 1.00 14.98 62 LYS D N 1
ATOM 10743 C CA . LYS D 1 21 ? -39.860 30.508 -44.150 1.00 16.68 62 LYS D CA 1
ATOM 10744 C C . LYS D 1 21 ? -39.561 31.086 -42.773 1.00 15.25 62 LYS D C 1
ATOM 10745 O O . LYS D 1 21 ? -39.521 32.302 -42.614 1.00 14.29 62 LYS D O 1
ATOM 10751 N N . ASN D 1 22 ? -39.338 30.225 -41.784 1.00 14.22 63 ASN D N 1
ATOM 10752 C CA . ASN D 1 22 ? -39.062 30.680 -40.421 1.00 13.61 63 ASN D CA 1
ATOM 10753 C C . ASN D 1 22 ? -37.888 29.885 -39.847 1.00 12.52 63 ASN D C 1
ATOM 10754 O O . ASN D 1 22 ? -38.054 29.058 -38.955 1.00 12.07 63 ASN D O 1
ATOM 10759 N N . PRO D 1 23 ? -36.676 30.159 -40.345 1.00 14.33 64 PRO D N 1
ATOM 10760 C CA . PRO D 1 23 ? -35.432 29.495 -39.941 1.00 14.21 64 PRO D CA 1
ATOM 10761 C C . PRO D 1 23 ? -34.949 29.622 -38.502 1.00 13.96 64 PRO D C 1
ATOM 10762 O O . PRO D 1 23 ? -34.358 28.682 -37.971 1.00 14.12 64 PRO D O 1
ATOM 10766 N N . THR D 1 24 ? -35.178 30.772 -37.872 1.00 14.39 65 THR D N 1
ATOM 10767 C CA . THR D 1 24 ? -34.724 30.961 -36.496 1.00 13.05 65 THR D CA 1
ATOM 10768 C C . THR D 1 24 ? -35.874 30.922 -35.495 1.00 15.15 65 THR D C 1
ATOM 10769 O O . THR D 1 24 ? -37.044 31.028 -35.867 1.00 14.58 65 THR D O 1
ATOM 10773 N N . THR D 1 25 ? -35.534 30.767 -34.221 1.00 14.04 66 THR D N 1
ATOM 10774 C CA . THR D 1 25 ? -36.546 30.722 -33.173 1.00 14.33 66 THR D CA 1
ATOM 10775 C C . THR D 1 25 ? -37.398 31.994 -33.224 1.00 14.19 66 THR D C 1
ATOM 10776 O O . THR D 1 25 ? -38.619 31.944 -33.051 1.00 13.99 66 THR D O 1
ATOM 10780 N N . TYR D 1 26 ? -36.755 33.130 -33.476 1.00 13.64 67 TYR D N 1
ATOM 10781 C CA . TYR D 1 26 ? -37.474 34.401 -33.571 1.00 14.98 67 TYR D CA 1
ATOM 10782 C C . TYR D 1 26 ? -38.557 34.354 -34.644 1.00 15.86 67 TYR D C 1
ATOM 10783 O O . TYR D 1 26 ? -39.679 34.810 -34.414 1.00 15.01 67 TYR D O 1
ATOM 10792 N N . HIS D 1 27 ? -38.223 33.813 -35.817 1.00 13.43 68 HIS D N 1
ATOM 10793 C CA . HIS D 1 27 ? -39.194 33.723 -36.912 1.00 14.17 68 HIS D CA 1
ATOM 10794 C C . HIS D 1 27 ? -40.337 32.791 -36.547 1.00 14.77 68 HIS D C 1
ATOM 10795 O O . HIS D 1 27 ? -41.497 33.079 -36.835 1.00 14.43 68 HIS D O 1
ATOM 10802 N N . VAL D 1 28 ? -40.003 31.664 -35.924 1.00 12.78 69 VAL D N 1
ATOM 10803 C CA . VAL D 1 28 ? -41.005 30.678 -35.526 1.00 12.79 69 VAL D CA 1
ATOM 10804 C C . VAL D 1 28 ? -42.044 31.267 -34.576 1.00 14.46 69 VAL D C 1
ATOM 10805 O O . VAL D 1 28 ? -43.246 31.071 -34.756 1.00 15.00 69 VAL D O 1
ATOM 10809 N N . VAL D 1 29 ? -41.573 31.976 -33.558 1.00 13.11 70 VAL D N 1
ATOM 10810 C CA . VAL D 1 29 ? -42.470 32.610 -32.602 1.00 14.55 70 VAL D CA 1
ATOM 10811 C C . VAL D 1 29 ? -43.313 33.672 -33.306 1.00 16.23 70 VAL D C 1
ATOM 10812 O O . VAL D 1 29 ? -44.518 33.761 -33.074 1.00 16.48 70 VAL D O 1
ATOM 10816 N N . SER D 1 30 ? -42.682 34.455 -34.179 1.00 15.64 71 SER D N 1
ATOM 10817 C CA . SER D 1 30 ? -43.366 35.508 -34.923 1.00 18.62 71 SER D CA 1
ATOM 10818 C C . SER D 1 30 ? -44.433 34.887 -35.793 1.00 18.46 71 SER D C 1
ATOM 10819 O O . SER D 1 30 ? -45.514 35.440 -35.933 1.00 16.75 71 SER D O 1
ATOM 10822 N N . PHE D 1 31 ? -44.115 33.746 -36.397 1.00 16.40 72 PHE D N 1
ATOM 10823 C CA . PHE D 1 31 ? -45.059 33.024 -37.252 1.00 17.28 72 PHE D CA 1
ATOM 10824 C C . PHE D 1 31 ? -46.313 32.623 -36.481 1.00 16.99 72 PHE D C 1
ATOM 10825 O O . PHE D 1 31 ? -47.436 32.814 -36.953 1.00 17.64 72 PHE D O 1
ATOM 10833 N N . PHE D 1 32 ? -46.118 32.040 -35.303 1.00 16.40 73 PHE D N 1
ATOM 10834 C CA . PHE D 1 32 ? -47.246 31.609 -34.486 1.00 17.43 73 PHE D CA 1
ATOM 10835 C C . PHE D 1 32 ? -48.045 32.781 -33.929 1.00 18.34 73 PHE D C 1
ATOM 10836 O O . PHE D 1 32 ? -49.267 32.684 -33.774 1.00 18.25 73 PHE D O 1
ATOM 10844 N N . ALA D 1 33 ? -47.361 33.877 -33.618 1.00 17.66 74 ALA D N 1
ATOM 10845 C CA . ALA D 1 33 ? -48.036 35.063 -33.104 1.00 17.97 74 ALA D CA 1
ATOM 10846 C C . ALA D 1 33 ? -48.967 35.597 -34.177 1.00 20.55 74 ALA D C 1
ATOM 10847 O O . ALA D 1 33 ? -50.101 35.991 -33.898 1.00 18.85 74 ALA D O 1
ATOM 10849 N N . GLU D 1 34 ? -48.476 35.607 -35.409 1.00 20.74 75 GLU D N 1
ATOM 10850 C CA . GLU D 1 34 ? -49.251 36.091 -36.541 1.00 23.37 75 GLU D CA 1
ATOM 10851 C C . GLU D 1 34 ? -50.460 35.202 -36.788 1.00 23.16 75 GLU D C 1
ATOM 10852 O O . GLU D 1 34 ? -51.554 35.693 -37.086 1.00 21.46 75 GLU D O 1
ATOM 10858 N N . LEU D 1 35 ? -50.257 33.894 -36.657 1.00 19.34 76 LEU D N 1
ATOM 10859 C CA . LEU D 1 35 ? -51.326 32.919 -36.848 1.00 20.46 76 LEU D CA 1
ATOM 10860 C C . LEU D 1 35 ? -52.383 33.087 -35.761 1.00 19.40 76 LEU D C 1
ATOM 10861 O O . LEU D 1 35 ? -53.587 33.014 -36.028 1.00 19.59 76 LEU D O 1
ATOM 10866 N N . LEU D 1 36 ? -51.923 33.301 -34.533 1.00 16.79 77 LEU D N 1
ATOM 10867 C CA . LEU D 1 36 ? -52.827 33.494 -33.404 1.00 19.55 77 LEU D CA 1
ATOM 10868 C C . LEU D 1 36 ? -53.629 34.784 -33.576 1.00 19.59 77 LEU D C 1
ATOM 10869 O O . LEU D 1 36 ? -54.825 34.818 -33.274 1.00 19.23 77 LEU D O 1
ATOM 10874 N N . ASP D 1 37 ? -52.972 35.841 -34.054 1.00 20.45 78 ASP D N 1
ATOM 10875 C CA . ASP D 1 37 ? -53.656 37.115 -34.280 1.00 21.88 78 ASP D CA 1
ATOM 10876 C C . ASP D 1 37 ? -54.798 36.884 -35.262 1.00 22.95 78 ASP D C 1
ATOM 10877 O O . ASP D 1 37 ? -55.930 37.306 -35.035 1.00 22.44 78 ASP D O 1
ATOM 10882 N N . LYS D 1 38 ? -54.480 36.212 -36.362 1.00 23.80 79 LYS D N 1
ATOM 10883 C CA . LYS D 1 38 ? -55.459 35.919 -37.396 1.00 26.62 79 LYS D CA 1
ATOM 10884 C C . LYS D 1 38 ? -56.643 35.121 -36.864 1.00 26.27 79 LYS D C 1
ATOM 10885 O O . LYS D 1 38 ? -57.761 35.251 -37.361 1.00 26.40 79 LYS D O 1
ATOM 10891 N N . HIS D 1 39 ? -56.400 34.294 -35.854 1.00 23.77 80 HIS D N 1
ATOM 10892 C CA . HIS D 1 39 ? -57.467 33.484 -35.287 1.00 22.88 80 HIS D CA 1
ATOM 10893 C C . HIS D 1 39 ? -58.071 34.081 -34.024 1.00 21.80 80 HIS D C 1
ATOM 10894 O O . HIS D 1 39 ? -58.613 33.380 -33.169 1.00 20.64 80 HIS D O 1
ATOM 10901 N N . ASN D 1 40 ? -57.959 35.399 -33.928 1.00 23.33 81 ASN D N 1
ATOM 10902 C CA . ASN D 1 40 ? -58.527 36.164 -32.833 1.00 24.37 81 ASN D CA 1
ATOM 10903 C C . ASN D 1 40 ? -58.039 35.910 -31.413 1.00 23.84 81 ASN D C 1
ATOM 10904 O O . ASN D 1 40 ? -58.819 35.989 -30.463 1.00 22.23 81 ASN D O 1
ATOM 10909 N N . PHE D 1 41 ? -56.756 35.594 -31.263 1.00 21.24 82 PHE D N 1
ATOM 10910 C CA . PHE D 1 41 ? -56.181 35.417 -29.934 1.00 19.35 82 PHE D CA 1
ATOM 10911 C C . PHE D 1 41 ? -55.617 36.800 -29.624 1.00 19.25 82 PHE D C 1
ATOM 10912 O O . PHE D 1 41 ? -54.938 37.397 -30.458 1.00 20.80 82 PHE D O 1
ATOM 10920 N N . LYS D 1 42 ? -55.906 37.316 -28.438 1.00 19.97 83 LYS D N 1
ATOM 10921 C CA . LYS D 1 42 ? -55.440 38.642 -28.054 1.00 20.51 83 LYS D CA 1
ATOM 10922 C C . LYS D 1 42 ? -54.064 38.611 -27.402 1.00 18.60 83 LYS D C 1
ATOM 10923 O O . LYS D 1 42 ? -53.843 37.879 -26.441 1.00 17.35 83 LYS D O 1
ATOM 10929 N N . TYR D 1 43 ? -53.142 39.412 -27.923 1.00 18.96 84 TYR D N 1
ATOM 10930 C CA . TYR D 1 43 ? -51.798 39.470 -27.361 1.00 19.33 84 TYR D CA 1
ATOM 10931 C C . TYR D 1 43 ? -51.762 40.265 -26.067 1.00 20.79 84 TYR D C 1
ATOM 10932 O O . TYR D 1 43 ? -52.319 41.360 -25.983 1.00 20.75 84 TYR D O 1
ATOM 10941 N N . LEU D 1 44 ? -51.097 39.703 -25.062 1.00 18.64 85 LEU D N 1
ATOM 10942 C CA . LEU D 1 44 ? -50.954 40.345 -23.762 1.00 19.49 85 LEU D CA 1
ATOM 10943 C C . LEU D 1 44 ? -49.469 40.490 -23.442 1.00 21.10 85 LEU D C 1
ATOM 10944 O O . LEU D 1 44 ? -48.711 39.527 -23.540 1.00 18.30 85 LEU D O 1
ATOM 10949 N N . SER D 1 45 ? -49.056 41.692 -23.061 1.00 20.76 86 SER D N 1
ATOM 10950 C CA . SER D 1 45 ? -47.659 41.936 -22.722 1.00 20.09 86 SER D CA 1
ATOM 10951 C C . SER D 1 45 ? -47.363 41.504 -21.293 1.00 20.65 86 SER D C 1
ATOM 10952 O O . SER D 1 45 ? -48.138 41.785 -20.381 1.00 19.49 86 SER D O 1
ATOM 10955 N N . GLU D 1 46 ? -46.239 40.820 -21.102 1.00 19.30 87 GLU D N 1
ATOM 10956 C CA . GLU D 1 46 ? -45.837 40.370 -19.775 1.00 20.05 87 GLU D CA 1
ATOM 10957 C C . GLU D 1 46 ? -45.537 41.542 -18.850 1.00 19.00 87 GLU D C 1
ATOM 10958 O O . GLU D 1 46 ? -45.637 41.421 -17.632 1.00 18.51 87 GLU D O 1
ATOM 10964 N N . LYS D 1 47 ? -45.154 42.670 -19.438 1.00 20.71 88 LYS D N 1
ATOM 10965 C CA . LYS D 1 47 ? -44.787 43.852 -18.668 1.00 22.18 88 LYS D CA 1
ATOM 10966 C C . LYS D 1 47 ? -45.931 44.656 -18.059 1.00 22.58 88 LYS D C 1
ATOM 10967 O O . LYS D 1 47 ? -45.692 45.623 -17.338 1.00 22.14 88 LYS D O 1
ATOM 10973 N N . SER D 1 48 ? -47.167 44.265 -18.345 1.00 23.70 89 SER D N 1
ATOM 10974 C CA . SER D 1 48 ? -48.327 44.959 -17.792 1.00 23.65 89 SER D CA 1
ATOM 10975 C C . SER D 1 48 ? -49.202 43.973 -17.032 1.00 23.51 89 SER D C 1
ATOM 10976 O O . SER D 1 48 ? -49.261 42.796 -17.379 1.00 23.62 89 SER D O 1
ATOM 10979 N N . ASN D 1 49 ? -49.882 44.450 -15.996 1.00 23.19 90 ASN D N 1
ATOM 10980 C CA . ASN D 1 49 ? -50.759 43.588 -15.215 1.00 24.30 90 ASN D CA 1
ATOM 10981 C C . ASN D 1 49 ? -51.965 43.210 -16.073 1.00 24.13 90 ASN D C 1
ATOM 10982 O O . ASN D 1 49 ? -52.507 44.044 -16.793 1.00 23.85 90 ASN D O 1
ATOM 10987 N N . TRP D 1 50 ? -52.381 41.951 -15.996 1.00 22.93 91 TRP D N 1
ATOM 10988 C CA . TRP D 1 50 ? -53.492 41.470 -16.808 1.00 23.80 91 TRP D CA 1
ATOM 10989 C C . TRP D 1 50 ? -54.884 41.600 -16.190 1.00 25.88 91 TRP D C 1
ATOM 10990 O O . TRP D 1 50 ? -55.872 41.199 -16.808 1.00 25.37 91 TRP D O 1
ATOM 11001 N N . GLN D 1 51 ? -54.968 42.161 -14.990 1.00 27.08 92 GLN D N 1
ATOM 11002 C CA . GLN D 1 51 ? -56.256 42.299 -14.314 1.00 30.88 92 GLN D CA 1
ATOM 11003 C C . GLN D 1 51 ? -57.321 42.942 -15.200 1.00 30.93 92 GLN D C 1
ATOM 11004 O O . GLN D 1 51 ? -58.468 42.502 -15.204 1.00 33.38 92 GLN D O 1
ATOM 11010 N N . ASP D 1 52 ? -56.949 43.969 -15.957 1.00 30.57 93 ASP D N 1
ATOM 11011 C CA . ASP D 1 52 ? -57.911 44.644 -16.825 1.00 31.99 93 ASP D CA 1
ATOM 11012 C C . ASP D 1 52 ? -57.926 44.157 -18.271 1.00 31.56 93 ASP D C 1
ATOM 11013 O O . ASP D 1 52 ? -58.674 44.689 -19.098 1.00 32.59 93 ASP D O 1
ATOM 11018 N N . SER D 1 53 ? -57.109 43.158 -18.585 1.00 28.46 94 SER D N 1
ATOM 11019 C CA . SER D 1 53 ? -57.061 42.630 -19.946 1.00 26.48 94 SER D CA 1
ATOM 11020 C C . SER D 1 53 ? -57.847 41.334 -20.057 1.00 24.32 94 SER D C 1
ATOM 11021 O O . SER D 1 53 ? -58.340 40.985 -21.129 1.00 23.98 94 SER D O 1
ATOM 11024 N N . ILE D 1 54 ? -57.954 40.621 -18.943 1.00 24.02 95 ILE D N 1
ATOM 11025 C CA . ILE D 1 54 ? -58.688 39.367 -18.907 1.00 24.34 95 ILE D CA 1
ATOM 11026 C C . ILE D 1 54 ? -59.885 39.543 -17.978 1.00 26.06 95 ILE D C 1
ATOM 11027 O O . ILE D 1 54 ? -59.719 39.808 -16.791 1.00 27.11 95 ILE D O 1
ATOM 11032 N N . GLY D 1 55 ? -61.088 39.414 -18.526 1.00 27.88 96 GLY D N 1
ATOM 11033 C CA . GLY D 1 55 ? -62.285 39.561 -17.717 1.00 28.19 96 GLY D CA 1
ATOM 11034 C C . GLY D 1 55 ? -62.895 38.218 -17.353 1.00 28.52 96 GLY D C 1
ATOM 11035 O O . GLY D 1 55 ? -62.321 37.171 -17.651 1.00 28.06 96 GLY D O 1
ATOM 11036 N N . GLU D 1 56 ? -64.065 38.238 -16.716 1.00 27.56 97 GLU D N 1
ATOM 11037 C CA . GLU D 1 56 ? -64.711 36.993 -16.315 1.00 26.90 97 GLU D CA 1
ATOM 11038 C C . GLU D 1 56 ? -65.239 36.170 -17.483 1.00 24.74 97 GLU D C 1
ATOM 11039 O O . GLU D 1 56 ? -65.576 35.001 -17.307 1.00 23.16 97 GLU D O 1
ATOM 11045 N N . ASP D 1 57 ? -65.315 36.762 -18.672 1.00 24.07 98 ASP D N 1
ATOM 11046 C CA . ASP D 1 57 ? -65.786 36.013 -19.837 1.00 26.25 98 ASP D CA 1
ATOM 11047 C C . ASP D 1 57 ? -64.652 35.140 -20.373 1.00 24.60 98 ASP D C 1
ATOM 11048 O O . ASP D 1 57 ? -64.854 34.321 -21.274 1.00 24.36 98 ASP D O 1
ATOM 11053 N N . GLY D 1 58 ? -63.460 35.331 -19.818 1.00 23.16 99 GLY D N 1
ATOM 11054 C CA . GLY D 1 58 ? -62.312 34.565 -20.262 1.00 22.40 99 GLY D CA 1
ATOM 11055 C C . GLY D 1 58 ? -61.969 34.987 -21.673 1.00 21.71 99 GLY D C 1
ATOM 11056 O O . GLY D 1 58 ? -62.101 36.163 -22.016 1.00 21.07 99 GLY D O 1
ATOM 11057 N N . GLY D 1 59 ? -61.532 34.043 -22.498 1.00 19.51 100 GLY D N 1
ATOM 11058 C CA . GLY D 1 59 ? -61.199 34.390 -23.866 1.00 19.65 100 GLY D CA 1
ATOM 11059 C C . GLY D 1 59 ? -59.976 33.681 -24.412 1.00 19.77 100 GLY D C 1
ATOM 11060 O O . GLY D 1 59 ? -59.476 32.727 -23.815 1.00 20.16 100 GLY D O 1
ATOM 11061 N N . LYS D 1 60 ? -59.504 34.155 -25.559 1.00 18.59 101 LYS D N 1
ATOM 11062 C CA . LYS D 1 60 ? -58.337 33.587 -26.223 1.00 18.62 101 LYS D CA 1
ATOM 11063 C C . LYS D 1 60 ? -57.201 34.602 -26.199 1.00 18.66 101 LYS D C 1
ATOM 11064 O O . LYS D 1 60 ? -57.344 35.718 -26.706 1.00 18.57 101 LYS D O 1
ATOM 11070 N N . PHE D 1 61 ? -56.074 34.216 -25.605 1.00 17.92 102 PHE D N 1
ATOM 11071 C CA . PHE D 1 61 ? -54.930 35.114 -25.511 1.00 17.33 102 PHE D CA 1
ATOM 11072 C C . PHE D 1 61 ? -53.601 34.401 -25.732 1.00 17.03 102 PHE D C 1
ATOM 11073 O O . PHE D 1 61 ? -53.537 33.182 -25.891 1.00 14.98 102 PHE D O 1
ATOM 11081 N N . TYR D 1 62 ? -52.537 35.192 -25.741 1.00 16.92 103 TYR D N 1
ATOM 11082 C CA . TYR D 1 62 ? -51.188 34.662 -25.855 1.00 16.57 103 TYR D CA 1
ATOM 11083 C C . TYR D 1 62 ? -50.223 35.758 -25.445 1.00 17.16 103 TYR D C 1
ATOM 11084 O O . TYR D 1 62 ? -50.547 36.944 -25.524 1.00 16.48 103 TYR D O 1
ATOM 11093 N N . THR D 1 63 ? -49.050 35.357 -24.967 1.00 15.23 104 THR D N 1
ATOM 11094 C CA . THR D 1 63 ? -48.037 36.314 -24.566 1.00 14.31 104 THR D CA 1
ATOM 11095 C C . THR D 1 63 ? -46.696 35.781 -25.046 1.00 15.47 104 THR D C 1
ATOM 11096 O O . THR D 1 63 ? -46.577 34.604 -25.401 1.00 14.64 104 THR D O 1
ATOM 11100 N N . ILE D 1 64 ? -45.693 36.647 -25.066 1.00 14.76 105 ILE D N 1
ATOM 11101 C CA . ILE D 1 64 ? -44.373 36.254 -25.526 1.00 14.50 105 ILE D CA 1
ATOM 11102 C C . ILE D 1 64 ? -43.313 36.795 -24.588 1.00 16.16 105 ILE D C 1
ATOM 11103 O O . ILE D 1 64 ? -43.434 37.906 -24.072 1.00 14.31 105 ILE D O 1
ATOM 11108 N N . ARG D 1 65 ? -42.278 35.997 -24.357 1.00 13.13 106 ARG D N 1
ATOM 11109 C CA . ARG D 1 65 ? -41.180 36.412 -23.505 1.00 13.00 106 ARG D CA 1
ATOM 11110 C C . ARG D 1 65 ? -39.888 36.299 -24.307 1.00 14.70 106 ARG D C 1
ATOM 11111 O O . ARG D 1 65 ? -39.653 35.286 -24.965 1.00 13.67 106 ARG D O 1
ATOM 11119 N N . ASN D 1 66 ? -39.074 37.353 -24.275 1.00 14.98 107 ASN D N 1
ATOM 11120 C CA . ASN D 1 66 ? -37.782 37.358 -24.964 1.00 16.10 107 ASN D CA 1
ATOM 11121 C C . ASN D 1 66 ? -37.894 37.197 -26.479 1.00 16.61 107 ASN D C 1
ATOM 11122 O O . ASN D 1 66 ? -36.880 37.113 -27.174 1.00 17.49 107 ASN D O 1
ATOM 11127 N N . GLY D 1 67 ? -39.123 37.156 -26.987 1.00 16.50 108 GLY D N 1
ATOM 11128 C CA . GLY D 1 67 ? -39.335 36.982 -28.414 1.00 15.34 108 GLY D CA 1
ATOM 11129 C C . GLY D 1 67 ? -39.076 35.554 -28.878 1.00 14.11 108 GLY D C 1
ATOM 11130 O O . GLY D 1 67 ? -39.082 35.279 -30.075 1.00 12.80 108 GLY D O 1
ATOM 11131 N N . THR D 1 68 ? -38.868 34.641 -27.930 1.00 14.93 109 THR D N 1
ATOM 11132 C CA . THR D 1 68 ? -38.573 33.243 -28.255 1.00 14.50 109 THR D CA 1
ATOM 11133 C C . THR D 1 68 ? -39.313 32.227 -27.381 1.00 15.03 109 THR D C 1
ATOM 11134 O O . THR D 1 68 ? -39.098 31.022 -27.512 1.00 14.36 109 THR D O 1
ATOM 11138 N N . ASN D 1 69 ? -40.177 32.718 -26.498 1.00 13.42 110 ASN D N 1
ATOM 11139 C CA . ASN D 1 69 ? -40.929 31.887 -25.554 1.00 14.82 110 ASN D CA 1
ATOM 11140 C C . ASN D 1 69 ? -42.377 32.381 -25.662 1.00 16.07 110 ASN D C 1
ATOM 11141 O O . ASN D 1 69 ? -42.677 33.516 -25.292 1.00 16.46 110 ASN D O 1
ATOM 11146 N N . LEU D 1 70 ? -43.264 31.537 -26.181 1.00 15.57 111 LEU D N 1
ATOM 11147 C CA . LEU D 1 70 ? -44.658 31.927 -26.374 1.00 15.37 111 LEU D CA 1
ATOM 11148 C C . LEU D 1 70 ? -45.657 30.996 -25.705 1.00 16.88 111 LEU D C 1
ATOM 11149 O O . LEU D 1 70 ? -45.462 29.783 -25.660 1.00 14.51 111 LEU D O 1
ATOM 11154 N N . SER D 1 71 ? -46.726 31.580 -25.173 1.00 14.40 112 SER D N 1
ATOM 11155 C CA . SER D 1 71 ? -47.777 30.802 -24.535 1.00 15.29 112 SER D CA 1
ATOM 11156 C C . SER D 1 71 ? -49.126 31.284 -25.045 1.00 15.92 112 SER D C 1
ATOM 11157 O O . SER D 1 71 ? -49.474 32.455 -24.890 1.00 13.97 112 SER D O 1
ATOM 11160 N N . ALA D 1 72 ? -49.864 30.381 -25.679 1.00 14.99 113 ALA D N 1
ATOM 11161 C CA . ALA D 1 72 ? -51.186 30.698 -26.202 1.00 15.31 113 ALA D CA 1
ATOM 11162 C C . ALA D 1 72 ? -52.162 29.940 -25.324 1.00 16.23 113 ALA D C 1
ATOM 11163 O O . ALA D 1 72 ? -51.928 28.775 -24.994 1.00 15.75 113 ALA D O 1
ATOM 11165 N N . PHE D 1 73 ? -53.251 30.590 -24.928 1.00 16.77 114 PHE D N 1
ATOM 11166 C CA . PHE D 1 73 ? -54.215 29.915 -24.082 1.00 15.09 114 PHE D CA 1
ATOM 11167 C C . PHE D 1 73 ? -55.660 30.332 -24.308 1.00 16.29 114 PHE D C 1
ATOM 11168 O O . PHE D 1 73 ? -55.945 31.419 -24.816 1.00 15.57 114 PHE D O 1
ATOM 11176 N N . ILE D 1 74 ? -56.558 29.427 -23.941 1.00 16.41 115 ILE D N 1
ATOM 11177 C CA . ILE D 1 74 ? -57.993 29.629 -24.070 1.00 16.82 115 ILE D CA 1
ATOM 11178 C C . ILE D 1 74 ? -58.576 29.410 -22.680 1.00 17.51 115 ILE D C 1
ATOM 11179 O O . ILE D 1 74 ? -58.431 28.331 -22.103 1.00 18.02 115 ILE D O 1
ATOM 11184 N N . LEU D 1 75 ? -59.227 30.438 -22.146 1.00 17.07 116 LEU D N 1
ATOM 11185 C CA . LEU D 1 75 ? -59.815 30.371 -20.814 1.00 17.06 116 LEU D CA 1
ATOM 11186 C C . LEU D 1 75 ? -61.332 30.506 -20.897 1.00 19.24 116 LEU D C 1
ATOM 11187 O O . LEU D 1 75 ? -61.846 31.509 -21.389 1.00 18.95 116 LEU D O 1
ATOM 11192 N N . GLY D 1 76 ? -62.039 29.491 -20.415 1.00 18.92 117 GLY D N 1
ATOM 11193 C CA . GLY D 1 76 ? -63.490 29.512 -20.465 1.00 19.60 117 GLY D CA 1
ATOM 11194 C C . GLY D 1 76 ? -64.134 30.304 -19.345 1.00 19.17 117 GLY D C 1
ATOM 11195 O O . GLY D 1 76 ? -63.655 30.305 -18.213 1.00 19.28 117 GLY D O 1
ATOM 11196 N N . LYS D 1 77 ? -65.234 30.976 -19.666 1.00 21.07 118 LYS D N 1
ATOM 11197 C CA . LYS D 1 77 ? -65.957 31.778 -18.689 1.00 21.02 118 LYS D CA 1
ATOM 11198 C C . LYS D 1 77 ? -66.375 30.947 -17.484 1.00 20.11 118 LYS D C 1
ATOM 11199 O O . LYS D 1 77 ? -66.423 31.449 -16.362 1.00 20.69 118 LYS D O 1
ATOM 11205 N N . ASN D 1 78 ? -66.663 29.671 -17.716 1.00 20.12 119 ASN D N 1
ATOM 11206 C CA . ASN D 1 78 ? -67.102 28.788 -16.643 1.00 20.99 119 ASN D CA 1
ATOM 11207 C C . ASN D 1 78 ? -66.007 27.918 -16.042 1.00 20.24 119 ASN D C 1
ATOM 11208 O O . ASN D 1 78 ? -66.292 26.961 -15.324 1.00 17.87 119 ASN D O 1
ATOM 11213 N N . TRP D 1 79 ? -64.754 28.252 -16.325 1.00 19.84 120 TRP D N 1
ATOM 11214 C CA . TRP D 1 79 ? -63.645 27.475 -15.782 1.00 19.19 120 TRP D CA 1
ATOM 11215 C C . TRP D 1 79 ? -63.543 27.634 -14.269 1.00 20.47 120 TRP D C 1
ATOM 11216 O O . TRP D 1 79 ? -63.847 28.695 -13.721 1.00 20.85 120 TRP D O 1
ATOM 11227 N N . ARG D 1 80 ? -63.127 26.565 -13.599 1.00 20.28 121 ARG D N 1
ATOM 11228 C CA . ARG D 1 80 ? -62.925 26.582 -12.156 1.00 22.75 121 ARG D CA 1
ATOM 11229 C C . ARG D 1 80 ? -61.705 25.713 -11.878 1.00 21.39 121 ARG D C 1
ATOM 11230 O O . ARG D 1 80 ? -61.386 24.822 -12.665 1.00 19.67 121 ARG D O 1
ATOM 11238 N N . ALA D 1 81 ? -61.025 25.989 -10.770 1.00 21.35 122 ALA D N 1
ATOM 11239 C CA . ALA D 1 81 ? -59.811 25.276 -10.380 1.00 21.37 122 ALA D CA 1
ATOM 11240 C C . ALA D 1 81 ? -59.843 23.763 -10.555 1.00 23.02 122 ALA D C 1
ATOM 11241 O O . ALA D 1 81 ? -58.883 23.169 -11.053 1.00 21.12 122 ALA D O 1
ATOM 11243 N N . GLU D 1 82 ? -60.937 23.138 -10.139 1.00 21.50 123 GLU D N 1
ATOM 11244 C CA . GLU D 1 82 ? -61.066 21.691 -10.234 1.00 22.07 123 GLU D CA 1
ATOM 11245 C C . GLU D 1 82 ? -61.004 21.147 -11.660 1.00 20.33 123 GLU D C 1
ATOM 11246 O O . GLU D 1 82 ? -60.760 19.957 -11.863 1.00 20.28 123 GLU D O 1
ATOM 11252 N N . LYS D 1 83 ? -61.222 22.012 -12.646 1.00 18.39 124 LYS D N 1
ATOM 11253 C CA . LYS D 1 83 ? -61.172 21.600 -14.046 1.00 18.82 124 LYS D CA 1
ATOM 11254 C C . LYS D 1 83 ? -59.731 21.451 -14.536 1.00 18.05 124 LYS D C 1
ATOM 11255 O O . LYS D 1 83 ? -59.474 20.832 -15.573 1.00 16.65 124 LYS D O 1
ATOM 11261 N N . GLY D 1 84 ? -58.801 22.024 -13.779 1.00 17.61 125 GLY D N 1
ATOM 11262 C CA . GLY D 1 84 ? -57.397 21.950 -14.136 1.00 17.96 125 GLY D CA 1
ATOM 11263 C C . GLY D 1 84 ? -57.074 22.640 -15.446 1.00 19.14 125 GLY D C 1
ATOM 11264 O O . GLY D 1 84 ? -57.875 23.417 -15.973 1.00 19.21 125 GLY D O 1
ATOM 11265 N N . VAL D 1 85 ? -55.888 22.356 -15.976 1.00 17.40 126 VAL D N 1
ATOM 11266 C CA . VAL D 1 85 ? -55.451 22.949 -17.231 1.00 15.66 126 VAL D CA 1
ATOM 11267 C C . VAL D 1 85 ? -54.967 21.855 -18.182 1.00 16.46 126 VAL D C 1
ATOM 11268 O O . VAL D 1 85 ? -54.278 20.923 -17.762 1.00 15.75 126 VAL D O 1
ATOM 11272 N N . GLY D 1 86 ? -55.354 21.964 -19.452 1.00 13.98 127 GLY D N 1
ATOM 11273 C CA . GLY D 1 86 ? -54.932 21.006 -20.463 1.00 14.59 127 GLY D CA 1
ATOM 11274 C C . GLY D 1 86 ? -53.762 21.666 -21.160 1.00 14.42 127 GLY D C 1
ATOM 11275 O O . GLY D 1 86 ? -53.941 22.655 -21.872 1.00 13.11 127 GLY D O 1
ATOM 11276 N N . VAL D 1 87 ? -52.566 21.115 -20.969 1.00 14.69 128 VAL D N 1
ATOM 11277 C CA . VAL D 1 87 ? -51.354 21.715 -21.520 1.00 14.31 128 VAL D CA 1
ATOM 11278 C C . VAL D 1 87 ? -50.524 20.888 -22.494 1.00 13.67 128 VAL D C 1
ATOM 11279 O O . VAL D 1 87 ? -50.395 19.674 -22.344 1.00 14.82 128 VAL D O 1
ATOM 11283 N N . ILE D 1 88 ? -49.960 21.563 -23.490 1.00 13.44 129 ILE D N 1
ATOM 11284 C CA . ILE D 1 88 ? -49.026 20.917 -24.404 1.00 14.39 129 ILE D CA 1
ATOM 11285 C C . ILE D 1 88 ? -47.803 21.822 -24.377 1.00 13.20 129 ILE D C 1
ATOM 11286 O O . ILE D 1 88 ? -47.887 23.009 -24.705 1.00 12.57 129 ILE D O 1
ATOM 11291 N N . GLY D 1 89 ? -46.670 21.272 -23.954 1.00 13.27 130 GLY D N 1
ATOM 11292 C CA . GLY D 1 89 ? -45.451 22.057 -23.905 1.00 13.74 130 GLY D CA 1
ATOM 11293 C C . GLY D 1 89 ? -44.426 21.511 -24.879 1.00 14.93 130 GLY D C 1
ATOM 11294 O O . GLY D 1 89 ? -44.165 20.312 -24.890 1.00 13.23 130 GLY D O 1
ATOM 11295 N N . SER D 1 90 ? -43.852 22.386 -25.700 1.00 13.64 131 SER D N 1
ATOM 11296 C CA . SER D 1 90 ? -42.851 21.980 -26.684 1.00 14.78 131 SER D CA 1
ATOM 11297 C C . SER D 1 90 ? -41.765 23.043 -26.764 1.00 13.42 131 SER D C 1
ATOM 11298 O O . SER D 1 90 ? -41.911 24.129 -26.198 1.00 13.57 131 SER D O 1
ATOM 11301 N N . HIS D 1 91 ? -40.669 22.743 -27.454 1.00 10.72 132 HIS D N 1
ATOM 11302 C CA . HIS D 1 91 ? -39.621 23.745 -27.577 1.00 12.29 132 HIS D CA 1
ATOM 11303 C C . HIS D 1 91 ? -39.438 24.182 -29.020 1.00 11.77 132 HIS D C 1
ATOM 11304 O O . HIS D 1 91 ? -39.550 23.379 -29.947 1.00 13.83 132 HIS D O 1
ATOM 11311 N N . VAL D 1 92 ? -39.205 25.477 -29.205 1.00 12.49 133 VAL D N 1
ATOM 11312 C CA . VAL D 1 92 ? -39.037 26.031 -30.539 1.00 11.96 133 VAL D CA 1
ATOM 11313 C C . VAL D 1 92 ? -37.597 26.315 -30.928 1.00 12.07 133 VAL D C 1
ATOM 11314 O O . VAL D 1 92 ? -37.335 26.723 -32.054 1.00 12.36 133 VAL D O 1
ATOM 11318 N N . ASP D 1 93 ? -36.661 26.124 -30.002 1.00 11.57 134 ASP D N 1
ATOM 11319 C CA . ASP D 1 93 ? -35.265 26.331 -30.355 1.00 11.70 134 ASP D CA 1
ATOM 11320 C C . ASP D 1 93 ? -34.811 25.037 -31.022 1.00 12.63 134 ASP D C 1
ATOM 11321 O O . ASP D 1 93 ? -35.351 23.966 -30.743 1.00 11.99 134 ASP D O 1
ATOM 11326 N N . ALA D 1 94 ? -33.849 25.143 -31.930 1.00 10.79 135 ALA D N 1
ATOM 11327 C CA . ALA D 1 94 ? -33.315 23.970 -32.611 1.00 11.83 135 ALA D CA 1
ATOM 11328 C C . ALA D 1 94 ? -31.808 24.133 -32.719 1.00 10.42 135 ALA D C 1
ATOM 11329 O O . ALA D 1 94 ? -31.297 25.253 -32.664 1.00 10.93 135 ALA D O 1
ATOM 11331 N N . LEU D 1 95 ? -31.093 23.023 -32.861 1.00 11.36 136 LEU D N 1
ATOM 11332 C CA . LEU D 1 95 ? -29.644 23.098 -32.995 1.00 11.47 136 LEU D CA 1
ATOM 11333 C C . LEU D 1 95 ? -29.318 24.053 -34.132 1.00 11.13 136 LEU D C 1
ATOM 11334 O O . LEU D 1 95 ? -29.947 24.010 -35.193 1.00 12.23 136 LEU D O 1
ATOM 11339 N N . THR D 1 96 ? -28.341 24.923 -33.909 1.00 10.01 137 THR D N 1
ATOM 11340 C CA . THR D 1 96 ? -27.962 25.877 -34.931 1.00 10.76 137 THR D CA 1
ATOM 11341 C C . THR D 1 96 ? -26.543 26.377 -34.697 1.00 12.08 137 THR D C 1
ATOM 11342 O O . THR D 1 96 ? -25.805 25.829 -33.874 1.00 11.23 137 THR D O 1
ATOM 11346 N N . VAL D 1 97 ? -26.163 27.407 -35.442 1.00 11.76 138 VAL D N 1
ATOM 11347 C CA . VAL D 1 97 ? -24.840 28.011 -35.322 1.00 11.68 138 VAL D CA 1
ATOM 11348 C C . VAL D 1 97 ? -25.083 29.501 -35.111 1.00 13.23 138 VAL D C 1
ATOM 11349 O O . VAL D 1 97 ? -25.834 30.124 -35.859 1.00 13.03 138 VAL D O 1
ATOM 11353 N N . LYS D 1 98 ? -24.455 30.062 -34.084 1.00 12.44 139 LYS D N 1
ATOM 11354 C CA . LYS D 1 98 ? -24.636 31.472 -33.742 1.00 13.18 139 LYS D CA 1
ATOM 11355 C C . LYS D 1 98 ? -23.430 32.333 -34.078 1.00 13.72 139 LYS D C 1
ATOM 11356 O O . LYS D 1 98 ? -22.297 31.943 -33.809 1.00 14.02 139 LYS D O 1
ATOM 11362 N N . LEU D 1 99 ? -23.660 33.506 -34.662 1.00 11.63 140 LEU D N 1
ATOM 11363 C CA . LEU D 1 99 ? -22.537 34.394 -34.928 1.00 14.03 140 LEU D CA 1
ATOM 11364 C C . LEU D 1 99 ? -22.044 34.822 -33.551 1.00 14.04 140 LEU D C 1
ATOM 11365 O O . LEU D 1 99 ? -22.845 35.016 -32.637 1.00 13.35 140 LEU D O 1
ATOM 11370 N N . LYS D 1 100 ? -20.734 34.956 -33.392 1.00 14.77 141 LYS D N 1
ATOM 11371 C CA . LYS D 1 100 ? -20.181 35.375 -32.112 1.00 14.68 141 LYS D CA 1
ATOM 11372 C C . LYS D 1 100 ? -20.431 36.871 -31.908 1.00 14.10 141 LYS D C 1
ATOM 11373 O O . LYS D 1 100 ? -20.740 37.583 -32.861 1.00 14.96 141 LYS D O 1
ATOM 11379 N N . PRO D 1 101 ? -20.331 37.356 -30.656 1.00 15.90 142 PRO D N 1
ATOM 11380 C CA . PRO D 1 101 ? -20.542 38.774 -30.335 1.00 14.15 142 PRO D CA 1
ATOM 11381 C C . PRO D 1 101 ? -19.737 39.638 -31.301 1.00 16.02 142 PRO D C 1
ATOM 11382 O O . PRO D 1 101 ? -20.177 40.708 -31.727 1.00 16.17 142 PRO D O 1
ATOM 11386 N N . VAL D 1 102 ? -18.543 39.163 -31.634 1.00 15.73 143 VAL D N 1
ATOM 11387 C CA . VAL D 1 102 ? -17.683 39.829 -32.604 1.00 15.67 143 VAL D CA 1
ATOM 11388 C C . VAL D 1 102 ? -17.417 38.725 -33.624 1.00 17.41 143 VAL D C 1
ATOM 11389 O O . VAL D 1 102 ? -16.650 37.802 -33.355 1.00 15.22 143 VAL D O 1
ATOM 11393 N N . SER D 1 103 ? -18.071 38.803 -34.780 1.00 16.35 144 SER D N 1
ATOM 11394 C CA . SER D 1 103 ? -17.897 37.776 -35.804 1.00 16.52 144 SER D CA 1
ATOM 11395 C C . SER D 1 103 ? -16.767 38.121 -36.757 1.00 17.37 144 SER D C 1
ATOM 11396 O O . SER D 1 103 ? -16.401 37.314 -37.610 1.00 14.68 144 SER D O 1
ATOM 11399 N N . PHE D 1 104 ? -16.214 39.319 -36.606 1.00 17.84 145 PHE D N 1
ATOM 11400 C CA . PHE D 1 104 ? -15.143 39.771 -37.483 1.00 19.65 145 PHE D CA 1
ATOM 11401 C C . PHE D 1 104 ? -13.896 38.896 -37.472 1.00 19.53 145 PHE D C 1
ATOM 11402 O O . PHE D 1 104 ? -13.417 38.479 -36.419 1.00 20.19 145 PHE D O 1
ATOM 11410 N N . LYS D 1 105 ? -13.382 38.622 -38.666 1.00 21.06 146 LYS D N 1
ATOM 11411 C CA . LYS D 1 105 ? -12.161 37.840 -38.837 1.00 20.73 146 LYS D CA 1
ATOM 11412 C C . LYS D 1 105 ? -11.388 38.481 -39.982 1.00 21.15 146 LYS D C 1
ATOM 11413 O O . LYS D 1 105 ? -11.985 38.918 -40.965 1.00 19.63 146 LYS D O 1
ATOM 11419 N N . ASP D 1 106 ? -10.067 38.554 -39.853 1.00 22.48 147 ASP D N 1
ATOM 11420 C CA . ASP D 1 106 ? -9.257 39.125 -40.921 1.00 24.11 147 ASP D CA 1
ATOM 11421 C C . ASP D 1 106 ? -9.375 38.167 -42.094 1.00 23.68 147 ASP D C 1
ATOM 11422 O O . ASP D 1 106 ? -9.612 36.974 -41.897 1.00 21.39 147 ASP D O 1
ATOM 11427 N N . THR D 1 107 ? -9.226 38.674 -43.313 1.00 23.74 148 THR D N 1
ATOM 11428 C CA . THR D 1 107 ? -9.296 37.788 -44.465 1.00 23.78 148 THR D CA 1
ATOM 11429 C C . THR D 1 107 ? -8.087 36.866 -44.373 1.00 22.91 148 THR D C 1
ATOM 11430 O O . THR D 1 107 ? -7.054 37.240 -43.813 1.00 22.01 148 THR D O 1
ATOM 11434 N N . ALA D 1 108 ? -8.232 35.657 -44.901 1.00 21.96 149 ALA D N 1
ATOM 11435 C CA . ALA D 1 108 ? -7.163 34.667 -44.882 1.00 20.16 149 ALA D CA 1
ATOM 11436 C C . ALA D 1 108 ? -6.863 34.315 -46.330 1.00 19.90 149 ALA D C 1
ATOM 11437 O O . ALA D 1 108 ? -7.647 33.624 -46.984 1.00 17.59 149 ALA D O 1
ATOM 11439 N N . GLU D 1 109 ? -5.725 34.800 -46.821 1.00 18.56 150 GLU D N 1
ATOM 11440 C CA . GLU D 1 109 ? -5.315 34.586 -48.203 1.00 19.61 150 GLU D CA 1
ATOM 11441 C C . GLU D 1 109 ? -6.446 35.043 -49.121 1.00 20.05 150 GLU D C 1
ATOM 11442 O O . GLU D 1 109 ? -6.657 34.483 -50.197 1.00 19.43 150 GLU D O 1
ATOM 11448 N N . GLY D 1 110 ? -7.185 36.058 -48.677 1.00 18.56 151 GLY D N 1
ATOM 11449 C CA . GLY D 1 110 ? -8.271 36.586 -49.483 1.00 17.99 151 GLY D CA 1
ATOM 11450 C C . GLY D 1 110 ? -9.670 36.106 -49.141 1.00 18.53 151 GLY D C 1
ATOM 11451 O O . GLY D 1 110 ? -10.653 36.715 -49.558 1.00 17.31 151 GLY D O 1
ATOM 11452 N N . TYR D 1 111 ? -9.772 35.016 -48.387 1.00 15.92 152 TYR D N 1
ATOM 11453 C CA . TYR D 1 111 ? -11.074 34.474 -48.015 1.00 15.85 152 TYR D CA 1
ATOM 11454 C C . TYR D 1 111 ? -11.715 35.215 -46.856 1.00 16.01 152 TYR D C 1
ATOM 11455 O O . TYR D 1 111 ? -11.054 35.527 -45.865 1.00 16.25 152 TYR D O 1
ATOM 11464 N N . GLY D 1 112 ? -13.008 35.485 -46.990 1.00 15.64 153 GLY D N 1
ATOM 11465 C CA . GLY D 1 112 ? -13.741 36.145 -45.932 1.00 14.88 153 GLY D CA 1
ATOM 11466 C C . GLY D 1 112 ? -14.411 35.049 -45.125 1.00 16.28 153 GLY D C 1
ATOM 11467 O O . GLY D 1 112 ? -15.002 34.127 -45.697 1.00 16.12 153 GLY D O 1
ATOM 11468 N N . ARG D 1 113 ? -14.294 35.128 -43.803 1.00 13.96 154 ARG D N 1
ATOM 11469 C CA . ARG D 1 113 ? -14.893 34.147 -42.902 1.00 14.16 154 ARG D CA 1
ATOM 11470 C C . ARG D 1 113 ? -15.546 34.892 -41.743 1.00 14.59 154 ARG D C 1
ATOM 11471 O O . ARG D 1 113 ? -15.243 36.059 -41.507 1.00 15.63 154 ARG D O 1
ATOM 11479 N N . ILE D 1 114 ? -16.453 34.227 -41.035 1.00 14.04 155 ILE D N 1
ATOM 11480 C CA . ILE D 1 114 ? -17.095 34.842 -39.879 1.00 14.23 155 ILE D CA 1
ATOM 11481 C C . ILE D 1 114 ? -16.929 33.926 -38.676 1.00 14.22 155 ILE D C 1
ATOM 11482 O O . ILE D 1 114 ? -17.037 32.706 -38.793 1.00 14.65 155 ILE D O 1
ATOM 11487 N N . ALA D 1 115 ? -16.652 34.524 -37.524 1.00 12.93 156 ALA D N 1
ATOM 11488 C CA . ALA D 1 115 ? -16.476 33.763 -36.294 1.00 13.96 156 ALA D CA 1
ATOM 11489 C C . ALA D 1 115 ? -17.853 33.385 -35.756 1.00 13.45 156 ALA D C 1
ATOM 11490 O O . ALA D 1 115 ? -18.723 34.243 -35.596 1.00 12.55 156 ALA D O 1
ATOM 11492 N N . VAL D 1 116 ? -18.046 32.099 -35.484 1.00 12.50 157 VAL D N 1
ATOM 11493 C CA . VAL D 1 116 ? -19.325 31.603 -34.990 1.00 12.11 157 VAL D CA 1
ATOM 11494 C C . VAL D 1 116 ? -19.134 30.592 -33.867 1.00 12.54 157 VAL D C 1
ATOM 11495 O O . VAL D 1 116 ? -18.018 30.142 -33.605 1.00 12.95 157 VAL D O 1
ATOM 11499 N N . ALA D 1 117 ? -20.235 30.232 -33.216 1.00 12.31 158 ALA D N 1
ATOM 11500 C CA . ALA D 1 117 ? -20.204 29.267 -32.123 1.00 11.33 158 ALA D CA 1
ATOM 11501 C C . ALA D 1 117 ? -21.381 28.310 -32.269 1.00 12.95 158 ALA D C 1
ATOM 11502 O O . ALA D 1 117 ? -22.430 28.674 -32.805 1.00 12.12 158 ALA D O 1
ATOM 11504 N N . PRO D 1 118 ? -21.224 27.068 -31.795 1.00 12.83 159 PRO D N 1
ATOM 11505 C CA . PRO D 1 118 ? -22.317 26.103 -31.907 1.00 12.33 159 PRO D CA 1
ATOM 11506 C C . PRO D 1 118 ? -23.377 26.300 -30.827 1.00 13.47 159 PRO D C 1
ATOM 11507 O O . PRO D 1 118 ? -23.058 26.632 -29.688 1.00 14.64 159 PRO D O 1
ATOM 11511 N N . TYR D 1 119 ? -24.638 26.125 -31.207 1.00 13.46 160 TYR D N 1
ATOM 11512 C CA . TYR D 1 119 ? -25.752 26.200 -30.267 1.00 12.04 160 TYR D CA 1
ATOM 11513 C C . TYR D 1 119 ? -26.184 24.739 -30.239 1.00 12.34 160 TYR D C 1
ATOM 11514 O O . TYR D 1 119 ? -26.852 24.265 -31.154 1.00 12.96 160 TYR D O 1
ATOM 11523 N N . GLY D 1 120 ? -25.794 24.015 -29.198 1.00 13.60 161 GLY D N 1
ATOM 11524 C CA . GLY D 1 120 ? -26.111 22.602 -29.159 1.00 14.20 161 GLY D CA 1
ATOM 11525 C C . GLY D 1 120 ? -24.997 21.897 -29.923 1.00 15.21 161 GLY D C 1
ATOM 11526 O O . GLY D 1 120 ? -23.990 22.529 -30.265 1.00 14.06 161 GLY D O 1
ATOM 11527 N N . GLY D 1 121 ? -25.175 20.612 -30.219 1.00 16.05 162 GLY D N 1
ATOM 11528 C CA . GLY D 1 121 ? -24.141 19.857 -30.913 1.00 16.00 162 GLY D CA 1
ATOM 11529 C C . GLY D 1 121 ? -24.016 20.008 -32.420 1.00 15.02 162 GLY D C 1
ATOM 11530 O O . GLY D 1 121 ? -24.197 19.042 -33.160 1.00 16.28 162 GLY D O 1
ATOM 11531 N N . THR D 1 122 ? -23.695 21.211 -32.885 1.00 13.95 163 THR D N 1
ATOM 11532 C CA . THR D 1 122 ? -23.542 21.448 -34.317 1.00 13.27 163 THR D CA 1
ATOM 11533 C C . THR D 1 122 ? -22.067 21.592 -34.690 1.00 13.64 163 THR D C 1
ATOM 11534 O O . THR D 1 122 ? -21.185 21.251 -33.901 1.00 14.45 163 THR D O 1
ATOM 11538 N N . LEU D 1 123 ? -21.803 22.098 -35.891 1.00 12.12 164 LEU D N 1
ATOM 11539 C CA . LEU D 1 123 ? -20.431 22.272 -36.368 1.00 14.95 164 LEU D CA 1
ATOM 11540 C C . LEU D 1 123 ? -19.678 20.948 -36.404 1.00 16.10 164 LEU D C 1
ATOM 11541 O O . LEU D 1 123 ? -18.488 20.880 -36.085 1.00 16.41 164 LEU D O 1
ATOM 11546 N N . ASN D 1 124 ? -20.386 19.888 -36.778 1.00 15.26 165 ASN D N 1
ATOM 11547 C CA . ASN D 1 124 ? -19.773 18.574 -36.901 1.00 15.97 165 ASN D CA 1
ATOM 11548 C C . ASN D 1 124 ? -19.771 18.233 -38.385 1.00 15.02 165 ASN D C 1
ATOM 11549 O O . ASN D 1 124 ? -20.022 19.099 -39.225 1.00 14.24 165 ASN D O 1
ATOM 11554 N N . GLU D 1 125 ? -19.505 16.978 -38.719 1.00 13.72 166 GLU D N 1
ATOM 11555 C CA . GLU D 1 125 ? -19.455 16.601 -40.119 1.00 15.98 166 GLU D CA 1
ATOM 11556 C C . GLU D 1 125 ? -20.761 16.751 -40.891 1.00 14.91 166 GLU D C 1
ATOM 11557 O O . GLU D 1 125 ? -20.740 16.941 -42.105 1.00 15.37 166 GLU D O 1
ATOM 11563 N N . LEU D 1 126 ? -21.896 16.694 -40.202 1.00 13.41 167 LEU D N 1
ATOM 11564 C CA . LEU D 1 126 ? -23.173 16.846 -40.893 1.00 12.67 167 LEU D CA 1
ATOM 11565 C C . LEU D 1 126 ? -23.379 18.295 -41.335 1.00 13.67 167 LEU D C 1
ATOM 11566 O O . LEU D 1 126 ? -24.167 18.566 -42.243 1.00 13.21 167 LEU D O 1
ATOM 11571 N N . TRP D 1 127 ? -22.660 19.221 -40.706 1.00 12.03 168 TRP D N 1
ATOM 11572 C CA . TRP D 1 127 ? -22.774 20.634 -41.052 1.00 11.92 168 TRP D CA 1
ATOM 11573 C C . TRP D 1 127 ? -21.799 21.063 -42.140 1.00 13.73 168 TRP D C 1
ATOM 11574 O O . TRP D 1 127 ? -21.831 22.205 -42.608 1.00 13.22 168 TRP D O 1
ATOM 11585 N N . LEU D 1 128 ? -20.932 20.145 -42.551 1.00 11.17 169 LEU D N 1
ATOM 11586 C CA . LEU D 1 128 ? -19.969 20.454 -43.599 1.00 11.24 169 LEU D CA 1
ATOM 11587 C C . LEU D 1 128 ? -20.636 20.402 -44.966 1.00 9.52 169 LEU D C 1
ATOM 11588 O O . LEU D 1 128 ? -21.524 19.586 -45.207 1.00 10.25 169 LEU D O 1
ATOM 11593 N N . ASP D 1 129 ? -20.199 21.283 -45.857 1.00 10.46 170 ASP D N 1
ATOM 11594 C CA . ASP D 1 129 ? -20.706 21.303 -47.219 1.00 9.40 170 ASP D CA 1
ATOM 11595 C C . ASP D 1 129 ? -22.220 21.401 -47.327 1.00 9.95 170 ASP D C 1
ATOM 11596 O O . ASP D 1 129 ? -22.846 20.720 -48.142 1.00 11.48 170 ASP D O 1
ATOM 11601 N N . ARG D 1 130 ? -22.795 22.261 -46.495 1.00 12.20 171 ARG D N 1
ATOM 11602 C CA . ARG D 1 130 ? -24.230 22.518 -46.484 1.00 10.99 171 ARG D CA 1
ATOM 11603 C C . ARG D 1 130 ? -24.380 24.008 -46.809 1.00 12.71 171 ARG D C 1
ATOM 11604 O O . ARG D 1 130 ? -23.584 24.827 -46.340 1.00 12.57 171 ARG D O 1
ATOM 11612 N N . ASP D 1 131 ? -25.379 24.356 -47.617 1.00 11.70 172 ASP D N 1
ATOM 11613 C CA . ASP D 1 131 ? -25.622 25.751 -47.993 1.00 13.62 172 ASP D CA 1
ATOM 11614 C C . ASP D 1 131 ? -26.235 26.468 -46.794 1.00 14.29 172 ASP D C 1
ATOM 11615 O O . ASP D 1 131 ? -27.369 26.175 -46.410 1.00 13.44 172 ASP D O 1
ATOM 11620 N N . LEU D 1 132 ? -25.502 27.417 -46.219 1.00 13.40 173 LEU D N 1
ATOM 11621 C CA . LEU D 1 132 ? -25.985 28.125 -45.039 1.00 13.29 173 LEU D CA 1
ATOM 11622 C C . LEU D 1 132 ? -26.439 29.563 -45.253 1.00 14.19 173 LEU D C 1
ATOM 11623 O O . LEU D 1 132 ? -25.699 30.390 -45.783 1.00 15.15 173 LEU D O 1
ATOM 11628 N N . GLY D 1 133 ? -27.662 29.850 -44.818 1.00 14.38 174 GLY D N 1
ATOM 11629 C CA . GLY D 1 133 ? -28.186 31.197 -44.920 1.00 13.82 174 GLY D CA 1
ATOM 11630 C C . GLY D 1 133 ? -27.963 31.847 -43.569 1.00 13.97 174 GLY D C 1
ATOM 11631 O O . GLY D 1 133 ? -27.524 31.187 -42.622 1.00 13.16 174 GLY D O 1
ATOM 11632 N N . ILE D 1 134 ? -28.250 33.138 -43.466 1.00 13.90 175 ILE D N 1
ATOM 11633 C CA . ILE D 1 134 ? -28.083 33.843 -42.204 1.00 13.11 175 ILE D CA 1
ATOM 11634 C C . ILE D 1 134 ? -29.389 34.553 -41.881 1.00 14.17 175 ILE D C 1
ATOM 11635 O O . ILE D 1 134 ? -30.096 35.006 -42.779 1.00 13.83 175 ILE D O 1
ATOM 11640 N N . GLY D 1 135 ? -29.725 34.629 -40.602 1.00 13.47 176 GLY D N 1
ATOM 11641 C CA . GLY D 1 135 ? -30.965 35.281 -40.228 1.00 12.88 176 GLY D CA 1
ATOM 11642 C C . GLY D 1 135 ? -31.097 35.416 -38.734 1.00 13.81 176 GLY D C 1
ATOM 11643 O O . GLY D 1 135 ? -30.323 34.833 -37.976 1.00 13.13 176 GLY D O 1
ATOM 11644 N N . GLY D 1 136 ? -32.086 36.188 -38.302 1.00 14.30 177 GLY D N 1
ATOM 11645 C CA . GLY D 1 136 ? -32.276 36.371 -36.881 1.00 13.47 177 GLY D CA 1
ATOM 11646 C C . GLY D 1 136 ? -32.796 37.745 -36.528 1.00 15.51 177 GLY D C 1
ATOM 11647 O O . GLY D 1 136 ? -33.397 38.434 -37.357 1.00 13.66 177 GLY D O 1
ATOM 11648 N N . ARG D 1 137 ? -32.537 38.147 -35.290 1.00 15.36 178 ARG D N 1
ATOM 11649 C CA . ARG D 1 137 ? -33.002 39.425 -34.774 1.00 17.71 178 ARG D CA 1
ATOM 11650 C C . ARG D 1 137 ? -31.960 40.535 -34.786 1.00 17.64 178 ARG D C 1
ATOM 11651 O O . ARG D 1 137 ? -30.813 40.336 -34.383 1.00 16.34 178 ARG D O 1
ATOM 11659 N N . LEU D 1 138 ? -32.370 41.705 -35.262 1.00 18.07 179 LEU D N 1
ATOM 11660 C CA . LEU D 1 138 ? -31.497 42.872 -35.285 1.00 19.55 179 LEU D CA 1
ATOM 11661 C C . LEU D 1 138 ? -32.122 43.910 -34.370 1.00 20.20 179 LEU D C 1
ATOM 11662 O O . LEU D 1 138 ? -33.337 44.100 -34.390 1.00 20.12 179 LEU D O 1
ATOM 11667 N N . LEU D 1 139 ? -31.301 44.560 -33.555 1.00 19.99 180 LEU D N 1
ATOM 11668 C CA . LEU D 1 139 ? -31.799 45.618 -32.684 1.00 20.48 180 LEU D CA 1
ATOM 11669 C C . LEU D 1 139 ? -31.243 46.899 -33.285 1.00 21.70 180 LEU D C 1
ATOM 11670 O O . LEU D 1 139 ? -30.049 46.985 -33.575 1.00 21.33 180 LEU D O 1
ATOM 11675 N N . TYR D 1 140 ? -32.104 47.886 -33.500 1.00 23.33 181 TYR D N 1
ATOM 11676 C CA . TYR D 1 140 ? -31.646 49.138 -34.081 1.00 24.82 181 TYR D CA 1
ATOM 11677 C C . TYR D 1 140 ? -32.302 50.354 -33.446 1.00 25.66 181 TYR D C 1
ATOM 11678 O O . TYR D 1 140 ? -33.286 50.243 -32.714 1.00 24.32 181 TYR D O 1
ATOM 11687 N N . LYS D 1 141 ? -31.738 51.519 -33.737 1.00 27.51 182 LYS D N 1
ATOM 11688 C CA . LYS D 1 141 ? -32.241 52.778 -33.211 1.00 28.80 182 LYS D CA 1
ATOM 11689 C C . LYS D 1 141 ? -32.229 53.784 -34.353 1.00 30.21 182 LYS D C 1
ATOM 11690 O O . LYS D 1 141 ? -31.165 54.186 -34.820 1.00 27.94 182 LYS D O 1
ATOM 11696 N N . LYS D 1 142 ? -33.415 54.169 -34.815 1.00 32.34 183 LYS D N 1
ATOM 11697 C CA . LYS D 1 142 ? -33.517 55.120 -35.915 1.00 35.78 183 LYS D CA 1
ATOM 11698 C C . LYS D 1 142 ? -32.781 56.411 -35.591 1.00 36.27 183 LYS D C 1
ATOM 11699 O O . LYS D 1 142 ? -32.879 56.934 -34.480 1.00 36.70 183 LYS D O 1
ATOM 11705 N N . LYS D 1 143 ? -32.035 56.909 -36.571 1.00 38.58 184 LYS D N 1
ATOM 11706 C CA . LYS D 1 143 ? -31.266 58.135 -36.418 1.00 41.09 184 LYS D CA 1
ATOM 11707 C C . LYS D 1 143 ? -32.135 59.261 -35.866 1.00 41.64 184 LYS D C 1
ATOM 11708 O O . LYS D 1 143 ? -33.266 59.460 -36.308 1.00 40.72 184 LYS D O 1
ATOM 11714 N N . GLY D 1 144 ? -31.602 59.985 -34.887 1.00 42.38 185 GLY D N 1
ATOM 11715 C CA . GLY D 1 144 ? -32.339 61.086 -34.296 1.00 43.69 185 GLY D CA 1
ATOM 11716 C C . GLY D 1 144 ? -33.284 60.698 -33.174 1.00 44.27 185 GLY D C 1
ATOM 11717 O O . GLY D 1 144 ? -34.034 61.539 -32.676 1.00 44.26 185 GLY D O 1
ATOM 11718 N N . THR D 1 145 ? -33.258 59.432 -32.768 1.00 43.99 186 THR D N 1
ATOM 11719 C CA . THR D 1 145 ? -34.131 58.966 -31.694 1.00 43.53 186 THR D CA 1
ATOM 11720 C C . THR D 1 145 ? -33.358 58.148 -30.663 1.00 43.77 186 THR D C 1
ATOM 11721 O O . THR D 1 145 ? -32.163 57.897 -30.826 1.00 43.35 186 THR D O 1
ATOM 11725 N N . ASN D 1 146 ? -34.048 57.740 -29.602 1.00 43.68 187 ASN D N 1
ATOM 11726 C CA . ASN D 1 146 ? -33.436 56.939 -28.547 1.00 43.73 187 ASN D CA 1
ATOM 11727 C C . ASN D 1 146 ? -34.106 55.575 -28.422 1.00 41.97 187 ASN D C 1
ATOM 11728 O O . ASN D 1 146 ? -33.573 54.674 -27.773 1.00 42.40 187 ASN D O 1
ATOM 11733 N N . GLU D 1 147 ? -35.274 55.428 -29.041 1.00 38.91 188 GLU D N 1
ATOM 11734 C CA . GLU D 1 147 ? -36.022 54.177 -28.982 1.00 37.02 188 GLU D CA 1
ATOM 11735 C C . GLU D 1 147 ? -35.324 53.034 -29.712 1.00 35.80 188 GLU D C 1
ATOM 11736 O O . GLU D 1 147 ? -34.859 53.190 -30.840 1.00 34.73 188 GLU D O 1
ATOM 11738 N N . ILE D 1 148 ? -35.259 51.883 -29.052 1.00 34.74 189 ILE D N 1
ATOM 11739 C CA . ILE D 1 148 ? -34.637 50.701 -29.630 1.00 32.93 189 ILE D CA 1
ATOM 11740 C C . ILE D 1 148 ? -35.736 49.828 -30.217 1.00 32.42 189 ILE D C 1
ATOM 11741 O O . ILE D 1 148 ? -36.710 49.506 -29.535 1.00 32.20 189 ILE D O 1
ATOM 11746 N N . LYS D 1 149 ? -35.588 49.457 -31.483 1.00 28.11 190 LYS D N 1
ATOM 11747 C CA . LYS D 1 149 ? -36.576 48.615 -32.142 1.00 24.22 190 LYS D CA 1
ATOM 11748 C C . LYS D 1 149 ? -35.948 47.304 -32.591 1.00 25.47 190 LYS D C 1
ATOM 11749 O O . LYS D 1 149 ? -34.726 47.164 -32.614 1.00 25.24 190 LYS D O 1
ATOM 11755 N N . SER D 1 150 ? -36.796 46.348 -32.945 1.00 25.88 191 SER D N 1
ATOM 11756 C CA . SER D 1 150 ? -36.332 45.046 -33.393 1.00 25.22 191 SER D CA 1
ATOM 11757 C C . SER D 1 150 ? -36.813 44.735 -34.804 1.00 24.73 191 SER D C 1
ATOM 11758 O O . SER D 1 150 ? -37.898 45.144 -35.214 1.00 23.04 191 SER D O 1
ATOM 11761 N N . ALA D 1 151 ? -35.988 44.010 -35.547 1.00 22.55 192 ALA D N 1
ATOM 11762 C CA . ALA D 1 151 ? -36.324 43.619 -36.902 1.00 21.96 192 ALA D CA 1
ATOM 11763 C C . ALA D 1 151 ? -35.769 42.225 -37.128 1.00 21.18 192 ALA D C 1
ATOM 11764 O O . ALA D 1 151 ? -34.725 41.870 -36.580 1.00 19.15 192 ALA D O 1
ATOM 11766 N N . LEU D 1 152 ? -36.481 41.433 -37.918 1.00 19.63 193 LEU D N 1
ATOM 11767 C CA . LEU D 1 152 ? -36.040 40.082 -38.233 1.00 19.64 193 LEU D CA 1
ATOM 11768 C C . LEU D 1 152 ? -35.564 40.063 -39.675 1.00 20.13 193 LEU D C 1
ATOM 11769 O O . LEU D 1 152 ? -36.196 40.660 -40.552 1.00 17.81 193 LEU D O 1
ATOM 11774 N N . VAL D 1 153 ? -34.442 39.393 -39.918 1.00 15.81 194 VAL D N 1
ATOM 11775 C CA . VAL D 1 153 ? -33.891 39.292 -41.264 1.00 15.27 194 VAL D CA 1
ATOM 11776 C C . VAL D 1 153 ? -33.664 37.828 -41.628 1.00 14.62 194 VAL D C 1
ATOM 11777 O O . VAL D 1 153 ? -33.577 36.969 -40.751 1.00 13.89 194 VAL D O 1
ATOM 11781 N N . ASP D 1 154 ? -33.571 37.552 -42.924 1.00 14.54 195 ASP D N 1
ATOM 11782 C CA . ASP D 1 154 ? -33.396 36.189 -43.410 1.00 15.91 195 ASP D CA 1
ATOM 11783 C C . ASP D 1 154 ? -32.855 36.254 -44.836 1.00 15.49 195 ASP D C 1
ATOM 11784 O O . ASP D 1 154 ? -33.496 36.823 -45.719 1.00 17.71 195 ASP D O 1
ATOM 11789 N N . SER D 1 155 ? -31.682 35.671 -45.065 1.00 15.47 196 SER D N 1
ATOM 11790 C CA . SER D 1 155 ? -31.067 35.703 -46.392 1.00 14.65 196 SER D CA 1
ATOM 11791 C C . SER D 1 155 ? -31.671 34.718 -47.386 1.00 14.93 196 SER D C 1
ATOM 11792 O O . SER D 1 155 ? -31.467 34.851 -48.592 1.00 14.09 196 SER D O 1
ATOM 11795 N N . THR D 1 156 ? -32.402 33.726 -46.882 1.00 14.89 197 THR D N 1
ATOM 11796 C CA . THR D 1 156 ? -33.018 32.714 -47.739 1.00 14.34 197 THR D CA 1
ATOM 11797 C C . THR D 1 156 ? -33.644 33.366 -48.972 1.00 15.72 197 THR D C 1
ATOM 11798 O O . THR D 1 156 ? -34.351 34.364 -48.857 1.00 15.58 197 THR D O 1
ATOM 11802 N N . PRO D 1 157 ? -33.426 32.789 -50.167 1.00 15.92 198 PRO D N 1
ATOM 11803 C CA . PRO D 1 157 ? -32.675 31.574 -50.502 1.00 15.06 198 PRO D CA 1
ATOM 11804 C C . PRO D 1 157 ? -31.157 31.706 -50.641 1.00 14.80 198 PRO D C 1
ATOM 11805 O O . PRO D 1 157 ? -30.481 30.726 -50.948 1.00 17.73 198 PRO D O 1
ATOM 11809 N N . LEU D 1 158 ? -30.613 32.896 -50.428 1.00 15.36 199 LEU D N 1
ATOM 11810 C CA . LEU D 1 158 ? -29.172 33.071 -50.572 1.00 14.76 199 LEU D CA 1
ATOM 11811 C C . LEU D 1 158 ? -28.350 32.425 -49.461 1.00 14.01 199 LEU D C 1
ATOM 11812 O O . LEU D 1 158 ? -28.494 32.775 -48.289 1.00 13.76 199 LEU D O 1
ATOM 11817 N N . PRO D 1 159 ? -27.498 31.448 -49.814 1.00 14.57 200 PRO D N 1
ATOM 11818 C CA . PRO D 1 159 ? -26.666 30.807 -48.793 1.00 13.61 200 PRO D CA 1
ATOM 11819 C C . PRO D 1 159 ? -25.390 31.647 -48.741 1.00 14.40 200 PRO D C 1
ATOM 11820 O O . PRO D 1 159 ? -24.540 31.558 -49.629 1.00 15.84 200 PRO D O 1
ATOM 11824 N N . VAL D 1 160 ? -25.276 32.486 -47.718 1.00 14.21 201 VAL D N 1
ATOM 11825 C CA . VAL D 1 160 ? -24.120 33.368 -47.578 1.00 13.90 201 VAL D CA 1
ATOM 11826 C C . VAL D 1 160 ? -22.857 32.679 -47.065 1.00 15.05 201 VAL D C 1
ATOM 11827 O O . VAL D 1 160 ? -21.753 33.177 -47.277 1.00 15.32 201 VAL D O 1
ATOM 11831 N N . CYS D 1 161 ? -23.029 31.540 -46.395 1.00 14.66 202 CYS D N 1
ATOM 11832 C CA . CYS D 1 161 ? -21.913 30.795 -45.811 1.00 17.02 202 CYS D CA 1
ATOM 11833 C C . CYS D 1 161 ? -21.919 29.320 -46.177 1.00 14.73 202 CYS D C 1
ATOM 11834 O O . CYS D 1 161 ? -22.922 28.777 -46.633 1.00 14.52 202 CYS D O 1
ATOM 11837 N N . ARG D 1 162 ? -20.777 28.683 -45.952 1.00 13.93 203 ARG D N 1
ATOM 11838 C CA . ARG D 1 162 ? -20.595 27.261 -46.198 1.00 13.24 203 ARG D CA 1
ATOM 11839 C C . ARG D 1 162 ? -19.304 26.871 -45.488 1.00 12.57 203 ARG D C 1
ATOM 11840 O O . ARG D 1 162 ? -18.295 27.563 -45.617 1.00 13.75 203 ARG D O 1
ATOM 11848 N N . ILE D 1 163 ? -19.352 25.787 -44.717 1.00 12.50 204 ILE D N 1
ATOM 11849 C CA . ILE D 1 163 ? -18.180 25.292 -43.993 1.00 10.47 204 ILE D CA 1
ATOM 11850 C C . ILE D 1 163 ? -17.615 24.199 -44.899 1.00 11.55 204 ILE D C 1
ATOM 11851 O O . ILE D 1 163 ? -18.169 23.104 -44.991 1.00 12.48 204 ILE D O 1
ATOM 11856 N N . PRO D 1 164 ? -16.487 24.483 -45.563 1.00 13.30 205 PRO D N 1
ATOM 11857 C CA . PRO D 1 164 ? -15.823 23.562 -46.491 1.00 11.28 205 PRO D CA 1
ATOM 11858 C C . PRO D 1 164 ? -15.035 22.385 -45.944 1.00 11.97 205 PRO D C 1
ATOM 11859 O O . PRO D 1 164 ? -14.086 22.562 -45.184 1.00 11.99 205 PRO D O 1
ATOM 11863 N N . SER D 1 165 ? -15.418 21.180 -46.355 1.00 11.00 206 SER D N 1
ATOM 11864 C CA . SER D 1 165 ? -14.696 19.989 -45.933 1.00 11.63 206 SER D CA 1
ATOM 11865 C C . SER D 1 165 ? -13.370 20.007 -46.686 1.00 11.70 206 SER D C 1
ATOM 11866 O O . SER D 1 165 ? -13.264 20.616 -47.754 1.00 10.99 206 SER D O 1
ATOM 11869 N N . LEU D 1 166 ? -12.354 19.366 -46.121 1.00 10.65 207 LEU D N 1
ATOM 11870 C CA . LEU D 1 166 ? -11.060 19.292 -46.780 1.00 11.88 207 LEU D CA 1
ATOM 11871 C C . LEU D 1 166 ? -11.092 18.058 -47.673 1.00 11.26 207 LEU D C 1
ATOM 11872 O O . LEU D 1 166 ? -11.577 17.005 -47.259 1.00 12.12 207 LEU D O 1
ATOM 11877 N N . ALA D 1 167 ? -10.592 18.182 -48.899 1.00 11.77 208 ALA D N 1
ATOM 11878 C CA . ALA D 1 167 ? -10.578 17.041 -49.815 1.00 13.76 208 ALA D CA 1
ATOM 11879 C C . ALA D 1 167 ? -9.836 15.871 -49.170 1.00 15.40 208 ALA D C 1
ATOM 11880 O O . ALA D 1 167 ? -8.807 16.059 -48.519 1.00 15.91 208 ALA D O 1
ATOM 11882 N N . PRO D 1 168 ? -10.348 14.643 -49.347 1.00 14.44 209 PRO D N 1
ATOM 11883 C CA . PRO D 1 168 ? -9.707 13.459 -48.766 1.00 16.24 209 PRO D CA 1
ATOM 11884 C C . PRO D 1 168 ? -8.316 13.181 -49.335 1.00 16.00 209 PRO D C 1
ATOM 11885 O O . PRO D 1 168 ? -7.543 12.415 -48.757 1.00 15.26 209 PRO D O 1
ATOM 11889 N N . HIS D 1 169 ? -8.005 13.817 -50.460 1.00 14.92 210 HIS D N 1
ATOM 11890 C CA . HIS D 1 169 ? -6.713 13.643 -51.122 1.00 16.17 210 HIS D CA 1
ATOM 11891 C C . HIS D 1 169 ? -5.553 13.998 -50.194 1.00 16.71 210 HIS D C 1
ATOM 11892 O O . HIS D 1 169 ? -4.449 13.457 -50.324 1.00 15.38 210 HIS D O 1
ATOM 11899 N N . PHE D 1 170 ? -5.807 14.905 -49.257 1.00 15.19 211 PHE D N 1
ATOM 11900 C CA . PHE D 1 170 ? -4.775 15.352 -48.328 1.00 15.25 211 PHE D CA 1
ATOM 11901 C C . PHE D 1 170 ? -4.475 14.389 -47.183 1.00 17.16 211 PHE D C 1
ATOM 11902 O O . PHE D 1 170 ? -3.599 14.649 -46.356 1.00 18.62 211 PHE D O 1
ATOM 11910 N N . GLY D 1 171 ? -5.208 13.283 -47.124 1.00 17.59 212 GLY D N 1
ATOM 11911 C CA . GLY D 1 171 ? -4.952 12.293 -46.092 1.00 17.35 212 GLY D CA 1
ATOM 11912 C C . GLY D 1 171 ? -5.539 12.508 -44.711 1.00 19.36 212 GLY D C 1
ATOM 11913 O O . GLY D 1 171 ? -6.657 12.998 -44.561 1.00 19.79 212 GLY D O 1
ATOM 11914 N N . LYS D 1 172 ? -4.763 12.132 -43.698 1.00 18.71 213 LYS D N 1
ATOM 11915 C CA . LYS D 1 172 ? -5.171 12.231 -42.301 1.00 19.63 213 LYS D CA 1
ATOM 11916 C C . LYS D 1 172 ? -5.812 13.551 -41.880 1.00 18.91 213 LYS D C 1
ATOM 11917 O O . LYS D 1 172 ? -6.792 13.553 -41.139 1.00 19.67 213 LYS D O 1
ATOM 11919 N N . PRO D 1 173 ? -5.263 14.693 -42.327 1.00 20.59 214 PRO D N 1
ATOM 11920 C CA . PRO D 1 173 ? -5.853 15.983 -41.942 1.00 20.36 214 PRO D CA 1
ATOM 11921 C C . PRO D 1 173 ? -7.326 16.129 -42.343 1.00 19.48 214 PRO D C 1
ATOM 11922 O O . PRO D 1 173 ? -8.065 16.921 -41.755 1.00 19.86 214 PRO D O 1
ATOM 11926 N N . ALA D 1 174 ? -7.747 15.360 -43.341 1.00 18.18 215 ALA D N 1
ATOM 11927 C CA . ALA D 1 174 ? -9.123 15.423 -43.827 1.00 18.53 215 ALA D CA 1
ATOM 11928 C C . ALA D 1 174 ? -10.054 14.448 -43.110 1.00 19.06 215 ALA D C 1
ATOM 11929 O O . ALA D 1 174 ? -11.217 14.308 -43.482 1.00 18.60 215 ALA D O 1
ATOM 11931 N N . GLU D 1 175 ? -9.541 13.770 -42.088 1.00 19.51 216 GLU D N 1
ATOM 11932 C CA . GLU D 1 175 ? -10.355 12.820 -41.335 1.00 20.69 216 GLU D CA 1
ATOM 11933 C C . GLU D 1 175 ? -10.886 13.477 -40.066 1.00 19.61 216 GLU D C 1
ATOM 11934 O O . GLU D 1 175 ? -10.133 14.111 -39.328 1.00 20.32 216 GLU D O 1
ATOM 11940 N N . GLY D 1 176 ? -12.183 13.327 -39.817 1.00 18.88 217 GLY D N 1
ATOM 11941 C CA . GLY D 1 176 ? -12.778 13.923 -38.636 1.00 20.12 217 GLY D CA 1
ATOM 11942 C C . GLY D 1 176 ? -12.479 13.134 -37.375 1.00 22.29 217 GLY D C 1
ATOM 11943 O O . GLY D 1 176 ? -11.834 12.087 -37.446 1.00 21.05 217 GLY D O 1
ATOM 11944 N N . PRO D 1 177 ? -12.946 13.597 -36.204 1.00 21.87 218 PRO D N 1
ATOM 11945 C CA . PRO D 1 177 ? -13.734 14.821 -36.023 1.00 21.83 218 PRO D CA 1
ATOM 11946 C C . PRO D 1 177 ? -12.897 16.082 -36.190 1.00 19.52 218 PRO D C 1
ATOM 11947 O O . PRO D 1 177 ? -11.667 16.039 -36.129 1.00 19.79 218 PRO D O 1
ATOM 11951 N N . PHE D 1 178 ? -13.569 17.208 -36.390 1.00 17.73 219 PHE D N 1
ATOM 11952 C CA . PHE D 1 178 ? -12.875 18.469 -36.587 1.00 15.76 219 PHE D CA 1
ATOM 11953 C C . PHE D 1 178 ? -13.053 19.446 -35.435 1.00 15.72 219 PHE D C 1
ATOM 11954 O O . PHE D 1 178 ? -14.088 19.459 -34.768 1.00 14.99 219 PHE D O 1
ATOM 11962 N N . ASP D 1 179 ? -12.025 20.259 -35.209 1.00 14.72 220 ASP D N 1
ATOM 11963 C CA . ASP D 1 179 ? -12.034 21.258 -34.146 1.00 13.82 220 ASP D CA 1
ATOM 11964 C C . ASP D 1 179 ? -13.088 22.314 -34.475 1.00 14.95 220 ASP D C 1
ATOM 11965 O O . ASP D 1 179 ? -13.044 22.927 -35.542 1.00 14.26 220 ASP D O 1
ATOM 11970 N N . LYS D 1 180 ? -14.024 22.535 -33.555 1.00 13.55 221 LYS D N 1
ATOM 11971 C CA . LYS D 1 180 ? -15.103 23.497 -33.777 1.00 14.88 221 LYS D CA 1
ATOM 11972 C C . LYS D 1 180 ? -14.683 24.964 -33.795 1.00 14.84 221 LYS D C 1
ATOM 11973 O O . LYS D 1 180 ? -15.427 25.817 -34.278 1.00 15.47 221 LYS D O 1
ATOM 11979 N N . GLU D 1 181 ? -13.497 25.264 -33.279 1.00 12.55 222 GLU D N 1
ATOM 11980 C CA . GLU D 1 181 ? -13.018 26.641 -33.266 1.00 14.69 222 GLU D CA 1
ATOM 11981 C C . GLU D 1 181 ? -12.090 26.954 -34.442 1.00 14.54 222 GLU D C 1
ATOM 11982 O O . GLU D 1 181 ? -12.193 28.015 -35.058 1.00 14.43 222 GLU D O 1
ATOM 11988 N N . ASP D 1 182 ? -11.196 26.024 -34.768 1.00 16.41 223 ASP D N 1
ATOM 11989 C CA . ASP D 1 182 ? -10.230 26.256 -35.837 1.00 16.26 223 ASP D CA 1
ATOM 11990 C C . ASP D 1 182 ? -10.491 25.630 -37.198 1.00 16.42 223 ASP D C 1
ATOM 11991 O O . ASP D 1 182 ? -9.929 26.077 -38.195 1.00 15.14 223 ASP D O 1
ATOM 11996 N N . GLN D 1 183 ? -11.327 24.602 -37.261 1.00 14.09 224 GLN D N 1
ATOM 11997 C CA . GLN D 1 183 ? -11.549 23.952 -38.544 1.00 15.30 224 GLN D CA 1
ATOM 11998 C C . GLN D 1 183 ? -12.929 24.106 -39.168 1.00 15.49 224 GLN D C 1
ATOM 11999 O O . GLN D 1 183 ? -13.051 24.165 -40.390 1.00 17.56 224 GLN D O 1
ATOM 12005 N N . THR D 1 184 ? -13.967 24.179 -38.346 1.00 13.09 225 THR D N 1
ATOM 12006 C CA . THR D 1 184 ? -15.317 24.314 -38.883 1.00 13.16 225 THR D CA 1
ATOM 12007 C C . THR D 1 184 ? -15.746 25.778 -38.880 1.00 13.43 225 THR D C 1
ATOM 12008 O O . THR D 1 184 ? -16.656 26.170 -38.147 1.00 14.56 225 THR D O 1
ATOM 12012 N N . ILE D 1 185 ? -15.082 26.579 -39.707 1.00 12.12 226 ILE D N 1
ATOM 12013 C CA . ILE D 1 185 ? -15.368 28.006 -39.796 1.00 13.54 226 ILE D CA 1
ATOM 12014 C C . ILE D 1 185 ? -16.070 28.334 -41.111 1.00 14.01 226 ILE D C 1
ATOM 12015 O O . ILE D 1 185 ? -15.603 27.972 -42.190 1.00 12.09 226 ILE D O 1
ATOM 12020 N N . PRO D 1 186 ? -17.219 29.024 -41.035 1.00 14.30 227 PRO D N 1
ATOM 12021 C CA . PRO D 1 186 ? -17.944 29.367 -42.261 1.00 13.25 227 PRO D CA 1
ATOM 12022 C C . PRO D 1 186 ? -17.186 30.343 -43.152 1.00 13.82 227 PRO D C 1
ATOM 12023 O O . PRO D 1 186 ? -16.659 31.355 -42.678 1.00 14.13 227 PRO D O 1
ATOM 12027 N N . VAL D 1 187 ? -17.134 30.027 -44.443 1.00 14.29 228 VAL D N 1
ATOM 12028 C CA . VAL D 1 187 ? -16.492 30.887 -45.428 1.00 12.88 228 VAL D CA 1
ATOM 12029 C C . VAL D 1 187 ? -17.646 31.693 -46.011 1.00 16.42 228 VAL D C 1
ATOM 12030 O O . VAL D 1 187 ? -18.639 31.123 -46.472 1.00 15.25 228 VAL D O 1
ATOM 12034 N N . ILE D 1 188 ? -17.519 33.015 -45.985 1.00 14.68 229 ILE D N 1
ATOM 12035 C CA . ILE D 1 188 ? -18.587 33.877 -46.463 1.00 16.30 229 ILE D CA 1
ATOM 12036 C C . ILE D 1 188 ? -18.317 34.556 -47.806 1.00 17.18 229 ILE D C 1
ATOM 12037 O O . ILE D 1 188 ? -19.248 34.998 -48.477 1.00 18.12 229 ILE D O 1
ATOM 12042 N N . GLY D 1 189 ? -17.056 34.635 -48.215 1.00 17.94 230 GLY D N 1
ATOM 12043 C CA . GLY D 1 189 ? -16.770 35.256 -49.498 1.00 18.35 230 GLY D CA 1
ATOM 12044 C C . GLY D 1 189 ? -15.307 35.327 -49.882 1.00 19.47 230 GLY D C 1
ATOM 12045 O O . GLY D 1 189 ? -14.443 34.772 -49.208 1.00 17.38 230 GLY D O 1
ATOM 12046 N N . PHE D 1 190 ? -15.042 35.996 -50.999 1.00 20.35 231 PHE D N 1
ATOM 12047 C CA . PHE D 1 190 ? -13.688 36.200 -51.491 1.00 20.87 231 PHE D CA 1
ATOM 12048 C C . PHE D 1 190 ? -13.781 37.503 -52.271 1.00 23.65 231 PHE D C 1
ATOM 12049 O O . PHE D 1 190 ? -13.920 37.505 -53.491 1.00 23.53 231 PHE D O 1
ATOM 12057 N N . PRO D 1 191 ? -13.723 38.637 -51.562 1.00 26.35 232 PRO D N 1
ATOM 12058 C CA . PRO D 1 191 ? -13.812 39.958 -52.185 1.00 27.90 232 PRO D CA 1
ATOM 12059 C C . PRO D 1 191 ? -12.646 40.369 -53.077 1.00 30.50 232 PRO D C 1
ATOM 12060 O O . PRO D 1 191 ? -11.549 39.824 -52.986 1.00 29.95 232 PRO D O 1
ATOM 12064 N N . THR D 1 192 ? -12.906 41.345 -53.940 1.00 33.13 233 THR D N 1
ATOM 12065 C CA . THR D 1 192 ? -11.902 41.887 -54.847 1.00 36.96 233 THR D CA 1
ATOM 12066 C C . THR D 1 192 ? -11.875 43.395 -54.602 1.00 40.01 233 THR D C 1
ATOM 12067 O O . THR D 1 192 ? -12.840 43.963 -54.101 1.00 39.51 233 THR D O 1
ATOM 12071 N N . PRO D 1 193 ? -10.765 44.058 -54.942 1.00 43.52 234 PRO D N 1
ATOM 12072 C CA . PRO D 1 193 ? -10.580 45.505 -54.763 1.00 42.73 234 PRO D CA 1
ATOM 12073 C C . PRO D 1 193 ? -11.837 46.328 -55.044 1.00 39.09 234 PRO D C 1
ATOM 12074 O O . PRO D 1 193 ? -12.259 47.134 -54.207 1.00 45.09 234 PRO D O 1
ATOM 12078 N N . ASP D 1 194 ? -12.435 46.106 -56.213 1.00 42.78 235 ASP D N 1
ATOM 12079 C CA . ASP D 1 194 ? -13.636 46.826 -56.623 1.00 31.81 235 ASP D CA 1
ATOM 12080 C C . ASP D 1 194 ? -14.912 45.977 -56.585 1.00 31.16 235 ASP D C 1
ATOM 12081 O O . ASP D 1 194 ? -15.909 46.352 -55.960 1.00 35.76 235 ASP D O 1
ATOM 12086 N N . ASN D 1 198 ? -18.171 46.752 -51.307 1.00 31.86 239 ASN D N 1
ATOM 12087 C CA . ASN D 1 198 ? -16.839 46.593 -50.753 1.00 31.88 239 ASN D CA 1
ATOM 12088 C C . ASN D 1 198 ? -16.134 47.949 -50.717 1.00 39.17 239 ASN D C 1
ATOM 12089 O O . ASN D 1 198 ? -14.905 48.001 -50.647 1.00 37.92 239 ASN D O 1
ATOM 12094 N N . GLU D 1 199 ? -16.893 49.042 -50.770 1.00 35.97 240 GLU D N 1
ATOM 12095 C CA . GLU D 1 199 ? -16.280 50.360 -50.693 1.00 42.31 240 GLU D CA 1
ATOM 12096 C C . GLU D 1 199 ? -15.793 50.527 -49.249 1.00 45.34 240 GLU D C 1
ATOM 12097 O O . GLU D 1 199 ? -16.168 49.753 -48.370 1.00 45.54 240 GLU D O 1
ATOM 12099 N N . PRO D 1 200 ? -14.928 51.513 -48.985 1.00 45.73 241 PRO D N 1
ATOM 12100 C CA . PRO D 1 200 ? -14.463 51.676 -47.604 1.00 45.41 241 PRO D CA 1
ATOM 12101 C C . PRO D 1 200 ? -15.589 52.225 -46.735 1.00 44.54 241 PRO D C 1
ATOM 12102 O O . PRO D 1 200 ? -16.544 52.812 -47.246 1.00 44.34 241 PRO D O 1
ATOM 12106 N N . PRO D 1 201 ? -15.502 52.031 -45.411 1.00 44.14 242 PRO D N 1
ATOM 12107 C CA . PRO D 1 201 ? -16.543 52.524 -44.504 1.00 43.59 242 PRO D CA 1
ATOM 12108 C C . PRO D 1 201 ? -16.738 54.034 -44.566 1.00 42.90 242 PRO D C 1
ATOM 12109 O O . PRO D 1 201 ? -15.770 54.795 -44.543 1.00 43.70 242 PRO D O 1
ATOM 12113 N N . THR D 1 202 ? -17.993 54.462 -44.640 1.00 39.25 243 THR D N 1
ATOM 12114 C CA . THR D 1 202 ? -18.307 55.885 -44.678 1.00 32.32 243 THR D CA 1
ATOM 12115 C C . THR D 1 202 ? -18.348 56.370 -43.233 1.00 38.49 243 THR D C 1
ATOM 12116 O O . THR D 1 202 ? -18.459 55.565 -42.308 1.00 40.83 243 THR D O 1
ATOM 12120 N N . ASP D 1 203 ? -18.264 57.680 -43.032 1.00 41.32 244 ASP D N 1
ATOM 12121 C CA . ASP D 1 203 ? -18.283 58.219 -41.677 1.00 42.46 244 ASP D CA 1
ATOM 12122 C C . ASP D 1 203 ? -19.556 57.872 -40.916 1.00 40.97 244 ASP D C 1
ATOM 12123 O O . ASP D 1 203 ? -19.529 57.714 -39.695 1.00 40.73 244 ASP D O 1
ATOM 12128 N N . ASP D 1 204 ? -20.669 57.749 -41.631 1.00 39.76 245 ASP D N 1
ATOM 12129 C CA . ASP D 1 204 ? -21.935 57.428 -40.986 1.00 39.39 245 ASP D CA 1
ATOM 12130 C C . ASP D 1 204 ? -21.945 55.988 -40.471 1.00 36.81 245 ASP D C 1
ATOM 12131 O O . ASP D 1 204 ? -22.373 55.726 -39.345 1.00 34.89 245 ASP D O 1
ATOM 12136 N N . GLU D 1 205 ? -21.475 55.058 -41.298 1.00 34.21 246 GLU D N 1
ATOM 12137 C CA . GLU D 1 205 ? -21.439 53.649 -40.918 1.00 33.05 246 GLU D CA 1
ATOM 12138 C C . GLU D 1 205 ? -20.598 53.438 -39.662 1.00 33.93 246 GLU D C 1
ATOM 12139 O O . GLU D 1 205 ? -20.915 52.587 -38.830 1.00 33.21 246 GLU D O 1
ATOM 12145 N N . LYS D 1 206 ? -19.535 54.225 -39.523 1.00 34.44 247 LYS D N 1
ATOM 12146 C CA . LYS D 1 206 ? -18.648 54.120 -38.370 1.00 36.00 247 LYS D CA 1
ATOM 12147 C C . LYS D 1 206 ? -19.328 54.563 -37.082 1.00 34.71 247 LYS D C 1
ATOM 12148 O O . LYS D 1 206 ? -18.783 54.384 -35.995 1.00 35.68 247 LYS D O 1
ATOM 12154 N N . LYS D 1 207 ? -20.516 55.145 -37.204 1.00 32.45 248 LYS D N 1
ATOM 12155 C CA . LYS D 1 207 ? -21.254 55.605 -36.035 1.00 28.67 248 LYS D CA 1
ATOM 12156 C C . LYS D 1 207 ? -21.972 54.458 -35.334 1.00 30.81 248 LYS D C 1
ATOM 12157 O O . LYS D 1 207 ? -22.388 54.583 -34.183 1.00 33.02 248 LYS D O 1
ATOM 12163 N N . SER D 1 208 ? -22.114 53.337 -36.030 1.00 30.82 249 SER D N 1
ATOM 12164 C CA . SER D 1 208 ? -22.788 52.178 -35.462 1.00 29.29 249 SER D CA 1
ATOM 12165 C C . SER D 1 208 ? -21.983 51.544 -34.338 1.00 27.09 249 SER D C 1
ATOM 12166 O O . SER D 1 208 ? -20.770 51.387 -34.445 1.00 27.44 249 SER D O 1
ATOM 12169 N N . PRO D 1 209 ? -22.650 51.188 -33.233 1.00 27.16 250 PRO D N 1
ATOM 12170 C CA . PRO D 1 209 ? -21.950 50.560 -32.112 1.00 27.20 250 PRO D CA 1
ATOM 12171 C C . PRO D 1 209 ? -21.364 49.222 -32.562 1.00 26.46 250 PRO D C 1
ATOM 12172 O O . PRO D 1 209 ? -20.516 48.642 -31.885 1.00 27.00 250 PRO D O 1
ATOM 12176 N N . LEU D 1 210 ? -21.822 48.741 -33.714 1.00 24.66 251 LEU D N 1
ATOM 12177 C CA . LEU D 1 210 ? -21.348 47.469 -34.246 1.00 24.08 251 LEU D CA 1
ATOM 12178 C C . LEU D 1 210 ? -20.199 47.587 -35.237 1.00 23.95 251 LEU D C 1
ATOM 12179 O O . LEU D 1 210 ? -19.640 46.574 -35.659 1.00 22.00 251 LEU D O 1
ATOM 12184 N N . PHE D 1 211 ? -19.841 48.806 -35.626 1.00 23.60 252 PHE D N 1
ATOM 12185 C CA . PHE D 1 211 ? -18.741 48.947 -36.569 1.00 25.44 252 PHE D CA 1
ATOM 12186 C C . PHE D 1 211 ? -17.482 48.340 -35.965 1.00 25.55 252 PHE D C 1
ATOM 12187 O O . PHE D 1 211 ? -17.130 48.627 -34.823 1.00 25.80 252 PHE D O 1
ATOM 12195 N N . GLY D 1 212 ? -16.810 47.493 -36.734 1.00 26.79 253 GLY D N 1
ATOM 12196 C CA . GLY D 1 212 ? -15.603 46.861 -36.241 1.00 27.21 253 GLY D CA 1
ATOM 12197 C C . GLY D 1 212 ? -15.872 45.511 -35.604 1.00 26.92 253 GLY D C 1
ATOM 12198 O O . GLY D 1 212 ? -14.982 44.661 -35.561 1.00 27.99 253 GLY D O 1
ATOM 12199 N N . LYS D 1 213 ? -17.093 45.304 -35.113 1.00 24.52 254 LYS D N 1
ATOM 12200 C CA . LYS D 1 213 ? -17.452 44.037 -34.479 1.00 23.25 254 LYS D CA 1
ATOM 12201 C C . LYS D 1 213 ? -17.849 42.987 -35.514 1.00 21.82 254 LYS D C 1
ATOM 12202 O O . LYS D 1 213 ? -17.790 41.785 -35.255 1.00 19.53 254 LYS D O 1
ATOM 12208 N N . HIS D 1 214 ? -18.261 43.459 -36.685 1.00 20.42 255 HIS D N 1
ATOM 12209 C CA . HIS D 1 214 ? -18.663 42.597 -37.789 1.00 19.93 255 HIS D CA 1
ATOM 12210 C C . HIS D 1 214 ? -18.173 43.301 -39.046 1.00 21.76 255 HIS D C 1
ATOM 12211 O O . HIS D 1 214 ? -18.196 44.527 -39.106 1.00 20.63 255 HIS D O 1
ATOM 12218 N N . CYS D 1 215 ? -17.728 42.543 -40.045 1.00 23.59 256 CYS D N 1
ATOM 12219 C CA . CYS D 1 215 ? -17.229 43.166 -41.266 1.00 25.79 256 CYS D CA 1
ATOM 12220 C C . CYS D 1 215 ? -18.301 44.069 -41.858 1.00 25.11 256 CYS D C 1
ATOM 12221 O O . CYS D 1 215 ? -19.496 43.779 -41.773 1.00 22.46 256 CYS D O 1
ATOM 12224 N N . ILE D 1 216 ? -17.859 45.169 -42.455 1.00 24.52 257 ILE D N 1
ATOM 12225 C CA . ILE D 1 216 ? -18.769 46.139 -43.046 1.00 24.89 257 ILE D CA 1
ATOM 12226 C C . ILE D 1 216 ? -19.705 45.535 -44.089 1.00 24.10 257 ILE D C 1
ATOM 12227 O O . ILE D 1 216 ? -20.846 45.981 -44.227 1.00 25.16 257 ILE D O 1
ATOM 12232 N N . HIS D 1 217 ? -19.236 44.526 -44.817 1.00 23.77 258 HIS D N 1
ATOM 12233 C CA . HIS D 1 217 ? -20.069 43.881 -45.829 1.00 22.63 258 HIS D CA 1
ATOM 12234 C C . HIS D 1 217 ? -21.297 43.249 -45.183 1.00 22.80 258 HIS D C 1
ATOM 12235 O O . HIS D 1 217 ? -22.416 43.399 -45.677 1.00 23.51 258 HIS D O 1
ATOM 12237 N N . LEU D 1 218 ? -21.083 42.545 -44.075 1.00 22.32 259 LEU D N 1
ATOM 12238 C CA . LEU D 1 218 ? -22.180 41.899 -43.361 1.00 21.63 259 LEU D CA 1
ATOM 12239 C C . LEU D 1 218 ? -23.136 42.930 -42.768 1.00 19.95 259 LEU D C 1
ATOM 12240 O O . LEU D 1 218 ? -24.354 42.769 -42.847 1.00 18.30 259 LEU D O 1
ATOM 12245 N N . LEU D 1 219 ? -22.587 43.988 -42.177 1.00 18.21 260 LEU D N 1
ATOM 12246 C CA . LEU D 1 219 ? -23.426 45.031 -41.589 1.00 20.03 260 LEU D CA 1
ATOM 12247 C C . LEU D 1 219 ? -24.317 45.677 -42.652 1.00 20.29 260 LEU D C 1
ATOM 12248 O O . LEU D 1 219 ? -25.508 45.888 -42.428 1.00 19.98 260 LEU D O 1
ATOM 12253 N N . ARG D 1 220 ? -23.739 45.983 -43.811 1.00 20.53 261 ARG D N 1
ATOM 12254 C CA . ARG D 1 220 ? -24.501 46.596 -44.899 1.00 20.14 261 ARG D CA 1
ATOM 12255 C C . ARG D 1 220 ? -25.586 45.651 -45.398 1.00 21.20 261 ARG D C 1
ATOM 12256 O O . ARG D 1 220 ? -26.709 46.071 -45.688 1.00 20.34 261 ARG D O 1
ATOM 12264 N N . TYR D 1 221 ? -25.247 44.369 -45.485 1.00 20.44 262 TYR D N 1
ATOM 12265 C CA . TYR D 1 221 ? -26.188 43.367 -45.961 1.00 20.86 262 TYR D CA 1
ATOM 12266 C C . TYR D 1 221 ? -27.417 43.206 -45.064 1.00 20.49 262 TYR D C 1
ATOM 12267 O O . TYR D 1 221 ? -28.548 43.252 -45.552 1.00 22.19 262 TYR D O 1
ATOM 12276 N N . VAL D 1 222 ? -27.213 43.025 -43.763 1.00 19.86 263 VAL D N 1
ATOM 12277 C CA . VAL D 1 222 ? -28.352 42.856 -42.862 1.00 20.65 263 VAL D CA 1
ATOM 12278 C C . VAL D 1 222 ? -29.140 44.152 -42.679 1.00 20.78 263 VAL D C 1
ATOM 12279 O O . VAL D 1 222 ? -30.337 44.118 -42.407 1.00 20.79 263 VAL D O 1
ATOM 12283 N N . ALA D 1 223 ? -28.470 45.290 -42.832 1.00 20.97 264 ALA D N 1
ATOM 12284 C CA . ALA D 1 223 ? -29.142 46.580 -42.708 1.00 22.26 264 ALA D CA 1
ATOM 12285 C C . ALA D 1 223 ? -30.085 46.706 -43.900 1.00 22.46 264 ALA D C 1
ATOM 12286 O O . ALA D 1 223 ? -31.226 47.146 -43.763 1.00 23.83 264 ALA D O 1
ATOM 12288 N N . LYS D 1 224 ? -29.600 46.302 -45.069 1.00 21.98 265 LYS D N 1
ATOM 12289 C CA . LYS D 1 224 ? -30.399 46.346 -46.289 1.00 22.25 265 LYS D CA 1
ATOM 12290 C C . LYS D 1 224 ? -31.620 45.433 -46.164 1.00 23.55 265 LYS D C 1
ATOM 12291 O O . LYS D 1 224 ? -32.730 45.813 -46.538 1.00 23.06 265 LYS D O 1
ATOM 12297 N N . LEU D 1 225 ? -31.413 44.229 -45.636 1.00 23.52 266 LEU D N 1
ATOM 12298 C CA . LEU D 1 225 ? -32.511 43.282 -45.461 1.00 23.46 266 LEU D CA 1
ATOM 12299 C C . LEU D 1 225 ? -33.594 43.842 -44.540 1.00 23.44 266 LEU D C 1
ATOM 12300 O O . LEU D 1 225 ? -34.787 43.664 -44.791 1.00 24.07 266 LEU D O 1
ATOM 12305 N N . ALA D 1 226 ? -33.172 44.519 -43.478 1.00 22.08 267 ALA D N 1
ATOM 12306 C CA . ALA D 1 226 ? -34.103 45.086 -42.509 1.00 22.86 267 ALA D CA 1
ATOM 12307 C C . ALA D 1 226 ? -34.663 46.435 -42.951 1.00 25.28 267 ALA D C 1
ATOM 12308 O O . ALA D 1 226 ? -35.703 46.873 -42.456 1.00 25.53 267 ALA D O 1
ATOM 12310 N N . GLY D 1 227 ? -33.973 47.091 -43.877 1.00 25.43 268 GLY D N 1
ATOM 12311 C CA . GLY D 1 227 ? -34.427 48.384 -44.351 1.00 27.06 268 GLY D CA 1
ATOM 12312 C C . GLY D 1 227 ? -34.029 49.523 -43.429 1.00 27.71 268 GLY D C 1
ATOM 12313 O O . GLY D 1 227 ? -34.788 50.473 -43.238 1.00 28.03 268 GLY D O 1
ATOM 12314 N N . VAL D 1 228 ? -32.838 49.429 -42.848 1.00 26.59 269 VAL D N 1
ATOM 12315 C CA . VAL D 1 228 ? -32.346 50.471 -41.954 1.00 26.68 269 VAL D CA 1
ATOM 12316 C C . VAL D 1 228 ? -30.925 50.842 -42.351 1.00 27.49 269 VAL D C 1
ATOM 12317 O O . VAL D 1 228 ? -30.333 50.208 -43.226 1.00 27.26 269 VAL D O 1
ATOM 12321 N N . GLU D 1 229 ? -30.381 51.873 -41.713 1.00 26.97 270 GLU D N 1
ATOM 12322 C CA . GLU D 1 229 ? -29.022 52.309 -42.005 1.00 28.55 270 GLU D CA 1
ATOM 12323 C C . GLU D 1 229 ? -28.047 51.581 -41.084 1.00 26.19 270 GLU D C 1
ATOM 12324 O O . GLU D 1 229 ? -28.402 51.217 -39.964 1.00 24.45 270 GLU D O 1
ATOM 12330 N N . VAL D 1 230 ? -26.823 51.370 -41.558 1.00 25.28 271 VAL D N 1
ATOM 12331 C CA . VAL D 1 230 ? -25.807 50.693 -40.758 1.00 25.01 271 VAL D CA 1
ATOM 12332 C C . VAL D 1 230 ? -25.591 51.423 -39.429 1.00 26.44 271 VAL D C 1
ATOM 12333 O O . VAL D 1 230 ? -25.462 50.791 -38.381 1.00 25.74 271 VAL D O 1
ATOM 12337 N N . SER D 1 231 ? -25.563 52.752 -39.475 1.00 25.65 272 SER D N 1
ATOM 12338 C CA . SER D 1 231 ? -25.361 53.554 -38.270 1.00 26.16 272 SER D CA 1
ATOM 12339 C C . SER D 1 231 ? -26.427 53.284 -37.212 1.00 25.21 272 SER D C 1
ATOM 12340 O O . SER D 1 231 ? -26.202 53.499 -36.020 1.00 24.98 272 SER D O 1
ATOM 12343 N N . GLU D 1 232 ? -27.584 52.803 -37.651 1.00 24.32 273 GLU D N 1
ATOM 12344 C CA . GLU D 1 232 ? -28.687 52.530 -36.740 1.00 26.21 273 GLU D CA 1
ATOM 12345 C C . GLU D 1 232 ? -28.620 51.167 -36.051 1.00 25.70 273 GLU D C 1
ATOM 12346 O O . GLU D 1 232 ? -29.347 50.922 -35.090 1.00 26.75 273 GLU D O 1
ATOM 12352 N N . LEU D 1 233 ? -27.750 50.285 -36.533 1.00 23.73 274 LEU D N 1
ATOM 12353 C CA . LEU D 1 233 ? -27.613 48.958 -35.932 1.00 23.63 274 LEU D CA 1
ATOM 12354 C C . LEU D 1 233 ? -26.896 49.038 -34.585 1.00 23.66 274 LEU D C 1
ATOM 12355 O O . LEU D 1 233 ? -25.809 49.610 -34.491 1.00 23.59 274 LEU D O 1
ATOM 12360 N N . ILE D 1 234 ? -27.504 48.462 -33.547 1.00 23.93 275 ILE D N 1
ATOM 12361 C CA . ILE D 1 234 ? -26.914 48.466 -32.205 1.00 24.15 275 ILE D CA 1
ATOM 12362 C C . ILE D 1 234 ? -26.469 47.089 -31.711 1.00 22.14 275 ILE D C 1
ATOM 12363 O O . ILE D 1 234 ? -25.481 46.981 -30.987 1.00 22.38 275 ILE D O 1
ATOM 12368 N N . GLN D 1 235 ? -27.209 46.049 -32.084 1.00 20.89 276 GLN D N 1
ATOM 12369 C CA . GLN D 1 235 ? -26.878 44.677 -31.692 1.00 20.36 276 GLN D CA 1
ATOM 12370 C C . GLN D 1 235 ? -27.623 43.679 -32.566 1.00 20.41 276 GLN D C 1
ATOM 12371 O O . GLN D 1 235 ? -28.542 44.044 -33.298 1.00 19.72 276 GLN D O 1
ATOM 12377 N N . MET D 1 236 ? -27.218 42.416 -32.494 1.00 18.17 277 MET D N 1
ATOM 12378 C CA . MET D 1 236 ? -27.874 41.382 -33.278 1.00 18.44 277 MET D CA 1
ATOM 12379 C C . MET D 1 236 ? -27.638 39.985 -32.730 1.00 17.28 277 MET D C 1
ATOM 12380 O O . MET D 1 236 ? -26.640 39.722 -32.062 1.00 16.69 277 MET D O 1
ATOM 12385 N N . ASP D 1 237 ? -28.593 39.106 -33.006 1.00 15.69 278 ASP D N 1
ATOM 12386 C CA . ASP D 1 237 ? -28.558 37.711 -32.581 1.00 15.53 278 ASP D CA 1
ATOM 12387 C C . ASP D 1 237 ? -28.918 36.951 -33.851 1.00 14.20 278 ASP D C 1
ATOM 12388 O O . ASP D 1 237 ? -30.094 36.741 -34.147 1.00 14.85 278 ASP D O 1
ATOM 12393 N N . LEU D 1 238 ? -27.896 36.559 -34.608 1.00 13.75 279 LEU D N 1
ATOM 12394 C CA . LEU D 1 238 ? -28.102 35.859 -35.872 1.00 13.11 279 LEU D CA 1
ATOM 12395 C C . LEU D 1 238 ? -27.623 34.411 -35.860 1.00 14.32 279 LEU D C 1
ATOM 12396 O O . LEU D 1 238 ? -26.650 34.076 -35.183 1.00 13.97 279 LEU D O 1
ATOM 12401 N N . ASP D 1 239 ? -28.325 33.571 -36.620 1.00 11.99 280 ASP D N 1
ATOM 12402 C CA . ASP D 1 239 ? -28.013 32.149 -36.762 1.00 13.72 280 ASP D CA 1
ATOM 12403 C C . ASP D 1 239 ? -27.534 31.900 -38.182 1.00 14.94 280 ASP D C 1
ATOM 12404 O O . ASP D 1 239 ? -27.757 32.713 -39.082 1.00 14.02 280 ASP D O 1
ATOM 12409 N N . LEU D 1 240 ? -26.897 30.749 -38.364 1.00 13.24 281 LEU D N 1
ATOM 12410 C CA . LEU D 1 240 ? -26.498 30.272 -39.678 1.00 12.55 281 LEU D CA 1
ATOM 12411 C C . LEU D 1 240 ? -27.312 28.986 -39.710 1.00 12.73 281 LEU D C 1
ATOM 12412 O O . LEU D 1 240 ? -27.323 28.234 -38.732 1.00 12.57 281 LEU D O 1
ATOM 12417 N N . PHE D 1 241 ? -28.008 28.737 -40.813 1.00 13.03 282 PHE D N 1
ATOM 12418 C CA . PHE D 1 241 ? -28.854 27.554 -40.916 1.00 13.64 282 PHE D CA 1
ATOM 12419 C C . PHE D 1 241 ? -28.910 27.032 -42.344 1.00 12.47 282 PHE D C 1
ATOM 12420 O O . PHE D 1 241 ? -28.594 27.753 -43.287 1.00 12.55 282 PHE D O 1
ATOM 12428 N N . ASP D 1 242 ? -29.326 25.776 -42.491 1.00 12.50 283 ASP D N 1
ATOM 12429 C CA . ASP D 1 242 ? -29.437 25.141 -43.803 1.00 12.54 283 ASP D CA 1
ATOM 12430 C C . ASP D 1 242 ? -30.603 25.774 -44.564 1.00 14.15 283 ASP D C 1
ATOM 12431 O O . ASP D 1 242 ? -31.723 25.825 -44.053 1.00 12.71 283 ASP D O 1
ATOM 12436 N N . VAL D 1 243 ? -30.343 26.254 -45.779 1.00 13.78 284 VAL D N 1
ATOM 12437 C CA . VAL D 1 243 ? -31.393 26.870 -46.586 1.00 15.19 284 VAL D CA 1
ATOM 12438 C C . VAL D 1 243 ? -32.063 25.896 -47.546 1.00 15.51 284 VAL D C 1
ATOM 12439 O O . VAL D 1 243 ? -32.885 26.308 -48.363 1.00 15.45 284 VAL D O 1
ATOM 12443 N N . GLN D 1 244 ? -31.718 24.612 -47.472 1.00 13.63 285 GLN D N 1
ATOM 12444 C CA . GLN D 1 244 ? -32.347 23.649 -48.371 1.00 12.63 285 GLN D CA 1
ATOM 12445 C C . GLN D 1 244 ? -33.780 23.387 -47.921 1.00 14.80 285 GLN D C 1
ATOM 12446 O O . GLN D 1 244 ? -34.022 22.887 -46.822 1.00 12.37 285 GLN D O 1
ATOM 12452 N N . LYS D 1 245 ? -34.732 23.732 -48.782 1.00 12.62 286 LYS D N 1
ATOM 12453 C CA . LYS D 1 245 ? -36.141 23.546 -48.468 1.00 12.22 286 LYS D CA 1
ATOM 12454 C C . LYS D 1 245 ? -36.475 22.072 -48.268 1.00 12.17 286 LYS D C 1
ATOM 12455 O O . LYS D 1 245 ? -35.889 21.198 -48.913 1.00 13.08 286 LYS D O 1
ATOM 12461 N N . GLY D 1 246 ? -37.406 21.806 -47.360 1.00 12.69 287 GLY D N 1
ATOM 12462 C CA . GLY D 1 246 ? -37.819 20.439 -47.092 1.00 12.09 287 GLY D CA 1
ATOM 12463 C C . GLY D 1 246 ? -38.457 19.811 -48.318 1.00 13.89 287 GLY D C 1
ATOM 12464 O O . GLY D 1 246 ? -38.886 20.517 -49.235 1.00 13.77 287 GLY D O 1
ATOM 12465 N N . THR D 1 247 ? -38.533 18.484 -48.334 1.00 13.59 288 THR D N 1
ATOM 12466 C CA . THR D 1 247 ? -39.099 17.774 -49.469 1.00 15.49 288 THR D CA 1
ATOM 12467 C C . THR D 1 247 ? -39.782 16.472 -49.062 1.00 16.15 288 THR D C 1
ATOM 12468 O O . THR D 1 247 ? -39.400 15.834 -48.079 1.00 14.23 288 THR D O 1
ATOM 12472 N N . ILE D 1 248 ? -40.803 16.086 -49.819 1.00 15.58 289 ILE D N 1
ATOM 12473 C CA . ILE D 1 248 ? -41.477 14.822 -49.571 1.00 15.30 289 ILE D CA 1
ATOM 12474 C C . ILE D 1 248 ? -40.598 13.824 -50.317 1.00 16.23 289 ILE D C 1
ATOM 12475 O O . ILE D 1 248 ? -40.264 14.046 -51.480 1.00 16.73 289 ILE D O 1
ATOM 12480 N N . GLY D 1 249 ? -40.212 12.738 -49.655 1.00 15.29 290 GLY D N 1
ATOM 12481 C CA . GLY D 1 249 ? -39.341 11.772 -50.299 1.00 16.12 290 GLY D CA 1
ATOM 12482 C C . GLY D 1 249 ? -39.714 10.315 -50.142 1.00 15.53 290 GLY D C 1
ATOM 12483 O O . GLY D 1 249 ? -40.719 9.971 -49.514 1.00 13.83 290 GLY D O 1
ATOM 12484 N N . GLY D 1 250 ? -38.872 9.454 -50.707 1.00 15.92 291 GLY D N 1
ATOM 12485 C CA . GLY D 1 250 ? -39.122 8.029 -50.669 1.00 15.22 291 GLY D CA 1
ATOM 12486 C C . GLY D 1 250 ? -39.758 7.682 -51.999 1.00 15.63 291 GLY D C 1
ATOM 12487 O O . GLY D 1 250 ? -40.479 8.501 -52.569 1.00 14.61 291 GLY D O 1
ATOM 12488 N N . ILE D 1 251 ? -39.496 6.484 -52.504 1.00 15.30 292 ILE D N 1
ATOM 12489 C CA . ILE D 1 251 ? -40.055 6.081 -53.788 1.00 17.13 292 ILE D CA 1
ATOM 12490 C C . ILE D 1 251 ? -41.585 6.115 -53.784 1.00 18.45 292 ILE D C 1
ATOM 12491 O O . ILE D 1 251 ? -42.213 6.300 -54.831 1.00 18.16 292 ILE D O 1
ATOM 12496 N N . GLY D 1 252 ? -42.175 5.950 -52.602 1.00 17.31 293 GLY D N 1
ATOM 12497 C CA . GLY D 1 252 ? -43.622 5.979 -52.472 1.00 18.14 293 GLY D CA 1
ATOM 12498 C C . GLY D 1 252 ? -44.100 7.207 -51.715 1.00 18.76 293 GLY D C 1
ATOM 12499 O O . GLY D 1 252 ? -45.240 7.257 -51.249 1.00 18.13 293 GLY D O 1
ATOM 12500 N N . LYS D 1 253 ? -43.219 8.199 -51.598 1.00 16.46 294 LYS D N 1
ATOM 12501 C CA . LYS D 1 253 ? -43.509 9.451 -50.904 1.00 17.94 294 LYS D CA 1
ATOM 12502 C C . LYS D 1 253 ? -43.968 9.253 -49.461 1.00 17.69 294 LYS D C 1
ATOM 12503 O O . LYS D 1 253 ? -44.847 9.963 -48.970 1.00 17.61 294 LYS D O 1
ATOM 12509 N N . HIS D 1 254 ? -43.338 8.297 -48.784 1.00 16.28 295 HIS D N 1
ATOM 12510 C CA . HIS D 1 254 ? -43.647 7.962 -47.395 1.00 16.35 295 HIS D CA 1
ATOM 12511 C C . HIS D 1 254 ? -42.929 8.860 -46.393 1.00 15.94 295 HIS D C 1
ATOM 12512 O O . HIS D 1 254 ? -43.264 8.855 -45.208 1.00 14.27 295 HIS D O 1
ATOM 12519 N N . PHE D 1 255 ? -41.947 9.620 -46.867 1.00 14.03 296 PHE D N 1
ATOM 12520 C CA . PHE D 1 255 ? -41.150 10.468 -45.986 1.00 14.53 296 PHE D CA 1
ATOM 12521 C C . PHE D 1 255 ? -41.191 11.964 -46.245 1.00 14.29 296 PHE D C 1
ATOM 12522 O O . PHE D 1 255 ? -41.583 12.425 -47.316 1.00 12.53 296 PHE D O 1
ATOM 12530 N N . LEU D 1 256 ? -40.746 12.706 -45.235 1.00 13.44 297 LEU D N 1
ATOM 12531 C CA . LEU D 1 256 ? -40.645 14.156 -45.291 1.00 13.27 297 LEU D CA 1
ATOM 12532 C C . LEU D 1 256 ? -39.241 14.453 -44.771 1.00 12.32 297 LEU D C 1
ATOM 12533 O O . LEU D 1 256 ? -38.903 14.085 -43.645 1.00 13.55 297 LEU D O 1
ATOM 12538 N N . PHE D 1 257 ? -38.419 15.079 -45.610 1.00 11.75 298 PHE D N 1
ATOM 12539 C CA . PHE D 1 257 ? -37.051 15.426 -45.239 1.00 12.39 298 PHE D CA 1
ATOM 12540 C C . PHE D 1 257 ? -37.019 16.929 -45.010 1.00 12.62 298 PHE D C 1
ATOM 12541 O O . PHE D 1 257 ? -37.472 17.698 -45.856 1.00 13.11 298 PHE D O 1
ATOM 12549 N N . ALA D 1 258 ? -36.482 17.352 -43.876 1.00 13.63 299 ALA D N 1
ATOM 12550 C CA . ALA D 1 258 ? -36.429 18.776 -43.583 1.00 11.92 299 ALA D CA 1
ATOM 12551 C C . ALA D 1 258 ? -35.528 19.058 -42.403 1.00 12.65 299 ALA D C 1
ATOM 12552 O O . ALA D 1 258 ? -35.293 18.190 -41.562 1.00 11.94 299 ALA D O 1
ATOM 12554 N N . PRO D 1 259 ? -35.012 20.290 -42.323 1.00 12.69 300 PRO D N 1
ATOM 12555 C CA . PRO D 1 259 ? -34.135 20.655 -41.214 1.00 12.35 300 PRO D CA 1
ATOM 12556 C C . PRO D 1 259 ? -34.930 21.126 -40.005 1.00 15.07 300 PRO D C 1
ATOM 12557 O O . PRO D 1 259 ? -36.111 21.469 -40.114 1.00 11.69 300 PRO D O 1
ATOM 12561 N N . ARG D 1 260 ? -34.269 21.107 -38.853 1.00 11.85 301 ARG D N 1
ATOM 12562 C CA . ARG D 1 260 ? -34.839 21.598 -37.607 1.00 14.04 301 ARG D CA 1
ATOM 12563 C C . ARG D 1 260 ? -36.176 20.990 -37.162 1.00 14.17 301 ARG D C 1
ATOM 12564 O O . ARG D 1 260 ? -37.026 21.693 -36.618 1.00 13.76 301 ARG D O 1
ATOM 12572 N N . LEU D 1 261 ? -36.353 19.686 -37.375 1.00 14.94 302 LEU D N 1
ATOM 12573 C CA . LEU D 1 261 ? -37.584 19.004 -36.965 1.00 13.77 302 LEU D CA 1
ATOM 12574 C C . LEU D 1 261 ? -37.731 18.984 -35.436 1.00 15.50 302 LEU D C 1
ATOM 12575 O O . LEU D 1 261 ? -38.827 19.100 -34.905 1.00 13.96 302 LEU D O 1
ATOM 12580 N N . ASP D 1 262 ? -36.618 18.825 -34.736 1.00 16.60 303 ASP D N 1
ATOM 12581 C CA . ASP D 1 262 ? -36.604 18.808 -33.280 1.00 18.55 303 ASP D CA 1
ATOM 12582 C C . ASP D 1 262 ? -36.470 20.260 -32.800 1.00 19.14 303 ASP D C 1
ATOM 12583 O O . ASP D 1 262 ? -35.416 20.859 -32.998 1.00 17.53 303 ASP D O 1
ATOM 12588 N N . ASP D 1 263 ? -37.509 20.862 -32.212 1.00 16.96 304 ASP D N 1
ATOM 12589 C CA . ASP D 1 263 ? -38.819 20.254 -31.940 1.00 15.96 304 ASP D CA 1
ATOM 12590 C C . ASP D 1 263 ? -39.940 21.082 -32.608 1.00 19.22 304 ASP D C 1
ATOM 12591 O O . ASP D 1 263 ? -41.059 21.164 -32.104 1.00 13.18 304 ASP D O 1
ATOM 12596 N N . ARG D 1 264 ? -39.640 21.699 -33.745 1.00 14.20 305 ARG D N 1
ATOM 12597 C CA . ARG D 1 264 ? -40.636 22.516 -34.434 1.00 14.92 305 ARG D CA 1
ATOM 12598 C C . ARG D 1 264 ? -41.705 21.630 -35.061 1.00 14.17 305 ARG D C 1
ATOM 12599 O O . ARG D 1 264 ? -42.795 22.093 -35.414 1.00 14.17 305 ARG D O 1
ATOM 12607 N N . LEU D 1 265 ? -41.403 20.338 -35.183 1.00 14.57 306 LEU D N 1
ATOM 12608 C CA . LEU D 1 265 ? -42.372 19.381 -35.727 1.00 14.69 306 LEU D CA 1
ATOM 12609 C C . LEU D 1 265 ? -43.549 19.277 -34.742 1.00 15.69 306 LEU D C 1
ATOM 12610 O O . LEU D 1 265 ? -44.714 19.413 -35.129 1.00 13.44 306 LEU D O 1
ATOM 12615 N N . CYS D 1 266 ? -43.240 19.033 -33.471 1.00 14.49 307 CYS D N 1
ATOM 12616 C CA . CYS D 1 266 ? -44.284 18.945 -32.449 1.00 15.41 307 CYS D CA 1
ATOM 12617 C C . CYS D 1 266 ? -44.885 20.319 -32.165 1.00 15.04 307 CYS D C 1
ATOM 12618 O O . CYS D 1 266 ? -46.085 20.440 -31.923 1.00 13.27 307 CYS D O 1
ATOM 12621 N N . SER D 1 267 ? -44.048 21.351 -32.175 1.00 13.69 308 SER D N 1
ATOM 12622 C CA . SER D 1 267 ? -44.533 22.704 -31.914 1.00 14.29 308 SER D CA 1
ATOM 12623 C C . SER D 1 267 ? -45.586 23.104 -32.941 1.00 13.75 308 SER D C 1
ATOM 12624 O O . SER D 1 267 ? -46.648 23.611 -32.581 1.00 14.87 308 SER D O 1
ATOM 12627 N N . PHE D 1 268 ? -45.292 22.864 -34.216 1.00 13.77 309 PHE D N 1
ATOM 12628 C CA . PHE D 1 268 ? -46.220 23.192 -35.300 1.00 15.02 309 PHE D CA 1
ATOM 12629 C C . PHE D 1 268 ? -47.508 22.376 -35.170 1.00 15.75 309 PHE D C 1
ATOM 12630 O O . PHE D 1 268 ? -48.614 22.925 -35.225 1.00 16.07 309 PHE D O 1
ATOM 12638 N N . ALA D 1 269 ? -47.362 21.064 -34.998 1.00 14.00 310 ALA D N 1
ATOM 12639 C CA . ALA D 1 269 ? -48.520 20.187 -34.867 1.00 15.42 310 ALA D CA 1
ATOM 12640 C C . ALA D 1 269 ? -49.393 20.584 -33.678 1.00 16.21 310 ALA D C 1
ATOM 12641 O O . ALA D 1 269 ? -50.621 20.581 -33.777 1.00 16.58 310 ALA D O 1
ATOM 12643 N N . ALA D 1 270 ? -48.764 20.921 -32.555 1.00 14.27 311 ALA D N 1
ATOM 12644 C CA . ALA D 1 270 ? -49.518 21.314 -31.368 1.00 15.08 311 ALA D CA 1
ATOM 12645 C C . ALA D 1 270 ? -50.252 22.641 -31.565 1.00 15.46 311 ALA D C 1
ATOM 12646 O O . ALA D 1 270 ? -51.417 22.770 -31.180 1.00 15.97 311 ALA D O 1
ATOM 12648 N N . MET D 1 271 ? -49.582 23.625 -32.159 1.00 16.95 312 MET D N 1
ATOM 12649 C CA . MET D 1 271 ? -50.209 24.927 -32.386 1.00 17.63 312 MET D CA 1
ATOM 12650 C C . MET D 1 271 ? -51.359 24.841 -33.386 1.00 18.60 312 MET D C 1
ATOM 12651 O O . MET D 1 271 ? -52.408 25.461 -33.191 1.00 17.63 312 MET D O 1
ATOM 12656 N N . ILE D 1 272 ? -51.167 24.081 -34.458 1.00 17.23 313 ILE D N 1
ATOM 12657 C CA . ILE D 1 272 ? -52.218 23.933 -35.456 1.00 18.15 313 ILE D CA 1
ATOM 12658 C C . ILE D 1 272 ? -53.411 23.245 -34.804 1.00 16.56 313 ILE D C 1
ATOM 12659 O O . ILE D 1 272 ? -54.561 23.610 -35.045 1.00 17.87 313 ILE D O 1
ATOM 12664 N N . ALA D 1 273 ? -53.137 22.253 -33.964 1.00 16.97 314 ALA D N 1
ATOM 12665 C CA . ALA D 1 273 ? -54.208 21.544 -33.278 1.00 17.05 314 ALA D CA 1
ATOM 12666 C C . ALA D 1 273 ? -54.977 22.516 -32.386 1.00 18.52 314 ALA D C 1
ATOM 12667 O O . ALA D 1 273 ? -56.209 22.488 -32.341 1.00 17.73 314 ALA D O 1
ATOM 12669 N N . LEU D 1 274 ? -54.249 23.376 -31.678 1.00 17.06 315 LEU D N 1
ATOM 12670 C CA . LEU D 1 274 ? -54.879 24.352 -30.792 1.00 18.70 315 LEU D CA 1
ATOM 12671 C C . LEU D 1 274 ? -55.787 25.296 -31.582 1.00 19.67 315 LEU D C 1
ATOM 12672 O O . LEU D 1 274 ? -56.905 25.592 -31.161 1.00 19.16 315 LEU D O 1
ATOM 12677 N N . ILE D 1 275 ? -55.294 25.770 -32.723 1.00 20.09 316 ILE D N 1
ATOM 12678 C CA . ILE D 1 275 ? -56.055 26.681 -33.570 1.00 23.67 316 ILE D CA 1
ATOM 12679 C C . ILE D 1 275 ? -57.303 26.007 -34.135 1.00 23.87 316 ILE D C 1
ATOM 12680 O O . ILE D 1 275 ? -58.385 26.597 -34.129 1.00 24.67 316 ILE D O 1
ATOM 12685 N N . CYS D 1 276 ? -57.155 24.777 -34.619 1.00 23.73 317 CYS D N 1
ATOM 12686 C CA . CYS D 1 276 ? -58.289 24.036 -35.163 1.00 24.23 317 CYS D CA 1
ATOM 12687 C C . CYS D 1 276 ? -59.325 23.828 -34.071 1.00 24.26 317 CYS D C 1
ATOM 12688 O O . CYS D 1 276 ? -60.527 23.939 -34.307 1.00 24.18 317 CYS D O 1
ATOM 12691 N N . TYR D 1 277 ? -58.845 23.517 -32.872 1.00 22.69 318 TYR D N 1
ATOM 12692 C CA . TYR D 1 277 ? -59.711 23.291 -31.726 1.00 21.61 318 TYR D CA 1
ATOM 12693 C C . TYR D 1 277 ? -60.407 24.580 -31.300 1.00 22.23 318 TYR D C 1
ATOM 12694 O O . TYR D 1 277 ? -61.610 24.588 -31.023 1.00 22.56 318 TYR D O 1
ATOM 12703 N N . ALA D 1 278 ? -59.645 25.667 -31.263 1.00 20.94 319 ALA D N 1
ATOM 12704 C CA . ALA D 1 278 ? -60.162 26.972 -30.864 1.00 22.16 319 ALA D CA 1
ATOM 12705 C C . ALA D 1 278 ? -61.300 27.463 -31.756 1.00 23.89 319 ALA D C 1
ATOM 12706 O O . ALA D 1 278 ? -62.175 28.204 -31.302 1.00 23.47 319 ALA D O 1
ATOM 12708 N N . LYS D 1 279 ? -61.281 27.052 -33.019 1.00 24.71 320 LYS D N 1
ATOM 12709 C CA . LYS D 1 279 ? -62.299 27.461 -33.981 1.00 28.46 320 LYS D CA 1
ATOM 12710 C C . LYS D 1 279 ? -63.713 27.115 -33.528 1.00 30.79 320 LYS D C 1
ATOM 12711 O O . LYS D 1 279 ? -64.658 27.848 -33.822 1.00 32.06 320 LYS D O 1
ATOM 12713 N N . ASP D 1 280 ? -63.861 26.004 -32.814 1.00 31.16 321 ASP D N 1
ATOM 12714 C CA . ASP D 1 280 ? -65.180 25.590 -32.355 1.00 33.06 321 ASP D CA 1
ATOM 12715 C C . ASP D 1 280 ? -65.414 25.823 -30.876 1.00 32.03 321 ASP D C 1
ATOM 12716 O O . ASP D 1 280 ? -66.411 25.359 -30.325 1.00 32.51 321 ASP D O 1
ATOM 12721 N N . VAL D 1 281 ? -64.508 26.542 -30.229 1.00 31.02 322 VAL D N 1
ATOM 12722 C CA . VAL D 1 281 ? -64.663 26.802 -28.809 1.00 30.00 322 VAL D CA 1
ATOM 12723 C C . VAL D 1 281 ? -65.265 28.165 -28.531 1.00 30.09 322 VAL D C 1
ATOM 12724 O O . VAL D 1 281 ? -64.769 29.178 -29.026 1.00 29.69 322 VAL D O 1
ATOM 12728 N N . ASN D 1 282 ? -66.342 28.212 -27.755 1.00 29.13 323 ASN D N 1
ATOM 12729 C CA . ASN D 1 282 ? -66.890 29.515 -27.410 1.00 26.18 323 ASN D CA 1
ATOM 12730 C C . ASN D 1 282 ? -66.583 29.668 -25.933 1.00 26.81 323 ASN D C 1
ATOM 12731 O O . ASN D 1 282 ? -67.096 28.931 -25.086 1.00 27.71 323 ASN D O 1
ATOM 12736 N N . THR D 1 283 ? -65.702 30.615 -25.644 1.00 28.66 324 THR D N 1
ATOM 12737 C CA . THR D 1 283 ? -65.271 30.870 -24.286 1.00 29.46 324 THR D CA 1
ATOM 12738 C C . THR D 1 283 ? -66.400 31.259 -23.344 1.00 29.10 324 THR D C 1
ATOM 12739 O O . THR D 1 283 ? -66.283 31.083 -22.136 1.00 28.83 324 THR D O 1
ATOM 12743 N N . GLU D 1 284 ? -67.501 31.770 -23.886 1.00 31.14 325 GLU D N 1
ATOM 12744 C CA . GLU D 1 284 ? -68.640 32.163 -23.053 1.00 33.37 325 GLU D CA 1
ATOM 12745 C C . GLU D 1 284 ? -69.322 30.940 -22.445 1.00 32.61 325 GLU D C 1
ATOM 12746 O O . GLU D 1 284 ? -69.936 31.023 -21.380 1.00 31.71 325 GLU D O 1
ATOM 12752 N N . GLU D 1 285 ? -69.198 29.805 -23.127 1.00 32.98 326 GLU D N 1
ATOM 12753 C CA . GLU D 1 285 ? -69.819 28.557 -22.690 1.00 35.14 326 GLU D CA 1
ATOM 12754 C C . GLU D 1 285 ? -68.858 27.546 -22.057 1.00 33.47 326 GLU D C 1
ATOM 12755 O O . GLU D 1 285 ? -69.231 26.800 -21.148 1.00 35.80 326 GLU D O 1
ATOM 12761 N N . SER D 1 286 ? -67.620 27.535 -22.532 1.00 29.30 327 SER D N 1
ATOM 12762 C CA . SER D 1 286 ? -66.605 26.595 -22.059 1.00 25.07 327 SER D CA 1
ATOM 12763 C C . SER D 1 286 ? -66.186 26.697 -20.592 1.00 23.43 327 SER D C 1
ATOM 12764 O O . SER D 1 286 ? -66.163 27.782 -20.010 1.00 21.30 327 SER D O 1
ATOM 12767 N N . ASP D 1 287 ? -65.847 25.550 -20.006 1.00 20.65 328 ASP D N 1
ATOM 12768 C CA . ASP D 1 287 ? -65.388 25.490 -18.622 1.00 20.89 328 ASP D CA 1
ATOM 12769 C C . ASP D 1 287 ? -63.952 24.961 -18.574 1.00 19.38 328 ASP D C 1
ATOM 12770 O O . ASP D 1 287 ? -63.496 24.459 -17.548 1.00 18.27 328 ASP D O 1
ATOM 12775 N N . LEU D 1 288 ? -63.239 25.091 -19.688 1.00 19.18 329 LEU D N 1
ATOM 12776 C CA . LEU D 1 288 ? -61.861 24.611 -19.762 1.00 19.12 329 LEU D CA 1
ATOM 12777 C C . LEU D 1 288 ? -60.814 25.719 -19.849 1.00 19.00 329 LEU D C 1
ATOM 12778 O O . LEU D 1 288 ? -61.120 26.866 -20.179 1.00 18.77 329 LEU D O 1
ATOM 12783 N N . PHE D 1 289 ? -59.574 25.346 -19.542 1.00 18.16 330 PHE D N 1
ATOM 12784 C CA . PHE D 1 289 ? -58.420 26.240 -19.608 1.00 16.85 330 PHE D CA 1
ATOM 12785 C C . PHE D 1 289 ? -57.419 25.389 -20.393 1.00 17.43 330 PHE D C 1
ATOM 12786 O O . PHE D 1 289 ? -56.940 24.370 -19.891 1.00 17.45 330 PHE D O 1
ATOM 12794 N N . SER D 1 290 ? -57.136 25.795 -21.627 1.00 16.81 331 SER D N 1
ATOM 12795 C CA . SER D 1 290 ? -56.225 25.056 -22.503 1.00 16.27 331 SER D CA 1
ATOM 12796 C C . SER D 1 290 ? -55.054 25.921 -22.938 1.00 16.82 331 SER D C 1
ATOM 12797 O O . SER D 1 290 ? -55.191 27.133 -23.086 1.00 15.56 331 SER D O 1
ATOM 12800 N N . THR D 1 291 ? -53.898 25.301 -23.153 1.00 15.65 332 THR D N 1
ATOM 12801 C CA . THR D 1 291 ? -52.740 26.066 -23.580 1.00 14.23 332 THR D CA 1
ATOM 12802 C C . THR D 1 291 ? -51.662 25.255 -24.272 1.00 14.88 332 THR D C 1
ATOM 12803 O O . THR D 1 291 ? -51.488 24.067 -24.010 1.00 13.05 332 THR D O 1
ATOM 12807 N N . VAL D 1 292 ? -50.965 25.920 -25.182 1.00 15.43 333 VAL D N 1
ATOM 12808 C CA . VAL D 1 292 ? -49.819 25.343 -25.857 1.00 14.86 333 VAL D CA 1
ATOM 12809 C C . VAL D 1 292 ? -48.750 26.370 -25.518 1.00 14.24 333 VAL D C 1
ATOM 12810 O O . VAL D 1 292 ? -48.884 27.549 -25.849 1.00 13.62 333 VAL D O 1
ATOM 12814 N N . THR D 1 293 ? -47.713 25.939 -24.814 1.00 13.08 334 THR D N 1
ATOM 12815 C CA . THR D 1 293 ? -46.638 26.840 -24.456 1.00 12.81 334 THR D CA 1
ATOM 12816 C C . THR D 1 293 ? -45.377 26.337 -25.146 1.00 14.32 334 THR D C 1
ATOM 12817 O O . THR D 1 293 ? -45.038 25.156 -25.055 1.00 12.42 334 THR D O 1
ATOM 12821 N N . LEU D 1 294 ? -44.718 27.251 -25.856 1.00 13.73 335 LEU D N 1
ATOM 12822 C CA . LEU D 1 294 ? -43.513 26.964 -26.627 1.00 13.92 335 LEU D CA 1
ATOM 12823 C C . LEU D 1 294 ? -42.296 27.578 -25.947 1.00 14.46 335 LEU D C 1
ATOM 12824 O O . LEU D 1 294 ? -42.247 28.789 -25.715 1.00 12.35 335 LEU D O 1
ATOM 12829 N N . TYR D 1 295 ? -41.312 26.735 -25.648 1.00 13.98 336 TYR D N 1
ATOM 12830 C CA . TYR D 1 295 ? -40.104 27.164 -24.953 1.00 12.48 336 TYR D CA 1
ATOM 12831 C C . TYR D 1 295 ? -38.851 27.272 -25.809 1.00 12.63 336 TYR D C 1
ATOM 12832 O O . TYR D 1 295 ? -38.701 26.590 -26.824 1.00 12.49 336 TYR D O 1
ATOM 12841 N N . ASP D 1 296 ? -37.949 28.137 -25.365 1.00 12.27 337 ASP D N 1
ATOM 12842 C CA . ASP D 1 296 ? -36.666 28.343 -26.018 1.00 13.60 337 ASP D CA 1
ATOM 12843 C C . ASP D 1 296 ? -35.683 27.545 -25.160 1.00 12.05 337 ASP D C 1
ATOM 12844 O O . ASP D 1 296 ? -36.055 27.004 -24.118 1.00 12.87 337 ASP D O 1
ATOM 12849 N N . ASN D 1 297 ? -34.446 27.443 -25.629 1.00 11.58 338 ASN D N 1
ATOM 12850 C CA . ASN D 1 297 ? -33.363 26.800 -24.897 1.00 11.35 338 ASN D CA 1
ATOM 12851 C C . ASN D 1 297 ? -33.483 25.385 -24.331 1.00 11.22 338 ASN D C 1
ATOM 12852 O O . ASN D 1 297 ? -32.787 25.056 -23.374 1.00 10.38 338 ASN D O 1
ATOM 12857 N N . GLU D 1 298 ? -34.334 24.540 -24.897 1.00 10.53 339 GLU D N 1
ATOM 12858 C CA . GLU D 1 298 ? -34.417 23.170 -24.392 1.00 11.43 339 GLU D CA 1
ATOM 12859 C C . GLU D 1 298 ? -33.107 22.458 -24.753 1.00 13.37 339 GLU D C 1
ATOM 12860 O O . GLU D 1 298 ? -32.599 21.628 -23.993 1.00 11.82 339 GLU D O 1
ATOM 12866 N N . GLU D 1 299 ? -32.552 22.807 -25.910 1.00 11.69 340 GLU D N 1
ATOM 12867 C CA . GLU D 1 299 ? -31.322 22.180 -26.379 1.00 13.85 340 GLU D CA 1
ATOM 12868 C C . GLU D 1 299 ? -30.090 22.526 -25.549 1.00 14.89 340 GLU D C 1
ATOM 12869 O O . GLU D 1 299 ? -29.037 21.912 -25.723 1.00 13.82 340 GLU D O 1
ATOM 12875 N N . ILE D 1 300 ? -30.206 23.510 -24.658 1.00 12.93 341 ILE D N 1
ATOM 12876 C CA . ILE D 1 300 ? -29.075 23.853 -23.807 1.00 14.67 341 ILE D CA 1
ATOM 12877 C C . ILE D 1 300 ? -29.374 23.691 -22.317 1.00 14.35 341 ILE D C 1
ATOM 12878 O O . ILE D 1 300 ? -28.702 24.283 -21.477 1.00 14.60 341 ILE D O 1
ATOM 12883 N N . GLY D 1 301 ? -30.390 22.895 -21.987 1.00 12.95 342 GLY D N 1
ATOM 12884 C CA . GLY D 1 301 ? -30.683 22.650 -20.584 1.00 14.12 342 GLY D CA 1
ATOM 12885 C C . GLY D 1 301 ? -31.929 23.253 -19.968 1.00 13.67 342 GLY D C 1
ATOM 12886 O O . GLY D 1 301 ? -32.295 22.887 -18.847 1.00 13.40 342 GLY D O 1
ATOM 12887 N N . SER D 1 302 ? -32.564 24.182 -20.676 1.00 14.56 343 SER D N 1
ATOM 12888 C CA . SER D 1 302 ? -33.792 24.819 -20.205 1.00 14.21 343 SER D CA 1
ATOM 12889 C C . SER D 1 302 ? -33.662 25.748 -18.996 1.00 15.36 343 SER D C 1
ATOM 12890 O O . SER D 1 302 ? -34.666 26.302 -18.540 1.00 13.12 343 SER D O 1
ATOM 12893 N N . LEU D 1 303 ? -32.454 25.929 -18.469 1.00 13.13 344 LEU D N 1
ATOM 12894 C CA . LEU D 1 303 ? -32.301 26.809 -17.312 1.00 13.69 344 LEU D CA 1
ATOM 12895 C C . LEU D 1 303 ? -32.012 28.252 -17.722 1.00 13.65 344 LEU D C 1
ATOM 12896 O O . LEU D 1 303 ? -30.897 28.753 -17.557 1.00 12.65 344 LEU D O 1
ATOM 12901 N N . THR D 1 304 ? -33.034 28.901 -18.273 1.00 13.55 345 THR D N 1
ATOM 12902 C CA . THR D 1 304 ? -32.969 30.301 -18.694 1.00 13.20 345 THR D CA 1
ATOM 12903 C C . THR D 1 304 ? -34.381 30.825 -18.447 1.00 14.94 345 THR D C 1
ATOM 12904 O O . THR D 1 304 ? -35.304 30.035 -18.240 1.00 14.26 345 THR D O 1
ATOM 12908 N N . ARG D 1 305 ? -34.568 32.137 -18.471 1.00 13.30 346 ARG D N 1
ATOM 12909 C CA . ARG D 1 305 ? -35.905 32.658 -18.218 1.00 14.46 346 ARG D CA 1
ATOM 12910 C C . ARG D 1 305 ? -36.876 32.322 -19.344 1.00 15.62 346 ARG D C 1
ATOM 12911 O O . ARG D 1 305 ? -38.084 32.261 -19.120 1.00 15.98 346 ARG D O 1
ATOM 12919 N N . GLN D 1 306 ? -36.350 32.081 -20.546 1.00 14.24 347 GLN D N 1
ATOM 12920 C CA . GLN D 1 306 ? -37.200 31.757 -21.686 1.00 13.31 347 GLN D CA 1
ATOM 12921 C C . GLN D 1 306 ? -37.305 30.250 -21.933 1.00 13.40 347 GLN D C 1
ATOM 12922 O O . GLN D 1 306 ? -37.918 29.811 -22.904 1.00 12.41 347 GLN D O 1
ATOM 12928 N N . GLY D 1 307 ? -36.699 29.468 -21.044 1.00 13.57 348 GLY D N 1
ATOM 12929 C CA . GLY D 1 307 ? -36.753 28.020 -21.150 1.00 14.14 348 GLY D CA 1
ATOM 12930 C C . GLY D 1 307 ? -37.827 27.481 -20.220 1.00 13.22 348 GLY D C 1
ATOM 12931 O O . GLY D 1 307 ? -38.431 28.246 -19.464 1.00 12.49 348 GLY D O 1
ATOM 12932 N N . ALA D 1 308 ? -38.064 26.172 -20.256 1.00 13.12 349 ALA D N 1
ATOM 12933 C CA . ALA D 1 308 ? -39.090 25.563 -19.409 1.00 13.29 349 ALA D CA 1
ATOM 12934 C C . ALA D 1 308 ? -38.934 25.880 -17.927 1.00 14.57 349 ALA D C 1
ATOM 12935 O O . ALA D 1 308 ? -39.926 26.043 -17.223 1.00 13.23 349 ALA D O 1
ATOM 12937 N N . LYS D 1 309 ? -37.696 25.964 -17.449 1.00 12.39 350 LYS D N 1
ATOM 12938 C CA . LYS D 1 309 ? -37.469 26.249 -16.039 1.00 13.68 350 LYS D CA 1
ATOM 12939 C C . LYS D 1 309 ? -37.765 27.708 -15.690 1.00 12.87 350 LYS D C 1
ATOM 12940 O O . LYS D 1 309 ? -37.826 28.062 -14.512 1.00 12.84 350 LYS D O 1
ATOM 12946 N N . GLY D 1 310 ? -37.964 28.533 -16.719 1.00 13.61 351 GLY D N 1
ATOM 12947 C CA . GLY D 1 310 ? -38.269 29.946 -16.529 1.00 14.26 351 GLY D CA 1
ATOM 12948 C C . GLY D 1 310 ? -39.705 30.185 -16.082 1.00 15.92 351 GLY D C 1
ATOM 12949 O O . GLY D 1 310 ? -40.079 31.302 -15.722 1.00 16.24 351 GLY D O 1
ATOM 12950 N N . GLY D 1 311 ? -40.515 29.132 -16.140 1.00 14.93 352 GLY D N 1
ATOM 12951 C CA . GLY D 1 311 ? -41.897 29.189 -15.686 1.00 16.58 352 GLY D CA 1
ATOM 12952 C C . GLY D 1 311 ? -42.958 30.036 -16.370 1.00 16.96 352 GLY D C 1
ATOM 12953 O O . GLY D 1 311 ? -43.877 30.504 -15.697 1.00 16.79 352 GLY D O 1
ATOM 12954 N N . LEU D 1 312 ? -42.876 30.231 -17.681 1.00 16.00 353 LEU D N 1
ATOM 12955 C CA . LEU D 1 312 ? -43.901 31.032 -18.351 1.00 17.38 353 LEU D CA 1
ATOM 12956 C C . LEU D 1 312 ? -45.283 30.384 -18.215 1.00 17.51 353 LEU D C 1
ATOM 12957 O O . LEU D 1 312 ? -46.289 31.079 -18.063 1.00 16.65 353 LEU D O 1
ATOM 12962 N N . LEU D 1 313 ? -45.331 29.054 -18.266 1.00 15.88 354 LEU D N 1
ATOM 12963 C CA . LEU D 1 313 ? -46.596 28.335 -18.140 1.00 17.04 354 LEU D CA 1
ATOM 12964 C C . LEU D 1 313 ? -47.258 28.636 -16.802 1.00 17.61 354 LEU D C 1
ATOM 12965 O O . LEU D 1 313 ? -48.430 29.018 -16.748 1.00 15.89 354 LEU D O 1
ATOM 12970 N N . GLU D 1 314 ? -46.498 28.449 -15.726 1.00 16.61 355 GLU D N 1
ATOM 12971 C CA . GLU D 1 314 ? -46.991 28.695 -14.379 1.00 17.50 355 GLU D CA 1
ATOM 12972 C C . GLU D 1 314 ? -47.434 30.149 -14.235 1.00 18.17 355 GLU D C 1
ATOM 12973 O O . GLU D 1 314 ? -48.436 30.442 -13.579 1.00 17.72 355 GLU D O 1
ATOM 12979 N N . SER D 1 315 ? -46.683 31.055 -14.850 1.00 18.26 356 SER D N 1
ATOM 12980 C CA . SER D 1 315 ? -47.004 32.477 -14.794 1.00 19.74 356 SER D CA 1
ATOM 12981 C C . SER D 1 315 ? -48.344 32.766 -15.464 1.00 18.85 356 SER D C 1
ATOM 12982 O O . SER D 1 315 ? -49.187 33.470 -14.908 1.00 18.15 356 SER D O 1
ATOM 12985 N N . VAL D 1 316 ? -48.525 32.225 -16.662 1.00 17.21 357 VAL D N 1
ATOM 12986 C CA . VAL D 1 316 ? -49.757 32.411 -17.418 1.00 17.39 357 VAL D CA 1
ATOM 12987 C C . VAL D 1 316 ? -50.968 31.940 -16.619 1.00 18.68 357 VAL D C 1
ATOM 12988 O O . VAL D 1 316 ? -51.974 32.645 -16.531 1.00 17.90 357 VAL D O 1
ATOM 12992 N N . VAL D 1 317 ? -50.869 30.752 -16.033 1.00 15.87 358 VAL D N 1
ATOM 12993 C CA . VAL D 1 317 ? -51.977 30.208 -15.257 1.00 16.93 358 VAL D CA 1
ATOM 12994 C C . VAL D 1 317 ? -52.263 31.018 -13.992 1.00 19.14 358 VAL D C 1
ATOM 12995 O O . VAL D 1 317 ? -53.427 31.228 -13.642 1.00 18.10 358 VAL D O 1
ATOM 12999 N N . GLU D 1 318 ? -51.218 31.480 -13.309 1.00 16.95 359 GLU D N 1
ATOM 13000 C CA . GLU D 1 318 ? -51.425 32.270 -12.100 1.00 19.23 359 GLU D CA 1
ATOM 13001 C C . GLU D 1 318 ? -51.997 33.648 -12.423 1.00 18.58 359 GLU D C 1
ATOM 13002 O O . GLU D 1 318 ? -52.975 34.075 -11.807 1.00 19.39 359 GLU D O 1
ATOM 13008 N N . ARG D 1 319 ? -51.396 34.337 -13.389 1.00 17.42 360 ARG D N 1
ATOM 13009 C CA . ARG D 1 319 ? -51.856 35.669 -13.775 1.00 19.08 360 ARG D CA 1
ATOM 13010 C C . ARG D 1 319 ? -53.282 35.635 -14.318 1.00 19.97 360 ARG D C 1
ATOM 13011 O O . ARG D 1 319 ? -54.100 36.504 -14.002 1.00 20.28 360 ARG D O 1
ATOM 13019 N N . SER D 1 320 ? -53.570 34.631 -15.138 1.00 18.78 361 SER D N 1
ATOM 13020 C CA . SER D 1 320 ? -54.891 34.478 -15.738 1.00 20.73 361 SER D CA 1
ATOM 13021 C C . SER D 1 320 ? -55.963 34.205 -14.692 1.00 21.00 361 SER D C 1
ATOM 13022 O O . SER D 1 320 ? -56.997 34.876 -14.663 1.00 21.67 361 SER D O 1
ATOM 13025 N N . SER D 1 321 ? -55.712 33.220 -13.835 1.00 21.58 362 SER D N 1
ATOM 13026 C CA . SER D 1 321 ? -56.663 32.859 -12.794 1.00 23.07 362 SER D CA 1
ATOM 13027 C C . SER D 1 321 ? -56.899 34.022 -11.831 1.00 24.36 362 SER D C 1
ATOM 13028 O O . SER D 1 321 ? -57.992 34.165 -11.281 1.00 24.35 362 SER D O 1
ATOM 13031 N N . SER D 1 322 ? -55.881 34.857 -11.636 1.00 24.35 363 SER D N 1
ATOM 13032 C CA . SER D 1 322 ? -56.008 36.008 -10.745 1.00 24.74 363 SER D CA 1
ATOM 13033 C C . SER D 1 322 ? -56.879 37.098 -11.360 1.00 24.80 363 SER D C 1
ATOM 13034 O O . SER D 1 322 ? -57.735 37.666 -10.689 1.00 23.97 363 SER D O 1
ATOM 13037 N N . ALA D 1 323 ? -56.662 37.386 -12.639 1.00 24.21 364 ALA D N 1
ATOM 13038 C CA . ALA D 1 323 ? -57.429 38.419 -13.329 1.00 24.91 364 ALA D CA 1
ATOM 13039 C C . ALA D 1 323 ? -58.846 37.950 -13.647 1.00 25.83 364 ALA D C 1
ATOM 13040 O O . ALA D 1 323 ? -59.789 38.736 -13.658 1.00 25.37 364 ALA D O 1
ATOM 13042 N N . PHE D 1 324 ? -58.969 36.655 -13.903 1.00 26.26 365 PHE D N 1
ATOM 13043 C CA . PHE D 1 324 ? -60.226 36.004 -14.255 1.00 27.06 365 PHE D CA 1
ATOM 13044 C C . PHE D 1 324 ? -61.396 36.227 -13.300 1.00 28.20 365 PHE D C 1
ATOM 13045 O O . PHE D 1 324 ? -62.495 36.580 -13.726 1.00 27.55 365 PHE D O 1
ATOM 13053 N N . THR D 1 325 ? -61.159 36.011 -12.012 1.00 29.39 366 THR D N 1
ATOM 13054 C CA . THR D 1 325 ? -62.212 36.145 -11.014 1.00 30.77 366 THR D CA 1
ATOM 13055 C C . THR D 1 325 ? -61.765 36.893 -9.767 1.00 30.27 366 THR D C 1
ATOM 13056 O O . THR D 1 325 ? -60.573 37.009 -9.498 1.00 28.80 366 THR D O 1
ATOM 13060 N N . LYS D 1 326 ? -62.733 37.394 -9.005 1.00 30.43 367 LYS D N 1
ATOM 13061 C CA . LYS D 1 326 ? -62.443 38.123 -7.777 1.00 32.05 367 LYS D CA 1
ATOM 13062 C C . LYS D 1 326 ? -62.188 37.137 -6.642 1.00 31.82 367 LYS D C 1
ATOM 13063 O O . LYS D 1 326 ? -61.542 37.469 -5.649 1.00 33.44 367 LYS D O 1
ATOM 13065 N N . LYS D 1 327 ? -62.702 35.923 -6.797 1.00 32.30 368 LYS D N 1
ATOM 13066 C CA . LYS D 1 327 ? -62.529 34.883 -5.793 1.00 33.65 368 LYS D CA 1
ATOM 13067 C C . LYS D 1 327 ? -61.132 34.278 -5.895 1.00 34.43 368 LYS D C 1
ATOM 13068 O O . LYS D 1 327 ? -60.568 34.170 -6.985 1.00 33.31 368 LYS D O 1
ATOM 13070 N N . PRO D 1 328 ? -60.553 33.880 -4.752 1.00 35.35 369 PRO D N 1
ATOM 13071 C CA . PRO D 1 328 ? -59.214 33.284 -4.729 1.00 34.89 369 PRO D CA 1
ATOM 13072 C C . PRO D 1 328 ? -59.202 31.941 -5.450 1.00 34.18 369 PRO D C 1
ATOM 13073 O O . PRO D 1 328 ? -60.132 31.146 -5.312 1.00 34.01 369 PRO D O 1
ATOM 13077 N N . VAL D 1 329 ? -58.150 31.695 -6.223 1.00 32.09 370 VAL D N 1
ATOM 13078 C CA . VAL D 1 329 ? -58.021 30.436 -6.944 1.00 29.74 370 VAL D CA 1
ATOM 13079 C C . VAL D 1 329 ? -56.882 29.631 -6.337 1.00 27.48 370 VAL D C 1
ATOM 13080 O O . VAL D 1 329 ? -55.768 30.129 -6.189 1.00 27.90 370 VAL D O 1
ATOM 13084 N N . ASP D 1 330 ? -57.176 28.387 -5.976 1.00 25.94 371 ASP D N 1
ATOM 13085 C CA . ASP D 1 330 ? -56.194 27.492 -5.375 1.00 25.09 371 ASP D CA 1
ATOM 13086 C C . ASP D 1 330 ? -55.383 26.832 -6.489 1.00 23.97 371 ASP D C 1
ATOM 13087 O O . ASP D 1 330 ? -55.823 25.852 -7.084 1.00 23.64 371 ASP D O 1
ATOM 13092 N N . LEU D 1 331 ? -54.202 27.377 -6.763 1.00 22.96 372 LEU D N 1
ATOM 13093 C CA . LEU D 1 331 ? -53.333 26.861 -7.817 1.00 22.51 372 LEU D CA 1
ATOM 13094 C C . LEU D 1 331 ? -52.886 25.417 -7.599 1.00 21.14 372 LEU D C 1
ATOM 13095 O O . LEU D 1 331 ? -52.575 24.707 -8.557 1.00 19.75 372 LEU D O 1
ATOM 13100 N N . HIS D 1 332 ? -52.843 24.981 -6.345 1.00 21.01 373 HIS D N 1
ATOM 13101 C CA . HIS D 1 332 ? -52.443 23.610 -6.059 1.00 21.57 373 HIS D CA 1
ATOM 13102 C C . HIS D 1 332 ? -53.545 22.682 -6.544 1.00 21.47 373 HIS D C 1
ATOM 13103 O O . HIS D 1 332 ? -53.279 21.604 -7.075 1.00 20.18 373 HIS D O 1
ATOM 13110 N N . THR D 1 333 ? -54.790 23.110 -6.369 1.00 20.03 374 THR D N 1
ATOM 13111 C CA . THR D 1 333 ? -55.923 22.317 -6.821 1.00 19.07 374 THR D CA 1
ATOM 13112 C C . THR D 1 333 ? -55.943 22.307 -8.345 1.00 17.79 374 THR D C 1
ATOM 13113 O O . THR D 1 333 ? -56.253 21.291 -8.963 1.00 16.69 374 THR D O 1
ATOM 13117 N N . VAL D 1 334 ? -55.601 23.445 -8.943 1.00 15.81 375 VAL D N 1
ATOM 13118 C CA . VAL D 1 334 ? -55.570 23.568 -10.396 1.00 16.61 375 VAL D CA 1
ATOM 13119 C C . VAL D 1 334 ? -54.616 22.544 -11.013 1.00 15.88 375 VAL D C 1
ATOM 13120 O O . VAL D 1 334 ? -55.003 21.749 -11.866 1.00 15.10 375 VAL D O 1
ATOM 13124 N N . TRP D 1 335 ? -53.365 22.560 -10.568 1.00 15.55 376 TRP D N 1
ATOM 13125 C CA . TRP D 1 335 ? -52.373 21.642 -11.108 1.00 15.88 376 TRP D CA 1
ATOM 13126 C C . TRP D 1 335 ? -52.635 20.183 -10.763 1.00 16.39 376 TRP D C 1
ATOM 13127 O O . TRP D 1 335 ? -52.352 19.295 -11.568 1.00 14.31 376 TRP D O 1
ATOM 13138 N N . ALA D 1 336 ? -53.193 19.926 -9.583 1.00 15.44 377 ALA D N 1
ATOM 13139 C CA . ALA D 1 336 ? -53.486 18.553 -9.193 1.00 16.50 377 ALA D CA 1
ATOM 13140 C C . ALA D 1 336 ? -54.490 17.948 -10.172 1.00 17.07 377 ALA D C 1
ATOM 13141 O O . ALA D 1 336 ? -54.516 16.734 -10.377 1.00 17.13 377 ALA D O 1
ATOM 13143 N N . ASN D 1 337 ? -55.303 18.801 -10.788 1.00 14.61 378 ASN D N 1
ATOM 13144 C CA . ASN D 1 337 ? -56.314 18.349 -11.741 1.00 16.10 378 ASN D CA 1
ATOM 13145 C C . ASN D 1 337 ? -55.927 18.572 -13.200 1.00 15.98 378 ASN D C 1
ATOM 13146 O O . ASN D 1 337 ? -56.766 18.439 -14.087 1.00 15.17 378 ASN D O 1
ATOM 13151 N N . SER D 1 338 ? -54.659 18.892 -13.449 1.00 16.57 379 SER D N 1
ATOM 13152 C CA . SER D 1 338 ? -54.191 19.160 -14.806 1.00 14.81 379 SER D CA 1
ATOM 13153 C C . SER D 1 338 ? -53.436 18.008 -15.464 1.00 15.21 379 SER D C 1
ATOM 13154 O O . SER D 1 338 ? -52.989 17.075 -14.801 1.00 14.71 379 SER D O 1
ATOM 13157 N N . ILE D 1 339 ? -53.307 18.089 -16.784 1.00 14.92 380 ILE D N 1
ATOM 13158 C CA . ILE D 1 339 ? -52.565 17.103 -17.562 1.00 13.57 380 ILE D CA 1
ATOM 13159 C C . ILE D 1 339 ? -51.655 17.878 -18.503 1.00 15.12 380 ILE D C 1
ATOM 13160 O O . ILE D 1 339 ? -52.115 18.720 -19.276 1.00 14.71 380 ILE D O 1
ATOM 13165 N N . ILE D 1 340 ? -50.357 17.611 -18.422 1.00 13.53 381 ILE D N 1
ATOM 13166 C CA . ILE D 1 340 ? -49.406 18.284 -19.287 1.00 12.92 381 ILE D CA 1
ATOM 13167 C C . ILE D 1 340 ? -48.823 17.280 -20.268 1.00 14.55 381 ILE D C 1
ATOM 13168 O O . ILE D 1 340 ? -48.347 16.219 -19.868 1.00 14.16 381 ILE D O 1
ATOM 13173 N N . LEU D 1 341 ? -48.893 17.598 -21.554 1.00 13.27 382 LEU D N 1
ATOM 13174 C CA . LEU D 1 341 ? -48.292 16.730 -22.550 1.00 14.81 382 LEU D CA 1
ATOM 13175 C C . LEU D 1 341 ? -46.993 17.426 -22.912 1.00 13.93 382 LEU D C 1
ATOM 13176 O O . LEU D 1 341 ? -47.007 18.528 -23.457 1.00 15.36 382 LEU D O 1
ATOM 13181 N N . SER D 1 342 ? -45.872 16.807 -22.562 1.00 13.39 383 SER D N 1
ATOM 13182 C CA . SER D 1 342 ? -44.568 17.356 -22.905 1.00 13.47 383 SER D CA 1
ATOM 13183 C C . SER D 1 342 ? -44.306 16.757 -24.281 1.00 15.09 383 SER D C 1
ATOM 13184 O O . SER D 1 342 ? -43.929 15.592 -24.392 1.00 13.87 383 SER D O 1
ATOM 13187 N N . ALA D 1 343 ? -44.533 17.549 -25.325 1.00 15.00 384 ALA D N 1
ATOM 13188 C CA . ALA D 1 343 ? -44.373 17.072 -26.691 1.00 14.67 384 ALA D CA 1
ATOM 13189 C C . ALA D 1 343 ? -43.018 17.402 -27.292 1.00 15.31 384 ALA D C 1
ATOM 13190 O O . ALA D 1 343 ? -42.753 18.543 -27.666 1.00 14.15 384 ALA D O 1
ATOM 13192 N N . ASP D 1 344 ? -42.164 16.387 -27.375 1.00 14.24 385 ASP D N 1
ATOM 13193 C CA . ASP D 1 344 ? -40.835 16.543 -27.947 1.00 12.72 385 ASP D CA 1
ATOM 13194 C C . ASP D 1 344 ? -40.601 15.313 -28.817 1.00 12.58 385 ASP D C 1
ATOM 13195 O O . ASP D 1 344 ? -40.928 14.192 -28.427 1.00 13.86 385 ASP D O 1
ATOM 13200 N N . VAL D 1 345 ? -40.057 15.526 -30.006 1.00 13.21 386 VAL D N 1
ATOM 13201 C CA . VAL D 1 345 ? -39.802 14.427 -30.923 1.00 12.11 386 VAL D CA 1
ATOM 13202 C C . VAL D 1 345 ? -38.970 13.327 -30.278 1.00 14.21 386 VAL D C 1
ATOM 13203 O O . VAL D 1 345 ? -38.109 13.596 -29.441 1.00 14.13 386 VAL D O 1
ATOM 13207 N N . ASN D 1 346 ? -39.260 12.083 -30.642 1.00 12.05 387 ASN D N 1
ATOM 13208 C CA . ASN D 1 346 ? -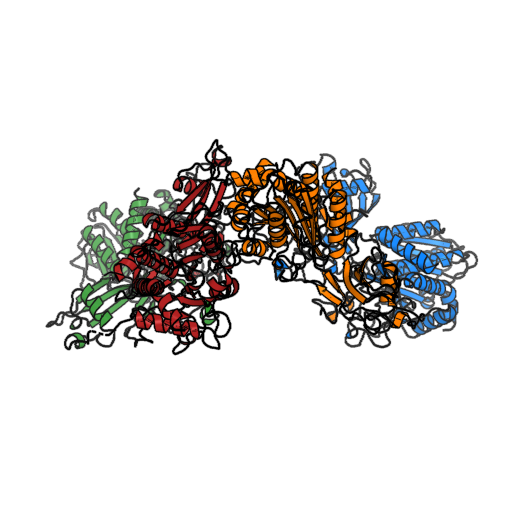38.490 10.960 -30.137 1.00 12.91 387 ASN D CA 1
ATOM 13209 C C . ASN D 1 346 ? -37.909 10.227 -31.344 1.00 13.13 387 ASN D C 1
ATOM 13210 O O . ASN D 1 346 ? -38.012 10.709 -32.475 1.00 12.63 387 ASN D O 1
ATOM 13215 N N . HIS D 1 347 ? -37.320 9.061 -31.121 1.00 12.37 388 HIS D N 1
ATOM 13216 C CA . HIS D 1 347 ? -36.637 8.358 -32.200 1.00 12.48 388 HIS D CA 1
ATOM 13217 C C . HIS D 1 347 ? -37.340 7.283 -33.007 1.00 12.02 388 HIS D C 1
ATOM 13218 O O . HIS D 1 347 ? -37.777 6.270 -32.465 1.00 11.82 388 HIS D O 1
ATOM 13225 N N . LEU D 1 348 ? -37.420 7.501 -34.316 1.00 11.95 389 LEU D N 1
ATOM 13226 C CA . LEU D 1 348 ? -37.991 6.505 -35.209 1.00 12.20 389 LEU D CA 1
ATOM 13227 C C . LEU D 1 348 ? -36.957 5.391 -35.311 1.00 13.84 389 LEU D C 1
ATOM 13228 O O . LEU D 1 348 ? -35.754 5.643 -35.240 1.00 12.09 389 LEU D O 1
ATOM 13233 N N . TYR D 1 349 ? -37.426 4.163 -35.477 1.00 12.89 390 TYR D N 1
ATOM 13234 C CA . TYR D 1 349 ? -36.531 3.031 -35.639 1.00 14.41 390 TYR D CA 1
ATOM 13235 C C . TYR D 1 349 ? -35.665 3.290 -36.872 1.00 13.65 390 TYR D C 1
ATOM 13236 O O . TYR D 1 349 ? -36.186 3.627 -37.934 1.00 13.03 390 TYR D O 1
ATOM 13245 N N . ASN D 1 350 ? -34.348 3.158 -36.730 1.00 14.14 391 ASN D N 1
ATOM 13246 C CA . ASN D 1 350 ? -33.442 3.331 -37.870 1.00 13.09 391 ASN D CA 1
ATOM 13247 C C . ASN D 1 350 ? -33.011 1.903 -38.199 1.00 13.02 391 ASN D C 1
ATOM 13248 O O . ASN D 1 350 ? -32.269 1.287 -37.436 1.00 13.01 391 ASN D O 1
ATOM 13253 N N . PRO D 1 351 ? -33.471 1.360 -39.338 1.00 13.29 392 PRO D N 1
ATOM 13254 C CA . PRO D 1 351 ? -33.138 -0.009 -39.747 1.00 13.61 392 PRO D CA 1
ATOM 13255 C C . PRO D 1 351 ? -31.664 -0.368 -39.879 1.00 13.83 392 PRO D C 1
ATOM 13256 O O . PRO D 1 351 ? -31.312 -1.548 -39.851 1.00 14.63 392 PRO D O 1
ATOM 13260 N N . ASN D 1 352 ? -30.803 0.633 -40.021 1.00 13.01 393 ASN D N 1
ATOM 13261 C CA . ASN D 1 352 ? -29.378 0.364 -40.159 1.00 13.11 393 ASN D CA 1
ATOM 13262 C C . ASN D 1 352 ? -28.647 0.246 -38.822 1.00 13.77 393 ASN D C 1
ATOM 13263 O O . ASN D 1 352 ? -27.467 -0.106 -38.784 1.00 14.34 393 ASN D O 1
ATOM 13268 N N . PHE D 1 353 ? -29.351 0.533 -37.728 1.00 13.08 394 PHE D N 1
ATOM 13269 C CA . PHE D 1 353 ? -28.763 0.434 -36.392 1.00 13.53 394 PHE D CA 1
ATOM 13270 C C . PHE D 1 353 ? -29.742 -0.296 -35.470 1.00 14.66 394 PHE D C 1
ATOM 13271 O O . PHE D 1 353 ? -30.133 0.226 -34.426 1.00 14.61 394 PHE D O 1
ATOM 13279 N N . PRO D 1 354 ? -30.138 -1.525 -35.840 1.00 14.85 395 PRO D N 1
ATOM 13280 C CA . PRO D 1 354 ? -31.081 -2.292 -35.023 1.00 16.49 395 PRO D CA 1
ATOM 13281 C C . PRO D 1 354 ? -30.613 -2.555 -33.598 1.00 16.82 395 PRO D C 1
ATOM 13282 O O . PRO D 1 354 ? -31.429 -2.690 -32.686 1.00 15.47 395 PRO D O 1
ATOM 13286 N N . GLU D 1 355 ? -29.299 -2.601 -33.411 1.00 17.67 396 GLU D N 1
ATOM 13287 C CA . GLU D 1 355 ? -28.720 -2.881 -32.105 1.00 19.29 396 GLU D CA 1
ATOM 13288 C C . GLU D 1 355 ? -28.928 -1.821 -31.020 1.00 17.95 396 GLU D C 1
ATOM 13289 O O . GLU D 1 355 ? -28.661 -2.085 -29.844 1.00 17.78 396 GLU D O 1
ATOM 13295 N N . VAL D 1 356 ? -29.391 -0.628 -31.389 1.00 16.62 397 VAL D N 1
ATOM 13296 C CA . VAL D 1 356 ? -29.606 0.410 -30.381 1.00 17.47 397 VAL D CA 1
ATOM 13297 C C . VAL D 1 356 ? -31.083 0.640 -30.072 1.00 16.96 397 VAL D C 1
ATOM 13298 O O . VAL D 1 356 ? -31.424 1.467 -29.224 1.00 17.50 397 VAL D O 1
ATOM 13302 N N . TYR D 1 357 ? -31.958 -0.085 -30.760 1.00 16.28 398 TYR D N 1
ATOM 13303 C CA . TYR D 1 357 ? -33.386 0.057 -30.520 1.00 15.39 398 TYR D CA 1
ATOM 13304 C C . TYR D 1 357 ? -33.947 -1.119 -29.731 1.00 15.78 398 TYR D C 1
ATOM 13305 O O . TYR D 1 357 ? -33.635 -2.279 -30.004 1.00 16.05 398 TYR D O 1
ATOM 13314 N N . LEU D 1 358 ? -34.777 -0.801 -28.745 1.00 14.04 399 LEU D N 1
ATOM 13315 C CA . LEU D 1 358 ? -35.381 -1.803 -27.874 1.00 13.75 399 LEU D CA 1
ATOM 13316 C C . LEU D 1 358 ? -36.573 -2.493 -28.524 1.00 15.62 399 LEU D C 1
ATOM 13317 O O . LEU D 1 358 ? -37.559 -1.848 -28.886 1.00 12.92 399 LEU D O 1
ATOM 13322 N N . LYS D 1 359 ? -36.475 -3.811 -28.667 1.00 14.84 400 LYS D N 1
ATOM 13323 C CA . LYS D 1 359 ? -37.541 -4.596 -29.268 1.00 17.72 400 LYS D CA 1
ATOM 13324 C C . LYS D 1 359 ? -38.859 -4.297 -28.561 1.00 17.18 400 LYS D C 1
ATOM 13325 O O . LYS D 1 359 ?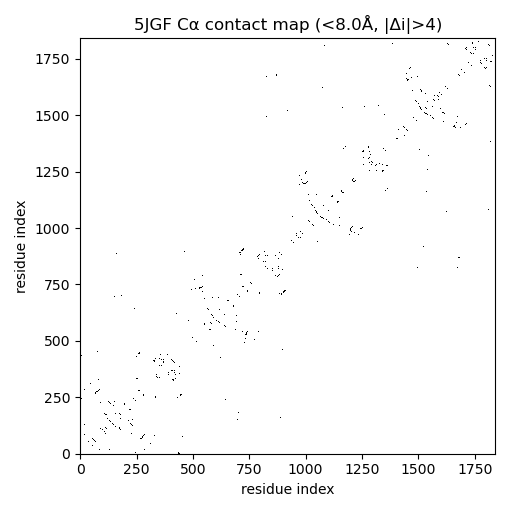 -38.915 -4.247 -27.331 1.00 16.59 400 LYS D O 1
ATOM 13331 N N . ASN D 1 360 ? -39.905 -4.097 -29.358 1.00 16.44 401 ASN D N 1
ATOM 13332 C CA . ASN D 1 360 ? -41.248 -3.787 -28.873 1.00 16.01 401 ASN D CA 1
ATOM 13333 C C . ASN D 1 360 ? -41.381 -2.390 -28.280 1.00 16.61 401 ASN D C 1
ATOM 13334 O O . ASN D 1 360 ? -42.443 -2.035 -27.763 1.00 15.51 401 ASN D O 1
ATOM 13339 N N . HIS D 1 361 ? -40.310 -1.601 -28.357 1.00 14.18 402 HIS D N 1
ATOM 13340 C CA . HIS D 1 361 ? -40.332 -0.240 -27.826 1.00 14.01 402 HIS D CA 1
ATOM 13341 C C . HIS D 1 361 ? -39.738 0.800 -28.773 1.00 13.23 402 HIS D C 1
ATOM 13342 O O . HIS D 1 361 ? -38.924 1.632 -28.369 1.00 13.17 402 HIS D O 1
ATOM 13349 N N . PHE D 1 362 ? -40.127 0.736 -30.040 1.00 13.15 403 PHE D N 1
ATOM 13350 C CA . PHE D 1 362 ? -39.678 1.722 -31.009 1.00 13.41 403 PHE D CA 1
ATOM 13351 C C . PHE D 1 362 ? -40.825 1.995 -31.970 1.00 12.95 403 PHE D C 1
ATOM 13352 O O . PHE D 1 362 ? -41.646 1.115 -32.240 1.00 14.85 403 PHE D O 1
ATOM 13360 N N . PRO D 1 363 ? -40.922 3.237 -32.463 1.00 12.80 404 PRO D N 1
ATOM 13361 C CA . PRO D 1 363 ? -41.973 3.642 -33.396 1.00 11.77 404 PRO D CA 1
ATOM 13362 C C . PRO D 1 363 ? -41.539 3.536 -34.855 1.00 13.19 404 PRO D C 1
ATOM 13363 O O . PRO D 1 363 ? -40.349 3.464 -35.160 1.00 11.68 404 PRO D O 1
ATOM 13367 N N . VAL D 1 364 ? -42.521 3.523 -35.748 1.00 12.54 405 VAL D N 1
ATOM 13368 C CA . VAL D 1 364 ? -42.262 3.470 -37.177 1.00 13.19 405 VAL D CA 1
ATOM 13369 C C . VAL D 1 364 ? -43.008 4.649 -37.793 1.00 13.21 405 VAL D C 1
ATOM 13370 O O . VAL D 1 364 ? -43.841 5.275 -37.137 1.00 12.60 405 VAL D O 1
ATOM 13374 N N . PRO D 1 365 ? -42.719 4.972 -39.059 1.00 13.45 406 PRO D N 1
ATOM 13375 C CA . PRO D 1 365 ? -43.381 6.100 -39.721 1.00 13.66 406 PRO D CA 1
ATOM 13376 C C . PRO D 1 365 ? -44.865 5.952 -40.052 1.00 14.22 406 PRO D C 1
ATOM 13377 O O . PRO D 1 365 ? -45.368 4.849 -40.253 1.00 12.84 406 PRO D O 1
ATOM 13381 N N . ASN D 1 366 ? -45.541 7.095 -40.102 1.00 12.88 407 ASN D N 1
ATOM 13382 C CA . ASN D 1 366 ? -46.947 7.192 -40.486 1.00 13.65 407 ASN D CA 1
ATOM 13383 C C . ASN D 1 366 ? -47.981 6.359 -39.739 1.00 14.60 407 ASN D C 1
ATOM 13384 O O . ASN D 1 366 ? -48.968 5.909 -40.328 1.00 14.70 407 ASN D O 1
ATOM 13389 N N . VAL D 1 367 ? -47.774 6.174 -38.443 1.00 13.38 408 VAL D N 1
ATOM 13390 C CA . VAL D 1 367 ? -48.711 5.406 -37.634 1.00 14.91 408 VAL D CA 1
ATOM 13391 C C . VAL D 1 367 ? -49.413 6.297 -36.616 1.00 15.83 408 VAL D C 1
ATOM 13392 O O . VAL D 1 367 ? -50.641 6.327 -36.549 1.00 15.44 408 VAL D O 1
ATOM 13396 N N . GLY D 1 368 ? -48.632 7.027 -35.827 1.00 14.82 409 GLY D N 1
ATOM 13397 C CA . GLY D 1 368 ? -49.223 7.898 -34.829 1.00 14.79 409 GLY D CA 1
ATOM 13398 C C . GLY D 1 368 ? -48.223 8.415 -33.815 1.00 15.56 409 GLY D C 1
ATOM 13399 O O . GLY D 1 368 ? -47.021 8.175 -33.931 1.00 14.11 409 GLY D O 1
ATOM 13400 N N . ILE D 1 369 ? -48.733 9.120 -32.812 1.00 15.03 410 ILE D N 1
ATOM 13401 C CA . ILE D 1 369 ? -47.905 9.696 -31.761 1.00 15.01 410 ILE D CA 1
ATOM 13402 C C . ILE D 1 369 ? -47.119 8.604 -31.038 1.00 14.84 410 ILE D C 1
ATOM 13403 O O . ILE D 1 369 ? -47.561 7.458 -30.955 1.00 14.78 410 ILE D O 1
ATOM 13408 N N . THR D 1 370 ? -45.951 8.964 -30.516 1.00 13.97 411 THR D N 1
ATOM 13409 C CA . THR D 1 370 ? -45.118 8.010 -29.800 1.00 12.75 411 THR D CA 1
ATOM 13410 C C . THR D 1 370 ? -44.944 8.421 -28.348 1.00 13.10 411 THR D C 1
ATOM 13411 O O . THR D 1 370 ? -44.539 9.540 -28.049 1.00 13.49 411 THR D O 1
ATOM 13415 N N . LEU D 1 371 ? -45.272 7.502 -27.450 1.00 12.51 412 LEU D N 1
ATOM 13416 C CA . LEU D 1 371 ? -45.151 7.745 -26.027 1.00 16.37 412 LEU D CA 1
ATOM 13417 C C . LEU D 1 371 ? -43.689 7.508 -25.642 1.00 15.95 412 LEU D C 1
ATOM 13418 O O . LEU D 1 371 ? -43.094 6.503 -26.043 1.00 16.58 412 LEU D O 1
ATOM 13423 N N . SER D 1 372 ? -43.107 8.442 -24.895 1.00 14.67 413 SER D N 1
ATOM 13424 C CA . SER D 1 372 ? -41.715 8.323 -24.459 1.00 14.63 413 SER D CA 1
ATOM 13425 C C . SER D 1 372 ? -41.712 7.798 -23.033 1.00 16.70 413 SER D C 1
ATOM 13426 O O . SER D 1 372 ? -42.227 8.447 -22.115 1.00 14.39 413 SER D O 1
ATOM 13429 N N . LEU D 1 373 ? -41.126 6.620 -22.852 1.00 13.46 414 LEU D N 1
ATOM 13430 C CA . LEU D 1 373 ? -41.091 5.978 -21.550 1.00 16.02 414 LEU D CA 1
ATOM 13431 C C . LEU D 1 373 ? -39.674 5.756 -21.050 1.00 15.18 414 LEU D C 1
ATOM 13432 O O . LEU D 1 373 ? -38.794 5.361 -21.814 1.00 16.59 414 LEU D O 1
ATOM 13437 N N . ASP D 1 374 ? -39.465 6.008 -19.763 1.00 15.19 415 ASP D N 1
ATOM 13438 C CA . ASP D 1 374 ? -38.158 5.814 -19.144 1.00 14.35 415 ASP D CA 1
ATOM 13439 C C . ASP D 1 374 ? -38.331 5.643 -17.645 1.00 16.22 415 ASP D C 1
ATOM 13440 O O . ASP D 1 374 ? -38.943 6.483 -16.984 1.00 17.25 415 ASP D O 1
ATOM 13445 N N . PRO D 1 375 ? -37.785 4.553 -17.085 1.00 16.55 416 PRO D N 1
ATOM 13446 C CA . PRO D 1 375 ? -37.905 4.299 -15.649 1.00 17.69 416 PRO D CA 1
ATOM 13447 C C . PRO D 1 375 ? -36.887 5.023 -14.765 1.00 17.22 416 PRO D C 1
ATOM 13448 O O . PRO D 1 375 ? -36.969 4.951 -13.539 1.00 16.96 416 PRO D O 1
ATOM 13452 N N . ASN D 1 376 ? -35.939 5.730 -15.374 1.00 15.64 417 ASN D N 1
ATOM 13453 C CA . ASN D 1 376 ? -34.926 6.419 -14.585 1.00 15.98 417 ASN D CA 1
ATOM 13454 C C . ASN D 1 376 ? -34.971 7.945 -14.570 1.00 14.70 417 ASN D C 1
ATOM 13455 O O . ASN D 1 376 ? -33.944 8.604 -14.411 1.00 14.46 417 ASN D O 1
ATOM 13460 N N . GLY D 1 377 ? -36.165 8.500 -14.744 1.00 15.26 418 GLY D N 1
ATOM 13461 C CA . GLY D 1 377 ? -36.325 9.942 -14.680 1.00 15.65 418 GLY D CA 1
ATOM 13462 C C . GLY D 1 377 ? -36.065 10.806 -15.898 1.00 15.96 418 GLY D C 1
ATOM 13463 O O . GLY D 1 377 ? -36.188 12.029 -15.801 1.00 15.81 418 GLY D O 1
ATOM 13464 N N . HIS D 1 378 ? -35.710 10.212 -17.035 1.00 15.40 419 HIS D N 1
ATOM 13465 C CA . HIS D 1 378 ? -35.464 11.020 -18.228 1.00 17.03 419 HIS D CA 1
ATOM 13466 C C . HIS D 1 378 ? -36.773 11.541 -18.815 1.00 17.11 419 HIS D C 1
ATOM 13467 O O . HIS D 1 378 ? -36.792 12.573 -19.487 1.00 16.63 419 HIS D O 1
ATOM 13474 N N . MET D 1 379 ? -37.857 10.811 -18.563 1.00 15.17 420 MET D N 1
ATOM 13475 C CA . MET D 1 379 ? -39.192 11.188 -19.034 1.00 15.63 420 MET D CA 1
ATOM 13476 C C . MET D 1 379 ? -40.099 11.219 -17.802 1.00 14.88 420 MET D C 1
ATOM 13477 O O . MET D 1 379 ? -39.861 10.490 -16.845 1.00 15.94 420 MET D O 1
ATOM 13482 N N . ALA D 1 380 ? -41.131 12.055 -17.827 1.00 14.91 421 ALA D N 1
ATOM 13483 C CA . ALA D 1 380 ? -42.052 12.171 -16.691 1.00 15.61 421 ALA D CA 1
ATOM 13484 C C . ALA D 1 380 ? -43.233 11.202 -16.787 1.00 15.63 421 ALA D C 1
ATOM 13485 O O . ALA D 1 380 ? -44.008 11.056 -15.836 1.00 14.12 421 ALA D O 1
ATOM 13487 N N . THR D 1 381 ? -43.358 10.545 -17.936 1.00 15.16 422 THR D N 1
ATOM 13488 C CA . THR D 1 381 ? -44.437 9.593 -18.197 1.00 15.50 422 THR D CA 1
ATOM 13489 C C . THR D 1 381 ? -44.595 8.551 -17.086 1.00 17.42 422 THR D C 1
ATOM 13490 O O . THR D 1 381 ? -43.615 7.932 -16.658 1.00 16.12 422 THR D O 1
ATOM 13494 N N . ASP D 1 382 ? -45.828 8.367 -16.615 1.00 15.57 423 ASP D N 1
ATOM 13495 C CA . ASP D 1 382 ? -46.106 7.386 -15.567 1.00 16.76 423 ASP D CA 1
ATOM 13496 C C . ASP D 1 382 ? -47.228 6.442 -16.006 1.00 16.64 423 ASP D C 1
ATOM 13497 O O . ASP D 1 382 ? -47.791 6.601 -17.093 1.00 16.62 423 ASP D O 1
ATOM 13502 N N . VAL D 1 383 ? -47.555 5.467 -15.160 1.00 16.81 424 VAL D N 1
ATOM 13503 C CA . VAL D 1 383 ? -48.574 4.477 -15.500 1.00 16.46 424 VAL D CA 1
ATOM 13504 C C . VAL D 1 383 ? -49.959 5.063 -15.758 1.00 16.89 424 VAL D C 1
ATOM 13505 O O . VAL D 1 383 ? -50.648 4.635 -16.683 1.00 16.46 424 VAL D O 1
ATOM 13509 N N . VAL D 1 384 ? -50.373 6.040 -14.953 1.00 15.59 425 VAL D N 1
ATOM 13510 C CA . VAL D 1 384 ? -51.682 6.658 -15.154 1.00 16.11 425 VAL D CA 1
ATOM 13511 C C . VAL D 1 384 ? -51.682 7.478 -16.443 1.00 16.75 425 VAL D C 1
ATOM 13512 O O . VAL D 1 384 ? -52.639 7.436 -17.216 1.00 16.85 425 VAL D O 1
ATOM 13516 N N . GLY D 1 385 ? -50.600 8.216 -16.676 1.00 16.47 426 GLY D N 1
ATOM 13517 C CA . GLY D 1 385 ? -50.506 9.022 -17.882 1.00 15.94 426 GLY D CA 1
ATOM 13518 C C . GLY D 1 385 ? -50.501 8.163 -19.131 1.00 16.43 426 GLY D C 1
ATOM 13519 O O . GLY D 1 385 ? -51.063 8.541 -20.160 1.00 16.15 426 GLY D O 1
ATOM 13520 N N . THR D 1 386 ? -49.859 7.002 -19.050 1.00 16.48 427 THR D N 1
ATOM 13521 C CA . THR D 1 386 ? -49.808 6.090 -20.184 1.00 16.45 427 THR D CA 1
ATOM 13522 C C . THR D 1 386 ? -51.227 5.604 -20.471 1.00 17.77 427 THR D C 1
ATOM 13523 O O . THR D 1 386 ? -51.673 5.598 -21.619 1.00 17.10 427 THR D O 1
ATOM 13527 N N . ALA D 1 387 ? -51.934 5.211 -19.416 1.00 17.34 428 ALA D N 1
ATOM 13528 C CA . ALA D 1 387 ? -53.305 4.731 -19.554 1.00 18.00 428 ALA D CA 1
ATOM 13529 C C . ALA D 1 387 ? -54.207 5.821 -20.130 1.00 17.15 428 ALA D C 1
ATOM 13530 O O . ALA D 1 387 ? -55.043 5.554 -20.995 1.00 17.93 428 ALA D O 1
ATOM 13532 N N . LEU D 1 388 ? -54.030 7.050 -19.653 1.00 17.46 429 LEU D N 1
ATOM 13533 C CA . LEU D 1 388 ? -54.838 8.169 -20.124 1.00 17.95 429 LEU D CA 1
ATOM 13534 C C . LEU D 1 388 ? -54.657 8.413 -21.614 1.00 17.66 429 LEU D C 1
ATOM 13535 O O . LEU D 1 388 ? -55.631 8.611 -22.337 1.00 16.36 429 LEU D O 1
ATOM 13540 N N . VAL D 1 389 ? -53.410 8.399 -22.077 1.00 17.81 430 VAL D N 1
ATOM 13541 C CA . VAL D 1 389 ? -53.136 8.615 -23.490 1.00 16.98 430 VAL D CA 1
ATOM 13542 C C . VAL D 1 389 ? -53.673 7.465 -24.340 1.00 17.39 430 VAL D C 1
ATOM 13543 O O . VAL D 1 389 ? -54.196 7.682 -25.434 1.00 16.19 430 VAL D O 1
ATOM 13547 N N . GLU D 1 390 ? -53.560 6.240 -23.841 1.00 18.40 431 GLU D N 1
ATOM 13548 C CA . GLU D 1 390 ? -54.051 5.102 -24.603 1.00 17.92 431 GLU D CA 1
ATOM 13549 C C . GLU D 1 390 ? -55.580 5.108 -24.661 1.00 18.42 431 GLU D C 1
ATOM 13550 O O . GLU D 1 390 ? -56.167 4.748 -25.679 1.00 19.44 431 GLU D O 1
ATOM 13556 N N . GLU D 1 391 ? -56.226 5.537 -23.581 1.00 20.35 432 GLU D N 1
ATOM 13557 C CA . GLU D 1 391 ? -57.689 5.604 -23.555 1.00 21.02 432 GLU D CA 1
ATOM 13558 C C . GLU D 1 391 ? -58.122 6.729 -24.494 1.00 21.40 432 GLU D C 1
ATOM 13559 O O . GLU D 1 391 ? -59.055 6.580 -25.286 1.00 20.39 432 GLU D O 1
ATOM 13565 N N . LEU D 1 392 ? -57.419 7.852 -24.399 1.00 21.24 433 LEU D N 1
ATOM 13566 C CA . LEU D 1 392 ? -57.681 9.018 -25.232 1.00 23.29 433 LEU D CA 1
ATOM 13567 C C . LEU D 1 392 ? -57.572 8.641 -26.713 1.00 23.55 433 LEU D C 1
ATOM 13568 O O . LEU D 1 392 ? -58.403 9.037 -27.533 1.00 22.25 433 LEU D O 1
ATOM 13573 N N . ALA D 1 393 ? -56.542 7.871 -27.049 1.00 21.61 434 ALA D N 1
ATOM 13574 C CA . ALA D 1 393 ? -56.326 7.445 -28.427 1.00 20.81 434 ALA D CA 1
ATOM 13575 C C . ALA D 1 393 ? -57.426 6.494 -28.894 1.00 21.79 434 ALA D C 1
ATOM 13576 O O . ALA D 1 393 ? -57.930 6.626 -30.011 1.00 21.35 434 ALA D O 1
ATOM 13578 N N . ARG D 1 394 ? -57.795 5.539 -28.044 1.00 23.23 435 ARG D N 1
ATOM 13579 C CA . ARG D 1 394 ? -58.842 4.586 -28.399 1.00 25.27 435 ARG D CA 1
ATOM 13580 C C . ARG D 1 394 ? -60.145 5.313 -28.718 1.00 26.57 435 ARG D C 1
ATOM 13581 O O . ARG D 1 394 ? -60.872 4.922 -29.628 1.00 25.64 435 ARG D O 1
ATOM 13589 N N . ARG D 1 395 ? -60.430 6.379 -27.976 1.00 26.99 436 ARG D N 1
ATOM 13590 C CA . ARG D 1 395 ? -61.648 7.154 -28.194 1.00 27.99 436 ARG D CA 1
ATOM 13591 C C . ARG D 1 395 ? -61.616 7.990 -29.471 1.00 27.51 436 ARG D C 1
ATOM 13592 O O . ARG D 1 395 ? -62.628 8.101 -30.165 1.00 28.31 436 ARG D O 1
ATOM 13600 N N . ASN D 1 396 ? -60.457 8.567 -29.784 1.00 25.02 437 ASN D N 1
ATOM 13601 C CA . ASN D 1 396 ? -60.307 9.426 -30.961 1.00 23.53 437 ASN D CA 1
ATOM 13602 C C . ASN D 1 396 ? -59.897 8.684 -32.228 1.00 21.96 437 ASN D C 1
ATOM 13603 O O . ASN D 1 396 ? -59.793 9.286 -33.296 1.00 22.79 437 ASN D O 1
ATOM 13608 N N . GLY D 1 397 ? -59.663 7.383 -32.117 1.00 20.63 438 GLY D N 1
ATOM 13609 C CA . GLY D 1 397 ? -59.262 6.626 -33.286 1.00 20.45 438 GLY D CA 1
ATOM 13610 C C . GLY D 1 397 ? -57.814 6.889 -33.659 1.00 20.84 438 GLY D C 1
ATOM 13611 O O . GLY D 1 397 ? -57.452 6.865 -34.836 1.00 20.59 438 GLY D O 1
ATOM 13612 N N . ASP D 1 398 ? -56.985 7.161 -32.656 1.00 18.57 439 ASP D N 1
ATOM 13613 C CA . ASP D 1 398 ? -55.567 7.404 -32.894 1.00 19.18 439 ASP D CA 1
ATOM 13614 C C . ASP D 1 398 ? -54.783 6.176 -32.473 1.00 19.64 439 ASP D C 1
ATOM 13615 O O . ASP D 1 398 ? -55.240 5.387 -31.646 1.00 18.99 439 ASP D O 1
ATOM 13620 N N . LYS D 1 399 ? -53.595 6.022 -33.045 1.00 19.46 440 LYS D N 1
ATOM 13621 C CA . LYS D 1 399 ? -52.729 4.908 -32.702 1.00 19.40 440 LYS D CA 1
ATOM 13622 C C . LYS D 1 399 ? -51.593 5.467 -31.843 1.00 18.50 440 LYS D C 1
ATOM 13623 O O . LYS D 1 399 ? -51.143 6.594 -32.057 1.00 16.03 440 LYS D O 1
ATOM 13629 N N . VAL D 1 400 ? -51.145 4.684 -30.868 1.00 16.51 441 VAL D N 1
ATOM 13630 C CA . VAL D 1 400 ? -50.073 5.103 -29.969 1.00 16.97 441 VAL D CA 1
ATOM 13631 C C . VAL D 1 400 ? -48.890 4.142 -30.060 1.00 17.99 441 VAL D C 1
ATOM 13632 O O . VAL D 1 400 ? -49.066 2.926 -29.999 1.00 18.90 441 VAL D O 1
ATOM 13636 N N . GLN D 1 401 ? -47.689 4.690 -30.214 1.00 15.35 442 GLN D N 1
ATOM 13637 C CA . GLN D 1 401 ? -46.487 3.866 -30.298 1.00 14.59 442 GLN D CA 1
ATOM 13638 C C . GLN D 1 401 ? -45.652 4.081 -29.047 1.00 14.59 442 GLN D C 1
ATOM 13639 O O . GLN D 1 401 ? -45.934 4.977 -28.254 1.00 13.06 442 GLN D O 1
ATOM 13645 N N . TYR D 1 402 ? -44.620 3.262 -28.879 1.00 14.04 443 TYR D N 1
ATOM 13646 C CA . TYR D 1 402 ? -43.752 3.355 -27.710 1.00 13.37 443 TYR D CA 1
ATOM 13647 C C . TYR D 1 402 ? -42.286 3.558 -28.053 1.00 14.13 443 TYR D C 1
ATOM 13648 O O . TYR D 1 402 ? -41.801 3.062 -29.070 1.00 12.12 443 TYR D O 1
ATOM 13657 N N . PHE D 1 403 ? -41.588 4.288 -27.188 1.00 13.30 444 PHE D N 1
ATOM 13658 C CA . PHE D 1 403 ? -40.148 4.433 -27.309 1.00 14.15 444 PHE D CA 1
ATOM 13659 C C . PHE D 1 403 ? -39.534 4.442 -25.918 1.00 13.76 444 PHE D C 1
ATOM 13660 O O . PHE D 1 403 ? -39.928 5.228 -25.051 1.00 14.37 444 PHE D O 1
ATOM 13668 N N . GLN D 1 404 ? -38.589 3.529 -25.711 1.00 13.31 445 GLN D N 1
ATOM 13669 C CA . GLN D 1 404 ? -37.842 3.417 -24.464 1.00 14.03 445 GLN D CA 1
ATOM 13670 C C . GLN D 1 404 ? -36.473 2.895 -24.887 1.00 13.20 445 GLN D C 1
ATOM 13671 O O . GLN D 1 404 ? -36.372 2.145 -25.854 1.00 13.65 445 GLN D O 1
ATOM 13677 N N . ILE D 1 405 ? -35.424 3.299 -24.180 1.00 14.03 446 ILE D N 1
ATOM 13678 C CA . ILE D 1 405 ? -34.072 2.860 -24.524 1.00 14.82 446 ILE D CA 1
ATOM 13679 C C . ILE D 1 405 ? -33.783 1.451 -24.027 1.00 15.69 446 ILE D C 1
ATOM 13680 O O . ILE D 1 405 ? -34.441 0.957 -23.113 1.00 14.87 446 ILE D O 1
ATOM 13685 N N . LYS D 1 406 ? -32.803 0.796 -24.644 1.00 15.74 447 LYS D N 1
ATOM 13686 C CA . LYS D 1 406 ? -32.405 -0.534 -24.199 1.00 15.24 447 LYS D CA 1
ATOM 13687 C C . LYS D 1 406 ? -31.689 -0.290 -22.875 1.00 14.89 447 LYS D C 1
ATOM 13688 O O . LYS D 1 406 ? -31.171 0.806 -22.645 1.00 14.94 447 LYS D O 1
ATOM 13694 N N . ASN D 1 407 ? -31.661 -1.289 -21.997 1.00 16.19 448 ASN D N 1
ATOM 13695 C CA . ASN D 1 407 ? -31.002 -1.130 -20.705 1.00 15.78 448 ASN D CA 1
ATOM 13696 C C . ASN D 1 407 ? -29.522 -0.767 -20.786 1.00 18.41 448 ASN D C 1
ATOM 13697 O O . ASN D 1 407 ? -28.999 -0.125 -19.868 1.00 15.17 448 ASN D O 1
ATOM 13702 N N . ASN D 1 408 ? -28.852 -1.179 -21.860 1.00 16.94 449 ASN D N 1
ATOM 13703 C CA . ASN D 1 408 ? -27.427 -0.906 -22.033 1.00 17.91 449 ASN D CA 1
ATOM 13704 C C . ASN D 1 408 ? -27.196 0.269 -22.970 1.00 20.72 449 ASN D C 1
ATOM 13705 O O . ASN D 1 408 ? -26.105 0.412 -23.532 1.00 20.00 449 ASN D O 1
ATOM 13710 N N . SER D 1 409 ? -28.202 1.123 -23.124 1.00 18.66 450 SER D N 1
ATOM 13711 C CA . SER D 1 409 ? -28.093 2.282 -24.012 1.00 19.65 450 SER D CA 1
ATOM 13712 C C . SER D 1 409 ? -28.081 3.589 -23.226 1.00 22.06 450 SER D C 1
ATOM 13713 O O . SER D 1 409 ? -27.843 3.592 -22.017 1.00 21.15 450 SER D O 1
ATOM 13716 N N . ARG D 1 410 ? -28.335 4.693 -23.922 1.00 22.95 451 ARG D N 1
ATOM 13717 C CA . ARG D 1 410 ? -28.323 6.015 -23.307 1.00 24.94 451 ARG D CA 1
ATOM 13718 C C . ARG D 1 410 ? -29.565 6.787 -23.733 1.00 23.49 451 ARG D C 1
ATOM 13719 O O . ARG D 1 410 ? -30.035 6.643 -24.860 1.00 22.36 451 ARG D O 1
ATOM 13727 N N . SER D 1 411 ? -30.084 7.616 -22.834 1.00 22.39 452 SER D N 1
ATOM 13728 C CA . SER D 1 411 ? -31.284 8.391 -23.124 1.00 22.77 452 SER D CA 1
ATOM 13729 C C . SER D 1 411 ? -31.090 9.899 -23.147 1.00 22.26 452 SER D C 1
ATOM 13730 O O . SER D 1 411 ? -30.304 10.453 -22.377 1.00 20.82 452 SER D O 1
ATOM 13733 N N . GLY D 1 412 ? -31.825 10.555 -24.039 1.00 21.23 453 GLY D N 1
ATOM 13734 C CA . GLY D 1 412 ? -31.774 12.000 -24.119 1.00 21.48 453 GLY D CA 1
ATOM 13735 C C . GLY D 1 412 ? -32.748 12.511 -23.070 1.00 20.64 453 GLY D C 1
ATOM 13736 O O . GLY D 1 412 ? -33.281 11.721 -22.285 1.00 18.61 453 GLY D O 1
ATOM 13737 N N . GLY D 1 413 ? -32.987 13.816 -23.044 1.00 19.89 454 GLY D N 1
ATOM 13738 C CA . GLY D 1 413 ? -33.905 14.371 -22.062 1.00 19.50 454 GLY D CA 1
ATOM 13739 C C . GLY D 1 413 ? -34.908 15.320 -22.684 1.00 18.99 454 GLY D C 1
ATOM 13740 O O . GLY D 1 413 ? -34.831 15.619 -23.877 1.00 17.05 454 GLY D O 1
ATOM 13741 N N . THR D 1 414 ? -35.859 15.787 -21.880 1.00 17.67 455 THR D N 1
ATOM 13742 C CA . THR D 1 414 ? -36.883 16.714 -22.352 1.00 15.84 455 THR D CA 1
ATOM 13743 C C . THR D 1 414 ? -37.227 17.668 -21.211 1.00 16.01 455 THR D C 1
ATOM 13744 O O . THR D 1 414 ? -36.663 17.572 -20.123 1.00 16.03 455 THR D O 1
ATOM 13748 N N . ILE D 1 415 ? -38.161 18.578 -21.466 1.00 14.91 456 ILE D N 1
ATOM 13749 C CA . ILE D 1 415 ? -38.590 19.534 -20.453 1.00 14.05 456 ILE D CA 1
ATOM 13750 C C . ILE D 1 415 ? -39.649 18.894 -19.555 1.00 13.39 456 ILE D C 1
ATOM 13751 O O . ILE D 1 415 ? -40.095 19.502 -18.583 1.00 12.54 456 ILE D O 1
ATOM 13756 N N . GLY D 1 416 ? -40.047 17.670 -19.894 1.00 11.88 457 GLY D N 1
ATOM 13757 C CA . GLY D 1 416 ? -41.079 16.972 -19.140 1.00 13.69 457 GLY D CA 1
ATOM 13758 C C . GLY D 1 416 ? -40.916 16.959 -17.632 1.00 14.13 457 GLY D C 1
ATOM 13759 O O . GLY D 1 416 ? -41.796 17.431 -16.903 1.00 14.52 457 GLY D O 1
ATOM 13760 N N . PRO D 1 417 ? -39.812 16.392 -17.127 1.00 13.19 458 PRO D N 1
ATOM 13761 C CA . PRO D 1 417 ? -39.569 16.336 -15.684 1.00 12.52 458 PRO D CA 1
ATOM 13762 C C . PRO D 1 417 ? -39.602 17.719 -15.028 1.00 13.89 458 PRO D C 1
ATOM 13763 O O . PRO D 1 417 ? -40.093 17.868 -13.908 1.00 13.76 458 PRO D O 1
ATOM 13767 N N . SER D 1 418 ? -39.080 18.725 -15.728 1.00 12.54 459 SER D N 1
ATOM 13768 C CA . SER D 1 418 ? -39.067 20.087 -15.202 1.00 13.98 459 SER D CA 1
ATOM 13769 C C . SER D 1 418 ? -40.495 20.609 -15.024 1.00 14.35 459 SER D C 1
ATOM 13770 O O . SER D 1 418 ? -40.846 21.121 -13.961 1.00 12.85 459 SER D O 1
ATOM 13773 N N . LEU D 1 419 ? -41.317 20.476 -16.062 1.00 13.68 460 LEU D N 1
ATOM 13774 C CA . LEU D 1 419 ? -42.697 20.955 -15.977 1.00 14.46 460 LEU D CA 1
ATOM 13775 C C . LEU D 1 419 ? -43.490 20.215 -14.899 1.00 15.06 460 LEU D C 1
ATOM 13776 O O . LEU D 1 419 ? -44.240 20.831 -14.142 1.00 15.59 460 LEU D O 1
ATOM 13781 N N . ALA D 1 420 ? -43.314 18.899 -14.818 1.00 14.99 461 ALA D N 1
ATOM 13782 C CA . ALA D 1 420 ? -44.022 18.100 -13.820 1.00 15.02 461 ALA D CA 1
ATOM 13783 C C . ALA D 1 420 ? -43.638 18.503 -12.396 1.00 16.01 461 ALA D C 1
ATOM 13784 O O . ALA D 1 420 ? -44.498 18.640 -11.520 1.00 15.34 461 ALA D O 1
ATOM 13786 N N . SER D 1 421 ? -42.344 18.694 -12.167 1.00 14.11 462 SER D N 1
ATOM 13787 C CA . SER D 1 421 ? -41.846 19.066 -10.849 1.00 14.62 462 SER D CA 1
ATOM 13788 C C . SER D 1 421 ? -42.252 20.480 -10.458 1.00 15.31 462 SER D C 1
ATOM 13789 O O . SER D 1 421 ? -42.617 20.736 -9.311 1.00 14.13 462 SER D O 1
ATOM 13792 N N . GLN D 1 422 ? -42.183 21.392 -11.420 1.00 14.10 463 GLN D N 1
ATOM 13793 C CA . GLN D 1 422 ? -42.516 22.789 -11.181 1.00 16.00 463 GLN D CA 1
ATOM 13794 C C . GLN D 1 422 ? -43.999 23.013 -10.897 1.00 16.83 463 GLN D C 1
ATOM 13795 O O . GLN D 1 422 ? -44.355 23.840 -10.057 1.00 16.80 463 GLN D O 1
ATOM 13801 N N . THR D 1 423 ? -44.860 22.270 -11.584 1.00 15.39 464 THR D N 1
ATOM 13802 C CA . THR D 1 423 ? -46.304 22.422 -11.400 1.00 16.61 464 THR D CA 1
ATOM 13803 C C . THR D 1 423 ? -46.912 21.424 -10.422 1.00 18.37 464 THR D C 1
ATOM 13804 O O . THR D 1 423 ? -47.860 21.747 -9.701 1.00 16.70 464 THR D O 1
ATOM 13808 N N . GLY D 1 424 ? -46.368 20.211 -10.402 1.00 17.25 465 GLY D N 1
ATOM 13809 C CA . GLY D 1 424 ? -46.900 19.173 -9.538 1.00 16.40 465 GLY D CA 1
ATOM 13810 C C . GLY D 1 424 ? -47.980 18.411 -10.293 1.00 16.03 465 GLY D C 1
ATOM 13811 O O . GLY D 1 424 ? -48.638 17.530 -9.741 1.00 16.77 465 GLY D O 1
ATOM 13812 N N . ALA D 1 425 ? -48.151 18.754 -11.568 1.00 15.32 466 ALA D N 1
ATOM 13813 C CA . ALA D 1 425 ? -49.158 18.123 -12.418 1.00 14.72 466 ALA D CA 1
ATOM 13814 C C . ALA D 1 425 ? -48.639 16.893 -13.149 1.00 15.61 466 ALA D C 1
ATOM 13815 O O . ALA D 1 425 ? -47.479 16.844 -13.555 1.00 15.39 466 ALA D O 1
ATOM 13817 N N . ARG D 1 426 ? -49.508 15.901 -13.314 1.00 14.90 467 ARG D N 1
ATOM 13818 C CA . ARG D 1 426 ? -49.143 14.689 -14.033 1.00 14.18 467 ARG D CA 1
ATOM 13819 C C . ARG D 1 426 ? -48.735 15.121 -15.438 1.00 14.33 467 ARG D C 1
ATOM 13820 O O . ARG D 1 426 ? -49.478 15.822 -16.134 1.00 12.98 467 ARG D O 1
ATOM 13828 N N . THR D 1 427 ? -47.542 14.703 -15.846 1.00 14.02 468 THR D N 1
ATOM 13829 C CA . THR D 1 427 ? -46.996 15.078 -17.142 1.00 13.33 468 THR D CA 1
ATOM 13830 C C . THR D 1 427 ? -46.655 13.841 -17.962 1.00 12.77 468 THR D C 1
ATOM 13831 O O . THR D 1 427 ? -46.115 12.867 -17.438 1.00 12.86 468 THR D O 1
ATOM 13835 N N . ILE D 1 428 ? -46.976 13.892 -19.250 1.00 11.94 469 ILE D N 1
ATOM 13836 C CA . ILE D 1 428 ? -46.730 12.777 -20.151 1.00 12.49 469 ILE D CA 1
ATOM 13837 C C . ILE D 1 428 ? -45.797 13.188 -21.281 1.00 13.43 469 ILE D C 1
ATOM 13838 O O . ILE D 1 428 ? -46.103 14.104 -22.047 1.00 12.28 469 ILE D O 1
ATOM 13843 N N . ASP D 1 429 ? -44.652 12.520 -21.376 1.00 12.53 470 ASP D N 1
ATOM 13844 C CA . ASP D 1 429 ? -43.703 12.814 -22.439 1.00 12.13 470 ASP D CA 1
ATOM 13845 C C . ASP D 1 429 ? -44.039 11.953 -23.647 1.00 12.57 470 ASP D C 1
ATOM 13846 O O . ASP D 1 429 ? -44.150 10.733 -23.544 1.00 12.48 470 ASP D O 1
ATOM 13851 N N . LEU D 1 430 ? -44.222 12.605 -24.789 1.00 12.31 471 LEU D N 1
ATOM 13852 C CA . LEU D 1 430 ? -44.543 11.917 -26.030 1.00 11.48 471 LEU D CA 1
ATOM 13853 C C . LEU D 1 430 ? -44.189 12.850 -27.172 1.00 12.29 471 LEU D C 1
ATOM 13854 O O . LEU D 1 430 ? -43.741 13.971 -26.948 1.00 13.89 471 LEU D O 1
ATOM 13859 N N . GLY D 1 431 ? -44.387 12.395 -28.399 1.00 12.13 472 GLY D N 1
ATOM 13860 C CA . GLY D 1 431 ? -44.070 13.251 -29.520 1.00 13.58 472 GLY D CA 1
ATOM 13861 C C . GLY D 1 431 ? -44.128 12.516 -30.832 1.00 13.41 472 GLY D C 1
ATOM 13862 O O . GLY D 1 431 ? -44.441 11.328 -30.877 1.00 13.16 472 GLY D O 1
ATOM 13863 N N . ILE D 1 432 ? -43.849 13.242 -31.905 1.00 11.33 473 ILE D N 1
ATOM 13864 C CA . ILE D 1 432 ? -43.837 12.669 -33.237 1.00 13.00 473 ILE D CA 1
ATOM 13865 C C . ILE D 1 432 ? -42.407 12.176 -33.418 1.00 13.66 473 ILE D C 1
ATOM 13866 O O . ILE D 1 432 ? -41.459 12.937 -33.228 1.00 13.75 473 ILE D O 1
ATOM 13871 N N . ALA D 1 433 ? -42.255 10.900 -33.757 1.00 13.40 474 ALA D N 1
ATOM 13872 C CA . ALA D 1 433 ? -40.934 10.315 -33.933 1.00 13.24 474 ALA D CA 1
ATOM 13873 C C . ALA D 1 433 ? -40.282 10.741 -35.239 1.00 12.36 474 ALA D C 1
ATOM 13874 O O . ALA D 1 433 ? -40.960 10.987 -36.235 1.00 13.31 474 ALA D O 1
ATOM 13876 N N . GLN D 1 434 ? -38.957 10.828 -35.227 1.00 12.18 475 GLN D N 1
ATOM 13877 C CA . GLN D 1 434 ? -38.212 11.207 -36.417 1.00 12.68 475 GLN D CA 1
ATOM 13878 C C . GLN D 1 434 ? -36.892 10.455 -36.488 1.00 12.69 475 GLN D C 1
ATOM 13879 O O . GLN D 1 434 ? -36.414 9.905 -35.495 1.00 12.46 475 GLN D O 1
ATOM 13885 N N . LEU D 1 435 ? -36.313 10.434 -37.680 1.00 12.39 476 LEU D N 1
ATOM 13886 C CA . LEU D 1 435 ? -35.022 9.800 -37.898 1.00 12.39 476 LEU D CA 1
ATOM 13887 C C . LEU D 1 435 ? -33.988 10.910 -37.823 1.00 11.99 476 LEU D C 1
ATOM 13888 O O . LEU D 1 435 ? -34.318 12.082 -38.004 1.00 11.70 476 LEU D O 1
ATOM 13893 N N . SER D 1 436 ? -32.747 10.537 -37.533 1.00 11.23 477 SER D N 1
ATOM 13894 C CA . SER D 1 436 ? -31.643 11.487 -37.521 1.00 12.45 477 SER D CA 1
ATOM 13895 C C . SER D 1 436 ? -31.831 12.743 -36.681 1.00 12.22 477 SER D C 1
ATOM 13896 O O . SER D 1 436 ? -31.520 13.845 -37.137 1.00 11.11 477 SER D O 1
ATOM 13899 N N . MET D 1 437 ? -32.324 12.590 -35.460 1.00 11.18 478 MET D N 1
ATOM 13900 C CA . MET D 1 437 ? -32.512 13.747 -34.598 1.00 12.67 478 MET D CA 1
ATOM 13901 C C . MET D 1 437 ? -31.165 14.467 -34.446 1.00 12.21 478 MET D C 1
ATOM 13902 O O . MET D 1 437 ? -30.118 13.827 -34.341 1.00 12.47 478 MET D O 1
ATOM 13907 N N . HIS D 1 438 ? -31.212 15.796 -34.458 1.00 10.45 479 HIS D N 1
ATOM 13908 C CA . HIS D 1 438 ? -30.037 16.660 -34.327 1.00 10.68 479 HIS D CA 1
ATOM 13909 C C . HIS D 1 438 ? -29.132 16.754 -35.548 1.00 11.23 479 HIS D C 1
ATOM 13910 O O . HIS D 1 438 ? -28.072 17.382 -35.499 1.00 11.66 479 HIS D O 1
ATOM 13917 N N . SER D 1 439 ? -29.535 16.129 -36.644 1.00 9.58 480 SER D N 1
ATOM 13918 C CA . SER D 1 439 ? -28.765 16.251 -37.873 1.00 11.19 480 SER D CA 1
ATOM 13919 C C . SER D 1 439 ? -29.136 17.636 -38.405 1.00 11.84 480 SER D C 1
ATOM 13920 O O . SER D 1 439 ? -30.038 18.285 -37.873 1.00 9.46 480 SER D O 1
ATOM 13923 N N . ILE D 1 440 ? -28.453 18.098 -39.443 1.00 11.81 481 ILE D N 1
ATOM 13924 C CA . ILE D 1 440 ? -28.798 19.392 -40.013 1.00 10.09 481 ILE D CA 1
ATOM 13925 C C . ILE D 1 440 ? -30.039 19.195 -40.899 1.00 11.96 481 ILE D C 1
ATOM 13926 O O . ILE D 1 440 ? -30.772 20.143 -41.185 1.00 11.64 481 ILE D O 1
ATOM 13931 N N . ARG D 1 441 ? -30.280 17.957 -41.324 1.00 11.21 482 ARG D N 1
ATOM 13932 C CA . ARG D 1 441 ? -31.461 17.652 -42.141 1.00 11.34 482 ARG D CA 1
ATOM 13933 C C . ARG D 1 441 ? -31.996 16.286 -41.723 1.00 15.03 482 ARG D C 1
ATOM 13934 O O . ARG D 1 441 ? -31.384 15.247 -41.996 1.00 13.72 482 ARG D O 1
ATOM 13942 N N . ALA D 1 442 ? -33.146 16.298 -41.054 1.00 12.54 483 ALA D N 1
ATOM 13943 C CA . ALA D 1 442 ? -33.757 15.079 -40.543 1.00 11.16 483 ALA D CA 1
ATOM 13944 C C . ALA D 1 442 ? -34.896 14.535 -41.397 1.00 10.80 483 ALA D C 1
ATOM 13945 O O . ALA D 1 442 ? -35.142 15.012 -42.507 1.00 11.23 483 ALA D O 1
ATOM 13947 N N . ALA D 1 443 ? -35.588 13.528 -40.872 1.00 10.41 484 ALA D N 1
ATOM 13948 C CA . ALA D 1 443 ? -36.691 12.918 -41.604 1.00 11.69 484 ALA D CA 1
ATOM 13949 C C . ALA D 1 443 ? -37.756 12.311 -40.704 1.00 11.45 484 ALA D C 1
ATOM 13950 O O . ALA D 1 443 ? -37.468 11.835 -39.610 1.00 12.94 484 ALA D O 1
ATOM 13952 N N . THR D 1 444 ? -38.994 12.331 -41.184 1.00 12.02 485 THR D N 1
ATOM 13953 C CA . THR D 1 444 ? -40.109 11.742 -40.459 1.00 12.08 485 THR D CA 1
ATOM 13954 C C . THR D 1 444 ? -41.083 11.238 -41.523 1.00 12.39 485 THR D C 1
ATOM 13955 O O . THR D 1 444 ? -40.788 11.322 -42.716 1.00 10.42 485 THR D O 1
ATOM 13959 N N . GLY D 1 445 ? -42.218 10.687 -41.106 1.00 12.58 486 GLY D N 1
ATOM 13960 C CA . GLY D 1 445 ? -43.176 10.202 -42.081 1.00 12.94 486 GLY D CA 1
ATOM 13961 C C . GLY D 1 445 ? -43.922 11.369 -42.702 1.00 14.27 486 GLY D C 1
ATOM 13962 O O . GLY D 1 445 ? -44.175 12.369 -42.035 1.00 13.07 486 GLY D O 1
ATOM 13963 N N . SER D 1 446 ? -44.278 11.252 -43.979 1.00 14.60 487 SER D N 1
ATOM 13964 C CA . SER D 1 446 ? -45.013 12.327 -44.646 1.00 14.97 487 SER D CA 1
ATOM 13965 C C . SER D 1 446 ? -46.423 12.511 -44.061 1.00 16.17 487 SER D C 1
ATOM 13966 O O . SER D 1 446 ? -47.020 13.577 -44.207 1.00 16.27 487 SER D O 1
ATOM 13969 N N . LYS D 1 447 ? -46.950 11.480 -43.405 1.00 15.58 488 LYS D N 1
ATOM 13970 C CA . LYS D 1 447 ? -48.275 11.550 -42.777 1.00 16.47 488 LYS D CA 1
ATOM 13971 C C . LYS D 1 447 ? -48.214 11.951 -41.299 1.00 17.50 488 LYS D C 1
ATOM 13972 O O . LYS D 1 447 ? -49.235 12.271 -40.687 1.00 16.50 488 LYS D O 1
ATOM 13978 N N . ASP D 1 448 ? -47.020 11.928 -40.721 1.00 14.77 489 ASP D N 1
ATOM 13979 C CA . ASP D 1 448 ? -46.873 12.229 -39.303 1.00 15.62 489 ASP D CA 1
ATOM 13980 C C . ASP D 1 448 ? -47.245 13.622 -38.807 1.00 13.03 489 ASP D C 1
ATOM 13981 O O . ASP D 1 448 ? -47.703 13.769 -37.675 1.00 14.24 489 ASP D O 1
ATOM 13986 N N . VAL D 1 449 ? -47.069 14.647 -39.630 1.00 14.09 490 VAL D N 1
ATOM 13987 C CA . VAL D 1 449 ? -47.465 15.986 -39.204 1.00 15.76 490 VAL D CA 1
ATOM 13988 C C . VAL D 1 449 ? -48.981 15.946 -38.979 1.00 14.63 490 VAL D C 1
ATOM 13989 O O . VAL D 1 449 ? -49.481 16.370 -37.935 1.00 14.95 490 VAL D O 1
ATOM 13993 N N . GLY D 1 450 ? -49.699 15.406 -39.960 1.00 14.93 491 GLY D N 1
ATOM 13994 C CA . GLY D 1 450 ? -51.147 15.308 -39.863 1.00 16.19 491 GLY D CA 1
ATOM 13995 C C . GLY D 1 450 ? -51.622 14.418 -38.729 1.00 15.15 491 GLY D C 1
ATOM 13996 O O . GLY D 1 450 ? -52.581 14.750 -38.032 1.00 15.59 491 GLY D O 1
ATOM 13997 N N . LEU D 1 451 ? -50.964 13.278 -38.540 1.00 14.04 492 LEU D N 1
ATOM 13998 C CA . LEU D 1 451 ? -51.355 12.370 -37.469 1.00 14.67 492 LEU D CA 1
ATOM 13999 C C . LEU D 1 451 ? -51.107 13.039 -36.116 1.00 14.27 492 LEU D C 1
ATOM 14000 O O . LEU D 1 451 ? -51.843 12.806 -35.153 1.00 14.03 492 LEU D O 1
ATOM 14005 N N . GLY D 1 452 ? -50.072 13.873 -36.053 1.00 13.66 493 GLY D N 1
ATOM 14006 C CA . GLY D 1 452 ? -49.759 14.578 -34.822 1.00 13.36 493 GLY D CA 1
ATOM 14007 C C . GLY D 1 452 ? -50.848 15.588 -34.504 1.00 14.07 493 GLY D C 1
ATOM 14008 O O . GLY D 1 452 ? -51.362 15.637 -33.383 1.00 13.67 493 GLY D O 1
ATOM 14009 N N . VAL D 1 453 ? -51.201 16.399 -35.497 1.00 14.70 494 VAL D N 1
ATOM 14010 C CA . VAL D 1 453 ? -52.252 17.397 -35.324 1.00 15.85 494 VAL D CA 1
ATOM 14011 C C . VAL D 1 453 ? -53.537 16.709 -34.869 1.00 15.79 494 VAL D C 1
ATOM 14012 O O . VAL D 1 453 ? -54.213 17.170 -33.948 1.00 15.87 494 VAL D O 1
ATOM 14016 N N . LYS D 1 454 ? -53.864 15.600 -35.520 1.00 16.48 495 LYS D N 1
ATOM 14017 C CA . LYS D 1 454 ? -55.072 14.854 -35.196 1.00 17.61 495 LYS D CA 1
ATOM 14018 C C . LYS D 1 454 ? -55.068 14.408 -33.739 1.00 17.54 495 LYS D C 1
ATOM 14019 O O . LYS D 1 454 ? -56.066 14.553 -33.033 1.00 16.41 495 LYS D O 1
ATOM 14025 N N . PHE D 1 455 ? -53.942 13.878 -33.278 1.00 15.80 496 PHE D N 1
ATOM 14026 C CA . PHE D 1 455 ? -53.861 13.433 -31.898 1.00 16.10 496 PHE D CA 1
ATOM 14027 C C . PHE D 1 455 ? -54.002 14.587 -30.907 1.00 15.59 496 PHE D C 1
ATOM 14028 O O . PHE D 1 455 ? -54.776 14.501 -29.955 1.00 16.01 496 PHE D O 1
ATOM 14036 N N . PHE D 1 456 ? -53.249 15.663 -31.126 1.00 15.69 497 PHE D N 1
ATOM 14037 C CA . PHE D 1 456 ? -53.289 16.819 -30.233 1.00 14.37 497 PHE D CA 1
ATOM 14038 C C . PHE D 1 456 ? -54.661 17.483 -30.216 1.00 17.40 497 PHE D C 1
ATOM 14039 O O . PHE D 1 456 ? -55.087 18.018 -29.190 1.00 17.18 497 PHE D O 1
ATOM 14047 N N . ASN D 1 457 ? -55.345 17.452 -31.355 1.00 16.44 498 ASN D N 1
ATOM 14048 C CA . ASN D 1 457 ? -56.678 18.038 -31.458 1.00 19.64 498 ASN D CA 1
ATOM 14049 C C . ASN D 1 457 ? -57.589 17.202 -30.564 1.00 19.49 498 ASN D C 1
ATOM 14050 O O . ASN D 1 457 ? -58.392 17.738 -29.794 1.00 19.46 498 ASN D O 1
ATOM 14055 N N . GLY D 1 458 ? -57.441 15.883 -30.663 1.00 17.37 499 GLY D N 1
ATOM 14056 C CA . GLY D 1 458 ? -58.235 14.978 -29.850 1.00 17.49 499 GLY D CA 1
ATOM 14057 C C . GLY D 1 458 ? -57.968 15.183 -28.370 1.00 17.86 499 GLY D C 1
ATOM 14058 O O . GLY D 1 458 ? -58.863 15.017 -27.536 1.00 16.94 499 GLY D O 1
ATOM 14059 N N . PHE D 1 459 ? -56.730 15.540 -28.036 1.00 17.04 500 PHE D N 1
ATOM 14060 C CA . PHE D 1 459 ? -56.359 15.784 -26.647 1.00 16.36 500 PHE D CA 1
ATOM 14061 C C . PHE D 1 459 ? -57.142 16.963 -26.071 1.00 16.80 500 PHE D C 1
ATOM 14062 O O . PHE D 1 459 ? -57.741 16.856 -25.001 1.00 16.99 500 PHE D O 1
ATOM 14070 N N . PHE D 1 460 ? -57.132 18.092 -26.773 1.00 17.27 501 PHE D N 1
ATOM 14071 C CA . PHE D 1 460 ? -57.845 19.267 -26.282 1.00 16.61 501 PHE D CA 1
ATOM 14072 C C . PHE D 1 460 ? -59.346 19.017 -26.171 1.00 18.64 501 PHE D C 1
ATOM 14073 O O . PHE D 1 460 ? -59.994 19.474 -25.229 1.00 16.98 501 PHE D O 1
ATOM 14081 N N . LYS D 1 461 ? -59.892 18.275 -27.123 1.00 18.82 502 LYS D N 1
ATOM 14082 C CA . LYS D 1 461 ? -61.317 17.980 -27.110 1.00 21.92 502 LYS D CA 1
ATOM 14083 C C . LYS D 1 461 ? -61.755 17.027 -26.005 1.00 22.43 502 LYS D C 1
ATOM 14084 O O . LYS D 1 461 ? -62.768 17.263 -25.344 1.00 20.98 502 LYS D O 1
ATOM 14090 N N . HIS D 1 462 ? -60.983 15.966 -25.782 1.00 21.66 503 HIS D N 1
ATOM 14091 C CA . HIS D 1 462 ? -61.384 14.949 -24.817 1.00 22.88 503 HIS D CA 1
ATOM 14092 C C . HIS D 1 462 ? -60.560 14.649 -23.563 1.00 20.00 503 HIS D C 1
ATOM 14093 O O . HIS D 1 462 ? -60.956 13.786 -22.782 1.00 17.56 503 HIS D O 1
ATOM 14100 N N . TRP D 1 463 ? -59.441 15.329 -23.339 1.00 17.76 504 TRP D N 1
ATOM 14101 C CA . TRP D 1 463 ? -58.644 14.998 -22.156 1.00 16.70 504 TRP D CA 1
ATOM 14102 C C . TRP D 1 463 ? -59.391 15.151 -20.831 1.00 17.92 504 TRP D C 1
ATOM 14103 O O . TRP D 1 463 ? -59.245 14.319 -19.935 1.00 17.20 504 TRP D O 1
ATOM 14114 N N . ARG D 1 464 ? -60.184 16.209 -20.699 1.00 17.30 505 ARG D N 1
ATOM 14115 C CA . ARG D 1 464 ? -60.913 16.437 -19.453 1.00 19.63 505 ARG D CA 1
ATOM 14116 C C . ARG D 1 464 ? -61.879 15.290 -19.166 1.00 19.72 505 ARG D C 1
ATOM 14117 O O . ARG D 1 464 ? -61.917 14.768 -18.051 1.00 20.27 505 ARG D O 1
ATOM 14125 N N . SER D 1 465 ? -62.640 14.889 -20.179 1.00 21.32 506 SER D N 1
ATOM 14126 C CA . SER D 1 465 ? -63.603 13.802 -20.031 1.00 24.34 506 SER D CA 1
ATOM 14127 C C . SER D 1 465 ? -62.929 12.475 -19.693 1.00 25.12 506 SER D C 1
ATOM 14128 O O . SER D 1 465 ? -63.457 11.683 -18.913 1.00 24.85 506 SER D O 1
ATOM 14131 N N . VAL D 1 466 ? -61.764 12.230 -20.283 1.00 24.90 507 VAL D N 1
ATOM 14132 C CA . VAL D 1 466 ? -61.037 10.991 -20.025 1.00 24.30 507 VAL D CA 1
ATOM 14133 C C . VAL D 1 466 ? -60.407 10.974 -18.635 1.00 23.68 507 VAL D C 1
ATOM 14134 O O . VAL D 1 466 ? -60.505 9.979 -17.915 1.00 23.26 507 VAL D O 1
ATOM 14138 N N . TYR D 1 467 ? -59.765 12.074 -18.254 1.00 22.18 508 TYR D N 1
ATOM 14139 C CA . TYR D 1 467 ? -59.119 12.137 -16.951 1.00 23.28 508 TYR D CA 1
ATOM 14140 C C . TYR D 1 467 ? -60.148 12.029 -15.830 1.00 23.43 508 TYR D C 1
ATOM 14141 O O . TYR D 1 467 ? -59.814 11.647 -14.713 1.00 23.28 508 TYR D O 1
ATOM 14150 N N . ASP D 1 468 ? -61.400 12.358 -16.132 1.00 24.09 509 ASP D N 1
ATOM 14151 C CA . ASP D 1 468 ? -62.464 12.258 -15.130 1.00 24.94 509 ASP D CA 1
ATOM 14152 C C . ASP D 1 468 ? -62.672 10.806 -14.711 1.00 26.32 509 ASP D C 1
ATOM 14153 O O . ASP D 1 468 ? -63.012 10.525 -13.558 1.00 25.69 509 ASP D O 1
ATOM 14158 N N . GLU D 1 469 ? -62.470 9.893 -15.660 1.00 27.53 510 GLU D N 1
ATOM 14159 C CA . GLU D 1 469 ? -62.638 8.465 -15.421 1.00 30.29 510 GLU D CA 1
ATOM 14160 C C . GLU D 1 469 ? -61.637 7.889 -14.424 1.00 31.47 510 GLU D C 1
ATOM 14161 O O . GLU D 1 469 ? -61.839 6.796 -13.906 1.00 31.64 510 GLU D O 1
ATOM 14167 N N . PHE D 1 470 ? -60.555 8.613 -14.166 1.00 32.42 511 PHE D N 1
ATOM 14168 C CA . PHE D 1 470 ? -59.554 8.146 -13.222 1.00 34.66 511 PHE D CA 1
ATOM 14169 C C . PHE D 1 470 ? -59.862 8.650 -11.818 1.00 37.66 511 PHE D C 1
ATOM 14170 O O . PHE D 1 470 ? -60.482 9.731 -11.692 1.00 40.44 511 PHE D O 1
#

CATH classification: 3.40.630.10 (+1 more: 2.30.250.10)

Sequence (1842 aa):
HNYEDIAQEFIDFIYKNPTTYHVVSFFAELLDKHNFKYLSEKSNWQDSIGEDGGKFYTIRNGTNLSAFILGKNWRAEKGVGVIGSHVDALTVKLKPVSFKDTAEGYGRIAVAPYGGTLNELWLDRDLGIGGRLLYKKKGTNEIKSALVDSTPLPVCRIPSLAPHFGKPAEGPFDKEDQTIPVIGFPTPEPPTDDEKKSPLFGKHCIHLLRYVAKLAGVEVSELIQMDLDLFDVQKGTIGGIGKHFLFAPRLDDRLCSFAAMIALICYAKDVNTEESDLFSTVTLYDNEEIGSLTRQGAKGGLLESVVERSSSAFTKKPVDLHTVWANSIILSADVNHLYNPNFPEVYLKNHFPVPNVGITLSLDPNGHMATDVVGTALVEELARRNGDKVQYFQIKNNSRSGGTIGPSLASQTGARTIDLGIAQLSMHSIRAATGSKDVGLGVKFFNGFFKHWRSVYDEFHNYEDIAQEFIDFIYKNPTTYHVVSFFAELLDKHNFKYLSEKSNWQDSIGEDGGKFYTIRNGTNLSAFILGKNWRAEKGVGVIGSHVDALTVKLKPVSFKDTAEGYGRIAVAPYGGTLNELWLDRDLGIGGRLLYKKKGTNEIKSALVDSTPLPVCRIPSLAPHFGKPAEGPFDKEDQTIPVIGFPTPEPPTDDEKKSPLFGKHCIHLLRYVAKLAGVEVSELIQMDLDLFDVQKGTIGGIGKHFLFAPRLDDRLCSFAAMIALICYAKDVNTEESDLFSTVTLYDNEEIGSLTRQGAKGGLLESVVERSSSAFTKKPVDLHTVWANSIILSADVNHLYNPNFPEVYLKNHFPVPNVGITLSLDPNGHMATDVVGTALVEELARRNGDKVQYFQIKNNSRSGGTIGPSLASQTGARTIDLGIAQLSMHSIRAATGSKDVGLGVKFFNGFFKHWRSVYDEFHNYEDIAQEFIDFIYKNPTTYHVVSFFAELLDKHNFKYLSEKSNWQDSIGEDGGKFYTIRNGTNLSAFILGKNWRAEKGVGVIGSHVDALTVKLKPVSFKDTAEGYGRIAVAPYGGTLNELWLDRDLGIGGRLLYKKKGTNEIKSALVDSTPLPVCRIPSLAPHFGKPAEGPFDKEDQTIPVIGFPTPEPPTDDEKKSPLFGKHCIHLLRYVAKLAGVEVSELIQMDLDLFDVQKGTIGGIGKHFLFAPRLDDRLCSFAAMIALICYAKDVNTEESDLFSTVTLYDNEEIGSLTRQGAKGGLLESVVERSSSAFTKKPVDLHTVWANSIILSADVNHLYNPNFPEVYLKNHFPVPNVGITLSLDPNGHMATDVVGTALVEELARRNGDKVQYFQIKNNSRSGGTIGPSLASQTGARTIDLGIAQLSMHSIRAATGSKDVGLGVKFFNGFFKHWRSVYDEFHNYEDIAQEFIDFIYKNPTTYHVVSFFAELLDKHNFKYLSEKSNWQDSIGEDGGKFYTIRNGTNLSAFILGKNWRAEKGVGVIGSHVDALTVKLKPVSFKDTAEGYGRIAVAPYGGTLNELWLDRDLGIGGRLLYKKKGTNEIKSALVDSTPLPVCRIPSLAPHFGKPAEGPFDKEDQTIPVIGFPTPDNEPPTDDEKKSPLFGKHCIHLLRYVAKLAGVEVSELIQMDLDLFDVQKGTIGGIGKHFLFAPRLDDRLCSFAAMIALICYAKDVNTEESDLFSTVTLYDNEEIGSLTRQGAKGGLLESVVERSSSAFTKKPVDLHTVWANSIILSADVNHLYNPNFPEVYLKNHFPVPNVGITLSLDPNGHMATDVVGTALVEELARRNGDKVQYFQIKNNSRSGGTIGPSLASQTGARTIDLGIAQLSMHSIRAATGSKDVGLGVKFFNGFFKHWRSVYDEF

Solvent-accessible surface area: 64309 Å² total; per-residue (Å²): 103,118,69,107,89,33,1,83,100,0,2,39,4,1,51,138,14,3,1,16,23,18,0,3,55,61,0,12,59,31,0,79,149,66,121,6,48,107,13,43,36,192,66,117,7,91,149,60,2,38,131,87,13,10,47,16,7,0,37,29,52,27,4,0,0,0,0,0,3,0,0,84,68,11,114,16,106,38,1,0,0,0,0,0,1,2,0,2,4,16,8,0,56,19,54,115,76,0,91,60,112,83,20,99,27,0,11,35,3,15,7,34,50,26,26,52,2,2,59,36,26,8,7,0,6,3,0,0,0,0,0,68,0,53,29,76,81,130,84,67,137,58,86,110,54,20,66,4,37,7,29,98,28,0,0,0,5,0,1,8,8,3,74,28,8,19,76,52,20,125,31,129,27,70,106,102,92,41,1,14,0,5,15,2,20,76,103,184,111,111,50,68,128,62,21,105,65,5,72,0,71,44,81,5,49,31,43,2,0,68,34,0,3,161,69,27,63,16,97,12,14,4,0,34,79,26,55,3,7,0,4,4,15,25,81,6,45,30,0,0,30,39,118,40,4,0,4,0,2,28,2,12,0,4,0,0,0,2,0,0,0,25,0,0,10,58,14,3,79,125,23,77,24,53,124,22,41,27,0,1,0,0,0,0,0,12,12,23,31,91,47,6,145,40,134,28,0,0,94,27,13,0,0,40,27,0,0,90,60,0,3,63,9,16,46,115,61,134,39,75,49,161,37,0,17,69,42,0,0,0,0,1,1,13,8,7,14,1,13,1,5,6,4,68,93,8,13,41,162,117,54,41,0,27,2,32,54,7,2,0,0,5,36,15,104,120,51,71,26,26,17,52,126,37,0,18,37,0,0,47,40,2,3,163,96,35,59,19,134,40,20,72,15,38,29,52,153,131,36,48,29,23,48,29,4,0,44,13,0,23,90,66,16,61,3,76,3,0,1,1,0,4,4,2,5,4,8,38,12,7,0,3,0,0,0,4,69,6,0,8,30,1,17,68,2,0,30,1,0,1,91,60,1,26,60,0,25,92,116,113,101,75,69,106,89,32,1,81,98,0,3,37,4,2,49,136,16,3,1,17,24,19,0,2,38,60,0,12,120,33,0,77,164,64,125,6,103,103,6,42,37,192,63,121,6,92,148,38,1,42,130,66,13,11,44,11,8,0,37,29,54,26,4,0,0,0,0,0,3,0,0,82,67,11,134,20,86,33,1,0,0,0,0,1,0,1,0,1,4,18,9,0,56,19,54,114,74,0,94,58,115,84,20,100,27,0,11,36,3,14,7,34,52,25,28,52,3,2,60,38,26,8,7,0,6,3,0,0,0,0,0,68,0,52,28,77,81,81,91,68,135,59,86,116,51,21,66,5,39,6,29,98,26,0,0,0,5,0,1,8,8,2,77,40,9,30,78,54,19,127,32,131,27,71,104,100,92,41,2,13,0,7,15,3,21,77,103,185,111,112,48,67,115,65,22,104,146,6,71,1,69,44,88,6,50,32,46,2,0,66,42,0,3,76,73,26,59,13,104,12,23,8,0,37,76,27,51,2,7,0,4,4,14,26,85,7,45,32,0,0,31,39,122,42,3,0,4,0,2,25,2,12,0,4,0,0,0,4,0,0,0,27,0,0,11,56,14,2,76,126,22,90,17,94,151,16,47,28,1,1,0,0,0,0,0,12,12,24,31,88,47,6,142,42,133,28,0,0,76,27,13,1,0,39,27,0,0,89,60,0,2,62,8,15,50,114,60,135,39,28,49,54,1,0,17,7,10,0,0,0,0,0,0,13,8,8,14,1,13,1,5,5,4,70,89,8,13,7,132,64,1,39,0,26,2,33,46,8,2,0,0,5,20,16,31,46,17,70,24,17,16,27,16,8,0,7,0,0,0,14,17,0,3,104,97,28,58,19,137,39,21,14,12,6,27,29,17,68,32,118,11,17,48,28,4,0,8,6,0,2,6,68,16,4,0,14,2,0,1,1,0,4,4,2,6,5,8,38,13,7,0,3,0,0,0,7,77,6,0,8,31,1,18,77,2,0,32,6,0,1,90,74,0,25,57,0,8,86,48,66,102,75,74,106,89,32,1,81,100,0,3,40,5,2,49,140,16,2,1,17,23,17,0,3,39,59,0,11,120,38,0,75,80,77,124,6,109,102,7,42,36,192,65,118,6,84,146,44,2,42,134,66,12,11,42,10,7,0,37,28,57,25,5,0,0,0,0,0,4,0,0,95,67,10,121,12,106,37,0,0,0,0,0,1,1,2,0,2,5,17,8,0,56,19,52,114,75,0,94,59,112,84,19,96,26,0,10,36,4,15,8,33,49,26,26,51,2,1,60,35,26,9,7,0,7,2,0,0,0,0,0,67,0,54,29,78,80,81,89,67,134,112,78,91,54,18,66,4,38,6,31,98,27,0,0,0,5,0,2,8,7,3,76,28,9,22,76,54,19,123,31,130,28,71,106,104,91,42,2,13,0,6,15,3,20,74,103,188,111,110,46,72,126,87,21,106,67,7,75,0,72,43,86,5,51,30,45,2,0,66,44,0,4,77,73,28,61,15,105,11,23,6,0,37,75,28,52,2,6,0,3,5,15,25,93,8,44,30,0,0,31,39,118,40,4,0,4,0,2,26,2,11,0,4,0,0,0,4,0,0,0,28,0,0,12,46,21,2,148,124,22,61,16,94,144,14,42,28,0,1,0,0,0,0,0,14,11,24,31,90,47,6,144,42,136,25,0,0,92,27,13,1,0,39,28,0,0,91,60,0,1,65,9,15,38,210,61,136,39,75,49,159,38,0,17,69,41,0,0,0,0,0,1,12,9,8,14,1,13,2,5,5,4,69,89,9,14,42,161,118,56,40,0,26,2,35,48,8,2,0,0,5,36,15,104,119,52,71,27,25,17,53,125,40,0,19,38,0,0,45,44,1,2,162,110,41,57,21,136,40,20,74,18,38,28,52,154,131,34,132,16,17,50,29,5,0,39,14,0,23,97,67,15,61,3,77,3,0,1,1,0,4,4,2,5,4,7,39,12,6,0,3,0,0,0,5,71,6,0,10,30,1,19,69,2,0,54,3,0,1,132,55,1,25,58,0,25,84,130,109,100,72,65,124,92,30,1,80,99,0,2,38,5,2,50,136,16,3,2,16,16,17,0,3,50,59,0,13,123,32,0,77,160,61,125,6,102,102,6,44,13,81,49,66,6,92,147,38,1,43,128,68,12,10,44,10,7,0,36,14,21,25,4,0,0,0,0,0,4,0,0,90,77,11,128,14,86,39,1,0,0,0,0,1,1,2,0,1,5,17,8,0,40,20,7,28,14,0,75,54,84,84,20,100,27,0,12,36,2,12,5,3,11,12,17,52,2,2,61,36,26,8,8,0,6,3,0,0,0,0,0,40,0,4,28,43,73,154,82,70,96,44,19,108,52,18,63,5,39,6,29,99,29,0,0,0,5,0,1,8,7,3,74,26,8,22,76,55,19,124,31,129,28,48,74,20,78,41,2,14,0,4,8,3,21,54,79,128,165,106,65,107,45,74,112,47,22,106,136,6,32,1,74,44,54,4,36,28,43,0,0,56,38,0,4,167,70,29,62,16,102,12,20,4,0,4,9,20,34,3,7,0,3,4,17,25,86,6,44,31,0,0,32,39,124,41,4,0,4,0,2,25,2,12,0,4,0,0,0,3,0,0,0,26,0,0,12,62,18,2,78,128,23,78,20,88,132,23,48,28,0,1,0,0,0,0,0,14,10,24,31,33,47,6,60,12,12,19,0,0,76,7,13,1,0,39,4,0,0,68,10,0,2,63,9,14,48,115,59,137,39,73,49,156,37,0,17,70,43,0,0,0,0,0,0,13,9,7,14,1,13,1,5,6,4,70,90,9,14,40,154,117,53,38,0,28,2,27,55,8,2,0,0,4,33,16,104,118,51,70,27,24,16,52,124,39,0,18,38,0,0,46,44,2,2,160,108,37,54,18,137,38,21,75,17,39,28,52,155,131,35,131,16,19,48,30,3,0,40,14,0,22,97,68,16,60,4,79,3,0,2,1,0,4,3,2,6,4,8,38,12,7,0,4,0,0,0,15,86,6,0,8,20,1,18,69,3,0,25,1,0,0,110,64,0,25,59,0,25,85,127,110

Nearest PDB structures (foldseek):
  5jh9-assembly1_B  TM=1.001E+00  e=1.845E-97  Saccharomyces cerevisiae S288C
  5jh9-assembly1_D  TM=1.001E+00  e=2.333E-97  Saccharomyces cerevisiae S288C
  4r8f-assembly1_C  TM=9.912E-01  e=4.973E-85  Saccharomyces cerevisiae S288C
  4r8f-assembly1_B  TM=9.922E-01  e=9.963E-84  Saccharomyces cerevisiae S288C
  4dyo-assembly1_A  TM=9.260E-01  e=6.027E-47  Homo sapiens

B-factor: mean 22.35, std 10.85, range [1.29, 70.47]